Protein 7FE4 (pdb70)

Structure (mmCIF, N/CA/C/O backbone):
data_7FE4
#
_entry.id   7FE4
#
_cell.length_a   123.505
_cell.length_b   194.201
_cell.length_c   112.006
_cell.angle_alpha   90.000
_cell.angle_beta   116.598
_cell.angle_gamma   90.000
#
_symmetry.space_group_name_H-M   'C 1 2 1'
#
loop_
_entity.id
_entity.type
_entity.pdbx_description
1 polymer 'Candidate alpha glycoside phosphorylase Glycoside hydrolase family 65'
2 non-polymer beta-D-glucopyranose
3 water water
#
loop_
_atom_site.group_PDB
_atom_site.id
_atom_site.type_symbol
_atom_site.label_atom_id
_atom_site.label_alt_id
_atom_site.label_comp_id
_atom_site.label_asym_id
_atom_site.label_entity_id
_atom_site.label_seq_id
_atom_site.pdbx_PDB_ins_code
_atom_site.Cartn_x
_atom_site.Cartn_y
_atom_site.Cartn_z
_atom_site.occupancy
_atom_site.B_iso_or_equiv
_atom_site.auth_seq_id
_atom_site.auth_comp_id
_atom_site.auth_asym_id
_atom_site.auth_atom_id
_atom_site.pdbx_PDB_model_num
ATOM 1 N N . HIS A 1 20 ? -54.724 3.667 -0.688 1.000 53.132 23 HIS A N 1
ATOM 2 C CA . HIS A 1 20 ? -53.307 3.497 -0.226 1.000 51.137 23 HIS A CA 1
ATOM 3 C C . HIS A 1 20 ? -53.185 3.828 1.274 1.000 49.350 23 HIS A C 1
ATOM 4 O O . HIS A 1 20 ? -52.087 4.277 1.685 1.000 47.737 23 HIS A O 1
ATOM 11 N N . GLN A 1 21 ? -54.257 3.602 2.052 1.000 48.404 24 GLN A N 1
ATOM 12 C CA . GLN A 1 21 ? -54.367 3.905 3.509 1.000 46.391 24 GLN A CA 1
ATOM 13 C C . GLN A 1 21 ? -54.746 2.628 4.268 1.000 43.031 24 GLN A C 1
ATOM 14 O O . GLN A 1 21 ? -55.363 2.735 5.345 1.000 42.302 24 GLN A O 1
ATOM 20 N N . ASP A 1 22 ? -54.356 1.466 3.735 1.000 40.157 25 ASP A N 1
ATOM 21 C CA . ASP A 1 22 ? -54.428 0.157 4.435 1.000 38.600 25 ASP A CA 1
ATOM 22 C C . ASP A 1 22 ? -53.571 0.268 5.698 1.000 35.936 25 ASP A C 1
ATOM 23 O O . ASP A 1 22 ? -52.407 0.680 5.651 1.000 33.977 25 ASP A O 1
ATOM 28 N N . PRO A 1 23 ? -54.115 -0.046 6.890 1.000 34.830 26 PRO A N 1
ATOM 29 C CA . PRO A 1 23 ? -53.343 0.138 8.116 1.000 33.593 26 PRO A CA 1
ATOM 30 C C . PRO A 1 23 ? -52.212 -0.881 8.320 1.000 31.945 26 PRO A C 1
ATOM 31 O O . PRO A 1 23 ? -51.397 -0.682 9.219 1.000 30.484 26 PRO A O 1
ATOM 35 N N . TRP A 1 24 ? -52.170 -1.924 7.486 1.000 31.891 27 TRP A N 1
ATOM 36 C CA . TRP A 1 24 ? -51.169 -3.019 7.589 1.000 30.753 27 TRP A CA 1
ATOM 37 C C . TRP A 1 24 ? -50.315 -3.177 6.322 1.000 30.387 27 TRP A C 1
ATOM 38 O O . TRP A 1 24 ? -49.335 -3.945 6.387 1.000 29.268 27 TRP A O 1
ATOM 49 N N . LYS A 1 25 ? -50.662 -2.549 5.201 1.000 30.923 28 LYS A N 1
ATOM 50 C CA . LYS A 1 25 ? -50.007 -2.828 3.898 1.000 31.573 28 LYS A CA 1
ATOM 51 C C . LYS A 1 25 ? -49.640 -1.524 3.196 1.000 31.694 28 LYS A C 1
ATOM 52 O O . LYS A 1 25 ? -50.475 -0.592 3.148 1.000 32.282 28 LYS A O 1
ATOM 58 N N . LEU A 1 26 ? -48.444 -1.505 2.613 1.000 31.187 29 LEU A N 1
ATOM 59 C CA . LEU A 1 26 ? -47.953 -0.431 1.726 1.000 31.742 29 LEU A CA 1
ATOM 60 C C . LEU A 1 26 ? -47.971 -1.014 0.310 1.000 32.926 29 LEU A C 1
ATOM 61 O O . LEU A 1 26 ? -47.358 -2.062 0.075 1.000 32.590 29 LEU A O 1
ATOM 66 N N A SER A 1 27 ? -48.716 -0.403 -0.612 0.500 35.094 30 SER A N 1
ATOM 67 N N B SER A 1 27 ? -48.628 -0.320 -0.614 0.500 34.844 30 SER A N 1
ATOM 68 C CA A SER A 1 27 ? -48.853 -0.909 -2.005 0.500 36.311 30 SER A CA 1
ATOM 69 C CA B SER A 1 27 ? -48.906 -0.816 -1.985 0.500 36.099 30 SER A CA 1
ATOM 70 C C A SER A 1 27 ? -48.328 0.126 -2.999 0.500 36.765 30 SER A C 1
ATOM 71 C C B SER A 1 27 ? -48.317 0.157 -3.006 0.500 36.597 30 SER A C 1
ATOM 72 O O A SER A 1 27 ? -48.439 1.337 -2.727 0.500 37.557 30 SER A O 1
ATOM 73 O O B SER A 1 27 ? -48.323 1.373 -2.736 0.500 37.273 30 SER A O 1
ATOM 78 N N . ALA A 1 28 ? -47.793 -0.369 -4.114 1.000 36.682 31 ALA A N 1
ATOM 79 C CA . ALA A 1 28 ? -47.246 0.430 -5.226 1.000 37.252 31 ALA A CA 1
ATOM 80 C C . ALA A 1 28 ? -47.789 -0.179 -6.514 1.000 38.601 31 ALA A C 1
ATOM 81 O O . ALA A 1 28 ? -47.479 -1.353 -6.785 1.000 37.381 31 ALA A O 1
ATOM 83 N N . ASP A 1 29 ? -48.605 0.580 -7.240 1.000 41.706 32 ASP A N 1
ATOM 84 C CA . ASP A 1 29 ? -49.072 0.218 -8.601 1.000 44.425 32 ASP A CA 1
ATOM 85 C C . ASP A 1 29 ? -48.006 0.646 -9.607 1.000 44.128 32 ASP A C 1
ATOM 86 O O . ASP A 1 29 ? -47.526 1.783 -9.505 1.000 43.722 32 ASP A O 1
ATOM 91 N N . LYS A 1 30 ? -47.616 -0.260 -10.498 1.000 44.692 33 LYS A N 1
ATOM 92 C CA . LYS A 1 30 ? -46.682 0.017 -11.617 1.000 46.075 33 LYS A CA 1
ATOM 93 C C . LYS A 1 30 ? -45.466 0.803 -11.124 1.000 44.492 33 LYS A C 1
ATOM 94 O O . LYS A 1 30 ? -45.295 1.981 -11.427 1.000 44.424 33 LYS A O 1
ATOM 100 N N . PRO A 1 31 ? -44.570 0.161 -10.345 1.000 42.440 34 PRO A N 1
ATOM 101 C CA . PRO A 1 31 ? -43.340 0.803 -9.888 1.000 41.933 34 PRO A CA 1
ATOM 102 C C . PRO A 1 31 ? -42.607 1.587 -10.990 1.000 42.582 34 PRO A C 1
ATOM 103 O O . PRO A 1 31 ? -42.397 1.040 -12.059 1.000 43.227 34 PRO A O 1
ATOM 107 N N . ASP A 1 32 ? -42.259 2.845 -10.712 1.000 42.970 35 ASP A N 1
ATOM 108 C CA . ASP A 1 32 ? -41.578 3.771 -11.657 1.000 43.732 35 ASP A CA 1
ATOM 109 C C . ASP A 1 32 ? -40.095 3.828 -11.279 1.000 42.602 35 ASP A C 1
ATOM 110 O O . ASP A 1 32 ? -39.774 4.520 -10.294 1.000 40.497 35 ASP A O 1
ATOM 115 N N . SER A 1 33 ? -39.222 3.146 -12.029 1.000 42.394 36 SER A N 1
ATOM 116 C CA . SER A 1 33 ? -37.761 3.081 -11.753 1.000 41.906 36 SER A CA 1
ATOM 117 C C . SER A 1 33 ? -37.131 4.483 -11.755 1.000 42.400 36 SER A C 1
ATOM 118 O O . SER A 1 33 ? -36.085 4.636 -11.128 1.000 42.622 36 SER A O 1
ATOM 121 N N . ASN A 1 34 ? -37.751 5.490 -12.384 1.000 44.222 37 ASN A N 1
ATOM 122 C CA . ASN A 1 34 ? -37.204 6.878 -12.404 1.000 45.021 37 ASN A CA 1
ATOM 123 C C . ASN A 1 34 ? -37.522 7.633 -11.099 1.000 43.439 37 ASN A C 1
ATOM 124 O O . ASN A 1 34 ? -36.916 8.704 -10.882 1.000 42.808 37 ASN A O 1
ATOM 129 N N . ASN A 1 35 ? -38.398 7.100 -10.240 1.000 41.431 38 ASN A N 1
ATOM 130 C CA . ASN A 1 35 ? -38.730 7.723 -8.932 1.000 39.551 38 ASN A CA 1
ATOM 131 C C . ASN A 1 35 ? -39.157 6.642 -7.930 1.000 36.298 38 ASN A C 1
ATOM 132 O O . ASN A 1 35 ? -40.328 6.612 -7.532 1.000 36.991 38 ASN A O 1
ATOM 137 N N . TYR A 1 36 ? -38.239 5.768 -7.536 1.000 32.533 39 TYR A N 1
ATOM 138 C CA . TYR A 1 36 ? -38.569 4.570 -6.727 1.000 30.532 39 TYR A CA 1
ATOM 139 C C . TYR A 1 36 ? -37.519 4.391 -5.636 1.000 28.572 39 TYR A C 1
ATOM 140 O O . TYR A 1 36 ? -36.324 4.289 -5.945 1.000 28.019 39 TYR A O 1
ATOM 149 N N . TYR A 1 37 ? -37.979 4.344 -4.389 1.000 27.807 40 TYR A N 1
ATOM 150 C CA . TYR A 1 37 ? -37.164 4.024 -3.194 1.000 26.672 40 TYR A CA 1
ATOM 151 C C . TYR A 1 37 ? -37.733 2.743 -2.588 1.000 25.535 40 TYR A C 1
ATOM 152 O O . TYR A 1 37 ? -38.859 2.760 -2.074 1.000 25.957 40 TYR A O 1
ATOM 161 N N . GLY A 1 38 ? -36.976 1.652 -2.704 1.000 24.336 41 GLY A N 1
ATOM 162 C CA . GLY A 1 38 ? -37.416 0.319 -2.295 1.000 23.419 41 GLY A CA 1
ATOM 163 C C . GLY A 1 38 ? -37.671 0.242 -0.803 1.000 22.874 41 GLY A C 1
ATOM 164 O O . GLY A 1 38 ? -37.037 1.001 -0.020 1.000 22.224 41 GLY A O 1
ATOM 165 N N . GLU A 1 39 ? -38.517 -0.709 -0.436 1.000 22.782 42 GLU A N 1
ATOM 166 C CA . GLU A 1 39 ? -38.812 -1.042 0.978 1.000 22.615 42 GLU A CA 1
ATOM 167 C C . GLU A 1 39 ? -37.972 -2.238 1.395 1.000 21.421 42 GLU A C 1
ATOM 168 O O . GLU A 1 39 ? -37.510 -3.013 0.532 1.000 21.413 42 GLU A O 1
ATOM 174 N N . THR A 1 40 ? -37.838 -2.419 2.700 1.000 20.734 43 THR A N 1
ATOM 175 C CA . THR A 1 40 ? -36.946 -3.453 3.271 1.000 20.006 43 THR A CA 1
ATOM 176 C C . THR A 1 40 ? -37.785 -4.522 3.974 1.000 20.287 43 THR A C 1
ATOM 177 O O . THR A 1 40 ? -38.741 -4.168 4.676 1.000 20.424 43 THR A O 1
ATOM 181 N N . VAL A 1 41 ? -37.436 -5.793 3.790 1.000 20.054 44 VAL A N 1
ATOM 182 C CA . VAL A 1 41 ? -37.830 -6.887 4.719 1.000 19.924 44 VAL A CA 1
ATOM 183 C C . VAL A 1 41 ? -36.565 -7.317 5.451 1.000 18.802 44 VAL A C 1
ATOM 184 O O . VAL A 1 41 ? -35.470 -7.322 4.842 1.000 18.620 44 VAL A O 1
ATOM 188 N N . ALA A 1 42 ? -36.672 -7.532 6.753 1.000 18.698 45 ALA A N 1
ATOM 189 C CA . ALA A 1 42 ? -35.475 -7.842 7.556 1.000 17.415 45 ALA A CA 1
ATOM 190 C C . ALA A 1 42 ? -35.876 -8.556 8.840 1.000 17.428 45 ALA A C 1
ATOM 191 O O . ALA A 1 42 ? -37.041 -8.453 9.271 1.000 18.332 45 ALA A O 1
ATOM 193 N N . ASN A 1 43 ? -34.925 -9.303 9.376 1.000 16.793 46 ASN A N 1
ATOM 194 C CA . ASN A 1 43 ? -35.136 -10.098 10.612 1.000 17.006 46 ASN A CA 1
ATOM 195 C C . ASN A 1 43 ? -34.092 -9.679 11.645 1.000 16.378 46 ASN A C 1
ATOM 196 O O . ASN A 1 43 ? -33.801 -10.470 12.554 1.000 16.455 46 ASN A O 1
ATOM 201 N N . GLY A 1 44 ? -33.492 -8.501 11.509 1.000 15.775 47 GLY A N 1
ATOM 202 C CA . GLY A 1 44 ? -32.441 -8.062 12.431 1.000 15.605 47 GLY A CA 1
ATOM 203 C C . GLY A 1 44 ? -31.061 -8.546 12.055 1.000 15.359 47 GLY A C 1
ATOM 204 O O . GLY A 1 44 ? -30.081 -8.036 12.610 1.000 15.597 47 GLY A O 1
ATOM 205 N N . MET A 1 45 ? -30.985 -9.448 11.071 1.000 15.767 48 MET A N 1
ATOM 206 C CA . MET A 1 45 ? -29.703 -10.016 10.633 1.000 15.498 48 MET A CA 1
ATOM 207 C C . MET A 1 45 ? -29.500 -9.769 9.142 1.000 15.236 48 MET A C 1
ATOM 208 O O . MET A 1 45 ? -28.440 -9.262 8.751 1.000 15.651 48 MET A O 1
ATOM 213 N N . ILE A 1 46 ? -30.485 -10.077 8.328 1.000 15.421 49 ILE A N 1
ATOM 214 C CA . ILE A 1 46 ? -30.422 -9.797 6.865 1.000 15.558 49 ILE A CA 1
ATOM 215 C C . ILE A 1 46 ? -31.512 -8.783 6.547 1.000 16.030 49 ILE A C 1
ATOM 216 O O . ILE A 1 46 ? -32.642 -8.987 6.977 1.000 16.566 49 ILE A O 1
ATOM 221 N N . GLY A 1 47 ? -31.127 -7.769 5.763 1.000 15.814 50 GLY A N 1
ATOM 222 C CA . GLY A 1 47 ? -32.079 -6.849 5.134 1.000 16.507 50 GLY A CA 1
ATOM 223 C C . GLY A 1 47 ? -32.066 -7.067 3.641 1.000 16.908 50 GLY A C 1
ATOM 224 O O . GLY A 1 47 ? -30.982 -7.170 3.059 1.000 17.141 50 GLY A O 1
ATOM 225 N N . ILE A 1 48 ? -33.254 -7.079 3.045 1.000 17.524 51 ILE A N 1
ATOM 226 C CA . ILE A 1 48 ? -33.427 -7.182 1.572 1.000 18.425 51 ILE A CA 1
ATOM 227 C C . ILE A 1 48 ? -34.243 -5.974 1.129 1.000 19.050 51 ILE A C 1
ATOM 228 O O . ILE A 1 48 ? -35.385 -5.817 1.589 1.000 19.602 51 ILE A O 1
ATOM 233 N N . ILE A 1 49 ? -33.655 -5.164 0.254 1.000 18.769 52 ILE A N 1
ATOM 234 C CA . ILE A 1 49 ? -34.288 -3.905 -0.219 1.000 19.581 52 ILE A CA 1
ATOM 235 C C . ILE A 1 49 ? -34.824 -4.130 -1.631 1.000 20.200 52 ILE A C 1
ATOM 236 O O . ILE A 1 49 ? -34.110 -4.707 -2.485 1.000 20.315 52 ILE A O 1
ATOM 241 N N . SER A 1 50 ? -36.054 -3.707 -1.873 1.000 20.913 53 SER A N 1
ATOM 242 C CA . SER A 1 50 ? -36.777 -4.086 -3.099 1.000 21.919 53 SER A CA 1
ATOM 243 C C . SER A 1 50 ? -36.259 -3.314 -4.318 1.000 22.067 53 SER A C 1
ATOM 244 O O . SER A 1 50 ? -35.702 -2.205 -4.199 1.000 21.968 53 SER A O 1
ATOM 247 N N . SER A 1 51 ? -36.439 -3.955 -5.464 1.000 22.821 54 SER A N 1
ATOM 248 C CA . SER A 1 51 ? -36.176 -3.424 -6.814 1.000 23.763 54 SER A CA 1
ATOM 249 C C . SER A 1 51 ? -37.511 -3.098 -7.460 1.000 25.315 54 SER A C 1
ATOM 250 O O . SER A 1 51 ? -38.488 -3.817 -7.243 1.000 25.699 54 SER A O 1
ATOM 253 N N . PRO A 1 52 ? -37.582 -2.074 -8.340 1.000 26.456 55 PRO A N 1
ATOM 254 C CA . PRO A 1 52 ? -38.779 -1.865 -9.147 1.000 28.254 55 PRO A CA 1
ATOM 255 C C . PRO A 1 52 ? -38.952 -2.969 -10.207 1.000 29.491 55 PRO A C 1
ATOM 256 O O . PRO A 1 52 ? -40.034 -3.137 -10.735 1.000 30.830 55 PRO A O 1
ATOM 260 N N . GLU A 1 53 ? -37.891 -3.722 -10.491 1.000 30.120 56 GLU A N 1
ATOM 261 C CA . GLU A 1 53 ? -37.886 -4.792 -11.516 1.000 31.840 56 GLU A CA 1
ATOM 262 C C . GLU A 1 53 ? -38.504 -6.041 -10.913 1.000 30.540 56 GLU A C 1
ATOM 263 O O . GLU A 1 53 ? -38.247 -6.393 -9.765 1.000 28.534 56 GLU A O 1
ATOM 269 N N . PRO A 1 54 ? -39.352 -6.763 -11.669 1.000 30.805 57 PRO A N 1
ATOM 270 C CA . PRO A 1 54 ? -39.968 -7.970 -11.136 1.000 30.531 57 PRO A CA 1
ATOM 271 C C . PRO A 1 54 ? -38.905 -9.045 -10.869 1.000 29.160 57 PRO A C 1
ATOM 272 O O . PRO A 1 54 ? -37.957 -9.135 -11.628 1.000 28.919 57 PRO A O 1
ATOM 276 N N . LEU A 1 55 ? -39.068 -9.768 -9.760 1.000 28.742 58 LEU A N 1
ATOM 277 C CA . LEU A 1 55 ? -38.303 -10.988 -9.396 1.000 28.406 58 LEU A CA 1
ATOM 278 C C . LEU A 1 55 ? -36.826 -10.646 -9.167 1.000 27.254 58 LEU A C 1
ATOM 279 O O . LEU A 1 55 ? -35.978 -11.555 -9.299 1.000 26.676 58 LEU A O 1
ATOM 284 N N . LYS A 1 56 ? -36.550 -9.392 -8.822 1.000 26.621 59 LYS A N 1
ATOM 285 C CA . LYS A 1 56 ? -35.184 -8.950 -8.464 1.000 25.564 59 LYS A CA 1
ATOM 286 C C . LYS A 1 56 ? -35.221 -8.253 -7.108 1.000 24.328 59 LYS A C 1
ATOM 287 O O . LYS A 1 56 ? -36.276 -7.754 -6.707 1.000 24.367 59 LYS A O 1
ATOM 293 N N . VAL A 1 57 ? -34.058 -8.161 -6.480 1.000 22.871 60 VAL A N 1
ATOM 294 C CA . VAL A 1 57 ? -33.883 -7.310 -5.274 1.000 22.231 60 VAL A CA 1
ATOM 295 C C . VAL A 1 57 ? -32.739 -6.337 -5.563 1.000 22.222 60 VAL A C 1
ATOM 296 O O . VAL A 1 57 ? -31.840 -6.670 -6.361 1.000 22.811 60 VAL A O 1
ATOM 300 N N . LYS A 1 58 ? -32.807 -5.145 -4.993 1.000 22.202 61 LYS A N 1
ATOM 301 C CA . LYS A 1 58 ? -31.845 -4.064 -5.286 1.000 22.749 61 LYS A CA 1
ATOM 302 C C . LYS A 1 58 ? -30.564 -4.298 -4.487 1.000 21.022 61 LYS A C 1
ATOM 303 O O . LYS A 1 58 ? -29.484 -4.104 -5.019 1.000 20.591 61 LYS A O 1
ATOM 309 N N . GLU A 1 59 ? -30.690 -4.571 -3.195 1.000 20.109 62 GLU A N 1
ATOM 310 C CA . GLU A 1 59 ? -29.525 -4.639 -2.284 1.000 19.019 62 GLU A CA 1
ATOM 311 C C . GLU A 1 59 ? -29.860 -5.596 -1.146 1.000 18.288 62 GLU A C 1
ATOM 312 O O . GLU A 1 59 ? -31.044 -5.711 -0.777 1.000 18.067 62 GLU A O 1
ATOM 318 N N . VAL A 1 60 ? -28.816 -6.260 -0.650 1.000 17.039 63 VAL A N 1
ATOM 319 C CA . VAL A 1 60 ? -28.888 -7.191 0.506 1.000 17.022 63 VAL A CA 1
ATOM 320 C C . VAL A 1 60 ? -27.783 -6.789 1.462 1.000 16.663 63 VAL A C 1
ATOM 321 O O . VAL A 1 60 ? -26.655 -6.557 1.020 1.000 16.711 63 VAL A O 1
ATOM 325 N N . VAL A 1 61 ? -28.141 -6.670 2.740 1.000 17.031 64 VAL A N 1
ATOM 326 C CA . VAL A 1 61 ? -27.198 -6.205 3.796 1.000 17.286 64 VAL A CA 1
ATOM 327 C C . VAL A 1 61 ? -27.214 -7.240 4.921 1.000 16.247 64 VAL A C 1
ATOM 328 O O . VAL A 1 61 ? -28.315 -7.624 5.368 1.000 16.551 64 VAL A O 1
ATOM 332 N N . LEU A 1 62 ? -26.027 -7.670 5.319 1.000 15.468 65 LEU A N 1
ATOM 333 C CA . LEU A 1 62 ? -25.841 -8.608 6.442 1.000 15.017 65 LEU A CA 1
ATOM 334 C C . LEU A 1 62 ? -25.293 -7.833 7.634 1.000 14.540 65 LEU A C 1
ATOM 335 O O . LEU A 1 62 ? -24.211 -7.247 7.555 1.000 14.104 65 LEU A O 1
ATOM 340 N N . ALA A 1 63 ? -26.000 -7.875 8.755 1.000 14.262 66 ALA A N 1
ATOM 341 C CA . ALA A 1 63 ? -25.550 -7.251 10.014 1.000 14.208 66 ALA A CA 1
ATOM 342 C C . ALA A 1 63 ? -24.260 -7.911 10.482 1.000 14.014 66 ALA A C 1
ATOM 343 O O . ALA A 1 63 ? -24.000 -9.083 10.220 1.000 14.546 66 ALA A O 1
ATOM 345 N N . GLY A 1 64 ? -23.451 -7.145 11.175 1.000 13.604 67 GLY A N 1
ATOM 346 C CA . GLY A 1 64 ? -22.293 -7.703 11.878 1.000 14.012 67 GLY A CA 1
ATOM 347 C C . GLY A 1 64 ? -21.099 -7.935 10.989 1.000 14.501 67 GLY A C 1
ATOM 348 O O . GLY A 1 64 ? -20.050 -8.390 11.503 1.000 16.045 67 GLY A O 1
ATOM 349 N N . THR A 1 65 ? -21.193 -7.640 9.707 1.000 14.024 68 THR A N 1
ATOM 350 C CA . THR A 1 65 ? -20.111 -7.879 8.729 1.000 14.393 68 THR A CA 1
ATOM 351 C C . THR A 1 65 ? -19.580 -6.529 8.242 1.000 13.601 68 THR A C 1
ATOM 352 O O . THR A 1 65 ? -20.305 -5.792 7.561 1.000 14.572 68 THR A O 1
ATOM 356 N N . TYR A 1 66 ? -18.384 -6.164 8.656 1.000 13.100 69 TYR A N 1
ATOM 357 C CA . TYR A 1 66 ? -17.795 -4.853 8.338 1.000 12.957 69 TYR A CA 1
ATOM 358 C C . TYR A 1 66 ? -16.420 -5.065 7.721 1.000 13.077 69 TYR A C 1
ATOM 359 O O . TYR A 1 66 ? -15.650 -5.968 8.146 1.000 14.183 69 TYR A O 1
ATOM 368 N N . ASP A 1 67 ? -16.072 -4.186 6.788 1.000 12.467 70 ASP A N 1
ATOM 369 C CA . ASP A 1 67 ? -14.711 -4.120 6.240 1.000 12.473 70 ASP A CA 1
ATOM 370 C C . ASP A 1 67 ? -14.501 -2.733 5.689 1.000 12.298 70 ASP A C 1
ATOM 371 O O . ASP A 1 67 ? -15.457 -2.001 5.485 1.000 12.760 70 ASP A O 1
ATOM 376 N N . ILE A 1 68 ? -13.250 -2.406 5.431 1.000 12.305 71 ILE A N 1
ATOM 377 C CA . ILE A 1 68 ? -12.912 -1.126 4.755 1.000 13.063 71 ILE A CA 1
ATOM 378 C C . ILE A 1 68 ? -13.499 -1.159 3.345 1.000 13.497 71 ILE A C 1
ATOM 379 O O . ILE A 1 68 ? -13.224 -2.089 2.585 1.000 14.112 71 ILE A O 1
ATOM 384 N N . TYR A 1 69 ? -14.294 -0.151 3.021 1.000 13.732 72 TYR A N 1
ATOM 385 C CA . TYR A 1 69 ? -15.094 -0.098 1.780 1.000 14.524 72 TYR A CA 1
ATOM 386 C C . TYR A 1 69 ? -15.663 1.319 1.632 1.000 15.170 72 TYR A C 1
ATOM 387 O O . TYR A 1 69 ? -16.328 1.823 2.553 1.000 15.946 72 TYR A O 1
ATOM 396 N N . LYS A 1 70 ? -15.381 1.923 0.519 1.000 15.557 73 LYS A N 1
ATOM 397 C CA . LYS A 1 70 ? -15.883 3.247 0.092 1.000 15.541 73 LYS A CA 1
ATOM 398 C C . LYS A 1 70 ? -15.860 4.249 1.244 1.000 14.838 73 LYS A C 1
ATOM 399 O O . LYS A 1 70 ? -14.775 4.619 1.714 1.000 14.036 73 LYS A O 1
ATOM 405 N N . ARG A 1 71 ? -17.016 4.792 1.598 1.000 14.691 74 ARG A N 1
ATOM 406 C CA . ARG A 1 71 ? -17.150 6.009 2.423 1.000 14.914 74 ARG A CA 1
ATOM 407 C C . ARG A 1 71 ? -16.297 5.967 3.690 1.000 14.304 74 ARG A C 1
ATOM 408 O O . ARG A 1 71 ? -16.360 4.995 4.488 1.000 14.228 74 ARG A O 1
ATOM 416 N N . GLY A 1 72 ? -15.517 7.013 3.897 1.000 14.274 75 GLY A N 1
ATOM 417 C CA . GLY A 1 72 ? -15.016 7.299 5.252 1.000 14.239 75 GLY A CA 1
ATOM 418 C C . GLY A 1 72 ? -13.670 6.681 5.534 1.000 14.361 75 GLY A C 1
ATOM 419 O O . GLY A 1 72 ? -13.043 7.093 6.516 1.000 14.628 75 GLY A O 1
ATOM 420 N N . ARG A 1 73 ? -13.212 5.699 4.744 1.000 14.075 76 ARG A N 1
ATOM 421 C CA . ARG A 1 73 ? -11.892 5.052 4.946 1.000 14.063 76 ARG A CA 1
ATOM 422 C C . ARG A 1 73 ? -11.905 4.218 6.224 1.000 14.011 76 ARG A C 1
ATOM 423 O O . ARG A 1 73 ? -10.834 3.820 6.692 1.000 15.195 76 ARG A O 1
ATOM 431 N N . VAL A 1 74 ? -13.078 3.868 6.716 1.000 13.570 77 VAL A N 1
ATOM 432 C CA . VAL A 1 74 ? -13.302 3.113 7.964 1.000 13.027 77 VAL A CA 1
ATOM 433 C C . VAL A 1 74 ? -14.195 1.910 7.653 1.000 13.392 77 VAL A C 1
ATOM 434 O O . VAL A 1 74 ? -14.695 1.778 6.506 1.000 13.776 77 VAL A O 1
ATOM 438 N N . SER A 1 75 ? -14.395 1.048 8.631 1.000 13.114 78 SER A N 1
ATOM 439 C CA . SER A 1 75 ? -15.243 -0.154 8.494 1.000 13.496 78 SER A CA 1
ATOM 440 C C . SER A 1 75 ? -16.601 0.242 7.931 1.000 12.758 78 SER A C 1
ATOM 441 O O . SER A 1 75 ? -17.139 1.327 8.234 1.000 13.034 78 SER A O 1
ATOM 444 N N . SER A 1 76 ? -17.209 -0.675 7.205 1.000 12.197 79 SER A N 1
ATOM 445 C CA . SER A 1 76 ? -18.547 -0.448 6.623 1.000 12.536 79 SER A CA 1
ATOM 446 C C . SER A 1 76 ? -19.283 -1.761 6.431 1.000 12.559 79 SER A C 1
ATOM 447 O O . SER A 1 76 ? -18.654 -2.779 6.077 1.000 12.581 79 SER A O 1
ATOM 450 N N . PHE A 1 77 ? -20.599 -1.714 6.482 1.000 12.629 80 PHE A N 1
ATOM 451 C CA . PHE A 1 77 ? -21.449 -2.714 5.820 1.000 12.998 80 PHE A CA 1
ATOM 452 C C . PHE A 1 77 ? -21.039 -2.758 4.354 1.000 13.454 80 PHE A C 1
ATOM 453 O O . PHE A 1 77 ? -20.566 -1.766 3.770 1.000 13.275 80 PHE A O 1
ATOM 461 N N . ILE A 1 78 ? -21.276 -3.922 3.775 1.000 14.787 81 ILE A N 1
ATOM 462 C CA . ILE A 1 78 ? -20.844 -4.300 2.420 1.000 16.326 81 ILE A CA 1
ATOM 463 C C . ILE A 1 78 ? -22.107 -4.678 1.653 1.000 16.308 81 ILE A C 1
ATOM 464 O O . ILE A 1 78 ? -22.852 -5.519 2.129 1.000 16.748 81 ILE A O 1
ATOM 469 N N . PRO A 1 79 ? -22.370 -4.201 0.426 1.000 16.072 82 PRO A N 1
ATOM 470 C CA . PRO A 1 79 ? -23.468 -4.778 -0.351 1.000 16.308 82 PRO A CA 1
ATOM 471 C C . PRO A 1 79 ? -23.186 -6.271 -0.556 1.000 15.345 82 PRO A C 1
ATOM 472 O O . PRO A 1 79 ? -22.072 -6.657 -0.913 1.000 15.024 82 PRO A O 1
ATOM 476 N N . ASN A 1 80 ? -24.213 -7.091 -0.381 1.000 14.638 83 ASN A N 1
ATOM 477 C CA . ASN A 1 80 ? -24.024 -8.558 -0.393 1.000 14.573 83 ASN A CA 1
ATOM 478 C C . ASN A 1 80 ? -24.712 -9.199 -1.604 1.000 14.949 83 ASN A C 1
ATOM 479 O O . ASN A 1 80 ? -25.224 -8.507 -2.503 1.000 15.411 83 ASN A O 1
ATOM 484 N N . TYR A 1 81 ? -24.700 -10.520 -1.664 1.000 14.942 84 TYR A N 1
ATOM 485 C CA . TYR A 1 81 ? -25.328 -11.231 -2.785 1.000 15.229 84 TYR A CA 1
ATOM 486 C C . TYR A 1 81 ? -26.820 -10.893 -2.866 1.000 15.864 84 TYR A C 1
ATOM 487 O O . TYR A 1 81 ? -27.524 -11.063 -1.851 1.000 16.121 84 TYR A O 1
ATOM 496 N N . ASN A 1 82 ? -27.276 -10.492 -4.049 1.000 16.491 85 ASN A N 1
ATOM 497 C CA . ASN A 1 82 ? -28.719 -10.292 -4.365 1.000 17.278 85 ASN A CA 1
ATOM 498 C C . ASN A 1 82 ? -29.284 -11.690 -4.617 1.000 17.746 85 ASN A C 1
ATOM 499 O O . ASN A 1 82 ? -29.547 -12.074 -5.779 1.000 18.137 85 ASN A O 1
ATOM 504 N N . LEU A 1 83 ? -29.446 -12.458 -3.551 1.000 17.391 86 LEU A N 1
ATOM 505 C CA . LEU A 1 83 ? -29.523 -13.939 -3.656 1.000 18.206 86 LEU A CA 1
ATOM 506 C C . LEU A 1 83 ? -30.859 -14.407 -4.240 1.000 19.080 86 LEU A C 1
ATOM 507 O O . LEU A 1 83 ? -30.928 -15.556 -4.688 1.000 19.820 86 LEU A O 1
ATOM 512 N N . LEU A 1 84 ? -31.862 -13.538 -4.246 1.000 19.388 87 LEU A N 1
ATOM 513 C CA . LEU A 1 84 ? -33.214 -13.900 -4.755 1.000 20.199 87 LEU A CA 1
ATOM 514 C C . LEU A 1 84 ? -33.361 -13.637 -6.248 1.000 20.919 87 LEU A C 1
ATOM 515 O O . LEU A 1 84 ? -34.418 -13.983 -6.792 1.000 21.866 87 LEU A O 1
ATOM 520 N N . ASN A 1 85 ? -32.364 -13.072 -6.912 1.000 20.824 88 ASN A N 1
ATOM 521 C CA . ASN A 1 85 ? -32.531 -12.628 -8.315 1.000 21.629 88 ASN A CA 1
ATOM 522 C C . ASN A 1 85 ? -32.910 -13.821 -9.198 1.000 22.527 88 ASN A C 1
ATOM 523 O O . ASN A 1 85 ? -32.236 -14.870 -9.171 1.000 21.730 88 ASN A O 1
ATOM 528 N N . MET A 1 86 ? -33.988 -13.647 -9.944 1.000 23.926 89 MET A N 1
ATOM 529 C CA . MET A 1 86 ? -34.571 -14.746 -10.734 1.000 25.808 89 MET A CA 1
ATOM 530 C C . MET A 1 86 ? -34.964 -14.200 -12.103 1.000 27.260 89 MET A C 1
ATOM 531 O O . MET A 1 86 ? -35.346 -13.032 -12.189 1.000 28.099 89 MET A O 1
ATOM 536 N N . LYS A 1 87 ? -34.805 -15.026 -13.117 1.000 27.588 90 LYS A N 1
ATOM 537 C CA . LYS A 1 87 ? -35.293 -14.738 -14.475 1.000 29.315 90 LYS A CA 1
ATOM 538 C C . LYS A 1 87 ? -36.383 -15.760 -14.751 1.000 29.060 90 LYS A C 1
ATOM 539 O O . LYS A 1 87 ? -36.158 -16.949 -14.520 1.000 28.235 90 LYS A O 1
ATOM 545 N N . LEU A 1 88 ? -37.524 -15.290 -15.244 1.000 29.778 91 LEU A N 1
ATOM 546 C CA . LEU A 1 88 ? -38.674 -16.156 -15.590 1.000 30.565 91 LEU A CA 1
ATOM 547 C C . LEU A 1 88 ? -38.967 -15.952 -17.072 1.000 31.500 91 LEU A C 1
ATOM 548 O O . LEU A 1 88 ? -38.961 -14.784 -17.499 1.000 31.750 91 LEU A O 1
ATOM 553 N N . ALA A 1 89 ? -39.153 -17.041 -17.820 1.000 32.348 92 ALA A N 1
ATOM 554 C CA . ALA A 1 89 ? -39.475 -17.003 -19.263 1.000 33.567 92 ALA A CA 1
ATOM 555 C C . ALA A 1 89 ? -40.665 -17.918 -19.510 1.000 34.805 92 ALA A C 1
ATOM 556 O O . ALA A 1 89 ? -40.767 -18.963 -18.848 1.000 33.847 92 ALA A O 1
ATOM 558 N N . PHE A 1 90 ? -41.541 -17.505 -20.426 1.000 36.646 93 PHE A N 1
ATOM 559 C CA . PHE A 1 90 ? -42.677 -18.311 -20.922 1.000 38.665 93 PHE A CA 1
ATOM 560 C C . PHE A 1 90 ? -42.395 -18.664 -22.381 1.000 40.330 93 PHE A C 1
ATOM 561 O O . PHE A 1 90 ? -42.243 -17.734 -23.207 1.000 41.010 93 PHE A O 1
ATOM 569 N N . ASN A 1 91 ? -42.225 -19.957 -22.657 1.000 41.807 94 ASN A N 1
ATOM 570 C CA . ASN A 1 91 ? -41.900 -20.493 -24.007 1.000 43.674 94 ASN A CA 1
ATOM 571 C C . ASN A 1 91 ? -40.692 -19.747 -24.589 1.000 43.519 94 ASN A C 1
ATOM 572 O O . ASN A 1 91 ? -40.707 -19.457 -25.790 1.000 44.640 94 ASN A O 1
ATOM 577 N N . GLY A 1 92 ? -39.679 -19.453 -23.773 1.000 43.060 95 GLY A N 1
ATOM 578 C CA . GLY A 1 92 ? -38.443 -18.791 -24.226 1.000 42.766 95 GLY A CA 1
ATOM 579 C C . GLY A 1 92 ? -38.503 -17.274 -24.146 1.000 43.235 95 GLY A C 1
ATOM 580 O O . GLY A 1 92 ? -37.451 -16.664 -24.340 1.000 44.124 95 GLY A O 1
ATOM 581 N N . GLU A 1 93 ? -39.665 -16.661 -23.894 1.000 44.077 96 GLU A N 1
ATOM 582 C CA . GLU A 1 93 ? -39.783 -15.179 -23.811 1.000 44.441 96 GLU A CA 1
ATOM 583 C C . GLU A 1 93 ? -39.623 -14.752 -22.350 1.000 43.493 96 GLU A C 1
ATOM 584 O O . GLU A 1 93 ? -40.495 -15.105 -21.542 1.000 42.133 96 GLU A O 1
ATOM 590 N N . SER A 1 94 ? -38.543 -14.029 -22.034 1.000 43.025 97 SER A N 1
ATOM 591 C CA . SER A 1 94 ? -38.236 -13.541 -20.663 1.000 42.933 97 SER A CA 1
ATOM 592 C C . SER A 1 94 ? -39.244 -12.461 -20.280 1.000 43.393 97 SER A C 1
ATOM 593 O O . SER A 1 94 ? -39.643 -11.665 -21.155 1.000 44.188 97 SER A O 1
ATOM 596 N N . VAL A 1 95 ? -39.668 -12.493 -19.024 1.000 43.288 98 VAL A N 1
ATOM 597 C CA . VAL A 1 95 ? -40.515 -11.457 -18.381 1.000 44.592 98 VAL A CA 1
ATOM 598 C C . VAL A 1 95 ? -39.732 -10.144 -18.398 1.000 46.126 98 VAL A C 1
ATOM 599 O O . VAL A 1 95 ? -38.568 -10.138 -17.955 1.000 44.430 98 VAL A O 1
ATOM 603 N N . GLN A 1 96 ? -40.339 -9.098 -18.954 1.000 49.311 99 GLN A N 1
ATOM 604 C CA . GLN A 1 96 ? -39.771 -7.729 -19.046 1.000 52.012 99 GLN A CA 1
ATOM 605 C C . GLN A 1 96 ? -40.844 -6.742 -18.579 1.000 55.447 99 GLN A C 1
ATOM 606 O O . GLN A 1 96 ? -42.042 -7.059 -18.739 1.000 55.271 99 GLN A O 1
ATOM 612 N N . THR A 1 97 ? -40.429 -5.597 -18.029 1.000 58.612 100 THR A N 1
ATOM 613 C CA . THR A 1 97 ? -41.334 -4.516 -17.550 1.000 60.511 100 THR A CA 1
ATOM 614 C C . THR A 1 97 ? -42.208 -4.053 -18.720 1.000 62.106 100 THR A C 1
ATOM 615 O O . THR A 1 97 ? -43.330 -3.578 -18.460 1.000 64.192 100 THR A O 1
ATOM 619 N N . TYR A 1 98 ? -41.739 -4.239 -19.958 1.000 62.568 101 TYR A N 1
ATOM 620 C CA . TYR A 1 98 ? -42.426 -3.799 -21.201 1.000 62.460 101 TYR A CA 1
ATOM 621 C C . TYR A 1 98 ? -43.450 -4.845 -21.691 1.000 60.165 101 TYR A C 1
ATOM 622 O O . TYR A 1 98 ? -44.242 -4.483 -22.578 1.000 62.728 101 TYR A O 1
ATOM 631 N N . ASN A 1 99 ? -43.451 -6.087 -21.177 1.000 54.568 102 ASN A N 1
ATOM 632 C CA . ASN A 1 99 ? -44.370 -7.160 -21.665 1.000 51.352 102 ASN A CA 1
ATOM 633 C C . ASN A 1 99 ? -45.217 -7.732 -20.522 1.000 49.612 102 ASN A C 1
ATOM 634 O O . ASN A 1 99 ? -45.828 -8.809 -20.696 1.000 49.225 102 ASN A O 1
ATOM 639 N N . ILE A 1 100 ? -45.292 -7.030 -19.399 1.000 47.662 103 ILE A N 1
ATOM 640 C CA . ILE A 1 100 ? -46.211 -7.411 -18.292 1.000 47.040 103 ILE A CA 1
ATOM 641 C C . ILE A 1 100 ? -47.219 -6.277 -18.129 1.000 47.494 103 ILE A C 1
ATOM 642 O O . ILE A 1 100 ? -46.972 -5.184 -18.657 1.000 48.367 103 ILE A O 1
ATOM 647 N N . ASN A 1 101 ? -48.318 -6.547 -17.440 1.000 46.623 104 ASN A N 1
ATOM 648 C CA . ASN A 1 101 ? -49.324 -5.519 -17.091 1.000 47.416 104 ASN A CA 1
ATOM 649 C C . ASN A 1 101 ? -49.913 -5.871 -15.722 1.000 46.108 104 ASN A C 1
ATOM 650 O O . ASN A 1 101 ? -49.609 -6.963 -15.208 1.000 44.488 104 ASN A O 1
ATOM 655 N N . ASN A 1 102 ? -50.680 -4.953 -15.141 1.000 45.583 105 ASN A N 1
ATOM 656 C CA . ASN A 1 102 ? -51.250 -5.084 -13.778 1.000 45.163 105 ASN A CA 1
ATOM 657 C C . ASN A 1 102 ? -50.125 -5.363 -12.776 1.000 42.308 105 ASN A C 1
ATOM 658 O O . ASN A 1 102 ? -50.372 -6.092 -11.810 1.000 41.934 105 ASN A O 1
ATOM 663 N N . TYR A 1 103 ? -48.936 -4.805 -13.004 1.000 40.919 106 TYR A N 1
ATOM 664 C CA . TYR A 1 103 ? -47.767 -4.998 -12.114 1.000 38.652 106 TYR A CA 1
ATOM 665 C C . TYR A 1 103 ? -47.985 -4.186 -10.836 1.000 38.466 106 TYR A C 1
ATOM 666 O O . TYR A 1 103 ? -48.229 -2.966 -10.907 1.000 38.677 106 TYR A O 1
ATOM 675 N N . LYS A 1 104 ? -47.891 -4.862 -9.691 1.000 37.430 107 LYS A N 1
ATOM 676 C CA . LYS A 1 104 ? -48.099 -4.252 -8.357 1.000 37.263 107 LYS A CA 1
ATOM 677 C C . LYS A 1 104 ? -47.072 -4.817 -7.390 1.000 34.589 107 LYS A C 1
ATOM 678 O O . LYS A 1 104 ? -46.644 -5.973 -7.580 1.000 33.479 107 LYS A O 1
ATOM 684 N N . GLN A 1 105 ? -46.677 -4.006 -6.411 1.000 32.993 108 GLN A N 1
ATOM 685 C CA . GLN A 1 105 ? -45.842 -4.472 -5.280 1.000 31.152 108 GLN A CA 1
ATOM 686 C C . GLN A 1 105 ? -46.547 -4.114 -3.977 1.000 31.342 108 GLN A C 1
ATOM 687 O O . GLN A 1 105 ? -47.212 -3.053 -3.900 1.000 32.119 108 GLN A O 1
ATOM 693 N N . GLU A 1 106 ? -46.409 -4.975 -2.980 1.000 31.014 109 GLU A N 1
ATOM 694 C CA . GLU A 1 106 ? -47.050 -4.772 -1.663 1.000 31.738 109 GLU A CA 1
ATOM 695 C C . GLU A 1 106 ? -46.117 -5.230 -0.551 1.000 30.094 109 GLU A C 1
ATOM 696 O O . GLU A 1 106 ? -45.582 -6.354 -0.654 1.000 29.269 109 GLU A O 1
ATOM 702 N N . LEU A 1 107 ? -45.957 -4.394 0.475 1.000 29.593 110 LEU A N 1
ATOM 703 C CA . LEU A 1 107 ? -45.323 -4.806 1.751 1.000 28.700 110 LEU A CA 1
ATOM 704 C C . LEU A 1 107 ? -46.429 -5.059 2.774 1.000 29.023 110 LEU A C 1
ATOM 705 O O . LEU A 1 107 ? -47.199 -4.118 3.055 1.000 29.346 110 LEU A O 1
ATOM 710 N N . ASP A 1 108 ? -46.540 -6.296 3.251 1.000 28.523 111 ASP A N 1
ATOM 711 C CA . ASP A 1 108 ? -47.439 -6.682 4.361 1.000 29.099 111 ASP A CA 1
ATOM 712 C C . ASP A 1 108 ? -46.636 -6.510 5.655 1.000 27.416 111 ASP A C 1
ATOM 713 O O . ASP A 1 108 ? -45.792 -7.362 5.959 1.000 25.975 111 ASP A O 1
ATOM 718 N N . MET A 1 109 ? -46.914 -5.448 6.395 1.000 27.011 112 MET A N 1
ATOM 719 C CA . MET A 1 109 ? -46.179 -5.105 7.643 1.000 26.585 112 MET A CA 1
ATOM 720 C C . MET A 1 109 ? -46.532 -6.098 8.756 1.000 27.429 112 MET A C 1
ATOM 721 O O . MET A 1 109 ? -45.766 -6.205 9.706 1.000 26.313 112 MET A O 1
ATOM 726 N N . ARG A 1 110 ? -47.667 -6.809 8.669 1.000 29.271 113 ARG A N 1
ATOM 727 C CA . ARG A 1 110 ? -48.013 -7.845 9.686 1.000 30.636 113 ARG A CA 1
ATOM 728 C C . ARG A 1 110 ? -46.991 -8.983 9.718 1.000 30.602 113 ARG A C 1
ATOM 729 O O . ARG A 1 110 ? -46.811 -9.542 10.806 1.000 29.726 113 ARG A O 1
ATOM 737 N N . ASN A 1 111 ? -46.362 -9.342 8.589 1.000 31.445 114 ASN A N 1
ATOM 738 C CA . ASN A 1 111 ? -45.400 -10.484 8.548 1.000 31.859 114 ASN A CA 1
ATOM 739 C C . ASN A 1 111 ? -44.156 -10.168 7.711 1.000 30.722 114 ASN A C 1
ATOM 740 O O . ASN A 1 111 ? -43.323 -11.082 7.452 1.000 31.043 114 ASN A O 1
ATOM 745 N N . GLY A 1 112 ? -43.919 -8.908 7.377 1.000 29.516 115 GLY A N 1
ATOM 746 C CA . GLY A 1 112 ? -42.729 -8.558 6.593 1.000 27.603 115 GLY A CA 1
ATOM 747 C C . GLY A 1 112 ? -42.653 -9.368 5.311 1.000 26.901 115 GLY A C 1
ATOM 748 O O . GLY A 1 112 ? -41.552 -9.738 4.890 1.000 26.547 115 GLY A O 1
ATOM 749 N N . ALA A 1 113 ? -43.782 -9.600 4.654 1.000 26.501 116 ALA A N 1
ATOM 750 C CA . ALA A 1 113 ? -43.813 -10.236 3.325 1.000 26.553 116 ALA A CA 1
ATOM 751 C C . ALA A 1 113 ? -43.805 -9.142 2.257 1.000 26.542 116 ALA A C 1
ATOM 752 O O . ALA A 1 113 ? -44.690 -8.267 2.274 1.000 27.613 116 ALA A O 1
ATOM 754 N N . PHE A 1 114 ? -42.847 -9.192 1.333 1.000 25.551 117 PHE A N 1
ATOM 755 C CA . PHE A 1 114 ? -42.830 -8.296 0.153 1.000 25.553 117 PHE A CA 1
ATOM 756 C C . PHE A 1 114 ? -43.377 -9.118 -1.015 1.000 26.279 117 PHE A C 1
ATOM 757 O O . PHE A 1 114 ? -42.806 -10.195 -1.303 1.000 25.561 117 PHE A O 1
ATOM 765 N N . THR A 1 115 ? -44.431 -8.633 -1.666 1.000 27.681 118 THR A N 1
ATOM 766 C CA . THR A 1 115 ? -45.090 -9.399 -2.744 1.000 29.191 118 THR A CA 1
ATOM 767 C C . THR A 1 115 ? -45.140 -8.566 -4.018 1.000 29.935 118 THR A C 1
ATOM 768 O O . THR A 1 115 ? -45.623 -7.434 -3.968 1.000 31.805 118 THR A O 1
ATOM 772 N N . GLY A 1 116 ? -44.718 -9.167 -5.122 1.000 30.420 119 GLY A N 1
ATOM 773 C CA . GLY A 1 116 ? -44.922 -8.641 -6.476 1.000 31.643 119 GLY A CA 1
ATOM 774 C C . GLY A 1 116 ? -45.917 -9.517 -7.199 1.000 32.948 119 GLY A C 1
ATOM 775 O O . GLY A 1 116 ? -46.023 -10.714 -6.891 1.000 32.699 119 GLY A O 1
ATOM 776 N N . SER A 1 117 ? -46.697 -8.920 -8.086 1.000 35.049 120 SER A N 1
ATOM 777 C CA . SER A 1 117 ? -47.742 -9.652 -8.823 1.000 36.757 120 SER A CA 1
ATOM 778 C C . SER A 1 117 ? -47.921 -8.964 -10.167 1.000 37.527 120 SER A C 1
ATOM 779 O O . SER A 1 117 ? -47.858 -7.733 -10.218 1.000 37.289 120 SER A O 1
ATOM 782 N N . PHE A 1 118 ? -48.088 -9.750 -11.222 1.000 38.437 121 PHE A N 1
ATOM 783 C CA . PHE A 1 118 ? -48.255 -9.213 -12.587 1.000 39.103 121 PHE A CA 1
ATOM 784 C C . PHE A 1 118 ? -48.871 -10.289 -13.464 1.000 40.607 121 PHE A C 1
ATOM 785 O O . PHE A 1 118 ? -48.908 -11.478 -13.099 1.000 39.095 121 PHE A O 1
ATOM 793 N N . GLN A 1 119 ? -49.363 -9.837 -14.609 1.000 43.090 122 GLN A N 1
ATOM 794 C CA . GLN A 1 119 ? -49.855 -10.727 -15.679 1.000 45.138 122 GLN A CA 1
ATOM 795 C C . GLN A 1 119 ? -48.837 -10.662 -16.816 1.000 43.840 122 GLN A C 1
ATOM 796 O O . GLN A 1 119 ? -48.421 -9.537 -17.179 1.000 43.654 122 GLN A O 1
ATOM 802 N N . PHE A 1 120 ? -48.397 -11.825 -17.291 1.000 43.069 123 PHE A N 1
ATOM 803 C CA . PHE A 1 120 ? -47.549 -11.941 -18.500 1.000 43.353 123 PHE A CA 1
ATOM 804 C C . PHE A 1 120 ? -48.483 -12.018 -19.713 1.000 45.170 123 PHE A C 1
ATOM 805 O O . PHE A 1 120 ? -49.243 -13.001 -19.822 1.000 44.986 123 PHE A O 1
ATOM 813 N N . LYS A 1 121 ? -48.468 -10.981 -20.552 1.000 46.706 124 LYS A N 1
ATOM 814 C CA . LYS A 1 121 ? -49.351 -10.889 -21.749 1.000 49.733 124 LYS A CA 1
ATOM 815 C C . LYS A 1 121 ? -50.752 -11.394 -21.375 1.000 51.625 124 LYS A C 1
ATOM 816 O O . LYS A 1 121 ? -51.299 -10.866 -20.390 1.000 51.160 124 LYS A O 1
ATOM 822 N N . ASP A 1 122 ? -51.264 -12.395 -22.108 1.000 53.352 125 ASP A N 1
ATOM 823 C CA . ASP A 1 122 ? -52.589 -13.054 -21.948 1.000 55.211 125 ASP A CA 1
ATOM 824 C C . ASP A 1 122 ? -52.447 -14.464 -21.356 1.000 54.264 125 ASP A C 1
ATOM 825 O O . ASP A 1 122 ? -53.485 -15.178 -21.301 1.000 55.555 125 ASP A O 1
ATOM 830 N N . LEU A 1 123 ? -51.228 -14.858 -20.966 1.000 51.271 126 LEU A N 1
ATOM 831 C CA . LEU A 1 123 ? -50.845 -16.276 -20.725 1.000 50.862 126 LEU A CA 1
ATOM 832 C C . LEU A 1 123 ? -51.117 -16.632 -19.265 1.000 49.471 126 LEU A C 1
ATOM 833 O O . LEU A 1 123 ? -51.813 -17.614 -19.022 1.000 49.549 126 LEU A O 1
ATOM 838 N N . ALA A 1 124 ? -50.507 -15.895 -18.330 1.000 47.053 127 ALA A N 1
ATOM 839 C CA . ALA A 1 124 ? -50.404 -16.320 -16.916 1.000 45.938 127 ALA A CA 1
ATOM 840 C C . ALA A 1 124 ? -50.364 -15.115 -15.970 1.000 44.544 127 ALA A C 1
ATOM 841 O O . ALA A 1 124 ? -49.956 -13.998 -16.387 1.000 44.337 127 ALA A O 1
ATOM 843 N N . THR A 1 125 ? -50.786 -15.345 -14.728 1.000 44.284 128 THR A N 1
ATOM 844 C CA . THR A 1 125 ? -50.557 -14.408 -13.606 1.000 43.432 128 THR A CA 1
ATOM 845 C C . THR A 1 125 ? -49.412 -14.978 -12.773 1.000 41.187 128 THR A C 1
ATOM 846 O O . THR A 1 125 ? -49.324 -16.214 -12.602 1.000 40.783 128 THR A O 1
ATOM 850 N N . VAL A 1 126 ? -48.556 -14.094 -12.295 1.000 39.125 129 VAL A N 1
ATOM 851 C CA . VAL A 1 126 ? -47.399 -14.480 -11.448 1.000 37.051 129 VAL A CA 1
ATOM 852 C C . VAL A 1 126 ? -47.516 -13.699 -10.140 1.000 36.947 129 VAL A C 1
ATOM 853 O O . VAL A 1 126 ? -47.804 -12.498 -10.204 1.000 37.350 129 VAL A O 1
ATOM 857 N N . THR A 1 127 ? -47.354 -14.374 -9.001 1.000 36.463 130 THR A N 1
ATOM 858 C CA . THR A 1 127 ? -47.134 -13.713 -7.692 1.000 35.876 130 THR A CA 1
ATOM 859 C C . THR A 1 127 ? -45.845 -14.261 -7.093 1.000 33.640 130 THR A C 1
ATOM 860 O O . THR A 1 127 ? -45.509 -15.436 -7.299 1.000 33.171 130 THR A O 1
ATOM 864 N N . TYR A 1 128 ? -45.112 -13.403 -6.406 1.000 31.371 131 TYR A N 1
ATOM 865 C CA . TYR A 1 128 ? -43.889 -13.802 -5.679 1.000 29.778 131 TYR A CA 1
ATOM 866 C C . TYR A 1 128 ? -43.864 -13.041 -4.360 1.000 28.970 131 TYR A C 1
ATOM 867 O O . TYR A 1 128 ? -44.135 -11.828 -4.339 1.000 30.292 131 TYR A O 1
ATOM 876 N N . SER A 1 129 ? -43.669 -13.788 -3.287 1.000 27.101 132 SER A N 1
ATOM 877 C CA . SER A 1 129 ? -43.593 -13.224 -1.918 1.000 25.994 132 SER A CA 1
ATOM 878 C C . SER A 1 129 ? -42.261 -13.636 -1.326 1.000 24.068 132 SER A C 1
ATOM 879 O O . SER A 1 129 ? -41.948 -14.817 -1.390 1.000 23.556 132 SER A O 1
ATOM 882 N N . TYR A 1 130 ? -41.512 -12.697 -0.770 1.000 22.999 133 TYR A N 1
ATOM 883 C CA . TYR A 1 130 ? -40.264 -13.069 -0.072 1.000 21.831 133 TYR A CA 1
ATOM 884 C C . TYR A 1 130 ? -40.229 -12.516 1.349 1.000 21.302 133 TYR A C 1
ATOM 885 O O . TYR A 1 130 ? -40.917 -11.541 1.721 1.000 21.417 133 TYR A O 1
ATOM 894 N N . TYR A 1 131 ? -39.376 -13.179 2.122 1.000 20.108 134 TYR A N 1
ATOM 895 C CA . TYR A 1 131 ? -39.316 -13.093 3.595 1.000 20.334 134 TYR A CA 1
ATOM 896 C C . TYR A 1 131 ? -37.867 -13.183 4.046 1.000 19.125 134 TYR A C 1
ATOM 897 O O . TYR A 1 131 ? -37.134 -14.032 3.537 1.000 19.291 134 TYR A O 1
ATOM 906 N N . ALA A 1 132 ? -37.506 -12.358 5.022 1.000 18.695 135 ALA A N 1
ATOM 907 C CA . ALA A 1 132 ? -36.302 -12.565 5.844 1.000 17.720 135 ALA A CA 1
ATOM 908 C C . ALA A 1 132 ? -36.782 -13.342 7.066 1.000 17.871 135 ALA A C 1
ATOM 909 O O . ALA A 1 132 ? -37.473 -12.745 7.895 1.000 18.560 135 ALA A O 1
ATOM 911 N N . LEU A 1 133 ? -36.586 -14.656 7.072 1.000 17.870 136 LEU A N 1
ATOM 912 C CA . LEU A 1 133 ? -37.308 -15.531 8.030 1.000 18.341 136 LEU A CA 1
ATOM 913 C C . LEU A 1 133 ? -37.058 -15.077 9.466 1.000 18.038 136 LEU A C 1
ATOM 914 O O . LEU A 1 133 ? -35.892 -14.882 9.901 1.000 17.120 136 LEU A O 1
ATOM 919 N N . ARG A 1 134 ? -38.140 -14.856 10.201 1.000 18.683 137 ARG A N 1
ATOM 920 C CA . ARG A 1 134 ? -38.042 -14.124 11.478 1.000 19.558 137 ARG A CA 1
ATOM 921 C C . ARG A 1 134 ? -37.317 -14.996 12.502 1.000 18.951 137 ARG A C 1
ATOM 922 O O . ARG A 1 134 ? -36.580 -14.442 13.331 1.000 19.170 137 ARG A O 1
ATOM 930 N N . HIS A 1 135 ? -37.473 -16.315 12.428 1.000 19.066 138 HIS A N 1
ATOM 931 C CA . HIS A 1 135 ? -36.882 -17.222 13.438 1.000 19.072 138 HIS A CA 1
ATOM 932 C C . HIS A 1 135 ? -35.495 -17.694 13.043 1.000 18.207 138 HIS A C 1
ATOM 933 O O . HIS A 1 135 ? -34.816 -18.157 13.919 1.000 18.078 138 HIS A O 1
ATOM 940 N N . LEU A 1 136 ? -35.110 -17.584 11.762 1.000 17.562 139 LEU A N 1
ATOM 941 C CA . LEU A 1 136 ? -33.812 -18.113 11.271 1.000 17.600 139 LEU A CA 1
ATOM 942 C C . LEU A 1 136 ? -33.027 -16.920 10.758 1.000 17.021 139 LEU A C 1
ATOM 943 O O . LEU A 1 136 ? -33.260 -16.422 9.654 1.000 17.087 139 LEU A O 1
ATOM 948 N N . PRO A 1 137 ? -32.099 -16.388 11.572 1.000 16.233 140 PRO A N 1
ATOM 949 C CA . PRO A 1 137 ? -31.483 -15.101 11.250 1.000 16.057 140 PRO A CA 1
ATOM 950 C C . PRO A 1 137 ? -30.826 -15.085 9.866 1.000 15.373 140 PRO A C 1
ATOM 951 O O . PRO A 1 137 ? -30.775 -14.038 9.228 1.000 15.248 140 PRO A O 1
ATOM 955 N N . HIS A 1 138 ? -30.267 -16.220 9.435 1.000 15.009 141 HIS A N 1
ATOM 956 C CA . HIS A 1 138 ? -29.480 -16.271 8.187 1.000 14.652 141 HIS A CA 1
ATOM 957 C C . HIS A 1 138 ? -30.247 -16.870 7.017 1.000 15.139 141 HIS A C 1
ATOM 958 O O . HIS A 1 138 ? -29.615 -17.105 5.958 1.000 15.153 141 HIS A O 1
ATOM 965 N N . CYS A 1 139 ? -31.562 -17.019 7.095 1.000 15.532 142 CYS A N 1
ATOM 966 C CA . CYS A 1 139 ? -32.338 -17.702 6.027 1.000 16.482 142 CYS A CA 1
ATOM 967 C C . CYS A 1 139 ? -33.406 -16.790 5.447 1.000 16.723 142 CYS A C 1
ATOM 968 O O . CYS A 1 139 ? -34.096 -16.074 6.193 1.000 17.794 142 CYS A O 1
ATOM 971 N N . ILE A 1 140 ? -33.508 -16.854 4.130 1.000 17.034 143 ILE A N 1
ATOM 972 C CA . ILE A 1 140 ? -34.479 -16.111 3.287 1.000 18.559 143 ILE A CA 1
ATOM 973 C C . ILE A 1 140 ? -35.298 -17.116 2.488 1.000 19.300 143 ILE A C 1
ATOM 974 O O . ILE A 1 140 ? -34.804 -18.209 2.146 1.000 19.634 143 ILE A O 1
ATOM 979 N N . MET A 1 141 ? -36.545 -16.766 2.186 1.000 19.969 144 MET A N 1
ATOM 980 C CA . MET A 1 141 ? -37.356 -17.628 1.298 1.000 21.237 144 MET A CA 1
ATOM 981 C C . MET A 1 141 ? -38.172 -16.741 0.360 1.000 21.378 144 MET A C 1
ATOM 982 O O . MET A 1 141 ? -38.710 -15.718 0.806 1.000 21.292 144 MET A O 1
ATOM 987 N N . MET A 1 142 ? -38.300 -17.171 -0.895 1.000 21.892 145 MET A N 1
ATOM 988 C CA . MET A 1 142 ? -39.261 -16.572 -1.841 1.000 22.902 145 MET A CA 1
ATOM 989 C C . MET A 1 142 ? -40.146 -17.690 -2.364 1.000 23.479 145 MET A C 1
ATOM 990 O O . MET A 1 142 ? -39.617 -18.732 -2.777 1.000 23.317 145 MET A O 1
ATOM 995 N N . VAL A 1 143 ? -41.445 -17.446 -2.350 1.000 24.244 146 VAL A N 1
ATOM 996 C CA . VAL A 1 143 ? -42.446 -18.411 -2.883 1.000 25.631 146 VAL A CA 1
ATOM 997 C C . VAL A 1 143 ? -43.005 -17.813 -4.172 1.000 26.730 146 VAL A C 1
ATOM 998 O O . VAL A 1 143 ? -43.364 -16.640 -4.158 1.000 27.576 146 VAL A O 1
ATOM 1002 N N . VAL A 1 144 ? -43.022 -18.591 -5.251 1.000 27.466 147 VAL A N 1
ATOM 1003 C CA . VAL A 1 144 ? -43.464 -18.122 -6.589 1.000 28.429 147 VAL A CA 1
ATOM 1004 C C . VAL A 1 144 ? -44.666 -18.975 -6.971 1.000 30.253 147 VAL A C 1
ATOM 1005 O O . VAL A 1 144 ? -44.574 -20.206 -6.802 1.000 30.241 147 VAL A O 1
ATOM 1009 N N . ASN A 1 145 ? -45.747 -18.322 -7.404 1.000 32.176 148 ASN A N 1
ATOM 1010 C CA . ASN A 1 145 ? -46.995 -18.972 -7.884 1.000 34.993 148 ASN A CA 1
ATOM 1011 C C . ASN A 1 145 ? -47.274 -18.495 -9.311 1.000 35.609 148 ASN A C 1
ATOM 1012 O O . ASN A 1 145 ? -47.271 -17.273 -9.564 1.000 34.951 148 ASN A O 1
ATOM 1017 N N . ILE A 1 146 ? -47.487 -19.444 -10.222 1.000 36.812 149 ILE A N 1
ATOM 1018 C CA . ILE A 1 146 ? -47.785 -19.131 -11.645 1.000 37.887 149 ILE A CA 1
ATOM 1019 C C . ILE A 1 146 ? -49.100 -19.806 -12.027 1.000 39.952 149 ILE A C 1
ATOM 1020 O O . ILE A 1 146 ? -49.167 -21.020 -11.890 1.000 39.620 149 ILE A O 1
ATOM 1025 N N . ASN A 1 147 ? -50.078 -18.997 -12.424 1.000 42.250 150 ASN A N 1
ATOM 1026 C CA . ASN A 1 147 ? -51.425 -19.419 -12.885 1.000 45.977 150 ASN A CA 1
ATOM 1027 C C . ASN A 1 147 ? -51.516 -19.136 -14.377 1.000 45.955 150 ASN A C 1
ATOM 1028 O O . ASN A 1 147 ? -51.462 -17.959 -14.758 1.000 45.386 150 ASN A O 1
ATOM 1033 N N . THR A 1 148 ? -51.646 -20.185 -15.185 1.000 47.725 151 THR A N 1
ATOM 1034 C CA . THR A 1 148 ? -51.639 -20.087 -16.667 1.000 48.239 151 THR A CA 1
ATOM 1035 C C . THR A 1 148 ? -53.076 -20.235 -17.201 1.000 50.792 151 THR A C 1
ATOM 1036 O O . THR A 1 148 ? -53.791 -21.135 -16.732 1.000 50.336 151 THR A O 1
ATOM 1040 N N . GLN A 1 149 ? -53.482 -19.324 -18.090 1.000 52.046 152 GLN A N 1
ATOM 1041 C CA . GLN A 1 149 ? -54.821 -19.298 -18.742 1.000 55.521 152 GLN A CA 1
ATOM 1042 C C . GLN A 1 149 ? -54.736 -20.200 -19.988 1.000 55.986 152 GLN A C 1
ATOM 1043 O O . GLN A 1 149 ? -55.794 -20.642 -20.451 1.000 56.847 152 GLN A O 1
ATOM 1049 N N . LYS A 1 150 ? -53.521 -20.522 -20.459 1.000 54.789 153 LYS A N 1
ATOM 1050 C CA . LYS A 1 150 ? -53.217 -21.433 -21.600 1.000 55.751 153 LYS A CA 1
ATOM 1051 C C . LYS A 1 150 ? -52.052 -22.376 -21.224 1.000 53.716 153 LYS A C 1
ATOM 1052 O O . LYS A 1 150 ? -51.230 -22.009 -20.330 1.000 50.480 153 LYS A O 1
ATOM 1058 N N . ASP A 1 151 ? -51.933 -23.536 -21.893 1.000 53.196 154 ASP A N 1
ATOM 1059 C CA . ASP A 1 151 ? -50.770 -24.466 -21.758 1.000 51.702 154 ASP A CA 1
ATOM 1060 C C . ASP A 1 151 ? -49.466 -23.701 -22.023 1.000 49.396 154 ASP A C 1
ATOM 1061 O O . ASP A 1 151 ? -49.381 -23.048 -23.067 1.000 49.227 154 ASP A O 1
ATOM 1066 N N . THR A 1 152 ? -48.460 -23.783 -21.138 1.000 47.112 155 THR A N 1
ATOM 1067 C CA . THR A 1 152 ? -47.195 -23.026 -21.308 1.000 46.321 155 THR A CA 1
ATOM 1068 C C . THR A 1 152 ? -46.021 -23.823 -20.724 1.000 44.013 155 THR A C 1
ATOM 1069 O O . THR A 1 152 ? -46.236 -24.810 -20.002 1.000 43.502 155 THR A O 1
ATOM 1073 N N . GLU A 1 153 ? -44.803 -23.417 -21.062 1.000 42.562 156 GLU A N 1
ATOM 1074 C CA . GLU A 1 153 ? -43.582 -23.978 -20.443 1.000 40.711 156 GLU A CA 1
ATOM 1075 C C . GLU A 1 153 ? -42.808 -22.808 -19.838 1.000 37.694 156 GLU A C 1
ATOM 1076 O O . GLU A 1 153 ? -42.550 -21.849 -20.577 1.000 37.422 156 GLU A O 1
ATOM 1082 N N . ILE A 1 154 ? -42.496 -22.873 -18.546 1.000 35.820 157 ILE A N 1
ATOM 1083 C CA . ILE A 1 154 ? -41.688 -21.821 -17.874 1.000 33.875 157 ILE A CA 1
ATOM 1084 C C . ILE A 1 154 ? -40.216 -22.265 -17.843 1.000 32.267 157 ILE A C 1
ATOM 1085 O O . ILE A 1 154 ? -39.925 -23.475 -17.732 1.000 31.099 157 ILE A O 1
ATOM 1090 N N . ASN A 1 155 ? -39.309 -21.309 -17.999 1.000 31.015 158 ASN A N 1
ATOM 1091 C CA . ASN A 1 155 ? -37.883 -21.538 -17.659 1.000 30.136 158 ASN A CA 1
ATOM 1092 C C . ASN A 1 155 ? -37.613 -20.592 -16.498 1.000 28.312 158 ASN A C 1
ATOM 1093 O O . ASN A 1 155 ? -38.001 -19.414 -16.567 1.000 27.756 158 ASN A O 1
ATOM 1098 N N . VAL A 1 156 ? -37.030 -21.134 -15.445 1.000 26.995 159 VAL A N 1
ATOM 1099 C CA . VAL A 1 156 ? -36.734 -20.365 -14.218 1.000 26.151 159 VAL A CA 1
ATOM 1100 C C . VAL A 1 156 ? -35.237 -20.436 -14.006 1.000 25.013 159 VAL A C 1
ATOM 1101 O O . VAL A 1 156 ? -34.694 -21.545 -14.046 1.000 24.373 159 VAL A O 1
ATOM 1105 N N . GLU A 1 157 ? -34.627 -19.281 -13.777 1.000 24.715 160 GLU A N 1
ATOM 1106 C CA . GLU A 1 157 ? -33.188 -19.208 -13.445 1.000 24.448 160 GLU A CA 1
ATOM 1107 C C . GLU A 1 157 ? -33.019 -18.415 -12.154 1.000 22.955 160 GLU A C 1
ATOM 1108 O O . GLU A 1 157 ? -33.598 -17.324 -12.057 1.000 23.618 160 GLU A O 1
ATOM 1114 N N . ASN A 1 158 ? -32.254 -18.953 -11.215 1.000 21.524 161 ASN A N 1
ATOM 1115 C CA . ASN A 1 158 ? -31.779 -18.208 -10.023 1.000 20.772 161 ASN A CA 1
ATOM 1116 C C . ASN A 1 158 ? -30.303 -17.876 -10.247 1.000 20.059 161 ASN A C 1
ATOM 1117 O O . ASN A 1 158 ? -29.516 -18.823 -10.510 1.000 19.922 161 ASN A O 1
ATOM 1122 N N . LEU A 1 159 ? -29.967 -16.589 -10.204 1.000 20.552 162 LEU A N 1
ATOM 1123 C CA . LEU A 1 159 ? -28.590 -16.087 -10.461 1.000 20.608 162 LEU A CA 1
ATOM 1124 C C . LEU A 1 159 ? -27.932 -15.742 -9.136 1.000 19.535 162 LEU A C 1
ATOM 1125 O O . LEU A 1 159 ? -28.537 -15.064 -8.279 1.000 19.489 162 LEU A O 1
ATOM 1130 N N . LEU A 1 160 ? -26.699 -16.219 -8.954 1.000 18.602 163 LEU A N 1
ATOM 1131 C CA . LEU A 1 160 ? -25.822 -15.722 -7.864 1.000 18.023 163 LEU A CA 1
ATOM 1132 C C . LEU A 1 160 ? -24.680 -14.926 -8.484 1.000 17.544 163 LEU A C 1
ATOM 1133 O O . LEU A 1 160 ? -23.657 -15.507 -8.899 1.000 17.183 163 LEU A O 1
ATOM 1138 N N . GLU A 1 161 ? -24.894 -13.628 -8.548 1.000 17.808 164 GLU A N 1
ATOM 1139 C CA . GLU A 1 161 ? -23.903 -12.659 -9.052 1.000 17.930 164 GLU A CA 1
ATOM 1140 C C . GLU A 1 161 ? -23.098 -12.172 -7.859 1.000 16.643 164 GLU A C 1
ATOM 1141 O O . GLU A 1 161 ? -23.671 -11.665 -6.885 1.000 16.454 164 GLU A O 1
ATOM 1147 N N . THR A 1 162 ? -21.782 -12.341 -7.905 1.000 15.488 165 THR A N 1
ATOM 1148 C CA . THR A 1 162 ? -20.892 -11.774 -6.875 1.000 14.927 165 THR A CA 1
ATOM 1149 C C . THR A 1 162 ? -20.870 -10.263 -7.043 1.000 15.490 165 THR A C 1
ATOM 1150 O O . THR A 1 162 ? -20.502 -9.754 -8.113 1.000 16.249 165 THR A O 1
ATOM 1154 N N . PRO A 1 163 ? -21.294 -9.503 -6.020 1.000 15.549 166 PRO A N 1
ATOM 1155 C CA . PRO A 1 163 ? -21.260 -8.047 -6.138 1.000 16.335 166 PRO A CA 1
ATOM 1156 C C . PRO A 1 163 ? -19.819 -7.536 -6.188 1.000 16.224 166 PRO A C 1
ATOM 1157 O O . PRO A 1 163 ? -18.911 -8.225 -5.725 1.000 15.702 166 PRO A O 1
ATOM 1161 N N . SER A 1 164 ? -19.640 -6.362 -6.782 1.000 17.243 167 SER A N 1
ATOM 1162 C CA . SER A 1 164 ? -18.311 -5.745 -6.979 1.000 17.965 167 SER A CA 1
ATOM 1163 C C . SER A 1 164 ? -17.652 -5.424 -5.637 1.000 16.815 167 SER A C 1
ATOM 1164 O O . SER A 1 164 ? -16.447 -5.162 -5.615 1.000 17.394 167 SER A O 1
ATOM 1167 N N . SER A 1 165 ? -18.390 -5.424 -4.541 1.000 15.492 168 SER A N 1
ATOM 1168 C CA . SER A 1 165 ? -17.882 -5.233 -3.171 1.000 15.388 168 SER A CA 1
ATOM 1169 C C . SER A 1 165 ? -17.072 -6.434 -2.690 1.000 14.941 168 SER A C 1
ATOM 1170 O O . SER A 1 165 ? -16.362 -6.279 -1.702 1.000 15.671 168 SER A O 1
ATOM 1173 N N . LEU A 1 166 ? -17.233 -7.603 -3.331 1.000 14.290 169 LEU A N 1
ATOM 1174 C CA . LEU A 1 166 ? -16.595 -8.849 -2.866 1.000 14.071 169 LEU A CA 1
ATOM 1175 C C . LEU A 1 166 ? -15.576 -9.323 -3.882 1.000 14.019 169 LEU A C 1
ATOM 1176 O O . LEU A 1 166 ? -15.601 -8.905 -5.049 1.000 15.532 169 LEU A O 1
ATOM 1181 N N . ASN A 1 167 ? -14.658 -10.179 -3.447 1.000 13.587 170 ASN A N 1
ATOM 1182 C CA . ASN A 1 167 ? -13.520 -10.614 -4.290 1.000 13.924 170 ASN A CA 1
ATOM 1183 C C . ASN A 1 167 ? -13.224 -12.098 -4.075 1.000 13.577 170 ASN A C 1
ATOM 1184 O O . ASN A 1 167 ? -13.666 -12.693 -3.059 1.000 13.056 170 ASN A O 1
ATOM 1189 N N . ASN A 1 168 ? -12.466 -12.658 -4.993 1.000 13.942 171 ASN A N 1
ATOM 1190 C CA . ASN A 1 168 ? -11.906 -14.015 -4.846 1.000 14.104 171 ASN A CA 1
ATOM 1191 C C . ASN A 1 168 ? -13.047 -15.014 -4.702 1.000 13.855 171 ASN A C 1
ATOM 1192 O O . ASN A 1 168 ? -12.908 -16.028 -3.984 1.000 13.992 171 ASN A O 1
ATOM 1197 N N . GLN A 1 169 ? -14.149 -14.792 -5.402 1.000 13.281 172 GLN A N 1
ATOM 1198 C CA . GLN A 1 169 ? -15.323 -15.664 -5.319 1.000 13.238 172 GLN A CA 1
ATOM 1199 C C . GLN A 1 169 ? -15.008 -17.045 -5.886 1.000 13.362 172 GLN A C 1
ATOM 1200 O O . GLN A 1 169 ? -14.196 -17.229 -6.796 1.000 13.868 172 GLN A O 1
ATOM 1206 N N . GLN A 1 170 ? -15.780 -17.989 -5.388 1.000 13.087 173 GLN A N 1
ATOM 1207 C CA . GLN A 1 170 ? -15.873 -19.348 -5.939 1.000 13.776 173 GLN A CA 1
ATOM 1208 C C . GLN A 1 170 ? -17.338 -19.696 -6.087 1.000 13.987 173 GLN A C 1
ATOM 1209 O O . GLN A 1 170 ? -18.113 -19.426 -5.173 1.000 14.090 173 GLN A O 1
ATOM 1215 N N . ASN A 1 171 ? -17.664 -20.350 -7.189 1.000 14.198 174 ASN A N 1
ATOM 1216 C CA . ASN A 1 171 ? -19.051 -20.697 -7.578 1.000 14.390 174 ASN A CA 1
ATOM 1217 C C . ASN A 1 171 ? -19.190 -22.213 -7.649 1.000 14.536 174 ASN A C 1
ATOM 1218 O O . ASN A 1 171 ? -18.592 -22.824 -8.552 1.000 15.338 174 ASN A O 1
ATOM 1223 N N . TYR A 1 172 ? -19.990 -22.776 -6.756 1.000 15.016 175 TYR A N 1
ATOM 1224 C CA . TYR A 1 172 ? -20.178 -24.228 -6.606 1.000 15.144 175 TYR A CA 1
ATOM 1225 C C . TYR A 1 172 ? -21.629 -24.626 -6.868 1.000 15.602 175 TYR A C 1
ATOM 1226 O O . TYR A 1 172 ? -22.577 -23.849 -6.720 1.000 15.970 175 TYR A O 1
ATOM 1235 N N . PHE A 1 173 ? -21.802 -25.895 -7.174 1.000 16.047 176 PHE A N 1
ATOM 1236 C CA . PHE A 1 173 ? -23.140 -26.495 -7.332 1.000 16.656 176 PHE A CA 1
ATOM 1237 C C . PHE A 1 173 ? -23.028 -27.982 -7.000 1.000 17.275 176 PHE A C 1
ATOM 1238 O O . PHE A 1 173 ? -22.083 -28.630 -7.469 1.000 18.190 176 PHE A O 1
ATOM 1246 N N . GLN A 1 174 ? -23.994 -28.545 -6.264 1.000 17.966 177 GLN A N 1
ATOM 1247 C CA . GLN A 1 174 ? -23.998 -29.995 -5.989 1.000 18.581 177 GLN A CA 1
ATOM 1248 C C . GLN A 1 174 ? -25.416 -30.433 -5.667 1.000 19.097 177 GLN A C 1
ATOM 1249 O O . GLN A 1 174 ? -26.265 -29.597 -5.336 1.000 19.073 177 GLN A O 1
ATOM 1255 N N . ASN A 1 175 ? -25.593 -31.740 -5.669 1.000 20.006 178 ASN A N 1
ATOM 1256 C CA . ASN A 1 175 ? -26.848 -32.413 -5.279 1.000 21.451 178 ASN A CA 1
ATOM 1257 C C . ASN A 1 175 ? -26.630 -33.084 -3.933 1.000 21.299 178 ASN A C 1
ATOM 1258 O O . ASN A 1 175 ? -25.719 -33.919 -3.841 1.000 22.088 178 ASN A O 1
ATOM 1263 N N . ILE A 1 176 ? -27.478 -32.771 -2.967 1.000 22.057 179 ILE A N 1
ATOM 1264 C CA . ILE A 1 176 ? -27.570 -33.512 -1.681 1.000 23.184 179 ILE A CA 1
ATOM 1265 C C . ILE A 1 176 ? -28.715 -34.508 -1.805 1.000 25.040 179 ILE A C 1
ATOM 1266 O O . ILE A 1 176 ? -29.833 -34.071 -2.072 1.000 25.170 179 ILE A O 1
ATOM 1271 N N . THR A 1 177 ? -28.427 -35.793 -1.688 1.000 27.071 180 THR A N 1
ATOM 1272 C CA . THR A 1 177 ? -29.459 -36.809 -1.978 1.000 29.814 180 THR A CA 1
ATOM 1273 C C . THR A 1 177 ? -29.584 -37.821 -0.843 1.000 31.666 180 THR A C 1
ATOM 1274 O O . THR A 1 177 ? -28.661 -38.022 -0.046 1.000 32.042 180 THR A O 1
ATOM 1278 N N . ASN A 1 178 ? -30.777 -38.378 -0.760 1.000 32.707 181 ASN A N 1
ATOM 1279 C CA . ASN A 1 178 ? -31.075 -39.633 -0.033 1.000 33.911 181 ASN A CA 1
ATOM 1280 C C . ASN A 1 178 ? -32.207 -40.271 -0.831 1.000 35.272 181 ASN A C 1
ATOM 1281 O O . ASN A 1 178 ? -32.541 -39.779 -1.922 1.000 34.560 181 ASN A O 1
ATOM 1286 N N . THR A 1 179 ? -32.794 -41.340 -0.322 1.000 36.105 182 THR A N 1
ATOM 1287 C CA . THR A 1 179 ? -33.855 -42.042 -1.084 1.000 37.584 182 THR A CA 1
ATOM 1288 C C . THR A 1 179 ? -35.066 -41.112 -1.276 1.000 37.545 182 THR A C 1
ATOM 1289 O O . THR A 1 179 ? -35.834 -41.366 -2.227 1.000 39.199 182 THR A O 1
ATOM 1293 N N . HIS A 1 180 ? -35.257 -40.087 -0.436 1.000 37.061 183 HIS A N 1
ATOM 1294 C CA . HIS A 1 180 ? -36.472 -39.228 -0.455 1.000 37.792 183 HIS A CA 1
ATOM 1295 C C . HIS A 1 180 ? -36.227 -37.895 -1.167 1.000 36.061 183 HIS A C 1
ATOM 1296 O O . HIS A 1 180 ? -37.212 -37.315 -1.668 1.000 36.391 183 HIS A O 1
ATOM 1303 N N . VAL A 1 181 ? -34.992 -37.377 -1.189 1.000 33.230 184 VAL A N 1
ATOM 1304 C CA . VAL A 1 181 ? -34.773 -35.981 -1.653 1.000 31.494 184 VAL A CA 1
ATOM 1305 C C . VAL A 1 181 ? -33.579 -35.884 -2.607 1.000 29.572 184 VAL A C 1
ATOM 1306 O O . VAL A 1 181 ? -32.665 -36.724 -2.585 1.000 28.990 184 VAL A O 1
ATOM 1310 N N . ASN A 1 182 ? -33.664 -34.867 -3.449 1.000 28.814 185 ASN A N 1
ATOM 1311 C CA . ASN A 1 182 ? -32.533 -34.308 -4.225 1.000 27.578 185 ASN A CA 1
ATOM 1312 C C . ASN A 1 182 ? -32.602 -32.808 -3.978 1.000 25.887 185 ASN A C 1
ATOM 1313 O O . ASN A 1 182 ? -33.489 -32.157 -4.533 1.000 26.207 185 ASN A O 1
ATOM 1318 N N . ILE A 1 183 ? -31.684 -32.311 -3.157 1.000 23.846 186 ILE A N 1
ATOM 1319 C CA . ILE A 1 183 ? -31.578 -30.875 -2.800 1.000 22.929 186 ILE A CA 1
ATOM 1320 C C . ILE A 1 183 ? -30.430 -30.328 -3.630 1.000 22.132 186 ILE A C 1
ATOM 1321 O O . ILE A 1 183 ? -29.261 -30.570 -3.301 1.000 21.813 186 ILE A O 1
ATOM 1326 N N . PRO A 1 184 ? -30.708 -29.593 -4.721 1.000 22.379 187 PRO A N 1
ATOM 1327 C CA . PRO A 1 184 ? -29.627 -28.976 -5.489 1.000 22.042 187 PRO A CA 1
ATOM 1328 C C . PRO A 1 184 ? -29.211 -27.645 -4.864 1.000 21.296 187 PRO A C 1
ATOM 1329 O O . PRO A 1 184 ? -30.059 -26.785 -4.661 1.000 23.407 187 PRO A O 1
ATOM 1333 N N . LEU A 1 185 ? -27.928 -27.543 -4.514 1.000 19.311 188 LEU A N 1
ATOM 1334 C CA . LEU A 1 185 ? -27.390 -26.356 -3.835 1.000 18.350 188 LEU A CA 1
ATOM 1335 C C . LEU A 1 185 ? -26.563 -25.541 -4.817 1.000 17.902 188 LEU A C 1
ATOM 1336 O O . LEU A 1 185 ? -25.567 -26.082 -5.383 1.000 18.056 188 LEU A O 1
ATOM 1341 N N . LEU A 1 186 ? -26.941 -24.273 -4.941 1.000 17.224 189 LEU A N 1
ATOM 1342 C CA . LEU A 1 186 ? -26.182 -23.237 -5.681 1.000 16.741 189 LEU A CA 1
ATOM 1343 C C . LEU A 1 186 ? -25.451 -22.376 -4.651 1.000 15.762 189 LEU A C 1
ATOM 1344 O O . LEU A 1 186 ? -26.129 -21.724 -3.862 1.000 15.877 189 LEU A O 1
ATOM 1349 N N . THR A 1 187 ? -24.126 -22.469 -4.563 1.000 15.379 190 THR A N 1
ATOM 1350 C CA . THR A 1 187 ? -23.352 -21.883 -3.456 1.000 15.009 190 THR A CA 1
ATOM 1351 C C . THR A 1 187 ? -22.277 -20.962 -4.018 1.000 14.552 190 THR A C 1
ATOM 1352 O O . THR A 1 187 ? -21.635 -21.288 -5.058 1.000 14.911 190 THR A O 1
ATOM 1356 N N . SER A 1 188 ? -22.089 -19.819 -3.390 1.000 14.318 191 SER A N 1
ATOM 1357 C CA . SER A 1 188 ? -20.929 -18.953 -3.668 1.000 14.090 191 SER A CA 1
ATOM 1358 C C . SER A 1 188 ? -20.245 -18.650 -2.357 1.000 13.622 191 SER A C 1
ATOM 1359 O O . SER A 1 188 ? -20.908 -18.478 -1.303 1.000 13.554 191 SER A O 1
ATOM 1362 N N . VAL A 1 189 ? -18.928 -18.521 -2.423 1.000 13.591 192 VAL A N 1
ATOM 1363 C CA . VAL A 1 189 ? -18.100 -18.089 -1.271 1.000 13.445 192 VAL A CA 1
ATOM 1364 C C . VAL A 1 189 ? -17.222 -16.970 -1.772 1.000 13.268 192 VAL A C 1
ATOM 1365 O O . VAL A 1 189 ? -16.631 -17.115 -2.849 1.000 13.885 192 VAL A O 1
ATOM 1369 N N . ALA A 1 190 ? -17.115 -15.868 -1.044 1.000 13.180 193 ALA A N 1
ATOM 1370 C CA . ALA A 1 190 ? -16.285 -14.735 -1.481 1.000 13.202 193 ALA A CA 1
ATOM 1371 C C . ALA A 1 190 ? -15.821 -13.969 -0.261 1.000 13.224 193 ALA A C 1
ATOM 1372 O O . ALA A 1 190 ? -16.215 -14.260 0.867 1.000 13.626 193 ALA A O 1
ATOM 1374 N N . PHE A 1 191 ? -15.005 -12.965 -0.478 1.000 12.854 194 PHE A N 1
ATOM 1375 C CA . PHE A 1 191 ? -14.349 -12.195 0.600 1.000 13.419 194 PHE A CA 1
ATOM 1376 C C . PHE A 1 191 ? -14.696 -10.721 0.496 1.000 12.674 194 PHE A C 1
ATOM 1377 O O . PHE A 1 191 ? -14.823 -10.192 -0.588 1.000 13.413 194 PHE A O 1
ATOM 1385 N N . THR A 1 192 ? -14.783 -10.064 1.642 1.000 12.709 195 THR A N 1
ATOM 1386 C CA . THR A 1 192 ? -14.843 -8.585 1.735 1.000 12.748 195 THR A CA 1
ATOM 1387 C C . THR A 1 192 ? -13.530 -7.975 1.264 1.000 12.852 195 THR A C 1
ATOM 1388 O O . THR A 1 192 ? -12.516 -8.665 1.110 1.000 13.314 195 THR A O 1
ATOM 1392 N N . PRO A 1 193 ? -13.504 -6.658 0.972 1.000 13.096 196 PRO A N 1
ATOM 1393 C CA . PRO A 1 193 ? -12.373 -6.053 0.263 1.000 13.522 196 PRO A CA 1
ATOM 1394 C C . PRO A 1 193 ? -10.970 -6.379 0.796 1.000 13.662 196 PRO A C 1
ATOM 1395 O O . PRO A 1 193 ? -10.098 -6.621 -0.031 1.000 15.333 196 PRO A O 1
ATOM 1399 N N . THR A 1 194 ? -10.744 -6.345 2.103 1.000 13.422 197 THR A N 1
ATOM 1400 C CA . THR A 1 194 ? -9.380 -6.553 2.665 1.000 14.111 197 THR A CA 1
ATOM 1401 C C . THR A 1 194 ? -9.180 -8.033 2.996 1.000 14.280 197 THR A C 1
ATOM 1402 O O . THR A 1 194 ? -8.098 -8.365 3.531 1.000 16.217 197 THR A O 1
ATOM 1406 N N . GLY A 1 195 ? -10.183 -8.865 2.781 1.000 14.268 198 GLY A N 1
ATOM 1407 C CA . GLY A 1 195 ? -10.128 -10.287 3.163 1.000 15.534 198 GLY A CA 1
ATOM 1408 C C . GLY A 1 195 ? -10.557 -10.522 4.601 1.000 16.234 198 GLY A C 1
ATOM 1409 O O . GLY A 1 195 ? -10.450 -11.687 5.048 1.000 18.456 198 GLY A O 1
ATOM 1410 N N . ARG A 1 196 ? -11.065 -9.520 5.283 1.000 17.012 199 ARG A N 1
ATOM 1411 C CA . ARG A 1 196 ? -11.419 -9.540 6.738 1.000 18.550 199 ARG A CA 1
ATOM 1412 C C . ARG A 1 196 ? -12.500 -10.592 6.992 1.000 17.355 199 ARG A C 1
ATOM 1413 O O . ARG A 1 196 ? -12.470 -11.285 8.067 1.000 18.094 199 ARG A O 1
ATOM 1421 N N A SER A 1 197 ? -13.412 -10.758 6.050 0.500 15.667 200 SER A N 1
ATOM 1422 N N B SER A 1 197 ? -13.487 -10.680 6.109 0.500 15.748 200 SER A N 1
ATOM 1423 C CA A SER A 1 197 ? -14.605 -11.605 6.264 0.500 14.933 200 SER A CA 1
ATOM 1424 C CA B SER A 1 197 ? -14.618 -11.621 6.294 0.500 15.072 200 SER A CA 1
ATOM 1425 C C A SER A 1 197 ? -14.880 -12.472 5.040 0.500 14.122 200 SER A C 1
ATOM 1426 C C B SER A 1 197 ? -14.787 -12.492 5.051 0.500 14.227 200 SER A C 1
ATOM 1427 O O A SER A 1 197 ? -14.882 -11.966 3.912 0.500 14.002 200 SER A O 1
ATOM 1428 O O B SER A 1 197 ? -14.521 -12.037 3.925 0.500 14.180 200 SER A O 1
ATOM 1433 N N . LYS A 1 198 ? -15.152 -13.753 5.288 1.000 13.649 201 LYS A N 1
ATOM 1434 C CA . LYS A 1 198 ? -15.546 -14.721 4.265 1.000 13.988 201 LYS A CA 1
ATOM 1435 C C . LYS A 1 198 ? -17.067 -14.818 4.330 1.000 13.336 201 LYS A C 1
ATOM 1436 O O . LYS A 1 198 ? -17.616 -15.046 5.425 1.000 13.149 201 LYS A O 1
ATOM 1442 N N . ILE A 1 199 ? -17.698 -14.625 3.205 1.000 12.870 202 ILE A N 1
ATOM 1443 C CA . ILE A 1 199 ? -19.173 -14.685 3.038 1.000 13.658 202 ILE A CA 1
ATOM 1444 C C . ILE A 1 199 ? -19.493 -15.952 2.272 1.000 13.421 202 ILE A C 1
ATOM 1445 O O . ILE A 1 199 ? -18.865 -16.241 1.247 1.000 13.706 202 ILE A O 1
ATOM 1450 N N . ALA A 1 200 ? -20.513 -16.658 2.711 1.000 12.749 203 ALA A N 1
ATOM 1451 C CA . ALA A 1 200 ? -21.069 -17.819 2.004 1.000 13.184 203 ALA A CA 1
ATOM 1452 C C . ALA A 1 200 ? -22.563 -17.634 1.822 1.000 13.380 203 ALA A C 1
ATOM 1453 O O . ALA A 1 200 ? -23.260 -17.201 2.751 1.000 13.260 203 ALA A O 1
ATOM 1455 N N . VAL A 1 201 ? -23.038 -17.991 0.646 1.000 13.042 204 VAL A N 1
ATOM 1456 C CA . VAL A 1 201 ? -24.475 -17.968 0.298 1.000 13.807 204 VAL A CA 1
ATOM 1457 C C . VAL A 1 201 ? -24.803 -19.318 -0.323 1.000 14.041 204 VAL A C 1
ATOM 1458 O O . VAL A 1 201 ? -24.039 -19.784 -1.178 1.000 14.178 204 VAL A O 1
ATOM 1462 N N . SER A 1 202 ? -25.937 -19.918 0.029 1.000 14.387 205 SER A N 1
ATOM 1463 C CA . SER A 1 202 ? -26.327 -21.216 -0.556 1.000 14.709 205 SER A CA 1
ATOM 1464 C C . SER A 1 202 ? -27.834 -21.232 -0.772 1.000 15.445 205 SER A C 1
ATOM 1465 O O . SER A 1 202 ? -28.554 -21.008 0.195 1.000 15.718 205 SER A O 1
ATOM 1468 N N . ASN A 1 203 ? -28.238 -21.493 -1.999 1.000 15.872 206 ASN A N 1
ATOM 1469 C CA . ASN A 1 203 ? -29.648 -21.437 -2.433 1.000 16.590 206 ASN A CA 1
ATOM 1470 C C . ASN A 1 203 ? -30.103 -22.827 -2.896 1.000 17.403 206 ASN A C 1
ATOM 1471 O O . ASN A 1 203 ? -29.304 -23.591 -3.493 1.000 17.110 206 ASN A O 1
ATOM 1476 N N . THR A 1 204 ? -31.395 -23.110 -2.745 1.000 18.023 207 THR A N 1
ATOM 1477 C CA . THR A 1 204 ? -32.017 -24.332 -3.304 1.000 19.034 207 THR A CA 1
ATOM 1478 C C . THR A 1 204 ? -33.423 -23.990 -3.781 1.000 20.075 207 THR A C 1
ATOM 1479 O O . THR A 1 204 ? -34.071 -23.040 -3.266 1.000 20.638 207 THR A O 1
ATOM 1483 N N . PHE A 1 205 ? -33.911 -24.792 -4.718 1.000 20.698 208 PHE A N 1
ATOM 1484 C CA . PHE A 1 205 ? -35.334 -24.764 -5.112 1.000 21.839 208 PHE A CA 1
ATOM 1485 C C . PHE A 1 205 ? -36.073 -25.861 -4.350 1.000 22.932 208 PHE A C 1
ATOM 1486 O O . PHE A 1 205 ? -35.581 -26.993 -4.360 1.000 23.510 208 PHE A O 1
ATOM 1494 N N . LEU A 1 206 ? -37.216 -25.523 -3.763 1.000 24.297 209 LEU A N 1
ATOM 1495 C CA . LEU A 1 206 ? -38.072 -26.499 -3.063 1.000 25.717 209 LEU A CA 1
ATOM 1496 C C . LEU A 1 206 ? -39.345 -26.673 -3.881 1.000 26.730 209 LEU A C 1
ATOM 1497 O O . LEU A 1 206 ? -40.071 -25.691 -4.103 1.000 26.697 209 LEU A O 1
ATOM 1502 N N . PHE A 1 207 ? -39.606 -27.918 -4.257 1.000 27.977 210 PHE A N 1
ATOM 1503 C CA . PHE A 1 207 ? -40.741 -28.311 -5.124 1.000 29.619 210 PHE A CA 1
ATOM 1504 C C . PHE A 1 207 ? -41.756 -29.095 -4.306 1.000 31.589 210 PHE A C 1
ATOM 1505 O O . PHE A 1 207 ? -41.365 -29.826 -3.399 1.000 31.427 210 PHE A O 1
ATOM 1513 N N . ASP A 1 208 ? -43.023 -28.951 -4.671 1.000 34.298 211 ASP A N 1
ATOM 1514 C CA . ASP A 1 208 ? -44.150 -29.694 -4.049 1.000 37.250 211 ASP A CA 1
ATOM 1515 C C . ASP A 1 208 ? -44.140 -31.152 -4.530 1.000 37.843 211 ASP A C 1
ATOM 1516 O O . ASP A 1 208 ? -44.498 -32.039 -3.724 1.000 39.290 211 ASP A O 1
ATOM 1521 N N . GLU A 1 209 ? -43.787 -31.414 -5.794 1.000 37.716 212 GLU A N 1
ATOM 1522 C CA . GLU A 1 209 ? -44.155 -32.670 -6.507 1.000 39.547 212 GLU A CA 1
ATOM 1523 C C . GLU A 1 209 ? -43.294 -33.888 -6.124 1.000 40.751 212 GLU A C 1
ATOM 1524 O O . GLU A 1 209 ? -43.701 -35.007 -6.521 1.000 44.164 212 GLU A O 1
ATOM 1530 N N . GLY A 1 210 ? -42.194 -33.749 -5.393 1.000 41.927 213 GLY A N 1
ATOM 1531 C CA . GLY A 1 210 ? -41.402 -34.924 -4.965 1.000 41.902 213 GLY A CA 1
ATOM 1532 C C . GLY A 1 210 ? -40.210 -35.211 -5.873 1.000 41.241 213 GLY A C 1
ATOM 1533 O O . GLY A 1 210 ? -40.165 -34.684 -7.006 1.000 39.699 213 GLY A O 1
ATOM 1534 N N . LYS A 1 211 ? -39.261 -36.009 -5.374 1.000 40.326 214 LYS A N 1
ATOM 1535 C CA . LYS A 1 211 ? -37.923 -36.231 -5.981 1.000 39.052 214 LYS A CA 1
ATOM 1536 C C . LYS A 1 211 ? -38.075 -36.777 -7.404 1.000 39.612 214 LYS A C 1
ATOM 1537 O O . LYS A 1 211 ? -37.319 -36.372 -8.282 1.000 38.760 214 LYS A O 1
ATOM 1543 N N . LYS A 1 212 ? -39.005 -37.701 -7.616 1.000 41.231 215 LYS A N 1
ATOM 1544 C CA . LYS A 1 212 ? -39.101 -38.382 -8.924 1.000 42.799 215 LYS A CA 1
ATOM 1545 C C . LYS A 1 212 ? -39.630 -37.401 -9.979 1.000 41.084 215 LYS A C 1
ATOM 1546 O O . LYS A 1 212 ? -39.176 -37.482 -11.130 1.000 42.556 215 LYS A O 1
ATOM 1552 N N . LEU A 1 213 ? -40.546 -36.512 -9.600 1.000 39.059 216 LEU A N 1
ATOM 1553 C CA . LEU A 1 213 ? -41.317 -35.655 -10.540 1.000 38.430 216 LEU A CA 1
ATOM 1554 C C . LEU A 1 213 ? -40.697 -34.253 -10.637 1.000 35.377 216 LEU A C 1
ATOM 1555 O O . LEU A 1 213 ? -41.053 -33.528 -11.579 1.000 34.992 216 LEU A O 1
ATOM 1560 N N . GLN A 1 214 ? -39.822 -33.862 -9.704 1.000 33.714 217 GLN A N 1
ATOM 1561 C CA . GLN A 1 214 ? -39.277 -32.481 -9.717 1.000 32.259 217 GLN A CA 1
ATOM 1562 C C . GLN A 1 214 ? -38.453 -32.273 -10.984 1.000 31.097 217 GLN A C 1
ATOM 1563 O O . GLN A 1 214 ? -37.876 -33.215 -11.532 1.000 31.223 217 GLN A O 1
ATOM 1569 N N . PRO A 1 215 ? -38.379 -31.019 -11.479 1.000 30.506 218 PRO A N 1
ATOM 1570 C CA . PRO A 1 215 ? -37.593 -30.715 -12.666 1.000 30.286 218 PRO A CA 1
ATOM 1571 C C . PRO A 1 215 ? -36.094 -30.931 -12.434 1.000 29.017 218 PRO A C 1
ATOM 1572 O O . PRO A 1 215 ? -35.619 -30.686 -11.338 1.000 28.537 218 PRO A O 1
ATOM 1576 N N . GLU A 1 216 ? -35.399 -31.369 -13.479 1.000 29.559 219 GLU A N 1
ATOM 1577 C CA . GLU A 1 216 ? -33.918 -31.430 -13.477 1.000 29.579 219 GLU A CA 1
ATOM 1578 C C . GLU A 1 216 ? -33.361 -30.006 -13.378 1.000 27.989 219 GLU A C 1
ATOM 1579 O O . GLU A 1 216 ? -33.870 -29.090 -14.054 1.000 27.412 219 GLU A O 1
ATOM 1585 N N . ILE A 1 217 ? -32.366 -29.846 -12.516 1.000 26.444 220 ILE A N 1
ATOM 1586 C CA . ILE A 1 217 ? -31.728 -28.524 -12.286 1.000 25.488 220 ILE A CA 1
ATOM 1587 C C . ILE A 1 217 ? -30.387 -28.514 -13.024 1.000 25.255 220 ILE A C 1
ATOM 1588 O O . ILE A 1 217 ? -29.517 -29.358 -12.685 1.000 25.491 220 ILE A O 1
ATOM 1593 N N . LEU A 1 218 ? -30.230 -27.558 -13.935 1.000 24.228 221 LEU A N 1
ATOM 1594 C CA . LEU A 1 218 ? -28.956 -27.334 -14.666 1.000 23.573 221 LEU A CA 1
ATOM 1595 C C . LEU A 1 218 ? -28.168 -26.218 -13.991 1.000 21.674 221 LEU A C 1
ATOM 1596 O O . LEU A 1 218 ? -28.783 -25.353 -13.342 1.000 21.266 221 LEU A O 1
ATOM 1601 N N . HIS A 1 219 ? -26.856 -26.276 -14.154 1.000 20.550 222 HIS A N 1
ATOM 1602 C CA . HIS A 1 219 ? -25.943 -25.284 -13.554 1.000 19.484 222 HIS A CA 1
ATOM 1603 C C . HIS A 1 219 ? -25.090 -24.678 -14.651 1.000 19.559 222 HIS A C 1
ATOM 1604 O O . HIS A 1 219 ? -24.507 -25.444 -15.424 1.000 19.851 222 HIS A O 1
ATOM 1611 N N . ARG A 1 220 ? -25.060 -23.354 -14.732 1.000 19.946 223 ARG A N 1
ATOM 1612 C CA . ARG A 1 220 ? -24.210 -22.631 -15.704 1.000 21.032 223 ARG A CA 1
ATOM 1613 C C . ARG A 1 220 ? -23.234 -21.745 -14.931 1.000 19.653 223 ARG A C 1
ATOM 1614 O O . ARG A 1 220 ? -23.628 -21.129 -13.953 1.000 19.132 223 ARG A O 1
ATOM 1622 N N . MET A 1 221 ? -21.997 -21.715 -15.407 1.000 19.397 224 MET A N 1
ATOM 1623 C CA . MET A 1 221 ? -20.895 -20.900 -14.833 1.000 19.316 224 MET A CA 1
ATOM 1624 C C . MET A 1 221 ? -20.270 -20.097 -15.969 1.000 19.913 224 MET A C 1
ATOM 1625 O O . MET A 1 221 ? -19.094 -20.344 -16.316 1.000 20.556 224 MET A O 1
ATOM 1630 N N . ASN A 1 222 ? -21.001 -19.182 -16.569 1.000 19.651 225 ASN A N 1
ATOM 1631 C CA . ASN A 1 222 ? -20.495 -18.615 -17.841 1.000 20.545 225 ASN A CA 1
ATOM 1632 C C . ASN A 1 222 ? -19.670 -17.354 -17.609 1.000 19.722 225 ASN A C 1
ATOM 1633 O O . ASN A 1 222 ? -18.975 -16.969 -18.555 1.000 20.547 225 ASN A O 1
ATOM 1638 N N . ASP A 1 223 ? -19.779 -16.739 -16.434 1.000 18.321 226 ASP A N 1
ATOM 1639 C CA . ASP A 1 223 ? -19.071 -15.468 -16.165 1.000 18.131 226 ASP A CA 1
ATOM 1640 C C . ASP A 1 223 ? -18.147 -15.674 -14.978 1.000 17.074 226 ASP A C 1
ATOM 1641 O O . ASP A 1 223 ? -18.395 -16.538 -14.155 1.000 17.610 226 ASP A O 1
ATOM 1646 N N . ALA A 1 224 ? -17.200 -14.763 -14.794 1.000 16.753 227 ALA A N 1
ATOM 1647 C CA . ALA A 1 224 ? -16.304 -14.839 -13.623 1.000 16.636 227 ALA A CA 1
ATOM 1648 C C . ALA A 1 224 ? -17.063 -14.539 -12.339 1.000 16.332 227 ALA A C 1
ATOM 1649 O O . ALA A 1 224 ? -16.666 -15.044 -11.277 1.000 17.380 227 ALA A O 1
ATOM 1651 N N . ASP A 1 225 ? -18.076 -13.699 -12.421 1.000 15.723 228 ASP A N 1
ATOM 1652 C CA . ASP A 1 225 ? -18.792 -13.187 -11.237 1.000 15.707 228 ASP A CA 1
ATOM 1653 C C . ASP A 1 225 ? -20.250 -13.629 -11.246 1.000 15.810 228 ASP A C 1
ATOM 1654 O O . ASP A 1 225 ? -21.051 -13.041 -10.516 1.000 15.882 228 ASP A O 1
ATOM 1659 N N . MET A 1 226 ? -20.614 -14.646 -11.986 1.000 16.032 229 MET A N 1
ATOM 1660 C CA . MET A 1 226 ? -22.032 -15.073 -11.924 1.000 16.791 229 MET A CA 1
ATOM 1661 C C . MET A 1 226 ? -22.120 -16.536 -12.327 1.000 16.342 229 MET A C 1
ATOM 1662 O O . MET A 1 226 ? -21.543 -16.959 -13.332 1.000 16.669 229 MET A O 1
ATOM 1667 N N . HIS A 1 227 ? -22.923 -17.284 -11.579 1.000 16.142 230 HIS A N 1
ATOM 1668 C CA . HIS A 1 227 ? -23.388 -18.630 -11.956 1.000 16.223 230 HIS A CA 1
ATOM 1669 C C . HIS A 1 227 ? -24.866 -18.724 -11.617 1.000 16.857 230 HIS A C 1
ATOM 1670 O O . HIS A 1 227 ? -25.401 -17.839 -10.918 1.000 16.716 230 HIS A O 1
ATOM 1677 N N . ALA A 1 228 ? -25.516 -19.729 -12.157 1.000 17.575 231 ALA A N 1
ATOM 1678 C CA . ALA A 1 228 ? -26.977 -19.793 -12.063 1.000 18.068 231 ALA A CA 1
ATOM 1679 C C . ALA A 1 228 ? -27.416 -21.247 -12.080 1.000 18.596 231 ALA A C 1
ATOM 1680 O O . ALA A 1 228 ? -26.741 -22.090 -12.679 1.000 19.567 231 ALA A O 1
ATOM 1682 N N . MET A 1 229 ? -28.571 -21.500 -11.482 1.000 18.913 232 MET A N 1
ATOM 1683 C CA . MET A 1 229 ? -29.230 -22.814 -11.643 1.000 19.621 232 MET A CA 1
ATOM 1684 C C . MET A 1 229 ? -30.590 -22.562 -12.284 1.000 20.349 232 MET A C 1
ATOM 1685 O O . MET A 1 229 ? -31.191 -21.484 -12.072 1.000 20.218 232 MET A O 1
ATOM 1690 N N . SER A 1 230 ? -31.050 -23.527 -13.033 1.000 21.578 233 SER A N 1
ATOM 1691 C CA . SER A 1 230 ? -32.242 -23.304 -13.871 1.000 22.551 233 SER A CA 1
ATOM 1692 C C . SER A 1 230 ? -33.007 -24.602 -14.060 1.000 23.213 233 SER A C 1
ATOM 1693 O O . SER A 1 230 ? -32.421 -25.701 -13.951 1.000 23.250 233 SER A O 1
ATOM 1696 N N . PHE A 1 231 ? -34.269 -24.444 -14.443 1.000 24.258 234 PHE A N 1
ATOM 1697 C CA . PHE A 1 231 ? -35.142 -25.580 -14.800 1.000 25.235 234 PHE A CA 1
ATOM 1698 C C . PHE A 1 231 ? -36.217 -25.109 -15.775 1.000 26.982 234 PHE A C 1
ATOM 1699 O O . PHE A 1 231 ? -36.561 -23.930 -15.834 1.000 26.213 234 PHE A O 1
ATOM 1707 N N . ASP A 1 232 ? -36.786 -26.085 -16.476 1.000 28.644 235 ASP A N 1
ATOM 1708 C CA . ASP A 1 232 ? -38.021 -25.914 -17.280 1.000 30.996 235 ASP A CA 1
ATOM 1709 C C . ASP A 1 232 ? -39.145 -26.677 -16.594 1.000 31.934 235 ASP A C 1
ATOM 1710 O O . ASP A 1 232 ? -38.864 -27.704 -15.968 1.000 31.192 235 ASP A O 1
ATOM 1715 N N . LYS A 1 233 ? -40.368 -26.175 -16.741 1.000 33.505 236 LYS A N 1
ATOM 1716 C CA . LYS A 1 233 ? -41.571 -26.864 -16.232 1.000 35.202 236 LYS A CA 1
ATOM 1717 C C . LYS A 1 233 ? -42.731 -26.581 -17.181 1.000 36.408 236 LYS A C 1
ATOM 1718 O O . LYS A 1 233 ? -43.043 -25.414 -17.416 1.000 35.410 236 LYS A O 1
ATOM 1724 N N . LYS A 1 234 ? -43.363 -27.645 -17.675 1.000 38.252 237 LYS A N 1
ATOM 1725 C CA . LYS A 1 234 ? -44.638 -27.549 -18.430 1.000 40.900 237 LYS A CA 1
ATOM 1726 C C . LYS A 1 234 ? -45.769 -27.383 -17.406 1.000 40.971 237 LYS A C 1
ATOM 1727 O O . LYS A 1 234 ? -45.782 -28.122 -16.395 1.000 40.379 237 LYS A O 1
ATOM 1733 N N . ILE A 1 235 ? -46.628 -26.380 -17.623 1.000 41.947 238 ILE A N 1
ATOM 1734 C CA . ILE A 1 235 ? -47.859 -26.129 -16.821 1.000 43.101 238 ILE A CA 1
ATOM 1735 C C . ILE A 1 235 ? -49.034 -26.174 -17.795 1.000 45.022 238 ILE A C 1
ATOM 1736 O O . ILE A 1 235 ? -48.919 -25.631 -18.898 1.000 43.861 238 ILE A O 1
ATOM 1741 N N . LYS A 1 236 ? -50.135 -26.793 -17.412 1.000 49.112 239 LYS A N 1
ATOM 1742 C CA . LYS A 1 236 ? -51.285 -26.901 -18.349 1.000 52.415 239 LYS A CA 1
ATOM 1743 C C . LYS A 1 236 ? -52.303 -25.806 -18.018 1.000 52.983 239 LYS A C 1
ATOM 1744 O O . LYS A 1 236 ? -52.290 -25.332 -16.868 1.000 51.599 239 LYS A O 1
ATOM 1750 N N . ALA A 1 237 ? -53.103 -25.401 -19.018 1.000 54.293 240 ALA A N 1
ATOM 1751 C CA . ALA A 1 237 ? -54.123 -24.325 -18.931 1.000 55.428 240 ALA A CA 1
ATOM 1752 C C . ALA A 1 237 ? -54.951 -24.514 -17.655 1.000 55.842 240 ALA A C 1
ATOM 1753 O O . ALA A 1 237 ? -55.323 -25.674 -17.349 1.000 56.511 240 ALA A O 1
ATOM 1755 N N . GLY A 1 238 ? -55.217 -23.419 -16.937 1.000 55.057 241 GLY A N 1
ATOM 1756 C CA . GLY A 1 238 ? -56.073 -23.396 -15.733 1.000 55.682 241 GLY A CA 1
ATOM 1757 C C . GLY A 1 238 ? -55.415 -24.009 -14.502 1.000 54.909 241 GLY A C 1
ATOM 1758 O O . GLY A 1 238 ? -56.120 -24.232 -13.513 1.000 56.749 241 GLY A O 1
ATOM 1759 N N . LYS A 1 239 ? -54.098 -24.231 -14.505 1.000 53.131 242 LYS A N 1
ATOM 1760 C CA . LYS A 1 239 ? -53.395 -24.866 -13.359 1.000 51.199 242 LYS A CA 1
ATOM 1761 C C . LYS A 1 239 ? -52.469 -23.826 -12.720 1.000 48.485 242 LYS A C 1
ATOM 1762 O O . LYS A 1 239 ? -52.061 -22.905 -13.450 1.000 47.675 242 LYS A O 1
ATOM 1768 N N . THR A 1 240 ? -52.235 -23.953 -11.409 1.000 47.012 243 THR A N 1
ATOM 1769 C CA . THR A 1 240 ? -51.197 -23.215 -10.636 1.000 45.173 243 THR A CA 1
ATOM 1770 C C . THR A 1 240 ? -49.974 -24.122 -10.473 1.000 43.294 243 THR A C 1
ATOM 1771 O O . THR A 1 240 ? -50.135 -25.313 -10.121 1.000 44.458 243 THR A O 1
ATOM 1775 N N . TYR A 1 241 ? -48.782 -23.574 -10.693 1.000 39.555 244 TYR A N 1
ATOM 1776 C CA . TYR A 1 241 ? -47.511 -24.232 -10.320 1.000 37.273 244 TYR A CA 1
ATOM 1777 C C . TYR A 1 241 ? -46.848 -23.317 -9.296 1.000 35.135 244 TYR A C 1
ATOM 1778 O O . TYR A 1 241 ? -46.759 -22.108 -9.534 1.000 35.458 244 TYR A O 1
ATOM 1787 N N A SER A 1 242 ? -46.441 -23.874 -8.157 0.500 33.859 245 SER A N 1
ATOM 1788 N N B SER A 1 242 ? -46.472 -23.883 -8.152 0.500 34.105 245 SER A N 1
ATOM 1789 C CA A SER A 1 242 ? -45.790 -23.104 -7.069 0.500 32.252 245 SER A CA 1
ATOM 1790 C CA B SER A 1 242 ? -45.809 -23.158 -7.041 0.500 32.619 245 SER A CA 1
ATOM 1791 C C A SER A 1 242 ? -44.494 -23.788 -6.643 0.500 30.495 245 SER A C 1
ATOM 1792 C C B SER A 1 242 ? -44.443 -23.800 -6.793 0.500 30.674 245 SER A C 1
ATOM 1793 O O A SER A 1 242 ? -44.493 -25.009 -6.432 0.500 30.586 245 SER A O 1
ATOM 1794 O O B SER A 1 242 ? -44.303 -25.013 -6.976 0.500 30.893 245 SER A O 1
ATOM 1799 N N . PHE A 1 243 ? -43.442 -22.998 -6.440 1.000 28.739 246 PHE A N 1
ATOM 1800 C CA . PHE A 1 243 ? -42.141 -23.506 -5.951 1.000 27.536 246 PHE A CA 1
ATOM 1801 C C . PHE A 1 243 ? -41.540 -22.419 -5.080 1.000 26.248 246 PHE A C 1
ATOM 1802 O O . PHE A 1 243 ? -42.035 -21.294 -5.062 1.000 26.350 246 PHE A O 1
ATOM 1810 N N . ALA A 1 244 ? -40.524 -22.792 -4.329 1.000 24.806 247 ALA A N 1
ATOM 1811 C CA . ALA A 1 244 ? -39.854 -21.819 -3.453 1.000 23.706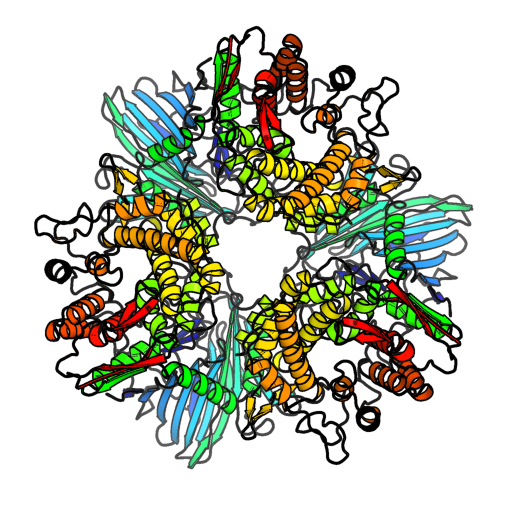 247 ALA A CA 1
ATOM 1812 C C . ALA A 1 244 ? -38.354 -21.827 -3.718 1.000 22.705 247 ALA A C 1
ATOM 1813 O O . ALA A 1 244 ? -37.796 -22.833 -4.197 1.000 22.374 247 ALA A O 1
ATOM 1815 N N . LEU A 1 245 ? -37.771 -20.662 -3.493 1.000 22.194 248 LEU A N 1
ATOM 1816 C CA . LEU A 1 245 ? -36.317 -20.463 -3.469 1.000 21.558 248 LEU A CA 1
ATOM 1817 C C . LEU A 1 245 ? -35.953 -20.168 -2.016 1.000 20.788 248 LEU A C 1
ATOM 1818 O O . LEU A 1 245 ? -36.499 -19.222 -1.440 1.000 21.405 248 LEU A O 1
ATOM 1823 N N . ILE A 1 246 ? -35.073 -20.988 -1.445 1.000 20.543 249 ILE A N 1
ATOM 1824 C CA . ILE A 1 246 ? -34.572 -20.805 -0.066 1.000 20.788 249 ILE A CA 1
ATOM 1825 C C . ILE A 1 246 ? -33.092 -20.499 -0.167 1.000 19.868 249 ILE A C 1
ATOM 1826 O O . ILE A 1 246 ? -32.389 -21.168 -0.955 1.000 20.190 249 ILE A O 1
ATOM 1831 N N . GLY A 1 247 ? -32.662 -19.476 0.556 1.000 18.768 250 GLY A N 1
ATOM 1832 C CA . GLY A 1 247 ? -31.237 -19.122 0.600 1.000 18.202 250 GLY A CA 1
ATOM 1833 C C . GLY A 1 247 ? -30.774 -18.875 2.006 1.000 17.464 250 GLY A C 1
ATOM 1834 O O . GLY A 1 247 ? -31.544 -18.369 2.832 1.000 18.180 250 GLY A O 1
ATOM 1835 N N . SER A 1 248 ? -29.506 -19.185 2.260 1.000 16.206 251 SER A N 1
ATOM 1836 C CA . SER A 1 248 ? -28.847 -18.894 3.539 1.000 15.957 251 SER A CA 1
ATOM 1837 C C . SER A 1 248 ? -27.621 -18.033 3.255 1.000 15.099 251 SER A C 1
ATOM 1838 O O . SER A 1 248 ? -26.928 -18.276 2.268 1.000 14.997 251 SER A O 1
ATOM 1841 N N . LEU A 1 249 ? -27.402 -17.014 4.066 1.000 14.481 252 LEU A N 1
ATOM 1842 C CA . LEU A 1 249 ? -26.340 -16.007 3.879 1.000 14.312 252 LEU A CA 1
ATOM 1843 C C . LEU A 1 249 ? -25.679 -15.784 5.218 1.000 14.129 252 LEU A C 1
ATOM 1844 O O . LEU A 1 249 ? -26.353 -15.361 6.160 1.000 14.119 252 LEU A O 1
ATOM 1849 N N . ILE A 1 250 ? -24.386 -16.047 5.323 1.000 13.929 253 ILE A N 1
ATOM 1850 C CA . ILE A 1 250 ? -23.684 -16.017 6.628 1.000 13.816 253 ILE A CA 1
ATOM 1851 C C . ILE A 1 250 ? -22.218 -15.727 6.369 1.000 14.056 253 ILE A C 1
ATOM 1852 O O . ILE A 1 250 ? -21.725 -15.938 5.241 1.000 14.400 253 ILE A O 1
ATOM 1857 N N . SER A 1 251 ? -21.514 -15.250 7.364 1.000 13.466 254 SER A N 1
ATOM 1858 C CA . SER A 1 251 ? -20.106 -14.855 7.195 1.000 13.125 254 SER A CA 1
ATOM 1859 C C . SER A 1 251 ? -19.263 -15.412 8.326 1.000 13.361 254 SER A C 1
ATOM 1860 O O . SER A 1 251 ? -19.814 -15.831 9.377 1.000 13.120 254 SER A O 1
ATOM 1863 N N . SER A 1 252 ? -17.959 -15.256 8.201 1.000 13.144 255 SER A N 1
ATOM 1864 C CA . SER A 1 252 ? -16.986 -15.587 9.261 1.000 13.984 255 SER A CA 1
ATOM 1865 C C . SER A 1 252 ? -17.141 -14.679 10.493 1.000 14.080 255 SER A C 1
ATOM 1866 O O . SER A 1 252 ? -16.571 -15.028 11.539 1.000 15.155 255 SER A O 1
ATOM 1869 N N . ASP A 1 253 ? -17.896 -13.589 10.405 1.000 13.803 256 ASP A N 1
ATOM 1870 C CA . ASP A 1 253 ? -18.206 -12.757 11.601 1.000 14.817 256 ASP A CA 1
ATOM 1871 C C . ASP A 1 253 ? -19.265 -13.454 12.446 1.000 15.081 256 ASP A C 1
ATOM 1872 O O . ASP A 1 253 ? -19.440 -13.062 13.613 1.000 17.255 256 ASP A O 1
ATOM 1877 N N . HIS A 1 254 ? -19.977 -14.427 11.880 1.000 13.949 257 HIS A N 1
ATOM 1878 C CA . HIS A 1 254 ? -21.102 -15.121 12.560 1.000 14.246 257 HIS A CA 1
ATOM 1879 C C . HIS A 1 254 ? -20.742 -16.548 12.933 1.000 14.427 257 HIS A C 1
ATOM 1880 O O . HIS A 1 254 ? -21.392 -17.098 13.829 1.000 15.511 257 HIS A O 1
ATOM 1887 N N . ILE A 1 255 ? -19.828 -17.183 12.212 1.000 13.819 258 ILE A N 1
ATOM 1888 C CA . ILE A 1 255 ? -19.542 -18.627 12.357 1.000 14.356 258 ILE A CA 1
ATOM 1889 C C . ILE A 1 255 ? -18.163 -18.864 11.779 1.000 14.840 258 ILE A C 1
ATOM 1890 O O . ILE A 1 255 ? -17.815 -18.175 10.834 1.000 14.649 258 ILE A O 1
ATOM 1895 N N . ASN A 1 256 ? -17.360 -19.760 12.351 1.000 15.788 259 ASN A N 1
ATOM 1896 C CA . ASN A 1 256 ? -15.975 -19.945 11.863 1.000 17.099 259 ASN A CA 1
ATOM 1897 C C . ASN A 1 256 ? -15.944 -20.566 10.456 1.000 15.587 259 ASN A C 1
ATOM 1898 O O . ASN A 1 256 ? -15.025 -20.281 9.699 1.000 16.482 259 ASN A O 1
ATOM 1903 N N . ASP A 1 257 ? -16.957 -21.360 10.095 1.000 14.737 260 ASP A N 1
ATOM 1904 C CA . ASP A 1 257 ? -17.002 -22.118 8.819 1.000 14.580 260 ASP A CA 1
ATOM 1905 C C . ASP A 1 257 ? -18.265 -21.729 8.080 1.000 14.063 260 ASP A C 1
ATOM 1906 O O . ASP A 1 257 ? -19.214 -22.519 7.999 1.000 13.967 260 ASP A O 1
ATOM 1911 N N . PRO A 1 258 ? -18.329 -20.530 7.482 1.000 13.152 261 PRO A N 1
ATOM 1912 C CA . PRO A 1 258 ? -19.559 -20.105 6.822 1.000 13.110 261 PRO A CA 1
ATOM 1913 C C . PRO A 1 258 ? -19.925 -20.936 5.594 1.000 13.222 261 PRO A C 1
ATOM 1914 O O . PRO A 1 258 ? -21.091 -21.094 5.296 1.000 13.691 261 PRO A O 1
ATOM 1918 N N . TYR A 1 259 ? -18.933 -21.437 4.843 1.000 13.689 262 TYR A N 1
ATOM 1919 C CA . TYR A 1 259 ? -19.225 -22.256 3.643 1.000 13.890 262 TYR A CA 1
ATOM 1920 C C . TYR A 1 259 ? -20.098 -23.456 4.022 1.000 13.970 262 TYR A C 1
ATOM 1921 O O . TYR A 1 259 ? -21.203 -23.644 3.481 1.000 13.988 262 TYR A O 1
ATOM 1930 N N . ASN A 1 260 ? -19.619 -24.256 4.963 1.000 14.388 263 ASN A N 1
ATOM 1931 C CA . ASN A 1 260 ? -20.386 -25.458 5.371 1.000 14.906 263 ASN A CA 1
ATOM 1932 C C . ASN A 1 260 ? -21.654 -25.037 6.114 1.000 14.835 263 ASN A C 1
ATOM 1933 O O . ASN A 1 260 ? -22.690 -25.687 5.922 1.000 15.028 263 ASN A O 1
ATOM 1938 N N . GLU A 1 261 ? -21.610 -24.003 6.939 1.000 14.320 264 GLU A N 1
ATOM 1939 C CA . GLU A 1 261 ? -22.832 -23.628 7.698 1.000 14.657 264 GLU A CA 1
ATOM 1940 C C . GLU A 1 261 ? -23.916 -23.117 6.746 1.000 14.398 264 GLU A C 1
ATOM 1941 O O . GLU A 1 261 ? -25.094 -23.408 6.973 1.000 14.823 264 GLU A O 1
ATOM 1947 N N . ALA A 1 262 ? -23.559 -22.401 5.674 1.000 14.032 265 ALA A N 1
ATOM 1948 C CA . ALA A 1 262 ? -24.574 -21.941 4.699 1.000 14.314 265 ALA A CA 1
ATOM 1949 C C . ALA A 1 262 ? -25.247 -23.150 4.043 1.000 14.835 265 ALA A C 1
ATOM 1950 O O . ALA A 1 262 ? -26.484 -23.163 3.898 1.000 15.338 265 ALA A O 1
ATOM 1952 N N . GLU A 1 263 ? -24.478 -24.137 3.570 1.000 14.804 266 GLU A N 1
ATOM 1953 C CA . GLU A 1 263 ? -25.100 -25.312 2.911 1.000 15.618 266 GLU A CA 1
ATOM 1954 C C . GLU A 1 263 ? -25.928 -26.060 3.946 1.000 15.963 266 GLU A C 1
ATOM 1955 O O . GLU A 1 263 ? -27.058 -26.484 3.618 1.000 16.086 266 GLU A O 1
ATOM 1961 N N . ARG A 1 264 ? -25.415 -26.224 5.154 1.000 15.758 267 ARG A N 1
ATOM 1962 C CA . ARG A 1 264 ? -26.133 -26.971 6.204 1.000 16.418 267 ARG A CA 1
ATOM 1963 C C . ARG A 1 264 ? -27.473 -26.288 6.486 1.000 16.303 267 ARG A C 1
ATOM 1964 O O . ARG A 1 264 ? -28.509 -26.995 6.616 1.000 17.044 267 ARG A O 1
ATOM 1972 N N . LEU A 1 265 ? -27.489 -24.969 6.588 1.000 16.324 268 LEU A N 1
ATOM 1973 C CA . LEU A 1 265 ? -28.712 -24.192 6.858 1.000 16.611 268 LEU A CA 1
ATOM 1974 C C . LEU A 1 265 ? -29.718 -24.370 5.735 1.000 16.640 268 LEU A C 1
ATOM 1975 O O . LEU A 1 265 ? -30.919 -24.539 6.005 1.000 17.188 268 LEU A O 1
ATOM 1980 N N . THR A 1 266 ? -29.258 -24.323 4.489 1.000 16.354 269 THR A N 1
ATOM 1981 C CA . THR A 1 266 ? -30.223 -24.432 3.370 1.000 16.660 269 THR A CA 1
ATOM 1982 C C . THR A 1 266 ? -30.787 -25.850 3.313 1.000 17.179 269 THR A C 1
ATOM 1983 O O . THR A 1 266 ? -31.995 -25.999 2.996 1.000 18.080 269 THR A O 1
ATOM 1987 N N . ILE A 1 267 ? -29.966 -26.852 3.576 1.000 16.988 270 ILE A N 1
ATOM 1988 C CA . ILE A 1 267 ? -30.430 -28.265 3.654 1.000 17.874 270 ILE A CA 1
ATOM 1989 C C . ILE A 1 267 ? -31.450 -28.373 4.791 1.000 18.205 270 ILE A C 1
ATOM 1990 O O . ILE A 1 267 ? -32.522 -28.998 4.606 1.000 18.889 270 ILE A O 1
ATOM 1995 N N . TYR A 1 268 ? -31.135 -27.833 5.959 1.000 17.803 271 TYR A N 1
ATOM 1996 C CA . TYR A 1 268 ? -32.043 -27.831 7.121 1.000 18.249 271 TYR A CA 1
ATOM 1997 C C . TYR A 1 268 ? -33.388 -27.213 6.713 1.000 18.575 271 TYR A C 1
ATOM 1998 O O . TYR A 1 268 ? -34.462 -27.820 6.933 1.000 19.767 271 TYR A O 1
ATOM 2007 N N . ALA A 1 269 ? -33.356 -26.004 6.146 1.000 18.240 272 ALA A N 1
ATOM 2008 C CA . ALA A 1 269 ? -34.583 -25.247 5.776 1.000 18.976 272 ALA A CA 1
ATOM 2009 C C . ALA A 1 269 ? -35.371 -26.058 4.731 1.000 20.061 272 ALA A C 1
ATOM 2010 O O . ALA A 1 269 ? -36.610 -26.129 4.822 1.000 20.910 272 ALA A O 1
ATOM 2012 N N . ALA A 1 270 ? -34.697 -26.651 3.745 1.000 20.056 273 ALA A N 1
ATOM 2013 C CA . ALA A 1 270 ? -35.365 -27.449 2.692 1.000 21.288 273 ALA A CA 1
ATOM 2014 C C . ALA A 1 270 ? -36.131 -28.616 3.317 1.000 21.983 273 ALA A C 1
ATOM 2015 O O . ALA A 1 270 ? -37.234 -28.952 2.822 1.000 23.675 273 ALA A O 1
ATOM 2017 N N . LEU A 1 271 ? -35.557 -29.253 4.327 1.000 21.706 274 LEU A N 1
ATOM 2018 C CA . LEU A 1 271 ? -36.177 -30.459 4.945 1.000 22.761 274 LEU A CA 1
ATOM 2019 C C . LEU A 1 271 ? -37.154 -30.068 6.055 1.000 22.974 274 LEU A C 1
ATOM 2020 O O . LEU A 1 271 ? -38.006 -30.896 6.391 1.000 24.072 274 LEU A O 1
ATOM 2025 N N . GLU A 1 272 ? -37.100 -28.854 6.589 1.000 22.377 275 GLU A N 1
ATOM 2026 C CA . GLU A 1 272 ? -38.197 -28.289 7.410 1.000 22.979 275 GLU A CA 1
ATOM 2027 C C . GLU A 1 272 ? -39.423 -28.065 6.527 1.000 23.611 275 GLU A C 1
ATOM 2028 O O . GLU A 1 272 ? -40.545 -28.366 6.968 1.000 24.178 275 GLU A O 1
ATOM 2034 N N . GLY A 1 273 ? -39.196 -27.528 5.327 1.000 23.177 276 GLY A N 1
ATOM 2035 C CA . GLY A 1 273 ? -40.256 -27.289 4.342 1.000 24.527 276 GLY A CA 1
ATOM 2036 C C . GLY A 1 273 ? -40.920 -25.935 4.510 1.000 24.913 276 GLY A C 1
ATOM 2037 O O . GLY A 1 273 ? -40.918 -25.365 5.608 1.000 23.688 276 GLY A O 1
ATOM 2038 N N . LYS A 1 274 ? -41.566 -25.486 3.441 1.000 26.225 277 LYS A N 1
ATOM 2039 C CA . LYS A 1 274 ? -42.147 -24.130 3.302 1.000 27.248 277 LYS A CA 1
ATOM 2040 C C . LYS A 1 274 ? -43.194 -23.857 4.391 1.000 27.117 277 LYS A C 1
ATOM 2041 O O . LYS A 1 274 ? -43.207 -22.755 4.957 1.000 26.291 277 LYS A O 1
ATOM 2047 N N A SER A 1 275 ? -44.069 -24.823 4.669 0.500 27.917 278 SER A N 1
ATOM 2048 N N B SER A 1 275 ? -44.089 -24.811 4.660 0.500 27.852 278 SER A N 1
ATOM 2049 C CA A SER A 1 275 ? -45.175 -24.656 5.644 0.500 28.597 278 SER A CA 1
ATOM 2050 C CA B SER A 1 275 ? -45.174 -24.635 5.658 0.500 28.467 278 SER A CA 1
ATOM 2051 C C A SER A 1 275 ? -44.632 -24.395 7.058 0.500 27.833 278 SER A C 1
ATOM 2052 C C B SER A 1 275 ? -44.591 -24.355 7.046 0.500 27.677 278 SER A C 1
ATOM 2053 O O A SER A 1 275 ? -45.150 -23.476 7.745 0.500 27.975 278 SER A O 1
ATOM 2054 O O B SER A 1 275 ? -45.022 -23.360 7.682 0.500 27.617 278 SER A O 1
ATOM 2059 N N . ARG A 1 276 ? -43.663 -25.210 7.489 1.000 27.290 279 ARG A N 1
ATOM 2060 C CA . ARG A 1 276 ? -43.068 -25.151 8.846 1.000 27.079 279 ARG A CA 1
ATOM 2061 C C . ARG A 1 276 ? -42.267 -23.849 8.967 1.000 25.821 279 ARG A C 1
ATOM 2062 O O . ARG A 1 276 ? -42.364 -23.177 9.986 1.000 25.705 279 ARG A O 1
ATOM 2070 N N . LEU A 1 277 ? -41.533 -23.466 7.929 1.000 24.620 280 LEU A N 1
ATOM 2071 C CA . LEU A 1 277 ? -40.766 -22.196 7.949 1.000 23.453 280 LEU A CA 1
ATOM 2072 C C . LEU A 1 277 ? -41.712 -21.005 8.067 1.000 24.138 280 LEU A C 1
ATOM 2073 O O . LEU A 1 277 ? -41.475 -20.122 8.904 1.000 22.811 280 LEU A O 1
ATOM 2078 N N . LEU A 1 278 ? -42.768 -20.962 7.253 1.000 25.211 281 LEU A N 1
ATOM 2079 C CA . LEU A 1 278 ? -43.683 -19.795 7.271 1.000 26.912 281 LEU A CA 1
ATOM 2080 C C . LEU A 1 278 ? -44.460 -19.747 8.580 1.000 26.997 281 LEU A C 1
ATOM 2081 O O . LEU A 1 278 ? -44.734 -18.647 9.048 1.000 27.134 281 LEU A O 1
ATOM 2086 N N . ASN A 1 279 ? -44.824 -20.895 9.138 1.000 27.298 282 ASN A N 1
ATOM 2087 C CA . ASN A 1 279 ? -45.578 -20.920 10.413 1.000 28.832 282 ASN A CA 1
ATOM 2088 C C . ASN A 1 279 ? -44.704 -20.317 11.527 1.000 27.600 282 ASN A C 1
ATOM 2089 O O . ASN A 1 279 ? -45.200 -19.485 12.307 1.000 26.976 282 ASN A O 1
ATOM 2094 N N . ARG A 1 280 ? -43.441 -20.715 11.613 1.000 26.873 283 ARG A N 1
ATOM 2095 C CA . ARG A 1 280 ? -42.533 -20.158 12.643 1.000 26.349 283 ARG A CA 1
ATOM 2096 C C . ARG A 1 280 ? -42.359 -18.658 12.392 1.000 24.985 283 ARG A C 1
ATOM 2097 O O . ARG A 1 280 ? -42.405 -17.902 13.357 1.000 24.569 283 ARG A O 1
ATOM 2105 N N . HIS A 1 281 ? -42.203 -18.250 11.136 1.000 23.993 284 HIS A N 1
ATOM 2106 C CA . HIS A 1 281 ? -42.033 -16.823 10.773 1.000 23.164 284 HIS A CA 1
ATOM 2107 C C . HIS A 1 281 ? -43.240 -16.038 11.287 1.000 24.700 284 HIS A C 1
ATOM 2108 O O . HIS A 1 281 ? -43.089 -15.019 11.959 1.000 23.887 284 HIS A O 1
ATOM 2115 N N . MET A 1 282 ? -44.433 -16.545 10.976 1.000 26.796 285 MET A N 1
ATOM 2116 C CA . MET A 1 282 ? -45.698 -15.864 11.329 1.000 28.981 285 MET A CA 1
ATOM 2117 C C . MET A 1 282 ? -45.832 -15.777 12.847 1.000 28.059 285 MET A C 1
ATOM 2118 O O . MET A 1 282 ? -46.275 -14.725 13.337 1.000 27.463 285 MET A O 1
ATOM 2123 N N . GLN A 1 283 ? -45.501 -16.849 13.564 1.000 28.428 286 GLN A N 1
ATOM 2124 C CA . GLN A 1 283 ? -45.592 -16.881 15.053 1.000 29.273 286 GLN A CA 1
ATOM 2125 C C . GLN A 1 283 ? -44.747 -15.739 15.632 1.000 27.569 286 GLN A C 1
ATOM 2126 O O . GLN A 1 283 ? -45.208 -15.022 16.527 1.000 26.615 286 GLN A O 1
ATOM 2132 N N . GLU A 1 284 ? -43.529 -15.562 15.140 1.000 26.108 287 GLU A N 1
ATOM 2133 C CA . GLU A 1 284 ? -42.614 -14.550 15.724 1.000 25.683 287 GLU A CA 1
ATOM 2134 C C . GLU A 1 284 ? -43.111 -13.141 15.369 1.000 24.527 287 GLU A C 1
ATOM 2135 O O . GLU A 1 284 ? -43.080 -12.269 16.226 1.000 23.801 287 GLU A O 1
ATOM 2141 N N . TRP A 1 285 ? -43.621 -12.915 14.160 1.000 23.723 288 TRP A N 1
ATOM 2142 C CA . TRP A 1 285 ? -44.203 -11.595 13.801 1.000 23.742 288 TRP A CA 1
ATOM 2143 C C . TRP A 1 285 ? -45.457 -11.296 14.628 1.000 24.770 288 TRP A C 1
ATOM 2144 O O . TRP A 1 285 ? -45.631 -10.147 15.066 1.000 24.169 288 TRP A O 1
ATOM 2155 N N . ASN A 1 286 ? -46.314 -12.286 14.812 1.000 25.925 289 ASN A N 1
ATOM 2156 C CA . ASN A 1 286 ? -47.526 -12.114 15.651 1.000 27.077 289 ASN A CA 1
ATOM 2157 C C . ASN A 1 286 ? -47.121 -11.632 17.044 1.000 26.172 289 ASN A C 1
ATOM 2158 O O . ASN A 1 286 ? -47.774 -10.721 17.572 1.000 26.244 289 ASN A O 1
ATOM 2163 N N A SER A 1 287 ? -46.080 -12.228 17.626 0.500 25.397 290 SER A N 1
ATOM 2164 N N B SER A 1 287 ? -46.078 -12.239 17.621 0.500 25.419 290 SER A N 1
ATOM 2165 C CA A SER A 1 287 ? -45.577 -11.871 18.975 0.500 25.036 290 SER A CA 1
ATOM 2166 C CA B SER A 1 287 ? -45.551 -11.893 18.966 0.500 25.050 290 SER A CA 1
ATOM 2167 C C A SER A 1 287 ? -45.077 -10.424 18.961 0.500 24.150 290 SER A C 1
ATOM 2168 C C B SER A 1 287 ? -45.075 -10.437 18.958 0.500 24.177 290 SER A C 1
ATOM 2169 O O A SER A 1 287 ? -45.403 -9.675 19.894 0.500 24.278 290 SER A O 1
ATOM 2170 O O B SER A 1 287 ? -45.401 -9.704 19.902 0.500 24.357 290 SER A O 1
ATOM 2175 N N . LEU A 1 288 ? -44.369 -10.016 17.907 1.000 23.281 291 LEU A N 1
ATOM 2176 C CA . LEU A 1 288 ? -43.879 -8.627 17.820 1.000 22.883 291 LEU A CA 1
ATOM 2177 C C . LEU A 1 288 ? -45.048 -7.645 17.836 1.000 23.334 291 LEU A C 1
ATOM 2178 O O . LEU A 1 288 ? -44.986 -6.642 18.568 1.000 22.944 291 LEU A O 1
ATOM 2183 N N . TRP A 1 289 ? -46.121 -7.959 17.113 1.000 23.671 292 TRP A N 1
ATOM 2184 C CA . TRP A 1 289 ? -47.264 -7.021 16.978 1.000 24.748 292 TRP A CA 1
ATOM 2185 C C . TRP A 1 289 ? -48.214 -7.063 18.192 1.000 25.794 292 TRP A C 1
ATOM 2186 O O . TRP A 1 289 ? -49.222 -6.311 18.197 1.000 26.494 292 TRP A O 1
ATOM 2197 N N . GLN A 1 290 ? -47.901 -7.833 19.232 1.000 26.248 293 GLN A N 1
ATOM 2198 C CA . GLN A 1 290 ? -48.664 -7.761 20.507 1.000 27.824 293 GLN A CA 1
ATOM 2199 C C . GLN A 1 290 ? -48.414 -6.417 21.177 1.000 26.887 293 GLN A C 1
ATOM 2200 O O . GLN A 1 290 ? -49.216 -6.045 22.044 1.000 27.599 293 GLN A O 1
ATOM 2206 N N . SER A 1 291 ? -47.332 -5.731 20.813 1.000 25.382 294 SER A N 1
ATOM 2207 C CA . SER A 1 291 ? -47.110 -4.318 21.174 1.000 25.162 294 SER A CA 1
ATOM 2208 C C . SER A 1 291 ? -47.345 -3.481 19.928 1.000 25.218 294 SER A C 1
ATOM 2209 O O . SER A 1 291 ? -46.662 -3.687 18.908 1.000 24.690 294 SER A O 1
ATOM 2212 N N . ASP A 1 292 ? -48.331 -2.602 19.995 1.000 26.254 295 ASP A N 1
ATOM 2213 C CA . ASP A 1 292 ? -48.894 -1.959 18.792 1.000 26.816 295 ASP A CA 1
ATOM 2214 C C . ASP A 1 292 ? -49.428 -0.593 19.201 1.000 27.000 295 ASP A C 1
ATOM 2215 O O . ASP A 1 292 ? -49.620 -0.340 20.405 1.000 27.485 295 ASP A O 1
ATOM 2220 N N . ILE A 1 293 ? -49.636 0.247 18.207 1.000 27.182 296 ILE A N 1
ATOM 2221 C CA . ILE A 1 293 ? -50.230 1.594 18.371 1.000 28.013 296 ILE A CA 1
ATOM 2222 C C . ILE A 1 293 ? -51.381 1.670 17.372 1.000 29.216 296 ILE A C 1
ATOM 2223 O O . ILE A 1 293 ? -51.145 1.478 16.160 1.000 28.669 296 ILE A O 1
ATOM 2228 N N . GLN A 1 294 ? -52.567 1.985 17.884 1.000 30.995 297 GLN A N 1
ATOM 2229 C CA . GLN A 1 294 ? -53.816 2.097 17.093 1.000 33.188 297 GLN A CA 1
ATOM 2230 C C . GLN A 1 294 ? -54.335 3.532 17.216 1.000 33.266 297 GLN A C 1
ATOM 2231 O O . GLN A 1 294 ? -54.489 4.010 18.359 1.000 33.929 297 GLN A O 1
ATOM 2237 N N . VAL A 1 295 ? -54.547 4.189 16.075 1.000 33.839 298 VAL A N 1
ATOM 2238 C CA . VAL A 1 295 ? -55.072 5.576 15.961 1.000 35.118 298 VAL A CA 1
ATOM 2239 C C . VAL A 1 295 ? -56.409 5.484 15.221 1.000 36.350 298 VAL A C 1
ATOM 2240 O O . VAL A 1 295 ? -56.434 4.935 14.097 1.000 35.926 298 VAL A O 1
ATOM 2244 N N . GLU A 1 296 ? -57.475 5.977 15.851 1.000 37.815 299 GLU A N 1
ATOM 2245 C CA . GLU A 1 296 ? -58.807 6.172 15.218 1.000 39.836 299 GLU A CA 1
ATOM 2246 C C . GLU A 1 296 ? -58.896 7.629 14.749 1.000 39.619 299 GLU A C 1
ATOM 2247 O O . GLU A 1 296 ? -58.573 8.534 15.554 1.000 40.266 299 GLU A O 1
ATOM 2253 N N . GLY A 1 297 ? -59.334 7.847 13.502 1.000 40.424 300 GLY A N 1
ATOM 2254 C CA . GLY A 1 297 ? -59.672 9.184 12.981 1.000 40.696 300 GLY A CA 1
ATOM 2255 C C . GLY A 1 297 ? -58.652 9.689 11.983 1.000 39.763 300 GLY A C 1
ATOM 2256 O O . GLY A 1 297 ? -58.847 10.776 11.435 1.000 40.867 300 GLY A O 1
ATOM 2257 N N . ASP A 1 298 ? -57.571 8.932 11.759 1.000 38.046 301 ASP A N 1
ATOM 2258 C CA . ASP A 1 298 ? -56.440 9.364 10.906 1.000 37.559 301 ASP A CA 1
ATOM 2259 C C . ASP A 1 298 ? -55.794 8.121 10.311 1.000 35.924 301 ASP A C 1
ATOM 2260 O O . ASP A 1 298 ? -54.743 7.658 10.783 1.000 34.212 301 ASP A O 1
ATOM 2265 N N . PRO A 1 299 ? -56.405 7.540 9.255 1.000 36.180 302 PRO A N 1
ATOM 2266 C CA . PRO A 1 299 ? -55.844 6.355 8.613 1.000 36.173 302 PRO A CA 1
ATOM 2267 C C . PRO A 1 299 ? -54.420 6.585 8.092 1.000 34.835 302 PRO A C 1
ATOM 2268 O O . PRO A 1 299 ? -53.635 5.642 8.157 1.000 33.627 302 PRO A O 1
ATOM 2272 N N . GLN A 1 300 ? -54.068 7.780 7.604 1.000 34.849 303 GLN A N 1
ATOM 2273 C CA . GLN A 1 300 ? -52.679 7.984 7.111 1.000 34.297 303 GLN A CA 1
ATOM 2274 C C . GLN A 1 300 ? -51.707 7.931 8.296 1.000 32.661 303 GLN A C 1
ATOM 2275 O O . GLN A 1 300 ? -50.643 7.275 8.156 1.000 30.567 303 GLN A O 1
ATOM 2281 N N . ALA A 1 301 ? -52.024 8.549 9.431 1.000 32.268 304 ALA A N 1
ATOM 2282 C CA . ALA A 1 301 ? -51.187 8.460 10.649 1.000 31.167 304 ALA A CA 1
ATOM 2283 C C . ALA A 1 301 ? -51.108 6.999 11.116 1.000 30.209 304 ALA A C 1
ATOM 2284 O O . ALA A 1 301 ? -50.011 6.555 11.472 1.000 28.874 304 ALA A O 1
ATOM 2286 N N . GLN A 1 302 ? -52.210 6.249 11.095 1.000 30.182 305 GLN A N 1
ATOM 2287 C CA . GLN A 1 302 ? -52.198 4.827 11.533 1.000 29.746 305 GLN A CA 1
ATOM 2288 C C . GLN A 1 302 ? -51.172 4.079 10.682 1.000 28.727 305 GLN A C 1
ATOM 2289 O O . GLN A 1 302 ? -50.335 3.331 11.235 1.000 27.806 305 GLN A O 1
ATOM 2295 N N . GLN A 1 303 ? -51.239 4.241 9.362 1.000 29.099 306 GLN A N 1
ATOM 2296 C CA . GLN A 1 303 ? -50.361 3.493 8.434 1.000 29.062 306 GLN A CA 1
ATOM 2297 C C . GLN A 1 303 ? -48.913 3.913 8.696 1.000 27.631 306 GLN A C 1
ATOM 2298 O O . GLN A 1 303 ? -48.028 3.015 8.761 1.000 26.494 306 GLN A O 1
ATOM 2304 N N . ASP A 1 304 ? -48.656 5.216 8.811 1.000 27.647 307 ASP A N 1
ATOM 2305 C CA . ASP A 1 304 ? -47.290 5.785 9.001 1.000 27.475 307 ASP A CA 1
ATOM 2306 C C . ASP A 1 304 ? -46.678 5.259 10.293 1.000 26.787 307 ASP A C 1
ATOM 2307 O O . ASP A 1 304 ? -45.478 4.932 10.305 1.000 25.039 307 ASP A O 1
ATOM 2312 N N . ILE A 1 305 ? -47.459 5.228 11.361 1.000 26.584 308 ILE A N 1
ATOM 2313 C CA . ILE A 1 305 ? -46.943 4.765 12.682 1.000 26.017 308 ILE A CA 1
ATOM 2314 C C . ILE A 1 305 ? -46.697 3.257 12.605 1.000 25.509 308 ILE A C 1
ATOM 2315 O O . ILE A 1 305 ? -45.686 2.792 13.148 1.000 23.989 308 ILE A O 1
ATOM 2320 N N . ARG A 1 306 ? -47.545 2.503 11.909 1.000 25.416 309 ARG A N 1
ATOM 2321 C CA . ARG A 1 306 ? -47.298 1.052 11.730 1.000 25.406 309 ARG A CA 1
ATOM 2322 C C . ARG A 1 306 ? -45.996 0.856 10.956 1.000 24.221 309 ARG A C 1
ATOM 2323 O O . ARG A 1 306 ? -45.213 -0.036 11.320 1.000 23.216 309 ARG A O 1
ATOM 2331 N N . SER A 1 307 ? -45.741 1.653 9.924 1.000 24.118 310 SER A N 1
ATOM 2332 C CA . SER A 1 307 ? -44.462 1.578 9.172 1.000 23.440 310 SER A CA 1
ATOM 2333 C C . SER A 1 307 ? -43.292 1.849 10.122 1.000 22.523 310 SER A C 1
ATOM 2334 O O . SER A 1 307 ? -42.285 1.123 10.070 1.000 21.241 310 SER A O 1
ATOM 2337 N N . MET A 1 308 ? -43.399 2.840 10.997 1.000 22.271 311 MET A N 1
ATOM 2338 C CA . MET A 1 308 ? -42.282 3.164 11.931 1.000 21.637 311 MET A CA 1
ATOM 2339 C C . MET A 1 308 ? -42.027 1.953 12.840 1.000 21.314 311 MET A C 1
ATOM 2340 O O . MET A 1 308 ? -40.849 1.544 12.972 1.000 20.243 311 MET A O 1
ATOM 2345 N N . LEU A 1 309 ? -43.072 1.369 13.433 1.000 21.305 312 LEU A N 1
ATOM 2346 C CA . LEU A 1 309 ? -42.906 0.178 14.310 1.000 21.560 312 LEU A CA 1
ATOM 2347 C C . LEU A 1 309 ? -42.333 -0.977 13.480 1.000 20.741 312 LEU A C 1
ATOM 2348 O O . LEU A 1 309 ? -41.418 -1.691 13.960 1.000 20.122 312 LEU A O 1
ATOM 2353 N N . TYR A 1 310 ? -42.877 -1.202 12.287 1.000 21.398 313 TYR A N 1
ATOM 2354 C CA . TYR A 1 310 ? -42.456 -2.288 11.377 1.000 20.959 313 TYR A CA 1
ATOM 2355 C C . TYR A 1 310 ? -40.942 -2.181 11.157 1.000 20.026 313 TYR A C 1
ATOM 2356 O O . TYR A 1 310 ? -40.242 -3.219 11.208 1.000 18.982 313 TYR A O 1
ATOM 2365 N N . HIS A 1 311 ? -40.422 -0.987 10.862 1.000 20.046 314 HIS A N 1
ATOM 2366 C CA . HIS A 1 311 ? -38.975 -0.824 10.563 1.000 19.416 314 HIS A CA 1
ATOM 2367 C C . HIS A 1 311 ? -38.146 -1.085 11.820 1.000 18.804 314 HIS A C 1
ATOM 2368 O O . HIS A 1 311 ? -37.141 -1.816 11.722 1.000 18.447 314 HIS A O 1
ATOM 2375 N N . LEU A 1 312 ? -38.546 -0.556 12.976 1.000 18.964 315 LEU A N 1
ATOM 2376 C CA . LEU A 1 312 ? -37.790 -0.812 14.219 1.000 19.154 315 LEU A CA 1
ATOM 2377 C C . LEU A 1 312 ? -37.826 -2.305 14.540 1.000 18.428 315 LEU A C 1
ATOM 2378 O O . LEU A 1 312 ? -36.767 -2.836 14.885 1.000 17.964 315 LEU A O 1
ATOM 2383 N N . TYR A 1 313 ? -38.959 -2.988 14.385 1.000 18.684 316 TYR A N 1
ATOM 2384 C CA . TYR A 1 313 ? -39.060 -4.446 14.657 1.000 18.614 316 TYR A CA 1
ATOM 2385 C C . TYR A 1 313 ? -38.219 -5.247 13.665 1.000 18.372 316 TYR A C 1
ATOM 2386 O O . TYR A 1 313 ? -37.578 -6.247 14.023 1.000 18.296 316 TYR A O 1
ATOM 2395 N N . SER A 1 314 ? -38.157 -4.789 12.427 1.000 18.217 317 SER A N 1
ATOM 2396 C CA . SER A 1 314 ? -37.383 -5.469 11.359 1.000 17.673 317 SER A CA 1
ATOM 2397 C C . SER A 1 314 ? -35.874 -5.289 11.563 1.000 16.925 317 SER A C 1
ATOM 2398 O O . SER A 1 314 ? -35.087 -6.099 11.058 1.000 16.683 317 SER A O 1
ATOM 2401 N N . PHE A 1 315 ? -35.460 -4.194 12.180 1.000 16.373 318 PHE A N 1
ATOM 2402 C CA . PHE A 1 315 ? -34.041 -3.755 12.250 1.000 16.458 318 PHE A CA 1
ATOM 2403 C C . PHE A 1 315 ? -33.448 -4.028 13.623 1.000 16.085 318 PHE A C 1
ATOM 2404 O O . PHE A 1 315 ? -32.355 -3.533 13.904 1.000 15.641 318 PHE A O 1
ATOM 2412 N N . THR A 1 316 ? -34.113 -4.827 14.438 1.000 16.430 319 THR A N 1
ATOM 2413 C CA . THR A 1 316 ? -33.656 -5.224 15.782 1.000 16.170 319 THR A CA 1
ATOM 2414 C C . THR A 1 316 ? -33.934 -6.704 15.961 1.000 16.894 319 THR A C 1
ATOM 2415 O O . THR A 1 316 ? -34.698 -7.283 15.173 1.000 17.276 319 THR A O 1
ATOM 2419 N N . ARG A 1 317 ? -33.414 -7.280 17.036 1.000 16.820 320 ARG A N 1
ATOM 2420 C CA . ARG A 1 317 ? -33.608 -8.717 17.299 1.000 17.023 320 ARG A CA 1
ATOM 2421 C C . ARG A 1 317 ? -33.428 -8.966 18.795 1.000 17.356 320 ARG A C 1
ATOM 2422 O O . ARG A 1 317 ? -32.332 -8.718 19.353 1.000 16.782 320 ARG A O 1
ATOM 2430 N N . LYS A 1 318 ? -34.473 -9.464 19.425 1.000 18.104 321 LYS A N 1
ATOM 2431 C CA . LYS A 1 318 ? -34.398 -9.918 20.825 1.000 19.175 321 LYS A CA 1
ATOM 2432 C C . LYS A 1 318 ? -33.333 -11.009 20.991 1.000 18.647 321 LYS A C 1
ATOM 2433 O O . LYS A 1 318 ? -33.037 -11.772 20.047 1.000 18.672 321 LYS A O 1
ATOM 2439 N N . SER A 1 319 ? -32.818 -11.122 22.200 1.000 18.546 322 SER A N 1
ATOM 2440 C CA . SER A 1 319 ? -31.951 -12.244 22.638 1.000 19.257 322 SER A CA 1
ATOM 2441 C C . SER A 1 319 ? -30.668 -12.241 21.818 1.000 18.676 322 SER A C 1
ATOM 2442 O O . SER A 1 319 ? -30.111 -13.318 21.521 1.000 18.901 322 SER A O 1
ATOM 2445 N N . THR A 1 320 ? -30.133 -11.065 21.525 1.000 17.267 323 THR A N 1
ATOM 2446 C CA . THR A 1 320 ? -28.848 -10.912 20.816 1.000 16.575 323 THR A CA 1
ATOM 2447 C C . THR A 1 320 ? -28.028 -9.785 21.448 1.000 15.763 323 THR A C 1
ATOM 2448 O O . THR A 1 320 ? -28.455 -9.217 22.445 1.000 15.573 323 THR A O 1
ATOM 2452 N N . SER A 1 321 ? -26.869 -9.509 20.885 1.000 15.314 324 SER A N 1
ATOM 2453 C CA . SER A 1 321 ? -26.091 -8.288 21.183 1.000 15.050 324 SER A CA 1
ATOM 2454 C C . SER A 1 321 ? -26.038 -7.395 19.944 1.000 14.962 324 SER A C 1
ATOM 2455 O O . SER A 1 321 ? -25.058 -6.684 19.770 1.000 15.197 324 SER A O 1
ATOM 2458 N N . LEU A 1 322 ? -27.098 -7.383 19.138 1.000 14.919 325 LEU A N 1
ATOM 2459 C CA . LEU A 1 322 ? -27.174 -6.538 17.917 1.000 15.065 325 LEU A CA 1
ATOM 2460 C C . LEU A 1 322 ? -27.750 -5.177 18.283 1.000 14.774 325 LEU A C 1
ATOM 2461 O O . LEU A 1 322 ? -28.643 -5.081 19.130 1.000 15.369 325 LEU A O 1
ATOM 2466 N N . SER A 1 323 ? -27.213 -4.162 17.613 1.000 14.016 326 SER A N 1
ATOM 2467 C CA . SER A 1 323 ? -27.718 -2.781 17.712 1.000 13.924 326 SER A CA 1
ATOM 2468 C C . SER A 1 323 ? -27.850 -2.218 16.303 1.000 13.866 326 SER A C 1
ATOM 2469 O O . SER A 1 323 ? -26.990 -2.455 15.442 1.000 14.018 326 SER A O 1
ATOM 2472 N N . PRO A 1 324 ? -28.897 -1.419 16.036 1.000 14.167 327 PRO A N 1
ATOM 2473 C CA . PRO A 1 324 ? -29.114 -0.903 14.686 1.000 14.457 327 PRO A CA 1
ATOM 2474 C C . PRO A 1 324 ? -28.239 0.315 14.385 1.000 14.482 327 PRO A C 1
ATOM 2475 O O . PRO A 1 324 ? -27.965 1.108 15.270 1.000 14.603 327 PRO A O 1
ATOM 2479 N N . SER A 1 325 ? -27.879 0.448 13.121 1.000 13.922 328 SER A N 1
ATOM 2480 C CA . SER A 1 325 ? -27.313 1.691 12.561 1.000 14.499 328 SER A CA 1
ATOM 2481 C C . SER A 1 325 ? -28.444 2.694 12.392 1.000 14.776 328 SER A C 1
ATOM 2482 O O . SER A 1 325 ? -29.623 2.355 12.501 1.000 15.123 328 SER A O 1
ATOM 2485 N N . PRO A 1 326 ? -28.141 3.960 12.049 1.000 14.683 329 PRO A N 1
ATOM 2486 C CA . PRO A 1 326 ? -29.199 4.938 11.807 1.000 15.276 329 PRO A CA 1
ATOM 2487 C C . PRO A 1 326 ? -30.152 4.508 10.700 1.000 15.944 329 PRO A C 1
ATOM 2488 O O . PRO A 1 326 ? -31.284 5.020 10.660 1.000 16.140 329 PRO A O 1
ATOM 2492 N N . MET A 1 327 ? -29.690 3.687 9.778 1.000 15.873 330 MET A N 1
ATOM 2493 C CA . MET A 1 327 ? -30.485 3.213 8.635 1.000 16.711 330 MET A CA 1
ATOM 2494 C C . MET A 1 327 ? -30.841 1.731 8.784 1.000 16.182 330 MET A C 1
ATOM 2495 O O . MET A 1 327 ? -31.348 1.164 7.831 1.000 16.644 330 MET A O 1
ATOM 2500 N N . GLY A 1 328 ? -30.649 1.157 9.961 1.000 16.228 331 GLY A N 1
ATOM 2501 C CA . GLY A 1 328 ? -30.956 -0.270 10.172 1.000 15.918 331 GLY A CA 1
ATOM 2502 C C . GLY A 1 328 ? -30.341 -1.135 9.094 1.000 16.048 331 GLY A C 1
ATOM 2503 O O . GLY A 1 328 ? -29.130 -1.062 8.871 1.000 15.837 331 GLY A O 1
ATOM 2504 N N . LEU A 1 329 ? -31.129 -2.012 8.495 1.000 16.131 332 LEU A N 1
ATOM 2505 C CA . LEU A 1 329 ? -30.647 -2.908 7.422 1.000 16.533 332 LEU A CA 1
ATOM 2506 C C . LEU A 1 329 ? -31.237 -2.478 6.083 1.000 16.885 332 LEU A C 1
ATOM 2507 O O . LEU A 1 329 ? -31.403 -3.339 5.186 1.000 17.123 332 LEU A O 1
ATOM 2512 N N . SER A 1 330 ? -31.506 -1.182 5.921 1.000 17.095 333 SER A N 1
ATOM 2513 C CA . SER A 1 330 ? -32.093 -0.636 4.674 1.000 17.098 333 SER A CA 1
ATOM 2514 C C . SER A 1 330 ? -31.015 -0.277 3.658 1.000 16.853 333 SER A C 1
ATOM 2515 O O . SER A 1 330 ? -31.339 0.145 2.551 1.000 17.790 333 SER A O 1
ATOM 2518 N N . GLY A 1 331 ? -29.738 -0.470 3.998 1.000 16.210 334 GLY A N 1
ATOM 2519 C CA . GLY A 1 331 ? -28.667 -0.074 3.087 1.000 16.397 334 GLY A CA 1
ATOM 2520 C C . GLY A 1 331 ? -27.427 0.252 3.877 1.000 16.177 334 GLY A C 1
ATOM 2521 O O . GLY A 1 331 ? -27.340 -0.133 5.065 1.000 16.548 334 GLY A O 1
ATOM 2522 N N A LEU A 1 332 ? -26.509 1.001 3.272 0.500 16.426 335 LEU A N 1
ATOM 2523 N N B LEU A 1 332 ? -26.531 1.026 3.274 0.500 16.631 335 LEU A N 1
ATOM 2524 C CA A LEU A 1 332 ? -25.163 1.273 3.856 0.500 15.729 335 LEU A CA 1
ATOM 2525 C CA B LEU A 1 332 ? -25.173 1.288 3.827 0.500 16.055 335 LEU A CA 1
ATOM 2526 C C A LEU A 1 332 ? -25.125 2.630 4.561 0.500 16.098 335 LEU A C 1
ATOM 2527 C C B LEU A 1 332 ? -25.126 2.622 4.573 0.500 16.296 335 LEU A C 1
ATOM 2528 O O A LEU A 1 332 ? -24.014 3.122 4.813 0.500 15.624 335 LEU A O 1
ATOM 2529 O O B LEU A 1 332 ? -24.011 3.088 4.855 0.500 15.811 335 LEU A O 1
ATOM 2538 N N . GLY A 1 333 ? -26.274 3.229 4.885 1.000 16.310 336 GLY A N 1
ATOM 2539 C CA . GLY A 1 333 ? -26.306 4.526 5.580 1.000 16.207 336 GLY A CA 1
ATOM 2540 C C . GLY A 1 333 ? -25.369 4.555 6.791 1.000 15.364 336 GLY A C 1
ATOM 2541 O O . GLY A 1 333 ? -25.393 3.649 7.630 1.000 15.249 336 GLY A O 1
ATOM 2542 N N . TYR A 1 334 ? -24.526 5.570 6.882 1.000 15.166 337 TYR A N 1
ATOM 2543 C CA . TYR A 1 334 ? -23.545 5.762 7.973 1.000 14.612 337 TYR A CA 1
ATOM 2544 C C . TYR A 1 334 ? -22.733 4.493 8.199 1.000 13.780 337 TYR A C 1
ATOM 2545 O O . TYR A 1 334 ? -22.299 4.251 9.332 1.000 13.454 337 TYR A O 1
ATOM 2554 N N . ASN A 1 335 ? -22.431 3.763 7.119 1.000 13.376 338 ASN A N 1
ATOM 2555 C CA . ASN A 1 335 ? -21.508 2.612 7.116 1.000 13.254 338 ASN A CA 1
ATOM 2556 C C . ASN A 1 335 ? -22.006 1.504 8.044 1.000 13.283 338 ASN A C 1
ATOM 2557 O O . ASN A 1 335 ? -21.238 0.593 8.317 1.000 12.927 338 ASN A O 1
ATOM 2562 N N . GLY A 1 336 ? -23.262 1.519 8.466 1.000 13.187 339 GLY A N 1
ATOM 2563 C CA . GLY A 1 336 ? -23.754 0.444 9.351 1.000 12.869 339 GLY A CA 1
ATOM 2564 C C . GLY A 1 336 ? -23.317 0.670 10.785 1.000 12.999 339 GLY A C 1
ATOM 2565 O O . GLY A 1 336 ? -23.506 -0.208 11.626 1.000 13.123 339 GLY A O 1
ATOM 2566 N N . HIS A 1 337 ? -22.667 1.785 11.082 1.000 12.837 340 HIS A N 1
ATOM 2567 C CA . HIS A 1 337 ? -22.167 2.025 12.445 1.000 12.615 340 HIS A CA 1
ATOM 2568 C C . HIS A 1 337 ? -23.303 2.283 13.429 1.000 12.773 340 HIS A C 1
ATOM 2569 O O . HIS A 1 337 ? -24.366 2.769 13.038 1.000 12.898 340 HIS A O 1
ATOM 2576 N N . VAL A 1 338 ? -23.012 2.017 14.679 1.000 12.574 341 VAL A N 1
ATOM 2577 C CA . VAL A 1 338 ? -23.918 2.260 15.821 1.000 12.957 341 VAL A CA 1
ATOM 2578 C C . VAL A 1 338 ? -23.516 3.577 16.462 1.000 12.910 341 VAL A C 1
ATOM 2579 O O . VAL A 1 338 ? -22.326 3.792 16.744 1.000 12.449 341 VAL A O 1
ATOM 2583 N N . PHE A 1 339 ? -24.501 4.430 16.677 1.000 12.998 342 PHE A N 1
ATOM 2584 C CA . PHE A 1 339 ? -24.391 5.775 17.266 1.000 13.154 342 PHE A CA 1
ATOM 2585 C C . PHE A 1 339 ? -25.356 5.892 18.448 1.000 13.853 342 PHE A C 1
ATOM 2586 O O . PHE A 1 339 ? -26.162 4.982 18.690 1.000 13.806 342 PHE A O 1
ATOM 2594 N N . TRP A 1 340 ? -25.322 7.037 19.108 1.000 14.149 343 TRP A N 1
ATOM 2595 C CA . TRP A 1 340 ? -26.318 7.409 20.134 1.000 14.778 343 TRP A CA 1
ATOM 2596 C C . TRP A 1 340 ? -27.735 7.393 19.545 1.000 14.786 343 TRP A C 1
ATOM 2597 O O . TRP A 1 340 ? -28.693 7.390 20.302 1.000 15.275 343 TRP A O 1
ATOM 2608 N N . ASP A 1 341 ? -27.864 7.358 18.216 1.000 14.660 344 ASP A N 1
ATOM 2609 C CA . ASP A 1 341 ? -29.140 7.069 17.527 1.000 15.020 344 ASP A CA 1
ATOM 2610 C C . ASP A 1 341 ? -29.802 5.867 18.190 1.000 15.293 344 ASP A C 1
ATOM 2611 O O . ASP A 1 341 ? -31.055 5.822 18.239 1.000 16.564 344 ASP A O 1
ATOM 2616 N N . THR A 1 342 ? -29.036 4.867 18.601 1.000 15.083 345 THR A N 1
ATOM 2617 C CA . THR A 1 342 ? -29.686 3.754 19.301 1.000 15.059 345 THR A CA 1
ATOM 2618 C C . THR A 1 342 ? -30.144 4.238 20.679 1.000 15.562 345 THR A C 1
ATOM 2619 O O . THR A 1 342 ? -31.360 4.277 20.953 1.000 15.817 345 THR A O 1
ATOM 2623 N N . GLU A 1 343 ? -29.210 4.574 21.544 1.000 15.035 346 GLU A N 1
ATOM 2624 C CA . GLU A 1 343 ? -29.529 4.824 22.971 1.000 15.377 346 GLU A CA 1
ATOM 2625 C C . GLU A 1 343 ? -30.650 5.832 23.140 1.000 16.320 346 GLU A C 1
ATOM 2626 O O . GLU A 1 343 ? -31.492 5.582 24.009 1.000 16.524 346 GLU A O 1
ATOM 2632 N N . ILE A 1 344 ? -30.612 6.951 22.426 1.000 15.967 347 ILE A N 1
ATOM 2633 C CA . ILE A 1 344 ? -31.543 8.066 22.723 1.000 16.697 347 ILE A CA 1
ATOM 2634 C C . ILE A 1 344 ? -32.736 8.022 21.770 1.000 17.218 347 ILE A C 1
ATOM 2635 O O . ILE A 1 344 ? -33.787 8.606 22.135 1.000 18.070 347 ILE A O 1
ATOM 2640 N N . TRP A 1 345 ? -32.614 7.461 20.573 1.000 16.482 348 TRP A N 1
ATOM 2641 C CA . TRP A 1 345 ? -33.674 7.652 19.547 1.000 17.154 348 TRP A CA 1
ATOM 2642 C C . TRP A 1 345 ? -34.463 6.362 19.329 1.000 17.299 348 TRP A C 1
ATOM 2643 O O . TRP A 1 345 ? -35.708 6.417 19.342 1.000 18.475 348 TRP A O 1
ATOM 2654 N N . MET A 1 346 ? -33.795 5.230 19.083 1.000 17.204 349 MET A N 1
ATOM 2655 C CA . MET A 1 346 ? -34.521 3.970 18.782 1.000 17.533 349 MET A CA 1
ATOM 2656 C C . MET A 1 346 ? -34.778 3.147 20.044 1.000 17.427 349 MET A C 1
ATOM 2657 O O . MET A 1 346 ? -35.754 2.379 20.050 1.000 17.958 349 MET A O 1
ATOM 2662 N N . PHE A 1 347 ? -33.917 3.261 21.057 1.000 17.084 350 PHE A N 1
ATOM 2663 C CA . PHE A 1 347 ? -34.003 2.428 22.276 1.000 16.786 350 PHE A CA 1
ATOM 2664 C C . PHE A 1 347 ? -35.247 2.761 23.093 1.000 17.395 350 PHE A C 1
ATOM 2665 O O . PHE A 1 347 ? -35.941 1.831 23.512 1.000 17.627 350 PHE A O 1
ATOM 2673 N N . PRO A 1 348 ? -35.589 4.034 23.396 1.000 17.798 351 PRO A N 1
ATOM 2674 C CA . PRO A 1 348 ? -36.698 4.275 24.323 1.000 18.526 351 PRO A CA 1
ATOM 2675 C C . PRO A 1 348 ? -38.030 3.680 23.881 1.000 19.034 351 PRO A C 1
ATOM 2676 O O . PRO A 1 348 ? -38.710 3.081 24.712 1.000 19.464 351 PRO A O 1
ATOM 2680 N N . PRO A 1 349 ? -38.491 3.816 22.615 1.000 19.371 352 PRO A N 1
ATOM 2681 C CA . PRO A 1 349 ? -39.776 3.222 22.254 1.000 20.270 352 PRO A CA 1
ATOM 2682 C C . PRO A 1 349 ? -39.715 1.697 22.352 1.000 20.092 352 PRO A C 1
ATOM 2683 O O . PRO A 1 349 ? -40.708 1.093 22.735 1.000 20.505 352 PRO A O 1
ATOM 2687 N N . MET A 1 350 ? -38.566 1.100 22.008 1.000 19.328 353 MET A N 1
ATOM 2688 C CA . MET A 1 350 ? -38.414 -0.372 22.072 1.000 19.706 353 MET A CA 1
ATOM 2689 C C . MET A 1 350 ? -38.397 -0.823 23.539 1.000 19.615 353 MET A C 1
ATOM 2690 O O . MET A 1 350 ? -39.008 -1.843 23.869 1.000 20.025 353 MET A O 1
ATOM 2695 N N . LEU A 1 351 ? -37.771 -0.058 24.431 1.000 19.307 354 LEU A N 1
ATOM 2696 C CA . LEU A 1 351 ? -37.782 -0.415 25.869 1.000 19.474 354 LEU A CA 1
ATOM 2697 C C . LEU A 1 351 ? -39.230 -0.475 26.382 1.000 20.128 354 LEU A C 1
ATOM 2698 O O . LEU A 1 351 ? -39.561 -1.363 27.173 1.000 20.426 354 LEU A O 1
ATOM 2703 N N . LEU A 1 352 ? -40.076 0.452 25.978 1.000 20.975 355 LEU A N 1
ATOM 2704 C CA . LEU A 1 352 ? -41.470 0.457 26.495 1.000 21.685 355 LEU A CA 1
ATOM 2705 C C . LEU A 1 352 ? -42.293 -0.678 25.866 1.000 22.162 355 LEU A C 1
ATOM 2706 O O . LEU A 1 352 ? -43.100 -1.278 26.590 1.000 22.638 355 LEU A O 1
ATOM 2711 N N . LEU A 1 353 ? -42.112 -0.958 24.573 1.000 21.605 356 LEU A N 1
ATOM 2712 C CA . LEU A 1 353 ? -42.968 -1.922 23.828 1.000 22.463 356 LEU A CA 1
ATOM 2713 C C . LEU A 1 353 ? -42.424 -3.347 23.975 1.000 22.147 356 LEU A C 1
ATOM 2714 O O . LEU A 1 353 ? -43.221 -4.287 23.994 1.000 22.728 356 LEU A O 1
ATOM 2719 N N . HIS A 1 354 ? -41.107 -3.517 23.992 1.000 21.624 357 HIS A N 1
ATOM 2720 C CA . HIS A 1 354 ? -40.451 -4.846 23.927 1.000 21.538 357 HIS A CA 1
ATOM 2721 C C . HIS A 1 354 ? -39.116 -4.730 24.647 1.000 20.784 357 HIS A C 1
ATOM 2722 O O . HIS A 1 354 ? -38.079 -4.585 24.013 1.000 20.191 357 HIS A O 1
ATOM 2729 N N . PRO A 1 355 ? -39.105 -4.796 25.992 1.000 21.187 358 PRO A N 1
ATOM 2730 C CA . PRO A 1 355 ? -37.866 -4.612 26.744 1.000 20.496 358 PRO A CA 1
ATOM 2731 C C . PRO A 1 355 ? -36.741 -5.545 26.275 1.000 20.024 358 PRO A C 1
ATOM 2732 O O . PRO A 1 355 ? -35.597 -5.174 26.394 1.000 18.293 358 PRO A O 1
ATOM 2736 N N . GLU A 1 356 ? -37.079 -6.731 25.761 1.000 20.246 359 GLU A N 1
ATOM 2737 C CA . GLU A 1 356 ? -36.051 -7.701 25.282 1.000 20.692 359 GLU A CA 1
ATOM 2738 C C . GLU A 1 356 ? -35.325 -7.166 24.043 1.000 20.069 359 GLU A C 1
ATOM 2739 O O . GLU A 1 356 ? -34.142 -7.523 23.864 1.000 19.242 359 GLU A O 1
ATOM 2745 N N . ILE A 1 357 ? -35.942 -6.278 23.261 1.000 19.527 360 ILE A N 1
ATOM 2746 C CA . ILE A 1 357 ? -35.219 -5.613 22.139 1.000 18.896 360 ILE A CA 1
ATOM 2747 C C . ILE A 1 357 ? -34.248 -4.596 22.730 1.000 17.931 360 ILE A C 1
ATOM 2748 O O . ILE A 1 357 ? -33.087 -4.538 22.312 1.000 17.447 360 ILE A O 1
ATOM 2753 N N . ALA A 1 358 ? -34.714 -3.815 23.702 1.000 17.773 361 ALA A N 1
ATOM 2754 C CA . ALA A 1 358 ? -33.842 -2.839 24.367 1.000 17.058 361 ALA A CA 1
ATOM 2755 C C . ALA A 1 358 ? -32.680 -3.596 25.029 1.000 16.606 361 ALA A C 1
ATOM 2756 O O . ALA A 1 358 ? -31.534 -3.089 25.039 1.000 16.144 361 ALA A O 1
ATOM 2758 N N . LYS A 1 359 ? -32.929 -4.786 25.596 1.000 16.890 362 LYS A N 1
ATOM 2759 C CA . LYS A 1 359 ? -31.867 -5.563 26.264 1.000 16.638 362 LYS A CA 1
ATOM 2760 C C . LYS A 1 359 ? -30.758 -5.886 25.247 1.000 16.151 362 LYS A C 1
ATOM 2761 O O . LYS A 1 359 ? -29.565 -5.809 25.630 1.000 15.722 362 LYS A O 1
ATOM 2767 N N . SER A 1 360 ? -31.106 -6.249 24.014 1.000 16.365 363 SER A N 1
ATOM 2768 C CA . SER A 1 360 ? -30.095 -6.533 22.966 1.000 15.852 363 SER A CA 1
ATOM 2769 C C . SER A 1 360 ? -29.283 -5.271 22.654 1.000 15.222 363 SER A C 1
ATOM 2770 O O . SER A 1 360 ? -28.069 -5.349 22.534 1.000 14.564 363 SER A O 1
ATOM 2773 N N . MET A 1 361 ? -29.968 -4.128 22.553 1.000 15.607 364 MET A N 1
ATOM 2774 C CA . MET A 1 361 ? -29.300 -2.856 22.233 1.000 15.704 364 MET A CA 1
ATOM 2775 C C . MET A 1 361 ? -28.285 -2.531 23.322 1.000 15.577 364 MET A C 1
ATOM 2776 O O . MET A 1 361 ? -27.160 -2.069 23.015 1.000 15.478 364 MET A O 1
ATOM 2781 N N . ILE A 1 362 ? -28.642 -2.678 24.596 1.000 15.675 365 ILE A N 1
ATOM 2782 C CA . ILE A 1 362 ? -27.638 -2.353 25.647 1.000 16.235 365 ILE A CA 1
ATOM 2783 C C . ILE A 1 362 ? -26.629 -3.489 25.792 1.000 15.575 365 ILE A C 1
ATOM 2784 O O . ILE A 1 362 ? -25.455 -3.216 26.116 1.000 14.613 365 ILE A O 1
ATOM 2789 N N . GLU A 1 363 ? -26.986 -4.723 25.432 1.000 15.080 366 GLU A N 1
ATOM 2790 C CA . GLU A 1 363 ? -25.994 -5.816 25.424 1.000 15.118 366 GLU A CA 1
ATOM 2791 C C . GLU A 1 363 ? -24.869 -5.505 24.431 1.000 14.593 366 GLU A C 1
ATOM 2792 O O . GLU A 1 363 ? -23.700 -5.839 24.709 1.000 14.295 366 GLU A O 1
ATOM 2798 N N . TYR A 1 364 ? -25.191 -4.922 23.288 1.000 14.369 367 TYR A N 1
ATOM 2799 C CA . TYR A 1 364 ? -24.194 -4.465 22.290 1.000 13.968 367 TYR A CA 1
ATOM 2800 C C . TYR A 1 364 ? -23.094 -3.671 23.002 1.000 13.813 367 TYR A C 1
ATOM 2801 O O . TYR A 1 364 ? -21.897 -3.869 22.753 1.000 13.623 367 TYR A O 1
ATOM 2810 N N . ARG A 1 365 ? -23.517 -2.735 23.852 1.000 13.819 368 ARG A N 1
ATOM 2811 C CA . ARG A 1 365 ? -22.568 -1.833 24.530 1.000 13.585 368 ARG A CA 1
ATOM 2812 C C . ARG A 1 365 ? -21.846 -2.578 25.634 1.000 13.759 368 ARG A C 1
ATOM 2813 O O . ARG A 1 365 ? -20.631 -2.413 25.810 1.000 13.869 368 ARG A O 1
ATOM 2821 N N . TYR A 1 366 ? -22.554 -3.395 26.409 1.000 14.112 369 TYR A N 1
ATOM 2822 C CA . TYR A 1 366 ? -21.917 -4.171 27.494 1.000 15.057 369 TYR A CA 1
ATOM 2823 C C . TYR A 1 366 ? -20.756 -4.983 26.936 1.000 14.705 369 TYR A C 1
ATOM 2824 O O . TYR A 1 366 ? -19.654 -4.993 27.496 1.000 14.850 369 TYR A O 1
ATOM 2833 N N A GLN A 1 367 ? -20.960 -5.666 25.812 0.500 14.785 370 GLN A N 1
ATOM 2834 N N B GLN A 1 367 ? -21.001 -5.663 25.818 0.500 14.572 370 GLN A N 1
ATOM 2835 C CA A GLN A 1 367 ? -19.932 -6.575 25.240 0.500 15.577 370 GLN A CA 1
ATOM 2836 C CA B GLN A 1 367 ? -20.023 -6.565 25.162 0.500 15.181 370 GLN A CA 1
ATOM 2837 C C A GLN A 1 367 ? -18.798 -5.769 24.600 0.500 14.773 370 GLN A C 1
ATOM 2838 C C B GLN A 1 367 ? -18.787 -5.763 24.736 0.500 14.597 370 GLN A C 1
ATOM 2839 O O A GLN A 1 367 ? -17.821 -6.374 24.156 0.500 15.099 370 GLN A O 1
ATOM 2840 O O B GLN A 1 367 ? -17.697 -6.367 24.688 0.500 15.212 370 GLN A O 1
ATOM 2851 N N . ARG A 1 368 ? -18.967 -4.454 24.497 1.000 14.350 371 ARG A N 1
ATOM 2852 C CA . ARG A 1 368 ? -17.925 -3.554 23.946 1.000 13.848 371 ARG A CA 1
ATOM 2853 C C . ARG A 1 368 ? -17.384 -2.659 25.041 1.000 14.198 371 ARG A C 1
ATOM 2854 O O . ARG A 1 368 ? -16.731 -1.644 24.722 1.000 13.819 371 ARG A O 1
ATOM 2862 N N . LEU A 1 369 ? -17.588 -2.997 26.295 1.000 15.031 372 LEU A N 1
ATOM 2863 C CA . LEU A 1 369 ? -17.096 -2.134 27.384 1.000 15.814 372 LEU A CA 1
ATOM 2864 C C . LEU A 1 369 ? -15.572 -2.137 27.383 1.000 15.938 372 LEU A C 1
ATOM 2865 O O . LEU A 1 369 ? -14.998 -1.075 27.635 1.000 15.639 372 LEU A O 1
ATOM 2870 N N . ASP A 1 370 ? -14.909 -3.252 27.133 1.000 16.614 373 ASP A N 1
ATOM 2871 C CA . ASP A 1 370 ? -13.427 -3.282 27.130 1.000 17.868 373 ASP A CA 1
ATOM 2872 C C . ASP A 1 370 ? -12.897 -2.338 26.050 1.000 15.675 373 ASP A C 1
ATOM 2873 O O . ASP A 1 370 ? -11.922 -1.600 26.323 1.000 15.976 373 ASP A O 1
ATOM 2878 N N . ALA A 1 371 ? -13.506 -2.264 24.879 1.000 14.616 374 ALA A N 1
ATOM 2879 C CA . ALA A 1 371 ? -13.023 -1.347 23.816 1.000 14.157 374 ALA A CA 1
ATOM 2880 C C . ALA A 1 371 ? -13.228 0.099 24.260 1.000 13.629 374 ALA A C 1
ATOM 2881 O O . ALA A 1 371 ? -12.393 0.970 23.924 1.000 13.292 374 ALA A O 1
ATOM 2883 N N . ALA A 1 372 ? -14.289 0.372 25.000 1.000 12.995 375 ALA A N 1
ATOM 2884 C CA . ALA A 1 372 ? -14.523 1.735 25.505 1.000 12.874 375 ALA A CA 1
ATOM 2885 C C . ALA A 1 372 ? -13.469 2.066 26.565 1.000 12.935 375 ALA A C 1
ATOM 2886 O O . ALA A 1 372 ? -13.002 3.230 26.613 1.000 12.933 375 ALA A O 1
ATOM 2888 N N . ARG A 1 373 ? -13.064 1.108 27.366 1.000 13.671 376 ARG A N 1
ATOM 2889 C CA . ARG A 1 373 ? -11.978 1.366 28.334 1.000 14.418 376 ARG A CA 1
ATOM 2890 C C . ARG A 1 373 ? -10.686 1.637 27.571 1.000 14.552 376 ARG A C 1
ATOM 2891 O O . ARG A 1 373 ? -9.907 2.507 27.991 1.000 14.703 376 ARG A O 1
ATOM 2899 N N . LYS A 1 374 ? -10.440 0.925 26.474 1.000 14.523 377 LYS A N 1
ATOM 2900 C CA . LYS A 1 374 ? -9.201 1.158 25.693 1.000 15.604 377 LYS A CA 1
ATOM 2901 C C . LYS A 1 374 ? -9.253 2.534 25.044 1.000 14.200 377 LYS A C 1
ATOM 2902 O O . LYS A 1 374 ? -8.201 3.219 25.012 1.000 14.518 377 LYS A O 1
ATOM 2908 N N . LYS A 1 375 ? -10.413 2.977 24.575 1.000 13.415 378 LYS A N 1
ATOM 2909 C CA . LYS A 1 375 ? -10.496 4.310 23.951 1.000 13.693 378 LYS A CA 1
ATOM 2910 C C . LYS A 1 375 ? -10.189 5.360 25.024 1.000 13.228 378 LYS A C 1
ATOM 2911 O O . LYS A 1 375 ? -9.410 6.297 24.805 1.000 13.879 378 LYS A O 1
ATOM 2917 N N . ALA A 1 376 ? -10.786 5.241 26.204 1.000 13.224 379 ALA A N 1
ATOM 2918 C CA . ALA A 1 376 ? -10.560 6.204 27.285 1.000 13.740 379 ALA A CA 1
ATOM 2919 C C . ALA A 1 376 ? -9.062 6.321 27.545 1.000 13.545 379 ALA A C 1
ATOM 2920 O O . ALA A 1 376 ? -8.528 7.447 27.651 1.000 14.029 379 ALA A O 1
ATOM 2922 N N . ALA A 1 377 ? -8.361 5.207 27.673 1.000 13.618 380 ALA A N 1
ATOM 2923 C CA . ALA A 1 377 ? -6.926 5.236 28.017 1.000 13.809 380 ALA A CA 1
ATOM 2924 C C . ALA A 1 377 ? -6.145 5.904 26.877 1.000 14.042 380 ALA A C 1
ATOM 2925 O O . ALA A 1 377 ? -5.240 6.714 27.151 1.000 14.273 380 ALA A O 1
ATOM 2927 N N . ILE A 1 378 ? -6.458 5.606 25.627 1.000 14.168 381 ILE A N 1
ATOM 2928 C CA . ILE A 1 378 ? -5.737 6.213 24.466 1.000 15.187 381 ILE A CA 1
ATOM 2929 C C . ILE A 1 378 ? -5.938 7.732 24.453 1.000 15.580 381 ILE A C 1
ATOM 2930 O O . ILE A 1 378 ? -4.973 8.481 24.114 1.000 15.757 381 ILE A O 1
ATOM 2935 N N . TYR A 1 379 ? -7.100 8.237 24.893 1.000 15.045 382 TYR A N 1
ATOM 2936 C CA . TYR A 1 379 ? -7.412 9.690 24.879 1.000 15.258 382 TYR A CA 1
ATOM 2937 C C . TYR A 1 379 ? -7.161 10.330 26.242 1.000 15.832 382 TYR A C 1
ATOM 2938 O O . TYR A 1 379 ? -7.505 11.517 26.403 1.000 16.313 382 TYR A O 1
ATOM 2947 N N . GLY A 1 380 ? -6.518 9.634 27.178 1.000 16.113 383 GLY A N 1
ATOM 2948 C CA . GLY A 1 380 ? -6.039 10.292 28.407 1.000 16.444 383 GLY A CA 1
ATOM 2949 C C . GLY A 1 380 ? -7.061 10.376 29.519 1.000 16.285 383 GLY A C 1
ATOM 2950 O O . GLY A 1 380 ? -6.886 11.222 30.406 1.000 17.890 383 GLY A O 1
ATOM 2951 N N . TYR A 1 381 ? -8.089 9.526 29.488 1.000 15.652 384 TYR A N 1
ATOM 2952 C CA . TYR A 1 381 ? -9.161 9.538 30.505 1.000 15.485 384 TYR A CA 1
ATOM 2953 C C . TYR A 1 381 ? -9.235 8.201 31.221 1.000 15.756 384 TYR A C 1
ATOM 2954 O O . TYR A 1 381 ? -8.515 7.241 30.924 1.000 15.588 384 TYR A O 1
ATOM 2963 N N . ASP A 1 382 ? -10.055 8.209 32.269 1.000 15.650 385 ASP A N 1
ATOM 2964 C CA . ASP A 1 382 ? -10.333 7.027 33.107 1.000 16.278 385 ASP A CA 1
ATOM 2965 C C . ASP A 1 382 ? -11.584 6.325 32.609 1.000 15.700 385 ASP A C 1
ATOM 2966 O O . ASP A 1 382 ? -12.354 6.869 31.786 1.000 15.362 385 ASP A O 1
ATOM 2971 N N . GLY A 1 383 ? -11.818 5.107 33.091 1.000 15.490 386 GLY A N 1
ATOM 2972 C CA . GLY A 1 383 ? -13.119 4.457 32.877 1.000 15.360 386 GLY A CA 1
ATOM 2973 C C . GLY A 1 383 ? -13.347 4.044 31.434 1.000 14.924 386 GLY A C 1
ATOM 2974 O O . GLY A 1 383 ? -12.419 3.555 30.784 1.000 15.408 386 GLY A O 1
ATOM 2975 N N . ALA A 1 384 ? -14.586 4.145 30.958 1.000 14.399 387 ALA A N 1
ATOM 2976 C CA . ALA A 1 384 ? -15.023 3.726 29.615 1.000 14.214 387 ALA A CA 1
ATOM 2977 C C . ALA A 1 384 ? -15.486 4.963 28.869 1.000 14.272 387 ALA A C 1
ATOM 2978 O O . ALA A 1 384 ? -16.374 5.687 29.346 1.000 14.805 387 ALA A O 1
ATOM 2980 N N . MET A 1 385 ? -14.885 5.171 27.700 1.000 13.725 388 MET A N 1
ATOM 2981 C CA . MET A 1 385 ? -15.246 6.254 26.788 1.000 13.581 388 MET A CA 1
ATOM 2982 C C . MET A 1 385 ? -15.813 5.569 25.553 1.000 13.124 388 MET A C 1
ATOM 2983 O O . MET A 1 385 ? -15.059 5.014 24.731 1.000 12.854 388 MET A O 1
ATOM 2988 N N . PHE A 1 386 ? -17.131 5.502 25.440 1.000 12.767 389 PHE A N 1
ATOM 2989 C CA . PHE A 1 386 ? -17.734 4.856 24.254 1.000 12.691 389 PHE A CA 1
ATOM 2990 C C . PHE A 1 386 ? -17.417 5.694 23.030 1.000 12.643 389 PHE A C 1
ATOM 2991 O O . PHE A 1 386 ? -17.365 6.928 23.085 1.000 12.779 389 PHE A O 1
ATOM 2999 N N . PRO A 1 387 ? -17.275 5.032 21.873 1.000 12.192 390 PRO A N 1
ATOM 3000 C CA . PRO A 1 387 ? -16.926 5.729 20.648 1.000 12.226 390 PRO A CA 1
ATOM 3001 C C . PRO A 1 387 ? -18.128 6.490 20.098 1.000 12.116 390 PRO A C 1
ATOM 3002 O O . PRO A 1 387 ? -19.273 6.071 20.283 1.000 12.542 390 PRO A O 1
ATOM 3006 N N . TRP A 1 388 ? -17.860 7.525 19.306 1.000 12.087 391 TRP A N 1
ATOM 3007 C CA . TRP A 1 388 ? -18.955 8.199 18.585 1.000 12.287 391 TRP A CA 1
ATOM 3008 C C . TRP A 1 388 ? -19.607 7.227 17.600 1.000 12.201 391 TRP A C 1
ATOM 3009 O O . TRP A 1 388 ? -20.847 7.198 17.462 1.000 12.990 391 TRP A O 1
ATOM 3020 N N . GLU A 1 389 ? -18.799 6.431 16.910 1.000 11.876 392 GLU A N 1
ATOM 3021 C CA . GLU A 1 389 ? -19.312 5.397 15.999 1.000 11.970 392 GLU A CA 1
ATOM 3022 C C . GLU A 1 389 ? -18.683 4.058 16.329 1.000 11.845 392 GLU A C 1
ATOM 3023 O O . GLU A 1 389 ? -17.455 3.959 16.443 1.000 11.909 392 GLU A O 1
ATOM 3029 N N . SER A 1 390 ? -19.535 3.053 16.463 1.000 12.050 393 SER A N 1
ATOM 3030 C CA . SER A 1 390 ? -19.136 1.684 16.839 1.000 12.254 393 SER A CA 1
ATOM 3031 C C . SER A 1 390 ? -19.480 0.683 15.732 1.000 12.334 393 SER A C 1
ATOM 3032 O O . SER A 1 390 ? -20.467 0.897 14.997 1.000 12.635 393 SER A O 1
ATOM 3035 N N . ALA A 1 391 ? -18.714 -0.398 15.644 1.000 12.935 394 ALA A N 1
ATOM 3036 C CA . ALA A 1 391 ? -18.998 -1.469 14.679 1.000 13.857 394 ALA A CA 1
ATOM 3037 C C . ALA A 1 391 ? -18.692 -2.798 15.346 1.000 14.955 394 ALA A C 1
ATOM 3038 O O . ALA A 1 391 ? -19.311 -3.071 16.395 1.000 16.904 394 ALA A O 1
ATOM 3040 N N . ASP A 1 392 ? -17.781 -3.602 14.826 1.000 15.272 395 ASP A N 1
ATOM 3041 C CA . ASP A 1 392 ? -17.570 -4.970 15.349 1.000 16.734 395 ASP A CA 1
ATOM 3042 C C . ASP A 1 392 ? -16.873 -4.881 16.712 1.000 15.267 395 ASP A C 1
ATOM 3043 O O . ASP A 1 392 ? -17.358 -5.470 17.681 1.000 16.370 395 ASP A O 1
ATOM 3048 N N . SER A 1 393 ? -15.732 -4.219 16.814 1.000 14.821 396 SER A N 1
ATOM 3049 C CA . SER A 1 393 ? -14.877 -4.329 18.011 1.000 15.355 396 SER A CA 1
ATOM 3050 C C . SER A 1 393 ? -15.388 -3.474 19.165 1.000 14.589 396 SER A C 1
ATOM 3051 O O . SER A 1 393 ? -15.127 -3.804 20.338 1.000 15.556 396 SER A O 1
ATOM 3054 N N . GLY A 1 394 ? -16.068 -2.368 18.877 1.000 13.091 397 GLY A N 1
ATOM 3055 C CA . GLY A 1 394 ? -16.412 -1.338 19.876 1.000 13.531 397 GLY A CA 1
ATOM 3056 C C . GLY A 1 394 ? -15.370 -0.235 19.998 1.000 13.083 397 GLY A C 1
ATOM 3057 O O . GLY A 1 394 ? -15.546 0.693 20.774 1.000 13.254 397 GLY A O 1
ATOM 3058 N N . ALA A 1 395 ? -14.319 -0.287 19.197 1.000 12.818 398 ALA A N 1
ATOM 3059 C CA . ALA A 1 395 ? -13.360 0.820 19.037 1.000 12.732 398 ALA A CA 1
ATOM 3060 C C . ALA A 1 395 ? -14.002 1.939 18.224 1.000 12.572 398 ALA A C 1
ATOM 3061 O O . ALA A 1 395 ? -15.039 1.724 17.592 1.000 13.062 398 ALA A O 1
ATOM 3063 N N . GLU A 1 396 ? -13.383 3.110 18.233 1.000 12.476 399 GLU A N 1
ATOM 3064 C CA . GLU A 1 396 ? -13.872 4.240 17.418 1.000 12.444 399 GLU A CA 1
ATOM 3065 C C . GLU A 1 396 ? -13.756 3.941 15.929 1.000 12.459 399 GLU A C 1
ATOM 3066 O O . GLU A 1 396 ? -12.714 3.474 15.471 1.000 13.486 399 GLU A O 1
ATOM 3072 N N . GLU A 1 397 ? -14.841 4.191 15.224 1.000 12.664 400 GLU A N 1
ATOM 3073 C CA . GLU A 1 397 ? -14.937 3.905 13.776 1.000 13.188 400 GLU A CA 1
ATOM 3074 C C . GLU A 1 397 ? -15.288 5.165 12.989 1.000 12.849 400 GLU A C 1
ATOM 3075 O O . GLU A 1 397 ? -15.508 5.058 11.777 1.000 12.867 400 GLU A O 1
ATOM 3081 N N . THR A 1 398 ? -15.340 6.319 13.609 1.000 12.842 401 THR A N 1
ATOM 3082 C CA . THR A 1 398 ? -15.728 7.538 12.890 1.000 12.750 401 THR A CA 1
ATOM 3083 C C . THR A 1 398 ? -14.654 7.898 11.876 1.000 12.601 401 THR A C 1
ATOM 3084 O O . THR A 1 398 ? -13.459 7.920 12.196 1.000 12.466 401 THR A O 1
ATOM 3088 N N . PRO A 1 399 ? -15.024 8.230 10.624 1.000 12.249 402 PRO A N 1
ATOM 3089 C CA . PRO A 1 399 ? -14.066 8.786 9.672 1.000 12.628 402 PRO A CA 1
ATOM 3090 C C . PRO A 1 399 ? -13.220 9.900 10.294 1.000 13.116 402 PRO A C 1
ATOM 3091 O O . PRO A 1 399 ? -13.760 10.758 11.020 1.000 13.132 402 PRO A O 1
ATOM 3095 N N . VAL A 1 400 ? -11.916 9.922 10.027 1.000 13.085 403 VAL A N 1
ATOM 3096 C CA . VAL A 1 400 ? -11.025 10.849 10.779 1.000 13.812 403 VAL A CA 1
ATOM 3097 C C . VAL A 1 400 ? -11.268 12.304 10.381 1.000 14.916 403 VAL A C 1
ATOM 3098 O O . VAL A 1 400 ? -10.925 13.179 11.173 1.000 15.858 403 VAL A O 1
ATOM 3102 N N . ASN A 1 401 ? -11.831 12.546 9.204 1.000 15.177 404 ASN A N 1
ATOM 3103 C CA . ASN A 1 401 ? -12.114 13.934 8.769 1.000 16.513 404 ASN A CA 1
ATOM 3104 C C . ASN A 1 401 ? -13.348 14.481 9.484 1.000 16.326 404 ASN A C 1
ATOM 3105 O O . ASN A 1 401 ? -13.601 15.682 9.363 1.000 17.599 404 ASN A O 1
ATOM 3110 N N . ALA A 1 402 ? -14.074 13.654 10.212 1.000 14.968 405 ALA A N 1
ATOM 3111 C CA . ALA A 1 402 ? -15.236 14.099 11.018 1.000 14.936 405 ALA A CA 1
ATOM 3112 C C . ALA A 1 402 ? -14.766 14.326 12.465 1.000 15.159 405 ALA A C 1
ATOM 3113 O O . ALA A 1 402 ? -14.357 13.370 13.129 1.000 14.812 405 ALA A O 1
ATOM 3115 N N . LEU A 1 403 ? -14.794 15.561 12.955 1.000 15.480 406 LEU A N 1
ATOM 3116 C CA . LEU A 1 403 ? -14.260 15.897 14.295 1.000 15.510 406 LEU A CA 1
ATOM 3117 C C . LEU A 1 403 ? -15.100 15.279 15.396 1.000 15.092 406 LEU A C 1
ATOM 3118 O O . LEU A 1 403 ? -14.666 15.246 16.542 1.000 15.558 406 LEU A O 1
ATOM 3123 N N . THR A 1 404 ? -16.310 14.806 15.084 1.000 14.824 407 THR A N 1
ATOM 3124 C CA . THR A 1 404 ? -17.207 14.092 16.026 1.000 14.693 407 THR A CA 1
ATOM 3125 C C . THR A 1 404 ? -16.491 12.893 16.653 1.000 14.175 407 THR A C 1
ATOM 3126 O O . THR A 1 404 ? -16.687 12.620 17.819 1.000 14.277 407 THR A O 1
ATOM 3130 N N . GLY A 1 405 ? -15.688 12.165 15.890 1.000 14.407 408 GLY A N 1
ATOM 3131 C CA . GLY A 1 405 ? -15.027 10.966 16.406 1.000 14.808 408 GLY A CA 1
ATOM 3132 C C . GLY A 1 405 ? -14.108 11.293 17.560 1.000 15.193 408 GLY A C 1
ATOM 3133 O O . GLY A 1 405 ? -14.105 10.593 18.569 1.000 17.168 408 GLY A O 1
ATOM 3134 N N . ALA A 1 406 ? -13.365 12.388 17.442 1.000 14.696 409 ALA A N 1
ATOM 3135 C CA . ALA A 1 406 ? -12.386 12.823 18.462 1.000 15.008 409 ALA A CA 1
ATOM 3136 C C . ALA A 1 406 ? -13.055 13.585 19.603 1.000 14.455 409 ALA A C 1
ATOM 3137 O O . ALA A 1 406 ? -12.607 13.491 20.717 1.000 14.995 409 ALA A O 1
ATOM 3139 N N . PHE A 1 407 ? -14.108 14.343 19.321 1.000 14.379 410 PHE A N 1
ATOM 3140 C CA . PHE A 1 407 ? -14.590 15.397 20.255 1.000 14.756 410 PHE A CA 1
ATOM 3141 C C . PHE A 1 407 ? -16.070 15.349 20.638 1.000 15.072 410 PHE A C 1
ATOM 3142 O O . PHE A 1 407 ? -16.446 16.121 21.519 1.000 14.801 410 PHE A O 1
ATOM 3150 N N . GLU A 1 4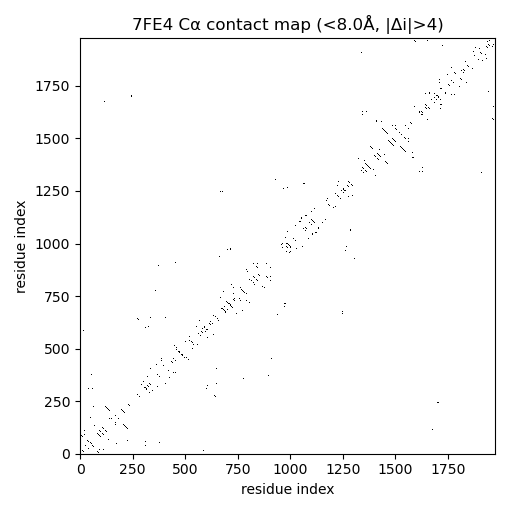08 ? -16.920 14.541 20.023 1.000 14.639 411 GLU A N 1
ATOM 3151 C CA . GLU A 1 408 ? -18.343 14.503 20.418 1.000 14.978 411 GLU A CA 1
ATOM 3152 C C . GLU A 1 408 ? -18.505 13.449 21.506 1.000 14.919 411 GLU A C 1
ATOM 3153 O O . GLU A 1 408 ? -18.662 12.233 21.179 1.000 16.218 411 GLU A O 1
ATOM 3159 N N . HIS A 1 409 ? -18.377 13.863 22.760 1.000 14.825 412 HIS A N 1
ATOM 3160 C CA . HIS A 1 409 ? -18.201 12.952 23.908 1.000 14.514 412 HIS A CA 1
ATOM 3161 C C . HIS A 1 409 ? -19.511 12.552 24.573 1.000 14.337 412 HIS A C 1
ATOM 3162 O O . HIS A 1 409 ? -19.480 11.619 25.367 1.000 14.688 412 HIS A O 1
ATOM 3169 N N . HIS A 1 410 ? -20.635 13.175 24.245 1.000 14.334 413 HIS A N 1
ATOM 3170 C CA . HIS A 1 410 ? -21.889 12.874 24.994 1.000 14.407 413 HIS A CA 1
ATOM 3171 C C . HIS A 1 410 ? -22.340 11.422 24.820 1.000 14.148 413 HIS A C 1
ATOM 3172 O O . HIS A 1 410 ? -23.073 10.939 25.700 1.000 14.512 413 HIS A O 1
ATOM 3179 N N . VAL A 1 411 ? -21.882 10.721 23.780 1.000 13.595 414 VAL A N 1
ATOM 3180 C CA . VAL A 1 411 ? -22.258 9.297 23.554 1.000 13.767 414 VAL A CA 1
ATOM 3181 C C . VAL A 1 411 ? -22.012 8.463 24.831 1.000 13.834 414 VAL A C 1
ATOM 3182 O O . VAL A 1 411 ? -22.807 7.545 25.101 1.000 13.918 414 VAL A O 1
ATOM 3186 N N . THR A 1 412 ? -20.948 8.728 25.592 1.000 13.853 415 THR A N 1
ATOM 3187 C CA . THR A 1 412 ? -20.686 7.964 26.817 1.000 13.977 415 THR A CA 1
ATOM 3188 C C . THR A 1 412 ? -21.834 8.143 27.808 1.000 14.347 415 THR A C 1
ATOM 3189 O O . THR A 1 412 ? -22.283 7.131 28.382 1.000 13.981 415 THR A O 1
ATOM 3193 N N . GLY A 1 413 ? -22.292 9.374 27.995 1.000 14.702 416 GLY A N 1
ATOM 3194 C CA . GLY A 1 413 ? -23.445 9.601 28.877 1.000 14.777 416 GLY A CA 1
ATOM 3195 C C . GLY A 1 413 ? -24.728 9.006 28.300 1.000 14.663 416 GLY A C 1
ATOM 3196 O O . GLY A 1 413 ? -25.544 8.496 29.057 1.000 15.320 416 GLY A O 1
ATOM 3197 N N . ASP A 1 414 ? -24.885 8.997 26.983 1.000 14.103 417 ASP A N 1
ATOM 3198 C CA . ASP A 1 414 ? -26.092 8.422 26.341 1.000 14.712 417 ASP A CA 1
ATOM 3199 C C . ASP A 1 414 ? -26.155 6.919 26.643 1.000 14.636 417 ASP A C 1
ATOM 3200 O O . ASP A 1 414 ? -27.237 6.367 26.905 1.000 15.472 417 ASP A O 1
ATOM 3205 N N . VAL A 1 415 ? -25.017 6.235 26.578 1.000 14.414 418 VAL A N 1
ATOM 3206 C CA . VAL A 1 415 ? -24.988 4.785 26.892 1.000 14.366 418 VAL A CA 1
ATOM 3207 C C . VAL A 1 415 ? -25.376 4.573 28.362 1.000 14.543 418 VAL A C 1
ATOM 3208 O O . VAL A 1 415 ? -26.170 3.664 28.665 1.000 14.614 418 VAL A O 1
ATOM 3212 N N . ALA A 1 416 ? -24.816 5.344 29.291 1.000 14.958 419 ALA A N 1
ATOM 3213 C CA . ALA A 1 416 ? -25.174 5.262 30.727 1.000 15.391 419 ALA A CA 1
ATOM 3214 C C . ALA A 1 416 ? -26.676 5.492 30.935 1.000 15.991 419 ALA A C 1
ATOM 3215 O O . ALA A 1 416 ? -27.293 4.789 31.764 1.000 16.477 419 ALA A O 1
ATOM 3217 N N . ILE A 1 417 ? -27.241 6.495 30.285 1.000 15.990 420 ILE A N 1
ATOM 3218 C CA . ILE A 1 417 ? -28.680 6.821 30.453 1.000 16.237 420 ILE A CA 1
ATOM 3219 C C . ILE A 1 417 ? -29.530 5.635 29.993 1.000 16.250 420 ILE A C 1
ATOM 3220 O O . ILE A 1 417 ? -30.431 5.191 30.744 1.000 16.636 420 ILE A O 1
ATOM 3225 N N . ALA A 1 418 ? -29.223 5.050 28.840 1.000 15.990 421 ALA A N 1
ATOM 3226 C CA . ALA A 1 418 ? -29.999 3.878 28.373 1.000 16.197 421 ALA A CA 1
ATOM 3227 C C . ALA A 1 418 ? -29.820 2.726 29.379 1.000 16.474 421 ALA A C 1
ATOM 3228 O O . ALA A 1 418 ? -30.804 2.040 29.671 1.000 16.407 421 ALA A O 1
ATOM 3230 N N . ALA A 1 419 ? -28.609 2.478 29.887 1.000 16.350 422 ALA A N 1
ATOM 3231 C CA . ALA A 1 419 ? -28.403 1.357 30.832 1.000 16.121 422 ALA A CA 1
ATOM 3232 C C . ALA A 1 419 ? -29.273 1.558 32.075 1.000 16.860 422 ALA A C 1
ATOM 3233 O O . ALA A 1 419 ? -29.930 0.631 32.536 1.000 17.298 422 ALA A O 1
ATOM 3235 N N . TRP A 1 420 ? -29.296 2.766 32.609 1.000 17.064 423 TRP A N 1
ATOM 3236 C CA . TRP A 1 420 ? -30.073 3.017 33.842 1.000 17.326 423 TRP A CA 1
ATOM 3237 C C . TRP A 1 420 ? -31.571 2.883 33.520 1.000 17.760 423 TRP A C 1
ATOM 3238 O O . TRP A 1 420 ? -32.319 2.270 34.308 1.000 18.161 423 TRP A O 1
ATOM 3249 N N . GLN A 1 421 ? -32.022 3.402 32.383 1.000 17.596 424 GLN A N 1
ATOM 3250 C CA . GLN A 1 421 ? -33.440 3.292 31.976 1.000 18.095 424 GLN A CA 1
ATOM 3251 C C . GLN A 1 421 ? -33.842 1.824 31.862 1.000 17.979 424 GLN A C 1
ATOM 3252 O O . GLN A 1 421 ? -34.973 1.463 32.251 1.000 18.910 424 GLN A O 1
ATOM 3258 N N . TYR A 1 422 ? -32.967 0.974 31.330 1.000 17.784 425 TYR A N 1
ATOM 3259 C CA . TYR A 1 422 ? -33.280 -0.468 31.200 1.000 18.226 425 TYR A CA 1
ATOM 3260 C C . TYR A 1 422 ? -33.658 -0.995 32.582 1.000 18.834 425 TYR A C 1
ATOM 3261 O O . TYR A 1 422 ? -34.660 -1.725 32.715 1.000 19.247 425 TYR A O 1
ATOM 3270 N N . TYR A 1 423 ? -32.852 -0.681 33.588 1.000 19.017 426 TYR A N 1
ATOM 3271 C CA . TYR A 1 423 ? -33.123 -1.081 34.988 1.000 19.258 426 TYR A CA 1
ATOM 3272 C C . TYR A 1 423 ? -34.398 -0.398 35.509 1.000 20.100 426 TYR A C 1
ATOM 3273 O O . TYR A 1 423 ? -35.209 -1.081 36.166 1.000 20.573 426 TYR A O 1
ATOM 3282 N N . LEU A 1 424 ? -34.618 0.896 35.245 1.000 19.678 427 LEU A N 1
ATOM 3283 C CA . LEU A 1 424 ? -35.844 1.560 35.756 1.000 20.382 427 LEU A CA 1
ATOM 3284 C C . LEU A 1 424 ? -37.074 0.813 35.215 1.000 21.204 427 LEU A C 1
ATOM 3285 O O . LEU A 1 424 ? -38.038 0.600 35.962 1.000 22.248 427 LEU A O 1
ATOM 3290 N N . VAL A 1 425 ? -37.067 0.402 33.951 1.000 20.947 428 VAL A N 1
ATOM 3291 C CA . VAL A 1 425 ? -38.287 -0.182 33.331 1.000 21.552 428 VAL A CA 1
ATOM 3292 C C . VAL A 1 425 ? -38.450 -1.644 33.764 1.000 21.960 428 VAL A C 1
ATOM 3293 O O . VAL A 1 425 ? -39.598 -2.055 34.043 1.000 22.982 428 VAL A O 1
ATOM 3297 N N . THR A 1 426 ? -37.365 -2.418 33.858 1.000 21.647 429 THR A N 1
ATOM 3298 C CA . THR A 1 426 ? -37.455 -3.876 34.087 1.000 21.813 429 THR A CA 1
ATOM 3299 C C . THR A 1 426 ? -37.389 -4.207 35.578 1.000 22.629 429 THR A C 1
ATOM 3300 O O . THR A 1 426 ? -37.923 -5.278 35.948 1.000 24.363 429 THR A O 1
ATOM 3304 N N . GLY A 1 427 ? -36.716 -3.384 36.380 1.000 22.166 430 GLY A N 1
ATOM 3305 C CA . GLY A 1 427 ? -36.444 -3.701 37.800 1.000 22.593 430 GLY A CA 1
ATOM 3306 C C . GLY A 1 427 ? -35.536 -4.907 37.954 1.000 22.681 430 GLY A C 1
ATOM 3307 O O . GLY A 1 427 ? -35.515 -5.494 39.030 1.000 23.658 430 GLY A O 1
ATOM 3308 N N . ASP A 1 428 ? -34.769 -5.270 36.923 1.000 21.862 431 ASP A N 1
ATOM 3309 C CA . ASP A 1 428 ? -33.944 -6.505 36.969 1.000 22.065 431 ASP A CA 1
ATOM 3310 C C . ASP A 1 428 ? -32.626 -6.194 37.696 1.000 22.162 431 ASP A C 1
ATOM 3311 O O . ASP A 1 428 ? -31.686 -5.682 37.089 1.000 21.174 431 ASP A O 1
ATOM 3316 N N . LYS A 1 429 ? -32.578 -6.444 38.994 1.000 22.998 432 LYS A N 1
ATOM 3317 C CA . LYS A 1 429 ? -31.405 -6.105 39.831 1.000 23.326 432 LYS A CA 1
ATOM 3318 C C . LYS A 1 429 ? -30.238 -7.055 39.510 1.000 23.076 432 LYS A C 1
ATOM 3319 O O . LYS A 1 429 ? -29.086 -6.651 39.730 1.000 22.233 432 LYS A O 1
ATOM 3325 N N . GLU A 1 430 ? -30.498 -8.280 39.032 1.000 23.228 433 GLU A N 1
ATOM 3326 C CA . GLU A 1 430 ? -29.423 -9.217 38.621 1.000 24.507 433 GLU A CA 1
ATOM 3327 C C . GLU A 1 430 ? -28.718 -8.650 37.382 1.000 22.352 433 GLU A C 1
ATOM 3328 O O . GLU A 1 430 ? -27.487 -8.615 37.348 1.000 20.990 433 GLU A O 1
ATOM 3334 N N . TRP A 1 431 ? -29.492 -8.173 36.416 1.000 21.374 434 TRP A N 1
ATOM 3335 C CA . TRP A 1 431 ? -28.930 -7.466 35.241 1.000 20.152 434 TRP A CA 1
ATOM 3336 C C . TRP A 1 431 ? -28.162 -6.229 35.726 1.000 19.893 434 TRP A C 1
ATOM 3337 O O . TRP A 1 431 ? -27.074 -5.925 35.197 1.000 18.721 434 TRP A O 1
ATOM 3348 N N . LEU A 1 432 ? -28.720 -5.478 36.675 1.000 19.730 435 LEU A N 1
ATOM 3349 C CA . LEU A 1 432 ? -28.029 -4.244 37.124 1.000 19.269 435 LEU A CA 1
ATOM 3350 C C . LEU A 1 432 ? -26.658 -4.628 37.686 1.000 19.762 435 LEU A C 1
ATOM 3351 O O . LEU A 1 432 ? -25.665 -3.935 37.414 1.000 19.388 435 LEU A O 1
ATOM 3356 N N . LYS A 1 433 ? -26.596 -5.676 38.504 1.000 20.668 436 LYS A N 1
ATOM 3357 C CA . LYS A 1 433 ? -25.307 -6.098 39.096 1.000 22.523 436 LYS A CA 1
ATOM 3358 C C . LYS A 1 433 ? -24.320 -6.531 38.008 1.000 21.852 436 LYS A C 1
ATOM 3359 O O . LYS A 1 433 ? -23.153 -6.175 38.101 1.000 21.582 436 LYS A O 1
ATOM 3365 N N . GLU A 1 434 ? -24.768 -7.345 37.063 1.000 22.055 437 GLU A N 1
ATOM 3366 C CA . GLU A 1 434 ? -23.887 -8.052 36.104 1.000 22.908 437 GLU A CA 1
ATOM 3367 C C . GLU A 1 434 ? -23.478 -7.122 34.956 1.000 21.656 437 GLU A C 1
ATOM 3368 O O . GLU A 1 434 ? -22.368 -7.276 34.470 1.000 21.350 437 GLU A O 1
ATOM 3374 N N . LYS A 1 435 ? -24.379 -6.241 34.513 1.000 20.306 438 LYS A N 1
ATOM 3375 C CA . LYS A 1 435 ? -24.187 -5.504 33.237 1.000 19.481 438 LYS A CA 1
ATOM 3376 C C . LYS A 1 435 ? -24.383 -3.997 33.391 1.000 18.316 438 LYS A C 1
ATOM 3377 O O . LYS A 1 435 ? -23.500 -3.243 32.933 1.000 18.028 438 LYS A O 1
ATOM 3383 N N . GLY A 1 436 ? -25.459 -3.544 34.054 1.000 18.093 439 GLY A N 1
ATOM 3384 C CA . GLY A 1 436 ? -25.728 -2.109 34.174 1.000 17.385 439 GLY A CA 1
ATOM 3385 C C . GLY A 1 436 ? -24.657 -1.413 34.981 1.000 17.188 439 GLY A C 1
ATOM 3386 O O . GLY A 1 436 ? -24.169 -0.350 34.570 1.000 17.382 439 GLY A O 1
ATOM 3387 N N . TRP A 1 437 ? -24.282 -1.979 36.120 1.000 17.559 440 TRP A N 1
ATOM 3388 C CA . TRP A 1 437 ? -23.302 -1.325 37.013 1.000 17.681 440 TRP A CA 1
ATOM 3389 C C . TRP A 1 437 ? -21.930 -1.285 36.350 1.000 17.351 440 TRP A C 1
ATOM 3390 O O . TRP A 1 437 ? -21.292 -0.238 36.384 1.000 17.199 440 TRP A O 1
ATOM 3401 N N . PRO A 1 438 ? -21.402 -2.363 35.730 1.000 17.382 441 PRO A N 1
ATOM 3402 C CA . PRO A 1 438 ? -20.146 -2.227 34.990 1.000 17.329 441 PRO A CA 1
ATOM 3403 C C . PRO A 1 438 ? -20.149 -1.021 34.034 1.000 16.411 441 PRO A C 1
ATOM 3404 O O . PRO A 1 438 ? -19.206 -0.234 34.027 1.000 16.688 441 PRO A O 1
ATOM 3408 N N . ILE A 1 439 ? -21.242 -0.856 33.301 1.000 16.096 442 ILE A N 1
ATOM 3409 C CA . ILE A 1 439 ? -21.360 0.291 32.362 1.000 15.623 442 ILE A CA 1
ATOM 3410 C C . ILE A 1 439 ? -21.434 1.607 33.134 1.000 15.545 442 ILE A C 1
ATOM 3411 O O . ILE A 1 439 ? -20.687 2.541 32.825 1.000 15.033 442 ILE A O 1
ATOM 3416 N N . LEU A 1 440 ? -22.289 1.680 34.151 1.000 15.892 443 LEU A N 1
ATOM 3417 C CA . LEU A 1 440 ? -22.501 2.972 34.857 1.000 16.112 443 LEU A CA 1
ATOM 3418 C C . LEU A 1 440 ? -21.230 3.390 35.618 1.000 16.017 443 LEU A C 1
ATOM 3419 O O . LEU A 1 440 ? -20.882 4.577 35.592 1.000 15.892 443 LEU A O 1
ATOM 3424 N N . LYS A 1 441 ? -20.570 2.450 36.289 1.000 16.266 444 LYS A N 1
ATOM 3425 C CA . LYS A 1 441 ? -19.337 2.723 37.053 1.000 17.305 444 LYS A CA 1
ATOM 3426 C C . LYS A 1 441 ? -18.255 3.241 36.107 1.000 16.449 444 LYS A C 1
ATOM 3427 O O . LYS A 1 441 ? -17.662 4.285 36.368 1.000 16.801 444 LYS A O 1
ATOM 3433 N N . ALA A 1 442 ? -18.032 2.529 35.001 1.000 15.953 445 ALA A N 1
ATOM 3434 C CA . ALA A 1 442 ? -16.921 2.914 34.100 1.000 15.589 445 ALA A CA 1
ATOM 3435 C C . ALA A 1 442 ? -17.208 4.248 33.407 1.000 15.493 445 ALA A C 1
ATOM 3436 O O . ALA A 1 442 ? -16.271 5.059 33.249 1.000 15.582 445 ALA A O 1
ATOM 3438 N N . THR A 1 443 ? -18.455 4.501 33.001 1.000 14.917 446 THR A N 1
ATOM 3439 C CA . THR A 1 443 ? -18.812 5.761 32.330 1.000 15.129 446 THR A CA 1
ATOM 3440 C C . THR A 1 443 ? -18.758 6.911 33.333 1.000 15.343 446 THR A C 1
ATOM 3441 O O . THR A 1 443 ? -18.340 8.002 32.945 1.000 15.205 446 THR A O 1
ATOM 3445 N N . ALA A 1 444 ? -19.152 6.681 34.586 1.000 15.245 447 ALA A N 1
ATOM 3446 C CA . ALA A 1 444 ? -19.034 7.742 35.605 1.000 15.995 447 ALA A CA 1
ATOM 3447 C C . ALA A 1 444 ? -17.553 8.054 35.830 1.000 15.997 447 ALA A C 1
ATOM 3448 O O . ALA A 1 444 ? -17.186 9.221 35.973 1.000 16.561 447 ALA A O 1
ATOM 3450 N N . GLU A 1 445 ? -16.703 7.028 35.878 1.000 15.822 448 GLU A N 1
ATOM 3451 C CA . GLU A 1 445 ? -15.251 7.242 36.050 1.000 16.444 448 GLU A CA 1
ATOM 3452 C C . GLU A 1 445 ? -14.732 8.092 34.880 1.000 15.985 448 GLU A C 1
ATOM 3453 O O . GLU A 1 445 ? -13.925 8.995 35.105 1.000 16.395 448 GLU A O 1
ATOM 3459 N N . PHE A 1 446 ? -15.224 7.852 33.669 1.000 15.397 449 PHE A N 1
ATOM 3460 C CA . PHE A 1 446 ? -14.842 8.684 32.506 1.000 15.316 449 PHE A CA 1
ATOM 3461 C C . PHE A 1 446 ? -15.208 10.140 32.802 1.000 15.176 449 PHE A C 1
ATOM 3462 O O . PHE A 1 446 ? -14.314 11.030 32.799 1.000 15.408 449 PHE A O 1
ATOM 3470 N N . TRP A 1 447 ? -16.462 10.426 33.125 1.000 15.597 450 TRP A N 1
ATOM 3471 C CA . TRP A 1 447 ? -16.866 11.841 33.319 1.000 16.006 450 TRP A CA 1
ATOM 3472 C C . TRP A 1 447 ? -16.098 12.476 34.483 1.000 16.099 450 TRP A C 1
ATOM 3473 O O . TRP A 1 447 ? -15.746 13.688 34.395 1.000 16.587 450 TRP A O 1
ATOM 3484 N N . ALA A 1 448 ? -15.857 11.734 35.563 1.000 16.581 451 ALA A N 1
ATOM 3485 C CA . ALA A 1 448 ? -15.110 12.288 36.711 1.000 17.440 451 ALA A CA 1
ATOM 3486 C C . ALA A 1 448 ? -13.724 12.733 36.265 1.000 17.694 451 ALA A C 1
ATOM 3487 O O . ALA A 1 448 ? -13.196 13.678 36.846 1.000 18.597 451 ALA A O 1
ATOM 3489 N N . SER A 1 449 ? -13.140 12.072 35.262 1.000 17.227 452 SER A N 1
ATOM 3490 C CA . SER A 1 449 ? -11.800 12.379 34.711 1.000 17.364 452 SER A CA 1
ATOM 3491 C C . SER A 1 449 ? -11.865 13.434 33.611 1.000 17.151 452 SER A C 1
ATOM 3492 O O . SER A 1 449 ? -10.812 14.020 33.332 1.000 18.376 452 SER A O 1
ATOM 3495 N N . ARG A 1 450 ? -13.047 13.678 33.037 1.000 17.163 453 ARG A N 1
ATOM 3496 C CA . ARG A 1 450 ? -13.233 14.515 31.827 1.000 16.717 453 ARG A CA 1
ATOM 3497 C C . ARG A 1 450 ? -13.536 15.960 32.229 1.000 17.465 453 ARG A C 1
ATOM 3498 O O . ARG A 1 450 ? -13.154 16.860 31.497 1.000 17.837 453 ARG A O 1
ATOM 3506 N N . VAL A 1 451 ? -14.138 16.168 33.397 1.000 17.877 454 VAL A N 1
ATOM 3507 C CA . VAL A 1 451 ? -14.481 17.521 33.886 1.000 19.055 454 VAL A CA 1
ATOM 3508 C C . VAL A 1 451 ? -13.204 18.241 34.306 1.000 20.525 454 VAL A C 1
ATOM 3509 O O . VAL A 1 451 ? -12.197 17.566 34.592 1.000 20.834 454 VAL A O 1
ATOM 3513 N N . GLU A 1 452 ? -13.274 19.562 34.364 1.000 21.651 455 GLU A N 1
ATOM 3514 C CA . GLU A 1 452 ? -12.206 20.442 34.887 1.000 23.954 455 GLU A CA 1
ATOM 3515 C C . GLU A 1 452 ? -12.846 21.393 35.882 1.000 25.318 455 GLU A C 1
ATOM 3516 O O . GLU A 1 452 ? -13.817 22.078 35.499 1.000 24.984 455 GLU A O 1
ATOM 3522 N N . LYS A 1 453 ? -12.339 21.405 37.107 1.000 26.757 456 LYS A N 1
ATOM 3523 C CA . LYS A 1 453 ? -12.855 22.300 38.164 1.000 28.762 456 LYS A CA 1
ATOM 3524 C C . LYS A 1 453 ? -12.266 23.696 37.939 1.000 29.704 456 LYS A C 1
ATOM 3525 O O . LYS A 1 453 ? -11.063 23.782 37.714 1.000 30.438 456 LYS A O 1
ATOM 3531 N N . ASN A 1 454 ? -13.090 24.735 37.972 1.000 30.379 457 ASN A N 1
ATOM 3532 C CA . ASN A 1 454 ? -12.599 26.128 37.803 1.000 31.540 457 ASN A CA 1
ATOM 3533 C C . ASN A 1 454 ? -12.445 26.803 39.178 1.000 33.911 457 ASN A C 1
ATOM 3534 O O . ASN A 1 454 ? -12.754 26.173 40.203 1.000 32.833 457 ASN A O 1
ATOM 3539 N N . ASP A 1 455 ? -11.967 28.053 39.175 1.000 36.994 458 ASP A N 1
ATOM 3540 C CA . ASP A 1 455 ? -11.687 28.888 40.376 1.000 40.599 458 ASP A CA 1
ATOM 3541 C C . ASP A 1 455 ? -12.928 29.051 41.258 1.000 41.018 458 ASP A C 1
ATOM 3542 O O . ASP A 1 455 ? -12.750 29.296 42.475 1.000 43.385 458 ASP A O 1
ATOM 3547 N N . LYS A 1 456 ? -14.123 29.030 40.659 1.000 40.069 459 LYS A N 1
ATOM 3548 C CA . LYS A 1 456 ? -15.422 29.245 41.351 1.000 39.517 459 LYS A CA 1
ATOM 3549 C C . LYS A 1 456 ? -15.929 27.929 41.951 1.000 37.634 459 LYS A C 1
ATOM 3550 O O . LYS A 1 456 ? -17.005 27.949 42.601 1.000 36.718 459 LYS A O 1
ATOM 3556 N N . GLY A 1 457 ? -15.190 26.828 41.758 1.000 34.776 460 GLY A N 1
ATOM 3557 C CA . GLY A 1 457 ? -15.598 25.493 42.226 1.000 32.998 460 GLY A CA 1
ATOM 3558 C C . GLY A 1 457 ? -16.614 24.848 41.287 1.000 31.380 460 GLY A C 1
ATOM 3559 O O . GLY A 1 457 ? -17.225 23.850 41.673 1.000 30.805 460 GLY A O 1
ATOM 3560 N N . GLU A 1 458 ? -16.809 25.392 40.082 1.000 30.219 461 GLU A N 1
ATOM 3561 C CA . GLU A 1 458 ? -17.769 24.815 39.107 1.000 28.892 461 GLU A CA 1
ATOM 3562 C C . GLU A 1 458 ? -17.009 23.775 38.280 1.000 26.723 461 GLU A C 1
ATOM 3563 O O . GLU A 1 458 ? -15.769 23.855 38.203 1.000 26.693 461 GLU A O 1
ATOM 3569 N N . TYR A 1 459 ? -17.718 22.818 37.696 1.000 24.769 462 TYR A N 1
ATOM 3570 C CA . TYR A 1 459 ? -17.096 21.806 36.818 1.000 23.633 462 TYR A CA 1
ATOM 3571 C C . TYR A 1 459 ? -17.479 22.090 35.371 1.000 22.614 462 TYR A C 1
ATOM 3572 O O . TYR A 1 459 ? -18.668 22.284 35.055 1.000 22.760 462 TYR A O 1
ATOM 3581 N N . GLU A 1 460 ? -16.455 22.158 34.534 1.000 21.494 463 GLU A N 1
ATOM 3582 C CA . GLU A 1 460 ? -16.592 22.447 33.095 1.000 21.467 463 GLU A CA 1
ATOM 3583 C C . GLU A 1 460 ? -16.257 21.206 32.278 1.000 20.075 463 GLU A C 1
ATOM 3584 O O . GLU A 1 460 ? -15.469 20.348 32.720 1.000 19.872 463 GLU A O 1
ATOM 3590 N N . ILE A 1 461 ? -16.822 21.129 31.088 1.000 19.630 464 ILE A N 1
ATOM 3591 C CA . ILE A 1 461 ? -16.433 20.116 30.085 1.000 18.370 464 ILE A CA 1
ATOM 3592 C C . ILE A 1 461 ? -16.072 20.904 28.843 1.000 18.465 464 ILE A C 1
ATOM 3593 O O . ILE A 1 461 ? -16.980 21.383 28.130 1.000 18.526 464 ILE A O 1
ATOM 3598 N N . LYS A 1 462 ? -14.776 21.076 28.641 1.000 18.806 465 LYS A N 1
ATOM 3599 C CA . LYS A 1 462 ? -14.233 21.985 27.620 1.000 19.318 465 LYS A CA 1
ATOM 3600 C C . LYS A 1 462 ? -13.864 21.240 26.348 1.000 18.546 465 LYS A C 1
ATOM 3601 O O . LYS A 1 462 ? -13.446 20.046 26.402 1.000 17.467 465 LYS A O 1
ATOM 3607 N N . ASN A 1 463 ? -14.018 21.931 25.229 1.000 18.039 466 ASN A N 1
ATOM 3608 C CA . ASN A 1 463 ? -13.514 21.512 23.901 1.000 18.187 466 ASN A CA 1
ATOM 3609 C C . ASN A 1 463 ? -14.198 20.218 23.474 1.000 17.175 466 ASN A C 1
ATOM 3610 O O . ASN A 1 463 ? -13.544 19.132 23.456 1.000 17.231 466 ASN A O 1
ATOM 3615 N N . VAL A 1 464 ? -15.472 20.331 23.128 1.000 17.074 467 VAL A N 1
ATOM 3616 C CA . VAL A 1 464 ? -16.296 19.239 22.567 1.000 16.932 467 VAL A CA 1
ATOM 3617 C C . VAL A 1 464 ? -16.909 19.684 21.256 1.000 16.821 467 VAL A C 1
ATOM 3618 O O . VAL A 1 464 ? -16.964 20.892 20.968 1.000 17.351 467 VAL A O 1
ATOM 3622 N N . VAL A 1 465 ? -17.447 18.726 20.527 1.000 16.348 468 VAL A N 1
ATOM 3623 C CA . VAL A 1 465 ? -18.464 18.959 19.485 1.000 16.812 468 VAL A CA 1
ATOM 3624 C C . VAL A 1 465 ? -19.821 18.753 20.155 1.000 16.547 468 VAL A C 1
ATOM 3625 O O . VAL A 1 465 ? -19.993 17.774 20.866 1.000 16.766 468 VAL A O 1
ATOM 3629 N N . ALA A 1 466 ? -20.726 19.706 19.993 1.000 17.031 469 ALA A N 1
ATOM 3630 C CA . ALA A 1 466 ? -22.059 19.665 20.604 1.000 17.136 469 ALA A CA 1
ATOM 3631 C C . ALA A 1 466 ? -22.986 18.654 19.922 1.000 17.094 469 ALA A C 1
ATOM 3632 O O . ALA A 1 466 ? -22.740 18.272 18.778 1.000 16.986 469 ALA A O 1
ATOM 3634 N N . ALA A 1 467 ? -24.077 18.282 20.588 1.000 16.981 470 ALA A N 1
ATOM 3635 C CA . ALA A 1 467 ? -25.160 17.532 19.930 1.000 17.190 470 ALA A CA 1
ATOM 3636 C C . ALA A 1 467 ? -25.621 18.326 18.707 1.000 17.394 470 ALA A C 1
ATOM 3637 O O . ALA A 1 467 ? -25.870 17.724 17.674 1.000 17.861 470 ALA A O 1
ATOM 3639 N N . ASP A 1 468 ? -25.724 19.641 18.848 1.000 18.182 471 ASP A N 1
ATOM 3640 C CA . ASP A 1 468 ? -25.727 20.515 17.666 1.000 18.230 471 ASP A CA 1
ATOM 3641 C C . ASP A 1 468 ? -24.344 20.461 17.022 1.000 17.950 471 ASP A C 1
ATOM 3642 O O . ASP A 1 468 ? -23.484 21.271 17.349 1.000 18.109 471 ASP A O 1
ATOM 3647 N N . GLU A 1 469 ? -24.154 19.548 16.083 1.000 17.757 472 GLU A N 1
ATOM 3648 C CA . GLU A 1 469 ? -22.783 19.256 15.591 1.000 17.852 472 GLU A CA 1
ATOM 3649 C C . GLU A 1 469 ? -22.193 20.433 14.814 1.000 18.217 472 GLU A C 1
ATOM 3650 O O . GLU A 1 469 ? -20.992 20.444 14.574 1.000 19.031 472 GLU A O 1
ATOM 3656 N N . TRP A 1 470 ? -23.001 21.434 14.458 1.000 18.928 473 TRP A N 1
ATOM 3657 C CA . TRP A 1 470 ? -22.459 22.635 13.782 1.000 19.959 473 TRP A CA 1
ATOM 3658 C C . TRP A 1 470 ? -21.606 23.455 14.744 1.000 20.674 473 TRP A C 1
ATOM 3659 O O . TRP A 1 470 ? -20.815 24.268 14.263 1.000 22.570 473 TRP A O 1
ATOM 3670 N N . ALA A 1 471 ? -21.752 23.237 16.050 1.000 20.335 474 ALA A N 1
ATOM 3671 C CA . ALA A 1 471 ? -20.912 23.868 17.085 1.000 20.575 474 ALA A CA 1
ATOM 3672 C C . ALA A 1 471 ? -19.757 22.921 17.432 1.000 19.717 474 ALA A C 1
ATOM 3673 O O . ALA A 1 471 ? -19.996 21.896 18.103 1.000 19.258 474 ALA A O 1
ATOM 3675 N N . GLU A 1 472 ? -18.564 23.244 16.936 1.000 19.987 475 GLU A N 1
ATOM 3676 C CA . GLU A 1 472 ? -17.362 22.377 17.041 1.000 19.574 475 GLU A CA 1
ATOM 3677 C C . GLU A 1 472 ? -16.302 23.039 17.919 1.000 19.192 475 GLU A C 1
ATOM 3678 O O . GLU A 1 472 ? -16.025 24.249 17.763 1.000 20.226 475 GLU A O 1
ATOM 3684 N N . ASN A 1 473 ? -15.699 22.267 18.815 1.000 18.369 476 ASN A N 1
ATOM 3685 C CA . ASN A 1 473 ? -14.539 22.702 19.628 1.000 18.681 476 ASN A CA 1
ATOM 3686 C C . ASN A 1 473 ? -14.975 23.890 20.482 1.000 19.349 476 ASN A C 1
ATOM 3687 O O . ASN A 1 473 ? -14.247 24.874 20.553 1.000 20.411 476 ASN A O 1
ATOM 3692 N N . ILE A 1 474 ? -16.109 23.723 21.158 1.000 19.158 477 ILE A N 1
ATOM 3693 C CA . ILE A 1 474 ? -16.688 24.745 22.066 1.000 19.877 477 ILE A CA 1
ATOM 3694 C C . ILE A 1 474 ? -16.771 24.144 23.462 1.000 19.429 477 ILE A C 1
ATOM 3695 O O . ILE A 1 474 ? -16.441 22.953 23.667 1.000 19.129 477 ILE A O 1
ATOM 3700 N N . ASP A 1 475 ? -17.140 24.960 24.429 1.000 19.825 478 ASP A N 1
ATOM 3701 C CA . ASP A 1 475 ? -17.114 24.576 25.852 1.000 19.800 478 ASP A CA 1
ATOM 3702 C C . ASP A 1 475 ? -18.514 24.515 26.453 1.000 19.789 478 ASP A C 1
ATOM 3703 O O . ASP A 1 475 ? -19.385 25.332 26.115 1.000 20.046 478 ASP A O 1
ATOM 3708 N N . ASN A 1 476 ? -18.706 23.581 27.374 1.000 19.787 479 ASN A N 1
ATOM 3709 C CA . ASN A 1 476 ? -19.924 23.501 28.229 1.000 19.431 479 ASN A CA 1
ATOM 3710 C C . ASN A 1 476 ? -21.173 23.450 27.346 1.000 19.419 479 ASN A C 1
ATOM 3711 O O . ASN A 1 476 ? -22.100 24.259 27.557 1.000 19.920 479 ASN A O 1
ATOM 3716 N N . ASN A 1 477 ? -21.183 22.555 26.376 1.000 18.633 480 ASN A N 1
ATOM 3717 C CA . ASN A 1 477 ? -22.396 22.216 25.606 1.000 18.523 480 ASN A CA 1
ATOM 3718 C C . ASN A 1 477 ? -23.503 21.794 26.583 1.000 18.450 480 ASN A C 1
ATOM 3719 O O . ASN A 1 477 ? -23.264 20.888 27.403 1.000 17.946 480 ASN A O 1
ATOM 3724 N N . ALA A 1 478 ? -24.687 22.383 26.473 1.000 18.964 481 ALA A N 1
ATOM 3725 C CA . ALA A 1 478 ? -25.846 22.035 27.321 1.000 19.114 481 ALA A CA 1
ATOM 3726 C C . ALA A 1 478 ? -26.088 20.527 27.294 1.000 18.646 481 ALA A C 1
ATOM 3727 O O . ALA A 1 478 ? -26.132 19.906 28.369 1.000 18.559 481 ALA A O 1
ATOM 3729 N N . TYR A 1 479 ? -26.249 19.922 26.123 1.000 18.309 482 TYR A N 1
ATOM 3730 C CA . TYR A 1 479 ? -26.663 18.504 26.121 1.000 18.110 482 TYR A CA 1
ATOM 3731 C C . TYR A 1 479 ? -25.528 17.658 26.717 1.000 17.538 482 TYR A C 1
ATOM 3732 O O . TYR A 1 479 ? -25.791 16.804 27.537 1.000 16.898 482 TYR A O 1
ATOM 3741 N N . THR A 1 480 ? -24.292 17.869 26.286 1.000 16.780 483 THR A N 1
ATOM 3742 C CA . THR A 1 480 ? -23.150 17.068 26.803 1.000 16.241 483 THR A CA 1
ATOM 3743 C C . THR A 1 480 ? -23.099 17.191 28.331 1.000 16.876 483 THR A C 1
ATOM 3744 O O . THR A 1 480 ? -22.980 16.187 28.998 1.000 16.189 483 THR A O 1
ATOM 3748 N N . ASN A 1 481 ? -23.112 18.403 28.850 1.000 17.074 484 ASN A N 1
ATOM 3749 C CA . ASN A 1 481 ? -23.016 18.609 30.312 1.000 17.836 484 ASN A CA 1
ATOM 3750 C C . ASN A 1 481 ? -24.198 17.911 30.983 1.000 18.049 484 ASN A C 1
ATOM 3751 O O . ASN A 1 481 ? -24.015 17.285 32.042 1.000 18.093 484 ASN A O 1
ATOM 3756 N N . GLY A 1 482 ? -25.384 17.999 30.384 1.000 17.891 485 GLY A N 1
ATOM 3757 C CA . GLY A 1 482 ? -26.542 17.312 30.967 1.000 18.193 485 GLY A CA 1
ATOM 3758 C C . GLY A 1 482 ? -26.329 15.817 31.007 1.000 17.539 485 GLY A C 1
ATOM 3759 O O . GLY A 1 482 ? -26.723 15.178 31.982 1.000 18.418 485 GLY A O 1
ATOM 3760 N N . THR A 1 483 ? -25.799 15.226 29.934 1.000 17.108 486 THR A N 1
ATOM 3761 C CA . THR A 1 483 ? -25.588 13.753 29.936 1.000 16.581 486 THR A CA 1
ATOM 3762 C C . THR A 1 483 ? -24.545 13.379 30.994 1.000 16.668 486 THR A C 1
ATOM 3763 O O . THR A 1 483 ? -24.689 12.310 31.604 1.000 16.781 486 THR A O 1
ATOM 3767 N N . ALA A 1 484 ? -23.537 14.212 31.237 1.000 16.461 487 ALA A N 1
ATOM 3768 C CA . ALA A 1 484 ? -22.532 13.930 32.281 1.000 16.122 487 ALA A CA 1
ATOM 3769 C C . ALA A 1 484 ? -23.220 13.945 33.651 1.000 16.518 487 ALA A C 1
ATOM 3770 O O . ALA A 1 484 ? -22.959 13.065 34.494 1.000 16.752 487 ALA A O 1
ATOM 3772 N N . ILE A 1 485 ? -24.050 14.962 33.890 1.000 16.756 488 ILE A N 1
ATOM 3773 C CA . ILE A 1 485 ? -24.795 15.093 35.173 1.000 17.555 488 ILE A CA 1
ATOM 3774 C C . ILE A 1 485 ? -25.602 13.805 35.349 1.000 17.554 488 ILE A C 1
ATOM 3775 O O . ILE A 1 485 ? -25.474 13.167 36.416 1.000 17.701 488 ILE A O 1
ATOM 3780 N N . ARG A 1 486 ? -26.383 13.396 34.347 1.000 17.252 489 ARG A N 1
ATOM 3781 C CA . ARG A 1 486 ? -27.249 12.199 34.510 1.000 17.430 489 ARG A CA 1
ATOM 3782 C C . ARG A 1 486 ? -26.383 10.961 34.687 1.000 17.197 489 ARG A C 1
ATOM 3783 O O . ARG A 1 486 ? -26.700 10.106 35.526 1.000 17.083 489 ARG A O 1
ATOM 3791 N N . ASN A 1 487 ? -25.306 10.830 33.928 1.000 16.316 490 ASN A N 1
ATOM 3792 C CA . ASN A 1 487 ? -24.439 9.632 34.066 1.000 16.044 490 ASN A CA 1
ATOM 3793 C C . ASN A 1 487 ? -23.925 9.528 35.508 1.000 16.547 490 ASN A C 1
ATOM 3794 O O . ASN A 1 487 ? -23.948 8.434 36.083 1.000 16.682 490 ASN A O 1
ATOM 3799 N N . LEU A 1 488 ? -23.422 10.618 36.072 1.000 17.081 491 LEU A N 1
ATOM 3800 C CA . LEU A 1 488 ? -22.862 10.603 37.442 1.000 17.605 491 LEU A CA 1
ATOM 3801 C C . LEU A 1 488 ? -23.963 10.335 38.467 1.000 18.451 491 LEU A C 1
ATOM 3802 O O . LEU A 1 488 ? -23.728 9.557 39.406 1.000 18.697 491 LEU A O 1
ATOM 3807 N N . GLN A 1 489 ? -25.137 10.921 38.271 1.000 18.454 492 GLN A N 1
ATOM 3808 C CA . GLN A 1 489 ? -26.267 10.735 39.224 1.000 19.057 492 GLN A CA 1
ATOM 3809 C C . GLN A 1 489 ? -26.724 9.281 39.160 1.000 18.892 492 GLN A C 1
ATOM 3810 O O . GLN A 1 489 ? -26.975 8.665 40.197 1.000 19.406 492 GLN A O 1
ATOM 3816 N N . TYR A 1 490 ? -26.894 8.751 37.952 1.000 18.188 493 TYR A N 1
ATOM 3817 C CA . TYR A 1 490 ? -27.441 7.383 37.787 1.000 18.374 493 TYR A CA 1
ATOM 3818 C C . TYR A 1 490 ? -26.429 6.357 38.300 1.000 18.425 493 TYR A C 1
ATOM 3819 O O . TYR A 1 490 ? -26.847 5.343 38.876 1.000 18.644 493 TYR A O 1
ATOM 3828 N N . ALA A 1 491 ? -25.128 6.574 38.104 1.000 18.279 494 ALA A N 1
ATOM 3829 C CA . ALA A 1 491 ? -24.103 5.642 38.632 1.000 18.372 494 ALA A CA 1
ATOM 3830 C C . ALA A 1 491 ? -24.167 5.660 40.167 1.000 19.029 494 ALA A C 1
ATOM 3831 O O . ALA A 1 491 ? -24.071 4.600 40.804 1.000 18.666 494 ALA A O 1
ATOM 3833 N N . SER A 1 492 ? -24.308 6.835 40.767 1.000 19.682 495 SER A N 1
ATOM 3834 C CA . SER A 1 492 ? -24.411 6.933 42.240 1.000 20.669 495 SER A CA 1
ATOM 3835 C C . SER A 1 492 ? -25.670 6.209 42.719 1.000 21.677 495 SER A C 1
ATOM 3836 O O . SER A 1 492 ? -25.572 5.448 43.704 1.000 21.664 495 SER A O 1
ATOM 3839 N N . LYS A 1 493 ? -26.800 6.395 42.047 1.000 21.764 496 LYS A N 1
ATOM 3840 C CA . LYS A 1 493 ? -28.071 5.727 42.424 1.000 22.908 496 LYS A CA 1
ATOM 3841 C C . LYS A 1 493 ? -27.905 4.216 42.302 1.000 21.944 496 LYS A C 1
ATOM 3842 O O . LYS A 1 493 ? -28.341 3.455 43.192 1.000 22.403 496 LYS A O 1
ATOM 3848 N N . CYS A 1 494 ? -27.274 3.777 41.229 1.000 20.686 497 CYS A N 1
ATOM 3849 C CA . CYS A 1 494 ? -27.049 2.339 40.993 1.000 20.427 497 CYS A CA 1
ATOM 3850 C C . CYS A 1 494 ? -26.234 1.742 42.143 1.000 20.728 497 CYS A C 1
ATOM 3851 O O . CYS A 1 494 ? -26.601 0.661 42.641 1.000 20.669 497 CYS A O 1
ATOM 3854 N N . ALA A 1 495 ? -25.171 2.408 42.568 1.000 21.260 498 ALA A N 1
ATOM 3855 C CA . ALA A 1 495 ? -24.302 1.947 43.669 1.000 22.071 498 ALA A CA 1
ATOM 3856 C C . ALA A 1 495 ? -25.160 1.747 44.920 1.000 23.447 498 ALA A C 1
ATOM 3857 O O . ALA A 1 495 ? -25.022 0.708 45.597 1.000 23.308 498 ALA A O 1
ATOM 3859 N N . THR A 1 496 ? -26.048 2.696 45.192 1.000 23.597 499 THR A N 1
ATOM 3860 C CA . THR A 1 496 ? -26.937 2.638 46.375 1.000 24.928 499 THR A CA 1
ATOM 3861 C C . THR A 1 496 ? -27.810 1.386 46.274 1.000 24.782 499 THR A C 1
ATOM 3862 O O . THR A 1 496 ? -27.966 0.675 47.306 1.000 24.729 499 THR A O 1
ATOM 3866 N N . VAL A 1 497 ? -28.416 1.146 45.114 1.000 24.405 500 VAL A N 1
ATOM 3867 C CA . VAL A 1 497 ? -29.343 -0.002 44.899 1.000 24.653 500 VAL A CA 1
ATOM 3868 C C . VAL A 1 497 ? -28.601 -1.304 45.205 1.000 24.464 500 VAL A C 1
ATOM 3869 O O . VAL A 1 497 ? -29.191 -2.196 45.832 1.000 24.389 500 VAL A O 1
ATOM 3873 N N . LEU A 1 498 ? -27.359 -1.423 44.763 1.000 23.402 501 LEU A N 1
ATOM 3874 C CA . LEU A 1 498 ? -26.569 -2.674 44.848 1.000 23.644 501 LEU A CA 1
ATOM 3875 C C . LEU A 1 498 ? -25.830 -2.776 46.188 1.000 24.898 501 LEU A C 1
ATOM 3876 O O . LEU A 1 498 ? -25.212 -3.813 46.430 1.000 25.450 501 LEU A O 1
ATOM 3881 N N . GLY A 1 499 ? -25.826 -1.726 47.002 1.000 25.590 502 GLY A N 1
ATOM 3882 C CA . GLY A 1 499 ? -25.091 -1.720 48.286 1.000 27.239 502 GLY A CA 1
ATOM 3883 C C . GLY A 1 499 ? -23.588 -1.616 48.112 1.000 28.036 502 GLY A C 1
ATOM 3884 O O . GLY A 1 499 ? -22.847 -2.204 48.905 1.000 28.775 502 GLY A O 1
ATOM 3885 N N . VAL A 1 500 ? -23.119 -0.943 47.060 1.000 29.105 503 VAL A N 1
ATOM 3886 C CA . VAL A 1 500 ? -21.661 -0.760 46.809 1.000 30.978 503 VAL A CA 1
ATOM 3887 C C . VAL A 1 500 ? -21.348 0.713 47.026 1.000 31.712 503 VAL A C 1
ATOM 3888 O O . VAL A 1 500 ? -22.227 1.526 46.770 1.000 31.756 503 VAL A O 1
ATOM 3892 N N . ILE A 1 501 ? -20.180 1.043 47.575 1.000 33.673 504 ILE A N 1
ATOM 3893 C CA . ILE A 1 501 ? -19.852 2.462 47.896 1.000 34.649 504 ILE A CA 1
ATOM 3894 C C . ILE A 1 501 ? -19.320 3.111 46.613 1.000 33.607 504 ILE A C 1
ATOM 3895 O O . ILE A 1 501 ? -18.362 2.576 46.038 1.000 35.300 504 ILE A O 1
ATOM 3900 N N . ALA A 1 502 ? -19.995 4.161 46.151 1.000 31.687 505 ALA A N 1
ATOM 3901 C CA . ALA A 1 502 ? -19.599 4.976 44.979 1.000 30.200 505 ALA A CA 1
ATOM 3902 C C . ALA A 1 502 ? -18.677 6.077 45.485 1.000 28.884 505 ALA A C 1
ATOM 3903 O O . ALA A 1 502 ? -18.807 6.508 46.620 1.000 29.159 505 ALA A O 1
ATOM 3905 N N . PRO A 1 503 ? -17.717 6.573 44.678 1.000 26.106 506 PRO A N 1
ATOM 3906 C CA . PRO A 1 503 ? -16.999 7.806 45.009 1.000 26.509 506 PRO A CA 1
ATOM 3907 C C . PRO A 1 503 ? -17.956 8.964 45.301 1.000 26.884 506 PRO A C 1
ATOM 3908 O O . PRO A 1 503 ? -18.792 9.260 44.499 1.000 25.299 506 PRO A O 1
ATOM 3912 N N . LYS A 1 504 ? -17.795 9.624 46.448 1.000 28.385 507 LYS A N 1
ATOM 3913 C CA . LYS A 1 504 ? -18.625 10.808 46.785 1.000 29.560 507 LYS A CA 1
ATOM 3914 C C . LYS A 1 504 ? -18.390 11.902 45.734 1.000 27.714 507 LYS A C 1
ATOM 3915 O O . LYS A 1 504 ? -19.293 12.711 45.536 1.000 27.298 507 LYS A O 1
ATOM 3921 N N . GLU A 1 505 ? -17.250 11.894 45.052 1.000 27.442 508 GLU A N 1
ATOM 3922 C CA . GLU A 1 505 ? -16.908 12.931 44.046 1.000 27.142 508 GLU A CA 1
ATOM 3923 C C . GLU A 1 505 ? -17.962 12.920 42.934 1.000 25.037 508 GLU A C 1
ATOM 3924 O O . GLU A 1 505 ? -18.219 13.986 42.372 1.000 24.132 508 GLU A O 1
ATOM 3930 N N . TRP A 1 506 ? -18.576 11.780 42.616 1.000 22.983 509 TRP A N 1
ATOM 3931 C CA . TRP A 1 506 ? -19.528 11.747 41.477 1.000 22.064 509 TRP A CA 1
ATOM 3932 C C . TRP A 1 506 ? -20.705 12.696 41.731 1.000 22.019 509 TRP A C 1
ATOM 3933 O O . TRP A 1 506 ? -21.032 13.489 40.854 1.000 21.019 509 TRP A O 1
ATOM 3944 N N . THR A 1 507 ? -21.291 12.673 42.931 1.000 22.680 510 THR A N 1
ATOM 3945 C CA . THR A 1 507 ? -22.397 13.587 43.293 1.000 23.848 510 THR A CA 1
ATOM 3946 C C . THR A 1 507 ? -21.902 15.031 43.372 1.000 23.670 510 THR A C 1
ATOM 3947 O O . THR A 1 507 ? -22.629 15.938 42.880 1.000 22.908 510 THR A O 1
ATOM 3951 N N . LEU A 1 508 ? -20.725 15.263 43.959 1.000 24.206 511 LEU A N 1
ATOM 3952 C CA . LEU A 1 508 ? -20.161 16.633 44.090 1.000 25.074 511 LEU A CA 1
ATOM 3953 C C . LEU A 1 508 ? -19.965 17.264 42.714 1.000 23.961 511 LEU A C 1
ATOM 3954 O O . LEU A 1 508 ? -20.253 18.456 42.536 1.000 24.370 511 LEU A O 1
ATOM 3959 N N . ILE A 1 509 ? -19.501 16.472 41.761 1.000 22.287 512 ILE A N 1
ATOM 3960 C CA . ILE A 1 509 ? -19.295 16.935 40.369 1.000 21.168 512 ILE A CA 1
ATOM 3961 C C . ILE A 1 509 ? -20.667 17.147 39.721 1.000 20.987 512 ILE A C 1
ATOM 3962 O O . ILE A 1 509 ? -20.888 18.226 39.131 1.000 20.803 512 ILE A O 1
ATOM 3967 N N . ALA A 1 510 ? -21.567 16.173 39.795 1.000 20.676 513 ALA A N 1
ATOM 3968 C CA . ALA A 1 510 ? -22.880 16.275 39.119 1.000 21.315 513 ALA A CA 1
ATOM 3969 C C . ALA A 1 510 ? -23.576 17.574 39.539 1.000 22.264 513 ALA A C 1
ATOM 3970 O O . ALA A 1 510 ? -24.186 18.239 38.682 1.000 22.513 513 ALA A O 1
ATOM 3972 N N . ASP A 1 511 ? -23.477 17.921 40.818 1.000 23.460 514 ASP A N 1
ATOM 3973 C CA . ASP A 1 511 ? -24.223 19.062 41.394 1.000 25.056 514 ASP A CA 1
ATOM 3974 C C . ASP A 1 511 ? -23.624 20.391 40.926 1.000 25.499 514 ASP A C 1
ATOM 3975 O O . ASP A 1 511 ? -24.300 21.430 41.129 1.000 26.471 514 ASP A O 1
ATOM 3980 N N . LYS A 1 512 ? -22.411 20.397 40.360 1.000 24.716 515 LYS A N 1
ATOM 3981 C CA . LYS A 1 512 ? -21.694 21.663 40.049 1.000 25.367 515 LYS A CA 1
ATOM 3982 C C . LYS A 1 512 ? -21.288 21.737 38.573 1.000 24.043 515 LYS A C 1
ATOM 3983 O O . LYS A 1 512 ? -20.619 22.708 38.226 1.000 24.184 515 LYS A O 1
ATOM 3989 N N . ILE A 1 513 ? -21.686 20.780 37.724 1.000 22.528 516 ILE A N 1
ATOM 3990 C CA . ILE A 1 513 ? -21.427 20.903 36.260 1.000 22.147 516 ILE A CA 1
ATOM 3991 C C . ILE A 1 513 ? -22.252 22.073 35.712 1.000 23.145 516 ILE A C 1
ATOM 3992 O O . ILE A 1 513 ? -23.419 22.189 36.047 1.000 23.317 516 ILE A O 1
ATOM 3997 N N . LEU A 1 514 ? -21.634 22.910 34.894 1.000 24.121 517 LEU A N 1
ATOM 3998 C CA . LEU A 1 514 ? -22.243 24.178 34.422 1.000 25.890 517 LEU A CA 1
ATOM 3999 C C . LEU A 1 514 ? -23.374 23.920 33.426 1.000 25.463 517 LEU A C 1
ATOM 4000 O O . LEU A 1 514 ? -23.122 23.302 32.384 1.000 24.307 517 LEU A O 1
ATOM 4005 N N . ILE A 1 515 ? -24.542 24.512 33.676 1.000 26.114 518 ILE A N 1
ATOM 4006 C CA . ILE A 1 515 ? -25.620 24.717 32.670 1.000 26.746 518 ILE A CA 1
ATOM 4007 C C . ILE A 1 515 ? -26.011 26.190 32.807 1.000 26.904 518 ILE A C 1
ATOM 4008 O O . ILE A 1 515 ? -26.485 26.577 33.887 1.000 27.448 518 ILE A O 1
ATOM 4013 N N . SER A 1 516 ? -25.714 26.992 31.793 1.000 26.725 519 SER A N 1
ATOM 4014 C CA . SER A 1 516 ? -25.799 28.467 31.827 1.000 28.171 519 SER A CA 1
ATOM 4015 C C . SER A 1 516 ? -27.050 28.918 31.082 1.000 28.360 519 SER A C 1
ATOM 4016 O O . SER A 1 516 ? -27.563 28.194 30.225 1.000 27.015 519 SER A O 1
ATOM 4019 N N . LYS A 1 517 ? -27.530 30.092 31.455 1.000 29.390 520 LYS A N 1
ATOM 4020 C CA . LYS A 1 517 ? -28.665 30.762 30.786 1.000 30.951 520 LYS A CA 1
ATOM 4021 C C . LYS A 1 517 ? -28.162 32.056 30.159 1.000 31.255 520 LYS A C 1
ATOM 4022 O O . LYS A 1 517 ? -27.248 32.688 30.706 1.000 32.007 520 LYS A O 1
ATOM 4028 N N . MET A 1 518 ? -28.786 32.439 29.059 1.000 31.112 521 MET A N 1
ATOM 4029 C CA . MET A 1 518 ? -28.554 33.767 28.457 1.000 31.287 521 MET A CA 1
ATOM 4030 C C . MET A 1 518 ? -29.408 34.799 29.209 1.000 32.528 521 MET A C 1
ATOM 4031 O O . MET A 1 518 ? -30.154 34.423 30.152 1.000 32.134 521 MET A O 1
ATOM 4036 N N . SER A 1 519 ? -29.235 36.073 28.874 1.000 33.327 522 SER A N 1
ATOM 4037 C CA . SER A 1 519 ? -29.850 37.202 29.620 1.000 34.829 522 SER A CA 1
ATOM 4038 C C . SER A 1 519 ? -31.385 37.121 29.557 1.000 34.325 522 SER A C 1
ATOM 4039 O O . SER A 1 519 ? -32.046 37.548 30.534 1.000 34.965 522 SER A O 1
ATOM 4042 N N . ASN A 1 520 ? -31.938 36.524 28.501 1.000 33.358 523 ASN A N 1
ATOM 4043 C CA . ASN A 1 520 ? -33.401 36.299 28.334 1.000 33.740 523 ASN A CA 1
ATOM 4044 C C . ASN A 1 520 ? -33.891 35.076 29.130 1.000 32.752 523 ASN A C 1
ATOM 4045 O O . ASN A 1 520 ? -35.069 34.703 28.964 1.000 33.382 523 ASN A O 1
ATOM 4050 N N . GLY A 1 521 ? -33.017 34.413 29.894 1.000 31.635 524 GLY A N 1
ATOM 4051 C CA . GLY A 1 521 ? -33.418 33.262 30.729 1.000 30.864 524 GLY A CA 1
ATOM 4052 C C . GLY A 1 521 ? -33.429 31.953 29.951 1.000 29.750 524 GLY A C 1
ATOM 4053 O O . GLY A 1 521 ? -33.833 30.918 30.514 1.000 30.509 524 GLY A O 1
ATOM 4054 N N . VAL A 1 522 ? -32.981 31.959 28.697 1.000 28.733 525 VAL A N 1
ATOM 4055 C CA . VAL A 1 522 ? -32.981 30.756 27.821 1.000 27.501 525 VAL A CA 1
ATOM 4056 C C . VAL A 1 522 ? -31.693 29.967 28.084 1.000 26.288 525 VAL A C 1
ATOM 4057 O O . VAL A 1 522 ? -30.620 30.580 28.191 1.000 26.410 525 VAL A O 1
ATOM 4061 N N . THR A 1 523 ? -31.795 28.643 28.185 1.000 25.855 526 THR A N 1
ATOM 4062 C CA . THR A 1 523 ? -30.633 27.744 28.333 1.000 24.843 526 THR A CA 1
ATOM 4063 C C . THR A 1 523 ? -29.661 28.019 27.180 1.000 24.188 526 THR A C 1
ATOM 4064 O O . THR A 1 523 ? -30.085 27.987 25.993 1.000 24.301 526 THR A O 1
ATOM 4068 N N . ARG A 1 524 ? -28.401 28.289 27.511 1.000 23.792 527 ARG A N 1
ATOM 4069 C CA . ARG A 1 524 ? -27.372 28.613 26.506 1.000 23.799 527 ARG A CA 1
ATOM 4070 C C . ARG A 1 524 ? -26.821 27.301 25.939 1.000 22.678 527 ARG A C 1
ATOM 4071 O O . ARG A 1 524 ? -26.383 26.435 26.702 1.000 22.612 527 ARG A O 1
ATOM 4079 N N . GLU A 1 525 ? -26.780 27.143 24.610 1.000 22.097 528 GLU A N 1
ATOM 4080 C CA . GLU A 1 525 ? -26.377 25.842 24.023 1.000 21.246 528 GLU A CA 1
ATOM 4081 C C . GLU A 1 525 ? -24.901 25.537 24.320 1.000 20.523 528 GLU A C 1
ATOM 4082 O O . GLU A 1 525 ? -24.530 24.348 24.453 1.000 19.677 528 GLU A O 1
ATOM 4088 N N . HIS A 1 526 ? -24.040 26.538 24.343 1.000 21.026 529 HIS A N 1
ATOM 4089 C CA . HIS A 1 526 ? -22.601 26.402 24.684 1.000 20.687 529 HIS A CA 1
ATOM 4090 C C . HIS A 1 526 ? -22.013 27.783 24.955 1.000 21.914 529 HIS A C 1
ATOM 4091 O O . HIS A 1 526 ? -22.726 28.805 24.742 1.000 22.279 529 HIS A O 1
ATOM 4098 N N . ASP A 1 527 ? -20.790 27.852 25.467 1.000 22.143 530 ASP A N 1
ATOM 4099 C CA . ASP A 1 527 ? -20.212 29.126 25.977 1.000 23.927 530 ASP A CA 1
ATOM 4100 C C . ASP A 1 527 ? -20.054 30.190 24.878 1.000 24.899 530 ASP A C 1
ATOM 4101 O O . ASP A 1 527 ? -19.973 31.384 25.243 1.000 27.164 530 ASP A O 1
ATOM 4106 N N . SER A 1 528 ? -19.978 29.804 23.609 1.000 25.308 531 SER A N 1
ATOM 4107 C CA . SER A 1 528 ? -19.806 30.731 22.458 1.000 26.597 531 SER A CA 1
ATOM 4108 C C . SER A 1 528 ? -21.157 30.986 21.773 1.000 26.060 531 SER A C 1
ATOM 4109 O O . SER A 1 528 ? -21.134 31.518 20.632 1.000 26.619 531 SER A O 1
ATOM 4112 N N . TYR A 1 529 ? -22.271 30.532 22.351 1.000 24.709 532 TYR A N 1
ATOM 4113 C CA . TYR A 1 529 ? -23.595 30.545 21.682 1.000 24.441 532 TYR A CA 1
ATOM 4114 C C . TYR A 1 529 ? -24.308 31.869 21.975 1.000 25.301 532 TYR A C 1
ATOM 4115 O O . TYR A 1 529 ? -24.398 32.233 23.146 1.000 25.040 532 TYR A O 1
ATOM 4124 N N . THR A 1 530 ? -24.818 32.508 20.922 1.000 25.626 533 THR A N 1
ATOM 4125 C CA . THR A 1 530 ? -25.734 33.670 21.027 1.000 26.811 533 THR A CA 1
ATOM 4126 C C . THR A 1 530 ? -27.032 33.379 20.264 1.000 26.500 533 THR A C 1
ATOM 4127 O O . THR A 1 530 ? -28.098 33.205 20.920 1.000 26.881 533 THR A O 1
ATOM 4131 N N . ASP A 1 531 ? -26.966 33.299 18.934 1.000 26.014 534 ASP A N 1
ATOM 4132 C CA . ASP A 1 531 ? -28.188 33.131 18.112 1.000 26.361 534 ASP A CA 1
ATOM 4133 C C . ASP A 1 531 ? -27.920 32.361 16.835 1.000 25.936 534 ASP A C 1
ATOM 4134 O O . ASP A 1 531 ? -28.725 32.476 15.882 1.000 26.496 534 ASP A O 1
ATOM 4139 N N . GLN A 1 532 ? -26.882 31.513 16.841 1.000 24.805 535 GLN A N 1
ATOM 4140 C CA . GLN A 1 532 ? -26.500 30.781 15.628 1.000 24.035 535 GLN A CA 1
ATOM 4141 C C . GLN A 1 532 ? -27.642 29.827 15.253 1.000 23.567 535 GLN A C 1
ATOM 4142 O O . GLN A 1 532 ? -28.282 29.268 16.167 1.000 23.382 535 GLN A O 1
ATOM 4148 N N . ASN A 1 533 ? -27.827 29.549 13.966 1.000 23.634 536 ASN A N 1
ATOM 4149 C CA . ASN A 1 533 ? -28.634 28.369 13.560 1.000 23.417 536 ASN A CA 1
ATOM 4150 C C . ASN A 1 533 ? -27.973 27.117 14.135 1.000 22.339 536 ASN A C 1
ATOM 4151 O O . ASN A 1 533 ? -26.729 27.078 14.268 1.000 22.663 536 ASN A O 1
ATOM 4156 N N . ILE A 1 534 ? -28.801 26.139 14.463 1.000 21.735 537 ILE A N 1
ATOM 4157 C CA . ILE A 1 534 ? -28.330 24.856 15.044 1.000 20.576 537 ILE A CA 1
ATOM 4158 C C . ILE A 1 534 ? -28.787 23.715 14.136 1.000 20.439 537 ILE A C 1
ATOM 4159 O O . ILE A 1 534 ? -29.830 23.796 13.443 1.000 21.074 537 ILE A O 1
ATOM 4164 N N . LYS A 1 535 ? -28.043 22.616 14.178 1.000 19.820 538 LYS A N 1
ATOM 4165 C CA . LYS A 1 535 ? -28.305 21.484 13.273 1.000 19.524 538 LYS A CA 1
ATOM 4166 C C . LYS A 1 535 ? -29.533 20.720 13.741 1.000 19.449 538 LYS A C 1
ATOM 4167 O O . LYS A 1 535 ? -30.217 20.132 12.894 1.000 19.521 538 LYS A O 1
ATOM 4173 N N . GLN A 1 536 ? -29.741 20.666 15.059 1.000 19.421 539 GLN A N 1
ATOM 4174 C CA . GLN A 1 536 ? -30.701 19.736 15.673 1.000 19.373 539 GLN A CA 1
ATOM 4175 C C . GLN A 1 536 ? -30.849 20.104 17.135 1.000 19.692 539 GLN A C 1
ATOM 4176 O O . GLN A 1 536 ? -30.037 20.922 17.671 1.000 19.864 539 GLN A O 1
ATOM 4182 N N . ALA A 1 537 ? -31.843 19.493 17.763 1.000 20.356 540 ALA A N 1
ATOM 4183 C CA . ALA A 1 537 ? -32.139 19.721 19.182 1.000 20.464 540 ALA A CA 1
ATOM 4184 C C . ALA A 1 537 ? -30.889 19.453 20.023 1.000 19.600 540 ALA A C 1
ATOM 4185 O O . ALA A 1 537 ? -30.203 18.413 19.814 1.000 19.006 540 ALA A O 1
ATOM 4187 N N . ASP A 1 538 ? -30.689 20.293 21.038 1.000 19.875 541 ASP A N 1
ATOM 4188 C CA . ASP A 1 538 ? -29.514 20.251 21.934 1.000 19.310 541 ASP A CA 1
ATOM 4189 C C . ASP A 1 538 ? -29.982 20.728 23.301 1.000 19.765 541 ASP A C 1
ATOM 4190 O O . ASP A 1 538 ? -30.310 19.908 24.151 1.000 19.884 541 ASP A O 1
ATOM 4195 N N . ALA A 1 539 ? -30.165 22.036 23.471 1.000 20.247 542 ALA A N 1
ATOM 4196 C CA . ALA A 1 539 ? -30.641 22.577 24.766 1.000 20.828 542 ALA A CA 1
ATOM 4197 C C . ALA A 1 539 ? -32.034 22.009 25.084 1.000 20.973 542 ALA A C 1
ATOM 4198 O O . ALA A 1 539 ? -32.339 21.815 26.267 1.000 21.104 542 ALA A O 1
ATOM 4200 N N . ASN A 1 540 ? -32.893 21.809 24.092 1.000 21.428 543 ASN A N 1
ATOM 4201 C CA . ASN A 1 540 ? -34.273 21.306 24.326 1.000 21.936 543 ASN A CA 1
ATOM 4202 C C . ASN A 1 540 ? -34.225 19.863 24.839 1.000 21.362 543 ASN A C 1
ATOM 4203 O O . ASN A 1 540 ? -35.188 19.441 25.505 1.000 21.673 543 ASN A O 1
ATOM 4208 N N . LEU A 1 541 ? -33.134 19.139 24.584 1.000 20.492 544 LEU A N 1
ATOM 4209 C CA . LEU A 1 541 ? -32.993 17.728 25.044 1.000 20.377 544 LEU A CA 1
ATOM 4210 C C . LEU A 1 541 ? -32.845 17.688 26.568 1.000 20.631 544 LEU A C 1
ATOM 4211 O O . LEU A 1 541 ? -33.096 16.619 27.147 1.000 20.388 544 LEU A O 1
ATOM 4216 N N . LEU A 1 542 ? -32.482 18.800 27.218 1.000 20.942 545 LEU A N 1
ATOM 4217 C CA . LEU A 1 542 ? -32.439 18.851 28.706 1.000 21.561 545 LEU A CA 1
ATOM 4218 C C . LEU A 1 542 ? -33.854 18.708 29.264 1.000 21.961 545 LEU A C 1
ATOM 4219 O O . LEU A 1 542 ? -33.991 18.221 30.399 1.000 21.721 545 LEU A O 1
ATOM 4224 N N . ALA A 1 543 ? -34.862 19.169 28.528 1.000 22.375 546 ALA A N 1
ATOM 4225 C CA . ALA A 1 543 ? -36.281 18.974 28.922 1.000 22.833 546 ALA A CA 1
ATOM 4226 C C . ALA A 1 543 ? -36.688 17.516 28.664 1.000 22.436 546 ALA A C 1
ATOM 4227 O O . ALA A 1 543 ? -37.156 16.843 29.581 1.000 23.240 546 ALA A O 1
ATOM 4229 N N . TYR A 1 544 ? -36.547 17.038 27.438 1.000 22.007 547 TYR A N 1
ATOM 4230 C CA . TYR A 1 544 ? -36.781 15.617 27.112 1.000 21.755 547 TYR A CA 1
ATOM 4231 C C . TYR A 1 544 ? -35.712 15.219 26.115 1.000 21.132 547 TYR A C 1
ATOM 4232 O O . TYR A 1 544 ? -35.524 15.899 25.114 1.000 21.152 547 TYR A O 1
ATOM 4241 N N . PRO A 1 545 ? -34.974 14.106 26.323 1.000 20.971 548 PRO A N 1
ATOM 4242 C CA . PRO A 1 545 ? -35.247 13.106 27.364 1.000 20.992 548 PRO A CA 1
ATOM 4243 C C . PRO A 1 545 ? -34.657 13.295 28.774 1.000 21.444 548 PRO A C 1
ATOM 4244 O O . PRO A 1 545 ? -35.023 12.530 29.667 1.000 21.391 548 PRO A O 1
ATOM 4248 N N . LEU A 1 546 ? -33.743 14.235 28.991 1.000 21.035 549 LEU A N 1
ATOM 4249 C CA . LEU A 1 546 ? -32.956 14.203 30.250 1.000 21.172 549 LEU A CA 1
ATOM 4250 C C . LEU A 1 546 ? -33.848 14.510 31.456 1.000 22.138 549 LEU A C 1
ATOM 4251 O O . LEU A 1 546 ? -33.559 13.980 32.522 1.000 22.673 549 LEU A O 1
ATOM 4256 N N . LYS A 1 547 ? -34.878 15.335 31.285 1.000 22.839 550 LYS A N 1
ATOM 4257 C CA . LYS A 1 547 ? -35.761 15.839 32.372 1.000 23.491 550 LYS A CA 1
ATOM 4258 C C . LYS A 1 547 ? -34.934 16.569 33.435 1.000 23.415 550 LYS A C 1
ATOM 4259 O O . LYS A 1 547 ? -35.386 16.635 34.600 1.000 23.628 550 LYS A O 1
ATOM 4265 N N . LEU A 1 548 ? -33.808 17.183 33.064 1.000 23.232 551 LEU A N 1
ATOM 4266 C CA . LEU A 1 548 ? -33.087 18.125 33.964 1.000 23.483 551 LEU A CA 1
ATOM 4267 C C . LEU A 1 548 ? -33.844 19.443 34.045 1.000 24.251 551 LEU A C 1
ATOM 4268 O O . LEU A 1 548 ? -33.731 20.094 35.086 1.000 25.424 551 LEU A O 1
ATOM 4273 N N . ILE A 1 549 ? -34.590 19.799 33.002 1.000 24.229 552 ILE A N 1
ATOM 4274 C CA . ILE A 1 549 ? -35.472 20.999 33.038 1.000 25.415 552 ILE A CA 1
ATOM 4275 C C . ILE A 1 549 ? -36.917 20.512 33.104 1.000 26.266 552 ILE A C 1
ATOM 4276 O O . ILE A 1 549 ? -37.374 19.876 32.160 1.000 26.513 552 ILE A O 1
ATOM 4281 N N . THR A 1 550 ? -37.584 20.784 34.228 1.000 27.057 553 THR A N 1
ATOM 4282 C CA . THR A 1 550 ? -38.980 20.358 34.500 1.000 27.996 553 THR A CA 1
ATOM 4283 C C . THR A 1 550 ? -39.897 21.584 34.590 1.000 29.046 553 THR A C 1
ATOM 4284 O O . THR A 1 550 ? -41.120 21.421 34.375 1.000 30.012 553 THR A O 1
ATOM 4288 N N . ASP A 1 551 ? -39.346 22.764 34.871 1.000 29.760 554 ASP A N 1
ATOM 4289 C CA . ASP A 1 551 ? -40.147 24.006 35.015 1.000 31.311 554 ASP A CA 1
ATOM 4290 C C . ASP A 1 551 ? -40.801 24.299 33.664 1.000 31.784 554 ASP A C 1
ATOM 4291 O O . ASP A 1 551 ? -40.061 24.456 32.677 1.000 30.011 554 ASP A O 1
ATOM 4296 N N . LYS A 1 552 ? -42.131 24.359 33.596 1.000 32.831 555 LYS A N 1
ATOM 4297 C CA . LYS A 1 552 ? -42.836 24.407 32.287 1.000 34.291 555 LYS A CA 1
ATOM 4298 C C . LYS A 1 552 ? -42.545 25.753 31.608 1.000 34.093 555 LYS A C 1
ATOM 4299 O O . LYS A 1 552 ? -42.466 25.789 30.363 1.000 33.244 555 LYS A O 1
ATOM 4305 N N . GLU A 1 553 ? -42.365 26.829 32.379 1.000 34.621 556 GLU A N 1
ATOM 4306 C CA . GLU A 1 553 ? -42.044 28.161 31.802 1.000 35.689 556 GLU A CA 1
ATOM 4307 C C . GLU A 1 553 ? -40.658 28.088 31.145 1.000 33.122 556 GLU A C 1
ATOM 4308 O O . GLU A 1 553 ? -40.501 28.653 30.053 1.000 32.882 556 GLU A O 1
ATOM 4314 N N . GLN A 1 554 ? -39.702 27.407 31.779 1.000 31.259 557 GLN A N 1
ATOM 4315 C CA . GLN A 1 554 ? -38.336 27.252 31.218 1.000 30.010 557 GLN A CA 1
ATOM 4316 C C . GLN A 1 554 ? -38.400 26.377 29.959 1.000 29.028 557 GLN A C 1
ATOM 4317 O O . GLN A 1 554 ? -37.751 26.736 28.964 1.000 28.073 557 GLN A O 1
ATOM 4323 N N . ILE A 1 555 ? -39.149 25.273 29.985 1.000 28.740 558 ILE A N 1
ATOM 4324 C CA . ILE A 1 555 ? -39.317 24.387 28.792 1.000 28.587 558 ILE A CA 1
ATOM 4325 C C . ILE A 1 555 ? -39.825 25.252 27.634 1.000 29.267 558 ILE A C 1
ATOM 4326 O O . ILE A 1 555 ? -39.283 25.214 26.523 1.000 27.934 558 ILE A O 1
ATOM 4331 N N . GLU A 1 556 ? -40.833 26.072 27.902 1.000 30.589 559 GLU A N 1
ATOM 4332 C CA . GLU A 1 556 ? -41.481 26.879 26.842 1.000 32.632 559 GLU A CA 1
ATOM 4333 C C . GLU A 1 556 ? -40.527 27.965 26.322 1.000 31.536 559 GLU A C 1
ATOM 4334 O O . GLU A 1 556 ? -40.495 28.153 25.090 1.000 31.162 559 GLU A O 1
ATOM 4340 N N . ARG A 1 557 ? -39.774 28.648 27.197 1.000 31.130 560 ARG A N 1
ATOM 4341 C CA . ARG A 1 557 ? -38.865 29.739 26.753 1.000 32.377 560 ARG A CA 1
ATOM 4342 C C . ARG A 1 557 ? -37.731 29.142 25.916 1.000 30.540 560 ARG A C 1
ATOM 4343 O O . ARG A 1 557 ? -37.306 29.773 24.943 1.000 30.776 560 ARG A O 1
ATOM 4351 N N . ASP A 1 558 ? -37.290 27.929 26.238 1.000 28.859 561 ASP A N 1
ATOM 4352 C CA . ASP A 1 558 ? -36.243 27.266 25.437 1.000 27.566 561 ASP A CA 1
ATOM 4353 C C . ASP A 1 558 ? -36.815 26.858 24.082 1.000 27.290 561 ASP A C 1
ATOM 4354 O O . ASP A 1 558 ? -36.079 26.973 23.093 1.000 26.546 561 ASP A O 1
ATOM 4359 N N . LEU A 1 559 ? -38.042 26.339 24.031 1.000 27.591 562 LEU A N 1
ATOM 4360 C CA . LEU A 1 559 ? -38.713 25.987 22.749 1.000 28.286 562 LEU A CA 1
ATOM 4361 C C . LEU A 1 559 ? -38.862 27.254 21.914 1.000 29.702 562 LEU A C 1
ATOM 4362 O O . LEU A 1 559 ? -38.570 27.216 20.721 1.000 29.683 562 LEU A O 1
ATOM 4367 N N . LYS A 1 560 ? -39.338 28.347 22.508 1.000 31.901 563 LYS A N 1
ATOM 4368 C CA . LYS A 1 560 ? -39.621 29.558 21.710 1.000 34.509 563 LYS A CA 1
ATOM 4369 C C . LYS A 1 560 ? -38.322 30.074 21.097 1.000 33.265 563 LYS A C 1
ATOM 4370 O O . LYS A 1 560 ? -38.366 30.435 19.907 1.000 35.493 563 LYS A O 1
ATOM 4376 N N . TYR A 1 561 ? -37.196 30.027 21.816 1.000 30.520 564 TYR A N 1
ATOM 4377 C CA . TYR A 1 561 ? -35.923 30.593 21.315 1.000 29.289 564 TYR A CA 1
ATOM 4378 C C . TYR A 1 561 ? -35.349 29.672 20.236 1.000 27.945 564 TYR A C 1
ATOM 4379 O O . TYR A 1 561 ? -34.862 30.150 19.202 1.000 28.086 564 TYR A O 1
ATOM 4388 N N . TYR A 1 562 ? -35.354 28.360 20.471 1.000 27.068 565 TYR A N 1
ATOM 4389 C CA . TYR A 1 562 ? -34.585 27.441 19.609 1.000 25.823 565 TYR A CA 1
ATOM 4390 C C . TYR A 1 562 ? -35.425 26.887 18.451 1.000 26.391 565 TYR A C 1
ATOM 4391 O O . TYR A 1 562 ? -34.812 26.441 17.476 1.000 25.345 565 TYR A O 1
ATOM 4400 N N . GLN A 1 563 ? -36.760 26.908 18.491 1.000 27.081 566 GLN A N 1
ATOM 4401 C CA . GLN A 1 563 ? -37.533 26.106 17.503 1.000 27.732 566 GLN A CA 1
ATOM 4402 C C . GLN A 1 563 ? -37.333 26.649 16.080 1.000 28.012 566 GLN A C 1
ATOM 4403 O O . GLN A 1 563 ? -37.302 25.805 15.151 1.000 29.413 566 GLN A O 1
ATOM 4409 N N . THR A 1 564 ? -37.034 27.940 15.918 1.000 27.971 567 THR A N 1
ATOM 4410 C CA . THR A 1 564 ? -36.786 28.566 14.593 1.000 28.497 567 THR A CA 1
ATOM 4411 C C . THR A 1 564 ? -35.298 28.537 14.221 1.000 27.995 567 THR A C 1
ATOM 4412 O O . THR A 1 564 ? -34.959 29.003 13.129 1.000 28.363 567 THR A O 1
ATOM 4416 N N . LYS A 1 565 ? -34.437 27.945 15.057 1.000 26.865 568 LYS A N 1
ATOM 4417 C CA . LYS A 1 565 ? -32.970 27.932 14.842 1.000 26.114 568 LYS A CA 1
ATOM 4418 C C . LYS A 1 565 ? -32.548 26.756 13.947 1.000 25.348 568 LYS A C 1
ATOM 4419 O O . LYS A 1 565 ? -31.413 26.794 13.489 1.000 24.683 568 LYS A O 1
ATOM 4425 N N . ILE A 1 566 ? -33.436 25.803 13.677 1.000 25.486 569 ILE A N 1
ATOM 4426 C CA . ILE A 1 566 ? -33.098 24.623 12.828 1.000 25.060 569 ILE A CA 1
ATOM 4427 C C . ILE A 1 566 ? -33.516 24.980 11.407 1.000 25.463 569 ILE A C 1
ATOM 4428 O O . ILE A 1 566 ? -34.704 25.119 11.134 1.000 26.859 569 ILE A O 1
ATOM 4433 N N . PRO A 1 567 ? -32.563 25.126 10.459 1.000 25.073 570 PRO A N 1
ATOM 4434 C CA . PRO A 1 567 ? -32.931 25.354 9.060 1.000 25.384 570 PRO A CA 1
ATOM 4435 C C . PRO A 1 567 ? -33.761 24.239 8.404 1.000 25.845 570 PRO A C 1
ATOM 4436 O O . PRO A 1 567 ? -33.718 23.096 8.857 1.000 24.512 570 PRO A O 1
ATOM 4440 N N . GLN A 1 568 ? -34.451 24.546 7.307 1.000 27.247 571 GLN A N 1
ATOM 4441 C CA . GLN A 1 568 ? -35.270 23.557 6.562 1.000 27.990 571 GLN A CA 1
ATOM 4442 C C . GLN A 1 568 ? -34.349 22.532 5.888 1.000 27.658 571 GLN A C 1
ATOM 4443 O O . GLN A 1 568 ? -34.756 21.382 5.777 1.000 28.409 571 GLN A O 1
ATOM 4449 N N . SER A 1 569 ? -33.201 22.965 5.379 1.000 28.139 572 SER A N 1
ATOM 4450 C CA . SER A 1 569 ? -32.316 22.120 4.537 1.000 28.156 572 SER A CA 1
ATOM 4451 C C . SER A 1 569 ? -31.181 21.504 5.356 1.000 26.777 572 SER A C 1
ATOM 4452 O O . SER A 1 569 ? -30.565 22.203 6.172 1.000 25.956 572 SER A O 1
ATOM 4455 N N . ASP A 1 570 ? -30.921 20.223 5.099 1.000 25.877 573 ASP A N 1
ATOM 4456 C CA . ASP A 1 570 ? -29.678 19.519 5.537 1.000 25.529 573 ASP A CA 1
ATOM 4457 C C . ASP A 1 570 ? -29.646 19.408 7.062 1.000 23.858 573 ASP A C 1
ATOM 4458 O O . ASP A 1 570 ? -28.544 19.398 7.673 1.000 24.593 573 ASP A O 1
ATOM 4463 N N . THR A 1 571 ? -30.823 19.300 7.668 1.000 22.757 574 THR A N 1
ATOM 4464 C CA . THR A 1 571 ? -30.979 19.057 9.110 1.000 21.735 574 THR A CA 1
ATOM 4465 C C . THR A 1 571 ? -31.707 17.736 9.306 1.000 21.159 574 THR A C 1
ATOM 4466 O O . THR A 1 571 ? -32.762 17.467 8.721 1.000 21.686 574 THR A O 1
ATOM 4470 N N . PRO A 1 572 ? -31.137 16.850 10.130 1.000 20.409 575 PRO A N 1
ATOM 4471 C CA . PRO A 1 572 ? -31.655 15.498 10.235 1.000 20.022 575 PRO A CA 1
ATOM 4472 C C . PRO A 1 572 ? -32.879 15.402 11.143 1.000 20.437 575 PRO A C 1
ATOM 4473 O O . PRO A 1 572 ? -33.161 16.363 11.885 1.000 21.356 575 PRO A O 1
ATOM 4477 N N . ALA A 1 573 ? -33.579 14.274 11.045 1.000 20.243 576 ALA A N 1
ATOM 4478 C CA . ALA A 1 573 ? -34.858 14.049 11.752 1.000 20.916 576 ALA A CA 1
ATOM 4479 C C . ALA A 1 573 ? -34.570 13.689 13.214 1.000 19.908 576 ALA A C 1
ATOM 4480 O O . ALA A 1 573 ? -34.857 12.573 13.658 1.000 20.073 576 ALA A O 1
ATOM 4482 N N . MET A 1 574 ? -34.045 14.653 13.966 1.000 20.086 577 MET A N 1
ATOM 4483 C CA . MET A 1 574 ? -33.612 14.468 15.367 1.000 19.419 577 MET A CA 1
ATOM 4484 C C . MET A 1 574 ? -33.917 15.734 16.161 1.000 19.991 577 MET A C 1
ATOM 4485 O O . MET A 1 574 ? -33.099 16.179 16.963 1.000 19.942 577 MET A O 1
ATOM 4490 N N . THR A 1 575 ? -35.101 16.299 15.931 1.000 20.898 578 THR A N 1
ATOM 4491 C CA . THR A 1 575 ? -35.465 17.634 16.461 1.000 21.568 578 THR A CA 1
ATOM 4492 C C . THR A 1 575 ? -36.974 17.720 16.663 1.000 22.257 578 THR A C 1
ATOM 4493 O O . THR A 1 575 ? -37.411 17.847 17.815 1.000 21.917 578 THR A O 1
ATOM 4497 N N . GLN A 1 576 ? -37.725 17.660 15.572 1.000 22.623 579 GLN A N 1
ATOM 4498 C CA . GLN A 1 576 ? -39.144 18.076 15.587 1.000 23.800 579 GLN A CA 1
ATOM 4499 C C . GLN A 1 576 ? -39.972 17.092 16.412 1.000 23.773 579 GLN A C 1
ATOM 4500 O O . GLN A 1 576 ? -40.978 17.514 16.986 1.000 24.698 579 GLN A O 1
ATOM 4506 N N . ALA A 1 577 ? -39.557 15.833 16.512 1.000 22.754 580 ALA A N 1
ATOM 4507 C CA . ALA A 1 577 ? -40.274 14.841 17.330 1.000 22.639 580 ALA A CA 1
ATOM 4508 C C . ALA A 1 577 ? -40.166 15.249 18.794 1.000 22.699 580 ALA A C 1
ATOM 4509 O O . ALA A 1 577 ? -41.122 14.980 19.575 1.000 23.146 580 ALA A O 1
ATOM 4511 N N . ILE A 1 578 ? -39.023 15.824 19.188 1.000 22.288 581 ILE A N 1
ATOM 4512 C CA . ILE A 1 578 ? -38.811 16.292 20.590 1.000 22.804 581 ILE A CA 1
ATOM 4513 C C . ILE A 1 578 ? -39.702 17.520 20.824 1.000 23.569 581 ILE A C 1
ATOM 4514 O O . ILE A 1 578 ? -40.358 17.579 21.873 1.000 22.957 581 ILE A O 1
ATOM 4519 N N . PHE A 1 579 ? -39.689 18.478 19.909 1.000 23.668 582 PHE A N 1
ATOM 4520 C CA . PHE A 1 579 ? -40.605 19.639 19.982 1.000 24.761 582 PHE A CA 1
ATOM 4521 C C . PHE A 1 579 ? -42.037 19.128 20.185 1.000 25.422 582 PHE A C 1
ATOM 4522 O O . PHE A 1 579 ? -42.750 19.707 21.026 1.000 25.364 582 PHE A O 1
ATOM 4530 N N . SER A 1 580 ? -42.491 18.166 19.379 1.000 25.494 583 SER A N 1
ATOM 4531 C CA . SER A 1 580 ? -43.877 17.613 19.437 1.000 26.256 583 SER A CA 1
ATOM 4532 C C . SER A 1 580 ? -44.131 17.089 20.848 1.000 26.285 583 SER A C 1
ATOM 4533 O O . SER A 1 580 ? -45.118 17.466 21.482 1.000 27.270 583 SER A O 1
ATOM 4536 N N . LEU A 1 581 ? -43.226 16.236 21.317 1.000 25.440 584 LEU A N 1
ATOM 4537 C CA . LEU A 1 581 ? -43.365 15.589 22.638 1.000 25.832 584 LEU A CA 1
ATOM 4538 C C . LEU A 1 581 ? -43.475 16.665 23.728 1.000 26.198 584 LEU A C 1
ATOM 4539 O O . LEU A 1 581 ? -44.365 16.540 24.582 1.000 26.965 584 LEU A O 1
ATOM 4544 N N . LEU A 1 582 ? -42.604 17.678 23.718 1.000 25.919 585 LEU A N 1
ATOM 4545 C CA . LEU A 1 582 ? -42.587 18.737 24.758 1.000 26.731 585 LEU A CA 1
ATOM 4546 C C . LEU A 1 582 ? -43.879 19.541 24.671 1.000 27.950 585 LEU A C 1
ATOM 4547 O O . LEU A 1 582 ? -44.441 19.838 25.724 1.000 28.139 585 LEU A O 1
ATOM 4552 N N . TYR A 1 583 ? -44.375 19.840 23.470 1.000 28.092 586 TYR A N 1
ATOM 4553 C CA . TYR A 1 583 ? -45.657 20.579 23.348 1.000 29.363 586 TYR A CA 1
ATOM 4554 C C . TYR A 1 583 ? -46.824 19.699 23.812 1.000 30.433 586 TYR A C 1
ATOM 4555 O O . TYR A 1 583 ? -47.763 20.246 24.415 1.000 30.715 586 TYR A O 1
ATOM 4564 N N . SER A 1 584 ? -46.801 18.388 23.573 1.000 30.490 587 SER A N 1
ATOM 4565 C CA . SER A 1 584 ? -47.825 17.467 24.127 1.000 32.122 587 SER A CA 1
ATOM 4566 C C . SER A 1 584 ? -47.800 17.556 25.660 1.000 32.509 587 SER A C 1
ATOM 4567 O O . SER A 1 584 ? -48.883 17.623 26.275 1.000 33.712 587 SER A O 1
ATOM 4570 N N . ARG A 1 585 ? -46.611 17.559 26.261 1.000 31.893 588 ARG A N 1
ATOM 4571 C CA . ARG A 1 585 ? -46.441 17.586 27.738 1.000 32.689 588 ARG A CA 1
ATOM 4572 C C . ARG A 1 585 ? -46.933 18.939 28.274 1.000 32.829 588 ARG A C 1
ATOM 4573 O O . ARG A 1 585 ? -47.439 18.968 29.411 1.000 33.499 588 ARG A O 1
ATOM 4581 N N . LEU A 1 586 ? -46.809 20.010 27.478 1.000 32.799 589 LEU A N 1
ATOM 4582 C CA . LEU A 1 586 ? -47.338 21.369 27.809 1.000 34.041 589 LEU A CA 1
ATOM 4583 C C . LEU A 1 586 ? -48.830 21.462 27.467 1.000 35.268 589 LEU A C 1
ATOM 4584 O O . LEU A 1 586 ? -49.395 22.569 27.643 1.000 35.756 589 LEU A O 1
ATOM 4589 N N . GLU A 1 587 ? -49.440 20.372 26.990 1.000 35.289 590 GLU A N 1
ATOM 4590 C CA . GLU A 1 587 ? -50.887 20.271 26.645 1.000 37.094 590 GLU A CA 1
ATOM 4591 C C . GLU A 1 587 ? -51.247 21.287 25.549 1.000 37.391 590 GLU A C 1
ATOM 4592 O O . GLU A 1 587 ? -52.363 21.832 25.577 1.000 39.341 590 GLU A O 1
ATOM 4598 N N . ASP A 1 588 ? -50.359 21.475 24.566 1.000 36.244 591 ASP A N 1
ATOM 4599 C CA . ASP A 1 588 ? -50.591 22.339 23.379 1.000 37.124 591 ASP A CA 1
ATOM 4600 C C . ASP A 1 588 ? -50.771 21.436 22.153 1.000 36.496 591 ASP A C 1
ATOM 4601 O O . ASP A 1 588 ? -49.764 21.100 21.486 1.000 34.265 591 ASP A O 1
ATOM 4606 N N . SER A 1 589 ? -52.015 21.069 21.863 1.000 37.493 592 SER A N 1
ATOM 4607 C CA . SER A 1 589 ? -52.430 20.107 20.814 1.000 37.812 592 SER A CA 1
ATOM 4608 C C . SER A 1 589 ? -52.027 20.591 19.415 1.000 37.491 592 SER A C 1
ATOM 4609 O O . SER A 1 589 ? -51.491 19.776 18.639 1.000 35.743 592 SER A O 1
ATOM 4612 N N . ASP A 1 590 ? -52.251 21.860 19.081 1.000 38.218 593 ASP A N 1
ATOM 4613 C CA . ASP A 1 590 ? -51.956 22.401 17.725 1.000 39.046 593 ASP A CA 1
ATOM 4614 C C . ASP A 1 590 ? -50.442 22.361 17.449 1.000 37.393 593 ASP A C 1
ATOM 4615 O O . ASP A 1 590 ? -50.048 21.929 16.345 1.000 36.571 593 ASP A O 1
ATOM 4620 N N . GLN A 1 591 ? -49.623 22.854 18.379 1.000 37.103 594 GLN A N 1
ATOM 4621 C CA . GLN A 1 591 ? -48.138 22.864 18.203 1.000 36.016 594 GLN A CA 1
ATOM 4622 C C . GLN A 1 591 ? -47.618 21.427 18.232 1.000 33.862 594 GLN A C 1
ATOM 4623 O O . GLN A 1 591 ? -46.739 21.118 17.393 1.000 32.308 594 GLN A O 1
ATOM 4629 N N . ALA A 1 592 ? -48.122 20.573 19.126 1.000 32.847 595 ALA A N 1
ATOM 4630 C CA . ALA A 1 592 ? -47.652 19.168 19.195 1.000 31.631 595 ALA A CA 1
ATOM 4631 C C . ALA A 1 592 ? -47.908 18.492 17.845 1.000 31.269 595 ALA A C 1
ATOM 4632 O O . ALA A 1 592 ? -46.990 17.828 17.347 1.000 29.676 595 ALA A O 1
ATOM 4634 N N . TYR A 1 593 ? -49.089 18.670 17.244 1.000 32.239 596 TYR A N 1
ATOM 4635 C CA . TYR A 1 593 ? -49.440 17.987 15.969 1.000 32.680 596 TYR A CA 1
ATOM 4636 C C . TYR A 1 593 ? -48.649 18.608 14.811 1.000 32.483 596 TYR A C 1
ATOM 4637 O O . TYR A 1 593 ? -48.198 17.852 13.908 1.000 31.403 596 TYR A O 1
ATOM 4646 N N . HIS A 1 594 ? -48.464 19.931 14.822 1.000 32.698 597 HIS A N 1
ATOM 4647 C CA . HIS A 1 594 ? -47.649 20.647 13.803 1.000 33.014 597 HIS A CA 1
ATOM 4648 C C . HIS A 1 594 ? -46.254 20.005 13.737 1.000 31.090 597 HIS A C 1
ATOM 4649 O O . HIS A 1 594 ? -45.774 19.683 12.632 1.000 30.469 597 HIS A O 1
ATOM 4656 N N . TRP A 1 595 ? -45.620 19.845 14.896 1.000 29.831 598 TRP A N 1
ATOM 4657 C CA . TRP A 1 595 ? -44.227 19.334 14.973 1.000 28.402 598 TRP A CA 1
ATOM 4658 C C . TRP A 1 595 ? -44.191 17.828 14.678 1.000 27.780 598 TRP A C 1
ATOM 4659 O O . TRP A 1 595 ? -43.182 17.394 14.075 1.000 26.436 598 TRP A O 1
ATOM 4670 N N . PHE A 1 596 ? -45.201 17.046 15.084 1.000 27.765 599 PHE A N 1
ATOM 4671 C CA . PHE A 1 596 ? -45.346 15.608 14.723 1.000 27.552 599 PHE A CA 1
ATOM 4672 C C . PHE A 1 596 ? -45.280 15.443 13.196 1.000 27.628 599 PHE A C 1
ATOM 4673 O O . PHE A 1 596 ? -44.473 14.669 12.673 1.000 26.758 599 PHE A O 1
ATOM 4681 N N . LYS A 1 597 ? -46.095 16.184 12.456 1.000 28.650 600 LYS A N 1
ATOM 4682 C CA . LYS A 1 597 ? -46.112 16.052 10.982 1.000 29.326 600 LYS A CA 1
ATOM 4683 C C . LYS A 1 597 ? -44.779 16.523 10.406 1.000 28.884 600 LYS A C 1
ATOM 4684 O O . LYS A 1 597 ? -44.254 15.835 9.479 1.000 28.478 600 LYS A O 1
ATOM 4690 N N . ASP A 1 598 ? -44.260 17.643 10.910 1.000 28.660 601 ASP A N 1
ATOM 4691 C CA . ASP A 1 598 ? -43.007 18.248 10.388 1.000 28.566 601 ASP A CA 1
ATOM 4692 C C . ASP A 1 598 ? -41.835 17.286 10.596 1.000 27.104 601 ASP A C 1
ATOM 4693 O O . ASP A 1 598 ? -40.872 17.362 9.820 1.000 27.164 601 ASP A O 1
ATOM 4698 N N . ALA A 1 599 ? -41.929 16.411 11.594 1.000 26.202 602 ALA A N 1
ATOM 4699 C CA . ALA A 1 599 ? -40.805 15.530 11.996 1.000 25.085 602 ALA A CA 1
ATOM 4700 C C . ALA A 1 599 ? -40.520 14.524 10.880 1.000 25.188 602 ALA A C 1
ATOM 4701 O O . ALA A 1 599 ? -39.382 14.061 10.806 1.000 24.563 602 ALA A O 1
ATOM 4703 N N . TYR A 1 600 ? -41.493 14.140 10.051 1.000 25.253 603 TYR A N 1
ATOM 4704 C CA . TYR A 1 600 ? -41.253 13.031 9.088 1.000 25.743 603 TYR A CA 1
ATOM 4705 C C . TYR A 1 600 ? -41.975 13.204 7.747 1.000 26.155 603 TYR A C 1
ATOM 4706 O O . TYR A 1 600 ? -41.474 12.686 6.741 1.000 26.315 603 TYR A O 1
ATOM 4715 N N . GLN A 1 601 ? -43.099 13.923 7.670 1.000 27.338 604 GLN A N 1
ATOM 4716 C CA . GLN A 1 601 ? -43.841 13.990 6.391 1.000 28.679 604 GLN A CA 1
ATOM 4717 C C . GLN A 1 601 ? -43.012 14.696 5.319 1.000 28.133 604 GLN A C 1
ATOM 4718 O O . GLN A 1 601 ? -43.070 14.290 4.155 1.000 28.849 604 GLN A O 1
ATOM 4724 N N . PRO A 1 602 ? -42.195 15.732 5.636 1.000 27.541 605 PRO A N 1
ATOM 4725 C CA . PRO A 1 602 ? -41.342 16.353 4.619 1.000 27.598 605 PRO A CA 1
ATOM 4726 C C . PRO A 1 602 ? -40.131 15.515 4.194 1.000 26.119 605 PRO A C 1
ATOM 4727 O O . PRO A 1 602 ? -39.413 15.944 3.315 1.000 26.310 605 PRO A O 1
ATOM 4731 N N . ASN A 1 603 ? -39.979 14.332 4.785 1.000 25.764 606 ASN A N 1
ATOM 4732 C CA . ASN A 1 603 ? -38.787 13.467 4.596 1.000 24.919 606 ASN A CA 1
ATOM 4733 C C . ASN A 1 603 ? -39.172 12.199 3.831 1.000 25.142 606 ASN A C 1
ATOM 4734 O O . ASN A 1 603 ? -38.320 11.325 3.659 1.000 24.071 606 ASN A O 1
ATOM 4739 N N . LEU A 1 604 ? -40.409 12.080 3.350 1.000 25.577 607 LEU A N 1
ATOM 4740 C CA . LEU A 1 604 ? -40.894 10.803 2.773 1.000 26.062 607 LEU A CA 1
ATOM 4741 C C . LEU A 1 604 ? -40.426 10.616 1.326 1.000 26.440 607 LEU A C 1
ATOM 4742 O O . LEU A 1 604 ? -40.237 11.613 0.606 1.000 28.253 607 LEU A O 1
ATOM 4747 N N . ASN A 1 605 ? -40.271 9.357 0.919 1.000 25.699 608 ASN A N 1
ATOM 4748 C CA . ASN A 1 605 ? -39.908 8.970 -0.462 1.000 26.038 608 ASN A CA 1
ATOM 4749 C C . ASN A 1 605 ? -40.905 7.956 -1.001 1.000 26.568 608 ASN A C 1
ATOM 4750 O O . ASN A 1 605 ? -41.325 7.052 -0.281 1.000 26.306 608 ASN A O 1
ATOM 4755 N N . PRO A 1 606 ? -41.268 8.054 -2.298 1.000 27.291 609 PRO A N 1
ATOM 4756 C CA . PRO A 1 606 ? -42.273 7.167 -2.883 1.000 27.577 609 PRO A CA 1
ATOM 4757 C C . PRO A 1 606 ? -41.619 5.854 -3.303 1.000 26.851 609 PRO A C 1
ATOM 4758 O O . PRO A 1 606 ? -40.406 5.814 -3.482 1.000 26.317 609 PRO A O 1
ATOM 4762 N N . PRO A 1 607 ? -42.399 4.784 -3.579 1.000 27.080 610 PRO A N 1
ATOM 4763 C CA . PRO A 1 607 ? -43.855 4.805 -3.447 1.000 28.352 610 PRO A CA 1
ATOM 4764 C C . PRO A 1 607 ? -44.409 4.280 -2.111 1.000 28.187 610 PRO A C 1
ATOM 4765 O O . PRO A 1 607 ? -45.591 4.146 -1.996 1.000 29.509 610 PRO A O 1
ATOM 4769 N N . PHE A 1 608 ? -43.541 3.977 -1.135 1.000 27.121 611 PHE A N 1
ATOM 4770 C CA . PHE A 1 608 ? -43.915 3.303 0.137 1.000 27.049 611 PHE A CA 1
ATOM 4771 C C . PHE A 1 608 ? -43.791 4.241 1.343 1.000 26.917 611 PHE A C 1
ATOM 4772 O O . PHE A 1 608 ? -43.911 3.758 2.493 1.000 27.056 611 PHE A O 1
ATOM 4780 N N . ARG A 1 609 ? -43.548 5.536 1.128 1.000 27.039 612 ARG A N 1
ATOM 4781 C CA . ARG A 1 609 ? -43.442 6.542 2.223 1.000 27.007 612 ARG A CA 1
ATOM 4782 C C . ARG A 1 609 ? -42.347 6.114 3.205 1.000 25.658 612 ARG A C 1
ATOM 4783 O O . ARG A 1 609 ? -42.526 6.248 4.437 1.000 25.645 612 ARG A O 1
ATOM 4791 N N . VAL A 1 610 ? -41.226 5.637 2.682 1.000 24.636 613 VAL A N 1
ATOM 4792 C CA . VAL A 1 610 ? -40.025 5.439 3.533 1.000 23.625 613 VAL A CA 1
ATOM 4793 C C . VAL A 1 610 ? -39.485 6.813 3.944 1.000 23.562 613 VAL A C 1
ATOM 4794 O O . VAL A 1 610 ? -39.794 7.815 3.288 1.000 24.379 613 VAL A O 1
ATOM 4798 N N . ILE A 1 611 ? -38.687 6.849 5.015 1.000 22.189 614 ILE A N 1
ATOM 4799 C CA . ILE A 1 611 ? -38.234 8.093 5.686 1.000 22.149 614 ILE A CA 1
ATOM 4800 C C . ILE A 1 611 ? -36.759 8.339 5.366 1.000 21.510 614 ILE A C 1
ATOM 4801 O O . ILE A 1 611 ? -35.916 7.473 5.696 1.000 20.499 614 ILE A O 1
ATOM 4806 N N . SER A 1 612 ? -36.450 9.484 4.756 1.000 21.112 615 SER A N 1
ATOM 4807 C CA . SER A 1 612 ? -35.080 10.002 4.556 1.000 21.117 615 SER A CA 1
ATOM 4808 C C . SER A 1 612 ? -34.615 10.774 5.793 1.000 20.646 615 SER A C 1
ATOM 4809 O O . SER A 1 612 ? -35.412 11.217 6.651 1.000 20.693 615 SER A O 1
ATOM 4812 N N . GLU A 1 613 ? -33.312 10.960 5.882 1.000 20.119 616 GLU A N 1
ATOM 4813 C CA . GLU A 1 613 ? -32.661 11.612 7.038 1.000 20.267 616 GLU A CA 1
ATOM 4814 C C . GLU A 1 613 ? -33.109 13.070 7.174 1.000 20.641 616 GLU A C 1
ATOM 4815 O O . GLU A 1 613 ? -33.300 13.498 8.302 1.000 20.665 616 GLU A O 1
ATOM 4821 N N . CYS A 1 614 ? -33.142 13.808 6.065 1.000 20.964 617 CYS A N 1
ATOM 4822 C CA . CYS A 1 614 ? -33.427 15.259 6.056 1.000 21.949 617 CYS A CA 1
ATOM 4823 C C . CYS A 1 614 ? -34.657 15.538 5.184 1.000 23.250 617 CYS A C 1
ATOM 4824 O O . CYS A 1 614 ? -35.081 14.679 4.376 1.000 23.156 617 CYS A O 1
ATOM 4827 N N . LYS A 1 615 ? -35.219 16.717 5.350 1.000 23.747 618 LYS A N 1
ATOM 4828 C CA . LYS A 1 615 ? -36.361 17.174 4.522 1.000 24.815 618 LYS A CA 1
ATOM 4829 C C . LYS A 1 615 ? -35.959 17.140 3.046 1.000 25.100 618 LYS A C 1
ATOM 4830 O O . LYS A 1 615 ? -34.874 17.659 2.709 1.000 25.676 618 LYS A O 1
ATOM 4836 N N . GLY A 1 616 ? -36.781 16.510 2.212 1.000 25.855 619 GLY A N 1
ATOM 4837 C CA . GLY A 1 616 ? -36.520 16.370 0.770 1.000 26.522 619 GLY A CA 1
ATOM 4838 C C . GLY A 1 616 ? -35.308 15.508 0.474 1.000 26.364 619 GLY A C 1
ATOM 4839 O O . GLY A 1 616 ? -34.841 15.509 -0.683 1.000 27.737 619 GLY A O 1
ATOM 4840 N N . GLY A 1 617 ? -34.840 14.738 1.459 1.000 25.267 620 GLY A N 1
ATOM 4841 C CA . GLY A 1 617 ? -33.702 13.826 1.284 1.000 24.723 620 GLY A CA 1
ATOM 4842 C C . GLY A 1 617 ? -34.068 12.613 0.460 1.000 24.488 620 GLY A C 1
ATOM 4843 O O . GLY A 1 617 ? -35.262 12.362 0.190 1.000 24.622 620 GLY A O 1
ATOM 4844 N N . THR A 1 618 ? -33.050 11.867 0.050 1.000 23.940 621 THR A N 1
ATOM 4845 C CA . THR A 1 618 ? -33.195 10.700 -0.845 1.000 24.278 621 THR A CA 1
ATOM 4846 C C . THR A 1 618 ? -32.316 9.559 -0.327 1.000 23.188 621 THR A C 1
ATOM 4847 O O . THR A 1 618 ? -31.710 8.856 -1.166 1.000 24.288 621 THR A O 1
ATOM 4851 N N . ASN A 1 619 ? -32.214 9.375 0.996 1.000 21.899 622 ASN A N 1
ATOM 4852 C CA . ASN A 1 619 ? -31.341 8.322 1.583 1.000 20.351 622 ASN A CA 1
ATOM 4853 C C . ASN A 1 619 ? -32.092 7.504 2.632 1.000 20.044 622 ASN A C 1
ATOM 4854 O O . ASN A 1 619 ? -31.610 7.341 3.738 1.000 20.539 622 ASN A O 1
ATOM 4859 N N . PRO A 1 620 ? -33.290 6.938 2.335 1.000 19.715 623 PRO A N 1
ATOM 4860 C CA . PRO A 1 620 ? -34.015 6.141 3.325 1.000 19.451 623 PRO A CA 1
ATOM 4861 C C . PRO A 1 620 ? -33.265 4.833 3.596 1.000 19.000 623 PRO A C 1
ATOM 4862 O O . PRO A 1 620 ? -32.407 4.449 2.810 1.000 19.562 623 PRO A O 1
ATOM 4866 N N . TYR A 1 621 ? -33.614 4.122 4.671 1.000 18.832 624 TYR A N 1
ATOM 4867 C CA . TYR A 1 621 ? -34.621 4.453 5.660 1.000 18.973 624 TYR A CA 1
ATOM 4868 C C . TYR A 1 621 ? -33.952 4.894 6.968 1.000 18.278 624 TYR A C 1
ATOM 4869 O O . TYR A 1 621 ? -33.193 4.094 7.546 1.000 17.743 624 TYR A O 1
ATOM 4878 N N . PHE A 1 622 ? -34.238 6.101 7.438 1.000 18.230 625 PHE A N 1
ATOM 4879 C CA . PHE A 1 622 ? -33.630 6.701 8.639 1.000 18.115 625 PHE A CA 1
ATOM 4880 C C . PHE A 1 622 ? -34.437 6.241 9.847 1.000 18.211 625 PHE A C 1
ATOM 4881 O O . PHE A 1 622 ? -35.369 6.945 10.301 1.000 18.690 625 PHE A O 1
ATOM 4889 N N A SER A 1 623 ? -34.100 5.044 10.328 0.500 18.142 626 SER A N 1
ATOM 4890 N N B SER A 1 623 ? -34.103 5.067 10.382 0.500 17.928 626 SER A N 1
ATOM 4891 C CA A SER A 1 623 ? -34.675 4.390 11.526 0.500 18.146 626 SER A CA 1
ATOM 4892 C CA B SER A 1 623 ? -34.829 4.476 11.528 0.500 17.920 626 SER A CA 1
ATOM 4893 C C A SER A 1 623 ? -34.623 5.325 12.739 0.500 18.060 626 SER A C 1
ATOM 4894 C C B SER A 1 623 ? -34.627 5.318 12.794 0.500 17.857 626 SER A C 1
ATOM 4895 O O A SER A 1 623 ? -35.554 5.286 13.550 0.500 18.129 626 SER A O 1
ATOM 4896 O O B SER A 1 623 ? -35.489 5.251 13.679 0.500 17.851 626 SER A O 1
ATOM 4901 N N . THR A 1 624 ? -33.537 6.088 12.896 1.000 17.372 627 THR A N 1
ATOM 4902 C CA . THR A 1 624 ? -33.402 7.098 13.978 1.000 17.341 627 THR A CA 1
ATOM 4903 C C . THR A 1 624 ? -34.638 8.015 13.988 1.000 17.795 627 THR A C 1
ATOM 4904 O O . THR A 1 624 ? -35.222 8.295 15.054 1.000 17.926 627 THR A O 1
ATOM 4908 N N . GLY A 1 625 ? -35.029 8.475 12.808 1.000 18.147 628 GLY A N 1
ATOM 4909 C CA . GLY A 1 625 ? -36.146 9.424 12.683 1.000 19.023 628 GLY A CA 1
ATOM 4910 C C . GLY A 1 625 ? -37.428 8.780 13.156 1.000 19.557 628 GLY A C 1
ATOM 4911 O O . GLY A 1 625 ? -38.191 9.419 13.906 1.000 19.766 628 GLY A O 1
ATOM 4912 N N . ALA A 1 626 ? -37.679 7.548 12.729 1.000 19.495 629 ALA A N 1
ATOM 4913 C CA . ALA A 1 626 ? -38.843 6.736 13.162 1.000 20.113 629 ALA A CA 1
ATOM 4914 C C . ALA A 1 626 ? -38.829 6.581 14.688 1.000 20.083 629 ALA A C 1
ATOM 4915 O O . ALA A 1 626 ? -39.870 6.717 15.326 1.000 20.859 629 ALA A O 1
ATOM 4917 N N . GLY A 1 627 ? -37.677 6.280 15.282 1.000 19.126 630 GLY A N 1
ATOM 4918 C CA . GLY A 1 627 ? -37.576 6.163 16.743 1.000 18.855 630 GLY A CA 1
ATOM 4919 C C . GLY A 1 627 ? -38.013 7.434 17.442 1.000 19.326 630 GLY A C 1
ATOM 4920 O O . GLY A 1 627 ? -38.767 7.346 18.447 1.000 19.382 630 GLY A O 1
ATOM 4921 N N . GLY A 1 628 ? -37.545 8.583 16.968 1.000 19.204 631 GLY A N 1
ATOM 4922 C CA . GLY A 1 628 ? -37.930 9.863 17.589 1.000 19.363 631 GLY A CA 1
ATOM 4923 C C . GLY A 1 628 ? -39.428 10.101 17.472 1.000 20.693 631 GLY A C 1
ATOM 4924 O O . GLY A 1 628 ? -40.063 10.460 18.465 1.000 20.761 631 GLY A O 1
ATOM 4925 N N . VAL A 1 629 ? -39.995 9.853 16.301 1.000 21.044 632 VAL A N 1
ATOM 4926 C CA . VAL A 1 629 ? -41.448 10.073 16.095 1.000 21.779 632 VAL A CA 1
ATOM 4927 C C . VAL A 1 629 ? -42.239 9.100 16.971 1.000 22.018 632 VAL A C 1
ATOM 4928 O O . VAL A 1 629 ? -43.239 9.510 17.545 1.000 22.922 632 VAL A O 1
ATOM 4932 N N . LEU A 1 630 ? -41.804 7.858 17.111 1.000 21.469 633 LEU A N 1
ATOM 4933 C CA . LEU A 1 630 ? -42.476 6.912 18.035 1.000 21.990 633 LEU A CA 1
ATOM 4934 C C . LEU A 1 630 ? -42.442 7.431 19.474 1.000 22.065 633 LEU A C 1
ATOM 4935 O O . LEU A 1 630 ? -43.456 7.215 20.170 1.000 22.985 633 LEU A O 1
ATOM 4940 N N . GLN A 1 631 ? -41.373 8.114 19.907 1.000 21.278 634 GLN A N 1
ATOM 4941 C CA . GLN A 1 631 ? -41.351 8.779 21.237 1.000 21.349 634 GLN A CA 1
ATOM 4942 C C . GLN A 1 631 ? -42.403 9.895 21.245 1.000 22.382 634 GLN A C 1
ATOM 4943 O O . GLN A 1 631 ? -43.124 10.008 22.244 1.000 23.171 634 GLN A O 1
ATOM 4949 N N . ALA A 1 632 ? -42.524 10.678 20.183 1.000 22.712 635 ALA A N 1
ATOM 4950 C CA . ALA A 1 632 ? -43.542 11.761 20.163 1.000 23.651 635 ALA A CA 1
ATOM 4951 C C . ALA A 1 632 ? -44.931 11.138 20.330 1.000 24.737 635 ALA A C 1
ATOM 4952 O O . ALA A 1 632 ? -45.779 11.776 20.995 1.000 25.603 635 ALA A O 1
ATOM 4954 N N . VAL A 1 633 ? -45.161 9.937 19.793 1.000 24.508 636 VAL A N 1
ATOM 4955 C CA . VAL A 1 633 ? -46.503 9.276 19.867 1.000 25.171 636 VAL A CA 1
ATOM 4956 C C . VAL A 1 633 ? -46.688 8.649 21.248 1.000 25.351 636 VAL A C 1
ATOM 4957 O O . VAL A 1 633 ? -47.733 8.880 21.862 1.000 26.183 636 VAL A O 1
ATOM 4961 N N . ILE A 1 634 ? -45.727 7.868 21.724 1.000 24.975 637 ILE A N 1
ATOM 4962 C CA . ILE A 1 634 ? -45.884 7.054 22.963 1.000 25.438 637 ILE A CA 1
ATOM 4963 C C . ILE A 1 634 ? -45.697 7.939 24.200 1.000 25.613 637 ILE A C 1
ATOM 4964 O O . ILE A 1 634 ? -46.530 7.861 25.123 1.000 26.020 637 ILE A O 1
ATOM 4969 N N . MET A 1 635 ? -44.589 8.683 24.257 1.000 25.316 638 MET A N 1
ATOM 4970 C CA . MET A 1 635 ? -44.228 9.525 25.426 1.000 26.169 638 MET A CA 1
ATOM 4971 C C . MET A 1 635 ? -44.904 10.893 25.352 1.000 26.939 638 MET A C 1
ATOM 4972 O O . MET A 1 635 ? -45.134 11.481 26.433 1.000 28.988 638 MET A O 1
ATOM 4977 N N . GLY A 1 636 ? -45.238 11.365 24.151 1.000 26.830 639 GLY A N 1
ATOM 4978 C CA . GLY A 1 636 ? -45.889 12.677 23.969 1.000 27.190 639 GLY A CA 1
ATOM 4979 C C . GLY A 1 636 ? -47.399 12.548 23.980 1.000 27.910 639 GLY A C 1
ATOM 4980 O O . GLY A 1 636 ? -48.013 12.834 25.026 1.000 28.916 639 GLY A O 1
ATOM 4981 N N . PHE A 1 637 ? -47.996 12.090 22.889 1.000 27.641 640 PHE A N 1
ATOM 4982 C CA . PHE A 1 637 ? -49.473 11.967 22.776 1.000 28.840 640 PHE A CA 1
ATOM 4983 C C . PHE A 1 637 ? -49.991 10.977 23.825 1.000 29.036 640 PHE A C 1
ATOM 4984 O O . PHE A 1 637 ? -51.052 11.222 24.389 1.000 30.652 640 PHE A O 1
ATOM 4992 N N . GLY A 1 638 ? -49.238 9.913 24.123 1.000 27.952 641 GLY A N 1
ATOM 4993 C CA . GLY A 1 638 ? -49.624 8.879 25.100 1.000 28.224 641 GLY A CA 1
ATOM 4994 C C . GLY A 1 638 ? -49.274 9.254 26.525 1.000 28.537 641 GLY A C 1
ATOM 4995 O O . GLY A 1 638 ? -49.778 8.572 27.440 1.000 29.454 641 GLY A O 1
ATOM 4996 N N . GLY A 1 639 ? -48.402 10.245 26.729 1.000 28.509 642 GLY A N 1
ATOM 4997 C CA . GLY A 1 639 ? -47.982 10.716 28.065 1.000 28.846 642 GLY A CA 1
ATOM 4998 C C . GLY A 1 639 ? -47.144 9.697 28.834 1.000 28.478 642 GLY A C 1
ATOM 4999 O O . GLY A 1 639 ? -46.939 9.892 30.037 1.000 28.869 642 GLY A O 1
ATOM 5000 N N . LEU A 1 640 ? -46.652 8.639 28.191 1.000 27.793 643 LEU A N 1
ATOM 5001 C CA . LEU A 1 640 ? -45.925 7.565 28.921 1.000 27.883 643 LEU A CA 1
ATOM 5002 C C . LEU A 1 640 ? -44.508 8.042 29.235 1.000 27.419 643 LEU A C 1
ATOM 5003 O O . LEU A 1 640 ? -43.919 8.782 28.443 1.000 26.883 643 LEU A O 1
ATOM 5008 N N . ASP A 1 641 ? -44.004 7.667 30.399 1.000 27.225 644 ASP A N 1
ATOM 5009 C CA . ASP A 1 641 ? -42.767 8.257 30.956 1.000 27.652 644 ASP A CA 1
ATOM 5010 C C . ASP A 1 641 ? -42.055 7.174 31.751 1.000 26.689 644 ASP A C 1
ATOM 5011 O O . ASP A 1 641 ? -42.732 6.401 32.449 1.000 27.122 644 ASP A O 1
ATOM 5016 N N . ILE A 1 642 ? -40.729 7.148 31.645 1.000 25.608 645 ILE A N 1
ATOM 5017 C CA . ILE A 1 642 ? -39.870 6.303 32.511 1.000 25.947 645 ILE A CA 1
ATOM 5018 C C . ILE A 1 642 ? -39.710 7.057 33.829 1.000 27.195 645 ILE A C 1
ATOM 5019 O O . ILE A 1 642 ? -38.992 8.071 33.860 1.000 27.423 645 ILE A O 1
ATOM 5024 N N . ASP A 1 643 ? -40.357 6.544 34.870 1.000 28.348 646 ASP A N 1
ATOM 5025 C CA . ASP A 1 643 ? -40.382 7.127 36.236 1.000 29.890 646 ASP A CA 1
ATOM 5026 C C . ASP A 1 643 ? -38.979 7.019 36.841 1.000 28.761 646 ASP A C 1
ATOM 5027 O O . ASP A 1 643 ? -38.412 5.904 36.827 1.000 27.290 646 ASP A O 1
ATOM 5032 N N . ALA A 1 644 ? -38.453 8.130 37.365 1.000 28.777 647 ALA A N 1
ATOM 5033 C CA . ALA A 1 644 ? -37.147 8.193 38.065 1.000 28.106 647 ALA A CA 1
ATOM 5034 C C . ALA A 1 644 ? -37.084 7.141 39.177 1.000 28.164 647 ALA A C 1
ATOM 5035 O O . ALA A 1 644 ? -35.976 6.697 39.490 1.000 27.621 647 ALA A O 1
ATOM 5037 N N . ALA A 1 645 ? -38.222 6.787 39.785 1.000 29.089 648 ALA A N 1
ATOM 5038 C CA . ALA A 1 645 ? -38.271 5.841 40.918 1.000 29.413 648 ALA A CA 1
ATOM 5039 C C . ALA A 1 645 ? -38.442 4.409 40.416 1.000 29.488 648 ALA A C 1
ATOM 5040 O O . ALA A 1 645 ? -38.415 3.496 41.252 1.000 30.569 648 ALA A O 1
ATOM 5042 N N . GLY A 1 646 ? -38.649 4.210 39.119 1.000 28.450 649 GLY A N 1
ATOM 5043 C CA . GLY A 1 646 ? -38.885 2.871 38.556 1.000 28.274 649 GLY A CA 1
ATOM 5044 C C . GLY A 1 646 ? -40.251 2.743 37.918 1.000 28.382 649 GLY A C 1
ATOM 5045 O O . GLY A 1 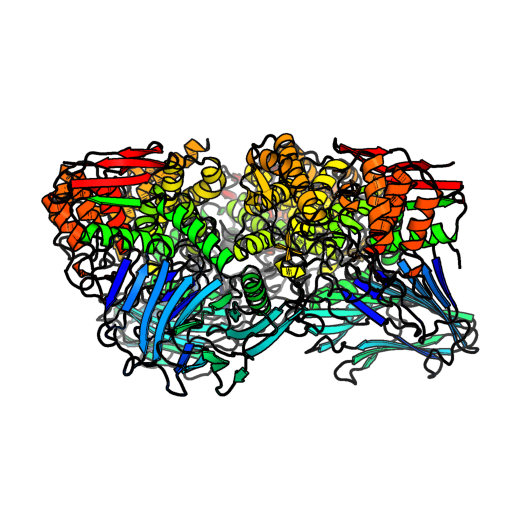646 ? -41.233 3.351 38.425 1.000 28.852 649 GLY A O 1
ATOM 5046 N N . GLY A 1 647 ? -40.311 1.980 36.829 1.000 27.745 650 GLY A N 1
ATOM 5047 C CA . GLY A 1 647 ? -41.555 1.628 36.126 1.000 28.350 650 GLY A CA 1
ATOM 5048 C C . GLY A 1 647 ? -41.962 2.705 35.142 1.000 29.015 650 GLY A C 1
ATOM 5049 O O . GLY A 1 647 ? -41.240 3.726 35.007 1.000 29.299 650 GLY A O 1
ATOM 5050 N N . ILE A 1 648 ? -43.073 2.469 34.457 1.000 29.501 651 ILE A N 1
ATOM 5051 C CA . ILE A 1 648 ? -43.692 3.396 33.473 1.000 29.841 651 ILE A CA 1
ATOM 5052 C C . ILE A 1 648 ? -44.857 4.097 34.168 1.000 30.900 651 ILE A C 1
ATOM 5053 O O . ILE A 1 648 ? -45.692 3.404 34.778 1.000 31.604 651 ILE A O 1
ATOM 5058 N N . LYS A 1 649 ? -44.897 5.418 34.067 1.000 31.654 652 LYS A N 1
ATOM 5059 C CA . LYS A 1 649 ? -46.021 6.223 34.597 1.000 34.041 652 LYS A CA 1
ATOM 5060 C C . LYS A 1 649 ? -46.595 7.013 33.430 1.000 33.634 652 LYS A C 1
ATOM 5061 O O . LYS A 1 649 ? -45.960 7.077 32.379 1.000 32.319 652 LYS A O 1
ATOM 5067 N N . GLN A 1 650 ? -47.766 7.604 33.609 1.000 34.032 653 GLN A N 1
ATOM 5068 C CA . GLN A 1 650 ? -48.396 8.439 32.566 1.000 34.163 653 GLN A CA 1
ATOM 5069 C C . GLN A 1 650 ? -48.516 9.859 33.121 1.000 34.754 653 GLN A C 1
ATOM 5070 O O . GLN A 1 650 ? -49.028 10.008 34.243 1.000 35.250 653 GLN A O 1
ATOM 5076 N N . VAL A 1 651 ? -48.037 10.851 32.379 1.000 33.696 654 VAL A N 1
ATOM 5077 C CA . VAL A 1 651 ? -48.171 12.301 32.704 1.000 34.696 654 VAL A CA 1
ATOM 5078 C C . VAL A 1 651 ? -49.259 12.881 31.802 1.000 35.422 654 VAL A C 1
ATOM 5079 O O . VAL A 1 651 ? -49.712 12.180 30.880 1.000 35.217 654 VAL A O 1
ATOM 5083 N N . LYS A 1 652 ? -49.685 14.116 32.082 1.000 36.201 655 LYS A N 1
ATOM 5084 C CA . LYS A 1 652 ? -50.710 14.823 31.277 1.000 37.732 655 LYS A CA 1
ATOM 5085 C C . LYS A 1 652 ? -50.234 14.944 29.826 1.000 36.516 655 LYS A C 1
ATOM 5086 O O . LYS A 1 652 ? -49.028 15.187 29.586 1.000 35.721 655 LYS A O 1
ATOM 5092 N N . SER A 1 653 ? -51.140 14.717 28.884 1.000 36.135 656 SER A N 1
ATOM 5093 C CA . SER A 1 653 ? -50.868 14.819 27.436 1.000 35.788 656 SER A CA 1
ATOM 5094 C C . SER A 1 653 ? -52.118 15.306 26.717 1.000 36.558 656 SER A C 1
ATOM 5095 O O . SER A 1 653 ? -53.209 15.310 27.339 1.000 37.636 656 SER A O 1
ATOM 5098 N N . VAL A 1 654 ? -51.950 15.670 25.451 1.000 36.021 657 VAL A N 1
ATOM 5099 C CA . VAL A 1 654 ? -53.070 15.994 24.526 1.000 37.214 657 VAL A CA 1
ATOM 5100 C C . VAL A 1 654 ? -52.911 15.153 23.260 1.000 36.418 657 VAL A C 1
ATOM 5101 O O . VAL A 1 654 ? -51.771 14.737 22.981 1.000 35.116 657 VAL A O 1
ATOM 5105 N N . LEU A 1 655 ? -54.026 14.872 22.578 1.000 37.220 658 LEU A N 1
ATOM 5106 C CA . LEU A 1 655 ? -54.049 14.244 21.233 1.000 36.527 658 LEU A CA 1
ATOM 5107 C C . LEU A 1 655 ? -54.182 15.326 20.171 1.000 36.703 658 LEU A C 1
ATOM 5108 O O . LEU A 1 655 ? -54.759 16.391 20.422 1.000 37.629 658 LEU A O 1
ATOM 5113 N N . PRO A 1 656 ? -53.732 15.045 18.928 1.000 36.006 659 PRO A N 1
ATOM 5114 C CA . PRO A 1 656 ? -54.130 15.839 17.768 1.000 37.089 659 PRO A CA 1
ATOM 5115 C C . PRO A 1 656 ? -55.658 15.965 17.706 1.000 38.903 659 PRO A C 1
ATOM 5116 O O . PRO A 1 656 ? -56.338 15.008 18.027 1.000 38.391 659 PRO A O 1
ATOM 5120 N N . LYS A 1 657 ? -56.143 17.146 17.324 1.000 41.305 660 LYS A N 1
ATOM 5121 C CA . LYS A 1 657 ? -57.591 17.468 17.171 1.000 43.976 660 LYS A CA 1
ATOM 5122 C C . LYS A 1 657 ? -58.340 16.316 16.487 1.000 43.957 660 LYS A C 1
ATOM 5123 O O . LYS A 1 657 ? -59.410 15.934 16.964 1.000 44.239 660 LYS A O 1
ATOM 5129 N N . ASN A 1 658 ? -57.782 15.819 15.386 1.000 42.892 661 ASN A N 1
ATOM 5130 C CA . ASN A 1 658 ? -58.399 14.879 14.417 1.000 43.750 661 ASN A CA 1
ATOM 5131 C C . ASN A 1 658 ? -58.233 13.417 14.866 1.000 43.138 661 ASN A C 1
ATOM 5132 O O . ASN A 1 658 ? -58.794 12.521 14.199 1.000 44.423 661 ASN A O 1
ATOM 5137 N N . TRP A 1 659 ? -57.464 13.154 15.925 1.000 40.666 662 TRP A N 1
ATOM 5138 C CA . TRP A 1 659 ? -57.344 11.792 16.503 1.000 39.739 662 TRP A CA 1
ATOM 5139 C C . TRP A 1 659 ? -58.464 11.573 17.514 1.000 40.353 662 TRP A C 1
ATOM 5140 O O . TRP A 1 659 ? -58.475 12.272 18.535 1.000 40.947 662 TRP A O 1
ATOM 5151 N N . LYS A 1 660 ? -59.336 10.606 17.247 1.000 40.874 663 LYS A N 1
ATOM 5152 C CA . LYS A 1 660 ? -60.476 10.275 18.135 1.000 41.776 663 LYS A CA 1
ATOM 5153 C C . LYS A 1 660 ? -60.015 9.382 19.290 1.000 40.080 663 LYS A C 1
ATOM 5154 O O . LYS A 1 660 ? -60.550 9.549 20.407 1.000 40.017 663 LYS A O 1
ATOM 5160 N N . LYS A 1 661 ? -59.010 8.527 19.064 1.000 38.344 664 LYS A N 1
ATOM 5161 C CA . LYS A 1 661 ? -58.566 7.537 20.067 1.000 36.992 664 LYS A CA 1
ATOM 5162 C C . LYS A 1 661 ? -57.150 7.087 19.712 1.000 34.828 664 LYS A C 1
ATOM 5163 O O . LYS A 1 661 ? -56.835 6.909 18.514 1.000 34.010 664 LYS A O 1
ATOM 5169 N N . LEU A 1 662 ? -56.330 6.975 20.746 1.000 33.487 665 LEU A N 1
ATOM 5170 C CA . LEU A 1 662 ? -54.953 6.441 20.678 1.000 32.052 665 LEU A CA 1
ATOM 5171 C C . LEU A 1 662 ? -54.873 5.278 21.671 1.000 31.478 665 LEU A C 1
ATOM 5172 O O . LEU A 1 662 ? -55.104 5.514 22.871 1.000 31.536 665 LEU A O 1
ATOM 5177 N N . THR A 1 663 ? -54.583 4.072 21.177 1.000 31.012 666 THR A N 1
ATOM 5178 C CA . THR A 1 663 ? -54.456 2.839 21.988 1.000 30.731 666 THR A CA 1
ATOM 5179 C C . THR A 1 663 ? -53.042 2.302 21.805 1.000 29.817 666 THR A C 1
ATOM 5180 O O . THR A 1 663 ? -52.649 2.039 20.659 1.000 29.320 666 THR A O 1
ATOM 5184 N N . ILE A 1 664 ? -52.317 2.181 22.906 1.000 29.531 667 ILE A N 1
ATOM 5185 C CA . ILE A 1 664 ? -50.919 1.680 22.932 1.000 28.800 667 ILE A CA 1
ATOM 5186 C C . ILE A 1 664 ? -50.942 0.404 23.758 1.000 28.955 667 ILE A C 1
ATOM 5187 O O . ILE A 1 664 ? -51.334 0.490 24.946 1.000 29.503 667 ILE A O 1
ATOM 5192 N N . THR A 1 665 ? -50.546 -0.718 23.166 1.000 28.450 668 THR A N 1
ATOM 5193 C CA . THR A 1 665 ? -50.593 -2.051 23.815 1.000 28.598 668 THR A CA 1
ATOM 5194 C C . THR A 1 665 ? -49.175 -2.562 24.100 1.000 27.665 668 THR A C 1
ATOM 5195 O O . THR A 1 665 ? -48.198 -2.144 23.404 1.000 27.279 668 THR A O 1
ATOM 5199 N N . GLY A 1 666 ? -49.084 -3.470 25.074 1.000 27.958 669 GLY A N 1
ATOM 5200 C CA . GLY A 1 666 ? -47.856 -4.209 25.414 1.000 27.216 669 GLY A CA 1
ATOM 5201 C C . GLY A 1 666 ? -46.824 -3.342 26.129 1.000 26.821 669 GLY A C 1
ATOM 5202 O O . GLY A 1 666 ? -45.637 -3.595 25.924 1.000 26.429 669 GLY A O 1
ATOM 5203 N N . ILE A 1 667 ? -47.232 -2.375 26.966 1.000 27.256 670 ILE A N 1
ATOM 5204 C CA . ILE A 1 667 ? -46.293 -1.401 27.598 1.000 27.172 670 ILE A CA 1
ATOM 5205 C C . ILE A 1 667 ? -45.753 -1.936 28.929 1.000 27.780 670 ILE A C 1
ATOM 5206 O O . ILE A 1 667 ? -46.519 -2.313 29.798 1.000 28.329 670 ILE A O 1
ATOM 5211 N N . GLY A 1 668 ? -44.436 -1.886 29.098 1.000 27.622 671 GLY A N 1
ATOM 5212 C CA . GLY A 1 668 ? -43.766 -2.216 30.368 1.000 28.939 671 GLY A CA 1
ATOM 5213 C C . GLY A 1 668 ? -43.761 -3.717 30.614 1.000 29.961 671 GLY A C 1
ATOM 5214 O O . GLY A 1 668 ? -44.298 -4.474 29.794 1.000 29.415 671 GLY A O 1
ATOM 5215 N N . ILE A 1 669 ? -43.163 -4.157 31.716 1.000 31.769 672 ILE A N 1
ATOM 5216 C CA . ILE A 1 669 ? -43.050 -5.616 32.008 1.000 32.418 672 ILE A CA 1
ATOM 5217 C C . ILE A 1 669 ? -44.445 -6.180 32.330 1.000 33.669 672 ILE A C 1
ATOM 5218 O O . ILE A 1 669 ? -44.608 -7.391 32.164 1.000 33.980 672 ILE A O 1
ATOM 5223 N N . GLU A 1 670 ? -45.412 -5.340 32.707 1.000 34.467 673 GLU A N 1
ATOM 5224 C CA . GLU A 1 670 ? -46.815 -5.776 32.980 1.000 36.502 673 GLU A CA 1
ATOM 5225 C C . GLU A 1 670 ? -47.657 -5.781 31.692 1.000 34.741 673 GLU A C 1
ATOM 5226 O O . GLU A 1 670 ? -48.819 -6.188 31.776 1.000 33.659 673 GLU A O 1
ATOM 5232 N N . LYS A 1 671 ? -47.116 -5.368 30.539 1.000 32.200 674 LYS A N 1
ATOM 5233 C CA . LYS A 1 671 ? -47.810 -5.444 29.224 1.000 31.966 674 LYS A CA 1
ATOM 5234 C C . LYS A 1 671 ? -49.150 -4.709 29.314 1.000 32.432 674 LYS A C 1
ATOM 5235 O O . LYS A 1 671 ? -50.184 -5.305 28.970 1.000 32.275 674 LYS A O 1
ATOM 5241 N N . LYS A 1 672 ? -49.109 -3.453 29.748 1.000 32.485 675 LYS A N 1
ATOM 5242 C CA . LYS A 1 672 ? -50.312 -2.621 29.997 1.000 34.736 675 LYS A CA 1
ATOM 5243 C C . LYS A 1 672 ? -50.801 -2.018 28.680 1.000 33.258 675 LYS A C 1
ATOM 5244 O O . LYS A 1 672 ? -49.950 -1.659 27.827 1.000 31.989 675 LYS A O 1
ATOM 5250 N N . THR A 1 673 ? -52.124 -1.865 28.550 1.000 33.140 676 THR A N 1
ATOM 5251 C CA . THR A 1 673 ? -52.770 -1.120 27.443 1.000 33.361 676 THR A CA 1
ATOM 5252 C C . THR A 1 673 ? -53.139 0.272 27.962 1.000 33.317 676 THR A C 1
ATOM 5253 O O . THR A 1 673 ? -53.782 0.351 29.050 1.000 34.496 676 THR A O 1
ATOM 5257 N N . PHE A 1 674 ? -52.804 1.320 27.214 1.000 32.350 677 PHE A N 1
ATOM 5258 C CA . PHE A 1 674 ? -53.211 2.720 27.501 1.000 32.807 677 PHE A CA 1
ATOM 5259 C C . PHE A 1 674 ? -54.134 3.197 26.386 1.000 33.551 677 PHE A C 1
ATOM 5260 O O . PHE A 1 674 ? -53.788 3.072 25.209 1.000 32.733 677 PHE A O 1
ATOM 5268 N N . VAL A 1 675 ? -55.306 3.700 26.761 1.000 34.955 678 VAL A N 1
ATOM 5269 C CA . VAL A 1 675 ? -56.275 4.312 25.813 1.000 36.273 678 VAL A CA 1
ATOM 5270 C C . VAL A 1 675 ? -56.383 5.792 26.154 1.000 36.974 678 VAL A C 1
ATOM 5271 O O . VAL A 1 675 ? -56.657 6.115 27.330 1.000 38.018 678 VAL A O 1
ATOM 5275 N N . LEU A 1 676 ? -56.205 6.643 25.153 1.000 37.280 679 LEU A N 1
ATOM 5276 C CA . LEU A 1 676 ? -56.377 8.105 25.281 1.000 38.419 679 LEU A CA 1
ATOM 5277 C C . LEU A 1 676 ? -57.461 8.560 24.312 1.000 39.336 679 LEU A C 1
ATOM 5278 O O . LEU A 1 676 ? -57.505 8.056 23.194 1.000 38.268 679 LEU A O 1
ATOM 5283 N N . THR A 1 677 ? -58.333 9.454 24.780 1.000 40.882 680 THR A N 1
ATOM 5284 C CA . THR A 1 677 ? -59.347 10.164 23.965 1.000 42.853 680 THR A CA 1
ATOM 5285 C C . THR A 1 677 ? -59.312 11.651 24.338 1.000 44.001 680 THR A C 1
ATOM 5286 O O . THR A 1 677 ? -58.593 12.011 25.292 1.000 43.498 680 THR A O 1
ATOM 5290 N N . HIS A 1 678 ? -60.053 12.477 23.605 1.000 45.594 681 HIS A N 1
ATOM 5291 C CA . HIS A 1 678 ? -60.332 13.898 23.948 1.000 47.112 681 HIS A CA 1
ATOM 5292 C C . HIS A 1 678 ? -61.328 13.985 25.106 1.000 48.908 681 HIS A C 1
ATOM 5293 O O . HIS A 1 678 ? -61.828 13.001 25.653 1.000 49.869 681 HIS A O 1
ATOM 5301 N N . HIS B 1 20 ? 27.142 20.447 37.165 1.000 47.360 23 HIS B N 1
ATOM 5302 C CA . HIS B 1 20 ? 26.479 19.200 36.683 1.000 46.127 23 HIS B CA 1
ATOM 5303 C C . HIS B 1 20 ? 25.844 18.434 37.854 1.000 45.876 23 HIS B C 1
ATOM 5304 O O . HIS B 1 20 ? 25.626 17.209 37.696 1.000 45.505 23 HIS B O 1
ATOM 5311 N N . GLN B 1 21 ? 25.541 19.108 38.974 1.000 46.280 24 GLN B N 1
ATOM 5312 C CA . GLN B 1 21 ? 24.910 18.470 40.163 1.000 45.546 24 GLN B CA 1
ATOM 5313 C C . GLN B 1 21 ? 23.544 19.114 40.437 1.000 42.738 24 GLN B C 1
ATOM 5314 O O . GLN B 1 21 ? 23.138 19.181 41.616 1.000 41.518 24 GLN B O 1
ATOM 5320 N N . ASP B 1 22 ? 22.844 19.545 39.384 1.000 39.833 25 ASP B N 1
ATOM 5321 C CA . ASP B 1 22 ? 21.434 20.007 39.463 1.000 38.362 25 ASP B CA 1
ATOM 5322 C C . ASP B 1 22 ? 20.604 18.828 39.966 1.000 36.128 25 ASP B C 1
ATOM 5323 O O . ASP B 1 22 ? 20.707 17.719 39.430 1.000 34.174 25 ASP B O 1
ATOM 5328 N N . PRO B 1 23 ? 19.780 18.999 41.025 1.000 35.239 26 PRO B N 1
ATOM 5329 C CA . PRO B 1 23 ? 19.033 17.874 41.582 1.000 34.058 26 PRO B CA 1
ATOM 5330 C C . PRO B 1 23 ? 17.864 17.422 40.692 1.000 31.935 26 PRO B C 1
ATOM 5331 O O . PRO B 1 23 ? 17.301 16.361 40.968 1.000 30.733 26 PRO B O 1
ATOM 5335 N N . TRP B 1 24 ? 17.536 18.214 39.662 1.000 31.368 27 TRP B N 1
ATOM 5336 C CA . TRP B 1 24 ? 16.386 17.941 38.753 1.000 30.021 27 TRP B CA 1
ATOM 5337 C C . TRP B 1 24 ? 16.799 17.790 37.284 1.000 29.865 27 TRP B C 1
ATOM 5338 O O . TRP B 1 24 ? 15.924 17.356 36.495 1.000 28.487 27 TRP B O 1
ATOM 5349 N N . LYS B 1 25 ? 18.021 18.161 36.895 1.000 31.074 28 LYS B N 1
ATOM 5350 C CA . LYS B 1 25 ? 18.393 18.204 35.456 1.000 31.340 28 LYS B CA 1
ATOM 5351 C C . LYS B 1 25 ? 19.730 17.514 35.205 1.000 31.517 28 LYS B C 1
ATOM 5352 O O . LYS B 1 25 ? 20.683 17.705 35.992 1.000 31.776 28 LYS B O 1
ATOM 5358 N N . LEU B 1 26 ? 19.808 16.790 34.090 1.000 30.181 29 LEU B N 1
ATOM 5359 C CA . LEU B 1 26 ? 21.052 16.162 33.594 1.000 31.314 29 LEU B CA 1
ATOM 5360 C C . LEU B 1 26 ? 21.463 16.944 32.340 1.000 32.202 29 LEU B C 1
ATOM 5361 O O . LEU B 1 26 ? 20.656 17.032 31.410 1.000 31.968 29 LEU B O 1
ATOM 5366 N N . SER B 1 27 ? 22.660 17.537 32.337 1.000 34.721 30 SER B N 1
ATOM 5367 C CA . SER B 1 27 ? 23.139 18.455 31.268 1.000 36.617 30 SER B CA 1
ATOM 5368 C C . SER B 1 27 ? 24.358 17.839 30.582 1.000 36.528 30 SER B C 1
ATOM 5369 O O . SER B 1 27 ? 25.218 17.285 31.291 1.000 38.544 30 SER B O 1
ATOM 5372 N N . ALA B 1 28 ? 24.436 17.980 29.261 1.000 35.856 31 ALA B N 1
ATOM 5373 C CA . ALA B 1 28 ? 25.604 17.610 28.430 1.000 36.453 31 ALA B CA 1
ATOM 5374 C C . ALA B 1 28 ? 26.020 18.817 27.582 1.000 37.061 31 ALA B C 1
ATOM 5375 O O . ALA B 1 28 ? 25.203 19.321 26.793 1.000 35.545 31 ALA B O 1
ATOM 5377 N N . ASP B 1 29 ? 27.262 19.277 27.733 1.000 39.807 32 ASP B N 1
ATOM 5378 C CA . ASP B 1 29 ? 27.836 20.322 26.845 1.000 42.187 32 ASP B CA 1
ATOM 5379 C C . ASP B 1 29 ? 28.529 19.627 25.676 1.000 41.523 32 ASP B C 1
ATOM 5380 O O . ASP B 1 29 ? 29.275 18.679 25.932 1.000 41.846 32 ASP B O 1
ATOM 5385 N N . LYS B 1 30 ? 28.236 20.066 24.450 1.000 41.861 33 LYS B N 1
ATOM 5386 C CA . LYS B 1 30 ? 28.870 19.602 23.187 1.000 43.285 33 LYS B CA 1
ATOM 5387 C C . LYS B 1 30 ? 28.867 18.079 23.128 1.000 42.077 33 LYS B C 1
ATOM 5388 O O . LYS B 1 30 ? 29.903 17.431 23.186 1.000 41.919 33 LYS B O 1
ATOM 5394 N N . PRO B 1 31 ? 27.689 17.445 22.991 1.000 40.601 34 PRO B N 1
ATOM 5395 C CA . PRO B 1 31 ? 27.627 15.995 22.860 1.000 40.607 34 PRO B CA 1
ATOM 5396 C C . PRO B 1 31 ? 28.708 15.430 21.927 1.000 41.284 34 PRO B C 1
ATOM 5397 O O . PRO B 1 31 ? 28.823 15.898 20.804 1.000 41.982 34 PRO B O 1
ATOM 5401 N N . ASP B 1 32 ? 29.449 14.432 22.409 1.000 42.064 35 ASP B N 1
ATOM 5402 C CA . ASP B 1 32 ? 30.541 13.746 21.669 1.000 42.883 35 ASP B CA 1
ATOM 5403 C C . ASP B 1 32 ? 29.995 12.419 21.123 1.000 41.316 35 ASP B C 1
ATOM 5404 O O . ASP B 1 32 ? 29.928 11.469 21.905 1.000 39.615 35 ASP B O 1
ATOM 5409 N N . SER B 1 33 ? 29.658 12.340 19.830 1.000 41.262 36 SER B N 1
ATOM 5410 C CA . SER B 1 33 ? 29.086 11.120 19.196 1.000 41.138 36 SER B CA 1
ATOM 5411 C C . SER B 1 33 ? 30.021 9.907 19.363 1.000 41.836 36 SER B C 1
ATOM 5412 O O . SER B 1 33 ? 29.518 8.773 19.320 1.000 42.503 36 SER B O 1
ATOM 5415 N N . ASN B 1 34 ? 31.322 10.112 19.587 1.000 43.741 37 ASN B N 1
ATOM 5416 C CA . ASN B 1 34 ? 32.298 9.003 19.781 1.000 44.547 37 ASN B CA 1
ATOM 5417 C C . ASN B 1 34 ? 32.192 8.407 21.188 1.000 43.267 37 ASN B C 1
ATOM 5418 O O . ASN B 1 34 ? 32.782 7.336 21.412 1.000 43.638 37 ASN B O 1
ATOM 5423 N N . ASN B 1 35 ? 31.487 9.060 22.114 1.000 41.160 38 ASN B N 1
ATOM 5424 C CA . ASN B 1 35 ? 31.359 8.564 23.506 1.000 40.007 38 ASN B CA 1
ATOM 5425 C C . ASN B 1 35 ? 30.059 9.077 24.127 1.000 36.760 38 ASN B C 1
ATOM 5426 O O . ASN B 1 35 ? 30.091 9.783 25.162 1.000 37.431 38 ASN B O 1
ATOM 5431 N N . TYR B 1 36 ? 28.944 8.712 23.516 1.000 32.662 39 TYR B N 1
ATOM 5432 C CA . TYR B 1 36 ? 27.620 9.258 23.890 1.000 30.615 39 TYR B CA 1
ATOM 5433 C C . TYR B 1 36 ? 26.629 8.117 24.071 1.000 29.001 39 TYR B C 1
ATOM 5434 O O . TYR B 1 36 ? 26.458 7.305 23.154 1.000 28.894 39 TYR B O 1
ATOM 5443 N N . TYR B 1 37 ? 25.973 8.081 25.225 1.000 27.994 40 TYR B N 1
ATOM 5444 C CA . TYR B 1 37 ? 24.862 7.153 25.543 1.000 27.332 40 TYR B CA 1
ATOM 5445 C C . TYR B 1 37 ? 23.623 8.011 25.802 1.000 25.999 40 TYR B C 1
ATOM 5446 O O . TYR B 1 37 ? 23.593 8.753 26.801 1.000 26.328 40 TYR B O 1
ATOM 5455 N N . GLY B 1 38 ? 22.672 7.967 24.877 1.000 24.434 41 GLY B N 1
ATOM 5456 C CA . GLY B 1 38 ? 21.480 8.824 24.916 1.000 23.405 41 GLY B CA 1
ATOM 5457 C C . GLY B 1 38 ? 20.606 8.542 26.128 1.000 22.822 41 GLY B C 1
ATOM 5458 O O . GLY B 1 38 ? 20.587 7.388 26.642 1.000 23.068 41 GLY B O 1
ATOM 5459 N N . GLU B 1 39 ? 19.860 9.566 26.505 1.000 22.964 42 GLU B N 1
ATOM 5460 C CA . GLU B 1 39 ? 18.844 9.503 27.577 1.000 22.520 42 GLU B CA 1
ATOM 5461 C C . GLU B 1 39 ? 17.457 9.308 26.970 1.000 21.490 42 GLU B C 1
ATOM 5462 O O . GLU B 1 39 ? 17.238 9.583 25.773 1.000 20.708 42 GLU B O 1
ATOM 5468 N N . THR B 1 40 ? 16.547 8.822 27.795 1.000 20.757 43 THR B N 1
ATOM 5469 C CA . THR B 1 40 ? 15.203 8.420 27.342 1.000 19.767 43 THR B CA 1
ATOM 5470 C C . THR B 1 40 ? 14.176 9.363 27.949 1.000 19.767 43 THR B C 1
ATOM 5471 O O . THR B 1 40 ? 14.247 9.631 29.155 1.000 20.620 43 THR B O 1
ATOM 5475 N N . VAL B 1 41 ? 13.187 9.767 27.153 1.000 19.068 44 VAL B N 1
ATOM 5476 C CA . VAL B 1 41 ? 11.887 10.301 27.654 1.000 19.136 44 VAL B CA 1
ATOM 5477 C C . VAL B 1 41 ? 10.818 9.272 27.302 1.000 17.972 44 VAL B C 1
ATOM 5478 O O . VAL B 1 41 ? 10.869 8.654 26.218 1.000 17.344 44 VAL B O 1
ATOM 5482 N N . ALA B 1 42 ? 9.926 9.004 28.229 1.000 17.553 45 ALA B N 1
ATOM 5483 C CA . ALA B 1 42 ? 8.933 7.946 28.030 1.000 16.727 45 ALA B CA 1
ATOM 5484 C C . ALA B 1 42 ? 7.742 8.176 28.941 1.000 16.295 45 ALA B C 1
ATOM 5485 O O . ALA B 1 42 ? 7.863 8.868 29.973 1.000 17.112 45 ALA B O 1
ATOM 5487 N N . ASN B 1 43 ? 6.626 7.589 28.520 1.000 15.538 46 ASN B N 1
ATOM 5488 C CA . ASN B 1 43 ? 5.350 7.688 29.266 1.000 15.387 46 ASN B CA 1
ATOM 5489 C C . ASN B 1 43 ? 4.823 6.290 29.596 1.000 15.258 46 ASN B C 1
ATOM 5490 O O . ASN B 1 43 ? 3.620 6.143 29.828 1.000 15.103 46 ASN B O 1
ATOM 5495 N N . GLY B 1 44 ? 5.707 5.299 29.626 1.000 15.144 47 GLY B N 1
ATOM 5496 C CA . GLY B 1 44 ? 5.311 3.904 29.859 1.000 14.984 47 GLY B CA 1
ATOM 5497 C C . GLY B 1 44 ? 4.808 3.198 28.607 1.000 14.876 47 GLY B C 1
ATOM 5498 O O . GLY B 1 44 ? 4.624 1.957 28.655 1.000 15.416 47 GLY B O 1
ATOM 5499 N N . MET B 1 45 ? 4.596 3.936 27.519 1.000 14.777 48 MET B N 1
ATOM 5500 C CA . MET B 1 45 ? 4.115 3.360 26.250 1.000 14.678 48 MET B CA 1
ATOM 5501 C C . MET B 1 45 ? 5.122 3.590 25.123 1.000 14.333 48 MET B C 1
ATOM 5502 O O . MET B 1 45 ? 5.466 2.651 24.408 1.000 14.724 48 MET B O 1
ATOM 5507 N N . ILE B 1 46 ? 5.569 4.821 24.973 1.000 14.564 49 ILE B N 1
ATOM 5508 C CA . ILE B 1 46 ? 6.595 5.178 23.967 1.000 14.968 49 ILE B CA 1
ATOM 5509 C C . ILE B 1 46 ? 7.828 5.625 24.714 1.000 15.222 49 ILE B C 1
ATOM 5510 O O . ILE B 1 46 ? 7.713 6.461 25.615 1.000 15.431 49 ILE B O 1
ATOM 5515 N N . GLY B 1 47 ? 8.984 5.122 24.298 1.000 15.051 50 GLY B N 1
ATOM 5516 C CA . GLY B 1 47 ? 10.283 5.669 24.721 1.000 15.497 50 GLY B CA 1
ATOM 5517 C C . GLY B 1 47 ? 10.997 6.264 23.532 1.000 15.847 50 GLY B C 1
ATOM 5518 O O . GLY B 1 47 ? 10.997 5.658 22.458 1.000 15.500 50 GLY B O 1
ATOM 5519 N N . ILE B 1 48 ? 11.601 7.425 23.738 1.000 16.267 51 ILE B N 1
ATOM 5520 C CA . ILE B 1 48 ? 12.398 8.153 22.714 1.000 17.107 51 ILE B CA 1
ATOM 5521 C C . ILE B 1 48 ? 13.799 8.347 23.287 1.000 17.701 51 ILE B C 1
ATOM 5522 O O . ILE B 1 48 ? 13.930 8.984 24.342 1.000 18.001 51 ILE B O 1
ATOM 5527 N N . ILE B 1 49 ? 14.790 7.767 22.618 1.000 17.659 52 ILE B N 1
ATOM 5528 C CA . ILE B 1 49 ? 16.199 7.772 23.089 1.000 18.861 52 ILE B CA 1
ATOM 5529 C C . ILE B 1 49 ? 16.954 8.823 22.275 1.000 19.369 52 ILE B C 1
ATOM 5530 O O . ILE B 1 49 ? 16.871 8.826 21.031 1.000 19.173 52 ILE B O 1
ATOM 5535 N N . SER B 1 50 ? 17.666 9.705 22.956 1.000 19.532 53 SER B N 1
ATOM 5536 C CA . SER B 1 50 ? 18.282 10.892 22.338 1.000 20.354 53 SER B CA 1
ATOM 5537 C C . SER B 1 50 ? 19.454 10.502 21.420 1.000 20.936 53 SER B C 1
ATOM 5538 O O . SER B 1 50 ? 20.133 9.481 21.621 1.000 20.853 53 SER B O 1
ATOM 5541 N N . SER B 1 51 ? 19.688 11.372 20.446 1.000 21.398 54 SER B N 1
ATOM 5542 C CA . SER B 1 51 ? 20.830 11.357 19.510 1.000 22.205 54 SER B CA 1
ATOM 5543 C C . SER B 1 51 ? 21.765 12.481 19.906 1.000 23.365 54 SER B C 1
ATOM 5544 O O . SER B 1 51 ? 21.314 13.528 20.360 1.000 23.778 54 SER B O 1
ATOM 5547 N N . PRO B 1 52 ? 23.081 12.331 19.670 1.000 24.377 55 PRO B N 1
ATOM 5548 C CA . PRO B 1 52 ? 23.987 13.470 19.798 1.000 25.732 55 PRO B CA 1
ATOM 5549 C C . PRO B 1 52 ? 23.738 14.507 18.691 1.000 26.297 55 PRO B C 1
ATOM 5550 O O . PRO B 1 52 ? 24.129 15.663 18.877 1.000 27.828 55 PRO B O 1
ATOM 5554 N N . GLU B 1 53 ? 23.095 14.114 17.585 1.000 26.398 56 GLU B N 1
ATOM 5555 C CA . GLU B 1 53 ? 22.819 15.028 16.449 1.000 27.469 56 GLU B CA 1
ATOM 5556 C C . GLU B 1 53 ? 21.660 15.944 16.820 1.000 26.403 56 GLU B C 1
ATOM 5557 O O . GLU B 1 53 ? 20.658 15.502 17.400 1.000 25.370 56 GLU B O 1
ATOM 5563 N N . PRO B 1 54 ? 21.737 17.241 16.448 1.000 26.122 57 PRO B N 1
ATOM 5564 C CA . PRO B 1 54 ? 20.662 18.179 16.740 1.000 25.890 57 PRO B CA 1
ATOM 5565 C C . PRO B 1 54 ? 19.388 17.778 15.975 1.000 25.022 57 PRO B C 1
ATOM 5566 O O . PRO B 1 54 ? 19.478 17.397 14.811 1.000 24.651 57 PRO B O 1
ATOM 5570 N N . LEU B 1 55 ? 18.262 17.882 16.659 1.000 25.003 58 LEU B N 1
ATOM 5571 C CA . LEU B 1 55 ? 16.897 17.733 16.086 1.000 24.275 58 LEU B CA 1
ATOM 5572 C C . LEU B 1 55 ? 16.684 16.325 15.501 1.000 23.661 58 LEU B C 1
ATOM 5573 O O . LEU B 1 55 ? 15.856 16.189 14.556 1.000 23.525 58 LEU B O 1
ATOM 5578 N N . LYS B 1 56 ? 17.383 15.331 16.050 1.000 23.298 59 LYS B N 1
ATOM 5579 C CA . LYS B 1 56 ? 17.179 13.908 15.701 1.000 22.490 59 LYS B CA 1
ATOM 5580 C C . LYS B 1 56 ? 17.002 13.116 16.981 1.000 21.470 59 LYS B C 1
ATOM 5581 O O . LYS B 1 56 ? 17.426 13.579 18.060 1.000 21.434 59 LYS B O 1
ATOM 5587 N N . VAL B 1 57 ? 16.424 11.933 16.832 1.000 20.303 60 VAL B N 1
ATOM 5588 C CA . VAL B 1 57 ? 16.349 10.940 17.933 1.000 20.458 60 VAL B CA 1
ATOM 5589 C C . VAL B 1 57 ? 16.999 9.659 17.425 1.000 20.517 60 VAL B C 1
ATOM 5590 O O . VAL B 1 57 ? 16.935 9.411 16.191 1.000 20.475 60 VAL B O 1
ATOM 5594 N N . LYS B 1 58 ? 17.644 8.914 18.310 1.000 20.375 61 LYS B N 1
ATOM 5595 C CA . LYS B 1 58 ? 18.410 7.710 17.944 1.000 21.184 61 LYS B CA 1
ATOM 5596 C C . LYS B 1 58 ? 17.459 6.538 17.721 1.000 19.494 61 LYS B C 1
ATOM 5597 O O . LYS B 1 58 ? 17.643 5.781 16.753 1.000 19.032 61 LYS B O 1
ATOM 5603 N N . GLU B 1 59 ? 16.524 6.333 18.638 1.000 18.544 62 GLU B N 1
ATOM 5604 C CA . GLU B 1 59 ? 15.675 5.129 18.611 1.000 17.809 62 GLU B CA 1
ATOM 5605 C C . GLU B 1 59 ? 14.361 5.457 19.303 1.000 16.863 62 GLU B C 1
ATOM 5606 O O . GLU B 1 59 ? 14.322 6.319 20.220 1.000 16.704 62 GLU B O 1
ATOM 5612 N N . VAL B 1 60 ? 13.304 4.798 18.835 1.000 15.435 63 VAL B N 1
ATOM 5613 C CA . VAL B 1 60 ? 11.942 4.909 19.394 1.000 15.472 63 VAL B CA 1
ATOM 5614 C C . VAL B 1 60 ? 11.426 3.498 19.609 1.000 15.258 63 VAL B C 1
ATOM 5615 O O . VAL B 1 60 ? 11.552 2.669 18.698 1.000 15.393 63 VAL B O 1
ATOM 5619 N N . VAL B 1 61 ? 10.855 3.257 20.784 1.000 15.654 64 VAL B N 1
ATOM 5620 C CA . VAL B 1 61 ? 10.368 1.912 21.166 1.000 16.185 64 VAL B CA 1
ATOM 5621 C C . VAL B 1 61 ? 8.921 2.055 21.631 1.000 15.265 64 VAL B C 1
ATOM 5622 O O . VAL B 1 61 ? 8.622 2.951 22.447 1.000 15.530 64 VAL B O 1
ATOM 5626 N N . LEU B 1 62 ? 8.070 1.180 21.110 1.000 15.007 65 LEU B N 1
ATOM 5627 C CA . LEU B 1 62 ? 6.655 1.093 21.497 1.000 14.444 65 LEU B CA 1
ATOM 5628 C C . LEU B 1 62 ? 6.435 -0.155 22.347 1.000 14.177 65 LEU B C 1
ATOM 5629 O O . LEU B 1 62 ? 6.720 -1.276 21.892 1.000 14.388 65 LEU B O 1
ATOM 5634 N N . ALA B 1 63 ? 5.979 0.037 23.581 1.000 14.023 66 ALA B N 1
ATOM 5635 C CA . ALA B 1 63 ? 5.642 -1.087 24.473 1.000 13.697 66 ALA B CA 1
ATOM 5636 C C . ALA B 1 63 ? 4.556 -1.956 23.831 1.000 14.104 66 ALA B C 1
ATOM 5637 O O . ALA B 1 63 ? 3.695 -1.466 23.102 1.000 14.288 66 ALA B O 1
ATOM 5639 N N . GLY B 1 64 ? 4.547 -3.230 24.183 1.000 13.954 67 GLY B N 1
ATOM 5640 C CA . GLY B 1 64 ? 3.440 -4.115 23.821 1.000 14.299 67 GLY B CA 1
ATOM 5641 C C . GLY B 1 64 ? 3.507 -4.626 22.402 1.000 14.926 67 GLY B C 1
ATOM 5642 O O . GLY B 1 64 ? 2.592 -5.372 22.013 1.000 16.699 67 GLY B O 1
ATOM 5643 N N . THR B 1 65 ? 4.496 -4.243 21.619 1.000 14.677 68 THR B N 1
ATOM 5644 C CA . THR B 1 65 ? 4.597 -4.625 20.200 1.000 14.485 68 THR B CA 1
ATOM 5645 C C . THR B 1 65 ? 5.813 -5.535 20.059 1.000 14.031 68 THR B C 1
ATOM 5646 O O . THR B 1 65 ? 6.922 -5.075 20.234 1.000 15.434 68 THR B O 1
ATOM 5650 N N . TYR B 1 66 ? 5.595 -6.811 19.792 1.000 13.565 69 TYR B N 1
ATOM 5651 C CA . TYR B 1 66 ? 6.683 -7.792 19.716 1.000 13.516 69 TYR B CA 1
ATOM 5652 C C . TYR B 1 66 ? 6.541 -8.556 18.406 1.000 13.425 69 TYR B C 1
ATOM 5653 O O . TYR B 1 66 ? 5.411 -8.864 17.933 1.000 14.440 69 TYR B O 1
ATOM 5662 N N . ASP B 1 67 ? 7.664 -8.915 17.813 1.000 12.962 70 ASP B N 1
ATOM 5663 C CA . ASP B 1 67 ? 7.713 -9.813 16.656 1.000 13.180 70 ASP B CA 1
ATOM 5664 C C . ASP B 1 67 ? 9.076 -10.474 16.639 1.000 13.482 70 ASP B C 1
ATOM 5665 O O . ASP B 1 67 ? 10.007 -9.986 17.271 1.000 13.735 70 ASP B O 1
ATOM 5670 N N . ILE B 1 68 ? 9.202 -11.531 15.844 1.000 13.399 71 ILE B N 1
ATOM 5671 C CA . ILE B 1 68 ? 10.523 -12.184 15.631 1.000 14.410 71 ILE B CA 1
ATOM 5672 C C . ILE B 1 68 ? 11.444 -11.186 14.931 1.000 14.950 71 ILE B C 1
ATOM 5673 O O . ILE B 1 68 ? 11.068 -10.687 13.863 1.000 15.679 71 ILE B O 1
ATOM 5678 N N . TYR B 1 69 ? 12.630 -10.958 15.496 1.000 15.264 72 TYR B N 1
ATOM 5679 C CA . TYR B 1 69 ? 13.557 -9.892 15.064 1.000 15.740 72 TYR B CA 1
ATOM 5680 C C . TYR B 1 69 ? 14.884 -10.091 15.796 1.000 16.909 72 TYR B C 1
ATOM 5681 O O . TYR B 1 69 ? 14.893 -10.147 17.023 1.000 17.566 72 TYR B O 1
ATOM 5690 N N . LYS B 1 70 ? 15.926 -10.257 15.042 1.000 17.512 73 LYS B N 1
ATOM 5691 C CA . LYS B 1 70 ? 17.325 -10.356 15.493 1.000 17.771 73 LYS B CA 1
ATOM 5692 C C . LYS B 1 70 ? 17.460 -11.282 16.698 1.000 17.617 73 LYS B C 1
ATOM 5693 O O . LYS B 1 70 ? 17.225 -12.499 16.577 1.000 16.956 73 LYS B O 1
ATOM 5699 N N . ARG B 1 71 ? 17.918 -10.742 17.826 1.000 17.462 74 ARG B N 1
ATOM 5700 C CA . ARG B 1 71 ? 18.449 -11.557 18.956 1.000 17.663 74 ARG B CA 1
ATOM 5701 C C . ARG B 1 71 ? 17.489 -12.685 19.366 1.000 17.161 74 ARG B C 1
ATOM 5702 O O . ARG B 1 71 ? 16.283 -12.436 19.638 1.000 16.929 74 ARG B O 1
ATOM 5710 N N . GLY B 1 72 ? 18.025 -13.905 19.459 1.000 17.302 75 GLY B N 1
ATOM 5711 C CA . GLY B 1 72 ? 17.366 -14.953 20.256 1.000 17.286 75 GLY B CA 1
ATOM 5712 C C . GLY B 1 72 ? 16.375 -15.785 19.482 1.000 17.474 75 GLY B C 1
ATOM 5713 O O . GLY B 1 72 ? 15.995 -16.833 20.012 1.000 18.098 75 GLY B O 1
ATOM 5714 N N . ARG B 1 73 ? 15.976 -15.369 18.270 1.000 17.295 76 ARG B N 1
ATOM 5715 C CA . ARG B 1 73 ? 15.033 -16.131 17.424 1.000 17.193 76 ARG B CA 1
ATOM 5716 C C . ARG B 1 73 ? 13.656 -16.171 18.088 1.000 17.206 76 ARG B C 1
ATOM 5717 O O . ARG B 1 73 ? 12.804 -16.974 17.658 1.000 18.207 76 ARG B O 1
ATOM 5725 N N . VAL B 1 74 ? 13.389 -15.250 19.004 1.000 16.230 77 VAL B N 1
ATOM 5726 C CA . VAL B 1 74 ? 12.116 -15.163 19.768 1.000 15.455 77 VAL B CA 1
ATOM 5727 C C . VAL B 1 74 ? 11.555 -13.749 19.617 1.000 15.641 77 VAL B C 1
ATOM 5728 O O . VAL B 1 74 ? 12.222 -12.873 19.014 1.000 15.334 77 VAL B O 1
ATOM 5732 N N . SER B 1 75 ? 10.352 -13.522 20.117 1.000 15.194 78 SER B N 1
ATOM 5733 C CA . SER B 1 75 ? 9.699 -12.194 20.058 1.000 15.430 78 SER B CA 1
ATOM 5734 C C . SER B 1 75 ? 10.627 -11.112 20.586 1.000 15.007 78 SER B C 1
ATOM 5735 O O . SER B 1 75 ? 11.426 -11.336 21.505 1.000 15.308 78 SER B O 1
ATOM 5738 N N . SER B 1 76 ? 10.477 -9.907 20.044 1.000 14.221 79 SER B N 1
ATOM 5739 C CA . SER B 1 76 ? 11.316 -8.772 20.456 1.000 14.528 79 SER B CA 1
ATOM 5740 C C . SER B 1 76 ? 10.563 -7.474 20.241 1.000 14.035 79 SER B C 1
ATOM 5741 O O . SER B 1 76 ? 9.802 -7.341 19.285 1.000 13.762 79 SER B O 1
ATOM 5744 N N . PHE B 1 77 ? 10.839 -6.497 21.087 1.000 13.934 80 PHE B N 1
ATOM 5745 C CA . PHE B 1 77 ? 10.627 -5.096 20.696 1.000 14.121 80 PHE B CA 1
ATOM 5746 C C . PHE B 1 77 ? 11.339 -4.846 19.362 1.000 14.575 80 PHE B C 1
ATOM 5747 O O . PHE B 1 77 ? 12.343 -5.510 19.015 1.000 14.950 80 PHE B O 1
ATOM 5755 N N . ILE B 1 78 ? 10.822 -3.856 18.666 1.000 15.642 81 ILE B N 1
ATOM 5756 C CA . ILE B 1 78 ? 11.164 -3.511 17.275 1.000 16.551 81 ILE B CA 1
ATOM 5757 C C . ILE B 1 78 ? 11.589 -2.047 17.281 1.000 16.006 81 ILE B C 1
ATOM 5758 O O . ILE B 1 78 ? 10.817 -1.216 17.741 1.000 16.477 81 ILE B O 1
ATOM 5763 N N . PRO B 1 79 ? 12.739 -1.650 16.703 1.000 16.011 82 PRO B N 1
ATOM 5764 C CA . PRO B 1 79 ? 13.018 -0.225 16.521 1.000 15.729 82 PRO B CA 1
ATOM 5765 C C . PRO B 1 79 ? 11.906 0.377 15.656 1.000 14.594 82 PRO B C 1
ATOM 5766 O O . PRO B 1 79 ? 11.518 -0.195 14.618 1.000 14.147 82 PRO B O 1
ATOM 5770 N N . ASN B 1 80 ? 11.379 1.517 16.082 1.000 13.680 83 ASN B N 1
ATOM 5771 C CA . ASN B 1 80 ? 10.188 2.107 15.443 1.000 13.575 83 ASN B CA 1
ATOM 5772 C C . ASN B 1 80 ? 10.547 3.387 14.688 1.000 13.478 83 ASN B C 1
ATOM 5773 O O . ASN B 1 80 ? 11.732 3.761 14.612 1.000 14.089 83 ASN B O 1
ATOM 5778 N N . TYR B 1 81 ? 9.556 4.072 14.152 1.000 13.143 84 TYR B N 1
ATOM 5779 C CA . TYR B 1 81 ? 9.793 5.344 13.442 1.000 13.406 84 TYR B CA 1
ATOM 5780 C C . TYR B 1 81 ? 10.452 6.361 14.376 1.000 14.082 84 TYR B C 1
ATOM 5781 O O . TYR B 1 81 ? 9.931 6.649 15.467 1.000 14.422 84 TYR B O 1
ATOM 5790 N N . ASN B 1 82 ? 11.564 6.922 13.928 1.000 14.622 85 ASN B N 1
ATOM 5791 C CA . ASN B 1 82 ? 12.236 8.074 14.580 1.000 15.485 85 ASN B CA 1
ATOM 5792 C C . ASN B 1 82 ? 11.435 9.311 14.205 1.000 15.744 85 ASN B C 1
ATOM 5793 O O . ASN B 1 82 ? 11.883 10.125 13.390 1.000 15.986 85 ASN B O 1
ATOM 5798 N N . LEU B 1 83 ? 10.257 9.441 14.793 1.000 15.347 86 LEU B N 1
ATOM 5799 C CA . LEU B 1 83 ? 9.188 10.278 14.208 1.000 15.629 86 LEU B CA 1
ATOM 5800 C C . LEU B 1 83 ? 9.474 11.761 14.400 1.000 16.118 86 LEU B C 1
ATOM 5801 O O . LEU B 1 83 ? 8.870 12.555 13.681 1.000 16.536 86 LEU B O 1
ATOM 5806 N N . LEU B 1 84 ? 10.397 12.112 15.302 1.000 16.680 87 LEU B N 1
ATOM 5807 C CA . LEU B 1 84 ? 10.726 13.539 15.561 1.000 17.921 87 LEU B CA 1
ATOM 5808 C C . LEU B 1 84 ? 11.820 14.053 14.630 1.000 18.233 87 LEU B C 1
ATOM 5809 O O . LEU B 1 84 ? 12.137 15.243 14.708 1.000 19.041 87 LEU B O 1
ATOM 5814 N N . ASN B 1 85 ? 12.418 13.210 13.788 1.000 17.926 88 ASN B N 1
ATOM 5815 C CA . ASN B 1 85 ? 13.604 13.643 13.009 1.000 18.935 88 ASN B CA 1
ATOM 5816 C C . ASN B 1 85 ? 13.254 14.849 12.138 1.000 19.538 88 ASN B C 1
ATOM 5817 O O . ASN B 1 85 ? 12.282 14.836 11.365 1.000 18.601 88 ASN B O 1
ATOM 5822 N N . MET B 1 86 ? 14.073 15.895 12.247 1.000 20.921 89 MET B N 1
ATOM 5823 C CA . MET B 1 86 ? 13.823 17.155 11.529 1.000 22.864 89 MET B CA 1
ATOM 5824 C C . MET B 1 86 ? 15.142 17.611 10.895 1.000 24.092 89 MET B C 1
ATOM 5825 O O . MET B 1 86 ? 16.228 17.255 11.430 1.000 25.471 89 MET B O 1
ATOM 5830 N N . LYS B 1 87 ? 15.027 18.266 9.753 1.000 23.396 90 LYS B N 1
ATOM 5831 C CA . LYS B 1 87 ? 16.159 18.987 9.136 1.000 25.380 90 LYS B CA 1
ATOM 5832 C C . LYS B 1 87 ? 15.800 20.468 9.141 1.000 25.048 90 LYS B C 1
ATOM 5833 O O . LYS B 1 87 ? 14.684 20.820 8.724 1.000 23.980 90 LYS B O 1
ATOM 5839 N N . LEU B 1 88 ? 16.710 21.287 9.650 1.000 25.676 91 LEU B N 1
ATOM 5840 C CA . LEU B 1 88 ? 16.533 22.755 9.715 1.000 26.921 91 LEU B CA 1
ATOM 5841 C C . LEU B 1 88 ? 17.633 23.374 8.858 1.000 27.441 91 LEU B C 1
ATOM 5842 O O . LEU B 1 88 ? 18.780 22.923 9.001 1.000 28.346 91 LEU B O 1
ATOM 5847 N N . ALA B 1 89 ? 17.268 24.249 7.926 1.000 27.245 92 ALA B N 1
ATOM 5848 C CA . ALA B 1 89 ? 18.230 25.020 7.112 1.000 28.203 92 ALA B CA 1
ATOM 5849 C C . ALA B 1 89 ? 17.967 26.501 7.342 1.000 29.186 92 ALA B C 1
ATOM 5850 O O . ALA B 1 89 ? 16.813 26.902 7.483 1.000 28.022 92 ALA B O 1
ATOM 5852 N N . PHE B 1 90 ? 19.050 27.275 7.394 1.000 30.956 93 PHE B N 1
ATOM 5853 C CA . PHE B 1 90 ? 18.988 28.749 7.446 1.000 33.753 93 PHE B CA 1
ATOM 5854 C C . PHE B 1 90 ? 19.552 29.305 6.141 1.000 36.797 93 PHE B C 1
ATOM 5855 O O . PHE B 1 90 ? 20.753 29.061 5.896 1.000 36.624 93 PHE B O 1
ATOM 5863 N N . ASN B 1 91 ? 18.698 29.963 5.351 1.000 40.457 94 ASN B N 1
ATOM 5864 C CA . ASN B 1 91 ? 19.038 30.583 4.037 1.000 45.085 94 ASN B CA 1
ATOM 5865 C C . ASN B 1 91 ? 19.603 29.499 3.107 1.000 45.641 94 ASN B C 1
ATOM 5866 O O . ASN B 1 91 ? 20.512 29.820 2.324 1.000 50.539 94 ASN B O 1
ATOM 5871 N N . GLY B 1 92 ? 19.090 28.272 3.184 1.000 46.093 95 GLY B N 1
ATOM 5872 C CA . GLY B 1 92 ? 19.508 27.137 2.340 1.000 44.597 95 GLY B CA 1
ATOM 5873 C C . GLY B 1 92 ? 20.598 26.290 2.975 1.000 43.842 95 GLY B C 1
ATOM 5874 O O . GLY B 1 92 ? 20.845 25.193 2.454 1.000 45.546 95 GLY B O 1
ATOM 5875 N N . GLU B 1 93 ? 21.230 26.746 4.064 1.000 41.908 96 GLU B N 1
ATOM 5876 C CA . GLU B 1 93 ? 22.338 25.993 4.708 1.000 40.679 96 GLU B CA 1
ATOM 5877 C C . GLU B 1 93 ? 21.815 25.073 5.817 1.000 38.729 96 GLU B C 1
ATOM 5878 O O . GLU B 1 93 ? 21.295 25.591 6.824 1.000 35.359 96 GLU B O 1
ATOM 5884 N N . SER B 1 94 ? 21.975 23.750 5.677 1.000 38.863 97 SER B N 1
ATOM 5885 C CA . SER B 1 94 ? 21.478 22.775 6.682 1.000 38.143 97 SER B CA 1
ATOM 5886 C C . SER B 1 94 ? 22.312 22.868 7.961 1.000 37.801 97 SER B C 1
ATOM 5887 O O . SER B 1 94 ? 23.549 23.070 7.877 1.000 38.668 97 SER B O 1
ATOM 5890 N N . VAL B 1 95 ? 21.609 22.835 9.085 1.000 36.273 98 VAL B N 1
ATOM 5891 C CA . VAL B 1 95 ? 22.156 22.732 10.461 1.000 37.109 98 VAL B CA 1
ATOM 5892 C C . VAL B 1 95 ? 22.731 21.334 10.624 1.000 37.819 98 VAL B C 1
ATOM 5893 O O . VAL B 1 95 ? 22.011 20.369 10.340 1.000 36.270 98 VAL B O 1
ATOM 5897 N N . GLN B 1 96 ? 23.983 21.268 11.057 1.000 39.935 99 GLN B N 1
ATOM 5898 C CA . GLN B 1 96 ? 24.763 20.030 11.287 1.000 41.692 99 GLN B CA 1
ATOM 5899 C C . GLN B 1 96 ? 25.491 20.193 12.616 1.000 41.250 99 GLN B C 1
ATOM 5900 O O . GLN B 1 96 ? 25.725 21.361 13.019 1.000 41.305 99 GLN B O 1
ATOM 5906 N N . THR B 1 97 ? 25.933 19.091 13.210 1.000 40.507 100 THR B N 1
ATOM 5907 C CA . THR B 1 97 ? 26.856 19.101 14.375 1.000 42.065 100 THR B CA 1
ATOM 5908 C C . THR B 1 97 ? 28.038 20.041 14.106 1.000 42.584 100 THR B C 1
ATOM 5909 O O . THR B 1 97 ? 28.493 20.709 15.067 1.000 43.841 100 THR B O 1
ATOM 5913 N N . TYR B 1 98 ? 28.537 20.103 12.868 1.000 42.762 101 TYR B N 1
ATOM 5914 C CA . TYR B 1 98 ? 29.848 20.749 12.569 1.000 43.963 101 TYR B CA 1
ATOM 5915 C C . TYR B 1 98 ? 29.721 22.262 12.334 1.000 43.136 101 TYR B C 1
ATOM 5916 O O . TYR B 1 98 ? 30.786 22.880 12.283 1.000 44.006 101 TYR B O 1
ATOM 5925 N N . ASN B 1 99 ? 28.526 22.844 12.164 1.000 37.828 102 ASN B N 1
ATOM 5926 C CA . ASN B 1 99 ? 28.373 24.301 11.863 1.000 37.386 102 ASN B CA 1
ATOM 5927 C C . ASN B 1 99 ? 27.516 25.001 12.929 1.000 36.462 102 ASN B C 1
ATOM 5928 O O . ASN B 1 99 ? 27.099 26.152 12.704 1.000 36.636 102 ASN B O 1
ATOM 5933 N N . ILE B 1 100 ? 27.281 24.361 14.072 1.000 35.010 103 ILE B N 1
ATOM 5934 C CA . ILE B 1 100 ? 26.586 25.016 15.217 1.000 34.939 103 ILE B CA 1
ATOM 5935 C C . ILE B 1 100 ? 27.614 25.237 16.325 1.000 35.630 103 ILE B C 1
ATOM 5936 O O . ILE B 1 100 ? 28.709 24.666 16.260 1.000 36.800 103 ILE B O 1
ATOM 5941 N N . ASN B 1 101 ? 27.303 26.073 17.299 1.000 36.107 104 ASN B N 1
ATOM 5942 C CA . ASN B 1 101 ? 28.187 26.230 18.479 1.000 37.137 104 ASN B CA 1
ATOM 5943 C C . ASN B 1 101 ? 27.328 26.425 19.723 1.000 36.709 104 ASN B C 1
ATOM 5944 O O . ASN B 1 101 ? 26.077 26.569 19.592 1.000 34.524 104 ASN B O 1
ATOM 5949 N N . ASN B 1 102 ? 27.973 26.345 20.880 1.000 36.907 105 ASN B N 1
ATOM 5950 C CA . ASN B 1 102 ? 27.292 26.458 22.187 1.000 37.564 105 ASN B CA 1
ATOM 5951 C C . ASN B 1 102 ? 26.187 25.396 22.251 1.000 34.950 105 ASN B C 1
ATOM 5952 O O . ASN B 1 102 ? 25.143 25.660 22.850 1.000 34.629 105 ASN B O 1
ATOM 5957 N N . TYR B 1 103 ? 26.407 24.242 21.629 1.000 33.110 106 TYR B N 1
ATOM 5958 C CA . TYR B 1 103 ? 25.390 23.157 21.586 1.000 31.978 106 TYR B CA 1
ATOM 5959 C C . TYR B 1 103 ? 25.331 22.483 22.956 1.000 32.529 106 TYR B C 1
ATOM 5960 O O . TYR B 1 103 ? 26.377 22.088 23.488 1.000 33.338 106 TYR B O 1
ATOM 5969 N N . LYS B 1 104 ? 24.125 22.370 23.527 1.000 32.003 107 LYS B N 1
ATOM 5970 C CA . LYS B 1 104 ? 23.918 21.786 24.870 1.000 32.680 107 LYS B CA 1
ATOM 5971 C C . LYS B 1 104 ? 22.693 20.882 24.796 1.000 30.233 107 LYS B C 1
ATOM 5972 O O . LYS B 1 104 ? 21.776 21.208 24.030 1.000 29.093 107 LYS B O 1
ATOM 5978 N N . GLN B 1 105 ? 22.690 19.804 25.569 1.000 28.981 108 GLN B N 1
ATOM 5979 C CA . GLN B 1 105 ? 21.477 18.969 25.738 1.000 27.800 108 GLN B CA 1
ATOM 5980 C C . GLN B 1 105 ? 21.192 18.871 27.230 1.000 28.018 108 GLN B C 1
ATOM 5981 O O . GLN B 1 105 ? 22.136 18.847 28.044 1.000 28.628 108 GLN B O 1
ATOM 5987 N N . GLU B 1 106 ? 19.912 18.769 27.572 1.000 27.630 109 GLU B N 1
ATOM 5988 C CA . GLU B 1 106 ? 19.480 18.754 28.982 1.000 28.645 109 GLU B CA 1
ATOM 5989 C C . GLU B 1 106 ? 18.219 17.920 29.123 1.000 27.260 109 GLU B C 1
ATOM 5990 O O . GLU B 1 106 ? 17.278 18.139 28.331 1.000 27.354 109 GLU B O 1
ATOM 5996 N N . LEU B 1 107 ? 18.226 17.008 30.091 1.000 26.803 110 LEU B N 1
ATOM 5997 C CA . LEU B 1 107 ? 17.011 16.267 30.506 1.000 26.026 110 LEU B CA 1
ATOM 5998 C C . LEU B 1 107 ? 16.482 16.919 31.788 1.000 26.111 110 LEU B C 1
ATOM 5999 O O . LEU B 1 107 ? 17.224 16.950 32.811 1.000 27.004 110 LEU B O 1
ATOM 6004 N N . ASP B 1 108 ? 15.281 17.479 31.720 1.000 25.687 111 ASP B N 1
ATOM 6005 C CA . ASP B 1 108 ? 14.537 17.954 32.903 1.000 26.307 111 ASP B CA 1
ATOM 6006 C C . ASP B 1 108 ? 13.753 16.769 33.470 1.000 25.535 111 ASP B C 1
ATOM 6007 O O . ASP B 1 108 ? 12.711 16.385 32.884 1.000 24.265 111 ASP B O 1
ATOM 6012 N N . MET B 1 109 ? 14.212 16.228 34.594 1.000 25.589 112 MET B N 1
ATOM 6013 C CA . MET B 1 109 ? 13.580 15.038 35.217 1.000 25.440 112 MET B CA 1
ATOM 6014 C C . MET B 1 109 ? 12.231 15.432 35.824 1.000 26.262 112 MET B C 1
ATOM 6015 O O . MET B 1 109 ? 11.425 14.534 36.055 1.000 24.478 112 MET B O 1
ATOM 6020 N N . ARG B 1 110 ? 11.976 16.715 36.090 1.000 27.690 113 ARG B N 1
ATOM 6021 C CA . ARG B 1 110 ? 10.684 17.148 36.682 1.000 29.476 113 ARG B CA 1
ATOM 6022 C C . ARG B 1 110 ? 9.519 16.883 35.733 1.000 29.096 113 ARG B C 1
ATOM 6023 O O . ARG B 1 110 ? 8.440 16.617 36.235 1.000 29.031 113 ARG B O 1
ATOM 6031 N N . ASN B 1 111 ? 9.730 16.958 34.412 1.000 29.061 114 ASN B N 1
ATOM 6032 C CA . ASN B 1 111 ? 8.634 16.743 33.427 1.000 29.067 114 ASN B CA 1
ATOM 6033 C C . ASN B 1 111 ? 9.095 15.960 32.206 1.000 27.633 114 ASN B C 1
ATOM 6034 O O . ASN B 1 111 ? 8.352 15.942 31.207 1.000 26.528 114 ASN B O 1
ATOM 6039 N N . GLY B 1 112 ? 10.163 15.182 32.313 1.000 26.135 115 GLY B N 1
ATOM 6040 C CA . GLY B 1 112 ? 10.626 14.368 31.180 1.000 24.789 115 GLY B CA 1
ATOM 6041 C C . GLY B 1 112 ? 10.798 15.178 29.903 1.000 24.381 115 GLY B C 1
ATOM 6042 O O . GLY B 1 112 ? 10.575 14.635 28.794 1.000 24.096 115 GLY B O 1
ATOM 6043 N N . ALA B 1 113 ? 11.253 16.421 29.993 1.000 23.832 116 ALA B N 1
ATOM 6044 C CA . ALA B 1 113 ? 11.534 17.239 28.798 1.000 24.161 116 ALA B CA 1
ATOM 6045 C C . ALA B 1 113 ? 12.992 17.020 28.403 1.000 23.891 116 ALA B C 1
ATOM 6046 O O . ALA B 1 113 ? 13.904 17.237 29.243 1.000 25.495 116 ALA B O 1
ATOM 6048 N N . PHE B 1 114 ? 13.232 16.643 27.157 1.000 23.009 117 PHE B N 1
ATOM 6049 C CA . PHE B 1 114 ? 14.596 16.610 26.587 1.000 23.247 117 PHE B CA 1
ATOM 6050 C C . PHE B 1 114 ? 14.769 17.868 25.734 1.000 23.076 117 PHE B C 1
ATOM 6051 O O . PHE B 1 114 ? 13.976 18.076 24.806 1.000 22.221 117 PHE B O 1
ATOM 6059 N N . THR B 1 115 ? 15.746 18.723 26.058 1.000 24.164 118 THR B N 1
ATOM 6060 C CA . THR B 1 115 ? 15.938 20.007 25.351 1.000 25.350 118 THR B CA 1
ATOM 6061 C C . THR B 1 115 ? 17.336 20.073 24.741 1.000 26.103 118 THR B C 1
ATOM 6062 O O . THR B 1 115 ? 18.297 19.850 25.467 1.000 27.867 118 THR B O 1
ATOM 6066 N N . GLY B 1 116 ? 17.418 20.383 23.452 1.000 26.038 119 GLY B N 1
ATOM 6067 C CA . GLY B 1 116 ? 18.672 20.788 22.811 1.000 26.913 119 GLY B CA 1
ATOM 6068 C C . GLY B 1 116 ? 18.639 22.276 22.584 1.000 27.442 119 GLY B C 1
ATOM 6069 O O . GLY B 1 116 ? 17.565 22.848 22.371 1.000 27.036 119 GLY B O 1
ATOM 6070 N N . SER B 1 117 ? 19.804 22.912 22.593 1.000 28.386 120 SER B N 1
ATOM 6071 C CA . SER B 1 117 ? 19.912 24.353 22.300 1.000 29.350 120 SER B CA 1
ATOM 6072 C C . SER B 1 117 ? 21.261 24.601 21.644 1.000 29.696 120 SER B C 1
ATOM 6073 O O . SER B 1 117 ? 22.233 23.938 22.023 1.000 29.795 120 SER B O 1
ATOM 6076 N N . PHE B 1 118 ? 21.291 25.495 20.671 1.000 29.345 121 PHE B N 1
ATOM 6077 C CA . PHE B 1 118 ? 22.560 25.822 19.981 1.000 29.901 121 PHE B CA 1
ATOM 6078 C C . PHE B 1 118 ? 22.411 27.170 19.300 1.000 30.445 121 PHE B C 1
ATOM 6079 O O . PHE B 1 118 ? 21.304 27.690 19.085 1.000 29.338 121 PHE B O 1
ATOM 6087 N N . GLN B 1 119 ? 23.565 27.695 18.915 1.000 31.651 122 GLN B N 1
ATOM 6088 C CA . GLN B 1 119 ? 23.686 28.901 18.084 1.000 32.700 122 GLN B CA 1
ATOM 6089 C C . GLN B 1 119 ? 24.103 28.479 16.665 1.000 31.668 122 GLN B C 1
ATOM 6090 O O . GLN B 1 119 ? 24.991 27.611 16.521 1.000 33.138 122 GLN B O 1
ATOM 6096 N N . PHE B 1 120 ? 23.426 29.057 15.681 1.000 31.114 123 PHE B N 1
ATOM 6097 C CA . PHE B 1 120 ? 23.751 28.909 14.244 1.000 30.968 123 PHE B CA 1
ATOM 6098 C C . PHE B 1 120 ? 24.404 30.212 13.773 1.000 31.971 123 PHE B C 1
ATOM 6099 O O . PHE B 1 120 ? 23.684 31.208 13.488 1.000 31.258 123 PHE B O 1
ATOM 6107 N N . LYS B 1 121 ? 25.738 30.178 13.726 1.000 33.011 124 LYS B N 1
ATOM 6108 C CA . LYS B 1 121 ? 26.572 31.258 13.147 1.000 34.236 124 LYS B CA 1
ATOM 6109 C C . LYS B 1 121 ? 26.105 32.597 13.738 1.000 34.517 124 LYS B C 1
ATOM 6110 O O . LYS B 1 121 ? 26.059 32.696 14.988 1.000 34.975 124 LYS B O 1
ATOM 6116 N N . ASP B 1 122 ? 25.812 33.574 12.866 1.000 33.884 125 ASP B N 1
ATOM 6117 C CA . ASP B 1 122 ? 25.399 34.943 13.272 1.000 34.456 125 ASP B CA 1
ATOM 6118 C C . ASP B 1 122 ? 23.890 35.122 13.077 1.000 33.494 125 ASP B C 1
ATOM 6119 O O . ASP B 1 122 ? 23.393 36.266 13.065 1.000 34.376 125 ASP B O 1
ATOM 6124 N N . LEU B 1 123 ? 23.149 34.024 12.890 1.000 31.869 126 LEU B N 1
ATOM 6125 C CA . LEU B 1 123 ? 21.744 34.143 12.420 1.000 31.861 126 LEU B CA 1
ATOM 6126 C C . LEU B 1 123 ? 20.731 33.946 13.566 1.000 31.820 126 LEU B C 1
ATOM 6127 O O . LEU B 1 123 ? 19.761 34.744 13.626 1.000 32.041 126 LEU B O 1
ATOM 6132 N N . ALA B 1 124 ? 20.862 32.846 14.339 1.000 31.737 127 ALA B N 1
ATOM 6133 C CA . ALA B 1 124 ? 19.771 32.459 15.263 1.000 31.715 127 ALA B CA 1
ATOM 6134 C C . ALA B 1 124 ? 20.257 31.516 16.362 1.000 32.049 127 ALA B C 1
ATOM 6135 O O . ALA B 1 124 ? 21.245 30.760 16.197 1.000 32.188 127 ALA B O 1
ATOM 6137 N N . THR B 1 125 ? 19.511 31.574 17.467 1.000 32.249 128 THR B N 1
ATOM 6138 C CA . THR B 1 125 ? 19.587 30.620 18.585 1.000 31.947 128 THR B CA 1
ATOM 6139 C C . THR B 1 125 ? 18.395 29.682 18.432 1.000 30.651 128 THR B C 1
ATOM 6140 O O . THR B 1 125 ? 17.305 30.182 18.142 1.000 30.936 128 THR B O 1
ATOM 6144 N N . VAL B 1 126 ? 18.630 28.379 18.516 1.000 29.627 129 VAL B N 1
ATOM 6145 C CA . VAL B 1 126 ? 17.561 27.361 18.379 1.000 28.574 129 VAL B CA 1
ATOM 6146 C C . VAL B 1 126 ? 17.452 26.631 19.705 1.000 28.723 129 VAL B C 1
ATOM 6147 O O . VAL B 1 126 ? 18.476 26.221 20.251 1.000 28.314 129 VAL B O 1
ATOM 6151 N N . THR B 1 127 ? 16.217 26.432 20.168 1.000 29.392 130 THR B N 1
ATOM 6152 C CA . THR B 1 127 ? 15.917 25.554 21.318 1.000 29.964 130 THR B CA 1
ATOM 6153 C C . THR B 1 127 ? 14.818 24.598 20.877 1.000 28.059 130 THR B C 1
ATOM 6154 O O . THR B 1 127 ? 13.910 25.008 20.124 1.000 28.539 130 THR B O 1
ATOM 6158 N N . TYR B 1 128 ? 14.960 23.335 21.228 1.000 26.353 131 TYR B N 1
ATOM 6159 C CA . TYR B 1 128 ? 13.907 22.339 20.945 1.000 25.222 131 TYR B CA 1
ATOM 6160 C C . TYR B 1 128 ? 13.749 21.481 22.195 1.000 24.651 131 TYR B C 1
ATOM 6161 O O . TYR B 1 128 ? 14.740 21.093 22.814 1.000 25.819 131 TYR B O 1
ATOM 6170 N N . SER B 1 129 ? 12.501 21.220 22.564 1.000 23.109 132 SER B N 1
ATOM 6171 C CA . SER B 1 129 ? 12.170 20.400 23.747 1.000 21.871 132 SER B CA 1
ATOM 6172 C C . SER B 1 129 ? 11.206 19.344 23.243 1.000 20.232 132 SER B C 1
ATOM 6173 O O . SER B 1 129 ? 10.201 19.724 22.601 1.000 19.696 132 SER B O 1
ATOM 6176 N N . TYR B 1 130 ? 11.415 18.084 23.596 1.000 19.467 133 TYR B N 1
ATOM 6177 C CA . TYR B 1 130 ? 10.412 17.050 23.254 1.000 18.668 133 TYR B CA 1
ATOM 6178 C C . TYR B 1 130 ? 10.025 16.250 24.488 1.000 18.728 133 TYR B C 1
ATOM 6179 O O . TYR B 1 130 ? 10.750 16.146 25.488 1.000 18.941 133 TYR B O 1
ATOM 6188 N N . TYR B 1 131 ? 8.856 15.645 24.332 1.000 18.259 134 TYR B N 1
ATOM 6189 C CA . TYR B 1 131 ? 8.051 15.010 25.400 1.000 18.491 134 TYR B CA 1
ATOM 6190 C C . TYR B 1 131 ? 7.379 13.755 24.872 1.000 17.753 134 TYR B C 1
ATOM 6191 O O . TYR B 1 131 ? 6.855 13.770 23.750 1.000 17.976 134 TYR B O 1
ATOM 6200 N N . ALA B 1 132 ? 7.370 12.708 25.687 1.000 17.271 135 ALA B N 1
ATOM 6201 C CA . ALA B 1 132 ? 6.450 11.572 25.532 1.000 16.628 135 ALA B CA 1
ATOM 6202 C C . ALA B 1 132 ? 5.254 11.913 26.410 1.000 16.222 135 ALA B C 1
ATOM 6203 O O . ALA B 1 132 ? 5.354 11.865 27.645 1.000 17.050 135 ALA B O 1
ATOM 6205 N N . LEU B 1 133 ? 4.164 12.379 25.813 1.000 15.980 136 LEU B N 1
ATOM 6206 C CA . LEU B 1 133 ? 3.120 13.076 26.598 1.000 16.376 136 LEU B CA 1
ATOM 6207 C C . LEU B 1 133 ? 2.593 12.142 27.683 1.000 16.015 136 LEU B C 1
ATOM 6208 O O . LEU B 1 133 ? 2.206 10.975 27.424 1.000 15.633 136 LEU B O 1
ATOM 6213 N N . ARG B 1 134 ? 2.585 12.625 28.914 1.000 16.679 137 ARG B N 1
ATOM 6214 C CA . ARG B 1 134 ? 2.396 11.707 30.066 1.000 17.315 137 ARG B CA 1
ATOM 6215 C C . ARG B 1 134 ? 0.955 11.215 30.094 1.000 16.429 137 ARG B C 1
ATOM 6216 O O . ARG B 1 134 ? 0.708 10.067 30.505 1.000 16.876 137 ARG B O 1
ATOM 6224 N N . HIS B 1 135 ? 0.005 12.026 29.645 1.000 16.529 138 HIS B N 1
ATOM 6225 C CA . HIS B 1 135 ? -1.432 11.676 29.740 1.000 16.642 138 HIS B CA 1
ATOM 6226 C C . HIS B 1 135 ? -1.894 10.932 28.490 1.000 15.749 138 HIS B C 1
ATOM 6227 O O . HIS B 1 135 ? -2.928 10.260 28.579 1.000 15.659 138 HIS B O 1
ATOM 6234 N N . LEU B 1 136 ? -1.181 11.043 27.366 1.000 15.256 139 LEU B N 1
ATOM 6235 C CA . LEU B 1 136 ? -1.605 10.453 26.072 1.000 15.363 139 LEU B CA 1
ATOM 6236 C C . LEU B 1 136 ? -0.568 9.407 25.685 1.000 14.779 139 LEU B C 1
ATOM 6237 O O . LEU B 1 136 ? 0.508 9.748 25.193 1.000 14.975 139 LEU B O 1
ATOM 6242 N N . PRO B 1 137 ? -0.833 8.124 25.977 1.000 14.415 140 PRO B N 1
ATOM 6243 C CA . PRO B 1 137 ? 0.206 7.104 25.843 1.000 14.059 140 PRO B CA 1
ATOM 6244 C C . PRO B 1 137 ? 0.858 7.066 24.457 1.000 13.524 140 PRO B C 1
ATOM 6245 O O . PRO B 1 137 ? 2.039 6.722 24.367 1.000 13.423 140 PRO B O 1
ATOM 6249 N N . HIS B 1 138 ? 0.085 7.341 23.414 1.000 13.118 141 HIS B N 1
ATOM 6250 C CA . HIS B 1 138 ? 0.553 7.202 22.017 1.000 12.853 141 HIS B CA 1
ATOM 6251 C C . HIS B 1 138 ? 0.935 8.533 21.375 1.000 13.271 141 HIS B C 1
ATOM 6252 O O . HIS B 1 138 ? 1.184 8.526 20.152 1.000 13.685 141 HIS B O 1
ATOM 6259 N N . CYS B 1 139 ? 1.082 9.607 22.129 1.000 13.799 142 CYS B N 1
ATOM 6260 C CA . CYS B 1 139 ? 1.381 10.929 21.542 1.000 14.204 142 CYS B CA 1
ATOM 6261 C C . CYS B 1 139 ? 2.689 11.521 22.052 1.000 15.081 142 CYS B C 1
ATOM 6262 O O . CYS B 1 139 ? 2.983 11.464 23.239 1.000 15.503 142 CYS B O 1
ATOM 6265 N N . ILE B 1 140 ? 3.373 12.169 21.132 1.000 15.431 143 ILE B N 1
ATOM 6266 C CA . ILE B 1 140 ? 4.679 12.836 21.354 1.000 16.580 143 ILE B CA 1
ATOM 6267 C C . ILE B 1 140 ? 4.561 14.269 20.867 1.000 17.352 143 ILE B C 1
ATOM 6268 O O . ILE B 1 140 ? 3.795 14.553 19.934 1.000 17.052 143 ILE B O 1
ATOM 6273 N N . MET B 1 141 ? 5.328 15.166 21.470 1.000 17.434 144 MET B N 1
ATOM 6274 C CA . MET B 1 141 ? 5.356 16.568 20.988 1.000 18.289 144 MET B CA 1
ATOM 6275 C C . MET B 1 141 ? 6.781 17.105 21.071 1.000 18.169 144 MET B C 1
ATOM 6276 O O . MET B 1 141 ? 7.475 16.803 22.022 1.000 18.187 144 MET B O 1
ATOM 6281 N N . MET B 1 142 ? 7.193 17.862 20.059 1.000 18.058 145 MET B N 1
ATOM 6282 C CA . MET B 1 142 ? 8.434 18.672 20.125 1.000 18.948 145 MET B CA 1
ATOM 6283 C C . MET B 1 142 ? 8.076 20.115 19.814 1.000 19.529 145 MET B C 1
ATOM 6284 O O . MET B 1 142 ? 7.376 20.376 18.829 1.000 19.353 145 MET B O 1
ATOM 6289 N N . VAL B 1 143 ? 8.585 21.029 20.636 1.000 19.592 146 VAL B N 1
ATOM 6290 C CA . VAL B 1 143 ? 8.379 22.491 20.476 1.000 20.696 146 VAL B CA 1
ATOM 6291 C C . VAL B 1 143 ? 9.723 23.079 20.054 1.000 21.430 146 VAL B C 1
ATOM 6292 O O . VAL B 1 143 ? 10.727 22.768 20.716 1.000 22.662 146 VAL B O 1
ATOM 6296 N N . VAL B 1 144 ? 9.735 23.806 18.943 1.000 21.972 147 VAL B N 1
ATOM 6297 C CA . VAL B 1 144 ? 10.976 24.419 18.396 1.000 23.203 147 VAL B CA 1
ATOM 6298 C C . VAL B 1 144 ? 10.841 25.929 18.513 1.000 24.436 147 VAL B C 1
ATOM 6299 O O . VAL B 1 144 ? 9.825 26.469 18.059 1.000 24.127 147 VAL B O 1
ATOM 6303 N N . ASN B 1 145 ? 11.861 26.578 19.071 1.000 26.400 148 ASN B N 1
ATOM 6304 C CA . ASN B 1 145 ? 11.923 28.056 19.178 1.000 28.465 148 ASN B CA 1
ATOM 6305 C C . ASN B 1 145 ? 13.165 28.568 18.440 1.000 28.695 148 ASN B C 1
ATOM 6306 O O . ASN B 1 145 ? 14.267 28.053 18.664 1.000 28.387 148 ASN B O 1
ATOM 6311 N N . ILE B 1 146 ? 12.959 29.549 17.580 1.000 28.514 149 ILE B N 1
ATOM 6312 C CA . ILE B 1 146 ? 14.069 30.178 16.816 1.000 28.948 149 ILE B CA 1
ATOM 6313 C C . ILE B 1 146 ? 14.082 31.664 17.161 1.000 29.707 149 ILE B C 1
ATOM 6314 O O . ILE B 1 146 ? 13.064 32.340 16.922 1.000 29.579 149 ILE B O 1
ATOM 6319 N N . ASN B 1 147 ? 15.185 32.111 17.757 1.000 30.556 150 ASN B N 1
ATOM 6320 C CA . ASN B 1 147 ? 15.383 33.530 18.130 1.000 31.970 150 ASN B CA 1
ATOM 6321 C C . ASN B 1 147 ? 16.507 34.101 17.258 1.000 31.579 150 ASN B C 1
ATOM 6322 O O . ASN B 1 147 ? 17.642 33.633 17.384 1.000 31.614 150 ASN B O 1
ATOM 6327 N N . THR B 1 148 ? 16.143 35.032 16.386 1.000 31.292 151 THR B N 1
ATOM 6328 C CA . THR B 1 148 ? 17.048 35.537 15.312 1.000 31.028 151 THR B CA 1
ATOM 6329 C C . THR B 1 148 ? 17.871 36.742 15.784 1.000 32.356 151 THR B C 1
ATOM 6330 O O . THR B 1 148 ? 17.345 37.635 16.465 1.000 32.922 151 THR B O 1
ATOM 6334 N N . GLN B 1 149 ? 19.130 36.720 15.387 1.000 32.539 152 GLN B N 1
ATOM 6335 C CA . GLN B 1 149 ? 20.047 37.878 15.523 1.000 34.037 152 GLN B CA 1
ATOM 6336 C C . GLN B 1 149 ? 20.155 38.628 14.193 1.000 34.104 152 GLN B C 1
ATOM 6337 O O . GLN B 1 149 ? 20.616 39.783 14.237 1.000 34.618 152 GLN B O 1
ATOM 6343 N N . LYS B 1 150 ? 19.792 38.018 13.072 1.000 32.929 153 LYS B N 1
ATOM 6344 C CA . LYS B 1 150 ? 19.719 38.652 11.733 1.000 33.469 153 LYS B CA 1
ATOM 6345 C C . LYS B 1 150 ? 18.492 38.146 10.978 1.000 32.545 153 LYS B C 1
ATOM 6346 O O . LYS B 1 150 ? 17.986 37.021 11.295 1.000 31.267 153 LYS B O 1
ATOM 6352 N N . ASP B 1 151 ? 18.050 38.877 9.958 1.000 33.554 154 ASP B N 1
ATOM 6353 C CA . ASP B 1 151 ? 16.976 38.406 9.045 1.000 33.725 154 ASP B CA 1
ATOM 6354 C C . ASP B 1 151 ? 17.396 37.045 8.516 1.000 33.400 154 ASP B C 1
ATOM 6355 O O . ASP B 1 151 ? 18.551 36.848 8.120 1.000 33.931 154 ASP B O 1
ATOM 6360 N N . THR B 1 152 ? 16.469 36.106 8.487 1.000 33.000 155 THR B N 1
ATOM 6361 C CA . THR B 1 152 ? 16.797 34.787 7.912 1.000 33.423 155 THR B CA 1
ATOM 6362 C C . THR B 1 152 ? 15.538 34.127 7.375 1.000 33.146 155 THR B C 1
ATOM 6363 O O . THR B 1 152 ? 14.427 34.556 7.670 1.000 34.951 155 THR B O 1
ATOM 6367 N N . GLU B 1 153 ? 15.756 33.133 6.547 1.000 32.064 156 GLU B N 1
ATOM 6368 C CA . GLU B 1 153 ? 14.661 32.265 6.077 1.000 31.087 156 GLU B CA 1
ATOM 6369 C C . GLU B 1 153 ? 14.992 30.850 6.545 1.000 29.383 156 GLU B C 1
ATOM 6370 O O . GLU B 1 153 ? 16.119 30.370 6.296 1.000 29.136 156 GLU B O 1
ATOM 6376 N N . ILE B 1 154 ? 14.067 30.231 7.263 1.000 27.961 157 ILE B N 1
ATOM 6377 C CA . ILE B 1 154 ? 14.263 28.816 7.675 1.000 26.541 157 ILE B CA 1
ATOM 6378 C C . ILE B 1 154 ? 13.537 27.906 6.689 1.000 25.392 157 ILE B C 1
ATOM 6379 O O . ILE B 1 154 ? 12.483 28.287 6.134 1.000 24.785 157 ILE B O 1
ATOM 6384 N N . ASN B 1 155 ? 14.140 26.755 6.459 1.000 24.367 158 ASN B N 1
ATOM 6385 C CA . ASN B 1 155 ? 13.422 25.627 5.827 1.000 24.023 158 ASN B CA 1
ATOM 6386 C C . ASN B 1 155 ? 13.392 24.525 6.869 1.000 22.957 158 ASN B C 1
ATOM 6387 O O . ASN B 1 155 ? 14.443 24.209 7.448 1.000 22.702 158 ASN B O 1
ATOM 6392 N N . VAL B 1 156 ? 12.188 24.005 7.110 1.000 21.463 159 VAL B N 1
ATOM 6393 C CA . VAL B 1 156 ? 11.954 22.978 8.147 1.000 21.025 159 VAL B CA 1
ATOM 6394 C C . VAL B 1 156 ? 11.399 21.746 7.452 1.000 20.082 159 VAL B C 1
ATOM 6395 O O . VAL B 1 156 ? 10.400 21.861 6.718 1.000 20.073 159 VAL B O 1
ATOM 6399 N N . GLU B 1 157 ? 12.030 20.612 7.706 1.000 19.709 160 GLU B N 1
ATOM 6400 C CA . GLU B 1 157 ? 11.518 19.332 7.182 1.000 19.822 160 GLU B CA 1
ATOM 6401 C C . GLU B 1 157 ? 11.370 18.359 8.337 1.000 18.851 160 GLU B C 1
ATOM 6402 O O . GLU B 1 157 ? 12.307 18.206 9.135 1.000 19.521 160 GLU B O 1
ATOM 6408 N N . ASN B 1 158 ? 10.232 17.667 8.374 1.000 17.549 161 ASN B N 1
ATOM 6409 C CA . ASN B 1 158 ? 10.037 16.502 9.262 1.000 17.211 161 ASN B CA 1
ATOM 6410 C C . ASN B 1 158 ? 10.047 15.270 8.367 1.000 16.859 161 ASN B C 1
ATOM 6411 O O . ASN B 1 158 ? 9.266 15.222 7.392 1.000 16.460 161 ASN B O 1
ATOM 6416 N N . LEU B 1 159 ? 10.902 14.322 8.698 1.000 17.513 162 LEU B N 1
ATOM 6417 C CA . LEU B 1 159 ? 11.111 13.081 7.904 1.000 17.690 162 LEU B CA 1
ATOM 6418 C C . LEU B 1 159 ? 10.455 11.910 8.616 1.000 17.219 162 LEU B C 1
ATOM 6419 O O . LEU B 1 159 ? 10.623 11.740 9.848 1.000 17.171 162 LEU B O 1
ATOM 6424 N N . LEU B 1 160 ? 9.700 11.105 7.869 1.000 16.164 163 LEU B N 1
ATOM 6425 C CA . LEU B 1 160 ? 9.260 9.783 8.363 1.000 15.471 163 LEU B CA 1
ATOM 6426 C C . LEU B 1 160 ? 9.962 8.709 7.548 1.000 15.036 163 LEU B C 1
ATOM 6427 O O . LEU B 1 160 ? 9.523 8.339 6.448 1.000 14.405 163 LEU B O 1
ATOM 6432 N N . GLU B 1 161 ? 11.078 8.261 8.100 1.000 14.925 164 GLU B N 1
ATOM 6433 C CA . GLU B 1 161 ? 11.889 7.186 7.522 1.000 15.729 164 GLU B CA 1
ATOM 6434 C C . GLU B 1 161 ? 11.419 5.881 8.117 1.000 14.761 164 GLU B C 1
ATOM 6435 O O . GLU B 1 161 ? 11.385 5.744 9.345 1.000 15.400 164 GLU B O 1
ATOM 6441 N N . THR B 1 162 ? 11.001 4.941 7.278 1.000 13.985 165 THR B N 1
ATOM 6442 C CA . THR B 1 162 ? 10.665 3.598 7.756 1.000 13.644 165 THR B CA 1
ATOM 6443 C C . THR B 1 162 ? 11.953 2.887 8.151 1.000 14.265 165 THR B C 1
ATOM 6444 O O . THR B 1 162 ? 12.847 2.702 7.320 1.000 15.143 165 THR B O 1
ATOM 6448 N N . PRO B 1 163 ? 12.061 2.454 9.421 1.000 14.732 166 PRO B N 1
ATOM 6449 C CA . PRO B 1 163 ? 13.287 1.774 9.837 1.000 15.625 166 PRO B CA 1
ATOM 6450 C C . PRO B 1 163 ? 13.329 0.415 9.127 1.000 15.792 166 PRO B C 1
ATOM 6451 O O . PRO B 1 163 ? 12.313 -0.128 8.744 1.000 15.239 166 PRO B O 1
ATOM 6455 N N . SER B 1 164 ? 14.532 -0.135 9.025 1.000 17.118 167 SER B N 1
ATOM 6456 C CA . SER B 1 164 ? 14.806 -1.410 8.330 1.000 17.691 167 SER B CA 1
ATOM 6457 C C . SER B 1 164 ? 14.145 -2.578 9.068 1.000 16.963 167 SER B C 1
ATOM 6458 O O . SER B 1 164 ? 14.025 -3.676 8.487 1.000 17.745 167 SER B O 1
ATOM 6461 N N . SER B 1 165 ? 13.711 -2.368 10.308 1.000 15.786 168 SER B N 1
ATOM 6462 C CA . SER B 1 165 ? 12.959 -3.365 11.091 1.000 15.318 168 SER B CA 1
ATOM 6463 C C . SER B 1 165 ? 11.547 -3.566 10.564 1.000 14.351 168 SER B C 1
ATOM 6464 O O . SER B 1 165 ? 10.915 -4.567 10.938 1.000 14.977 168 SER B O 1
ATOM 6467 N N . LEU B 1 166 ? 11.037 -2.616 9.782 1.000 13.555 169 LEU B N 1
ATOM 6468 C CA . LEU B 1 166 ? 9.658 -2.683 9.296 1.000 13.304 169 LEU B CA 1
ATOM 6469 C C . LEU B 1 166 ? 9.633 -2.888 7.794 1.000 13.255 169 LEU B C 1
ATOM 6470 O O . LEU B 1 166 ? 10.627 -2.647 7.107 1.000 14.743 169 LEU B O 1
ATOM 6475 N N . ASN B 1 167 ? 8.472 -3.335 7.292 1.000 12.856 170 ASN B N 1
ATOM 6476 C CA . ASN B 1 167 ? 8.339 -3.673 5.859 1.000 12.946 170 ASN B CA 1
ATOM 6477 C C . ASN B 1 167 ? 6.988 -3.267 5.311 1.000 12.563 170 ASN B C 1
ATOM 6478 O O . ASN B 1 167 ? 6.061 -3.000 6.088 1.000 12.500 170 ASN B O 1
ATOM 6483 N N . ASN B 1 168 ? 6.906 -3.223 3.989 1.000 12.764 171 ASN B N 1
ATOM 6484 C CA . ASN B 1 168 ? 5.615 -3.054 3.291 1.000 12.694 171 ASN B CA 1
ATOM 6485 C C . ASN B 1 168 ? 4.995 -1.716 3.698 1.000 12.330 171 ASN B C 1
ATOM 6486 O O . ASN B 1 168 ? 3.756 -1.608 3.756 1.000 12.739 171 ASN B O 1
ATOM 6491 N N . GLN B 1 169 ? 5.835 -0.718 3.866 1.000 11.728 172 GLN B N 1
ATOM 6492 C CA . GLN B 1 169 ? 5.383 0.624 4.263 1.000 11.798 172 GLN B CA 1
ATOM 6493 C C . GLN B 1 169 ? 4.560 1.283 3.172 1.000 11.495 172 GLN B C 1
ATOM 6494 O O . GLN B 1 169 ? 4.784 1.072 1.967 1.000 11.883 172 GLN B O 1
ATOM 6500 N N . GLN B 1 170 ? 3.686 2.167 3.614 1.000 11.663 173 GLN B N 1
ATOM 6501 C CA . GLN B 1 170 ? 2.958 3.119 2.767 1.000 11.896 173 GLN B CA 1
ATOM 6502 C C . GLN B 1 170 ? 3.131 4.496 3.368 1.000 11.762 173 GLN B C 1
ATOM 6503 O O . GLN B 1 170 ? 3.023 4.648 4.596 1.000 12.300 173 GLN B O 1
ATOM 6509 N N . ASN B 1 171 ? 3.303 5.472 2.517 1.000 11.942 174 ASN B N 1
ATOM 6510 C CA . ASN B 1 171 ? 3.603 6.864 2.901 1.000 12.055 174 ASN B CA 1
ATOM 6511 C C . ASN B 1 171 ? 2.494 7.771 2.391 1.000 11.805 174 ASN B C 1
ATOM 6512 O O . ASN B 1 171 ? 2.360 7.916 1.162 1.000 12.083 174 ASN B O 1
ATOM 6517 N N . TYR B 1 172 ? 1.760 8.383 3.311 1.000 11.613 175 TYR B N 1
ATOM 6518 C CA . TYR B 1 172 ? 0.563 9.186 2.978 1.000 11.958 175 TYR B CA 1
ATOM 6519 C C . TYR B 1 172 ? 0.724 10.623 3.441 1.000 12.539 175 TYR B C 1
ATOM 6520 O O . TYR B 1 172 ? 1.486 10.913 4.365 1.000 12.864 175 TYR B O 1
ATOM 6529 N N . PHE B 1 173 ? -0.066 11.516 2.854 1.000 12.818 176 PHE B N 1
ATOM 6530 C CA . PHE B 1 173 ? -0.117 12.915 3.284 1.000 13.286 176 PHE B CA 1
ATOM 6531 C C . PHE B 1 173 ? -1.493 13.451 2.942 1.000 14.030 176 PHE B C 1
ATOM 6532 O O . PHE B 1 173 ? -1.947 13.219 1.826 1.000 14.700 176 PHE B O 1
ATOM 6540 N N . GLN B 1 174 ? -2.102 14.222 3.841 1.000 14.093 177 GLN B N 1
ATOM 6541 C CA . GLN B 1 174 ? -3.378 14.864 3.481 1.000 14.629 177 GLN B CA 1
ATOM 6542 C C . GLN B 1 174 ? -3.599 16.072 4.369 1.000 15.335 177 GLN B C 1
ATOM 6543 O O . GLN B 1 174 ? -2.941 16.212 5.416 1.000 16.187 177 GLN B O 1
ATOM 6549 N N . ASN B 1 175 ? -4.559 16.882 3.973 1.000 15.305 178 ASN B N 1
ATOM 6550 C CA . ASN B 1 175 ? -4.986 18.057 4.754 1.000 16.505 178 ASN B CA 1
ATOM 6551 C C . ASN B 1 175 ? -6.353 17.780 5.363 1.000 16.580 178 ASN B C 1
ATOM 6552 O O . ASN B 1 175 ? -7.282 17.475 4.622 1.000 17.900 178 ASN B O 1
ATOM 6557 N N . ILE B 1 176 ? -6.459 17.932 6.673 1.000 17.236 179 ILE B N 1
ATOM 6558 C CA . ILE B 1 176 ? -7.751 17.919 7.411 1.000 18.408 179 ILE B CA 1
ATOM 6559 C C . ILE B 1 176 ? -8.152 19.374 7.639 1.000 19.825 179 ILE B C 1
ATOM 6560 O O . ILE B 1 176 ? -7.362 20.136 8.257 1.000 19.630 179 ILE B O 1
ATOM 6565 N N . THR B 1 177 ? -9.284 19.781 7.084 1.000 21.684 180 THR B N 1
ATOM 6566 C CA . THR B 1 177 ? -9.650 21.211 7.050 1.000 23.920 180 THR B CA 1
ATOM 6567 C C . THR B 1 177 ? -11.065 21.413 7.574 1.000 25.236 180 THR B C 1
ATOM 6568 O O . THR B 1 177 ? -11.885 20.493 7.556 1.000 25.949 180 THR B O 1
ATOM 6572 N N . ASN B 1 178 ? -11.260 22.594 8.138 1.000 26.194 181 ASN B N 1
ATOM 6573 C CA . ASN B 1 178 ? -12.594 23.186 8.381 1.000 27.145 181 ASN B CA 1
ATOM 6574 C C . ASN B 1 178 ? -12.378 24.688 8.236 1.000 28.191 181 ASN B C 1
ATOM 6575 O O . ASN B 1 178 ? -11.306 25.113 7.766 1.000 28.144 181 ASN B O 1
ATOM 6580 N N . THR B 1 179 ? -13.349 25.510 8.617 1.000 29.770 182 THR B N 1
ATOM 6581 C CA . THR B 1 179 ? -13.238 26.968 8.365 1.000 30.601 182 THR B CA 1
ATOM 6582 C C . THR B 1 179 ? -12.101 27.541 9.223 1.000 30.293 182 THR B C 1
ATOM 6583 O O . THR B 1 179 ? -11.585 28.614 8.871 1.000 31.529 182 THR B O 1
ATOM 6587 N N . HIS B 1 180 ? -11.684 26.853 10.290 1.000 29.560 183 HIS B N 1
ATOM 6588 C CA . HIS B 1 180 ? -10.707 27.407 11.266 1.000 30.620 183 HIS B CA 1
ATOM 6589 C C . HIS B 1 180 ? -9.314 26.797 11.089 1.000 28.845 183 HIS B C 1
ATOM 6590 O O . HIS B 1 180 ? -8.346 27.468 11.467 1.000 28.829 183 HIS B O 1
ATOM 6597 N N . VAL B 1 181 ? -9.184 25.572 10.579 1.000 26.060 184 VAL B N 1
ATOM 6598 C CA . VAL B 1 181 ? -7.873 24.870 10.636 1.000 24.714 184 VAL B CA 1
ATOM 6599 C C . VAL B 1 181 ? -7.534 24.239 9.285 1.000 23.040 184 VAL B C 1
ATOM 6600 O O . VAL B 1 181 ? -8.424 23.926 8.480 1.000 22.874 184 VAL B O 1
ATOM 6604 N N . ASN B 1 182 ? -6.240 24.074 9.098 1.000 22.040 185 ASN B N 1
ATOM 6605 C CA . ASN B 1 182 ? -5.663 23.186 8.065 1.000 21.344 185 ASN B CA 1
ATOM 6606 C C . ASN B 1 182 ? -4.603 22.382 8.794 1.000 20.136 185 ASN B C 1
ATOM 6607 O O . ASN B 1 182 ? -3.552 22.926 9.093 1.000 21.248 185 ASN B O 1
ATOM 6612 N N . ILE B 1 183 ? -4.922 21.133 9.094 1.000 18.607 186 ILE B N 1
ATOM 6613 C CA . ILE B 1 183 ? -4.034 20.185 9.818 1.000 17.960 186 ILE B CA 1
ATOM 6614 C C . ILE B 1 183 ? -3.405 19.292 8.756 1.000 17.189 186 ILE B C 1
ATOM 6615 O O . ILE B 1 183 ? -4.074 18.403 8.231 1.000 16.933 186 ILE B O 1
ATOM 6620 N N . PRO B 1 184 ? -2.131 19.499 8.394 1.000 17.354 187 PRO B N 1
ATOM 6621 C CA . PRO B 1 184 ? -1.504 18.629 7.402 1.000 17.169 187 PRO B CA 1
ATOM 6622 C C . PRO B 1 184 ? -0.909 17.418 8.110 1.000 16.857 187 PRO B C 1
ATOM 6623 O O . PRO B 1 184 ? -0.141 17.580 9.025 1.000 19.637 187 PRO B O 1
ATOM 6627 N N . LEU B 1 185 ? -1.334 16.234 7.701 1.000 15.078 188 LEU B N 1
ATOM 6628 C CA . LEU B 1 185 ? -0.946 14.955 8.326 1.000 14.110 188 LEU B CA 1
ATOM 6629 C C . LEU B 1 185 ? 0.051 14.212 7.439 1.000 13.497 188 LEU B C 1
ATOM 6630 O O . LEU B 1 185 ? -0.246 13.932 6.253 1.000 14.034 188 LEU B O 1
ATOM 6635 N N . LEU B 1 186 ? 1.212 13.928 8.019 1.000 13.179 189 LEU B N 1
ATOM 6636 C CA . LEU B 1 186 ? 2.239 13.067 7.401 1.000 12.992 189 LEU B CA 1
ATOM 6637 C C . LEU B 1 186 ? 2.129 11.701 8.059 1.000 12.577 189 LEU B C 1
ATOM 6638 O O . LEU B 1 186 ? 2.381 11.615 9.252 1.000 12.583 189 LEU B O 1
ATOM 6643 N N . THR B 1 187 ? 1.713 10.668 7.340 1.000 11.708 190 THR B N 1
ATOM 6644 C CA . THR B 1 187 ? 1.367 9.387 7.949 1.000 11.686 190 THR B CA 1
ATOM 6645 C C . THR B 1 187 ? 2.161 8.294 7.257 1.000 11.408 190 THR B C 1
ATOM 6646 O O . THR B 1 187 ? 2.312 8.313 6.003 1.000 11.905 190 THR B O 1
ATOM 6650 N N . SER B 1 188 ? 2.636 7.336 8.023 1.000 11.675 191 SER B N 1
ATOM 6651 C CA . SER B 1 188 ? 3.153 6.078 7.462 1.000 11.622 191 SER B CA 1
ATOM 6652 C C . SER B 1 188 ? 2.480 4.923 8.151 1.000 11.597 191 SER B C 1
ATOM 6653 O O . SER B 1 188 ? 2.222 4.982 9.377 1.000 11.788 191 SER B O 1
ATOM 6656 N N . VAL B 1 189 ? 2.334 3.837 7.427 1.000 11.655 192 VAL B N 1
ATOM 6657 C CA . VAL B 1 189 ? 1.844 2.553 7.957 1.000 11.957 192 VAL B CA 1
ATOM 6658 C C . VAL B 1 189 ? 2.813 1.486 7.514 1.000 11.936 192 VAL B C 1
ATOM 6659 O O . VAL B 1 189 ? 3.155 1.481 6.327 1.000 12.909 192 VAL B O 1
ATOM 6663 N N . ALA B 1 190 ? 3.216 0.574 8.372 1.000 11.966 193 ALA B N 1
ATOM 6664 C CA . ALA B 1 190 ? 4.147 -0.499 7.982 1.000 12.363 193 ALA B CA 1
ATOM 6665 C C . ALA B 1 190 ? 3.925 -1.681 8.898 1.000 12.679 193 ALA B C 1
ATOM 6666 O O . ALA B 1 190 ? 3.161 -1.628 9.849 1.000 13.053 193 ALA B O 1
ATOM 6668 N N . PHE B 1 191 ? 4.667 -2.734 8.648 1.000 12.488 194 PHE B N 1
ATOM 6669 C CA . PHE B 1 191 ? 4.506 -4.029 9.340 1.000 12.801 194 PHE B CA 1
ATOM 6670 C C . PHE B 1 191 ? 5.806 -4.452 10.001 1.000 12.743 194 PHE B C 1
ATOM 6671 O O . PHE B 1 191 ? 6.891 -4.224 9.488 1.000 13.207 194 PHE B O 1
ATOM 6679 N N . THR B 1 192 ? 5.669 -5.143 11.132 1.000 12.775 195 THR B N 1
ATOM 6680 C CA . THR B 1 192 ? 6.804 -5.823 11.775 1.000 13.037 195 THR B CA 1
ATOM 6681 C C . THR B 1 192 ? 7.255 -7.001 10.918 1.000 13.167 195 THR B C 1
ATOM 6682 O O . THR B 1 192 ? 6.559 -7.425 9.987 1.000 13.074 195 THR B O 1
ATOM 6686 N N . PRO B 1 193 ? 8.449 -7.572 11.176 1.000 13.547 196 PRO B N 1
ATOM 6687 C CA . PRO B 1 193 ? 9.051 -8.521 10.227 1.000 13.916 196 PRO B CA 1
ATOM 6688 C C . PRO B 1 193 ? 8.188 -9.675 9.703 1.000 14.302 196 PRO B C 1
ATOM 6689 O O . PRO B 1 193 ? 8.264 -9.944 8.522 1.000 15.661 196 PRO B O 1
ATOM 6693 N N . THR B 1 194 ? 7.398 -10.321 10.541 1.000 14.222 197 THR B N 1
ATOM 6694 C CA . THR B 1 194 ? 6.588 -11.483 10.102 1.000 15.208 197 THR B CA 1
ATOM 6695 C C . THR B 1 194 ? 5.193 -11.037 9.694 1.000 15.173 197 THR B C 1
ATOM 6696 O O . THR B 1 194 ? 4.376 -11.901 9.384 1.000 16.808 197 THR B O 1
ATOM 6700 N N . GLY B 1 195 ? 4.892 -9.755 9.760 1.000 14.864 198 GLY B N 1
ATOM 6701 C CA . GLY B 1 195 ? 3.539 -9.245 9.506 1.000 15.727 198 GLY B CA 1
ATOM 6702 C C . GLY B 1 195 ? 2.636 -9.292 10.735 1.000 16.440 198 GLY B C 1
ATOM 6703 O O . GLY B 1 195 ? 1.448 -8.951 10.547 1.000 18.186 198 GLY B O 1
ATOM 6704 N N . ARG B 1 196 ? 3.146 -9.644 11.915 1.000 17.116 199 ARG B N 1
ATOM 6705 C CA . ARG B 1 196 ? 2.396 -9.864 13.191 1.000 18.407 199 ARG B CA 1
ATOM 6706 C C . ARG B 1 196 ? 1.657 -8.586 13.584 1.000 16.832 199 ARG B C 1
ATOM 6707 O O . ARG B 1 196 ? 0.494 -8.632 14.057 1.000 17.556 199 ARG B O 1
ATOM 6715 N N A SER B 1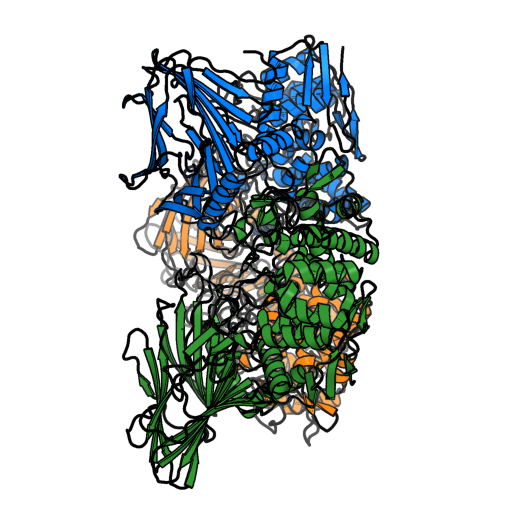 197 ? 2.273 -7.443 13.336 0.500 15.563 200 SER B N 1
ATOM 6716 N N B SER B 1 197 ? 2.332 -7.446 13.465 0.500 15.807 200 SER B N 1
ATOM 6717 C CA A SER B 1 197 ? 1.756 -6.170 13.875 0.500 14.936 200 SER B CA 1
ATOM 6718 C CA B SER B 1 197 ? 1.772 -6.153 13.917 0.500 15.240 200 SER B CA 1
ATOM 6719 C C A SER B 1 197 ? 1.858 -5.077 12.813 0.500 14.109 200 SER B C 1
ATOM 6720 C C B SER B 1 197 ? 1.803 -5.156 12.752 0.500 14.286 200 SER B C 1
ATOM 6721 O O A SER B 1 197 ? 2.931 -4.912 12.172 0.500 14.024 200 SER B O 1
ATOM 6722 O O B SER B 1 197 ? 2.737 -5.179 11.929 0.500 14.318 200 SER B O 1
ATOM 6727 N N . LYS B 1 198 ? 0.768 -4.318 12.675 1.000 13.353 201 LYS B N 1
ATOM 6728 C CA . LYS B 1 198 ? 0.707 -3.149 11.782 1.000 13.728 201 LYS B CA 1
ATOM 6729 C C . LYS B 1 198 ? 0.946 -1.912 12.627 1.000 12.652 201 LYS B C 1
ATOM 6730 O O . LYS B 1 198 ? 0.271 -1.760 13.690 1.000 12.316 201 LYS B O 1
ATOM 6736 N N . ILE B 1 199 ? 1.937 -1.110 12.251 1.000 12.337 202 ILE B N 1
ATOM 6737 C CA . ILE B 1 199 ? 2.291 0.140 12.963 1.000 12.926 202 ILE B CA 1
ATOM 6738 C C . ILE B 1 199 ? 1.813 1.310 12.133 1.000 11.947 202 ILE B C 1
ATOM 6739 O O . ILE B 1 199 ? 2.014 1.320 10.904 1.000 12.168 202 ILE B O 1
ATOM 6744 N N . ALA B 1 200 ? 1.235 2.310 12.769 1.000 11.675 203 ALA B N 1
ATOM 6745 C CA . ALA B 1 200 ? 0.885 3.585 12.121 1.000 11.646 203 ALA B CA 1
ATOM 6746 C C . ALA B 1 200 ? 1.479 4.736 12.910 1.000 11.449 203 ALA B C 1
ATOM 6747 O O . ALA B 1 200 ? 1.472 4.723 14.162 1.000 11.965 203 ALA B O 1
ATOM 6749 N N . VAL B 1 201 ? 1.986 5.716 12.197 1.000 11.822 204 VAL B N 1
ATOM 6750 C CA . VAL B 1 201 ? 2.523 6.959 12.761 1.000 12.088 204 VAL B CA 1
ATOM 6751 C C . VAL B 1 201 ? 1.911 8.107 11.996 1.000 12.136 204 VAL B C 1
ATOM 6752 O O . VAL B 1 201 ? 1.865 8.058 10.751 1.000 12.462 204 VAL B O 1
ATOM 6756 N N . SER B 1 202 ? 1.513 9.163 12.687 1.000 12.358 205 SER B N 1
ATOM 6757 C CA . SER B 1 202 ? 0.923 10.335 12.019 1.000 12.594 205 SER B CA 1
ATOM 6758 C C . SER B 1 202 ? 1.403 11.601 12.709 1.000 12.747 205 SER B C 1
ATOM 6759 O O . SER B 1 202 ? 1.186 11.734 13.916 1.000 12.850 205 SER B O 1
ATOM 6762 N N . ASN B 1 203 ? 1.986 12.515 11.946 1.000 13.463 206 ASN B N 1
ATOM 6763 C CA . ASN B 1 203 ? 2.602 13.752 12.460 1.000 13.949 206 ASN B CA 1
ATOM 6764 C C . ASN B 1 203 ? 1.909 14.979 11.861 1.000 14.120 206 ASN B C 1
ATOM 6765 O O . ASN B 1 203 ? 1.476 14.938 10.701 1.000 13.839 206 ASN B O 1
ATOM 6770 N N . THR B 1 204 ? 1.937 16.088 12.589 1.000 14.407 207 THR B N 1
ATOM 6771 C CA . THR B 1 204 ? 1.454 17.386 12.078 1.000 15.328 207 THR B CA 1
ATOM 6772 C C . THR B 1 204 ? 2.320 18.487 12.659 1.000 16.255 207 THR B C 1
ATOM 6773 O O . THR B 1 204 ? 2.881 18.331 13.740 1.000 16.539 207 THR B O 1
ATOM 6777 N N . PHE B 1 205 ? 2.379 19.603 11.944 1.000 16.753 208 PHE B N 1
ATOM 6778 C CA . PHE B 1 205 ? 2.959 20.837 12.477 1.000 17.654 208 PHE B CA 1
ATOM 6779 C C . PHE B 1 205 ? 1.839 21.705 13.027 1.000 18.259 208 PHE B C 1
ATOM 6780 O O . PHE B 1 205 ? 0.824 21.909 12.335 1.000 19.222 208 PHE B O 1
ATOM 6788 N N . LEU B 1 206 ? 2.061 22.267 14.209 1.000 19.329 209 LEU B N 1
ATOM 6789 C CA . LEU B 1 206 ? 1.095 23.186 14.829 1.000 21.050 209 LEU B CA 1
ATOM 6790 C C . LEU B 1 206 ? 1.737 24.565 14.914 1.000 21.134 209 LEU B C 1
ATOM 6791 O O . LEU B 1 206 ? 2.837 24.697 15.460 1.000 21.608 209 LEU B O 1
ATOM 6796 N N . PHE B 1 207 ? 1.045 25.548 14.361 1.000 21.848 210 PHE B N 1
ATOM 6797 C CA . PHE B 1 207 ? 1.524 26.944 14.231 1.000 22.834 210 PHE B CA 1
ATOM 6798 C C . PHE B 1 207 ? 0.713 27.830 15.167 1.000 24.873 210 PHE B C 1
ATOM 6799 O O . PHE B 1 207 ? -0.473 27.594 15.340 1.000 25.620 210 PHE B O 1
ATOM 6807 N N . ASP B 1 208 ? 1.371 28.845 15.705 1.000 27.628 211 ASP B N 1
ATOM 6808 C CA . ASP B 1 208 ? 0.716 29.881 16.544 1.000 30.800 211 ASP B CA 1
ATOM 6809 C C . ASP B 1 208 ? -0.210 30.745 15.672 1.000 31.091 211 ASP B C 1
ATOM 6810 O O . ASP B 1 208 ? -1.312 31.109 16.157 1.000 32.253 211 ASP B O 1
ATOM 6815 N N . GLU B 1 209 ? 0.205 31.071 14.442 1.000 30.292 212 GLU B N 1
ATOM 6816 C CA . GLU B 1 209 ? -0.364 32.178 13.633 1.000 31.853 212 GLU B CA 1
ATOM 6817 C C . GLU B 1 209 ? -1.736 31.879 12.998 1.000 33.041 212 GLU B C 1
ATOM 6818 O O . GLU B 1 209 ? -2.380 32.872 12.574 1.000 38.290 212 GLU B O 1
ATOM 6824 N N . GLY B 1 210 ? -2.217 30.658 12.911 1.000 34.697 213 GLY B N 1
ATOM 6825 C CA . GLY B 1 210 ? -3.588 30.445 12.384 1.000 34.021 213 GLY B CA 1
ATOM 6826 C C . GLY B 1 210 ? -3.596 30.154 10.886 1.000 32.840 213 GLY B C 1
ATOM 6827 O O . GLY B 1 210 ? -2.564 30.384 10.206 1.000 32.129 213 GLY B O 1
ATOM 6828 N N . LYS B 1 211 ? -4.715 29.623 10.399 1.000 31.831 214 LYS B N 1
ATOM 6829 C CA . LYS B 1 211 ? -4.830 28.924 9.092 1.000 31.919 214 LYS B CA 1
ATOM 6830 C C . LYS B 1 211 ? -4.396 29.849 7.943 1.000 32.200 214 LYS B C 1
ATOM 6831 O O . LYS B 1 211 ? -3.674 29.385 7.028 1.000 31.989 214 LYS B O 1
ATOM 6837 N N . LYS B 1 212 ? -4.827 31.109 7.960 1.000 33.740 215 LYS B N 1
ATOM 6838 C CA . LYS B 1 212 ? -4.593 32.026 6.815 1.000 35.679 215 LYS B CA 1
ATOM 6839 C C . LYS B 1 212 ? -3.103 32.373 6.686 1.000 33.877 215 LYS B C 1
ATOM 6840 O O . LYS B 1 212 ? -2.628 32.491 5.537 1.000 35.167 215 LYS B O 1
ATOM 6846 N N . LEU B 1 213 ? -2.396 32.504 7.805 1.000 31.332 216 LEU B N 1
ATOM 6847 C CA . LEU B 1 213 ? -0.999 33.000 7.856 1.000 30.730 216 LEU B CA 1
ATOM 6848 C C . LEU B 1 213 ? 0.013 31.860 7.970 1.000 27.973 216 LEU B C 1
ATOM 6849 O O . LEU B 1 213 ? 1.195 32.111 7.710 1.000 28.075 216 LEU B O 1
ATOM 6854 N N . GLN B 1 214 ? -0.411 30.647 8.326 1.000 26.377 217 GLN B N 1
ATOM 6855 C CA . GLN B 1 214 ? 0.552 29.545 8.523 1.000 24.937 217 GLN B CA 1
ATOM 6856 C C . GLN B 1 214 ? 1.250 29.215 7.205 1.000 24.228 217 GLN B C 1
ATOM 6857 O O . GLN B 1 214 ? 0.726 29.414 6.108 1.000 24.572 217 GLN B O 1
ATOM 6863 N N . PRO B 1 215 ? 2.484 28.686 7.292 1.000 23.411 218 PRO B N 1
ATOM 6864 C CA . PRO B 1 215 ? 3.233 28.319 6.099 1.000 23.097 218 PRO B CA 1
ATOM 6865 C C . PRO B 1 215 ? 2.531 27.193 5.329 1.000 22.400 218 PRO B C 1
ATOM 6866 O O . PRO B 1 215 ? 1.936 26.307 5.925 1.000 22.056 218 PRO B O 1
ATOM 6870 N N . GLU B 1 216 ? 2.632 27.244 4.007 1.000 23.045 219 GLU B N 1
ATOM 6871 C CA . GLU B 1 216 ? 2.214 26.121 3.134 1.000 22.854 219 GLU B CA 1
ATOM 6872 C C . GLU B 1 216 ? 3.130 24.920 3.401 1.000 21.656 219 GLU B C 1
ATOM 6873 O O . GLU B 1 216 ? 4.364 25.068 3.498 1.000 22.061 219 GLU B O 1
ATOM 6879 N N . ILE B 1 217 ? 2.510 23.762 3.547 1.000 20.585 220 ILE B N 1
ATOM 6880 C CA . ILE B 1 217 ? 3.253 22.503 3.823 1.000 19.780 220 ILE B CA 1
ATOM 6881 C C . ILE B 1 217 ? 3.356 21.716 2.516 1.000 19.846 220 ILE B C 1
ATOM 6882 O O . ILE B 1 217 ? 2.302 21.342 1.949 1.000 20.710 220 ILE B O 1
ATOM 6887 N N . LEU B 1 218 ? 4.588 21.428 2.121 1.000 18.872 221 LEU B N 1
ATOM 6888 C CA . LEU B 1 218 ? 4.882 20.577 0.941 1.000 19.147 221 LEU B CA 1
ATOM 6889 C C . LEU B 1 218 ? 5.144 19.158 1.402 1.000 17.243 221 LEU B C 1
ATOM 6890 O O . LEU B 1 218 ? 5.560 18.947 2.542 1.000 17.239 221 LEU B O 1
ATOM 6895 N N . HIS B 1 219 ? 4.849 18.212 0.511 1.000 15.795 222 HIS B N 1
ATOM 6896 C CA . HIS B 1 219 ? 5.085 16.783 0.787 1.000 14.964 222 HIS B CA 1
ATOM 6897 C C . HIS B 1 219 ? 5.978 16.193 -0.292 1.000 14.822 222 HIS B C 1
ATOM 6898 O O . HIS B 1 219 ? 5.707 16.427 -1.470 1.000 15.419 222 HIS B O 1
ATOM 6905 N N . ARG B 1 220 ? 7.041 15.499 0.102 1.000 15.375 223 ARG B N 1
ATOM 6906 C CA . ARG B 1 220 ? 7.936 14.836 -0.864 1.000 16.444 223 ARG B CA 1
ATOM 6907 C C . ARG B 1 220 ? 7.995 13.354 -0.521 1.000 15.296 223 ARG B C 1
ATOM 6908 O O . ARG B 1 220 ? 8.015 12.996 0.657 1.000 14.777 223 ARG B O 1
ATOM 6916 N N . MET B 1 221 ? 8.001 12.554 -1.559 1.000 15.223 224 MET B N 1
ATOM 6917 C CA . MET B 1 221 ? 8.067 11.069 -1.445 1.000 15.309 224 MET B CA 1
ATOM 6918 C C . MET B 1 221 ? 9.196 10.552 -2.327 1.000 15.789 224 MET B C 1
ATOM 6919 O O . MET B 1 221 ? 8.927 9.907 -3.361 1.000 16.885 224 MET B O 1
ATOM 6924 N N . ASN B 1 222 ? 10.430 10.901 -2.009 1.000 15.878 225 ASN B N 1
ATOM 6925 C CA . ASN B 1 222 ? 11.463 10.686 -3.060 1.000 16.750 225 ASN B CA 1
ATOM 6926 C C . ASN B 1 222 ? 12.155 9.343 -2.881 1.000 16.513 225 ASN B C 1
ATOM 6927 O O . ASN B 1 222 ? 12.810 8.925 -3.836 1.000 18.481 225 ASN B O 1
ATOM 6932 N N . ASP B 1 223 ? 11.991 8.694 -1.724 1.000 15.364 226 ASP B N 1
ATOM 6933 C CA . ASP B 1 223 ? 12.656 7.399 -1.455 1.000 15.402 226 ASP B CA 1
ATOM 6934 C C . ASP B 1 223 ? 11.603 6.335 -1.169 1.000 14.860 226 ASP B C 1
ATOM 6935 O O . ASP B 1 223 ? 10.481 6.659 -0.763 1.000 15.744 226 ASP B O 1
ATOM 6940 N N . ALA B 1 224 ? 11.996 5.073 -1.264 1.000 14.552 227 ALA B N 1
ATOM 6941 C CA . ALA B 1 224 ? 11.080 3.966 -0.948 1.000 14.103 227 ALA B CA 1
ATOM 6942 C C . ALA B 1 224 ? 10.738 3.942 0.542 1.000 14.271 227 ALA B C 1
ATOM 6943 O O . ALA B 1 224 ? 9.615 3.529 0.859 1.000 15.252 227 ALA B O 1
ATOM 6945 N N . ASP B 1 225 ? 11.659 4.358 1.372 1.000 14.298 228 ASP B N 1
ATOM 6946 C CA . ASP B 1 225 ? 11.587 4.231 2.837 1.000 14.345 228 ASP B CA 1
ATOM 6947 C C . ASP B 1 225 ? 11.572 5.607 3.490 1.000 14.158 228 ASP B C 1
ATOM 6948 O O . ASP B 1 225 ? 11.797 5.666 4.699 1.000 14.444 228 ASP B O 1
ATOM 6953 N N . MET B 1 226 ? 11.275 6.685 2.781 1.000 13.857 229 MET B N 1
ATOM 6954 C CA . MET B 1 226 ? 11.240 7.999 3.466 1.000 14.521 229 MET B CA 1
ATOM 6955 C C . MET B 1 226 ? 10.344 8.937 2.682 1.000 13.756 229 MET B C 1
ATOM 6956 O O . MET B 1 226 ? 10.478 9.060 1.445 1.000 14.146 229 MET B O 1
ATOM 6961 N N . HIS B 1 227 ? 9.514 9.655 3.416 1.000 13.386 230 HIS B N 1
ATOM 6962 C CA . HIS B 1 227 ? 8.791 10.838 2.905 1.000 13.491 230 HIS B CA 1
ATOM 6963 C C . HIS B 1 227 ? 8.882 11.910 3.965 1.000 13.626 230 HIS B C 1
ATOM 6964 O O . HIS B 1 227 ? 9.278 11.620 5.101 1.000 14.222 230 HIS B O 1
ATOM 6971 N N . ALA B 1 228 ? 8.558 13.117 3.565 1.000 14.219 231 ALA B N 1
ATOM 6972 C CA . ALA B 1 228 ? 8.798 14.274 4.448 1.000 14.436 231 ALA B CA 1
ATOM 6973 C C . ALA B 1 228 ? 7.783 15.367 4.164 1.000 14.80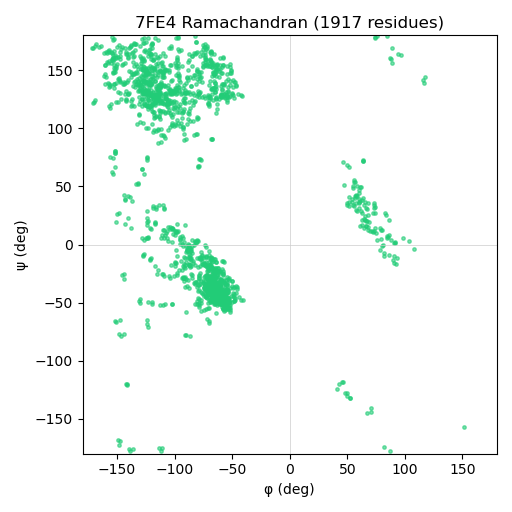6 231 ALA B C 1
ATOM 6974 O O . ALA B 1 228 ? 7.315 15.488 3.044 1.000 15.629 231 ALA B O 1
ATOM 6976 N N . MET B 1 229 ? 7.492 16.172 5.183 1.000 14.944 232 MET B N 1
ATOM 6977 C CA . MET B 1 229 ? 6.722 17.416 4.985 1.000 15.707 232 MET B CA 1
ATOM 6978 C C . MET B 1 229 ? 7.610 18.585 5.364 1.000 16.335 232 MET B C 1
ATOM 6979 O O . MET B 1 229 ? 8.481 18.418 6.231 1.000 16.402 232 MET B O 1
ATOM 6984 N N . SER B 1 230 ? 7.439 19.691 4.664 1.000 17.155 233 SER B N 1
ATOM 6985 C CA . SER B 1 230 ? 8.374 20.825 4.820 1.000 17.893 233 SER B CA 1
ATOM 6986 C C . SER B 1 230 ? 7.655 22.145 4.619 1.000 18.197 233 SER B C 1
ATOM 6987 O O . SER B 1 230 ? 6.607 22.212 4.002 1.000 17.712 233 SER B O 1
ATOM 6990 N N . PHE B 1 231 ? 8.309 23.195 5.097 1.000 19.004 234 PHE B N 1
ATOM 6991 C CA . PHE B 1 231 ? 7.847 24.575 4.885 1.000 19.895 234 PHE B CA 1
ATOM 6992 C C . PHE B 1 231 ? 9.030 25.529 4.969 1.000 21.142 234 PHE B C 1
ATOM 6993 O O . PHE B 1 231 ? 10.057 25.196 5.555 1.000 20.723 234 PHE B O 1
ATOM 7001 N N . ASP B 1 232 ? 8.817 26.706 4.396 1.000 22.653 235 ASP B N 1
ATOM 7002 C CA . ASP B 1 232 ? 9.734 27.857 4.515 1.000 24.567 235 ASP B CA 1
ATOM 7003 C C . ASP B 1 232 ? 9.090 28.900 5.413 1.000 25.291 235 ASP B C 1
ATOM 7004 O O . ASP B 1 232 ? 7.875 29.047 5.379 1.000 24.565 235 ASP B O 1
ATOM 7009 N N . LYS B 1 233 ? 9.913 29.682 6.116 1.000 26.232 236 LYS B N 1
ATOM 7010 C CA . LYS B 1 233 ? 9.411 30.819 6.923 1.000 27.754 236 LYS B CA 1
ATOM 7011 C C . LYS B 1 233 ? 10.502 31.888 6.985 1.000 28.503 236 LYS B C 1
ATOM 7012 O O . LYS B 1 233 ? 11.613 31.586 7.453 1.000 27.320 236 LYS B O 1
ATOM 7018 N N . LYS B 1 234 ? 10.158 33.094 6.533 1.000 29.491 237 LYS B N 1
ATOM 7019 C CA . LYS B 1 234 ? 11.013 34.299 6.698 1.000 31.375 237 LYS B CA 1
ATOM 7020 C C . LYS B 1 234 ? 10.848 34.842 8.115 1.000 31.041 237 LYS B C 1
ATOM 7021 O O . LYS B 1 234 ? 9.701 35.024 8.563 1.000 31.273 237 LYS B O 1
ATOM 7027 N N . ILE B 1 235 ? 11.958 35.082 8.814 1.000 30.358 238 ILE B N 1
ATOM 7028 C CA . ILE B 1 235 ? 11.925 35.632 10.197 1.000 30.314 238 ILE B CA 1
ATOM 7029 C C . ILE B 1 235 ? 12.814 36.873 10.218 1.000 31.523 238 ILE B C 1
ATOM 7030 O O . ILE B 1 235 ? 13.999 36.743 9.891 1.000 31.590 238 ILE B O 1
ATOM 7035 N N . LYS B 1 236 ? 12.246 38.010 10.589 1.000 32.709 239 LYS B N 1
ATOM 7036 C CA . LYS B 1 236 ? 13.041 39.259 10.680 1.000 34.417 239 LYS B CA 1
ATOM 7037 C C . LYS B 1 236 ? 13.977 39.166 11.890 1.000 34.285 239 LYS B C 1
ATOM 7038 O O . LYS B 1 236 ? 13.672 38.462 12.852 1.000 33.642 239 LYS B O 1
ATOM 7044 N N . ALA B 1 237 ? 15.094 39.891 11.843 1.000 33.907 240 ALA B N 1
ATOM 7045 C CA . ALA B 1 237 ? 16.072 39.960 12.946 1.000 34.459 240 ALA B CA 1
ATOM 7046 C C . ALA B 1 237 ? 15.347 40.368 14.239 1.000 34.845 240 ALA B C 1
ATOM 7047 O O . ALA B 1 237 ? 14.433 41.250 14.186 1.000 36.102 240 ALA B O 1
ATOM 7049 N N . GLY B 1 238 ? 15.803 39.751 15.356 1.000 35.040 241 GLY B N 1
ATOM 7050 C CA . GLY B 1 238 ? 15.350 40.120 16.710 1.000 36.527 241 GLY B CA 1
ATOM 7051 C C . GLY B 1 238 ? 13.921 39.676 16.985 1.000 37.086 241 GLY B C 1
ATOM 7052 O O . GLY B 1 238 ? 13.249 40.330 17.788 1.000 40.277 241 GLY B O 1
ATOM 7053 N N . LYS B 1 239 ? 13.461 38.617 16.324 1.000 35.854 242 LYS B N 1
ATOM 7054 C CA . LYS B 1 239 ? 12.113 38.022 16.529 1.000 35.890 242 LYS B CA 1
ATOM 7055 C C . LYS B 1 239 ? 12.259 36.582 17.010 1.000 34.759 242 LYS B C 1
ATOM 7056 O O . LYS B 1 239 ? 13.333 35.963 16.856 1.000 34.209 242 LYS B O 1
ATOM 7062 N N . THR B 1 240 ? 11.200 36.101 17.641 1.000 33.246 243 THR B N 1
ATOM 7063 C CA . THR B 1 240 ? 11.042 34.680 18.020 1.000 32.884 243 THR B CA 1
ATOM 7064 C C . THR B 1 240 ? 9.997 34.070 17.094 1.000 31.752 243 THR B C 1
ATOM 7065 O O . THR B 1 240 ? 8.930 34.686 16.893 1.000 32.757 243 THR B O 1
ATOM 7069 N N . TYR B 1 241 ? 10.320 32.923 16.510 1.000 29.821 244 TYR B N 1
ATOM 7070 C CA . TYR B 1 241 ? 9.329 32.102 15.789 1.000 28.183 244 TYR B CA 1
ATOM 7071 C C . TYR B 1 241 ? 9.346 30.725 16.443 1.000 27.158 244 TYR B C 1
ATOM 7072 O O . TYR B 1 241 ? 10.418 30.114 16.596 1.000 27.068 244 TYR B O 1
ATOM 7081 N N A SER B 1 242 ? 8.164 30.262 16.835 0.500 26.571 245 SER B N 1
ATOM 7082 N N B SER B 1 242 ? 8.176 30.246 16.871 0.500 26.494 245 SER B N 1
ATOM 7083 C CA A SER B 1 242 ? 7.984 28.950 17.484 0.500 25.502 245 SER B CA 1
ATOM 7084 C CA B SER B 1 242 ? 8.018 28.939 17.553 0.500 25.405 245 SER B CA 1
ATOM 7085 C C A SER B 1 242 ? 6.958 28.142 16.694 0.500 24.329 245 SER B C 1
ATOM 7086 C C B SER B 1 242 ? 6.916 28.139 16.860 0.500 24.275 245 SER B C 1
ATOM 7087 O O A SER B 1 242 ? 6.061 28.724 16.067 0.500 24.827 245 SER B O 1
ATOM 7088 O O B SER B 1 242 ? 5.875 28.744 16.551 0.500 24.654 245 SER B O 1
ATOM 7093 N N . PHE B 1 243 ? 7.130 26.833 16.686 1.000 23.106 246 PHE B N 1
ATOM 7094 C CA . PHE B 1 243 ? 6.129 25.906 16.118 1.000 22.023 246 PHE B CA 1
ATOM 7095 C C . PHE B 1 243 ? 6.326 24.582 16.841 1.000 21.051 246 PHE B C 1
ATOM 7096 O O . PHE B 1 243 ? 7.306 24.341 17.542 1.000 20.905 246 PHE B O 1
ATOM 7104 N N . ALA B 1 244 ? 5.363 23.692 16.676 1.000 19.649 247 ALA B N 1
ATOM 7105 C CA . ALA B 1 244 ? 5.394 22.366 17.316 1.000 19.681 247 ALA B CA 1
ATOM 7106 C C . ALA B 1 244 ? 5.194 21.294 16.259 1.000 18.892 247 ALA B C 1
ATOM 7107 O O . ALA B 1 244 ? 4.546 21.524 15.220 1.000 18.685 247 ALA B O 1
ATOM 7109 N N . LEU B 1 245 ? 5.786 20.150 16.566 1.000 18.259 248 LEU B N 1
ATOM 7110 C CA . LEU B 1 245 ? 5.571 18.884 15.843 1.000 18.021 248 LEU B CA 1
ATOM 7111 C C . LEU B 1 245 ? 4.854 17.948 16.808 1.000 17.808 248 LEU B C 1
ATOM 7112 O O . LEU B 1 245 ? 5.383 17.719 17.901 1.000 18.765 248 LEU B O 1
ATOM 7117 N N . ILE B 1 246 ? 3.675 17.485 16.417 1.000 17.416 249 ILE B N 1
ATOM 7118 C CA . ILE B 1 246 ? 2.913 16.478 17.208 1.000 17.801 249 ILE B CA 1
ATOM 7119 C C . ILE B 1 246 ? 2.879 15.184 16.411 1.000 16.790 249 ILE B C 1
ATOM 7120 O O . ILE B 1 246 ? 2.688 15.232 15.197 1.000 16.854 249 ILE B O 1
ATOM 7125 N N . GLY B 1 247 ? 3.122 14.066 17.067 1.000 16.138 250 GLY B N 1
ATOM 7126 C CA . GLY B 1 247 ? 3.033 12.762 16.400 1.000 15.554 250 GLY B CA 1
ATOM 7127 C C . GLY B 1 247 ? 2.362 11.749 17.267 1.000 14.823 250 GLY B C 1
ATOM 7128 O O . GLY B 1 247 ? 2.440 11.827 18.523 1.000 15.726 250 GLY B O 1
ATOM 7129 N N . SER B 1 248 ? 1.672 10.819 16.622 1.000 13.616 251 SER B N 1
ATOM 7130 C CA . SER B 1 248 ? 1.016 9.694 17.300 1.000 13.360 251 SER B CA 1
ATOM 7131 C C . SER B 1 248 ? 1.588 8.423 16.714 1.000 12.838 251 SER B C 1
ATOM 7132 O O . SER B 1 248 ? 1.742 8.324 15.495 1.000 13.458 251 SER B O 1
ATOM 7135 N N . LEU B 1 249 ? 1.847 7.440 17.549 1.000 12.407 252 LEU B N 1
ATOM 7136 C CA . LEU B 1 249 ? 2.464 6.162 17.154 1.000 12.403 252 LEU B CA 1
ATOM 7137 C C . LEU B 1 249 ? 1.750 5.022 17.856 1.000 12.097 252 LEU B C 1
ATOM 7138 O O . LEU B 1 249 ? 1.705 5.000 19.109 1.000 12.631 252 LEU B O 1
ATOM 7143 N N . ILE B 1 250 ? 1.156 4.106 17.101 1.000 12.003 253 ILE B N 1
ATOM 7144 C CA . ILE B 1 250 ? 0.254 3.074 17.676 1.000 11.996 253 ILE B CA 1
ATOM 7145 C C . ILE B 1 250 ? 0.303 1.864 16.769 1.000 12.167 253 ILE B C 1
ATOM 7146 O O . ILE B 1 250 ? 0.695 1.983 15.597 1.000 13.092 253 ILE B O 1
ATOM 7151 N N . SER B 1 251 ? -0.082 0.724 17.275 1.000 12.308 254 SER B N 1
ATOM 7152 C CA . SER B 1 251 ? -0.009 -0.526 16.494 1.000 11.891 254 SER B CA 1
ATOM 7153 C C . SER B 1 251 ? -1.293 -1.321 16.651 1.000 12.236 254 SER B C 1
ATOM 7154 O O . SER B 1 251 ? -2.093 -1.057 17.561 1.000 12.004 254 SER B O 1
ATOM 7157 N N . SER B 1 252 ? -1.401 -2.379 15.882 1.000 12.531 255 SER B N 1
ATOM 7158 C CA . SER B 1 252 ? -2.519 -3.348 15.975 1.000 12.807 255 SER B CA 1
ATOM 7159 C C . SER B 1 252 ? -2.438 -4.132 17.295 1.000 13.125 255 SER B C 1
ATOM 7160 O O . SER B 1 252 ? -3.440 -4.782 17.622 1.000 14.033 255 SER B O 1
ATOM 7163 N N . ASP B 1 253 ? -1.341 -4.066 18.045 1.000 13.183 256 ASP B N 1
ATOM 7164 C CA . ASP B 1 253 ? -1.321 -4.667 19.411 1.000 14.254 256 ASP B CA 1
ATOM 7165 C C . ASP B 1 253 ? -2.127 -3.798 20.371 1.000 14.455 256 ASP B C 1
ATOM 7166 O O . ASP B 1 253 ? -2.429 -4.277 21.504 1.000 17.241 256 ASP B O 1
ATOM 7171 N N . HIS B 1 254 ? -2.399 -2.551 20.012 1.000 13.350 257 HIS B N 1
ATOM 7172 C CA . HIS B 1 254 ? -3.055 -1.564 20.908 1.000 13.681 257 HIS B CA 1
ATOM 7173 C C . HIS B 1 254 ? -4.470 -1.235 20.448 1.000 13.722 257 HIS B C 1
ATOM 7174 O O . HIS B 1 254 ? -5.257 -0.789 21.282 1.000 14.826 257 HIS B O 1
ATOM 7181 N N . ILE B 1 255 ? -4.765 -1.395 19.169 1.000 13.253 258 ILE B N 1
ATOM 7182 C CA . ILE B 1 255 ? -6.062 -0.960 18.586 1.000 13.783 258 ILE B CA 1
ATOM 7183 C C . ILE B 1 255 ? -6.245 -1.710 17.283 1.000 13.931 258 ILE B C 1
ATOM 7184 O O . ILE B 1 255 ? -5.255 -1.974 16.611 1.000 14.225 258 ILE B O 1
ATOM 7189 N N . ASN B 1 256 ? -7.480 -2.056 16.888 1.000 14.896 259 ASN B N 1
ATOM 7190 C CA . ASN B 1 256 ? -7.628 -2.905 15.691 1.000 16.238 259 ASN B CA 1
ATOM 7191 C C . ASN B 1 256 ? -7.332 -2.110 14.423 1.000 14.182 259 ASN B C 1
ATOM 7192 O O . ASN B 1 256 ? -6.906 -2.717 13.447 1.000 15.340 259 ASN B O 1
ATOM 7197 N N . ASP B 1 257 ? -7.519 -0.788 14.441 1.000 13.128 260 ASP B N 1
ATOM 7198 C CA . ASP B 1 257 ? -7.358 0.052 13.232 1.000 12.674 260 ASP B CA 1
ATOM 7199 C C . ASP B 1 257 ? -6.338 1.141 13.517 1.000 11.936 260 ASP B C 1
ATOM 7200 O O . ASP B 1 257 ? -6.668 2.327 13.754 1.000 12.301 260 ASP B O 1
ATOM 7205 N N . PRO B 1 258 ? -5.042 0.797 13.592 1.000 11.474 261 PRO B N 1
ATOM 7206 C CA . PRO B 1 258 ? -4.042 1.799 13.952 1.000 11.392 261 PRO B CA 1
ATOM 7207 C C . PRO B 1 258 ? -3.895 2.948 12.962 1.000 11.615 261 PRO B C 1
ATOM 7208 O O . PRO B 1 258 ? -3.571 4.040 13.373 1.000 11.894 261 PRO B O 1
ATOM 7212 N N . TYR B 1 259 ? -4.082 2.703 11.670 1.000 11.525 262 TYR B N 1
ATOM 7213 C CA . TYR B 1 259 ? -3.970 3.776 10.659 1.000 11.823 262 TYR B CA 1
ATOM 7214 C C . TYR B 1 259 ? -4.933 4.910 10.995 1.000 11.444 262 TYR B C 1
ATOM 7215 O O . TYR B 1 259 ? -4.547 6.071 11.129 1.000 11.848 262 TYR B O 1
ATOM 7224 N N . ASN B 1 260 ? -6.215 4.593 11.094 1.000 11.393 263 ASN B N 1
ATOM 7225 C CA . ASN B 1 260 ? -7.194 5.666 11.404 1.000 11.718 263 ASN B CA 1
ATOM 7226 C C . ASN B 1 260 ? -6.986 6.182 12.829 1.000 11.792 263 ASN B C 1
ATOM 7227 O O . ASN B 1 260 ? -7.142 7.393 13.038 1.000 11.801 263 ASN B O 1
ATOM 7232 N N . GLU B 1 261 ? -6.672 5.320 13.787 1.000 11.723 264 GLU B N 1
ATOM 7233 C CA . GLU B 1 261 ? -6.518 5.825 15.174 1.000 11.986 264 GLU B CA 1
ATOM 7234 C C . GLU B 1 261 ? -5.329 6.791 15.255 1.000 11.702 264 GLU B C 1
ATOM 7235 O O . GLU B 1 261 ? -5.398 7.779 15.983 1.000 12.450 264 GLU B O 1
ATOM 7241 N N . ALA B 1 262 ? -4.238 6.542 14.527 1.000 11.553 265 ALA B N 1
ATOM 7242 C CA . ALA B 1 262 ? -3.079 7.453 14.593 1.000 11.721 265 ALA B CA 1
ATOM 7243 C C . ALA B 1 262 ? -3.495 8.832 14.065 1.000 12.174 265 ALA B C 1
ATOM 7244 O O . ALA B 1 262 ? -3.128 9.874 14.650 1.000 12.381 265 ALA B O 1
ATOM 7246 N N . GLU B 1 263 ? -4.154 8.867 12.897 1.000 12.163 266 GLU B N 1
ATOM 7247 C CA . GLU B 1 263 ? -4.576 10.173 12.337 1.000 12.427 266 GLU B CA 1
ATOM 7248 C C . GLU B 1 263 ? -5.567 10.834 13.293 1.000 12.798 266 GLU B C 1
ATOM 7249 O O . GLU B 1 263 ? -5.479 12.039 13.531 1.000 12.903 266 GLU B O 1
ATOM 7255 N N . ARG B 1 264 ? -6.515 10.073 13.828 1.000 12.254 267 ARG B N 1
ATOM 7256 C CA . ARG B 1 264 ? -7.529 10.654 14.746 1.000 12.901 267 ARG B CA 1
ATOM 7257 C C . ARG B 1 264 ? -6.836 11.249 15.978 1.000 13.018 267 ARG B C 1
ATOM 7258 O O . ARG B 1 264 ? -7.213 12.376 16.397 1.000 13.820 267 ARG B O 1
ATOM 7266 N N . LEU B 1 265 ? -5.840 10.562 16.522 1.000 13.111 268 LEU B N 1
ATOM 7267 C CA . LEU B 1 265 ? -5.100 11.065 17.699 1.000 13.455 268 LEU B CA 1
ATOM 7268 C C . LEU B 1 265 ? -4.341 12.346 17.393 1.000 13.408 268 LEU B C 1
ATOM 7269 O O . LEU B 1 265 ? -4.346 13.292 18.216 1.000 13.796 268 LEU B O 1
ATOM 7274 N N . THR B 1 266 ? -3.725 12.405 16.224 1.000 12.819 269 THR B N 1
ATOM 7275 C CA . THR B 1 266 ? -2.938 13.617 15.904 1.000 12.963 269 THR B CA 1
ATOM 7276 C C . THR B 1 266 ? -3.879 14.794 15.665 1.000 13.459 269 THR B C 1
ATOM 7277 O O . THR B 1 266 ? -3.564 15.920 16.043 1.000 14.303 269 THR B O 1
ATOM 7281 N N . ILE B 1 267 ? -5.009 14.554 15.011 1.000 13.433 270 ILE B N 1
ATOM 7282 C CA . ILE B 1 267 ? -6.045 15.600 14.828 1.000 14.033 270 ILE B CA 1
ATOM 7283 C C . ILE B 1 267 ? -6.535 16.073 16.202 1.000 14.043 270 ILE B C 1
ATOM 7284 O O . ILE B 1 267 ? -6.634 17.296 16.446 1.000 14.956 270 ILE B O 1
ATOM 7289 N N . TYR B 1 268 ? -6.857 15.140 17.077 1.000 14.038 271 TYR B N 1
ATOM 7290 C CA . TYR B 1 268 ? -7.293 15.440 18.458 1.000 14.174 271 TYR B CA 1
ATOM 7291 C C . TYR B 1 268 ? -6.239 16.312 19.139 1.000 14.485 271 TYR B C 1
ATOM 7292 O O . TYR B 1 268 ? -6.594 17.375 19.683 1.000 15.185 271 TYR B O 1
ATOM 7301 N N . ALA B 1 269 ? -4.985 15.878 19.152 1.000 14.441 272 ALA B N 1
ATOM 7302 C CA . ALA B 1 269 ? -3.918 16.619 19.851 1.000 15.219 272 ALA B CA 1
ATOM 7303 C C . ALA B 1 269 ? -3.798 18.022 19.232 1.000 15.921 272 ALA B C 1
ATOM 7304 O O . ALA B 1 269 ? -3.621 19.003 19.944 1.000 16.684 272 ALA B O 1
ATOM 7306 N N . ALA B 1 270 ? -3.822 18.133 17.907 1.000 16.167 273 ALA B N 1
ATOM 7307 C CA . ALA B 1 270 ? -3.678 19.443 17.238 1.000 16.787 273 ALA B CA 1
ATOM 7308 C C . ALA B 1 270 ? -4.773 20.401 17.700 1.000 17.746 273 ALA B C 1
ATOM 7309 O O . ALA B 1 270 ? -4.486 21.603 17.864 1.000 19.068 273 ALA B O 1
ATOM 7311 N N . LEU B 1 271 ? -5.980 19.895 17.882 1.000 17.467 274 LEU B N 1
ATOM 7312 C CA . LEU B 1 271 ? -7.134 20.756 18.247 1.000 18.080 274 LEU B CA 1
ATOM 7313 C C . LEU B 1 271 ? -7.220 20.926 19.763 1.000 18.470 274 LEU B C 1
ATOM 7314 O O . LEU B 1 271 ? -7.877 21.896 20.206 1.000 19.649 274 LEU B O 1
ATOM 7319 N N . GLU B 1 272 ? -6.573 20.085 20.554 1.000 18.134 275 GLU B N 1
ATOM 7320 C CA . GLU B 1 272 ? -6.377 20.371 22.000 1.000 18.968 275 GLU B CA 1
ATOM 7321 C C . GLU B 1 272 ? -5.391 21.533 22.128 1.000 19.646 275 GLU B C 1
ATOM 7322 O O . GLU B 1 272 ? -5.632 22.451 22.945 1.000 20.139 275 GLU B O 1
ATOM 7328 N N . GLY B 1 273 ? -4.352 21.524 21.305 1.000 19.365 276 GLY B N 1
ATOM 7329 C CA . GLY B 1 273 ? -3.332 22.577 21.252 1.000 20.196 276 GLY B CA 1
ATOM 7330 C C . GLY B 1 273 ? -2.191 22.372 22.241 1.000 20.990 276 GLY B C 1
ATOM 7331 O O . GLY B 1 273 ? -2.359 21.690 23.266 1.000 20.049 276 GLY B O 1
ATOM 7332 N N . LYS B 1 274 ? -1.070 23.032 21.968 1.000 22.458 277 LYS B N 1
ATOM 7333 C CA . LYS B 1 274 ? 0.207 22.878 22.710 1.000 23.673 277 LYS B CA 1
ATOM 7334 C C . LYS B 1 274 ? 0.019 23.159 24.211 1.000 23.804 277 LYS B C 1
ATOM 7335 O O . LYS B 1 274 ? 0.558 22.411 25.053 1.000 23.261 277 LYS B O 1
ATOM 7341 N N A SER B 1 275 ? -0.675 24.249 24.543 0.500 24.526 278 SER B N 1
ATOM 7342 N N B SER B 1 275 ? -0.669 24.247 24.563 0.500 24.317 278 SER B N 1
ATOM 7343 C CA A SER B 1 275 ? -0.826 24.724 25.937 0.500 25.397 278 SER B CA 1
ATOM 7344 C CA B SER B 1 275 ? -0.796 24.684 25.974 0.500 25.028 278 SER B CA 1
ATOM 7345 C C A SER B 1 275 ? -1.557 23.661 26.762 0.500 24.343 278 SER B C 1
ATOM 7346 C C B SER B 1 275 ? -1.546 23.621 26.771 0.500 24.111 278 SER B C 1
ATOM 7347 O O A SER B 1 275 ? -1.056 23.294 27.840 0.500 24.254 278 SER B O 1
ATOM 7348 O O B SER B 1 275 ? -1.058 23.228 27.846 0.500 23.953 278 SER B O 1
ATOM 7353 N N . ARG B 1 276 ? -2.688 23.175 26.255 1.000 23.798 279 ARG B N 1
ATOM 7354 C CA . ARG B 1 276 ? -3.513 22.156 26.934 1.000 23.335 279 ARG B CA 1
ATOM 7355 C C . ARG B 1 276 ? -2.725 20.838 27.057 1.000 22.133 279 ARG B C 1
ATOM 7356 O O . ARG B 1 276 ? -2.745 20.232 28.127 1.000 21.460 279 ARG B O 1
ATOM 7364 N N . LEU B 1 277 ? -2.045 20.410 25.999 1.000 21.195 280 LEU B N 1
ATOM 7365 C CA . LEU B 1 277 ? -1.215 19.178 26.030 1.000 20.518 280 LEU B CA 1
ATOM 7366 C C . LEU B 1 277 ? -0.140 19.282 27.108 1.000 21.059 280 LEU B C 1
ATOM 7367 O O . LEU B 1 277 ? -0.006 18.357 27.922 1.000 20.801 280 LEU B O 1
ATOM 7372 N N . LEU B 1 278 ? 0.605 20.383 27.137 1.000 21.867 281 LEU B N 1
ATOM 7373 C CA . LEU B 1 278 ? 1.734 20.514 28.095 1.000 23.519 281 LEU B CA 1
ATOM 7374 C C . LEU B 1 278 ? 1.189 20.650 29.515 1.000 23.464 281 LEU B C 1
ATOM 7375 O O . LEU B 1 278 ? 1.810 20.105 30.421 1.000 23.381 281 LEU B O 1
ATOM 7380 N N . ASN B 1 279 ? 0.050 21.309 29.693 1.000 23.515 282 ASN B N 1
ATOM 7381 C CA . ASN B 1 279 ? -0.534 21.473 31.049 1.000 25.383 282 ASN B CA 1
ATOM 7382 C C . ASN B 1 279 ? -0.891 20.088 31.600 1.000 24.611 282 ASN B C 1
ATOM 7383 O O . ASN B 1 279 ? -0.548 19.792 32.745 1.000 24.639 282 ASN B O 1
ATOM 7388 N N . ARG B 1 280 ? -1.537 19.247 30.793 1.000 23.907 283 ARG B N 1
ATOM 7389 C CA . ARG B 1 280 ? -1.953 17.886 31.212 1.000 23.838 283 ARG B CA 1
ATOM 7390 C C . ARG B 1 280 ? -0.702 17.062 31.525 1.000 22.516 283 ARG B C 1
ATOM 7391 O O . ARG B 1 280 ? -0.685 16.343 32.541 1.000 23.002 283 ARG B O 1
ATOM 7399 N N . HIS B 1 281 ? 0.303 17.163 30.668 1.000 21.369 284 HIS B N 1
ATOM 7400 C CA . HIS B 1 281 ? 1.612 16.488 30.853 1.000 20.828 284 HIS B CA 1
ATOM 7401 C C . HIS B 1 281 ? 2.236 16.872 32.194 1.000 22.517 284 HIS B C 1
ATOM 7402 O O . HIS B 1 281 ? 2.680 15.991 32.953 1.000 22.148 284 HIS B O 1
ATOM 7409 N N . MET B 1 282 ? 2.312 18.170 32.443 1.000 25.801 285 MET B N 1
ATOM 7410 C CA . MET B 1 282 ? 2.931 18.691 33.679 1.000 28.268 285 MET B CA 1
ATOM 7411 C C . MET B 1 282 ? 2.156 18.210 34.901 1.000 27.754 285 MET B C 1
ATOM 7412 O O . MET B 1 282 ? 2.820 17.827 35.871 1.000 27.197 285 MET B O 1
ATOM 7417 N N . GLN B 1 283 ? 0.822 18.233 34.855 1.000 27.221 286 GLN B N 1
ATOM 7418 C CA . GLN B 1 283 ? -0.025 17.802 36.002 1.000 28.384 286 GLN B CA 1
ATOM 7419 C C . GLN B 1 283 ? 0.288 16.332 36.335 1.000 26.634 286 GLN B C 1
ATOM 7420 O O . GLN B 1 283 ? 0.398 15.984 37.512 1.000 26.052 286 GLN B O 1
ATOM 7426 N N . GLU B 1 284 ? 0.468 15.458 35.350 1.000 24.784 287 GLU B N 1
ATOM 7427 C CA . GLU B 1 284 ? 0.699 14.030 35.657 1.000 24.462 287 GLU B CA 1
ATOM 7428 C C . GLU B 1 284 ? 2.116 13.849 36.207 1.000 23.232 287 GLU B C 1
ATOM 7429 O O . GLU B 1 284 ? 2.303 13.014 37.073 1.000 22.048 287 GLU B O 1
ATOM 7435 N N . TRP B 1 285 ? 3.105 14.559 35.675 1.000 22.644 288 TRP B N 1
ATOM 7436 C CA . TRP B 1 285 ? 4.493 14.477 36.197 1.000 22.924 288 TRP B CA 1
ATOM 7437 C C . TRP B 1 285 ? 4.547 15.039 37.621 1.000 24.255 288 TRP B C 1
ATOM 7438 O O . TRP B 1 285 ? 5.209 14.424 38.455 1.000 24.142 288 TRP B O 1
ATOM 7449 N N . ASN B 1 286 ? 3.834 16.118 37.883 1.000 25.316 289 ASN B N 1
ATOM 7450 C CA . ASN B 1 286 ? 3.765 16.682 39.257 1.000 27.074 289 ASN B CA 1
ATOM 7451 C C . ASN B 1 286 ? 3.231 15.604 40.207 1.000 26.394 289 ASN B C 1
ATOM 7452 O O . ASN B 1 286 ? 3.767 15.473 41.326 1.000 26.533 289 ASN B O 1
ATOM 7457 N N . SER B 1 287 ? 2.172 14.898 39.825 1.000 25.410 290 SER B N 1
ATOM 7458 C CA . SER B 1 287 ? 1.578 13.808 40.637 1.000 25.571 290 SER B CA 1
ATOM 7459 C C . SER B 1 287 ? 2.621 12.709 40.902 1.000 24.313 290 SER B C 1
ATOM 7460 O O . SER B 1 287 ? 2.755 12.264 42.061 1.000 24.816 290 SER B O 1
ATOM 7463 N N . LEU B 1 288 ? 3.381 12.313 39.892 1.000 22.406 291 LEU B N 1
ATOM 7464 C CA . LEU B 1 288 ? 4.420 11.275 40.073 1.000 22.171 291 LEU B CA 1
ATOM 7465 C C . LEU B 1 288 ? 5.434 11.754 41.114 1.000 23.082 291 LEU B C 1
ATOM 7466 O O . LEU B 1 288 ? 5.829 10.944 41.979 1.000 23.660 291 LEU B O 1
ATOM 7471 N N . TRP B 1 289 ? 5.810 13.025 41.076 1.000 23.674 292 TRP B N 1
ATOM 7472 C CA . TRP B 1 289 ? 6.888 13.519 41.971 1.000 24.837 292 TRP B CA 1
ATOM 7473 C C . TRP B 1 289 ? 6.367 13.860 43.377 1.000 26.062 292 TRP B C 1
ATOM 7474 O O . TRP B 1 289 ? 7.186 14.251 44.218 1.000 27.032 292 TRP B O 1
ATOM 7485 N N . GLN B 1 290 ? 5.084 13.640 43.663 1.000 26.012 293 GLN B N 1
ATOM 7486 C CA . GLN B 1 290 ? 4.596 13.731 45.065 1.000 27.809 293 GLN B CA 1
ATOM 7487 C C . GLN B 1 290 ? 5.213 12.593 45.883 1.000 27.109 293 GLN B C 1
ATOM 7488 O O . GLN B 1 290 ? 5.188 12.694 47.127 1.000 27.661 293 GLN B O 1
ATOM 7494 N N . SER B 1 291 ? 5.709 11.534 45.243 1.000 25.575 294 SER B N 1
ATOM 7495 C CA . SER B 1 291 ? 6.544 10.499 45.897 1.000 25.827 294 SER B CA 1
ATOM 7496 C C . SER B 1 291 ? 7.990 10.692 45.465 1.000 26.200 294 SER B C 1
ATOM 7497 O O . SER B 1 291 ? 8.278 10.576 44.267 1.000 24.588 294 SER B O 1
ATOM 7500 N N . ASP B 1 292 ? 8.862 11.054 46.400 1.000 27.164 295 ASP B N 1
ATOM 7501 C CA . ASP B 1 292 ? 10.198 11.619 46.084 1.000 27.933 295 ASP B CA 1
ATOM 7502 C C . ASP B 1 292 ? 11.175 11.187 47.171 1.000 28.875 295 ASP B C 1
ATOM 7503 O O . ASP B 1 292 ? 10.715 10.800 48.245 1.000 28.589 295 ASP B O 1
ATOM 7508 N N . ILE B 1 293 ? 12.467 11.233 46.861 1.000 29.521 296 ILE B N 1
ATOM 7509 C CA . ILE B 1 293 ? 13.567 10.973 47.824 1.000 30.779 296 ILE B CA 1
ATOM 7510 C C . ILE B 1 293 ? 14.476 12.197 47.806 1.000 32.452 296 ILE B C 1
ATOM 7511 O O . ILE B 1 293 ? 15.012 12.526 46.742 1.000 32.049 296 ILE B O 1
ATOM 7516 N N . GLN B 1 294 ? 14.653 12.830 48.964 1.000 34.161 297 GLN B N 1
ATOM 7517 C CA . GLN B 1 294 ? 15.487 14.051 49.106 1.000 36.597 297 GLN B CA 1
ATOM 7518 C C . GLN B 1 294 ? 16.672 13.728 50.022 1.000 37.696 297 GLN B C 1
ATOM 7519 O O . GLN B 1 294 ? 16.428 13.256 51.136 1.000 37.952 297 GLN B O 1
ATOM 7525 N N . VAL B 1 295 ? 17.898 13.947 49.540 1.000 38.474 298 VAL B N 1
ATOM 7526 C CA . VAL B 1 295 ? 19.158 13.718 50.303 1.000 40.260 298 VAL B CA 1
ATOM 7527 C C . VAL B 1 295 ? 19.840 15.079 50.502 1.000 42.060 298 VAL B C 1
ATOM 7528 O O . VAL B 1 295 ? 20.052 15.787 49.506 1.000 41.766 298 VAL B O 1
ATOM 7532 N N . GLU B 1 296 ? 20.136 15.437 51.755 1.000 44.134 299 GLU B N 1
ATOM 7533 C CA . GLU B 1 296 ? 20.962 16.624 52.096 1.000 46.704 299 GLU B CA 1
ATOM 7534 C C . GLU B 1 296 ? 22.390 16.140 52.387 1.000 47.249 299 GLU B C 1
ATOM 7535 O O . GLU B 1 296 ? 22.551 15.095 53.092 1.000 47.965 299 GLU B O 1
ATOM 7541 N N . GLY B 1 297 ? 23.370 16.849 51.787 1.000 47.964 300 GLY B N 1
ATOM 7542 C CA . GLY B 1 297 ? 24.806 16.664 52.063 1.000 49.091 300 GLY B CA 1
ATOM 7543 C C . GLY B 1 297 ? 25.510 15.885 50.967 1.000 48.001 300 GLY B C 1
ATOM 7544 O O . GLY B 1 297 ? 26.709 15.611 51.118 1.000 48.756 300 GLY B O 1
ATOM 7545 N N . ASP B 1 298 ? 24.805 15.529 49.886 1.000 46.027 301 ASP B N 1
ATOM 7546 C CA . ASP B 1 298 ? 25.384 14.693 48.808 1.000 45.214 301 ASP B CA 1
ATOM 7547 C C . ASP B 1 298 ? 24.656 15.010 47.508 1.000 43.280 301 ASP B C 1
ATOM 7548 O O . ASP B 1 298 ? 23.782 14.259 47.085 1.000 40.604 301 ASP B O 1
ATOM 7553 N N . PRO B 1 299 ? 24.923 16.176 46.888 1.000 43.552 302 PRO B N 1
ATOM 7554 C CA . PRO B 1 299 ? 24.242 16.574 45.659 1.000 42.583 302 PRO B CA 1
ATOM 7555 C C . PRO B 1 299 ? 24.335 15.529 44.547 1.000 40.873 302 PRO B C 1
ATOM 7556 O O . PRO B 1 299 ? 23.369 15.418 43.800 1.000 38.164 302 PRO B O 1
ATOM 7560 N N . GLN B 1 300 ? 25.435 14.777 44.465 1.000 41.024 303 GLN B N 1
ATOM 7561 C CA . GLN B 1 300 ? 25.587 13.775 43.382 1.000 40.050 303 GLN B CA 1
ATOM 7562 C C . GLN B 1 300 ? 24.641 12.601 43.671 1.000 37.986 303 GLN B C 1
ATOM 7563 O O . GLN B 1 300 ? 23.923 12.196 42.742 1.000 36.503 303 GLN B O 1
ATOM 7569 N N . ALA B 1 301 ? 24.597 12.094 44.909 1.000 38.209 304 ALA B N 1
ATOM 7570 C CA . ALA B 1 301 ? 23.622 11.055 45.313 1.000 36.619 304 ALA B CA 1
ATOM 7571 C C . ALA B 1 301 ? 22.197 11.553 45.033 1.000 34.997 304 ALA B C 1
ATOM 7572 O O . ALA B 1 301 ? 21.386 10.753 44.546 1.000 33.506 304 ALA B O 1
ATOM 7574 N N . GLN B 1 302 ? 21.893 12.816 45.351 1.000 35.355 305 GLN B N 1
ATOM 7575 C CA . GLN B 1 302 ? 20.539 13.399 45.171 1.000 34.569 305 GLN B CA 1
ATOM 7576 C C . GLN B 1 302 ? 20.192 13.272 43.687 1.000 33.117 305 GLN B C 1
ATOM 7577 O O . GLN B 1 302 ? 19.092 12.773 43.346 1.000 31.614 305 GLN B O 1
ATOM 7583 N N . GLN B 1 303 ? 21.090 13.702 42.814 1.000 33.336 306 GLN B N 1
ATOM 7584 C CA . GLN B 1 303 ? 20.823 13.685 41.360 1.000 32.996 306 GLN B CA 1
ATOM 7585 C C . GLN B 1 303 ? 20.679 12.237 40.870 1.000 31.881 306 GLN B C 1
ATOM 7586 O O . GLN B 1 303 ? 19.750 11.971 40.060 1.000 30.457 306 GLN B O 1
ATOM 7592 N N . ASP B 1 304 ? 21.560 11.336 41.305 1.000 32.440 307 ASP B N 1
ATOM 7593 C CA . ASP B 1 304 ? 21.575 9.914 40.869 1.000 31.844 307 ASP B CA 1
ATOM 7594 C C . ASP B 1 304 ? 20.254 9.248 41.270 1.000 30.017 307 ASP B C 1
ATOM 7595 O O . ASP B 1 304 ? 19.683 8.474 40.461 1.000 29.094 307 ASP B O 1
ATOM 7600 N N . ILE B 1 305 ? 19.781 9.505 42.486 1.000 30.184 308 ILE B N 1
ATOM 7601 C CA . ILE B 1 305 ? 18.549 8.860 43.009 1.000 29.552 308 ILE B CA 1
ATOM 7602 C C . ILE B 1 305 ? 17.349 9.434 42.246 1.000 28.450 308 ILE B C 1
ATOM 7603 O O . ILE B 1 305 ? 16.443 8.664 41.910 1.000 27.145 308 ILE B O 1
ATOM 7608 N N . ARG B 1 306 ? 17.356 10.735 41.941 1.000 29.032 309 ARG B N 1
ATOM 7609 C CA . ARG B 1 306 ? 16.276 11.337 41.111 1.000 28.243 309 ARG B CA 1
ATOM 7610 C C . ARG B 1 306 ? 16.287 10.679 39.736 1.000 27.091 309 ARG B C 1
ATOM 7611 O O . ARG B 1 306 ? 15.201 10.363 39.240 1.000 25.665 309 ARG B O 1
ATOM 7619 N N . SER B 1 307 ? 17.454 10.418 39.154 1.000 27.095 310 SER B N 1
ATOM 7620 C CA . SER B 1 307 ? 17.507 9.759 37.827 1.000 25.858 310 SER B CA 1
ATOM 7621 C C . SER B 1 307 ? 16.883 8.362 37.941 1.000 24.912 310 SER B C 1
ATOM 7622 O O . SER B 1 307 ? 16.107 7.977 37.062 1.000 23.545 310 SER B O 1
ATOM 7625 N N . MET B 1 308 ? 17.191 7.624 39.005 1.000 25.009 311 MET B N 1
ATOM 7626 C CA . MET B 1 308 ? 16.635 6.252 39.187 1.000 24.412 311 MET B CA 1
ATOM 7627 C C . MET B 1 308 ? 15.097 6.315 39.266 1.000 23.433 311 MET B C 1
ATOM 7628 O O . MET B 1 308 ? 14.415 5.542 38.589 1.000 22.383 311 MET B O 1
ATOM 7633 N N . LEU B 1 309 ? 14.557 7.215 40.088 1.000 24.088 312 LEU B N 1
ATOM 7634 C CA . LEU B 1 309 ? 13.084 7.400 40.204 1.000 23.375 312 LEU B CA 1
ATOM 7635 C C . LEU B 1 309 ? 12.509 7.812 38.846 1.000 22.448 312 LEU B C 1
ATOM 7636 O O . LEU B 1 309 ? 11.477 7.258 38.429 1.000 20.714 312 LEU B O 1
ATOM 7641 N N . TYR B 1 310 ? 13.157 8.769 38.175 1.000 22.292 313 TYR B N 1
ATOM 7642 C CA . TYR B 1 310 ? 12.714 9.308 36.871 1.000 21.788 313 TYR B CA 1
ATOM 7643 C C . TYR B 1 310 ? 12.578 8.165 35.871 1.000 21.027 313 TYR B C 1
ATOM 7644 O O . TYR B 1 310 ? 11.574 8.110 35.124 1.000 19.951 313 TYR B O 1
ATOM 7653 N N . HIS B 1 311 ? 13.548 7.252 35.830 1.000 21.198 314 HIS B N 1
ATOM 7654 C CA . HIS B 1 311 ? 13.523 6.151 34.834 1.000 20.190 314 HIS B CA 1
ATOM 7655 C C . HIS B 1 311 ? 12.418 5.164 35.201 1.000 19.508 314 HIS B C 1
ATOM 7656 O O . HIS B 1 311 ? 11.645 4.809 34.311 1.000 18.521 314 HIS B O 1
ATOM 7663 N N . LEU B 1 312 ? 12.272 4.818 36.489 1.000 19.819 315 LEU B N 1
ATOM 7664 C CA . LEU B 1 312 ? 11.186 3.871 36.852 1.000 19.782 315 LEU B CA 1
ATOM 7665 C C . LEU B 1 312 ? 9.839 4.530 36.531 1.000 18.821 315 LEU B C 1
ATOM 7666 O O . LEU B 1 312 ? 8.955 3.820 36.017 1.000 18.364 315 LEU B O 1
ATOM 7671 N N . TYR B 1 313 ? 9.664 5.821 36.852 1.000 18.857 316 TYR B N 1
ATOM 7672 C CA . TYR B 1 313 ? 8.378 6.512 36.560 1.000 18.660 316 TYR B CA 1
ATOM 7673 C C . TYR B 1 313 ? 8.128 6.576 35.047 1.000 18.177 316 TYR B C 1
ATOM 7674 O O . TYR B 1 313 ? 6.970 6.473 34.599 1.000 17.560 316 TYR B O 1
ATOM 7683 N N . SER B 1 314 ? 9.178 6.774 34.255 1.000 18.280 317 SER B N 1
ATOM 7684 C CA . SER B 1 314 ? 9.074 6.887 32.783 1.000 17.586 317 SER B CA 1
ATOM 7685 C C . SER B 1 314 ? 8.754 5.533 32.141 1.000 17.118 317 SER B C 1
ATOM 7686 O O . SER B 1 314 ? 8.215 5.502 31.026 1.000 16.404 317 SER B O 1
ATOM 7689 N N . PHE B 1 315 ? 9.160 4.435 32.781 1.000 17.285 318 PHE B N 1
ATOM 7690 C CA . PHE B 1 315 ? 9.129 3.078 32.189 1.000 16.870 318 PHE B CA 1
ATOM 7691 C C . PHE B 1 315 ? 7.992 2.252 32.779 1.000 16.709 318 PHE B C 1
ATOM 7692 O O . PHE B 1 315 ? 7.934 1.047 32.564 1.000 16.293 318 PHE B O 1
ATOM 7700 N N . THR B 1 316 ? 7.056 2.918 33.438 1.000 16.640 319 THR B N 1
ATOM 7701 C CA . THR B 1 316 ? 5.863 2.258 33.995 1.000 16.022 319 THR B CA 1
ATOM 7702 C C . THR B 1 316 ? 4.645 3.155 33.765 1.000 16.068 319 THR B C 1
ATOM 7703 O O . THR B 1 316 ? 4.815 4.331 33.406 1.000 16.383 319 THR B O 1
ATOM 7707 N N . ARG B 1 317 ? 3.455 2.619 34.012 1.000 16.017 320 ARG B N 1
ATOM 7708 C CA . ARG B 1 317 ? 2.212 3.399 33.809 1.000 16.126 320 ARG B CA 1
ATOM 7709 C C . ARG B 1 317 ? 1.108 2.837 34.692 1.000 15.776 320 ARG B C 1
ATOM 7710 O O . ARG B 1 317 ? 0.757 1.652 34.575 1.000 15.518 320 ARG B O 1
ATOM 7718 N N . LYS B 1 318 ? 0.581 3.677 35.558 1.000 17.004 321 LYS B N 1
ATOM 7719 C CA . LYS B 1 318 ? -0.577 3.334 36.399 1.000 18.064 321 LYS B CA 1
ATOM 7720 C C . LYS B 1 318 ? -1.780 3.003 35.516 1.000 17.696 321 LYS B C 1
ATOM 7721 O O . LYS B 1 318 ? -1.877 3.470 34.344 1.000 16.834 321 LYS B O 1
ATOM 7727 N N . SER B 1 319 ? -2.675 2.200 36.058 1.000 17.682 322 SER B N 1
ATOM 7728 C CA . SER B 1 319 ? -3.989 1.910 35.437 1.000 18.325 322 SER B CA 1
ATOM 7729 C C . SER B 1 319 ? -3.800 1.194 34.114 1.000 17.386 322 SER B C 1
ATOM 7730 O O . SER B 1 319 ? -4.575 1.436 33.179 1.000 17.667 322 SER B O 1
ATOM 7733 N N . THR B 1 320 ? -2.851 0.260 34.060 1.000 16.142 323 THR B N 1
ATOM 7734 C CA . THR B 1 320 ? -2.607 -0.552 32.853 1.000 15.296 323 THR B CA 1
ATOM 7735 C C . THR B 1 320 ? -2.331 -1.997 33.262 1.000 14.855 323 THR B C 1
ATOM 7736 O O . THR B 1 320 ? -2.355 -2.307 34.471 1.000 15.197 323 THR B O 1
ATOM 7740 N N . SER B 1 321 ? -2.018 -2.821 32.288 1.000 14.442 324 SER B N 1
ATOM 7741 C CA . SER B 1 321 ? -1.429 -4.160 32.527 1.000 14.951 324 SER B CA 1
ATOM 7742 C C . SER B 1 321 ? -0.030 -4.228 31.931 1.000 14.705 324 SER B C 1
ATOM 7743 O O . SER B 1 321 ? 0.393 -5.311 31.509 1.000 15.018 324 SER B O 1
ATOM 7746 N N . LEU B 1 322 ? 0.677 -3.098 31.925 1.000 14.701 325 LEU B N 1
ATOM 7747 C CA . LEU B 1 322 ? 2.063 -3.016 31.398 1.000 14.881 325 LEU B CA 1
ATOM 7748 C C . LEU B 1 322 ? 3.073 -3.369 32.481 1.000 14.199 325 LEU B C 1
ATOM 7749 O O . LEU B 1 322 ? 2.872 -3.004 33.648 1.000 14.987 325 LEU B O 1
ATOM 7754 N N . SER B 1 323 ? 4.143 -4.037 32.073 1.000 14.041 326 SER B N 1
ATOM 7755 C CA . SER B 1 323 ? 5.279 -4.366 32.952 1.000 14.297 326 SER B CA 1
ATOM 7756 C C . SER B 1 323 ? 6.567 -4.057 32.212 1.000 14.463 326 SER B C 1
ATOM 7757 O O . SER B 1 323 ? 6.667 -4.310 31.004 1.000 14.592 326 SER B O 1
ATOM 7760 N N . PRO B 1 324 ? 7.591 -3.506 32.906 1.000 14.778 327 PRO B N 1
ATOM 7761 C CA . PRO B 1 324 ? 8.826 -3.119 32.239 1.000 15.325 327 PRO B CA 1
ATOM 7762 C C . PRO B 1 324 ? 9.723 -4.325 31.965 1.000 15.596 327 PRO B C 1
ATOM 7763 O O . PRO B 1 324 ? 9.797 -5.266 32.765 1.000 16.776 327 PRO B O 1
ATOM 7767 N N . SER B 1 325 ? 10.436 -4.236 30.852 1.000 15.159 328 SER B N 1
ATOM 7768 C CA . SER B 1 325 ? 11.613 -5.081 30.613 1.000 16.045 328 SER B CA 1
ATOM 7769 C C . SER B 1 325 ? 12.778 -4.604 31.475 1.000 16.743 328 SER B C 1
ATOM 7770 O O . SER B 1 325 ? 12.727 -3.527 32.099 1.000 18.060 328 SER B O 1
ATOM 7773 N N . PRO B 1 326 ? 13.894 -5.370 31.555 1.000 17.267 329 PRO B N 1
ATOM 7774 C CA . PRO B 1 326 ? 15.041 -4.934 32.357 1.000 18.101 329 PRO B CA 1
ATOM 7775 C C . PRO B 1 326 ? 15.584 -3.576 31.912 1.000 18.670 329 PRO B C 1
ATOM 7776 O O . PRO B 1 326 ? 16.267 -2.910 32.720 1.000 19.703 329 PRO B O 1
ATOM 7780 N N . MET B 1 327 ? 15.353 -3.229 30.644 1.000 18.471 330 MET B N 1
ATOM 7781 C CA . MET B 1 327 ? 15.816 -1.947 30.064 1.000 18.688 330 MET B CA 1
ATOM 7782 C C . MET B 1 327 ? 14.653 -0.968 29.850 1.000 17.996 330 MET B C 1
ATOM 7783 O O . MET B 1 327 ? 14.850 0.088 29.220 1.000 17.427 330 MET B O 1
ATOM 7788 N N . GLY B 1 328 ? 13.482 -1.257 30.391 1.000 17.403 331 GLY B N 1
ATOM 7789 C CA . GLY B 1 328 ? 12.338 -0.346 30.214 1.000 16.434 331 GLY B CA 1
ATOM 7790 C C . GLY B 1 328 ? 12.101 -0.020 28.742 1.000 16.826 331 GLY B C 1
ATOM 7791 O O . GLY B 1 328 ? 12.019 -0.940 27.898 1.000 16.596 331 GLY B O 1
ATOM 7792 N N . LEU B 1 329 ? 11.940 1.264 28.422 1.000 16.621 332 LEU B N 1
ATOM 7793 C CA . LEU B 1 329 ? 11.754 1.695 27.023 1.000 16.462 332 LEU B CA 1
ATOM 7794 C C . LEU B 1 329 ? 12.985 2.454 26.543 1.000 16.734 332 LEU B C 1
ATOM 7795 O O . LEU B 1 329 ? 12.866 3.309 25.658 1.000 17.212 332 LEU B O 1
ATOM 7800 N N . SER B 1 330 ? 14.164 2.053 27.026 1.000 17.289 333 SER B N 1
ATOM 7801 C CA . SER B 1 330 ? 15.447 2.686 26.644 1.000 17.972 333 SER B CA 1
ATOM 7802 C C . SER B 1 330 ? 16.068 1.997 25.421 1.000 17.826 333 SER B C 1
ATOM 7803 O O . SER B 1 330 ? 17.115 2.463 24.961 1.000 19.157 333 SER B O 1
ATOM 7806 N N . GLY B 1 331 ? 15.432 0.955 24.890 1.000 17.198 334 GLY B N 1
ATOM 7807 C CA . GLY B 1 331 ? 15.946 0.242 23.715 1.000 17.330 334 GLY B CA 1
ATOM 7808 C C . GLY B 1 331 ? 15.493 -1.195 23.740 1.000 17.096 334 GLY B C 1
ATOM 7809 O O . GLY B 1 331 ? 14.477 -1.486 24.399 1.000 17.964 334 GLY B O 1
ATOM 7810 N N . LEU B 1 332 ? 16.218 -2.069 23.060 1.000 17.601 335 LEU B N 1
ATOM 7811 C CA . LEU B 1 332 ? 15.801 -3.480 22.836 1.000 17.530 335 LEU B CA 1
ATOM 7812 C C . LEU B 1 332 ? 16.461 -4.416 23.846 1.000 17.955 335 LEU B C 1
ATOM 7813 O O . LEU B 1 332 ? 16.416 -5.634 23.590 1.000 17.998 335 LEU B O 1
ATOM 7818 N N . GLY B 1 333 ? 16.993 -3.913 24.963 1.000 17.931 336 GLY B N 1
ATOM 7819 C CA . GLY B 1 333 ? 17.627 -4.801 25.949 1.000 18.329 336 GLY B CA 1
ATOM 7820 C C . GLY B 1 333 ? 16.727 -5.979 26.305 1.000 17.747 336 GLY B C 1
ATOM 7821 O O . GLY B 1 333 ? 15.532 -5.792 26.599 1.000 17.789 336 GLY B O 1
ATOM 7822 N N . TYR B 1 334 ? 17.270 -7.187 26.263 1.000 17.720 337 TYR B N 1
ATOM 7823 C CA . TYR B 1 334 ? 16.563 -8.453 26.592 1.000 16.934 337 TYR B CA 1
ATOM 7824 C C . TYR B 1 334 ? 15.257 -8.538 25.802 1.000 15.699 337 TYR B C 1
ATOM 7825 O O . TYR B 1 334 ? 14.310 -9.163 26.281 1.000 15.973 337 TYR B O 1
ATOM 7834 N N . ASN B 1 335 ? 15.243 -8.000 24.586 1.000 15.464 338 ASN B N 1
ATOM 7835 C CA . ASN B 1 335 ? 14.127 -8.174 23.635 1.000 15.177 338 ASN B CA 1
ATOM 7836 C C . ASN B 1 335 ? 12.846 -7.533 24.173 1.000 14.595 338 ASN B C 1
ATOM 7837 O O . ASN B 1 335 ? 11.752 -7.813 23.610 1.000 14.278 338 ASN B O 1
ATOM 7842 N N . GLY B 1 336 ? 12.930 -6.699 25.208 1.000 15.355 339 GLY B N 1
ATOM 7843 C CA . GLY B 1 336 ? 11.719 -6.104 25.803 1.000 14.500 339 GLY B CA 1
ATOM 7844 C C . GLY B 1 336 ? 10.937 -7.096 26.646 1.000 14.892 339 GLY B C 1
ATOM 7845 O O . GLY B 1 336 ? 9.811 -6.786 27.040 1.000 14.883 339 GLY B O 1
ATOM 7846 N N . HIS B 1 337 ? 11.482 -8.270 26.925 1.000 14.586 340 HIS B N 1
ATOM 7847 C CA . HIS B 1 337 ? 10.739 -9.284 27.698 1.000 14.399 340 HIS B CA 1
ATOM 7848 C C . HIS B 1 337 ? 10.666 -8.879 29.177 1.000 14.651 340 HIS B C 1
ATOM 7849 O O . HIS B 1 337 ? 11.535 -8.126 29.681 1.000 15.373 340 HIS B O 1
ATOM 7856 N N . VAL B 1 338 ? 9.660 -9.423 29.843 1.000 14.654 341 VAL B N 1
ATOM 7857 C CA . VAL B 1 338 ? 9.407 -9.235 31.292 1.000 14.904 341 VAL B CA 1
ATOM 7858 C C . VAL B 1 338 ? 9.960 -10.450 32.029 1.000 15.236 341 VAL B C 1
ATOM 7859 O O . VAL B 1 338 ? 9.704 -11.600 31.612 1.000 15.406 341 VAL B O 1
ATOM 7863 N N . PHE B 1 339 ? 10.756 -10.150 33.054 1.000 15.639 342 PHE B N 1
ATOM 7864 C CA . PHE B 1 339 ? 11.463 -11.108 33.922 1.000 15.863 342 PHE B CA 1
ATOM 7865 C C . PHE B 1 339 ? 11.063 -10.850 35.377 1.000 15.823 342 PHE B C 1
ATOM 7866 O O . PHE B 1 339 ? 10.436 -9.840 35.669 1.000 16.091 342 PHE B O 1
ATOM 7874 N N . TRP B 1 340 ? 11.590 -11.673 36.279 1.000 16.283 343 TRP B N 1
ATOM 7875 C CA . TRP B 1 340 ? 11.501 -11.422 37.729 1.000 17.042 343 TRP B CA 1
ATOM 7876 C C . TRP B 1 340 ? 12.146 -10.080 38.081 1.000 17.477 343 TRP B C 1
ATOM 7877 O O . TRP B 1 340 ? 11.922 -9.648 39.187 1.000 18.189 343 TRP B O 1
ATOM 7888 N N . ASP B 1 341 ? 12.924 -9.473 37.188 1.000 17.726 344 ASP B N 1
ATOM 7889 C CA . ASP B 1 341 ? 13.412 -8.077 37.314 1.000 18.220 344 ASP B CA 1
ATOM 7890 C C . ASP B 1 341 ? 12.250 -7.159 37.700 1.000 18.140 344 ASP B C 1
ATOM 7891 O O . ASP B 1 341 ? 12.455 -6.209 38.462 1.000 19.783 344 ASP B O 1
ATOM 7896 N N . THR B 1 342 ? 11.058 -7.421 37.196 1.000 17.454 345 THR B N 1
ATOM 7897 C CA . THR B 1 342 ? 9.915 -6.619 37.654 1.000 17.087 345 THR B CA 1
ATOM 7898 C C . THR B 1 342 ? 9.619 -6.992 39.102 1.000 17.644 345 THR B C 1
ATOM 7899 O O . THR B 1 342 ? 9.761 -6.132 39.996 1.000 18.555 345 THR B O 1
ATOM 7903 N N . GLU B 1 343 ? 9.166 -8.216 39.349 1.000 17.537 346 GLU B N 1
ATOM 7904 C CA . GLU B 1 343 ? 8.587 -8.604 40.664 1.000 18.046 346 GLU B CA 1
ATOM 7905 C C . GLU B 1 343 ? 9.549 -8.263 41.803 1.000 19.147 346 GLU B C 1
ATOM 7906 O O . GLU B 1 343 ? 9.074 -7.780 42.837 1.000 19.265 346 GLU B O 1
ATOM 7912 N N . ILE B 1 344 ? 10.816 -8.627 41.687 1.000 19.484 347 ILE B N 1
ATOM 7913 C CA . ILE B 1 344 ? 11.758 -8.558 42.843 1.000 20.486 347 ILE B CA 1
ATOM 7914 C C . ILE B 1 344 ? 12.575 -7.265 42.814 1.000 20.983 347 ILE B C 1
ATOM 7915 O O . ILE B 1 344 ? 13.052 -6.866 43.872 1.000 22.914 347 ILE B O 1
ATOM 7920 N N . TRP B 1 345 ? 12.740 -6.604 41.683 1.000 20.352 348 TRP B N 1
ATOM 7921 C CA . TRP B 1 345 ? 13.732 -5.509 41.540 1.000 20.876 348 TRP B CA 1
ATOM 7922 C C . TRP B 1 345 ? 13.049 -4.149 41.333 1.000 20.852 348 TRP B C 1
ATOM 7923 O O . TRP B 1 345 ? 13.333 -3.214 42.110 1.000 21.979 348 TRP B O 1
ATOM 7934 N N . MET B 1 346 ? 12.133 -4.014 40.369 1.000 20.014 349 MET B N 1
ATOM 7935 C CA . MET B 1 346 ? 11.500 -2.692 40.092 1.000 19.838 349 MET B CA 1
ATOM 7936 C C . MET B 1 346 ? 10.172 -2.530 40.854 1.000 19.470 349 MET B C 1
ATOM 7937 O O . MET B 1 346 ? 9.786 -1.382 41.173 1.000 19.903 349 MET B O 1
ATOM 7942 N N . PHE B 1 347 ? 9.468 -3.628 41.137 1.000 19.273 350 PHE B N 1
ATOM 7943 C CA . PHE B 1 347 ? 8.138 -3.609 41.801 1.000 18.575 350 PHE B CA 1
ATOM 7944 C C . PHE B 1 347 ? 8.222 -3.071 43.229 1.000 19.411 350 PHE B C 1
ATOM 7945 O O . PHE B 1 347 ? 7.409 -2.225 43.583 1.000 19.479 350 PHE B O 1
ATOM 7953 N N . PRO B 1 348 ? 9.125 -3.552 44.109 1.000 19.981 351 PRO B N 1
ATOM 7954 C CA . PRO B 1 348 ? 9.033 -3.132 45.513 1.000 20.669 351 PRO B CA 1
ATOM 7955 C C . PRO B 1 348 ? 9.139 -1.626 45.744 1.000 21.140 351 PRO B C 1
ATOM 7956 O O . PRO B 1 348 ? 8.350 -1.069 46.520 1.000 21.443 351 PRO B O 1
ATOM 7960 N N . PRO B 1 349 ? 10.090 -0.891 45.124 1.000 21.256 352 PRO B N 1
ATOM 7961 C CA . PRO B 1 349 ? 10.134 0.545 45.365 1.000 22.334 352 PRO B CA 1
ATOM 7962 C C . PRO B 1 349 ? 8.892 1.240 44.799 1.000 21.925 352 PRO B C 1
ATOM 7963 O O . PRO B 1 349 ? 8.404 2.205 45.413 1.000 22.706 352 PRO B O 1
ATOM 7967 N N . MET B 1 350 ? 8.335 0.709 43.707 1.000 21.112 353 MET B N 1
ATOM 7968 C CA . MET B 1 350 ? 7.114 1.321 43.142 1.000 20.842 353 MET B CA 1
ATOM 7969 C C . MET B 1 350 ? 5.928 1.015 44.061 1.000 20.591 353 MET B C 1
ATOM 7970 O O . MET B 1 350 ? 5.056 1.885 44.226 1.000 21.454 353 MET B O 1
ATOM 7975 N N . LEU B 1 351 ? 5.862 -0.185 44.641 1.000 20.346 354 LEU B N 1
ATOM 7976 C CA . LEU B 1 351 ? 4.749 -0.525 45.556 1.000 20.122 354 LEU B CA 1
ATOM 7977 C C . LEU B 1 351 ? 4.725 0.448 46.738 1.000 20.851 354 LEU B C 1
ATOM 7978 O O . LEU B 1 351 ? 3.646 0.917 47.118 1.000 20.965 354 LEU B O 1
ATOM 7983 N N . LEU B 1 352 ? 5.883 0.802 47.266 1.000 21.462 355 LEU B N 1
ATOM 7984 C CA . LEU B 1 352 ? 5.905 1.732 48.414 1.000 22.369 355 LEU B CA 1
ATOM 7985 C C . LEU B 1 352 ? 5.603 3.173 47.973 1.000 22.474 355 LEU B C 1
ATOM 7986 O O . LEU B 1 352 ? 4.960 3.888 48.763 1.000 23.082 355 LEU B O 1
ATOM 7991 N N . LEU B 1 353 ? 6.076 3.609 46.802 1.000 22.419 356 LEU B N 1
ATOM 7992 C CA . LEU B 1 353 ? 5.953 5.036 46.392 1.000 23.169 356 LEU B CA 1
ATOM 7993 C C . LEU B 1 353 ? 4.636 5.284 45.644 1.000 22.476 356 LEU B C 1
ATOM 7994 O O . LEU B 1 353 ? 4.054 6.366 45.784 1.000 22.239 356 LEU B O 1
ATOM 7999 N N . HIS B 1 354 ? 4.178 4.321 44.850 1.000 21.747 357 HIS B N 1
ATOM 8000 C CA . HIS B 1 354 ? 2.992 4.486 43.971 1.000 21.334 357 HIS B CA 1
ATOM 8001 C C . HIS B 1 354 ? 2.357 3.119 43.783 1.000 20.536 357 HIS B C 1
ATOM 8002 O O . HIS B 1 354 ? 2.605 2.444 42.799 1.000 19.431 357 HIS B O 1
ATOM 8009 N N . PRO B 1 355 ? 1.563 2.659 44.759 1.000 20.792 358 PRO B N 1
ATOM 8010 C CA . PRO B 1 355 ? 0.945 1.336 44.691 1.000 20.581 358 PRO B CA 1
ATOM 8011 C C . PRO B 1 355 ? 0.230 1.098 43.355 1.000 19.745 358 PRO B C 1
ATOM 8012 O O . PRO B 1 355 ? 0.200 -0.032 42.927 1.000 18.336 358 PRO B O 1
ATOM 8016 N N . GLU B 1 356 ? -0.318 2.141 42.729 1.000 19.888 359 GLU B N 1
ATOM 8017 C CA . GLU B 1 356 ? -1.030 1.972 41.431 1.000 20.361 359 GLU B CA 1
ATOM 8018 C C . GLU B 1 356 ? -0.062 1.566 40.312 1.000 19.126 359 GLU B C 1
ATOM 8019 O O . GLU B 1 356 ? -0.512 0.874 39.393 1.000 18.162 359 GLU B O 1
ATOM 8025 N N . ILE B 1 357 ? 1.225 1.880 40.413 1.000 18.680 360 ILE B N 1
ATOM 8026 C CA . ILE B 1 357 ? 2.232 1.378 39.419 1.000 18.671 360 ILE B CA 1
ATOM 8027 C C . ILE B 1 357 ? 2.455 -0.110 39.669 1.000 18.348 360 ILE B C 1
ATOM 8028 O O . ILE B 1 357 ? 2.475 -0.907 38.710 1.000 17.146 360 ILE B O 1
ATOM 8033 N N . ALA B 1 358 ? 2.616 -0.486 40.931 1.000 18.306 361 ALA B N 1
ATOM 8034 C CA . ALA B 1 358 ? 2.786 -1.891 41.312 1.000 17.956 361 ALA B CA 1
ATOM 8035 C C . ALA B 1 358 ? 1.547 -2.665 40.840 1.000 16.922 361 ALA B C 1
ATOM 8036 O O . ALA B 1 358 ? 1.660 -3.808 40.387 1.000 16.799 361 ALA B O 1
ATOM 8038 N N . LYS B 1 359 ? 0.374 -2.066 40.949 1.000 16.423 362 LYS B N 1
ATOM 8039 C CA . LYS B 1 359 ? -0.868 -2.759 40.543 1.000 15.998 362 LYS B CA 1
ATOM 8040 C C . LYS B 1 359 ? -0.789 -3.126 39.050 1.000 15.264 362 LYS B C 1
ATOM 8041 O O . LYS B 1 359 ? -1.226 -4.243 38.694 1.000 15.170 362 LYS B O 1
ATOM 8047 N N . SER B 1 360 ? -0.330 -2.226 38.201 1.000 15.267 363 SER B N 1
ATOM 8048 C CA . SER B 1 360 ? -0.160 -2.522 36.755 1.000 14.688 363 SER B CA 1
ATOM 8049 C C . SER B 1 360 ? 0.821 -3.680 36.568 1.000 14.888 363 SER B C 1
ATOM 8050 O O . SER B 1 360 ? 0.563 -4.565 35.723 1.000 14.559 363 SER B O 1
ATOM 8053 N N . MET B 1 361 ? 1.918 -3.671 37.311 1.000 15.449 364 MET B N 1
ATOM 8054 C CA . MET B 1 361 ? 2.936 -4.730 37.150 1.000 15.954 364 MET B CA 1
ATOM 8055 C C . MET B 1 361 ? 2.339 -6.086 37.489 1.000 16.306 364 MET B C 1
ATOM 8056 O O . MET B 1 361 ? 2.646 -7.065 36.802 1.000 16.240 364 MET B O 1
ATOM 8061 N N . ILE B 1 362 ? 1.560 -6.205 38.558 1.000 16.747 365 ILE B N 1
ATOM 8062 C CA . ILE B 1 362 ? 1.003 -7.537 38.886 1.000 17.090 365 ILE B CA 1
ATOM 8063 C C . ILE B 1 362 ? -0.191 -7.816 37.973 1.000 16.175 365 ILE B C 1
ATOM 8064 O O . ILE B 1 362 ? -0.454 -9.000 37.667 1.000 15.606 365 ILE B O 1
ATOM 8069 N N . GLU B 1 363 ? -0.883 -6.782 37.492 1.000 15.029 366 GLU B N 1
ATOM 8070 C CA . GLU B 1 363 ? -1.986 -6.993 36.512 1.000 15.065 366 GLU B CA 1
ATOM 8071 C C . GLU B 1 363 ? -1.423 -7.700 35.279 1.000 14.261 366 GLU B C 1
ATOM 8072 O O . GLU B 1 363 ? -2.101 -8.566 34.685 1.000 13.819 366 GLU B O 1
ATOM 8078 N N . TYR B 1 364 ? -0.234 -7.313 34.834 1.000 14.284 367 TYR B N 1
ATOM 8079 C CA . TYR B 1 364 ? 0.468 -7.961 33.695 1.000 13.747 367 TYR B CA 1
ATOM 8080 C C . TYR B 1 364 ? 0.458 -9.488 33.897 1.000 14.189 367 TYR B C 1
ATOM 8081 O O . TYR B 1 364 ? 0.146 -10.243 32.968 1.000 14.596 367 TYR B O 1
ATOM 8090 N N . ARG B 1 365 ? 0.822 -9.938 35.089 1.000 14.482 368 ARG B N 1
ATOM 8091 C CA . ARG B 1 365 ? 0.896 -11.380 35.410 1.000 14.610 368 ARG B CA 1
ATOM 8092 C C . ARG B 1 365 ? -0.494 -11.974 35.551 1.000 14.662 368 ARG B C 1
ATOM 8093 O O . ARG B 1 365 ? -0.749 -13.070 35.051 1.000 14.941 368 ARG B O 1
ATOM 8101 N N . TYR B 1 366 ? -1.413 -11.269 36.208 1.000 14.717 369 TYR B N 1
ATOM 8102 C CA . TYR B 1 366 ? -2.791 -11.782 36.359 1.000 15.551 369 TYR B CA 1
ATOM 8103 C C . TYR B 1 366 ? -3.394 -12.104 34.978 1.000 15.159 369 TYR B C 1
ATOM 8104 O O . TYR B 1 366 ? -3.997 -13.179 34.770 1.000 15.336 369 TYR B O 1
ATOM 8113 N N A GLN B 1 367 ? -3.215 -11.202 34.011 0.500 15.313 370 GLN B N 1
ATOM 8114 N N B GLN B 1 367 ? -3.238 -11.172 34.031 0.500 14.973 370 GLN B N 1
ATOM 8115 C CA A GLN B 1 367 ? -3.828 -11.344 32.670 0.500 15.830 370 GLN B CA 1
ATOM 8116 C CA B GLN B 1 367 ? -3.793 -11.289 32.662 0.500 15.239 370 GLN B CA 1
ATOM 8117 C C A GLN B 1 367 ? -3.104 -12.421 31.856 0.500 15.269 370 GLN B C 1
ATOM 8118 C C B GLN B 1 367 ? -3.183 -12.508 31.956 0.500 14.919 370 GLN B C 1
ATOM 8119 O O A GLN B 1 367 ? -3.600 -12.763 30.758 0.500 15.731 370 GLN B O 1
ATOM 8120 O O B GLN B 1 367 ? -3.855 -13.070 31.066 0.500 15.315 370 GLN B O 1
ATOM 8131 N N . ARG B 1 368 ? -1.983 -12.915 32.374 1.000 14.780 371 ARG B N 1
ATOM 8132 C CA . ARG B 1 368 ? -1.176 -13.987 31.729 1.000 14.804 371 ARG B CA 1
ATOM 8133 C C . ARG B 1 368 ? -1.245 -15.260 32.559 1.000 14.821 371 ARG B C 1
ATOM 8134 O O . ARG B 1 368 ? -0.457 -16.176 32.299 1.000 15.006 371 ARG B O 1
ATOM 8142 N N . LEU B 1 369 ? -2.196 -15.372 33.479 1.000 15.730 372 LEU B N 1
ATOM 8143 C CA . LEU B 1 369 ? -2.282 -16.606 34.306 1.000 17.112 372 LEU B CA 1
ATOM 8144 C C . LEU B 1 369 ? -2.619 -17.808 33.431 1.000 17.609 372 LEU B C 1
ATOM 8145 O O . LEU B 1 369 ? -2.064 -18.867 33.664 1.000 17.518 372 LEU B O 1
ATOM 8150 N N . ASP B 1 370 ? -3.508 -17.680 32.461 1.000 18.435 373 ASP B N 1
ATOM 8151 C CA . ASP B 1 370 ? -3.881 -18.844 31.624 1.000 20.456 373 ASP B CA 1
ATOM 8152 C C . ASP B 1 370 ? -2.637 -19.349 30.886 1.000 18.269 373 ASP B C 1
ATOM 8153 O O . ASP B 1 370 ? -2.463 -20.573 30.791 1.000 18.275 373 ASP B O 1
ATOM 8158 N N . ALA B 1 371 ? -1.770 -18.479 30.377 1.000 17.370 374 ALA B N 1
ATOM 8159 C CA . ALA B 1 371 ? -0.571 -18.925 29.647 1.000 17.214 374 ALA B CA 1
ATOM 8160 C C . ALA B 1 371 ? 0.386 -19.623 30.612 1.000 16.689 374 ALA B C 1
ATOM 8161 O O . ALA B 1 371 ? 1.025 -20.600 30.239 1.000 16.814 374 ALA B O 1
ATOM 8163 N N . ALA B 1 372 ? 0.423 -19.206 31.875 1.000 16.206 375 ALA B N 1
ATOM 8164 C CA . ALA B 1 372 ? 1.265 -19.878 32.884 1.000 16.238 375 ALA B CA 1
ATOM 8165 C C . ALA B 1 372 ? 0.672 -21.268 33.182 1.000 16.684 375 ALA B C 1
ATOM 8166 O O . ALA B 1 372 ? 1.433 -22.228 33.383 1.000 16.506 375 ALA B O 1
ATOM 8168 N N . ARG B 1 373 ? -0.659 -21.394 33.215 1.000 16.737 376 ARG B N 1
ATOM 8169 C CA . ARG B 1 373 ? -1.294 -22.718 33.390 1.000 17.796 376 ARG B CA 1
ATOM 8170 C C . ARG B 1 373 ? -0.931 -23.595 32.191 1.000 17.528 376 ARG B C 1
ATOM 8171 O O . ARG B 1 373 ? -0.682 -24.797 32.367 1.000 17.956 376 ARG B O 1
ATOM 8179 N N . LYS B 1 374 ? -0.914 -23.041 30.985 1.000 17.272 377 LYS B N 1
ATOM 8180 C CA . LYS B 1 374 ? -0.571 -23.847 29.788 1.000 18.880 377 LYS B CA 1
ATOM 8181 C C . LYS B 1 374 ? 0.889 -24.274 29.860 1.000 18.273 377 LYS B C 1
ATOM 8182 O O . LYS B 1 374 ? 1.190 -25.417 29.464 1.000 18.834 377 LYS B O 1
ATOM 8188 N N . LYS B 1 375 ? 1.788 -23.411 30.320 1.000 17.732 378 LYS B N 1
ATOM 8189 C CA . LYS B 1 375 ? 3.220 -23.797 30.402 1.000 18.246 378 LYS B CA 1
ATOM 8190 C C . LYS B 1 375 ? 3.358 -24.940 31.414 1.000 18.381 378 LYS B C 1
ATOM 8191 O O . LYS B 1 375 ? 4.005 -25.976 31.106 1.000 18.774 378 LYS B O 1
ATOM 8197 N N . ALA B 1 376 ? 2.733 -24.833 32.588 1.000 18.383 379 ALA B N 1
ATOM 8198 C CA . ALA B 1 376 ? 2.806 -25.920 33.582 1.000 19.201 379 ALA B CA 1
ATOM 8199 C C . ALA B 1 376 ? 2.408 -27.252 32.946 1.000 19.654 379 ALA B C 1
ATOM 8200 O O . ALA B 1 376 ? 3.121 -28.239 33.130 1.000 20.683 379 ALA B O 1
ATOM 8202 N N . ALA B 1 377 ? 1.280 -27.288 32.242 1.000 19.503 380 ALA B N 1
ATOM 8203 C CA . ALA B 1 377 ? 0.759 -28.545 31.657 1.000 20.214 380 ALA B CA 1
ATOM 8204 C C . ALA B 1 377 ? 1.777 -29.080 30.631 1.000 20.721 380 ALA B C 1
ATOM 8205 O O . ALA B 1 377 ? 2.010 -30.298 30.595 1.000 21.530 380 ALA B O 1
ATOM 8207 N N . ILE B 1 378 ? 2.372 -28.206 29.816 1.000 20.617 381 ILE B N 1
ATOM 8208 C CA . ILE B 1 378 ? 3.304 -28.667 28.743 1.000 21.678 381 ILE B CA 1
ATOM 8209 C C . ILE B 1 378 ? 4.551 -29.286 29.393 1.000 22.219 381 ILE B C 1
ATOM 8210 O O . ILE B 1 378 ? 5.075 -30.309 28.865 1.000 23.161 381 ILE B O 1
ATOM 8215 N N . TYR B 1 379 ? 4.973 -28.798 30.569 1.000 21.951 382 TYR B N 1
ATOM 8216 C CA . TYR B 1 379 ? 6.189 -29.274 31.280 1.000 22.696 382 TYR B CA 1
ATOM 8217 C C . TYR B 1 379 ? 5.843 -30.280 32.393 1.000 23.381 382 TYR B C 1
ATOM 8218 O O . TYR B 1 379 ? 6.776 -30.708 33.106 1.000 25.335 382 TYR B O 1
ATOM 8227 N N . GLY B 1 380 ? 4.596 -30.766 32.463 1.000 23.150 383 GLY B N 1
ATOM 8228 C CA . GLY B 1 380 ? 4.198 -31.915 33.313 1.000 23.797 383 GLY B CA 1
ATOM 8229 C C . GLY B 1 380 ? 3.924 -31.552 34.765 1.000 23.659 383 GLY B C 1
ATOM 8230 O O . GLY B 1 380 ? 4.023 -32.415 35.637 1.000 25.578 383 GLY B O 1
ATOM 8231 N N . TYR B 1 381 ? 3.520 -30.304 35.020 1.000 22.433 384 TYR B N 1
ATOM 8232 C CA . TYR B 1 381 ? 3.235 -29.816 36.391 1.000 22.682 384 TYR B CA 1
ATOM 8233 C C . TYR B 1 381 ? 1.784 -29.364 36.467 1.000 22.331 384 TYR B C 1
ATOM 8234 O O . TYR B 1 381 ? 1.052 -29.353 35.461 1.000 21.711 384 TYR B O 1
ATOM 8243 N N . ASP B 1 382 ? 1.395 -29.050 37.696 1.000 22.628 385 ASP B N 1
ATOM 8244 C CA . ASP B 1 382 ? 0.061 -28.523 38.048 1.000 22.662 385 ASP B CA 1
ATOM 8245 C C . ASP B 1 382 ? 0.103 -26.999 38.137 1.000 21.446 385 ASP B C 1
ATOM 8246 O O . ASP B 1 382 ? 1.191 -26.377 38.164 1.000 21.206 385 ASP B O 1
ATOM 8251 N N . GLY B 1 383 ? -1.073 -26.389 38.167 1.000 20.377 386 GLY B N 1
ATOM 8252 C CA . GLY B 1 383 ? -1.201 -24.974 38.524 1.000 19.717 386 GLY B CA 1
ATOM 8253 C C . GLY B 1 383 ? -0.646 -24.062 37.449 1.000 19.102 386 GLY B C 1
ATOM 8254 O O . GLY B 1 383 ? -0.798 -24.355 36.247 1.000 19.182 386 GLY B O 1
ATOM 8255 N N . ALA B 1 384 ? 0.026 -22.996 37.859 1.000 18.770 387 ALA B N 1
ATOM 8256 C CA . ALA B 1 384 ? 0.542 -21.943 36.965 1.000 17.716 387 ALA B CA 1
ATOM 8257 C C . ALA B 1 384 ? 2.058 -21.927 37.095 1.000 18.015 387 ALA B C 1
ATOM 8258 O O . ALA B 1 384 ? 2.580 -21.747 38.203 1.000 18.963 387 ALA B O 1
ATOM 8260 N N . MET B 1 385 ? 2.740 -22.120 35.970 1.000 17.830 388 MET B N 1
ATOM 8261 C CA . MET B 1 385 ? 4.215 -22.028 35.910 1.000 18.035 388 MET B CA 1
ATOM 8262 C C . MET B 1 385 ? 4.541 -20.792 35.081 1.000 17.145 388 MET B C 1
ATOM 8263 O O . MET B 1 385 ? 4.389 -20.821 33.828 1.000 16.711 388 MET B O 1
ATOM 8268 N N . PHE B 1 386 ? 4.869 -19.676 35.725 1.000 16.830 389 PHE B N 1
ATOM 8269 C CA . PHE B 1 386 ? 5.177 -18.437 34.969 1.000 16.612 389 PHE B CA 1
ATOM 8270 C C . PHE B 1 386 ? 6.461 -18.637 34.191 1.000 16.694 389 PHE B C 1
ATOM 8271 O O . PHE B 1 386 ? 7.368 -19.357 34.633 1.000 17.509 389 PHE B O 1
ATOM 8279 N N . PRO B 1 387 ? 6.538 -18.042 32.982 1.000 16.078 390 PRO B N 1
ATOM 8280 C CA . PRO B 1 387 ? 7.721 -18.209 32.148 1.000 16.348 390 PRO B CA 1
ATOM 8281 C C . PRO B 1 387 ? 8.914 -17.419 32.689 1.000 16.106 390 PRO B C 1
ATOM 8282 O O . PRO B 1 387 ? 8.721 -16.396 33.351 1.000 16.024 390 PRO B O 1
ATOM 8286 N N . TRP B 1 388 ? 10.118 -17.875 32.361 1.000 16.648 391 TRP B N 1
ATOM 8287 C CA . TRP B 1 388 ? 11.338 -17.114 32.686 1.000 16.808 391 TRP B CA 1
ATOM 8288 C C . TRP B 1 388 ? 11.262 -15.754 31.976 1.000 16.459 391 TRP B C 1
ATOM 8289 O O . TRP B 1 388 ? 11.572 -14.722 32.591 1.000 16.668 391 TRP B O 1
ATOM 8300 N N . GLU B 1 389 ? 10.854 -15.743 30.720 1.000 15.972 392 GLU B N 1
ATOM 8301 C CA . GLU B 1 389 ? 10.708 -14.496 29.952 1.000 15.432 392 GLU B CA 1
ATOM 8302 C C . GLU B 1 389 ? 9.312 -14.438 29.366 1.000 15.140 392 GLU B C 1
ATOM 8303 O O . GLU B 1 389 ? 8.876 -15.393 28.710 1.000 15.467 392 GLU B O 1
ATOM 8309 N N . SER B 1 390 ? 8.646 -13.311 29.557 1.000 14.159 393 SER B N 1
ATOM 8310 C CA . SER B 1 390 ? 7.253 -13.105 29.104 1.000 14.088 393 SER B CA 1
ATOM 8311 C C . SER B 1 390 ? 7.189 -11.927 28.123 1.000 14.083 393 SER B C 1
ATOM 8312 O O . SER B 1 390 ? 7.988 -10.989 28.208 1.000 14.329 393 SER B O 1
ATOM 8315 N N . ALA B 1 391 ? 6.225 -11.949 27.218 1.000 14.412 394 ALA B N 1
ATOM 8316 C CA . ALA B 1 391 ? 5.987 -10.837 26.274 1.000 14.755 394 ALA B CA 1
ATOM 8317 C C . ALA B 1 391 ? 4.480 -10.658 26.092 1.000 15.625 394 ALA B C 1
ATOM 8318 O O . ALA B 1 391 ? 3.794 -10.391 27.098 1.000 17.298 394 ALA B O 1
ATOM 8320 N N . ASP B 1 392 ? 3.963 -10.782 24.885 1.000 16.261 395 ASP B N 1
ATOM 8321 C CA . ASP B 1 392 ? 2.530 -10.481 24.664 1.000 16.983 395 ASP B CA 1
ATOM 8322 C C . ASP B 1 392 ? 1.626 -11.550 25.302 1.000 16.311 395 ASP B C 1
ATOM 8323 O O . ASP B 1 392 ? 0.744 -11.213 26.099 1.000 16.660 395 ASP B O 1
ATOM 8328 N N . SER B 1 393 ? 1.826 -12.818 24.976 1.000 16.204 396 SER B N 1
ATOM 8329 C CA . SER B 1 393 ? 0.882 -13.905 25.310 1.000 16.861 396 SER B CA 1
ATOM 8330 C C . SER B 1 393 ? 1.001 -14.318 26.778 1.000 16.139 396 SER B C 1
ATOM 8331 O O . SER B 1 393 ? -0.020 -14.772 27.375 1.000 16.961 396 SER B O 1
ATOM 8334 N N . GLY B 1 394 ? 2.197 -14.218 27.365 1.000 15.166 397 GLY B N 1
ATOM 8335 C CA . GLY B 1 394 ? 2.515 -14.830 28.664 1.000 15.027 397 GLY B CA 1
ATOM 8336 C C . GLY B 1 394 ? 3.067 -16.242 28.558 1.000 14.807 397 GLY B C 1
ATOM 8337 O O . GLY B 1 394 ? 3.399 -16.827 29.574 1.000 15.305 397 GLY B O 1
ATOM 8338 N N . ALA B 1 395 ? 3.230 -16.760 27.350 1.000 14.530 398 ALA B N 1
ATOM 8339 C CA . ALA B 1 395 ? 3.976 -18.010 27.103 1.000 15.267 398 ALA B CA 1
ATOM 8340 C C . ALA B 1 395 ? 5.469 -17.753 27.312 1.000 15.802 398 ALA B C 1
ATOM 8341 O O . ALA B 1 395 ? 5.930 -16.605 27.334 1.000 16.369 398 ALA B O 1
ATOM 8343 N N . GLU B 1 396 ? 6.226 -18.833 27.339 1.000 15.926 399 GLU B N 1
ATOM 8344 C CA . GLU B 1 396 ? 7.687 -18.719 27.482 1.000 16.252 399 GLU B CA 1
ATOM 8345 C C . GLU B 1 396 ? 8.276 -18.095 26.221 1.000 16.566 399 GLU B C 1
ATOM 8346 O O . GLU B 1 396 ? 7.952 -18.543 25.096 1.000 17.598 399 GLU B O 1
ATOM 8352 N N . GLU B 1 397 ? 9.160 -17.126 26.395 1.000 16.565 400 GLU B N 1
ATOM 8353 C CA . GLU B 1 397 ? 9.794 -16.400 25.275 1.000 16.626 400 GLU B CA 1
ATOM 8354 C C . GLU B 1 397 ? 11.311 -16.474 25.353 1.000 16.136 400 GLU B C 1
ATOM 8355 O O . GLU B 1 397 ? 11.950 -15.826 24.544 1.000 15.964 400 GLU B O 1
ATOM 8361 N N . THR B 1 398 ? 11.890 -17.219 26.275 1.000 16.331 401 THR B N 1
ATOM 8362 C CA . THR B 1 398 ? 13.345 -17.267 26.419 1.000 16.851 401 THR B CA 1
ATOM 8363 C C . THR B 1 398 ? 13.948 -17.912 25.184 1.000 16.818 401 THR B C 1
ATOM 8364 O O . THR B 1 398 ? 13.513 -18.977 24.757 1.000 16.748 401 THR B O 1
ATOM 8368 N N . PRO B 1 399 ? 15.026 -17.342 24.604 1.000 16.859 402 PRO B N 1
ATOM 8369 C CA . PRO B 1 399 ? 15.767 -18.037 23.556 1.000 17.374 402 PRO B CA 1
ATOM 8370 C C . PRO B 1 399 ? 16.073 -19.485 23.936 1.000 18.564 402 PRO B C 1
ATOM 8371 O O . PRO B 1 399 ? 16.447 -19.763 25.073 1.000 18.858 402 PRO B O 1
ATOM 8375 N N . VAL B 1 400 ? 15.956 -20.398 22.984 1.000 18.745 403 VAL B N 1
ATOM 8376 C CA . VAL B 1 400 ? 16.024 -21.850 23.332 1.000 19.853 403 VAL B CA 1
ATOM 8377 C C . VAL B 1 400 ? 17.456 -22.253 23.734 1.000 21.417 403 VAL B C 1
ATOM 8378 O O . VAL B 1 400 ? 17.584 -23.262 24.435 1.000 22.998 403 VAL B O 1
ATOM 8382 N N . ASN B 1 401 ? 18.463 -21.502 23.294 1.000 21.828 404 ASN B N 1
ATOM 8383 C CA . ASN B 1 401 ? 19.880 -21.797 23.634 1.000 23.598 404 ASN B CA 1
ATOM 8384 C C . ASN B 1 401 ? 20.172 -21.362 25.078 1.000 23.335 404 ASN B C 1
ATOM 8385 O O . ASN B 1 401 ? 21.270 -21.715 25.573 1.000 25.135 404 ASN B O 1
ATOM 8390 N N . ALA B 1 402 ? 19.276 -20.637 25.744 1.000 21.893 405 ALA B N 1
ATOM 8391 C CA . ALA B 1 402 ? 19.418 -20.270 27.173 1.000 22.289 405 ALA B CA 1
ATOM 8392 C C . ALA B 1 402 ? 18.641 -21.295 28.004 1.000 22.816 405 ALA B C 1
ATOM 8393 O O . ALA B 1 402 ? 17.409 -21.370 27.856 1.000 22.995 405 ALA B O 1
ATOM 8395 N N . LEU B 1 403 ? 19.312 -22.057 28.863 1.000 23.752 406 LEU B N 1
ATOM 8396 C CA . LEU B 1 403 ? 18.656 -23.114 29.675 1.000 24.053 406 LEU B CA 1
ATOM 8397 C C . LEU B 1 403 ? 17.755 -22.523 30.757 1.000 23.098 406 LEU B C 1
ATOM 8398 O O . LEU B 1 403 ? 16.978 -23.282 31.334 1.000 23.447 406 LEU B O 1
ATOM 8403 N N . THR B 1 404 ? 17.837 -21.218 30.995 1.000 22.406 407 THR B N 1
ATOM 8404 C CA . THR B 1 404 ? 16.980 -20.486 31.950 1.000 21.849 407 THR B CA 1
ATOM 8405 C C . THR B 1 404 ? 15.503 -20.697 31.583 1.000 21.304 407 THR B C 1
ATOM 8406 O O . THR B 1 404 ? 14.680 -20.802 32.493 1.000 21.515 407 THR B O 1
ATOM 8410 N N . GLY B 1 405 ? 15.194 -20.736 30.284 1.000 21.346 408 GLY B N 1
ATOM 8411 C CA . GLY B 1 405 ? 13.788 -20.825 29.838 1.000 20.793 408 GLY B CA 1
ATOM 8412 C C . GLY B 1 405 ? 13.156 -22.124 30.293 1.000 21.847 408 GLY B C 1
ATOM 8413 O O . GLY B 1 405 ? 12.013 -22.121 30.761 1.000 23.867 408 GLY B O 1
ATOM 8414 N N . ALA B 1 406 ? 13.877 -23.239 30.166 1.000 22.398 409 ALA B N 1
ATOM 8415 C CA . ALA B 1 406 ? 13.363 -24.571 30.548 1.000 22.927 409 ALA B CA 1
ATOM 8416 C C . ALA B 1 406 ? 13.518 -24.798 32.059 1.000 23.269 409 ALA B C 1
ATOM 8417 O O . ALA B 1 406 ? 12.678 -25.517 32.600 1.000 23.564 409 ALA B O 1
ATOM 8419 N N . PHE B 1 407 ? 14.551 -24.253 32.710 1.000 23.126 410 PHE B N 1
ATOM 8420 C CA . PHE B 1 407 ? 14.977 -24.745 34.042 1.000 23.613 410 PHE B CA 1
ATOM 8421 C C . PHE B 1 407 ? 15.088 -23.690 35.152 1.000 23.457 410 PHE B C 1
ATOM 8422 O O . PHE B 1 407 ? 15.224 -24.117 36.310 1.000 23.734 410 PHE B O 1
ATOM 8430 N N . GLU B 1 408 ? 14.977 -22.383 34.887 1.000 22.133 411 GLU B N 1
ATOM 8431 C CA . GLU B 1 408 ? 15.066 -21.389 35.996 1.000 22.654 411 GLU B CA 1
ATOM 8432 C C . GLU B 1 408 ? 13.646 -21.123 36.503 1.000 22.049 411 GLU B C 1
ATOM 8433 O O . GLU B 1 408 ? 12.918 -20.300 35.904 1.000 23.085 411 GLU B O 1
ATOM 8439 N N . HIS B 1 409 ? 13.224 -21.822 37.542 1.000 22.081 412 HIS B N 1
ATOM 8440 C CA . HIS B 1 409 ? 11.791 -21.940 37.909 1.000 21.076 412 HIS B CA 1
ATOM 8441 C C . HIS B 1 409 ? 11.385 -20.964 39.008 1.000 21.028 412 HIS B C 1
ATOM 8442 O O . HIS B 1 409 ? 10.176 -20.836 39.249 1.000 20.458 412 HIS B O 1
ATOM 8449 N N . HIS B 1 410 ? 12.317 -20.268 39.660 1.000 20.820 413 HIS B N 1
ATOM 8450 C CA . HIS B 1 410 ? 11.938 -19.388 40.798 1.000 20.845 413 HIS B CA 1
ATOM 8451 C C . HIS B 1 410 ? 10.978 -18.268 40.385 1.000 20.214 413 HIS B C 1
ATOM 8452 O O . HIS B 1 410 ? 10.329 -17.729 41.266 1.000 20.320 413 HIS B O 1
ATOM 8459 N N . VAL B 1 411 ? 10.953 -17.893 39.118 1.000 19.374 414 VAL B N 1
ATOM 8460 C CA . VAL B 1 411 ? 10.066 -16.812 38.626 1.000 18.539 414 VAL B CA 1
ATOM 8461 C C . VAL B 1 411 ? 8.633 -17.046 39.126 1.000 18.473 414 VAL B C 1
ATOM 8462 O O . VAL B 1 411 ? 7.955 -16.056 39.426 1.000 17.337 414 VAL B O 1
ATOM 8466 N N . THR B 1 412 ? 8.145 -18.284 39.192 1.000 18.533 415 THR B N 1
ATOM 8467 C CA . THR B 1 412 ? 6.757 -18.560 39.634 1.000 18.211 415 THR B CA 1
ATOM 8468 C C . THR B 1 412 ? 6.594 -18.099 41.090 1.000 18.294 415 THR B C 1
ATOM 8469 O O . THR B 1 412 ? 5.622 -17.419 41.403 1.000 17.925 415 THR B O 1
ATOM 8473 N N . GLY B 1 413 ? 7.574 -18.410 41.947 1.000 18.626 416 GLY B N 1
ATOM 8474 C CA . GLY B 1 413 ? 7.513 -17.912 43.329 1.000 19.081 416 GLY B CA 1
ATOM 8475 C C . GLY B 1 413 ? 7.666 -16.406 43.403 1.000 18.862 416 GLY B C 1
ATOM 8476 O O . GLY B 1 413 ? 7.012 -15.787 44.236 1.000 19.439 416 GLY B O 1
ATOM 8477 N N . ASP B 1 414 ? 8.484 -15.807 42.543 1.000 18.600 417 ASP B N 1
ATOM 8478 C CA . ASP B 1 414 ? 8.671 -14.333 42.506 1.000 18.776 417 ASP B CA 1
ATOM 8479 C C . ASP B 1 414 ? 7.342 -13.639 42.213 1.000 18.225 417 ASP B C 1
ATOM 8480 O O . ASP B 1 414 ? 7.047 -12.593 42.837 1.000 18.199 417 ASP B O 1
ATOM 8485 N N . VAL B 1 415 ? 6.553 -14.170 41.276 1.000 17.543 418 VAL B N 1
ATOM 8486 C CA . VAL B 1 415 ? 5.220 -13.594 40.949 1.000 16.835 418 VAL B CA 1
ATOM 8487 C C . VAL B 1 415 ? 4.308 -13.708 42.174 1.000 16.663 418 VAL B C 1
ATOM 8488 O O . VAL B 1 415 ? 3.621 -12.744 42.505 1.000 16.908 418 VAL B O 1
ATOM 8492 N N . ALA B 1 416 ? 4.251 -14.862 42.819 1.000 17.290 419 ALA B N 1
ATOM 8493 C CA . ALA B 1 416 ? 3.463 -15.077 44.055 1.000 17.855 419 ALA B CA 1
ATOM 8494 C C . ALA B 1 416 ? 3.864 -14.069 45.134 1.000 18.748 419 ALA B C 1
ATOM 8495 O O . ALA B 1 416 ? 2.986 -13.492 45.807 1.000 19.266 419 ALA B O 1
ATOM 8497 N N . ILE B 1 417 ? 5.159 -13.865 45.345 1.000 18.994 420 ILE B N 1
ATOM 8498 C CA . ILE B 1 417 ? 5.649 -12.965 46.425 1.000 19.735 420 ILE B CA 1
ATOM 8499 C C . ILE B 1 417 ? 5.138 -11.542 46.127 1.000 19.027 420 ILE B C 1
ATOM 8500 O O . ILE B 1 417 ? 4.615 -10.883 47.029 1.000 19.689 420 ILE B O 1
ATOM 8505 N N . ALA B 1 418 ? 5.288 -11.056 44.889 1.000 18.593 421 ALA B N 1
ATOM 8506 C CA . ALA B 1 418 ? 4.841 -9.690 44.533 1.000 18.101 421 ALA B CA 1
ATOM 8507 C C . ALA B 1 418 ? 3.326 -9.596 44.757 1.000 17.967 421 ALA B C 1
ATOM 8508 O O . ALA B 1 418 ? 2.858 -8.574 45.283 1.000 17.948 421 ALA B O 1
ATOM 8510 N N . ALA B 1 419 ? 2.568 -10.626 44.377 1.000 17.732 422 ALA B N 1
ATOM 8511 C CA . ALA B 1 419 ? 1.096 -10.609 44.525 1.000 17.402 422 ALA B CA 1
ATOM 8512 C C . ALA B 1 419 ? 0.734 -10.452 46.005 1.000 17.842 422 ALA B C 1
ATOM 8513 O O . ALA B 1 419 ? -0.125 -9.636 46.341 1.000 17.899 422 ALA B O 1
ATOM 8515 N N . TRP B 1 420 ? 1.399 -11.210 46.871 1.000 18.051 423 TRP B N 1
ATOM 8516 C CA . TRP B 1 420 ? 1.070 -11.154 48.308 1.000 18.661 423 TRP B CA 1
ATOM 8517 C C . TRP B 1 420 ? 1.493 -9.793 48.852 1.000 19.271 423 TRP B C 1
ATOM 8518 O O . TRP B 1 420 ? 0.731 -9.212 49.624 1.000 18.710 423 TRP B O 1
ATOM 8529 N N . GLN B 1 421 ? 2.679 -9.311 48.475 1.000 19.124 424 GLN B N 1
ATOM 8530 C CA . GLN B 1 421 ? 3.142 -7.976 48.925 1.000 20.083 424 GLN B CA 1
ATOM 8531 C C . GLN B 1 421 ? 2.149 -6.886 48.523 1.000 19.615 424 GLN B C 1
ATOM 8532 O O . GLN B 1 421 ? 1.933 -5.953 49.317 1.000 19.393 424 GLN B O 1
ATOM 8538 N N . TYR B 1 422 ? 1.603 -6.941 47.318 1.000 18.612 425 TYR B N 1
ATOM 8539 C CA . TYR B 1 422 ? 0.607 -5.939 46.884 1.000 18.593 425 TYR B CA 1
ATOM 8540 C C . TYR B 1 422 ? -0.519 -5.883 47.916 1.000 19.015 425 TYR B C 1
ATOM 8541 O O . TYR B 1 422 ? -0.941 -4.788 48.315 1.000 19.369 425 TYR B O 1
ATOM 8550 N N . TYR B 1 423 ? -1.047 -7.045 48.305 1.000 18.980 426 TYR B N 1
ATOM 8551 C CA . TYR B 1 423 ? -2.106 -7.137 49.329 1.000 19.695 426 TYR B CA 1
ATOM 8552 C C . TYR B 1 423 ? -1.579 -6.626 50.678 1.000 20.560 426 TYR B C 1
ATOM 8553 O O . TYR B 1 423 ? -2.295 -5.834 51.332 1.000 21.224 426 TYR B O 1
ATOM 8562 N N . LEU B 1 424 ? -0.362 -7.010 51.101 1.000 20.431 427 LEU B N 1
ATOM 8563 C CA . LEU B 1 424 ? 0.126 -6.551 52.426 1.000 21.465 427 LEU B CA 1
ATOM 8564 C C . LEU B 1 424 ? 0.111 -5.015 52.441 1.000 22.009 427 LEU B C 1
ATOM 8565 O O . LEU B 1 424 ? -0.271 -4.441 53.448 1.000 23.082 427 LEU B O 1
ATOM 8570 N N . VAL B 1 425 ? 0.526 -4.347 51.370 1.000 21.646 428 VAL B N 1
ATOM 8571 C CA . VAL B 1 425 ? 0.750 -2.872 51.399 1.000 22.433 428 VAL B CA 1
ATOM 8572 C C . VAL B 1 425 ? -0.602 -2.165 51.263 1.000 22.744 428 VAL B C 1
ATOM 8573 O O . VAL B 1 425 ? -0.813 -1.142 51.960 1.000 24.415 428 VAL B O 1
ATOM 8577 N N . THR B 1 426 ? -1.502 -2.662 50.411 1.000 22.467 429 THR B N 1
ATOM 8578 C CA . THR B 1 426 ? -2.775 -1.968 50.081 1.000 22.259 429 THR B CA 1
ATOM 8579 C C . THR B 1 426 ? -3.902 -2.402 51.015 1.000 22.925 429 THR B C 1
ATOM 8580 O O . THR B 1 426 ? -4.830 -1.602 51.209 1.000 24.049 429 THR B O 1
ATOM 8584 N N . GLY B 1 427 ? -3.855 -3.617 51.551 1.000 22.519 430 GLY B N 1
ATOM 8585 C CA . GLY B 1 427 ? -4.974 -4.203 52.310 1.000 22.764 430 GLY B CA 1
ATOM 8586 C C . GLY B 1 427 ? -6.236 -4.379 51.469 1.000 22.603 430 GLY B C 1
ATOM 8587 O O . GLY B 1 427 ? -7.300 -4.538 52.041 1.000 23.562 430 GLY B O 1
ATOM 8588 N N . ASP B 1 428 ? -6.126 -4.417 50.139 1.000 21.725 431 ASP B N 1
ATOM 8589 C CA . ASP B 1 428 ? -7.322 -4.514 49.263 1.000 21.513 431 ASP B CA 1
ATOM 8590 C C . ASP B 1 428 ? -7.778 -5.974 49.188 1.000 21.429 431 ASP B C 1
ATOM 8591 O O . ASP B 1 428 ? -7.230 -6.737 48.372 1.000 20.206 431 ASP B O 1
ATOM 8596 N N . LYS B 1 429 ? -8.741 -6.364 50.020 1.000 22.529 432 LYS B N 1
ATOM 8597 C CA . LYS B 1 429 ? -9.233 -7.763 50.069 1.000 23.390 432 LYS B CA 1
ATOM 8598 C C . LYS B 1 429 ? -10.052 -8.075 48.819 1.000 22.575 432 LYS B C 1
ATOM 8599 O O . LYS B 1 429 ? -10.161 -9.253 48.483 1.000 21.866 432 LYS B O 1
ATOM 8605 N N . GLU B 1 430 ? -10.656 -7.072 48.178 1.000 22.739 433 GLU B N 1
ATOM 8606 C CA . GLU B 1 430 ? -11.416 -7.298 46.915 1.000 23.658 433 GLU B CA 1
ATOM 8607 C C . GLU B 1 430 ? -10.432 -7.704 45.807 1.000 21.559 433 GLU B C 1
ATOM 8608 O O . GLU B 1 430 ? -10.652 -8.719 45.118 1.000 20.268 433 GLU B O 1
ATOM 8614 N N . TRP B 1 431 ? -9.304 -7.009 45.716 1.000 20.395 434 TRP B N 1
ATOM 8615 C CA . TRP B 1 431 ? -8.223 -7.384 44.773 1.000 18.989 434 TRP B CA 1
ATOM 8616 C C . TRP B 1 431 ? -7.687 -8.766 45.156 1.000 19.135 434 TRP B C 1
ATOM 8617 O O . TRP B 1 431 ? -7.407 -9.597 44.269 1.000 17.778 434 TRP B O 1
ATOM 8628 N N . LEU B 1 432 ? -7.521 -9.018 46.455 1.000 19.577 435 LEU B N 1
ATOM 8629 C CA . LEU B 1 432 ? -6.987 -10.332 46.871 1.000 19.573 435 LEU B CA 1
ATOM 8630 C C . LEU B 1 432 ? -7.926 -11.448 46.376 1.000 20.123 435 LEU B C 1
ATOM 8631 O O . LEU B 1 432 ? -7.445 -12.462 45.865 1.000 19.380 435 LEU B O 1
ATOM 8636 N N . LYS B 1 433 ? -9.238 -11.286 46.510 1.000 20.534 436 LYS B N 1
ATOM 8637 C CA . LYS B 1 433 ? -10.183 -12.337 46.084 1.000 22.081 436 LYS B CA 1
ATOM 8638 C C . LYS B 1 433 ? -10.157 -12.492 44.556 1.000 21.197 436 LYS B C 1
ATOM 8639 O O . LYS B 1 433 ? -10.120 -13.618 44.076 1.000 21.599 436 LYS B O 1
ATOM 8645 N N . GLU B 1 434 ? -10.173 -11.385 43.824 1.000 21.484 437 GLU B N 1
ATOM 8646 C CA . GLU B 1 434 ? -10.362 -11.400 42.354 1.000 21.919 437 GLU B CA 1
ATOM 8647 C C . GLU B 1 434 ? -9.067 -11.768 41.617 1.000 20.693 437 GLU B C 1
ATOM 8648 O O . GLU B 1 434 ? -9.166 -12.454 40.580 1.000 20.779 437 GLU B O 1
ATOM 8654 N N . LYS B 1 435 ? -7.899 -11.348 42.123 1.000 19.806 438 LYS B N 1
ATOM 8655 C CA . LYS B 1 435 ? -6.630 -11.409 41.358 1.000 18.873 438 LYS B CA 1
ATOM 8656 C C . LYS B 1 435 ? -5.503 -12.065 42.152 1.000 18.257 438 LYS B C 1
ATOM 8657 O O . LYS B 1 435 ? -4.852 -12.959 41.612 1.000 18.811 438 LYS B O 1
ATOM 8663 N N . GLY B 1 436 ? -5.261 -11.644 43.391 1.000 18.443 439 GLY B N 1
ATOM 8664 C CA . GLY B 1 436 ? -4.111 -12.192 44.130 1.000 18.148 439 GLY B CA 1
ATOM 8665 C C . GLY B 1 436 ? -4.284 -13.666 44.426 1.000 18.535 439 GLY B C 1
ATOM 8666 O O . GLY B 1 436 ? -3.325 -14.438 44.275 1.000 17.975 439 GLY B O 1
ATOM 8667 N N . TRP B 1 437 ? -5.481 -14.078 44.840 1.000 18.681 440 TRP B N 1
ATOM 8668 C CA . TRP B 1 437 ? -5.730 -15.496 45.201 1.000 18.824 440 TRP B CA 1
ATOM 8669 C C . TRP B 1 437 ? -5.660 -16.376 43.954 1.000 18.377 440 TRP B C 1
ATOM 8670 O O . TRP B 1 437 ? -5.021 -17.427 44.000 1.000 18.426 440 TRP B O 1
ATOM 8681 N N . PRO B 1 438 ? -6.253 -16.033 42.783 1.000 18.021 441 PRO B N 1
ATOM 8682 C CA . PRO B 1 438 ? -6.004 -16.861 41.600 1.000 18.105 441 PRO B CA 1
ATOM 8683 C C . PRO B 1 438 ? -4.515 -17.122 41.331 1.000 17.609 441 PRO B C 1
ATOM 8684 O O . PRO B 1 438 ? -4.126 -18.244 41.051 1.000 17.828 441 PRO B O 1
ATOM 8688 N N . ILE B 1 439 ? -3.701 -16.079 41.438 1.000 17.209 442 ILE B N 1
ATOM 8689 C CA . ILE B 1 439 ? -2.231 -16.217 41.283 1.000 17.335 442 ILE B CA 1
ATOM 8690 C C . ILE B 1 439 ? -1.652 -17.109 42.378 1.000 17.629 442 ILE B C 1
ATOM 8691 O O . ILE B 1 439 ? -0.911 -18.069 42.064 1.000 17.397 442 ILE B O 1
ATOM 8696 N N . LEU B 1 440 ? -1.955 -16.808 43.636 1.000 17.750 443 LEU B N 1
ATOM 8697 C CA . LEU B 1 440 ? -1.309 -17.520 44.767 1.000 18.242 443 LEU B CA 1
ATOM 8698 C C . LEU B 1 440 ? -1.729 -18.995 44.782 1.000 18.460 443 LEU B C 1
ATOM 8699 O O . LEU B 1 440 ? -0.876 -19.871 45.010 1.000 18.808 443 LEU B O 1
ATOM 8704 N N . LYS B 1 441 ? -3.000 -19.277 44.530 1.000 18.811 444 LYS B N 1
ATOM 8705 C CA . LYS B 1 441 ? -3.497 -20.671 44.509 1.000 19.757 444 LYS B CA 1
ATOM 8706 C C . LYS B 1 441 ? -2.807 -21.459 43.388 1.000 19.425 444 LYS B C 1
ATOM 8707 O O . LYS B 1 441 ? -2.272 -22.546 43.640 1.000 19.911 444 LYS B O 1
ATOM 8713 N N . ALA B 1 442 ? -2.790 -20.910 42.176 1.000 18.499 445 ALA B N 1
ATOM 8714 C CA . ALA B 1 442 ? -2.236 -21.658 41.029 1.000 18.438 445 ALA B CA 1
ATOM 8715 C C . ALA B 1 442 ? -0.724 -21.834 41.200 1.000 18.490 445 ALA B C 1
ATOM 8716 O O . ALA B 1 442 ? -0.196 -22.902 40.838 1.000 18.764 445 ALA B O 1
ATOM 8718 N N . THR B 1 443 ? -0.011 -20.803 41.642 1.000 18.039 446 THR B N 1
ATOM 8719 C CA . THR B 1 443 ? 1.462 -20.927 41.821 1.000 18.447 446 THR B CA 1
ATOM 8720 C C . THR B 1 443 ? 1.781 -21.885 42.961 1.000 19.541 446 THR B C 1
ATOM 8721 O O . THR B 1 443 ? 2.730 -22.652 42.841 1.000 20.322 446 THR B O 1
ATOM 8725 N N . ALA B 1 444 ? 0.989 -21.899 44.022 1.000 19.428 447 ALA B N 1
ATOM 8726 C CA . ALA B 1 444 ? 1.179 -22.893 45.103 1.000 20.594 447 ALA B CA 1
ATOM 8727 C C . ALA B 1 444 ? 0.938 -24.307 44.570 1.000 21.111 447 ALA B C 1
ATOM 8728 O O . ALA B 1 444 ? 1.712 -25.206 44.895 1.000 22.311 447 ALA B O 1
ATOM 8730 N N . GLU B 1 445 ? -0.083 -24.497 43.728 1.000 21.030 448 GLU B N 1
ATOM 8731 C CA . GLU B 1 445 ? -0.340 -25.817 43.088 1.000 21.455 448 GLU B CA 1
ATOM 8732 C C . GLU B 1 445 ? 0.874 -26.234 42.259 1.000 21.353 448 GLU B C 1
ATOM 8733 O O . GLU B 1 445 ? 1.231 -27.409 42.273 1.000 22.310 448 GLU B O 1
ATOM 8739 N N . PHE B 1 446 ? 1.498 -25.297 41.555 1.000 20.709 449 PHE B N 1
ATOM 8740 C CA . PHE B 1 446 ? 2.729 -25.594 40.789 1.000 21.038 449 PHE B CA 1
ATOM 8741 C C . PHE B 1 446 ? 3.792 -26.141 41.750 1.000 21.753 449 PHE B C 1
ATOM 8742 O O . PHE B 1 446 ? 4.275 -27.288 41.550 1.000 22.240 449 PHE B O 1
ATOM 8750 N N . TRP B 1 447 ? 4.130 -25.407 42.812 1.000 22.100 450 TRP B N 1
ATOM 8751 C CA . TRP B 1 447 ? 5.218 -25.856 43.733 1.000 22.956 450 TRP B CA 1
ATOM 8752 C C . TRP B 1 447 ? 4.873 -27.203 44.385 1.000 23.684 450 TRP B C 1
ATOM 8753 O O . TRP B 1 447 ? 5.783 -28.032 44.528 1.000 24.942 450 TRP B O 1
ATOM 8764 N N . ALA B 1 448 ? 3.618 -27.433 44.784 1.000 23.514 451 ALA B N 1
ATOM 8765 C CA . ALA B 1 448 ? 3.200 -28.728 45.378 1.000 25.227 451 ALA B CA 1
ATOM 8766 C C . ALA B 1 448 ? 3.469 -29.882 44.399 1.000 25.658 451 ALA B C 1
ATOM 8767 O O . ALA B 1 448 ? 3.769 -30.992 44.850 1.000 26.809 451 ALA B O 1
ATOM 8769 N N . SER B 1 449 ? 3.386 -29.647 43.086 1.000 24.919 452 SER B N 1
ATOM 8770 C CA . SER B 1 449 ? 3.647 -30.645 42.010 1.000 25.694 452 SER B CA 1
ATOM 8771 C C . SER B 1 449 ? 5.128 -30.691 41.625 1.000 26.236 452 SER B C 1
ATOM 8772 O O . SER B 1 449 ? 5.525 -31.672 40.980 1.000 26.826 452 SER B O 1
ATOM 8775 N N . ARG B 1 450 ? 5.904 -29.670 41.987 1.000 25.963 453 ARG B N 1
ATOM 8776 C CA . ARG B 1 450 ? 7.295 -29.464 41.514 1.000 26.244 453 ARG B CA 1
ATOM 8777 C C . ARG B 1 450 ? 8.265 -30.117 42.496 1.000 27.656 453 ARG B C 1
ATOM 8778 O O . ARG B 1 450 ? 9.312 -30.619 42.057 1.000 28.119 453 ARG B O 1
ATOM 8786 N N . VAL B 1 451 ? 7.927 -30.155 43.785 1.000 28.263 454 VAL B N 1
ATOM 8787 C CA . VAL B 1 451 ? 8.809 -30.746 44.823 1.000 29.969 454 VAL B CA 1
ATOM 8788 C C . VAL B 1 451 ? 8.804 -32.271 44.680 1.000 31.799 454 VAL B C 1
ATOM 8789 O O . VAL B 1 451 ? 7.853 -32.823 44.094 1.000 31.938 454 VAL B O 1
ATOM 8793 N N . GLU B 1 452 ? 9.839 -32.913 45.212 1.000 34.034 455 GLU B N 1
ATOM 8794 C CA . GLU B 1 452 ? 9.934 -34.387 45.367 1.000 36.733 455 GLU B CA 1
ATOM 8795 C C . GLU B 1 452 ? 10.263 -34.705 46.828 1.000 38.340 455 GLU B C 1
ATOM 8796 O O . GLU B 1 452 ? 11.252 -34.156 47.353 1.000 38.335 455 GLU B O 1
ATOM 8802 N N . LYS B 1 453 ? 9.449 -35.538 47.474 1.000 40.065 456 LYS B N 1
ATOM 8803 C CA . LYS B 1 453 ? 9.686 -35.957 48.875 1.000 42.090 456 LYS B CA 1
ATOM 8804 C C . LYS B 1 453 ? 10.759 -37.050 48.870 1.000 43.307 456 LYS B C 1
ATOM 8805 O O . LYS B 1 453 ? 10.668 -37.971 48.047 1.000 43.623 456 LYS B O 1
ATOM 8811 N N . ASN B 1 454 ? 11.775 -36.913 49.712 1.000 43.742 457 ASN B N 1
ATOM 8812 C CA . ASN B 1 454 ? 12.855 -37.930 49.821 1.000 45.789 457 ASN B CA 1
ATOM 8813 C C . ASN B 1 454 ? 12.553 -38.877 50.995 1.000 48.367 457 ASN B C 1
ATOM 8814 O O . ASN B 1 454 ? 11.533 -38.675 51.700 1.000 47.786 457 ASN B O 1
ATOM 8819 N N . ASP B 1 455 ? 13.422 -39.876 51.190 1.000 52.727 458 ASP B N 1
ATOM 8820 C CA . ASP B 1 455 ? 13.326 -40.942 52.226 1.000 55.715 458 ASP B CA 1
ATOM 8821 C C . ASP B 1 455 ? 13.209 -40.363 53.635 1.000 56.070 458 ASP B C 1
ATOM 8822 O O . ASP B 1 455 ? 12.642 -41.057 54.509 1.000 57.219 458 ASP B O 1
ATOM 8827 N N . LYS B 1 456 ? 13.799 -39.189 53.865 1.000 55.136 459 LYS B N 1
ATOM 8828 C CA . LYS B 1 456 ? 13.867 -38.539 55.199 1.000 54.946 459 LYS B CA 1
ATOM 8829 C C . LYS B 1 456 ? 12.629 -37.669 55.433 1.000 52.064 459 LYS B C 1
ATOM 8830 O O . LYS B 1 456 ? 12.551 -37.071 56.514 1.000 51.788 459 LYS B O 1
ATOM 8836 N N . GLY B 1 457 ? 11.710 -37.590 54.464 1.000 49.730 460 GLY B N 1
ATOM 8837 C CA . GLY B 1 457 ? 10.499 -36.750 54.540 1.000 47.449 460 GLY B CA 1
ATOM 8838 C C . GLY B 1 457 ? 10.790 -35.285 54.234 1.000 45.279 460 GLY B C 1
ATOM 8839 O O . GLY B 1 457 ? 9.929 -34.449 54.520 1.000 44.398 460 GLY B O 1
ATOM 8840 N N . GLU B 1 458 ? 11.971 -34.970 53.700 1.000 44.764 461 GLU B N 1
ATOM 8841 C CA . GLU B 1 458 ? 12.331 -33.588 53.292 1.000 43.196 461 GLU B CA 1
ATOM 8842 C C . GLU B 1 458 ? 11.785 -33.373 51.882 1.000 40.747 461 GLU B C 1
ATOM 8843 O O . GLU B 1 458 ? 11.645 -34.368 51.139 1.000 40.792 461 GLU B O 1
ATOM 8849 N N . TYR B 1 459 ? 11.492 -32.129 51.514 1.000 38.677 462 TYR B N 1
ATOM 8850 C CA . TYR B 1 459 ? 11.093 -31.805 50.126 1.000 36.920 462 TYR B CA 1
ATOM 8851 C C . TYR B 1 459 ? 12.242 -31.144 49.371 1.000 35.906 462 TYR B C 1
ATOM 8852 O O . TYR B 1 459 ? 12.881 -30.202 49.873 1.000 36.470 462 TYR B O 1
ATOM 8861 N N . GLU B 1 460 ? 12.500 -31.685 48.187 1.000 34.995 463 GLU B N 1
ATOM 8862 C CA . GLU B 1 460 ? 13.578 -31.228 47.289 1.000 34.934 463 GLU B CA 1
ATOM 8863 C C . GLU B 1 460 ? 12.971 -30.579 46.051 1.000 33.065 463 GLU B C 1
ATOM 8864 O O . GLU B 1 460 ? 11.863 -30.972 45.620 1.000 31.756 463 GLU B O 1
ATOM 8870 N N . ILE B 1 461 ? 13.692 -29.617 45.495 1.000 32.401 464 ILE B N 1
ATOM 8871 C CA . ILE B 1 461 ? 13.413 -29.084 44.133 1.000 30.793 464 ILE B CA 1
ATOM 8872 C C . ILE B 1 461 ? 14.675 -29.357 43.311 1.000 31.335 464 ILE B C 1
ATOM 8873 O O . ILE B 1 461 ? 15.667 -28.647 43.490 1.000 31.786 464 ILE B O 1
ATOM 8878 N N . LYS B 1 462 ? 14.593 -30.378 42.459 1.000 32.070 465 LYS B N 1
ATOM 8879 C CA . LYS B 1 462 ? 15.752 -30.928 41.720 1.000 33.309 465 LYS B CA 1
ATOM 8880 C C . LYS B 1 462 ? 15.801 -30.381 40.297 1.000 31.822 465 LYS B C 1
ATOM 8881 O O . LYS B 1 462 ? 14.740 -30.146 39.675 1.000 29.735 465 LYS B O 1
ATOM 8887 N N . ASN B 1 463 ? 17.022 -30.197 39.804 1.000 32.042 466 ASN B N 1
ATOM 8888 C CA . ASN B 1 463 ? 17.362 -29.926 38.387 1.000 31.462 466 ASN B CA 1
ATOM 8889 C C . ASN B 1 463 ? 16.748 -28.582 37.971 1.000 29.996 466 ASN B C 1
ATOM 8890 O O . ASN B 1 463 ? 15.756 -28.578 37.198 1.000 29.206 466 ASN B O 1
ATOM 8895 N N . VAL B 1 464 ? 17.325 -27.503 38.498 1.000 29.245 467 VAL B N 1
ATOM 8896 C CA . VAL B 1 464 ? 16.982 -26.097 38.163 1.000 28.291 467 VAL B CA 1
ATOM 8897 C C . VAL B 1 464 ? 18.252 -25.373 37.728 1.000 28.365 467 VAL B C 1
ATOM 8898 O O . VAL B 1 464 ? 19.356 -25.872 37.962 1.000 29.826 467 VAL B O 1
ATOM 8902 N N . VAL B 1 465 ? 18.069 -24.216 37.116 1.000 27.560 468 VAL B N 1
ATOM 8903 C CA . VAL B 1 465 ? 19.091 -23.145 37.038 1.000 27.600 468 VAL B CA 1
ATOM 8904 C C . VAL B 1 465 ? 18.859 -22.242 38.247 1.000 27.446 468 VAL B C 1
ATOM 8905 O O . VAL B 1 465 ? 17.705 -21.851 38.496 1.000 27.110 468 VAL B O 1
ATOM 8909 N N . ALA B 1 466 ? 19.933 -21.910 38.957 1.000 28.184 469 ALA B N 1
ATOM 8910 C CA . ALA B 1 466 ? 19.878 -21.111 40.193 1.000 28.446 469 ALA B CA 1
ATOM 8911 C C . ALA B 1 466 ? 19.697 -19.632 39.860 1.000 27.197 469 ALA B C 1
ATOM 8912 O O . ALA B 1 466 ? 19.982 -19.242 38.705 1.000 26.816 469 ALA B O 1
ATOM 8914 N N . ALA B 1 467 ? 19.265 -18.820 40.828 1.000 26.560 470 ALA B N 1
ATOM 8915 C CA . ALA B 1 467 ? 19.278 -17.351 40.681 1.000 26.117 470 ALA B CA 1
ATOM 8916 C C . ALA B 1 467 ? 20.710 -16.937 40.315 1.000 26.517 470 ALA B C 1
ATOM 8917 O O . ALA B 1 467 ? 20.892 -16.061 39.461 1.000 26.688 470 ALA B O 1
ATOM 8919 N N . ASP B 1 468 ? 21.706 -17.545 40.971 1.000 27.444 471 ASP B N 1
ATOM 8920 C CA . ASP B 1 468 ? 23.082 -17.551 40.427 1.000 28.685 471 ASP B CA 1
ATOM 8921 C C . ASP B 1 468 ? 23.097 -18.391 39.153 1.000 28.552 471 ASP B C 1
ATOM 8922 O O . ASP B 1 468 ? 23.315 -19.609 39.229 1.000 29.105 471 ASP B O 1
ATOM 8927 N N . GLU B 1 469 ? 22.867 -17.767 38.001 1.000 27.993 472 GLU B N 1
ATOM 8928 C CA . GLU B 1 469 ? 22.597 -18.535 36.762 1.000 27.763 472 GLU B CA 1
ATOM 8929 C C . GLU B 1 469 ? 23.837 -19.303 36.296 1.000 29.100 472 GLU B C 1
ATOM 8930 O O . GLU B 1 469 ? 23.687 -20.166 35.431 1.000 29.515 472 GLU B O 1
ATOM 8936 N N . TRP B 1 470 ? 25.018 -19.013 36.844 1.000 30.757 473 TRP B N 1
ATOM 8937 C CA . TRP B 1 470 ? 26.240 -19.778 36.514 1.000 32.152 473 TRP B CA 1
ATOM 8938 C C . TRP B 1 470 ? 26.100 -21.229 36.992 1.000 33.548 473 TRP B C 1
ATOM 8939 O O . TRP B 1 470 ? 26.853 -22.074 36.485 1.000 36.387 473 TRP B O 1
ATOM 8950 N N . ALA B 1 471 ? 25.197 -21.501 37.940 1.000 32.903 474 ALA B N 1
ATOM 8951 C CA . ALA B 1 471 ? 24.892 -22.857 38.443 1.000 33.915 474 ALA B CA 1
ATOM 8952 C C . ALA B 1 471 ? 23.681 -23.427 37.702 1.000 32.929 474 ALA B C 1
ATOM 8953 O O . ALA B 1 471 ? 22.561 -22.994 37.999 1.000 31.821 474 ALA B O 1
ATOM 8955 N N . GLU B 1 472 ? 23.908 -24.321 36.736 1.000 33.272 475 GLU B N 1
ATOM 8956 C CA . GLU B 1 472 ? 22.850 -24.860 35.850 1.000 32.932 475 GLU B CA 1
ATOM 8957 C C . GLU B 1 472 ? 22.617 -26.342 36.138 1.000 33.162 475 GLU B C 1
ATOM 8958 O O . GLU B 1 472 ? 23.615 -27.076 36.323 1.000 34.574 475 GLU B O 1
ATOM 8964 N N . ASN B 1 473 ? 21.353 -26.770 36.167 1.000 31.809 476 ASN B N 1
ATOM 8965 C CA . ASN B 1 473 ? 20.966 -28.206 36.273 1.000 32.793 476 ASN B CA 1
ATOM 8966 C C . ASN B 1 473 ? 21.539 -28.779 37.574 1.000 33.720 476 ASN B C 1
ATOM 8967 O O . ASN B 1 473 ? 22.082 -29.918 37.567 1.000 35.167 476 ASN B O 1
ATOM 8972 N N . ILE B 1 474 ? 21.337 -28.021 38.656 1.000 33.406 477 ILE B N 1
ATOM 8973 C CA . ILE B 1 474 ? 21.731 -28.361 40.048 1.000 34.853 477 ILE B CA 1
ATOM 8974 C C . ILE B 1 474 ? 20.467 -28.543 40.892 1.000 33.831 477 ILE B C 1
ATOM 8975 O O . ILE B 1 474 ? 19.329 -28.308 40.394 1.000 32.205 477 ILE B O 1
ATOM 8980 N N . ASP B 1 475 ? 20.639 -28.935 42.146 1.000 34.754 478 ASP B N 1
ATOM 8981 C CA . ASP B 1 475 ? 19.516 -29.358 43.012 1.000 34.417 478 ASP B CA 1
ATOM 8982 C C . ASP B 1 475 ? 19.439 -28.420 44.224 1.000 34.444 478 ASP B C 1
ATOM 8983 O O . ASP B 1 475 ? 20.509 -27.980 44.749 1.000 35.227 478 ASP B O 1
ATOM 8988 N N . ASN B 1 476 ? 18.211 -28.098 44.651 1.000 33.149 479 ASN B N 1
ATOM 8989 C CA . ASN B 1 476 ? 17.944 -27.430 45.952 1.000 32.894 479 ASN B CA 1
ATOM 8990 C C . ASN B 1 476 ? 18.702 -26.099 46.008 1.000 32.699 479 ASN B C 1
ATOM 8991 O O . ASN B 1 476 ? 19.369 -25.808 47.019 1.000 33.607 479 ASN B O 1
ATOM 8996 N N . ASN B 1 477 ? 18.560 -25.280 44.976 1.000 31.310 480 ASN B N 1
ATOM 8997 C CA . ASN B 1 477 ? 19.026 -23.874 44.983 1.000 31.185 480 ASN B CA 1
ATOM 8998 C C . ASN B 1 477 ? 18.398 -23.144 46.174 1.000 31.220 480 ASN B C 1
ATOM 8999 O O . ASN B 1 477 ? 17.148 -23.183 46.302 1.000 30.543 480 ASN B O 1
ATOM 9004 N N . ALA B 1 478 ? 19.213 -22.437 46.954 1.000 31.715 481 ALA B N 1
ATOM 9005 C CA . ALA B 1 478 ? 18.766 -21.651 48.126 1.000 31.846 481 ALA B CA 1
ATOM 9006 C C . ALA B 1 478 ? 17.610 -20.723 47.712 1.000 30.605 481 ALA B C 1
ATOM 9007 O O . ALA B 1 478 ? 16.531 -20.810 48.299 1.000 30.804 481 ALA B O 1
ATOM 9009 N N . TYR B 1 479 ? 17.822 -19.851 46.731 1.000 29.488 482 TYR B N 1
ATOM 9010 C CA . TYR B 1 479 ? 16.811 -18.812 46.427 1.000 28.184 482 TYR B CA 1
ATOM 9011 C C . TYR B 1 479 ? 15.545 -19.496 45.909 1.000 27.380 482 TYR B C 1
ATOM 9012 O O . TYR B 1 479 ? 14.440 -19.177 46.372 1.000 26.945 482 TYR B O 1
ATOM 9021 N N . THR B 1 480 ? 15.699 -20.432 44.981 1.000 27.293 483 THR B N 1
ATOM 9022 C CA . THR B 1 480 ? 14.541 -21.127 44.381 1.000 26.251 483 THR B CA 1
ATOM 9023 C C . THR B 1 480 ? 13.728 -21.786 45.501 1.000 26.732 483 THR B C 1
ATOM 9024 O O . THR B 1 480 ? 12.532 -21.595 45.561 1.000 25.374 483 THR B O 1
ATOM 9028 N N . ASN B 1 481 ? 14.373 -22.582 46.335 1.000 27.201 484 ASN B N 1
ATOM 9029 C CA . ASN B 1 481 ? 13.678 -23.255 47.460 1.000 27.692 484 ASN B CA 1
ATOM 9030 C C . ASN B 1 481 ? 13.004 -22.217 48.366 1.000 27.376 484 ASN B C 1
ATOM 9031 O O . ASN B 1 481 ? 11.864 -22.486 48.822 1.000 26.710 484 ASN B O 1
ATOM 9036 N N . GLY B 1 482 ? 13.671 -21.090 48.634 1.000 27.474 485 GLY B N 1
ATOM 9037 C CA . GLY B 1 482 ? 13.114 -19.995 49.454 1.000 26.985 485 GLY B CA 1
ATOM 9038 C C . GLY B 1 482 ? 11.853 -19.427 48.815 1.000 25.705 485 GLY B C 1
ATOM 9039 O O . GLY B 1 482 ? 10.874 -19.145 49.531 1.000 25.212 485 GLY B O 1
ATOM 9040 N N . THR B 1 483 ? 11.853 -19.228 47.499 1.000 24.507 486 THR B N 1
ATOM 9041 C CA . THR B 1 483 ? 10.639 -18.678 46.844 1.000 23.535 486 THR B CA 1
ATOM 9042 C C . THR B 1 483 ? 9.491 -19.683 46.931 1.000 23.417 486 THR B C 1
ATOM 9043 O O . THR B 1 483 ? 8.326 -19.226 47.059 1.000 22.801 486 THR B O 1
ATOM 9047 N N . ALA B 1 484 ? 9.781 -20.980 46.852 1.000 24.066 487 ALA B N 1
ATOM 9048 C CA . ALA B 1 484 ? 8.733 -22.021 46.913 1.000 23.833 487 ALA B CA 1
ATOM 9049 C C . ALA B 1 484 ? 8.138 -22.019 48.320 1.000 24.099 487 ALA B C 1
ATOM 9050 O O . ALA B 1 484 ? 6.908 -22.069 48.460 1.000 23.844 487 ALA B O 1
ATOM 9052 N N . ILE B 1 485 ? 8.983 -21.894 49.342 1.000 24.851 488 ILE B N 1
ATOM 9053 C CA . ILE B 1 485 ? 8.508 -21.814 50.753 1.000 25.425 488 ILE B CA 1
ATOM 9054 C C . ILE B 1 485 ? 7.588 -20.599 50.882 1.000 24.739 488 ILE B C 1
ATOM 9055 O O . ILE B 1 485 ? 6.460 -20.764 51.381 1.000 24.398 488 ILE B O 1
ATOM 9060 N N . ARG B 1 486 ? 8.025 -19.424 50.427 1.000 24.088 489 ARG B N 1
ATOM 9061 C CA . ARG B 1 486 ? 7.203 -18.208 50.622 1.000 23.995 489 ARG B CA 1
ATOM 9062 C C . ARG B 1 486 ? 5.915 -18.350 49.811 1.000 23.009 489 ARG B C 1
ATOM 9063 O O . ARG B 1 486 ? 4.873 -17.928 50.258 1.000 22.761 489 ARG B O 1
ATOM 9071 N N . ASN B 1 487 ? 6.017 -18.833 48.580 1.000 22.109 490 ASN B N 1
ATOM 9072 C CA . ASN B 1 487 ? 4.811 -18.973 47.728 1.000 21.110 490 ASN B CA 1
ATOM 9073 C C . ASN B 1 487 ? 3.782 -19.846 48.458 1.000 21.928 490 ASN B C 1
ATOM 9074 O O . ASN B 1 487 ? 2.594 -19.471 48.507 1.000 21.260 490 ASN B O 1
ATOM 9079 N N . LEU B 1 488 ? 4.205 -20.988 48.989 1.000 22.656 491 LEU B N 1
ATOM 9080 C CA . LEU B 1 488 ? 3.264 -21.902 49.684 1.000 23.155 491 LEU B CA 1
ATOM 9081 C C . LEU B 1 488 ? 2.724 -21.250 50.958 1.000 23.831 491 LEU B C 1
ATOM 9082 O O . LEU B 1 488 ? 1.524 -21.385 51.227 1.000 24.164 491 LEU B O 1
ATOM 9087 N N . GLN B 1 489 ? 3.572 -20.576 51.730 1.000 24.406 492 GLN B N 1
ATOM 9088 C CA . GLN B 1 489 ? 3.141 -19.916 52.985 1.000 24.726 492 GLN B CA 1
ATOM 9089 C C . GLN B 1 489 ? 2.125 -18.814 52.666 1.000 23.956 492 GLN B C 1
ATOM 9090 O O . GLN B 1 489 ? 1.102 -18.719 53.351 1.000 24.287 492 GLN B O 1
ATOM 9096 N N . TYR B 1 490 ? 2.430 -17.972 51.679 1.000 23.147 493 TYR B N 1
ATOM 9097 C CA . TYR B 1 490 ? 1.585 -16.793 51.381 1.000 22.447 493 TYR B CA 1
ATOM 9098 C C . TYR B 1 490 ? 0.252 -17.266 50.802 1.000 21.658 493 TYR B C 1
ATOM 9099 O O . TYR B 1 490 ? -0.768 -16.646 51.059 1.000 20.959 493 TYR B O 1
ATOM 9108 N N . ALA B 1 491 ? 0.250 -18.317 49.982 1.000 21.274 494 ALA B N 1
ATOM 9109 C CA . ALA B 1 491 ? -1.017 -18.893 49.466 1.000 21.329 494 ALA B CA 1
ATOM 9110 C C . ALA B 1 491 ? -1.878 -19.359 50.655 1.000 22.234 494 ALA B C 1
ATOM 9111 O O . ALA B 1 491 ? -3.110 -19.155 50.643 1.000 21.634 494 ALA B O 1
ATOM 9113 N N . SER B 1 492 ? -1.264 -20.009 51.637 1.000 23.474 495 SER B N 1
ATOM 9114 C CA . SER B 1 492 ? -2.002 -20.493 52.829 1.000 24.539 495 SER B CA 1
ATOM 9115 C C . SER B 1 492 ? -2.530 -19.291 53.621 1.000 24.419 495 SER B C 1
ATOM 9116 O O . SER B 1 492 ? -3.697 -19.339 54.042 1.000 24.362 495 SER B O 1
ATOM 9119 N N . LYS B 1 493 ? -1.741 -18.220 53.764 1.000 23.769 496 LYS B N 1
ATOM 9120 C CA . LYS B 1 493 ? -2.198 -17.003 54.484 1.000 24.216 496 LYS B CA 1
ATOM 9121 C C . LYS B 1 493 ? -3.365 -16.366 53.726 1.000 23.027 496 LYS B C 1
ATOM 9122 O O . LYS B 1 493 ? -4.298 -15.847 54.357 1.000 22.867 496 LYS B O 1
ATOM 9128 N N . CYS B 1 494 ? -3.270 -16.335 52.399 1.000 21.407 497 CYS B N 1
ATOM 9129 C CA . CYS B 1 494 ? -4.311 -15.736 51.544 1.000 20.925 497 CYS B CA 1
ATOM 9130 C C . CYS B 1 494 ? -5.632 -16.476 51.762 1.000 21.137 497 CYS B C 1
ATOM 9131 O O . CYS B 1 494 ? -6.688 -15.822 51.970 1.000 21.080 497 CYS B O 1
ATOM 9134 N N . ALA B 1 495 ? -5.593 -17.807 51.720 1.000 21.733 498 ALA B N 1
ATOM 9135 C CA . ALA B 1 495 ? -6.791 -18.653 51.943 1.000 22.253 498 ALA B CA 1
ATOM 9136 C C . ALA B 1 495 ? -7.431 -18.302 53.293 1.000 23.005 498 ALA B C 1
ATOM 9137 O O . ALA B 1 495 ? -8.670 -18.137 53.363 1.000 23.185 498 ALA B O 1
ATOM 9139 N N . THR B 1 496 ? -6.621 -18.115 54.333 1.000 23.470 499 THR B N 1
ATOM 9140 C CA . THR B 1 496 ? -7.112 -17.703 55.675 1.000 23.930 499 THR B CA 1
ATOM 9141 C C . THR B 1 496 ? -7.797 -16.330 55.599 1.000 23.795 499 THR B C 1
ATOM 9142 O O . THR B 1 496 ? -8.881 -16.161 56.185 1.000 24.287 499 THR B O 1
ATOM 9146 N N . VAL B 1 497 ? -7.207 -15.336 54.934 1.000 22.933 500 VAL B N 1
ATOM 9147 C CA . VAL B 1 497 ? -7.857 -13.997 54.810 1.000 23.032 500 VAL B CA 1
ATOM 9148 C C . VAL B 1 497 ? -9.235 -14.162 54.170 1.000 22.975 500 VAL B C 1
ATOM 9149 O O . VAL B 1 497 ? -10.177 -13.491 54.597 1.000 23.645 500 VAL B O 1
ATOM 9153 N N . LEU B 1 498 ? -9.338 -14.971 53.129 1.000 22.275 501 LEU B N 1
ATOM 9154 C CA . LEU B 1 498 ? -10.576 -15.081 52.318 1.000 22.621 501 LEU B CA 1
ATOM 9155 C C . LEU B 1 498 ? -11.557 -16.100 52.896 1.000 23.947 501 LEU B C 1
ATOM 9156 O O . LEU B 1 498 ? -12.647 -16.237 52.307 1.000 24.591 501 LEU B O 1
ATOM 9161 N N . GLY B 1 499 ? -11.185 -16.808 53.962 1.000 24.636 502 GLY B N 1
ATOM 9162 C CA . GLY B 1 499 ? -12.058 -17.833 54.576 1.000 26.059 502 GLY B CA 1
ATOM 9163 C C . GLY B 1 499 ? -12.252 -19.032 53.663 1.000 26.999 502 GLY B C 1
ATOM 9164 O O . GLY B 1 499 ? -13.372 -19.598 53.654 1.000 27.921 502 GLY B O 1
ATOM 9165 N N . VAL B 1 500 ? -11.214 -19.412 52.918 1.000 28.074 503 VAL B N 1
ATOM 9166 C CA . VAL B 1 500 ? -11.224 -20.568 51.974 1.000 29.526 503 VAL B CA 1
ATOM 9167 C C . VAL B 1 500 ? -10.288 -21.632 52.536 1.000 30.264 503 VAL B C 1
ATOM 9168 O O . VAL B 1 500 ? -9.313 -21.251 53.181 1.000 30.274 503 VAL B O 1
ATOM 9172 N N . ILE B 1 501 ? -10.560 -22.914 52.284 1.000 31.202 504 ILE B N 1
ATOM 9173 C CA . ILE B 1 501 ? -9.696 -24.025 52.772 1.000 33.045 504 ILE B CA 1
ATOM 9174 C C . ILE B 1 501 ? -8.520 -24.177 51.811 1.000 31.764 504 ILE B C 1
ATOM 9175 O O . ILE B 1 501 ? -8.772 -24.315 50.587 1.000 33.574 504 ILE B O 1
ATOM 9180 N N . ALA B 1 502 ? -7.299 -24.081 52.337 1.000 30.724 505 ALA B N 1
ATOM 9181 C CA . ALA B 1 502 ? -6.041 -24.361 51.601 1.000 30.051 505 ALA B CA 1
ATOM 9182 C C . ALA B 1 502 ? -5.729 -25.841 51.766 1.000 30.132 505 ALA B C 1
ATOM 9183 O O . ALA B 1 502 ? -5.982 -26.412 52.823 1.000 30.838 505 ALA B O 1
ATOM 9185 N N . PRO B 1 503 ? -5.173 -26.519 50.742 1.000 29.945 506 PRO B N 1
ATOM 9186 C CA . PRO B 1 503 ? -4.634 -27.859 50.946 1.000 30.842 506 PRO B CA 1
ATOM 9187 C C . PRO B 1 503 ? -3.630 -27.852 52.110 1.000 31.763 506 PRO B C 1
ATOM 9188 O O . PRO B 1 503 ? -2.769 -27.011 52.162 1.000 30.476 506 PRO B O 1
ATOM 9192 N N . LYS B 1 504 ? -3.759 -28.785 53.051 1.000 33.666 507 LYS B N 1
ATOM 9193 C CA . LYS B 1 504 ? -2.832 -28.835 54.213 1.000 35.564 507 LYS B CA 1
ATOM 9194 C C . LYS B 1 504 ? -1.410 -29.155 53.736 1.000 34.125 507 LYS B C 1
ATOM 9195 O O . LYS B 1 504 ? -0.465 -28.741 54.418 1.000 33.474 507 LYS B O 1
ATOM 9201 N N . GLU B 1 505 ? -1.273 -29.812 52.582 1.000 33.918 508 GLU B N 1
ATOM 9202 C CA . GLU B 1 505 ? 0.028 -30.187 51.963 1.000 34.351 508 GLU B CA 1
ATOM 9203 C C . GLU B 1 505 ? 0.888 -28.929 51.764 1.000 32.371 508 GLU B C 1
ATOM 9204 O O . GLU B 1 505 ? 2.118 -29.036 51.850 1.000 33.262 508 GLU B O 1
ATOM 9210 N N . TRP B 1 506 ? 0.296 -27.761 51.494 1.000 30.438 509 TRP B N 1
ATOM 9211 C CA . TRP B 1 506 ? 1.106 -26.549 51.208 1.000 29.114 509 TRP B CA 1
ATOM 9212 C C . TRP B 1 506 ? 1.974 -26.181 52.419 1.000 29.178 509 TRP B C 1
ATOM 9213 O O . TRP B 1 506 ? 3.173 -25.963 52.241 1.000 28.693 509 TRP B O 1
ATOM 9224 N N . THR B 1 507 ? 1.415 -26.178 53.627 1.000 29.847 510 THR B N 1
ATOM 9225 C CA . THR B 1 507 ? 2.175 -25.881 54.864 1.000 31.165 510 THR B CA 1
ATOM 9226 C C . THR B 1 507 ? 3.150 -27.031 55.157 1.000 32.016 510 THR B C 1
ATOM 9227 O O . THR B 1 507 ? 4.300 -26.740 55.537 1.000 32.989 510 THR B O 1
ATOM 9231 N N . LEU B 1 508 ? 2.741 -28.287 54.979 1.000 32.666 511 LEU B N 1
ATOM 9232 C CA . LEU B 1 508 ? 3.605 -29.468 55.266 1.000 34.334 511 LEU B CA 1
ATOM 9233 C C . LEU B 1 508 ? 4.841 -29.419 54.362 1.000 33.855 511 LEU B C 1
ATOM 9234 O O . LEU B 1 508 ? 5.973 -29.657 54.830 1.000 34.469 511 LEU B O 1
ATOM 9239 N N . ILE B 1 509 ? 4.648 -29.068 53.098 1.000 31.891 512 ILE B N 1
ATOM 9240 C CA . ILE B 1 509 ? 5.771 -28.958 52.135 1.000 31.486 512 ILE B CA 1
ATOM 9241 C C . ILE B 1 509 ? 6.633 -27.749 52.524 1.000 31.049 512 ILE B C 1
ATOM 9242 O O . ILE B 1 509 ? 7.856 -27.897 52.606 1.000 31.560 512 ILE B O 1
ATOM 9247 N N . ALA B 1 510 ? 6.030 -26.582 52.746 1.000 30.359 513 ALA B N 1
ATOM 9248 C CA . ALA B 1 510 ? 6.769 -25.334 53.045 1.000 30.983 513 ALA B CA 1
ATOM 9249 C C . ALA B 1 510 ? 7.708 -25.552 54.231 1.000 32.688 513 ALA B C 1
ATOM 9250 O O . ALA B 1 510 ? 8.861 -25.082 54.179 1.000 33.058 513 ALA B O 1
ATOM 9252 N N . ASP B 1 511 ? 7.251 -26.304 55.233 1.000 34.244 514 ASP B N 1
ATOM 9253 C CA . ASP B 1 511 ? 7.993 -26.469 56.505 1.000 36.205 514 ASP B CA 1
ATOM 9254 C C . ASP B 1 511 ? 9.156 -27.444 56.319 1.000 37.212 514 ASP B C 1
ATOM 9255 O O . ASP B 1 511 ? 9.985 -27.497 57.238 1.000 37.863 514 ASP B O 1
ATOM 9260 N N . LYS B 1 512 ? 9.230 -28.178 55.199 1.000 36.585 515 LYS B N 1
ATOM 9261 C CA . LYS B 1 512 ? 10.200 -29.304 55.015 1.000 38.266 515 LYS B CA 1
ATOM 9262 C C . LYS B 1 512 ? 11.027 -29.124 53.732 1.000 36.564 515 LYS B C 1
ATOM 9263 O O . LYS B 1 512 ? 11.848 -30.018 53.417 1.000 37.116 515 LYS B O 1
ATOM 9269 N N . ILE B 1 513 ? 10.868 -28.013 53.003 1.000 34.870 516 ILE B N 1
ATOM 9270 C CA . ILE B 1 513 ? 11.731 -27.747 51.821 1.000 34.474 516 ILE B CA 1
ATOM 9271 C C . ILE B 1 513 ? 13.157 -27.504 52.327 1.000 36.123 516 ILE B C 1
ATOM 9272 O O . ILE B 1 513 ? 13.333 -26.749 53.301 1.000 36.022 516 ILE B O 1
ATOM 9277 N N . LEU B 1 514 ? 14.137 -28.139 51.688 1.000 37.358 517 LEU B N 1
ATOM 9278 C CA . LEU B 1 514 ? 15.550 -28.157 52.158 1.000 40.143 517 LEU B CA 1
ATOM 9279 C C . LEU B 1 514 ? 16.188 -26.780 51.959 1.000 39.514 517 LEU B C 1
ATOM 9280 O O . LEU B 1 514 ? 16.225 -26.304 50.804 1.000 38.129 517 LEU B O 1
ATOM 9285 N N . ILE B 1 515 ? 16.679 -26.183 53.043 1.000 40.330 518 ILE B N 1
ATOM 9286 C CA . ILE B 1 515 ? 17.680 -25.078 53.034 1.000 40.916 518 ILE B CA 1
ATOM 9287 C C . ILE B 1 515 ? 18.847 -25.565 53.890 1.000 42.648 518 ILE B C 1
ATOM 9288 O O . ILE B 1 515 ? 18.604 -25.891 55.057 1.000 42.811 518 ILE B O 1
ATOM 9293 N N . SER B 1 516 ? 20.036 -25.668 53.304 1.000 42.849 519 SER B N 1
ATOM 9294 C CA . SER B 1 516 ? 21.193 -26.376 53.913 1.000 45.942 519 SER B CA 1
ATOM 9295 C C . SER B 1 516 ? 22.305 -25.374 54.206 1.000 46.676 519 SER B C 1
ATOM 9296 O O . SER B 1 516 ? 22.398 -24.336 53.512 1.000 45.367 519 SER B O 1
ATOM 9299 N N . LYS B 1 517 ? 23.130 -25.697 55.196 1.000 48.390 520 LYS B N 1
ATOM 9300 C CA . LYS B 1 517 ? 24.324 -24.907 55.571 1.000 50.144 520 LYS B CA 1
ATOM 9301 C C . LYS B 1 517 ? 25.561 -25.768 55.316 1.000 51.053 520 LYS B C 1
ATOM 9302 O O . LYS B 1 517 ? 25.488 -26.993 55.527 1.000 52.255 520 LYS B O 1
ATOM 9308 N N . MET B 1 518 ? 26.647 -25.139 54.886 1.000 50.484 521 MET B N 1
ATOM 9309 C CA . MET B 1 518 ? 27.959 -25.811 54.702 1.000 52.059 521 MET B CA 1
ATOM 9310 C C . MET B 1 518 ? 28.648 -25.882 56.069 1.000 53.938 521 MET B C 1
ATOM 9311 O O . MET B 1 518 ? 28.062 -25.408 57.069 1.000 53.652 521 MET B O 1
ATOM 9316 N N . SER B 1 519 ? 29.839 -26.469 56.138 1.000 55.134 522 SER B N 1
ATOM 9317 C CA . SER B 1 519 ? 30.497 -26.747 57.443 1.000 56.934 522 SER B CA 1
ATOM 9318 C C . SER B 1 519 ? 30.931 -25.437 58.113 1.000 57.066 522 SER B C 1
ATOM 9319 O O . SER B 1 519 ? 31.136 -25.462 59.332 1.000 58.367 522 SER B O 1
ATOM 9322 N N . ASN B 1 520 ? 31.073 -24.343 57.353 1.000 55.207 523 ASN B N 1
ATOM 9323 C CA . ASN B 1 520 ? 31.467 -23.001 57.880 1.000 55.786 523 ASN B CA 1
ATOM 9324 C C . ASN B 1 520 ? 30.211 -22.125 58.270 1.000 54.157 523 ASN B C 1
ATOM 9325 O O . ASN B 1 520 ? 30.336 -20.772 58.462 1.000 55.331 523 ASN B O 1
ATOM 9330 N N . GLY B 1 521 ? 29.033 -22.900 58.407 1.000 52.518 524 GLY B N 1
ATOM 9331 C CA . GLY B 1 521 ? 27.760 -22.316 58.881 1.000 50.984 524 GLY B CA 1
ATOM 9332 C C . GLY B 1 521 ? 27.120 -21.365 57.875 1.000 48.933 524 GLY B C 1
ATOM 9333 O O . GLY B 1 521 ? 26.178 -20.649 58.249 1.000 47.862 524 GLY B O 1
ATOM 9334 N N . VAL B 1 522 ? 27.602 -21.339 56.632 1.000 47.943 525 VAL B N 1
ATOM 9335 C CA . VAL B 1 522 ? 27.063 -20.445 55.566 1.000 45.791 525 VAL B CA 1
ATOM 9336 C C . VAL B 1 522 ? 25.970 -21.198 54.803 1.000 44.307 525 VAL B C 1
ATOM 9337 O O . VAL B 1 522 ? 26.161 -22.389 54.466 1.000 44.764 525 VAL B O 1
ATOM 9341 N N . THR B 1 523 ? 24.857 -20.511 54.501 1.000 42.503 526 THR B N 1
ATOM 9342 C CA . THR B 1 523 ? 23.787 -21.099 53.668 1.000 41.335 526 THR B CA 1
ATOM 9343 C C . THR B 1 523 ? 24.421 -21.578 52.351 1.000 40.870 526 THR B C 1
ATOM 9344 O O . THR B 1 523 ? 25.134 -20.765 51.691 1.000 41.278 526 THR B O 1
ATOM 9348 N N . ARG B 1 524 ? 24.226 -22.866 52.036 1.000 41.335 527 ARG B N 1
ATOM 9349 C CA . ARG B 1 524 ? 24.750 -23.499 50.804 1.000 41.514 527 ARG B CA 1
ATOM 9350 C C . ARG B 1 524 ? 23.884 -23.062 49.609 1.000 38.881 527 ARG B C 1
ATOM 9351 O O . ARG B 1 524 ? 22.633 -23.213 49.648 1.000 37.136 527 ARG B O 1
ATOM 9359 N N . GLU B 1 525 ? 24.503 -22.527 48.556 1.000 37.998 528 GLU B N 1
ATOM 9360 C CA . GLU B 1 525 ? 23.729 -21.954 47.425 1.000 35.910 528 GLU B CA 1
ATOM 9361 C C . GLU B 1 525 ? 22.947 -23.061 46.710 1.000 35.139 528 GLU B C 1
ATOM 9362 O O . GLU B 1 525 ? 21.848 -22.766 46.185 1.000 32.894 528 GLU B O 1
ATOM 9368 N N . HIS B 1 526 ? 23.481 -24.268 46.632 1.000 36.311 529 HIS B N 1
ATOM 9369 C CA . HIS B 1 526 ? 22.854 -25.440 45.971 1.000 36.456 529 HIS B CA 1
ATOM 9370 C C . HIS B 1 526 ? 23.649 -26.689 46.335 1.000 38.525 529 HIS B C 1
ATOM 9371 O O . HIS B 1 526 ? 24.742 -26.529 46.927 1.000 39.717 529 HIS B O 1
ATOM 9378 N N . ASP B 1 527 ? 23.139 -27.876 45.994 1.000 39.324 530 ASP B N 1
ATOM 9379 C CA . ASP B 1 527 ? 23.697 -29.160 46.515 1.000 41.484 530 ASP B CA 1
ATOM 9380 C C . ASP B 1 527 ? 25.113 -29.431 45.997 1.000 43.321 530 ASP B C 1
ATOM 9381 O O . ASP B 1 527 ? 25.803 -30.225 46.668 1.000 44.402 530 ASP B O 1
ATOM 9386 N N . SER B 1 528 ? 25.523 -28.844 44.871 1.000 42.924 531 SER B N 1
ATOM 9387 C CA . SER B 1 528 ? 26.891 -29.001 44.293 1.000 44.673 531 SER B CA 1
ATOM 9388 C C . SER B 1 528 ? 27.798 -27.804 44.647 1.000 44.526 531 SER B C 1
ATOM 9389 O O . SER B 1 528 ? 28.899 -27.705 44.031 1.000 46.949 531 SER B O 1
ATOM 9392 N N . TYR B 1 529 ? 27.390 -26.918 45.569 1.000 43.357 532 TYR B N 1
ATOM 9393 C CA . TYR B 1 529 ? 28.105 -25.646 45.858 1.000 43.023 532 TYR B CA 1
ATOM 9394 C C . TYR B 1 529 ? 29.118 -25.898 46.978 1.000 45.490 532 TYR B C 1
ATOM 9395 O O . TYR B 1 529 ? 28.729 -26.501 47.974 1.000 45.357 532 TYR B O 1
ATOM 9404 N N . THR B 1 530 ? 30.366 -25.455 46.777 1.000 46.664 533 THR B N 1
ATOM 9405 C CA . THR B 1 530 ? 31.439 -25.473 47.808 1.000 49.418 533 THR B CA 1
ATOM 9406 C C . THR B 1 530 ? 31.975 -24.044 47.973 1.000 49.022 533 THR B C 1
ATOM 9407 O O . THR B 1 530 ? 31.747 -23.419 49.079 1.000 50.420 533 THR B O 1
ATOM 9411 N N . ASP B 1 531 ? 32.616 -23.516 46.882 1.000 48.012 534 ASP B N 1
ATOM 9412 C CA . ASP B 1 531 ? 33.331 -22.220 46.981 1.000 48.302 534 ASP B CA 1
ATOM 9413 C C . ASP B 1 531 ? 33.336 -21.485 45.639 1.000 46.943 534 ASP B C 1
ATOM 9414 O O . ASP B 1 531 ? 34.103 -20.507 45.522 1.000 47.247 534 ASP B O 1
ATOM 9419 N N . GLN B 1 532 ? 32.426 -21.840 44.715 1.000 45.485 535 GLN B N 1
ATOM 9420 C CA . GLN B 1 532 ? 32.455 -21.324 43.322 1.000 44.516 535 GLN B CA 1
ATOM 9421 C C . GLN B 1 532 ? 32.155 -19.820 43.359 1.000 43.112 535 GLN B C 1
ATOM 9422 O O . GLN B 1 532 ? 31.348 -19.359 44.267 1.000 42.504 535 GLN B O 1
ATOM 9428 N N . ASN B 1 533 ? 32.759 -19.066 42.406 1.000 42.587 536 ASN B N 1
ATOM 9429 C CA . ASN B 1 533 ? 32.312 -17.679 42.128 1.000 41.284 536 ASN B CA 1
ATOM 9430 C C . ASN B 1 533 ? 30.855 -17.761 41.659 1.000 38.702 536 ASN B C 1
ATOM 9431 O O . ASN B 1 533 ? 30.487 -18.794 41.065 1.000 38.080 536 ASN B O 1
ATOM 9436 N N . ILE B 1 534 ? 30.080 -16.723 41.957 1.000 36.790 537 ILE B N 1
ATOM 9437 C CA . ILE B 1 534 ? 28.620 -16.664 41.649 1.000 34.653 537 ILE B CA 1
ATOM 9438 C C . ILE B 1 534 ? 28.342 -15.403 40.830 1.000 33.664 537 ILE B C 1
ATOM 9439 O O . ILE B 1 534 ? 29.071 -14.406 40.928 1.000 34.327 537 ILE B O 1
ATOM 9444 N N . LYS B 1 535 ? 27.315 -15.464 39.994 1.000 32.187 538 LYS B N 1
ATOM 9445 C CA . LYS B 1 535 ? 26.994 -14.370 39.047 1.000 31.026 538 LYS B CA 1
ATOM 9446 C C . LYS B 1 535 ? 26.385 -13.181 39.801 1.000 30.320 538 LYS B C 1
ATOM 9447 O O . LYS B 1 535 ? 26.561 -12.023 39.376 1.000 30.409 538 LYS B O 1
ATOM 9453 N N . GLN B 1 536 ? 25.608 -13.472 40.839 1.000 30.168 539 GLN B N 1
ATOM 9454 C CA . GLN B 1 536 ? 24.758 -12.449 41.471 1.000 29.919 539 GLN B CA 1
ATOM 9455 C C . GLN B 1 536 ? 24.221 -12.994 42.794 1.000 30.207 539 GLN B C 1
ATOM 9456 O O . GLN B 1 536 ? 24.353 -14.210 43.048 1.000 31.426 539 GLN B O 1
ATOM 9462 N N . ALA B 1 537 ? 23.556 -12.141 43.570 1.000 30.614 540 ALA B N 1
ATOM 9463 C CA . ALA B 1 537 ? 22.966 -12.513 44.874 1.000 30.828 540 ALA B CA 1
ATOM 9464 C C . ALA B 1 537 ? 21.982 -13.682 44.689 1.000 30.224 540 ALA B C 1
ATOM 9465 O O . ALA B 1 537 ? 21.183 -13.662 43.724 1.000 29.174 540 ALA B O 1
ATOM 9467 N N . ASP B 1 538 ? 22.036 -14.664 45.597 1.000 30.857 541 ASP B N 1
ATOM 9468 C CA . ASP B 1 538 ? 21.184 -15.879 45.591 1.000 30.134 541 ASP B CA 1
ATOM 9469 C C . ASP B 1 538 ? 20.874 -16.224 47.050 1.000 30.852 541 ASP B C 1
ATOM 9470 O O . ASP B 1 538 ? 19.811 -15.856 47.538 1.000 30.491 541 ASP B O 1
ATOM 9475 N N . ALA B 1 539 ? 21.820 -16.815 47.782 1.000 31.842 542 ALA B N 1
ATOM 9476 C CA . ALA B 1 539 ? 21.588 -17.166 49.197 1.000 32.970 542 ALA B CA 1
ATOM 9477 C C . ALA B 1 539 ? 21.301 -15.901 50.024 1.000 32.913 542 ALA B C 1
ATOM 9478 O O . ALA B 1 539 ? 20.534 -15.992 50.994 1.000 33.042 542 ALA B O 1
ATOM 9480 N N . ASN B 1 540 ? 21.929 -14.771 49.681 1.000 33.220 543 ASN B N 1
ATOM 9481 C CA . ASN B 1 540 ? 21.745 -13.495 50.432 1.000 33.337 543 ASN B CA 1
ATOM 9482 C C . ASN B 1 540 ? 20.301 -13.005 50.275 1.000 31.907 543 ASN B C 1
ATOM 9483 O O . ASN B 1 540 ? 19.836 -12.262 51.162 1.000 32.210 543 ASN B O 1
ATOM 9488 N N . LEU B 1 541 ? 19.632 -13.405 49.193 1.000 30.606 544 LEU B N 1
ATOM 9489 C CA . LEU B 1 541 ? 18.224 -13.012 48.940 1.000 28.938 544 LEU B CA 1
ATOM 9490 C C . LEU B 1 541 ? 17.294 -13.668 49.977 1.000 29.470 544 LEU B C 1
ATOM 9491 O O . LEU B 1 541 ? 16.154 -13.169 50.136 1.000 28.587 544 LEU B O 1
ATOM 9496 N N . LEU B 1 542 ? 17.721 -14.748 50.649 1.000 30.527 545 LEU B N 1
ATOM 9497 C CA . LEU B 1 542 ? 16.923 -15.383 51.740 1.000 31.809 545 LEU B CA 1
ATOM 9498 C C . LEU B 1 542 ? 16.811 -14.417 52.924 1.000 32.525 545 LEU B C 1
ATOM 9499 O O . LEU B 1 542 ? 15.836 -14.543 53.709 1.000 31.915 545 LEU B O 1
ATOM 9504 N N . ALA B 1 543 ? 17.809 -13.546 53.116 1.000 32.857 546 ALA B N 1
ATOM 9505 C CA . ALA B 1 543 ? 17.774 -12.483 54.144 1.000 33.194 546 ALA B CA 1
ATOM 9506 C C . ALA B 1 543 ? 16.891 -11.323 53.669 1.000 32.076 546 ALA B C 1
ATOM 9507 O O . ALA B 1 543 ? 15.940 -10.972 54.375 1.000 32.463 546 ALA B O 1
ATOM 9509 N N . TYR B 1 544 ? 17.195 -10.729 52.517 1.000 30.804 547 TYR B N 1
ATOM 9510 C CA . TYR B 1 544 ? 16.321 -9.700 51.903 1.000 29.658 547 TYR B CA 1
ATOM 9511 C C . TYR B 1 544 ? 16.306 -9.970 50.411 1.000 28.209 547 TYR B C 1
ATOM 9512 O O . TYR B 1 544 ? 17.364 -10.100 49.808 1.000 28.648 547 TYR B O 1
ATOM 9521 N N . PRO B 1 545 ? 15.141 -10.049 49.723 1.000 27.190 548 PRO B N 1
ATOM 9522 C CA . PRO B 1 545 ? 13.829 -9.731 50.288 1.000 26.922 548 PRO B CA 1
ATOM 9523 C C . PRO B 1 545 ? 13.021 -10.797 51.047 1.000 27.499 548 PRO B C 1
ATOM 9524 O O . PRO B 1 545 ? 12.029 -10.431 51.641 1.000 28.110 548 PRO B O 1
ATOM 9528 N N . LEU B 1 546 ? 13.417 -12.068 51.039 1.000 28.073 549 LEU B N 1
ATOM 9529 C CA . LEU B 1 546 ? 12.490 -13.140 51.490 1.000 28.074 549 LEU B CA 1
ATOM 9530 C C . LEU B 1 546 ? 12.268 -13.064 52.992 1.000 29.753 549 LEU B C 1
ATOM 9531 O O . LEU B 1 546 ? 11.162 -13.455 53.410 1.000 30.171 549 LEU B O 1
ATOM 9536 N N . LYS B 1 547 ? 13.298 -12.649 53.739 1.000 30.424 550 LYS B N 1
ATOM 9537 C CA . LYS B 1 547 ? 13.281 -12.555 55.229 1.000 32.272 550 LYS B CA 1
ATOM 9538 C C . LYS B 1 547 ? 13.017 -13.946 55.810 1.000 32.326 550 LYS B C 1
ATOM 9539 O O . LYS B 1 547 ? 12.456 -14.031 56.924 1.000 32.902 550 LYS B O 1
ATOM 9545 N N . LEU B 1 548 ? 13.466 -15.004 55.133 1.000 32.384 551 LEU B N 1
ATOM 9546 C CA . LEU B 1 548 ? 13.485 -16.375 55.707 1.000 32.888 551 LEU B CA 1
ATOM 9547 C C . LEU B 1 548 ? 14.632 -16.479 56.719 1.000 34.541 551 LEU B C 1
ATOM 9548 O O . LEU B 1 548 ? 14.480 -17.226 57.700 1.000 35.919 551 LEU B O 1
ATOM 9553 N N . ILE B 1 549 ? 15.725 -15.744 56.494 1.000 34.688 552 ILE B N 1
ATOM 9554 C CA . ILE B 1 549 ? 16.858 -15.631 57.464 1.000 36.535 552 ILE B CA 1
ATOM 9555 C C . ILE B 1 549 ? 16.776 -14.263 58.156 1.000 36.941 552 ILE B C 1
ATOM 9556 O O . ILE B 1 549 ? 16.980 -13.242 57.480 1.000 36.835 552 ILE B O 1
ATOM 9561 N N . THR B 1 550 ? 16.492 -14.252 59.463 1.000 38.336 553 THR B N 1
ATOM 9562 C CA . THR B 1 550 ? 16.312 -13.021 60.282 1.000 39.032 553 THR B CA 1
ATOM 9563 C C . THR B 1 550 ? 17.391 -12.949 61.370 1.000 41.203 553 THR B C 1
ATOM 9564 O O . THR B 1 550 ? 17.619 -11.846 61.889 1.000 41.724 553 THR B O 1
ATOM 9568 N N . ASP B 1 551 ? 18.038 -14.073 61.681 1.000 42.542 554 ASP B N 1
ATOM 9569 C CA . ASP B 1 551 ? 19.146 -14.140 62.669 1.000 44.605 554 ASP B CA 1
ATOM 9570 C C . ASP B 1 551 ? 20.316 -13.310 62.131 1.000 45.208 554 ASP B C 1
ATOM 9571 O O . ASP B 1 551 ? 20.889 -13.700 61.083 1.000 44.005 554 ASP B O 1
ATOM 9576 N N . LYS B 1 552 ? 20.638 -12.200 62.797 1.000 46.621 555 LYS B N 1
ATOM 9577 C CA . LYS B 1 552 ? 21.619 -11.191 62.314 1.000 47.717 555 LYS B CA 1
ATOM 9578 C C . LYS B 1 552 ? 23.021 -11.797 62.171 1.000 48.467 555 LYS B C 1
ATOM 9579 O O . LYS B 1 552 ? 23.747 -11.344 61.270 1.000 47.584 555 LYS B O 1
ATOM 9585 N N . GLU B 1 553 ? 23.392 -12.771 63.010 1.000 49.774 556 GLU B N 1
ATOM 9586 C CA . GLU B 1 553 ? 24.688 -13.493 62.888 1.000 51.574 556 GLU B CA 1
ATOM 9587 C C . GLU B 1 553 ? 24.719 -14.316 61.593 1.000 49.682 556 GLU B C 1
ATOM 9588 O O . GLU B 1 553 ? 25.791 -14.323 60.914 1.000 49.768 556 GLU B O 1
ATOM 9594 N N . GLN B 1 554 ? 23.597 -14.969 61.242 1.000 47.773 557 GLN B N 1
ATOM 9595 C CA . GLN B 1 554 ? 23.502 -15.816 60.022 1.000 46.456 557 GLN B CA 1
ATOM 9596 C C . GLN B 1 554 ? 23.505 -14.903 58.794 1.000 44.936 557 GLN B C 1
ATOM 9597 O O . GLN B 1 554 ? 24.205 -15.253 57.801 1.000 44.558 557 GLN B O 1
ATOM 9603 N N . ILE B 1 555 ? 22.779 -13.777 58.868 1.000 44.080 558 ILE B N 1
ATOM 9604 C CA . ILE B 1 555 ? 22.741 -12.756 57.777 1.000 42.594 558 ILE B CA 1
ATOM 9605 C C . ILE B 1 555 ? 24.191 -12.352 57.497 1.000 43.931 558 ILE B C 1
ATOM 9606 O O . ILE B 1 555 ? 24.632 -12.422 56.340 1.000 42.563 558 ILE B O 1
ATOM 9611 N N . GLU B 1 556 ? 24.933 -12.034 58.563 1.000 46.038 559 GLU B N 1
ATOM 9612 C CA . GLU B 1 556 ? 26.330 -11.542 58.471 1.000 48.547 559 GLU B CA 1
ATOM 9613 C C . GLU B 1 556 ? 27.259 -12.662 57.960 1.000 48.368 559 GLU B C 1
ATOM 9614 O O . GLU B 1 556 ? 28.158 -12.345 57.102 1.000 48.373 559 GLU B O 1
ATOM 9620 N N . ARG B 1 557 ? 27.054 -13.915 58.442 1.000 48.253 560 ARG B N 1
ATOM 9621 C CA . ARG B 1 557 ? 27.874 -15.066 57.966 1.000 49.863 560 ARG B CA 1
ATOM 9622 C C . ARG B 1 557 ? 27.734 -15.159 56.444 1.000 47.334 560 ARG B C 1
ATOM 9623 O O . ARG B 1 557 ? 28.771 -15.220 55.729 1.000 47.137 560 ARG B O 1
ATOM 9631 N N . ASP B 1 558 ? 26.487 -15.122 55.962 1.000 44.526 561 ASP B N 1
ATOM 9632 C CA . ASP B 1 558 ? 26.189 -15.313 54.521 1.000 42.979 561 ASP B CA 1
ATOM 9633 C C . ASP B 1 558 ? 26.757 -14.136 53.701 1.000 42.264 561 ASP B C 1
ATOM 9634 O O . ASP B 1 558 ? 27.314 -14.417 52.538 1.000 42.195 561 ASP B O 1
ATOM 9639 N N . LEU B 1 559 ? 26.613 -12.882 54.226 1.000 41.909 562 LEU B N 1
ATOM 9640 C CA . LEU B 1 559 ? 27.149 -11.667 53.545 1.000 42.303 562 LEU B CA 1
ATOM 9641 C C . LEU B 1 559 ? 28.663 -11.792 53.389 1.000 44.354 562 LEU B C 1
ATOM 9642 O O . LEU B 1 559 ? 29.192 -11.555 52.293 1.000 43.722 562 LEU B O 1
ATOM 9647 N N . LYS B 1 560 ? 29.341 -12.094 54.491 1.000 46.621 563 LYS B N 1
ATOM 9648 C CA . LYS B 1 560 ? 30.820 -12.161 54.490 1.000 48.778 563 LYS B CA 1
ATOM 9649 C C . LYS B 1 560 ? 31.278 -13.171 53.406 1.000 47.840 563 LYS B C 1
ATOM 9650 O O . LYS B 1 560 ? 32.286 -12.812 52.657 1.000 49.071 563 LYS B O 1
ATOM 9656 N N . TYR B 1 561 ? 30.623 -14.383 53.434 1.000 46.288 564 TYR B N 1
ATOM 9657 C CA . TYR B 1 561 ? 31.062 -15.486 52.546 1.000 46.373 564 TYR B CA 1
ATOM 9658 C C . TYR B 1 561 ? 30.849 -15.036 51.100 1.000 44.543 564 TYR B C 1
ATOM 9659 O O . TYR B 1 561 ? 31.797 -14.943 50.317 1.000 44.444 564 TYR B O 1
ATOM 9668 N N . TYR B 1 562 ? 29.605 -14.707 50.736 1.000 42.619 565 TYR B N 1
ATOM 9669 C CA . TYR B 1 562 ? 29.263 -14.560 49.306 1.000 41.482 565 TYR B CA 1
ATOM 9670 C C . TYR B 1 562 ? 29.729 -13.177 48.750 1.000 41.812 565 TYR B C 1
ATOM 9671 O O . TYR B 1 562 ? 29.944 -13.093 47.492 1.000 40.408 565 TYR B O 1
ATOM 9680 N N . GLN B 1 563 ? 29.994 -12.166 49.614 1.000 43.586 566 GLN B N 1
ATOM 9681 C CA . GLN B 1 563 ? 30.332 -10.796 49.120 1.000 44.842 566 GLN B CA 1
ATOM 9682 C C . GLN B 1 563 ? 31.717 -10.743 48.454 1.000 47.095 566 GLN B C 1
ATOM 9683 O O . GLN B 1 563 ? 32.005 -9.693 47.829 1.000 48.961 566 GLN B O 1
ATOM 9689 N N . THR B 1 564 ? 32.531 -11.800 48.540 1.000 47.966 567 THR B N 1
ATOM 9690 C CA . THR B 1 564 ? 33.804 -11.889 47.774 1.000 48.473 567 THR B CA 1
ATOM 9691 C C . THR B 1 564 ? 33.654 -12.806 46.551 1.000 48.027 567 THR B C 1
ATOM 9692 O O . THR B 1 564 ? 34.657 -12.975 45.825 1.000 47.874 567 THR B O 1
ATOM 9696 N N . LYS B 1 565 ? 32.458 -13.350 46.297 1.000 45.994 568 LYS B N 1
ATOM 9697 C CA . LYS B 1 565 ? 32.261 -14.426 45.288 1.000 45.867 568 LYS B CA 1
ATOM 9698 C C . LYS B 1 565 ? 31.739 -13.865 43.948 1.000 43.363 568 LYS B C 1
ATOM 9699 O O . LYS B 1 565 ? 31.673 -14.677 43.008 1.000 42.325 568 LYS B O 1
ATOM 9705 N N . ILE B 1 566 ? 31.440 -12.556 43.862 1.000 42.403 569 ILE B N 1
ATOM 9706 C CA . ILE B 1 566 ? 30.902 -11.893 42.631 1.000 41.646 569 ILE B CA 1
ATOM 9707 C C . ILE B 1 566 ? 32.068 -11.227 41.908 1.000 41.794 569 ILE B C 1
ATOM 9708 O O . ILE B 1 566 ? 32.613 -10.227 42.381 1.000 42.716 569 ILE B O 1
ATOM 9713 N N . PRO B 1 567 ? 32.520 -11.777 40.758 1.000 40.564 570 PRO B N 1
ATOM 9714 C CA . PRO B 1 567 ? 33.574 -11.129 39.977 1.000 41.177 570 PRO B CA 1
ATOM 9715 C C . PRO B 1 567 ? 33.233 -9.700 39.533 1.000 40.536 570 PRO B C 1
ATOM 9716 O O . PRO B 1 567 ? 32.057 -9.367 39.461 1.000 38.952 570 PRO B O 1
ATOM 9720 N N . GLN B 1 568 ? 34.253 -8.910 39.187 1.000 41.758 571 GLN B N 1
ATOM 9721 C CA . GLN B 1 568 ? 34.104 -7.492 38.774 1.000 41.903 571 GLN B CA 1
ATOM 9722 C C . GLN B 1 568 ? 33.449 -7.427 37.387 1.000 40.658 571 GLN B C 1
ATOM 9723 O O . GLN B 1 568 ? 32.681 -6.462 37.160 1.000 40.431 571 GLN B O 1
ATOM 9729 N N . SER B 1 569 ? 33.720 -8.400 36.504 1.000 40.838 572 SER B N 1
ATOM 9730 C CA . SER B 1 569 ? 33.288 -8.390 35.077 1.000 39.807 572 SER B CA 1
ATOM 9731 C C . SER B 1 569 ? 32.098 -9.321 34.843 1.000 37.991 572 SER B C 1
ATOM 9732 O O . SER B 1 569 ? 32.062 -10.433 35.393 1.000 37.672 572 SER B O 1
ATOM 9735 N N . ASP B 1 570 ? 31.175 -8.858 34.011 1.000 36.551 573 ASP B N 1
ATOM 9736 C CA . ASP B 1 570 ? 30.093 -9.680 33.408 1.000 35.825 573 ASP B CA 1
ATOM 9737 C C . ASP B 1 570 ? 29.127 -10.127 34.512 1.000 34.229 573 ASP B C 1
ATOM 9738 O O . ASP B 1 570 ? 28.496 -11.198 34.356 1.000 34.747 573 ASP B O 1
ATOM 9743 N N . THR B 1 571 ? 28.980 -9.303 35.559 1.000 32.834 574 THR B N 1
ATOM 9744 C CA . THR B 1 571 ? 28.075 -9.543 36.708 1.000 32.066 574 THR B CA 1
ATOM 9745 C C . THR B 1 571 ? 27.065 -8.402 36.767 1.000 30.545 574 THR B C 1
ATOM 9746 O O . THR B 1 571 ? 27.425 -7.226 36.841 1.000 30.689 574 THR B O 1
ATOM 9750 N N . PRO B 1 572 ? 25.756 -8.719 36.667 1.000 28.852 575 PRO B N 1
ATOM 9751 C CA . PRO B 1 572 ? 24.737 -7.686 36.540 1.000 27.633 575 PRO B CA 1
ATOM 9752 C C . PRO B 1 572 ? 24.449 -6.965 37.861 1.000 27.835 575 PRO B C 1
ATOM 9753 O O . PRO B 1 572 ? 24.797 -7.492 38.916 1.000 28.187 575 PRO B O 1
ATOM 9757 N N . ALA B 1 573 ? 23.805 -5.802 37.783 1.000 26.613 576 ALA B N 1
ATOM 9758 C CA . ALA B 1 573 ? 23.519 -4.937 38.947 1.000 27.207 576 ALA B CA 1
ATOM 9759 C C . ALA B 1 573 ? 22.290 -5.476 39.705 1.000 26.540 576 ALA B C 1
ATOM 9760 O O . ALA B 1 573 ? 21.240 -4.805 39.737 1.000 25.714 576 ALA B O 1
ATOM 9762 N N . MET B 1 574 ? 22.458 -6.650 40.319 1.000 26.981 577 MET B N 1
ATOM 9763 C CA . MET B 1 574 ? 21.405 -7.436 41.003 1.000 26.866 577 MET B CA 1
ATOM 9764 C C . MET B 1 574 ? 22.024 -8.089 42.237 1.000 28.107 577 MET B C 1
ATOM 9765 O O . MET B 1 574 ? 21.727 -9.245 42.529 1.000 27.906 577 MET B O 1
ATOM 9770 N N . THR B 1 575 ? 22.892 -7.358 42.928 1.000 30.044 578 THR B N 1
ATOM 9771 C CA . THR B 1 575 ? 23.739 -7.941 43.992 1.000 31.224 578 THR B CA 1
ATOM 9772 C C . THR B 1 575 ? 24.084 -6.905 45.064 1.000 31.612 578 THR B C 1
ATOM 9773 O O . THR B 1 575 ? 23.605 -7.051 46.197 1.000 31.638 578 THR B O 1
ATOM 9777 N N . GLN B 1 576 ? 24.863 -5.892 44.706 1.000 32.388 579 GLN B N 1
ATOM 9778 C CA . GLN B 1 576 ? 25.499 -4.981 45.690 1.000 34.109 579 GLN B CA 1
ATOM 9779 C C . GLN B 1 576 ? 24.430 -4.128 46.383 1.000 33.329 579 GLN B C 1
ATOM 9780 O O . GLN B 1 576 ? 24.657 -3.726 47.532 1.000 34.590 579 GLN B O 1
ATOM 9786 N N . ALA B 1 577 ? 23.291 -3.864 45.741 1.000 31.603 580 ALA B N 1
ATOM 9787 C CA . ALA B 1 577 ? 22.181 -3.114 46.374 1.000 31.165 580 ALA B CA 1
ATOM 9788 C C . ALA B 1 577 ? 21.640 -3.919 47.562 1.000 31.185 580 ALA B C 1
ATOM 9789 O O . ALA B 1 577 ? 21.211 -3.306 48.576 1.000 31.903 580 ALA B O 1
ATOM 9791 N N . ILE B 1 578 ? 21.609 -5.245 47.416 1.000 31.091 581 ILE B N 1
ATOM 9792 C CA . ILE B 1 578 ? 21.159 -6.188 48.478 1.000 31.493 581 ILE B CA 1
ATOM 9793 C C . ILE B 1 578 ? 22.218 -6.151 49.582 1.000 32.865 581 ILE B C 1
ATOM 9794 O O . ILE B 1 578 ? 21.818 -6.039 50.752 1.000 32.380 581 ILE B O 1
ATOM 9799 N N . PHE B 1 579 ? 23.506 -6.243 49.240 1.000 33.633 582 PHE B N 1
ATOM 9800 C CA . PHE B 1 579 ? 24.592 -6.161 50.245 1.000 35.278 582 PHE B CA 1
ATOM 9801 C C . PHE B 1 579 ? 24.409 -4.861 51.032 1.000 35.427 582 PHE B C 1
ATOM 9802 O O . PHE B 1 579 ? 24.475 -4.919 52.256 1.000 35.927 582 PHE B O 1
ATOM 9810 N N . SER B 1 580 ? 24.177 -3.735 50.356 1.000 34.355 583 SER B N 1
ATOM 9811 C CA . SER B 1 580 ? 24.035 -2.396 50.987 1.000 35.241 583 SER B CA 1
ATOM 9812 C C . SER B 1 580 ? 22.862 -2.415 51.961 1.000 35.114 583 SER B C 1
ATOM 9813 O O . SER B 1 580 ? 23.005 -1.989 53.113 1.000 36.336 583 SER B O 1
ATOM 9816 N N . LEU B 1 581 ? 21.716 -2.891 51.488 1.000 33.903 584 LEU B N 1
ATOM 9817 C CA . LEU B 1 581 ? 20.475 -2.921 52.293 1.000 33.861 584 LEU B CA 1
ATOM 9818 C C . LEU B 1 581 ? 20.702 -3.777 53.539 1.000 35.229 584 LEU B C 1
ATOM 9819 O O . LEU B 1 581 ? 20.321 -3.325 54.631 1.000 35.950 584 LEU B O 1
ATOM 9824 N N . LEU B 1 582 ? 21.318 -4.952 53.398 1.000 35.807 585 LEU B N 1
ATOM 9825 C CA . LEU B 1 582 ? 21.543 -5.861 54.551 1.000 36.909 585 LEU B CA 1
ATOM 9826 C C . LEU B 1 582 ? 22.512 -5.200 55.533 1.000 38.519 585 LEU B C 1
ATOM 9827 O O . LEU B 1 582 ? 22.275 -5.317 56.747 1.000 39.088 585 LEU B O 1
ATOM 9832 N N . TYR B 1 583 ? 23.532 -4.485 55.054 1.000 38.878 586 TYR B N 1
ATOM 9833 C CA . TYR B 1 583 ? 24.468 -3.778 55.971 1.000 40.827 586 TYR B CA 1
ATOM 9834 C C . TYR B 1 583 ? 23.742 -2.615 56.669 1.000 41.171 586 TYR B C 1
ATOM 9835 O O . TYR B 1 583 ? 23.983 -2.434 57.865 1.000 42.332 586 TYR B O 1
ATOM 9844 N N . SER B 1 584 ? 22.837 -1.889 55.994 1.000 40.426 587 SER B N 1
ATOM 9845 C CA . SER B 1 584 ? 21.993 -0.842 56.640 1.000 41.076 587 SER B CA 1
ATOM 9846 C C . SER B 1 584 ? 21.147 -1.470 57.758 1.000 41.251 587 SER B C 1
ATOM 9847 O O . SER B 1 584 ? 21.041 -0.849 58.839 1.000 42.954 587 SER B O 1
ATOM 9850 N N . ARG B 1 585 ? 20.584 -2.662 57.525 1.000 40.415 588 ARG B N 1
ATOM 9851 C CA . ARG B 1 585 ? 19.725 -3.387 58.500 1.000 40.739 588 ARG B CA 1
ATOM 9852 C C . ARG B 1 585 ? 20.586 -3.815 59.696 1.000 41.823 588 ARG B C 1
ATOM 9853 O O . ARG B 1 585 ? 20.052 -3.841 60.817 1.000 42.169 588 ARG B O 1
ATOM 9861 N N . LEU B 1 586 ? 21.862 -4.134 59.449 1.000 42.546 589 LEU B N 1
ATOM 9862 C CA . LEU B 1 586 ? 22.860 -4.505 60.496 1.000 44.729 589 LEU B CA 1
ATOM 9863 C C . LEU B 1 586 ? 23.503 -3.250 61.107 1.000 46.466 589 LEU B C 1
ATOM 9864 O O . LEU B 1 586 ? 24.389 -3.426 61.950 1.000 47.738 589 LEU B O 1
ATOM 9869 N N . GLU B 1 587 ? 23.075 -2.044 60.718 1.000 46.121 590 GLU B N 1
ATOM 9870 C CA . GLU B 1 587 ? 23.517 -0.723 61.249 1.000 48.051 590 GLU B CA 1
ATOM 9871 C C . GLU B 1 587 ? 25.023 -0.538 61.038 1.000 49.618 590 GLU B C 1
ATOM 9872 O O . GLU B 1 587 ? 25.694 -0.049 61.945 1.000 51.341 590 GLU B O 1
ATOM 9878 N N . ASP B 1 588 ? 25.510 -0.879 59.847 1.000 49.182 591 ASP B N 1
ATOM 9879 C CA . ASP B 1 588 ? 26.922 -0.693 59.439 1.000 50.785 591 ASP B CA 1
ATOM 9880 C C . ASP B 1 588 ? 26.943 0.334 58.302 1.000 50.167 591 ASP B C 1
ATOM 9881 O O . ASP B 1 588 ? 26.833 -0.069 57.126 1.000 47.197 591 ASP B O 1
ATOM 9886 N N . SER B 1 589 ? 27.002 1.616 58.663 1.000 51.100 592 SER B N 1
ATOM 9887 C CA . SER B 1 589 ? 26.938 2.789 57.752 1.000 51.359 592 SER B CA 1
ATOM 9888 C C . SER B 1 589 ? 28.033 2.702 56.678 1.000 51.343 592 SER B C 1
ATOM 9889 O O . SER B 1 589 ? 27.740 2.945 55.493 1.000 49.433 592 SER B O 1
ATOM 9892 N N . ASP B 1 590 ? 29.264 2.374 57.076 1.000 52.826 593 ASP B N 1
ATOM 9893 C CA . ASP B 1 590 ? 30.430 2.409 56.152 1.000 53.473 593 ASP B CA 1
ATOM 9894 C C . ASP B 1 590 ? 30.271 1.339 55.059 1.000 50.887 593 ASP B C 1
ATOM 9895 O O . ASP B 1 590 ? 30.511 1.687 53.867 1.000 48.736 593 ASP B O 1
ATOM 9900 N N . GLN B 1 591 ? 29.937 0.084 55.482 1.000 50.008 594 GLN B N 1
ATOM 9901 C CA . GLN B 1 591 ? 29.788 -1.074 54.553 1.000 48.061 594 GLN B CA 1
ATOM 9902 C C . GLN B 1 591 ? 28.553 -0.838 53.681 1.000 44.854 594 GLN B C 1
ATOM 9903 O O . GLN B 1 591 ? 28.630 -1.087 52.471 1.000 43.633 594 GLN B O 1
ATOM 9909 N N . ALA B 1 592 ? 27.468 -0.338 54.271 1.000 43.579 595 ALA B N 1
ATOM 9910 C CA . ALA B 1 592 ? 26.213 -0.083 53.527 1.000 41.496 595 ALA B CA 1
ATOM 9911 C C . ALA B 1 592 ? 26.499 0.933 52.420 1.000 41.335 595 ALA B C 1
ATOM 9912 O O . ALA B 1 592 ? 26.056 0.714 51.277 1.000 39.651 595 ALA B O 1
ATOM 9914 N N . TYR B 1 593 ? 27.201 2.018 52.734 1.000 43.026 596 TYR B N 1
ATOM 9915 C CA . TYR B 1 593 ? 27.487 3.111 51.772 1.000 43.226 596 TYR B CA 1
ATOM 9916 C C . TYR B 1 593 ? 28.464 2.611 50.699 1.000 43.140 596 TYR B C 1
ATOM 9917 O O . TYR B 1 593 ? 28.255 2.972 49.492 1.000 41.407 596 TYR B O 1
ATOM 9926 N N . HIS B 1 594 ? 29.480 1.819 51.077 1.000 44.349 597 HIS B N 1
ATOM 9927 C CA . HIS B 1 594 ? 30.447 1.209 50.124 1.000 44.630 597 HIS B CA 1
ATOM 9928 C C . HIS B 1 594 ? 29.659 0.463 49.042 1.000 42.427 597 HIS B C 1
ATOM 9929 O O . HIS B 1 594 ? 29.894 0.725 47.853 1.000 42.207 597 HIS B O 1
ATOM 9936 N N . TRP B 1 595 ? 28.782 -0.446 49.456 1.000 40.999 598 TRP B N 1
ATOM 9937 C CA . TRP B 1 595 ? 28.010 -1.318 48.530 1.000 38.801 598 TRP B CA 1
ATOM 9938 C C . TRP B 1 595 ? 26.963 -0.503 47.754 1.000 37.182 598 TRP B C 1
ATOM 9939 O O . TRP B 1 595 ? 26.739 -0.851 46.574 1.000 35.625 598 TRP B O 1
ATOM 9950 N N . PHE B 1 596 ? 26.395 0.559 48.340 1.000 37.303 599 PHE B N 1
ATOM 9951 C CA . PHE B 1 596 ? 25.458 1.482 47.638 1.000 36.416 599 PHE B CA 1
ATOM 9952 C C . PHE B 1 596 ? 26.170 2.068 46.407 1.000 36.516 599 PHE B C 1
ATOM 9953 O O . PHE B 1 596 ? 25.620 1.991 45.293 1.000 35.377 599 PHE B O 1
ATOM 9961 N N . LYS B 1 597 ? 27.392 2.589 46.578 1.000 38.068 600 LYS B N 1
ATOM 9962 C CA . LYS B 1 597 ? 28.145 3.201 45.458 1.000 38.332 600 LYS B CA 1
ATOM 9963 C C . LYS B 1 597 ? 28.524 2.119 44.443 1.000 37.239 600 LYS B C 1
ATOM 9964 O O . LYS B 1 597 ? 28.392 2.380 43.216 1.000 36.224 600 LYS B O 1
ATOM 9970 N N . ASP B 1 598 ? 29.006 0.965 44.924 1.000 37.024 601 ASP B N 1
ATOM 9971 C CA . ASP B 1 598 ? 29.516 -0.124 44.054 1.000 36.895 601 ASP B CA 1
ATOM 9972 C C . ASP B 1 598 ? 28.372 -0.663 43.182 1.000 34.646 601 ASP B C 1
ATOM 9973 O O . ASP B 1 598 ? 28.650 -1.220 42.098 1.000 33.871 601 ASP B O 1
ATOM 9978 N N . ALA B 1 599 ? 27.143 -0.530 43.666 1.000 34.133 602 ALA B N 1
ATOM 9979 C CA . ALA B 1 599 ? 25.948 -1.095 42.999 1.000 32.743 602 ALA B CA 1
ATOM 9980 C C . ALA B 1 599 ? 25.706 -0.445 41.630 1.000 32.173 602 ALA B C 1
ATOM 9981 O O . ALA B 1 599 ? 25.096 -1.120 40.774 1.000 31.344 602 ALA B O 1
ATOM 9983 N N . TYR B 1 600 ? 26.100 0.816 41.416 1.000 32.505 603 TYR B N 1
ATOM 9984 C CA . TYR B 1 600 ? 25.727 1.541 40.174 1.000 32.168 603 TYR B CA 1
ATOM 9985 C C . TYR B 1 600 ? 26.823 2.486 39.666 1.000 32.451 603 TYR B C 1
ATOM 9986 O O . TYR B 1 600 ? 26.911 2.618 38.438 1.000 32.333 603 TYR B O 1
ATOM 9995 N N . GLN B 1 601 ? 27.684 3.072 40.504 1.000 34.447 604 GLN B N 1
ATOM 9996 C CA . GLN B 1 601 ? 28.666 4.086 40.018 1.000 35.998 604 GLN B CA 1
ATOM 9997 C C . GLN B 1 601 ? 29.651 3.466 39.023 1.000 36.117 604 GLN B C 1
ATOM 9998 O O . GLN B 1 601 ? 29.968 4.116 38.027 1.000 37.024 604 GLN B O 1
ATOM 10004 N N . PRO B 1 602 ? 30.131 2.206 39.187 1.000 36.119 605 PRO B N 1
ATOM 10005 C CA . PRO B 1 602 ? 30.972 1.567 38.173 1.000 36.293 605 PRO B CA 1
ATOM 10006 C C . PRO B 1 602 ? 30.260 1.178 36.867 1.000 34.681 605 PRO B C 1
ATOM 10007 O O . PRO B 1 602 ? 30.937 0.744 35.950 1.000 35.340 605 PRO B O 1
ATOM 10011 N N . ASN B 1 603 ? 28.936 1.352 36.808 1.000 33.258 606 ASN B N 1
ATOM 10012 C CA . ASN B 1 603 ? 28.096 0.948 35.647 1.000 31.723 606 ASN B CA 1
ATOM 10013 C C . ASN B 1 603 ? 27.643 2.167 34.830 1.000 31.650 606 ASN B C 1
ATOM 10014 O O . ASN B 1 603 ? 26.846 1.965 33.894 1.000 30.505 606 ASN B O 1
ATOM 10019 N N . LEU B 1 604 ? 28.063 3.390 35.161 1.000 32.405 607 LEU B N 1
ATOM 10020 C CA . LEU B 1 604 ? 27.534 4.630 34.527 1.000 32.631 607 LEU B CA 1
ATOM 10021 C C . LEU B 1 604 ? 28.132 4.853 33.131 1.000 32.378 607 LEU B C 1
ATOM 10022 O O . LEU B 1 604 ? 29.308 4.496 32.903 1.000 34.234 607 LEU B O 1
ATOM 10027 N N . ASN B 1 605 ? 27.343 5.469 32.245 1.000 30.521 608 ASN B N 1
ATOM 10028 C CA . ASN B 1 605 ? 27.729 5.866 30.869 1.000 30.281 608 ASN B CA 1
ATOM 10029 C C . ASN B 1 605 ? 27.499 7.362 30.695 1.000 30.689 608 ASN B C 1
ATOM 10030 O O . ASN B 1 605 ? 26.453 7.883 31.097 1.000 29.853 608 ASN B O 1
ATOM 10035 N N . PRO B 1 606 ? 28.427 8.087 30.020 1.000 30.939 609 PRO B N 1
ATOM 10036 C CA . PRO B 1 606 ? 28.274 9.524 29.801 1.000 31.017 609 PRO B CA 1
ATOM 10037 C C . PRO B 1 606 ? 27.362 9.821 28.612 1.000 29.998 609 PRO B C 1
ATOM 10038 O O . PRO B 1 606 ? 27.143 8.938 27.789 1.000 29.217 609 PRO B O 1
ATOM 10042 N N . PRO B 1 607 ? 26.856 11.063 28.441 1.000 29.788 610 PRO B N 1
ATOM 10043 C CA . PRO B 1 607 ? 27.126 12.177 29.355 1.000 31.119 610 PRO B CA 1
ATOM 10044 C C . PRO B 1 607 ? 26.067 12.395 30.448 1.000 30.797 610 PRO B C 1
ATOM 10045 O O . PRO B 1 607 ? 26.173 13.376 31.184 1.000 33.228 610 PRO B O 1
ATOM 10049 N N . PHE B 1 608 ? 25.053 11.518 30.521 1.000 29.685 611 PHE B N 1
ATOM 10050 C CA . PHE B 1 608 ? 23.905 11.678 31.448 1.000 29.646 611 PHE B CA 1
ATOM 10051 C C . PHE B 1 608 ? 23.931 10.686 32.624 1.000 30.089 611 PHE B C 1
ATOM 10052 O O . PHE B 1 608 ? 22.931 10.663 33.367 1.000 30.009 611 PHE B O 1
ATOM 10060 N N . ARG B 1 609 ? 25.013 9.929 32.845 1.000 30.292 612 ARG B N 1
ATOM 10061 C CA . ARG B 1 609 ? 25.132 8.964 33.975 1.000 30.347 612 ARG B CA 1
ATOM 10062 C C . ARG B 1 609 ? 23.968 7.963 33.904 1.000 28.604 612 ARG B C 1
ATOM 10063 O O . ARG B 1 609 ? 23.368 7.621 34.941 1.000 28.808 612 ARG B O 1
ATOM 10071 N N . VAL B 1 610 ? 23.634 7.495 32.710 1.000 27.718 613 VAL B N 1
ATOM 10072 C CA . VAL B 1 610 ? 22.721 6.330 32.573 1.000 26.375 613 VAL B CA 1
ATOM 10073 C C . VAL B 1 610 ? 23.424 5.065 33.082 1.000 26.794 613 VAL B C 1
ATOM 10074 O O . VAL B 1 610 ? 24.659 5.050 33.168 1.000 28.036 613 VAL B O 1
ATOM 10078 N N . ILE B 1 611 ? 22.659 4.050 33.471 1.000 25.602 614 ILE B N 1
ATOM 10079 C CA . ILE B 1 611 ? 23.165 2.828 34.154 1.000 26.307 614 ILE B CA 1
ATOM 10080 C C . ILE B 1 611 ? 23.214 1.667 33.160 1.000 25.271 614 ILE B C 1
ATOM 10081 O O . ILE B 1 611 ? 22.139 1.292 32.624 1.000 23.486 614 ILE B O 1
ATOM 10086 N N . SER B 1 612 ? 24.379 1.053 32.980 1.000 25.643 615 SER B N 1
ATOM 10087 C CA . SER B 1 612 ? 24.547 -0.202 32.211 1.000 25.747 615 SER B CA 1
ATOM 10088 C C . SER B 1 612 ? 24.318 -1.392 33.149 1.000 25.745 615 SER B C 1
ATOM 10089 O O . SER B 1 612 ? 24.328 -1.212 34.397 1.000 26.406 615 SER B O 1
ATOM 10092 N N . GLU B 1 613 ? 24.097 -2.567 32.565 1.000 25.282 616 GLU B N 1
ATOM 10093 C CA . GLU B 1 613 ? 23.788 -3.828 33.285 1.000 25.339 616 GLU B CA 1
ATOM 10094 C C . GLU B 1 613 ? 24.957 -4.253 34.179 1.000 26.525 616 GLU B C 1
ATOM 10095 O O . GLU B 1 613 ? 24.682 -4.705 35.296 1.000 26.300 616 GLU B O 1
ATOM 10101 N N . CYS B 1 614 ? 26.181 -4.172 33.659 1.000 27.258 617 CYS B N 1
ATOM 10102 C CA . CYS B 1 614 ? 27.394 -4.661 34.357 1.000 28.935 617 CYS B CA 1
ATOM 10103 C C . CYS B 1 614 ? 28.397 -3.526 34.515 1.000 30.134 617 CYS B C 1
ATOM 10104 O O . CYS B 1 614 ? 28.305 -2.481 33.827 1.000 29.878 617 CYS B O 1
ATOM 10107 N N . LYS B 1 615 ? 29.369 -3.759 35.386 1.000 31.388 618 LYS B N 1
ATOM 10108 C CA . LYS B 1 615 ? 30.478 -2.801 35.594 1.000 33.170 618 LYS B CA 1
ATOM 10109 C C . LYS B 1 615 ? 31.209 -2.615 34.256 1.000 32.908 618 LYS B C 1
ATOM 10110 O O . LYS B 1 615 ? 31.574 -3.651 33.591 1.000 33.554 618 LYS B O 1
ATOM 10116 N N . GLY B 1 616 ? 31.392 -1.342 33.886 1.000 33.211 619 GLY B N 1
ATOM 10117 C CA . GLY B 1 616 ? 32.054 -0.921 32.638 1.000 33.677 619 GLY B CA 1
ATOM 10118 C C . GLY B 1 616 ? 31.248 -1.283 31.413 1.000 32.522 619 GLY B C 1
ATOM 10119 O O . GLY B 1 616 ? 31.790 -1.227 30.309 1.000 32.503 619 GLY B O 1
ATOM 10120 N N . GLY B 1 617 ? 29.972 -1.626 31.584 1.000 31.688 620 GLY B N 1
ATOM 10121 C CA . GLY B 1 617 ? 29.115 -2.047 30.464 1.000 30.431 620 GLY B CA 1
ATOM 10122 C C . GLY B 1 617 ? 28.715 -0.865 29.601 1.000 30.085 620 GLY B C 1
ATOM 10123 O O . GLY B 1 617 ? 28.997 0.279 29.988 1.000 30.717 620 GLY B O 1
ATOM 10124 N N . THR B 1 618 ? 28.114 -1.130 28.444 1.000 28.899 621 THR B N 1
ATOM 10125 C CA . THR B 1 618 ? 27.716 -0.093 27.454 1.000 28.246 621 THR B CA 1
ATOM 10126 C C . THR B 1 618 ? 26.332 -0.430 26.896 1.000 26.491 621 THR B C 1
ATOM 10127 O O . THR B 1 618 ? 26.128 -0.289 25.686 1.000 27.134 621 THR B O 1
ATOM 10131 N N . ASN B 1 619 ? 25.428 -0.886 27.754 1.000 25.334 622 ASN B N 1
ATOM 10132 C CA . ASN B 1 619 ? 24.063 -1.278 27.299 1.000 23.682 622 ASN B CA 1
ATOM 10133 C C . ASN B 1 619 ? 22.989 -0.660 28.199 1.000 23.199 622 ASN B C 1
ATOM 10134 O O . ASN B 1 619 ? 22.098 -1.365 28.682 1.000 22.862 622 ASN B O 1
ATOM 10139 N N . PRO B 1 620 ? 23.005 0.671 28.426 1.000 22.865 623 PRO B N 1
ATOM 10140 C CA . PRO B 1 620 ? 21.990 1.306 29.266 1.000 22.432 623 PRO B CA 1
ATOM 10141 C C . PRO B 1 620 ? 20.627 1.260 28.561 1.000 21.606 623 PRO B C 1
ATOM 10142 O O . PRO B 1 620 ? 20.543 1.041 27.350 1.000 21.499 623 PRO B O 1
ATOM 10146 N N . TYR B 1 621 ? 19.530 1.483 29.291 1.000 20.761 624 TYR B N 1
ATOM 10147 C CA . TYR B 1 621 ? 19.427 1.808 30.699 1.000 21.272 624 TYR B CA 1
ATOM 10148 C C . TYR B 1 621 ? 18.879 0.598 31.454 1.000 20.903 624 TYR B C 1
ATOM 10149 O O . TYR B 1 621 ? 17.766 0.148 31.148 1.000 19.995 624 TYR B O 1
ATOM 10158 N N . PHE B 1 622 ? 19.624 0.081 32.417 1.000 21.446 625 PHE B N 1
ATOM 10159 C CA . PHE B 1 622 ? 19.290 -1.147 33.175 1.000 21.279 625 PHE B CA 1
ATOM 10160 C C . PHE B 1 622 ? 18.413 -0.734 34.362 1.000 21.615 625 PHE B C 1
ATOM 10161 O O . PHE B 1 622 ? 18.899 -0.472 35.458 1.000 22.162 625 PHE B O 1
ATOM 10169 N N A SER B 1 623 ? 17.106 -0.607 34.126 0.500 20.641 626 SER B N 1
ATOM 10170 N N B SER B 1 623 ? 17.121 -0.613 34.063 0.500 20.747 626 SER B N 1
ATOM 10171 C CA A SER B 1 623 ? 16.146 -0.140 35.157 0.500 20.667 626 SER B CA 1
ATOM 10172 C CA B SER B 1 623 ? 16.042 -0.231 35.000 0.500 20.724 626 SER B CA 1
ATOM 10173 C C A SER B 1 623 ? 16.021 -1.174 36.282 0.500 20.778 626 SER B C 1
ATOM 10174 C C B SER B 1 623 ? 16.046 -1.157 36.223 0.500 20.892 626 SER B C 1
ATOM 10175 O O A SER B 1 623 ? 15.661 -0.786 37.413 0.500 21.014 626 SER B O 1
ATOM 10176 O O B SER B 1 623 ? 15.797 -0.675 37.341 0.500 21.250 626 SER B O 1
ATOM 10181 N N . THR B 1 624 ? 16.324 -2.442 36.011 1.000 20.697 627 THR B N 1
ATOM 10182 C CA . THR B 1 624 ? 16.448 -3.437 37.105 1.000 21.079 627 THR B CA 1
ATOM 10183 C C . THR B 1 624 ? 17.460 -2.956 38.154 1.000 22.351 627 THR B C 1
ATOM 10184 O O . THR B 1 624 ? 17.156 -3.014 39.370 1.000 22.592 627 THR B O 1
ATOM 10188 N N . GLY B 1 625 ? 18.600 -2.459 37.693 1.000 23.027 628 GLY B N 1
ATOM 10189 C CA . GLY B 1 625 ? 19.677 -1.965 38.573 1.000 24.144 628 GLY B CA 1
ATOM 10190 C C . GLY B 1 625 ? 19.192 -0.799 39.416 1.000 24.080 628 GLY B C 1
ATOM 10191 O O . GLY B 1 625 ? 19.382 -0.818 40.653 1.000 25.091 628 GLY B O 1
ATOM 10192 N N . ALA B 1 626 ? 18.521 0.160 38.780 1.000 23.354 629 ALA B N 1
ATOM 10193 C CA . ALA B 1 626 ? 17.895 1.315 39.463 1.000 23.549 629 ALA B CA 1
ATOM 10194 C C . ALA B 1 626 ? 16.898 0.839 40.523 1.000 22.940 629 ALA B C 1
ATOM 10195 O O . ALA B 1 626 ? 16.876 1.432 41.628 1.000 23.818 629 ALA B O 1
ATOM 10197 N N . GLY B 1 627 ? 16.056 -0.150 40.211 1.000 22.317 630 GLY B N 1
ATOM 10198 C CA . GLY B 1 627 ? 15.079 -0.671 41.179 1.000 22.046 630 GLY B CA 1
ATOM 10199 C C . GLY B 1 627 ? 15.767 -1.200 42.417 1.000 23.092 630 GLY B C 1
ATOM 10200 O O . GLY B 1 627 ? 15.304 -0.895 43.548 1.000 22.934 630 GLY B O 1
ATOM 10201 N N . GLY B 1 628 ? 16.813 -1.996 42.223 1.000 23.585 631 GLY B N 1
ATOM 10202 C CA . GLY B 1 628 ? 17.604 -2.549 43.340 1.000 24.931 631 GLY B CA 1
ATOM 10203 C C . GLY B 1 628 ? 18.204 -1.441 44.189 1.000 26.277 631 GLY B C 1
ATOM 10204 O O . GLY B 1 628 ? 18.063 -1.485 45.423 1.000 26.759 631 GLY B O 1
ATOM 10205 N N . VAL B 1 629 ? 18.823 -0.438 43.570 1.000 26.796 632 VAL B N 1
ATOM 10206 C CA . VAL B 1 629 ? 19.442 0.678 44.335 1.000 27.912 632 VAL B CA 1
ATOM 10207 C C . VAL B 1 629 ? 18.346 1.462 45.068 1.000 27.372 632 VAL B C 1
ATOM 10208 O O . VAL B 1 629 ? 18.589 1.836 46.222 1.000 28.564 632 VAL B O 1
ATOM 10212 N N . LEU B 1 630 ? 17.165 1.667 44.472 1.000 25.899 633 LEU B N 1
ATOM 10213 C CA . LEU B 1 630 ? 16.078 2.387 45.182 1.000 25.882 633 LEU B CA 1
ATOM 10214 C C . LEU B 1 630 ? 15.670 1.590 46.428 1.000 25.994 633 LEU B C 1
ATOM 10215 O O . LEU B 1 630 ? 15.332 2.228 47.445 1.000 26.305 633 LEU B O 1
ATOM 10220 N N . GLN B 1 631 ? 15.695 0.251 46.373 1.000 25.341 634 GLN B N 1
ATOM 10221 C CA . GLN B 1 631 ? 15.435 -0.574 47.576 1.000 25.571 634 GLN B CA 1
ATOM 10222 C C . GLN B 1 631 ? 16.543 -0.326 48.617 1.000 27.034 634 GLN B C 1
ATOM 10223 O O . GLN B 1 631 ? 16.196 -0.143 49.797 1.000 27.600 634 GLN B O 1
ATOM 10229 N N . ALA B 1 632 ? 17.819 -0.292 48.229 1.000 27.942 635 ALA B N 1
ATOM 10230 C CA . ALA B 1 632 ? 18.917 0.007 49.180 1.000 29.463 635 ALA B CA 1
ATOM 10231 C C . ALA B 1 632 ? 18.630 1.349 49.866 1.000 30.252 635 ALA B C 1
ATOM 10232 O O . ALA B 1 632 ? 18.954 1.484 51.061 1.000 31.068 635 ALA B O 1
ATOM 10234 N N . VAL B 1 633 ? 18.085 2.331 49.146 1.000 29.549 636 VAL B N 1
ATOM 10235 C CA . VAL B 1 633 ? 17.828 3.695 49.706 1.000 30.576 636 VAL B CA 1
ATOM 10236 C C . VAL B 1 633 ? 16.574 3.663 50.599 1.000 30.253 636 VAL B C 1
ATOM 10237 O O . VAL B 1 633 ? 16.628 4.180 51.744 1.000 30.971 636 VAL B O 1
ATOM 10241 N N . ILE B 1 634 ? 15.466 3.111 50.102 1.000 29.377 637 ILE B N 1
ATOM 10242 C CA . ILE B 1 634 ? 14.145 3.217 50.784 1.000 29.456 637 ILE B CA 1
ATOM 10243 C C . ILE B 1 634 ? 14.074 2.187 51.915 1.000 29.602 637 ILE B C 1
ATOM 10244 O O . ILE B 1 634 ? 13.680 2.573 53.025 1.000 30.183 637 ILE B O 1
ATOM 10249 N N . MET B 1 635 ? 14.374 0.919 51.621 1.000 29.091 638 MET B N 1
ATOM 10250 C CA . MET B 1 635 ? 14.271 -0.206 52.589 1.000 30.015 638 MET B CA 1
ATOM 10251 C C . MET B 1 635 ? 15.558 -0.294 53.423 1.000 31.278 638 MET B C 1
ATOM 10252 O O . MET B 1 635 ? 15.471 -0.745 54.580 1.000 33.453 638 MET B O 1
ATOM 10257 N N . GLY B 1 636 ? 16.707 0.117 52.882 1.000 31.637 639 GLY B N 1
ATOM 10258 C CA . GLY B 1 636 ? 17.990 0.077 53.613 1.000 33.103 639 GLY B CA 1
ATOM 10259 C C . GLY B 1 636 ? 18.193 1.328 54.434 1.000 33.882 639 GLY B C 1
ATOM 10260 O O . GLY B 1 636 ? 17.929 1.275 55.644 1.000 34.753 639 GLY B O 1
ATOM 10261 N N . PHE B 1 637 ? 18.603 2.426 53.802 1.000 33.932 640 PHE B N 1
ATOM 10262 C CA . PHE B 1 637 ? 18.941 3.685 54.522 1.000 35.377 640 PHE B CA 1
ATOM 10263 C C . PHE B 1 637 ? 17.677 4.221 55.196 1.000 34.864 640 PHE B C 1
ATOM 10264 O O . PHE B 1 637 ? 17.764 4.707 56.309 1.000 35.747 640 PHE B O 1
ATOM 10272 N N . GLY B 1 638 ? 16.507 4.076 54.561 1.000 32.988 641 GLY B N 1
ATOM 10273 C CA . GLY B 1 638 ? 15.240 4.575 55.129 1.000 33.006 641 GLY B CA 1
ATOM 10274 C C . GLY B 1 638 ? 14.626 3.617 56.141 1.000 33.000 641 GLY B C 1
ATOM 10275 O O . GLY B 1 638 ? 13.721 4.048 56.882 1.000 33.598 641 GLY B O 1
ATOM 10276 N N . GLY B 1 639 ? 15.057 2.354 56.136 1.000 33.245 642 GLY B N 1
ATOM 10277 C CA . GLY B 1 639 ? 14.610 1.312 57.082 1.000 33.908 642 GLY B CA 1
ATOM 10278 C C . GLY B 1 639 ? 13.189 0.843 56.820 1.000 33.093 642 GLY B C 1
ATOM 10279 O O . GLY B 1 639 ? 12.639 0.133 57.680 1.000 33.476 642 GLY B O 1
ATOM 10280 N N . LEU B 1 640 ? 12.596 1.222 55.689 1.000 32.208 643 LEU B N 1
ATOM 10281 C CA . LEU B 1 640 ? 11.163 0.923 55.414 1.000 31.812 643 LEU B CA 1
ATOM 10282 C C . LEU B 1 640 ? 11.021 -0.545 54.994 1.000 31.578 643 LEU B C 1
ATOM 10283 O O . LEU B 1 640 ? 11.919 -1.103 54.331 1.000 31.619 643 LEU B O 1
ATOM 10288 N N . ASP B 1 641 ? 9.930 -1.179 55.400 1.000 31.340 644 ASP B N 1
ATOM 10289 C CA . ASP B 1 641 ? 9.789 -2.648 55.303 1.000 31.895 644 ASP B CA 1
ATOM 10290 C C . ASP B 1 641 ? 8.314 -2.968 55.079 1.000 30.761 644 ASP B C 1
ATOM 10291 O O . ASP B 1 641 ? 7.466 -2.309 55.702 1.000 30.168 644 ASP B O 1
ATOM 102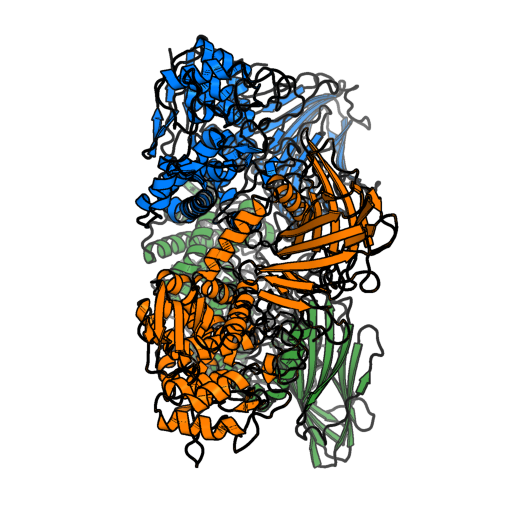96 N N . ILE B 1 642 ? 8.031 -3.964 54.244 1.000 30.019 645 ILE B N 1
ATOM 10297 C CA . ILE B 1 642 ? 6.662 -4.535 54.108 1.000 29.911 645 ILE B CA 1
ATOM 10298 C C . ILE B 1 642 ? 6.464 -5.490 55.288 1.000 31.381 645 ILE B C 1
ATOM 10299 O O . ILE B 1 642 ? 7.112 -6.548 55.327 1.000 32.270 645 ILE B O 1
ATOM 10304 N N . ASP B 1 643 ? 5.613 -5.082 56.221 1.000 32.248 646 ASP B N 1
ATOM 10305 C CA . ASP B 1 643 ? 5.248 -5.820 57.457 1.000 33.375 646 ASP B CA 1
ATOM 10306 C C . ASP B 1 643 ? 4.481 -7.081 57.059 1.000 31.811 646 ASP B C 1
ATOM 10307 O O . ASP B 1 643 ? 3.463 -6.940 56.343 1.000 30.815 646 ASP B O 1
ATOM 10312 N N . ALA B 1 644 ? 4.955 -8.251 57.507 1.000 31.638 647 ALA B N 1
ATOM 10313 C CA . ALA B 1 644 ? 4.322 -9.580 57.322 1.000 31.025 647 ALA B CA 1
ATOM 10314 C C . ALA B 1 644 ? 2.852 -9.515 57.742 1.000 30.855 647 ALA B C 1
ATOM 10315 O O . ALA B 1 644 ? 2.049 -10.250 57.161 1.000 29.653 647 ALA B O 1
ATOM 10317 N N . ALA B 1 645 ? 2.501 -8.670 58.714 1.000 31.919 648 ALA B N 1
ATOM 10318 C CA . ALA B 1 645 ? 1.116 -8.547 59.207 1.000 32.434 648 ALA B CA 1
ATOM 10319 C C . ALA B 1 645 ? 0.315 -7.514 58.407 1.000 32.380 648 ALA B C 1
ATOM 10320 O O . ALA B 1 645 ? -0.866 -7.358 58.725 1.000 34.458 648 ALA B O 1
ATOM 10322 N N . GLY B 1 646 ? 0.914 -6.800 57.450 1.000 31.160 649 GLY B N 1
ATOM 10323 C CA . GLY B 1 646 ? 0.226 -5.706 56.736 1.000 30.325 649 GLY B CA 1
ATOM 10324 C C . GLY B 1 646 ? 0.829 -4.324 56.962 1.000 30.846 649 GLY B C 1
ATOM 10325 O O . GLY B 1 646 ? 1.294 -4.022 58.082 1.000 31.494 649 GLY B O 1
ATOM 10326 N N . GLY B 1 647 ? 0.858 -3.526 55.890 1.000 30.160 650 GLY B N 1
ATOM 10327 C CA . GLY B 1 647 ? 1.278 -2.115 55.893 1.000 31.079 650 GLY B CA 1
ATOM 10328 C C . GLY B 1 647 ? 2.783 -1.981 55.831 1.000 31.618 650 GLY B C 1
ATOM 10329 O O . GLY B 1 647 ? 3.496 -3.009 55.645 1.000 32.874 650 GLY B O 1
ATOM 10330 N N . ILE B 1 648 ? 3.252 -0.746 55.948 1.000 31.970 651 ILE B N 1
ATOM 10331 C CA . ILE B 1 648 ? 4.694 -0.390 55.937 1.000 32.663 651 ILE B CA 1
ATOM 10332 C C . ILE B 1 648 ? 5.129 -0.098 57.373 1.000 33.657 651 ILE B C 1
ATOM 10333 O O . ILE B 1 648 ? 4.456 0.684 58.063 1.000 34.954 651 ILE B O 1
ATOM 10338 N N . LYS B 1 649 ? 6.227 -0.711 57.795 1.000 34.624 652 LYS B N 1
ATOM 10339 C CA . LYS B 1 649 ? 6.840 -0.424 59.116 1.000 36.722 652 LYS B CA 1
ATOM 10340 C C . LYS B 1 649 ? 8.257 0.081 58.871 1.000 36.521 652 LYS B C 1
ATOM 10341 O O . LYS B 1 649 ? 8.750 -0.000 57.735 1.000 35.267 652 LYS B O 1
ATOM 10347 N N . GLN B 1 650 ? 8.899 0.596 59.906 1.000 36.904 653 GLN B N 1
ATOM 10348 C CA . GLN B 1 650 ? 10.284 1.103 59.806 1.000 37.601 653 GLN B CA 1
ATOM 10349 C C . GLN B 1 650 ? 11.119 0.347 60.836 1.000 38.572 653 GLN B C 1
ATOM 10350 O O . GLN B 1 650 ? 10.718 0.312 62.000 1.000 39.624 653 GLN B O 1
ATOM 10356 N N . VAL B 1 651 ? 12.206 -0.275 60.393 1.000 38.745 654 VAL B N 1
ATOM 10357 C CA . VAL B 1 651 ? 13.170 -1.007 61.259 1.000 40.453 654 VAL B CA 1
ATOM 10358 C C . VAL B 1 651 ? 14.400 -0.116 61.424 1.000 41.881 654 VAL B C 1
ATOM 10359 O O . VAL B 1 651 ? 14.498 0.925 60.739 1.000 40.875 654 VAL B O 1
ATOM 10363 N N . LYS B 1 652 ? 15.297 -0.513 62.319 1.000 43.155 655 LYS B N 1
ATOM 10364 C CA . LYS B 1 652 ? 16.573 0.201 62.562 1.000 45.906 655 LYS B CA 1
ATOM 10365 C C . LYS B 1 652 ? 17.352 0.291 61.247 1.000 44.477 655 LYS B C 1
ATOM 10366 O O . LYS B 1 652 ? 17.373 -0.702 60.477 1.000 43.927 655 LYS B O 1
ATOM 10372 N N . SER B 1 653 ? 17.949 1.454 60.995 1.000 44.545 656 SER B N 1
ATOM 10373 C CA . SER B 1 653 ? 18.833 1.713 59.835 1.000 44.365 656 SER B CA 1
ATOM 10374 C C . SER B 1 653 ? 19.903 2.742 60.192 1.000 45.707 656 SER B C 1
ATOM 10375 O O . SER B 1 653 ? 19.810 3.369 61.264 1.000 46.443 656 SER B O 1
ATOM 10378 N N . VAL B 1 654 ? 20.857 2.927 59.284 1.000 45.699 657 VAL B N 1
ATOM 10379 C CA . VAL B 1 654 ? 21.884 4.004 59.359 1.000 47.317 657 VAL B CA 1
ATOM 10380 C C . VAL B 1 654 ? 21.900 4.746 58.023 1.000 45.952 657 VAL B C 1
ATOM 10381 O O . VAL B 1 654 ? 21.412 4.174 57.004 1.000 44.251 657 VAL B O 1
ATOM 10385 N N . LEU B 1 655 ? 22.360 5.995 58.053 1.000 46.761 658 LEU B N 1
ATOM 10386 C CA . LEU B 1 655 ? 22.655 6.806 56.849 1.000 46.357 658 LEU B CA 1
ATOM 10387 C C . LEU B 1 655 ? 24.147 6.750 56.568 1.000 47.410 658 LEU B C 1
ATOM 10388 O O . LEU B 1 655 ? 24.953 6.588 57.491 1.000 47.953 658 LEU B O 1
ATOM 10393 N N . PRO B 1 656 ? 24.557 6.923 55.293 1.000 46.272 659 PRO B N 1
ATOM 10394 C CA . PRO B 1 656 ? 25.947 7.256 54.991 1.000 48.103 659 PRO B CA 1
ATOM 10395 C C . PRO B 1 656 ? 26.413 8.433 55.865 1.000 50.693 659 PRO B C 1
ATOM 10396 O O . PRO B 1 656 ? 25.627 9.348 56.099 1.000 49.544 659 PRO B O 1
ATOM 10400 N N . LYS B 1 657 ? 27.664 8.374 56.329 1.000 53.975 660 LYS B N 1
ATOM 10401 C CA . LYS B 1 657 ? 28.328 9.433 57.138 1.000 57.261 660 LYS B CA 1
ATOM 10402 C C . LYS B 1 657 ? 27.981 10.835 56.611 1.000 56.447 660 LYS B C 1
ATOM 10403 O O . LYS B 1 657 ? 27.635 11.746 57.435 1.000 56.884 660 LYS B O 1
ATOM 10409 N N . ASN B 1 658 ? 28.104 11.003 55.290 1.000 55.142 661 ASN B N 1
ATOM 10410 C CA . ASN B 1 658 ? 28.080 12.304 54.570 1.000 55.508 661 ASN B CA 1
ATOM 10411 C C . ASN B 1 658 ? 26.636 12.738 54.253 1.000 53.701 661 ASN B C 1
ATOM 10412 O O . ASN B 1 658 ? 26.457 13.862 53.697 1.000 54.397 661 ASN B O 1
ATOM 10417 N N . TRP B 1 659 ? 25.639 11.887 54.535 1.000 50.830 662 TRP B N 1
ATOM 10418 C CA . TRP B 1 659 ? 24.209 12.254 54.366 1.000 49.040 662 TRP B CA 1
ATOM 10419 C C . TRP B 1 659 ? 23.684 12.916 55.640 1.000 49.866 662 TRP B C 1
ATOM 10420 O O . TRP B 1 659 ? 23.545 12.207 56.649 1.000 50.717 662 TRP B O 1
ATOM 10431 N N . LYS B 1 660 ? 23.344 14.204 55.568 1.000 50.007 663 LYS B N 1
ATOM 10432 C CA . LYS B 1 660 ? 22.820 14.987 56.718 1.000 51.075 663 LYS B CA 1
ATOM 10433 C C . LYS B 1 660 ? 21.340 14.668 56.952 1.000 48.746 663 LYS B C 1
ATOM 10434 O O . LYS B 1 660 ? 20.909 14.668 58.118 1.000 48.595 663 LYS B O 1
ATOM 10440 N N . LYS B 1 661 ? 20.578 14.391 55.891 1.000 46.501 664 LYS B N 1
ATOM 10441 C CA . LYS B 1 661 ? 19.133 14.103 56.029 1.000 44.983 664 LYS B CA 1
ATOM 10442 C C . LYS B 1 661 ? 18.665 13.291 54.826 1.000 42.387 664 LYS B C 1
ATOM 10443 O O . LYS B 1 661 ? 19.092 13.600 53.713 1.000 42.010 664 LYS B O 1
ATOM 10449 N N . LEU B 1 662 ? 17.837 12.286 55.090 1.000 40.850 665 LEU B N 1
ATOM 10450 C CA . LEU B 1 662 ? 17.129 11.505 54.046 1.000 38.796 665 LEU B CA 1
ATOM 10451 C C . LEU B 1 662 ? 15.629 11.680 54.283 1.000 37.879 665 LEU B C 1
ATOM 10452 O O . LEU B 1 662 ? 15.168 11.332 55.384 1.000 37.926 665 LEU B O 1
ATOM 10457 N N . THR B 1 663 ? 14.904 12.183 53.274 1.000 36.890 666 THR B N 1
ATOM 10458 C CA . THR B 1 663 ? 13.446 12.457 53.343 1.000 35.669 666 THR B CA 1
ATOM 10459 C C . THR B 1 663 ? 12.754 11.689 52.221 1.000 33.633 666 THR B C 1
ATOM 10460 O O . THR B 1 663 ? 13.070 11.958 51.050 1.000 33.579 666 THR B O 1
ATOM 10464 N N . ILE B 1 664 ? 11.882 10.754 52.585 1.000 32.917 667 ILE B N 1
ATOM 10465 C CA . ILE B 1 664 ? 11.126 9.909 51.619 1.000 31.218 667 ILE B CA 1
ATOM 10466 C C . ILE B 1 664 ? 9.643 10.261 51.758 1.000 30.613 667 ILE B C 1
ATOM 10467 O O . ILE B 1 664 ? 9.119 10.114 52.874 1.000 30.737 667 ILE B O 1
ATOM 10472 N N . THR B 1 665 ? 8.993 10.703 50.677 1.000 29.925 668 THR B N 1
ATOM 10473 C CA . THR B 1 665 ? 7.590 11.182 50.695 1.000 29.879 668 THR B CA 1
ATOM 10474 C C . THR B 1 665 ? 6.689 10.210 49.923 1.000 28.261 668 THR B C 1
ATOM 10475 O O . THR B 1 665 ? 7.200 9.461 49.035 1.000 27.283 668 THR B O 1
ATOM 10479 N N . GLY B 1 666 ? 5.399 10.224 50.262 1.000 28.276 669 GLY B N 1
ATOM 10480 C CA . GLY B 1 666 ? 4.338 9.518 49.524 1.000 27.198 669 GLY B CA 1
ATOM 10481 C C . GLY B 1 666 ? 4.377 8.012 49.747 1.000 27.118 669 GLY B C 1
ATOM 10482 O O . GLY B 1 666 ? 3.960 7.267 48.829 1.000 26.855 669 GLY B O 1
ATOM 10483 N N . ILE B 1 667 ? 4.792 7.551 50.930 1.000 27.900 670 ILE B N 1
ATOM 10484 C CA . ILE B 1 667 ? 4.970 6.097 51.215 1.000 27.940 670 ILE B CA 1
ATOM 10485 C C . ILE B 1 667 ? 3.658 5.468 51.695 1.000 28.237 670 ILE B C 1
ATOM 10486 O O . ILE B 1 667 ? 3.052 5.971 52.655 1.000 29.078 670 ILE B O 1
ATOM 10491 N N . GLY B 1 668 ? 3.272 4.355 51.075 1.000 27.900 671 GLY B N 1
ATOM 10492 C CA . GLY B 1 668 ? 2.113 3.548 51.493 1.000 29.274 671 GLY B CA 1
ATOM 10493 C C . GLY B 1 668 ? 0.803 4.205 51.099 1.000 30.265 671 GLY B C 1
ATOM 10494 O O . GLY B 1 668 ? 0.822 5.297 50.527 1.000 30.655 671 GLY B O 1
ATOM 10495 N N . ILE B 1 669 ? -0.322 3.567 51.412 1.000 31.407 672 ILE B N 1
ATOM 10496 C CA . ILE B 1 669 ? -1.661 4.103 51.031 1.000 31.952 672 ILE B CA 1
ATOM 10497 C C . ILE B 1 669 ? -1.969 5.353 51.863 1.000 33.558 672 ILE B C 1
ATOM 10498 O O . ILE B 1 669 ? -2.783 6.144 51.396 1.000 33.814 672 ILE B O 1
ATOM 10503 N N . GLU B 1 670 ? -1.304 5.557 53.004 1.000 35.278 673 GLU B N 1
ATOM 10504 C CA . GLU B 1 670 ? -1.457 6.788 53.834 1.000 37.453 673 GLU B CA 1
ATOM 10505 C C . GLU B 1 670 ? -0.521 7.913 53.373 1.000 35.834 673 GLU B C 1
ATOM 10506 O O . GLU B 1 670 ? -0.637 9.017 53.919 1.000 35.084 673 GLU B O 1
ATOM 10512 N N . LYS B 1 671 ? 0.367 7.655 52.411 1.000 33.905 674 LYS B N 1
ATOM 10513 C CA . LYS B 1 671 ? 1.238 8.700 51.805 1.000 33.786 674 LYS B CA 1
ATOM 10514 C C . LYS B 1 671 ? 2.051 9.372 52.914 1.000 33.709 674 LYS B C 1
ATOM 10515 O O . LYS B 1 671 ? 2.025 10.610 53.017 1.000 34.097 674 LYS B O 1
ATOM 10521 N N . LYS B 1 672 ? 2.754 8.559 53.697 1.000 33.929 675 LYS B N 1
ATOM 10522 C CA . LYS B 1 672 ? 3.559 9.016 54.865 1.000 36.079 675 LYS B CA 1
ATOM 10523 C C . LYS B 1 672 ? 4.886 9.598 54.382 1.000 34.482 675 LYS B C 1
ATOM 10524 O O . LYS B 1 672 ? 5.469 9.097 53.402 1.000 33.198 675 LYS B O 1
ATOM 10530 N N . THR B 1 673 ? 5.372 10.620 55.080 1.000 34.331 676 THR B N 1
ATOM 10531 C CA . THR B 1 673 ? 6.748 11.132 54.933 1.000 34.854 676 THR B CA 1
ATOM 10532 C C . THR B 1 673 ? 7.598 10.569 56.068 1.000 35.122 676 THR B C 1
ATOM 10533 O O . THR B 1 673 ? 7.120 10.604 57.232 1.000 35.364 676 THR B O 1
ATOM 10537 N N . PHE B 1 674 ? 8.797 10.084 55.743 1.000 34.865 677 PHE B N 1
ATOM 10538 C CA . PHE B 1 674 ? 9.827 9.604 56.697 1.000 35.829 677 PHE B CA 1
ATOM 10539 C C . PHE B 1 674 ? 11.062 10.490 56.553 1.000 36.948 677 PHE B C 1
ATOM 10540 O O . PHE B 1 674 ? 11.551 10.670 55.420 1.000 36.181 677 PHE B O 1
ATOM 10548 N N . VAL B 1 675 ? 11.529 11.043 57.673 1.000 38.961 678 VAL B N 1
ATOM 10549 C CA . VAL B 1 675 ? 12.783 11.843 57.753 1.000 40.762 678 VAL B CA 1
ATOM 10550 C C . VAL B 1 675 ? 13.757 11.082 58.647 1.000 41.820 678 VAL B C 1
ATOM 10551 O O . VAL B 1 675 ? 13.368 10.748 59.787 1.000 42.351 678 VAL B O 1
ATOM 10555 N N . LEU B 1 676 ? 14.947 10.798 58.128 1.000 42.124 679 LEU B N 1
ATOM 10556 C CA . LEU B 1 676 ? 16.055 10.150 58.864 1.000 44.198 679 LEU B CA 1
ATOM 10557 C C . LEU B 1 676 ? 17.228 11.127 58.936 1.000 45.207 679 LEU B C 1
ATOM 10558 O O . LEU B 1 676 ? 17.485 11.849 57.954 1.000 44.209 679 LEU B O 1
ATOM 10563 N N . THR B 1 677 ? 17.901 11.161 60.086 1.000 46.897 680 THR B N 1
ATOM 10564 C CA . THR B 1 677 ? 19.138 11.943 60.327 1.000 49.202 680 THR B CA 1
ATOM 10565 C C . THR B 1 677 ? 20.101 11.064 61.124 1.000 50.524 680 THR B C 1
ATOM 10566 O O . THR B 1 677 ? 19.663 10.000 61.613 1.000 49.856 680 THR B O 1
ATOM 10570 N N . HIS B 1 678 ? 21.344 11.518 61.296 1.000 53.013 681 HIS B N 1
ATOM 10571 C CA . HIS B 1 678 ? 22.285 10.931 62.284 1.000 55.123 681 HIS B CA 1
ATOM 10572 C C . HIS B 1 678 ? 21.826 11.287 63.704 1.000 57.154 681 HIS B C 1
ATOM 10573 O O . HIS B 1 678 ? 20.795 11.924 63.954 1.000 57.196 681 HIS B O 1
ATOM 10581 N N . HIS C 1 20 ? -0.763 -66.333 24.028 1.000 51.703 23 HIS C N 1
ATOM 10582 C CA . HIS C 1 20 ? -1.206 -64.960 23.641 1.000 50.361 23 HIS C CA 1
ATOM 10583 C C . HIS C 1 20 ? -2.320 -64.458 24.579 1.000 48.431 23 HIS C C 1
ATOM 10584 O O . HIS C 1 20 ? -3.098 -63.583 24.143 1.000 46.999 23 HIS C O 1
ATOM 10591 N N . GLN C 1 21 ? -2.379 -64.970 25.819 1.000 48.029 24 GLN C N 1
ATOM 10592 C CA . GLN C 1 21 ? -3.393 -64.609 26.852 1.000 46.440 24 GLN C CA 1
ATOM 10593 C C . GLN C 1 21 ? -2.697 -64.005 28.082 1.000 43.678 24 GLN C C 1
ATOM 10594 O O . GLN C 1 21 ? -3.222 -64.145 29.209 1.000 43.000 24 GLN C O 1
ATOM 10600 N N . ASP C 1 22 ? -1.567 -63.317 27.877 1.000 40.647 25 ASP C N 1
ATOM 10601 C CA . ASP C 1 22 ? -0.935 -62.479 28.929 1.000 39.445 25 ASP C CA 1
ATOM 10602 C C . ASP C 1 22 ? -1.960 -61.417 29.332 1.000 37.480 25 ASP C C 1
ATOM 10603 O O . ASP C 1 22 ? -2.493 -60.703 28.479 1.000 35.571 25 ASP C O 1
ATOM 10608 N N . PRO C 1 23 ? -2.263 -61.240 30.634 1.000 36.638 26 PRO C N 1
ATOM 10609 C CA . PRO C 1 23 ? -3.273 -60.269 31.052 1.000 35.933 26 PRO C CA 1
ATOM 10610 C C . PRO C 1 23 ? -2.828 -58.806 30.918 1.000 34.528 26 PRO C C 1
ATOM 10611 O O . PRO C 1 23 ? -3.676 -57.928 31.041 1.000 33.251 26 PRO C O 1
ATOM 10615 N N . TRP C 1 24 ? -1.538 -58.567 30.660 1.000 34.539 27 TRP C N 1
ATOM 10616 C CA . TRP C 1 24 ? -0.972 -57.194 30.588 1.000 33.750 27 TRP C CA 1
ATOM 10617 C C . TRP C 1 24 ? -0.338 -56.889 29.226 1.000 33.158 27 TRP C C 1
ATOM 10618 O O . TRP C 1 24 ? -0.043 -55.704 28.996 1.000 32.361 27 TRP C O 1
ATOM 10629 N N . LYS C 1 25 ? -0.132 -57.880 28.366 1.000 34.117 28 LYS C N 1
ATOM 10630 C CA . LYS C 1 25 ? 0.686 -57.714 27.139 1.000 34.230 28 LYS C CA 1
ATOM 10631 C C . LYS C 1 25 ? -0.043 -58.302 25.936 1.000 34.165 28 LYS C C 1
ATOM 10632 O O . LYS C 1 25 ? -0.576 -59.416 26.030 1.000 34.824 28 LYS C O 1
ATOM 10638 N N . LEU C 1 26 ? 0.015 -57.584 24.818 1.000 33.143 29 LEU C N 1
ATOM 10639 C CA . LEU C 1 26 ? -0.480 -58.044 23.501 1.000 33.935 29 LEU C CA 1
ATOM 10640 C C . LEU C 1 26 ? 0.747 -58.272 22.626 1.000 34.675 29 LEU C C 1
ATOM 10641 O O . LEU C 1 26 ? 1.525 -57.326 22.439 1.000 33.670 29 LEU C O 1
ATOM 10646 N N . SER C 1 27 ? 0.924 -59.485 22.114 1.000 36.859 30 SER C N 1
ATOM 10647 C CA . SER C 1 27 ? 2.140 -59.886 21.368 1.000 38.183 30 SER C CA 1
ATOM 10648 C C . SER C 1 27 ? 1.772 -60.302 19.949 1.000 38.508 30 SER C C 1
ATOM 10649 O O . SER C 1 27 ? 0.723 -60.944 19.759 1.000 39.555 30 SER C O 1
ATOM 10652 N N . ALA C 1 28 ? 2.664 -60.001 19.010 1.000 37.429 31 ALA C N 1
ATOM 10653 C CA . ALA C 1 28 ? 2.580 -60.413 17.597 1.000 37.783 31 ALA C CA 1
ATOM 10654 C C . ALA C 1 28 ? 3.927 -61.009 17.191 1.000 38.440 31 ALA C C 1
ATOM 10655 O O . ALA C 1 28 ? 4.957 -60.324 17.293 1.000 37.086 31 ALA C O 1
ATOM 10657 N N . ASP C 1 29 ? 3.919 -62.262 16.752 1.000 40.921 32 ASP C N 1
ATOM 10658 C CA . ASP C 1 29 ? 5.109 -62.915 16.148 1.000 43.255 32 ASP C CA 1
ATOM 10659 C C . ASP C 1 29 ? 5.049 -62.686 14.640 1.000 42.986 32 ASP C C 1
ATOM 10660 O O . ASP C 1 29 ? 3.971 -62.921 14.054 1.000 43.482 32 ASP C O 1
ATOM 10665 N N . LYS C 1 30 ? 6.159 -62.214 14.067 1.000 43.521 33 LYS C N 1
ATOM 10666 C CA . LYS C 1 30 ? 6.335 -62.049 12.604 1.000 44.728 33 LYS C CA 1
ATOM 10667 C C . LYS C 1 30 ? 5.166 -61.260 12.037 1.000 43.429 33 LYS C C 1
ATOM 10668 O O . LYS C 1 30 ? 4.362 -61.790 11.276 1.000 43.190 33 LYS C O 1
ATOM 10674 N N . PRO C 1 31 ? 5.043 -59.966 12.397 1.000 41.502 34 PRO C N 1
ATOM 10675 C CA . PRO C 1 31 ? 4.019 -59.109 11.819 1.000 41.697 34 PRO C CA 1
ATOM 10676 C C . PRO C 1 31 ? 3.866 -59.337 10.309 1.000 42.232 34 PRO C C 1
ATOM 10677 O O . PRO C 1 31 ? 4.865 -59.316 9.589 1.000 43.301 34 PRO C O 1
ATOM 10681 N N . ASP C 1 32 ? 2.633 -59.581 9.870 1.000 42.564 35 ASP C N 1
ATOM 10682 C CA . ASP C 1 32 ? 2.282 -59.842 8.449 1.000 42.731 35 ASP C CA 1
ATOM 10683 C C . ASP C 1 32 ? 1.663 -58.564 7.868 1.000 41.389 35 ASP C C 1
ATOM 10684 O O . ASP C 1 32 ? 0.490 -58.304 8.166 1.000 39.383 35 ASP C O 1
ATOM 10689 N N . SER C 1 33 ? 2.411 -57.816 7.052 1.000 40.624 36 SER C N 1
ATOM 10690 C CA . SER C 1 33 ? 1.978 -56.507 6.489 1.000 40.435 36 SER C CA 1
ATOM 10691 C C . SER C 1 33 ? 0.730 -56.665 5.600 1.000 40.933 36 SER C C 1
ATOM 10692 O O . SER C 1 33 ? 0.007 -55.672 5.446 1.000 41.156 36 SER C O 1
ATOM 10695 N N . ASN C 1 34 ? 0.429 -57.869 5.103 1.000 42.701 37 ASN C N 1
ATOM 10696 C CA . ASN C 1 34 ? -0.780 -58.137 4.276 1.000 44.209 37 ASN C CA 1
ATOM 10697 C C . ASN C 1 34 ? -2.045 -58.253 5.144 1.000 43.534 37 ASN C C 1
ATOM 10698 O O . ASN C 1 34 ? -3.148 -58.197 4.565 1.000 44.716 37 ASN C O 1
ATOM 10703 N N . ASN C 1 35 ? -1.917 -58.369 6.471 1.000 41.392 38 ASN C N 1
ATOM 10704 C CA . ASN C 1 35 ? -3.073 -58.546 7.386 1.000 40.030 38 ASN C CA 1
ATOM 10705 C C . ASN C 1 35 ? -2.730 -58.016 8.783 1.000 37.421 38 ASN C C 1
ATOM 10706 O O . ASN C 1 35 ? -2.718 -58.791 9.748 1.000 37.955 38 ASN C O 1
ATOM 10711 N N . TYR C 1 36 ? -2.458 -56.726 8.889 1.000 33.936 39 TYR C N 1
ATOM 10712 C CA . TYR C 1 36 ? -1.889 -56.120 10.115 1.000 32.342 39 TYR C CA 1
ATOM 10713 C C . TYR C 1 36 ? -2.603 -54.810 10.416 1.000 30.708 39 TYR C C 1
ATOM 10714 O O . TYR C 1 36 ? -2.646 -53.921 9.556 1.000 30.360 39 TYR C O 1
ATOM 10723 N N . TYR C 1 37 ? -3.139 -54.703 11.626 1.000 29.318 40 TYR C N 1
ATOM 10724 C CA . TYR C 1 37 ? -3.758 -53.462 12.164 1.000 28.634 40 TYR C CA 1
ATOM 10725 C C . TYR C 1 37 ? -2.951 -53.055 13.382 1.000 27.802 40 TYR C C 1
ATOM 10726 O O . TYR C 1 37 ? -2.953 -53.789 14.389 1.000 29.233 40 TYR C O 1
ATOM 10735 N N . GLY C 1 38 ? -2.233 -51.943 13.251 1.000 26.940 41 GLY C N 1
ATOM 10736 C CA . GLY C 1 38 ? -1.308 -51.449 14.276 1.000 26.098 41 GLY C CA 1
ATOM 10737 C C . GLY C 1 38 ? -2.021 -51.086 15.555 1.000 25.494 41 GLY C C 1
ATOM 10738 O O . GLY C 1 38 ? -3.213 -50.714 15.525 1.000 25.173 41 GLY C O 1
ATOM 10739 N N . GLU C 1 39 ? -1.265 -51.147 16.633 1.000 25.629 42 GLU C N 1
ATOM 10740 C CA . GLU C 1 39 ? -1.691 -50.708 17.973 1.000 25.414 42 GLU C CA 1
ATOM 10741 C C . GLU C 1 39 ? -1.180 -49.304 18.249 1.000 24.469 42 GLU C C 1
ATOM 10742 O O . GLU C 1 39 ? -0.252 -48.814 17.587 1.000 23.883 42 GLU C O 1
ATOM 10748 N N . THR C 1 40 ? -1.831 -48.655 19.191 1.000 23.993 43 THR C N 1
ATOM 10749 C CA . THR C 1 40 ? -1.565 -47.245 19.502 1.000 22.911 43 THR C CA 1
ATOM 10750 C C . THR C 1 40 ? -0.926 -47.149 20.886 1.000 23.044 43 THR C C 1
ATOM 10751 O O . THR C 1 40 ? -1.425 -47.802 21.822 1.000 23.413 43 THR C O 1
ATOM 10755 N N . VAL C 1 41 ? 0.063 -46.268 21.022 1.000 22.794 44 VAL C N 1
ATOM 10756 C CA . VAL C 1 41 ? 0.470 -45.692 22.324 1.000 22.698 44 VAL C CA 1
ATOM 10757 C C . VAL C 1 41 ? 0.101 -44.221 22.283 1.000 21.783 44 VAL C C 1
ATOM 10758 O O . VAL C 1 41 ? 0.278 -43.583 21.238 1.000 20.981 44 VAL C O 1
ATOM 10762 N N . ALA C 1 42 ? -0.424 -43.737 23.379 1.000 21.414 45 ALA C N 1
ATOM 10763 C CA . ALA C 1 42 ? -0.899 -42.352 23.445 1.000 20.544 45 ALA C CA 1
ATOM 10764 C C . ALA C 1 42 ? -0.920 -41.885 24.889 1.000 20.557 45 ALA C C 1
ATOM 10765 O O . ALA C 1 42 ? -1.059 -42.692 25.819 1.000 21.735 45 ALA C O 1
ATOM 10767 N N . ASN C 1 43 ? -0.889 -40.565 25.035 1.000 19.826 46 ASN C N 1
ATOM 10768 C CA . ASN C 1 43 ? -0.920 -39.885 26.347 1.000 19.885 46 ASN C CA 1
ATOM 10769 C C . ASN C 1 43 ? -2.098 -38.907 26.389 1.000 19.660 46 ASN C C 1
ATOM 10770 O O . ASN C 1 43 ? -2.052 -37.966 27.211 1.000 19.413 46 ASN C O 1
ATOM 10775 N N . GLY C 1 44 ? -3.101 -39.070 25.525 1.000 19.344 47 GLY C N 1
ATOM 10776 C CA . GLY C 1 44 ? -4.247 -38.154 25.412 1.000 19.025 47 GLY C CA 1
ATOM 10777 C C . GLY C 1 44 ? -3.939 -36.935 24.564 1.000 18.610 47 GLY C C 1
ATOM 10778 O O . GLY C 1 44 ? -4.871 -36.175 24.259 1.000 18.603 47 GLY C O 1
ATOM 10779 N N . MET C 1 45 ? -2.689 -36.742 24.157 1.000 18.810 48 MET C N 1
ATOM 10780 C CA . MET C 1 45 ? -2.290 -35.603 23.293 1.000 18.552 48 MET C CA 1
ATOM 10781 C C . MET C 1 45 ? -1.704 -36.108 21.975 1.000 18.512 48 MET C C 1
ATOM 10782 O O . MET C 1 45 ? -2.095 -35.605 20.920 1.000 18.979 48 MET C O 1
ATOM 10787 N N . ILE C 1 46 ? -0.737 -37.007 22.046 1.000 18.518 49 ILE C N 1
ATOM 10788 C CA . ILE C 1 46 ? -0.157 -37.637 20.828 1.000 18.868 49 ILE C CA 1
ATOM 10789 C C . ILE C 1 46 ? -0.525 -39.107 20.818 1.000 19.296 49 ILE C C 1
ATOM 10790 O O . ILE C 1 46 ? -0.361 -39.770 21.853 1.000 19.661 49 ILE C O 1
ATOM 10795 N N . GLY C 1 47 ? -0.966 -39.592 19.664 1.000 19.128 50 GLY C N 1
ATOM 10796 C CA . GLY C 1 47 ? -1.103 -41.034 19.415 1.000 19.829 50 GLY C CA 1
ATOM 10797 C C . GLY C 1 47 ? -0.113 -41.468 18.364 1.000 19.894 50 GLY C C 1
ATOM 10798 O O . GLY C 1 47 ? 0.038 -40.777 17.347 1.000 20.022 50 GLY C O 1
ATOM 10799 N N . ILE C 1 48 ? 0.533 -42.599 18.596 1.000 20.445 51 ILE C N 1
ATOM 10800 C CA . ILE C 1 48 ? 1.496 -43.220 17.658 1.000 21.303 51 ILE C CA 1
ATOM 10801 C C . ILE C 1 48 ? 0.962 -44.608 17.328 1.000 21.423 51 ILE C C 1
ATOM 10802 O O . ILE C 1 48 ? 0.882 -45.437 18.244 1.000 22.173 51 ILE C O 1
ATOM 10807 N N . ILE C 1 49 ? 0.675 -44.863 16.056 1.000 21.327 52 ILE C N 1
ATOM 10808 C CA . ILE C 1 49 ? 0.100 -46.155 15.593 1.000 21.949 52 ILE C CA 1
ATOM 10809 C C . ILE C 1 49 ? 1.221 -46.973 14.954 1.000 22.215 52 ILE C C 1
ATOM 10810 O O . ILE C 1 49 ? 1.970 -46.440 14.099 1.000 22.048 52 ILE C O 1
ATOM 10815 N N . SER C 1 50 ? 1.338 -48.243 15.325 1.000 22.700 53 SER C N 1
ATOM 10816 C CA . SER C 1 50 ? 2.498 -49.077 14.963 1.000 23.368 53 SER C CA 1
ATOM 10817 C C . SER C 1 50 ? 2.452 -49.465 13.483 1.000 23.852 53 SER C C 1
ATOM 10818 O O . SER C 1 50 ? 1.381 -49.521 12.854 1.000 23.630 53 SER C O 1
ATOM 10821 N N . SER C 1 51 ? 3.642 -49.727 12.967 1.000 24.551 54 SER C N 1
ATOM 10822 C CA . SER C 1 51 ? 3.886 -50.251 11.607 1.000 25.099 54 SER C CA 1
ATOM 10823 C C . SER C 1 51 ? 4.325 -51.692 11.748 1.000 26.559 54 SER C C 1
ATOM 10824 O O . SER C 1 51 ? 5.009 -52.002 12.712 1.000 26.652 54 SER C O 1
ATOM 10827 N N . PRO C 1 52 ? 4.036 -52.566 10.763 1.000 27.486 55 PRO C N 1
ATOM 10828 C CA . PRO C 1 52 ? 4.621 -53.898 10.782 1.000 28.641 55 PRO C CA 1
ATOM 10829 C C . PRO C 1 52 ? 6.128 -53.818 10.499 1.000 29.302 55 PRO C C 1
ATOM 10830 O O . PRO C 1 52 ? 6.821 -54.785 10.765 1.000 30.262 55 PRO C O 1
ATOM 10834 N N . GLU C 1 53 ? 6.622 -52.716 9.938 1.000 29.302 56 GLU C N 1
ATOM 10835 C CA . GLU C 1 53 ? 8.059 -52.570 9.606 1.000 30.884 56 GLU C CA 1
ATOM 10836 C C . GLU C 1 53 ? 8.855 -52.236 10.858 1.000 29.865 56 GLU C C 1
ATOM 10837 O O . GLU C 1 53 ? 8.427 -51.450 11.695 1.000 28.852 56 GLU C O 1
ATOM 10843 N N . PRO C 1 54 ? 10.070 -52.810 11.003 1.000 29.617 57 PRO C N 1
ATOM 10844 C CA . PRO C 1 54 ? 10.900 -52.534 12.170 1.000 29.554 57 PRO C CA 1
ATOM 10845 C C . PRO C 1 54 ? 11.326 -51.058 12.202 1.000 28.519 57 PRO C C 1
ATOM 10846 O O . PRO C 1 54 ? 11.675 -50.507 11.145 1.000 28.538 57 PRO C O 1
ATOM 10850 N N . LEU C 1 55 ? 11.296 -50.470 13.394 1.000 28.633 58 LEU C N 1
ATOM 10851 C CA . LEU C 1 55 ? 11.847 -49.126 13.708 1.000 28.300 58 LEU C CA 1
ATOM 10852 C C . LEU C 1 55 ? 11.116 -48.042 12.899 1.000 27.846 58 LEU C C 1
ATOM 10853 O O . LEU C 1 55 ? 11.723 -46.976 12.654 1.000 27.872 58 LEU C O 1
ATOM 10858 N N . LYS C 1 56 ? 9.859 -48.296 12.530 1.000 27.022 59 LYS C N 1
ATOM 10859 C CA . LYS C 1 56 ? 8.983 -47.278 11.895 1.000 26.491 59 LYS C CA 1
ATOM 10860 C C . LYS C 1 56 ? 7.6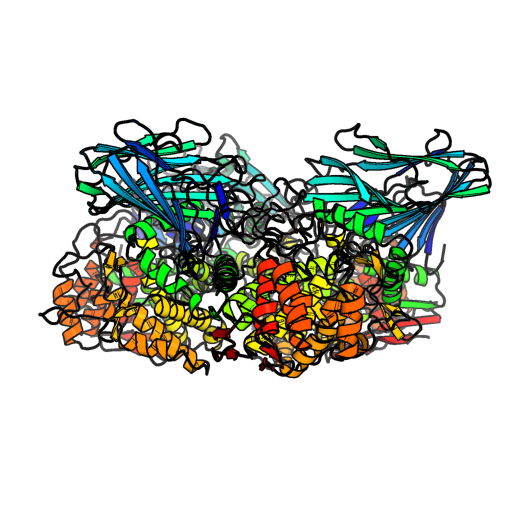46 -47.226 12.619 1.000 25.702 59 LYS C C 1
ATOM 10861 O O . LYS C 1 56 ? 7.280 -48.173 13.335 1.000 24.831 59 LYS C O 1
ATOM 10867 N N . VAL C 1 57 ? 6.926 -46.131 12.391 1.000 24.434 60 VAL C N 1
ATOM 10868 C CA . VAL C 1 57 ? 5.532 -45.984 12.879 1.000 24.561 60 VAL C CA 1
ATOM 10869 C C . VAL C 1 57 ? 4.664 -45.664 11.671 1.000 24.588 60 VAL C C 1
ATOM 10870 O O . VAL C 1 57 ? 5.189 -45.080 10.715 1.000 24.853 60 VAL C O 1
ATOM 10874 N N . LYS C 1 58 ? 3.411 -46.106 11.683 1.000 24.653 61 LYS C N 1
ATOM 10875 C CA . LYS C 1 58 ? 2.505 -45.953 10.526 1.000 25.346 61 LYS C CA 1
ATOM 10876 C C . LYS C 1 58 ? 1.934 -44.531 10.490 1.000 23.807 61 LYS C C 1
ATOM 10877 O O . LYS C 1 58 ? 1.839 -43.927 9.404 1.000 22.995 61 LYS C O 1
ATOM 10883 N N . GLU C 1 59 ? 1.478 -44.021 11.621 1.000 22.546 62 GLU C N 1
ATOM 10884 C CA . GLU C 1 59 ? 0.730 -42.748 11.669 1.000 21.504 62 GLU C CA 1
ATOM 10885 C C . GLU C 1 59 ? 0.928 -42.130 13.044 1.000 20.705 62 GLU C C 1
ATOM 10886 O O . GLU C 1 59 ? 1.090 -42.862 14.025 1.000 21.441 62 GLU C O 1
ATOM 10892 N N . VAL C 1 60 ? 0.929 -40.802 13.075 1.000 19.296 63 VAL C N 1
ATOM 10893 C CA . VAL C 1 60 ? 1.019 -40.011 14.326 1.000 19.121 63 VAL C CA 1
ATOM 10894 C C . VAL C 1 60 ? -0.085 -38.963 14.256 1.000 19.106 63 VAL C C 1
ATOM 10895 O O . VAL C 1 60 ? -0.245 -38.316 13.208 1.000 19.047 63 VAL C O 1
ATOM 10899 N N . VAL C 1 61 ? -0.831 -38.849 15.343 1.000 19.437 64 VAL C N 1
ATOM 10900 C CA . VAL C 1 61 ? -1.997 -37.920 15.420 1.000 19.699 64 VAL C CA 1
ATOM 10901 C C . VAL C 1 61 ? -1.801 -37.033 16.645 1.000 18.963 64 VAL C C 1
ATOM 10902 O O . VAL C 1 61 ? -1.558 -37.553 17.754 1.000 18.844 64 VAL C O 1
ATOM 10906 N N . LEU C 1 62 ? -1.984 -35.736 16.443 1.000 18.237 65 LEU C N 1
ATOM 10907 C CA . LEU C 1 62 ? -1.936 -34.718 17.516 1.000 17.735 65 LEU C CA 1
ATOM 10908 C C . LEU C 1 62 ? -3.360 -34.254 17.811 1.000 17.504 65 LEU C C 1
ATOM 10909 O O . LEU C 1 62 ? -4.033 -33.733 16.921 1.000 17.471 65 LEU C O 1
ATOM 10914 N N . ALA C 1 63 ? -3.801 -34.405 19.062 1.000 17.319 66 ALA C N 1
ATOM 10915 C CA . ALA C 1 63 ? -5.116 -33.901 19.512 1.000 17.325 66 ALA C CA 1
ATOM 10916 C C . ALA C 1 63 ? -5.178 -32.386 19.349 1.000 16.960 66 ALA C C 1
ATOM 10917 O O . ALA C 1 63 ? -4.163 -31.699 19.487 1.000 17.149 66 ALA C O 1
ATOM 10919 N N . GLY C 1 64 ? -6.378 -31.875 19.136 1.000 16.678 67 GLY C N 1
ATOM 10920 C CA . GLY C 1 64 ? -6.634 -30.436 19.162 1.000 16.591 67 GLY C CA 1
ATOM 10921 C C . GLY C 1 64 ? -6.167 -29.697 17.937 1.000 16.896 67 GLY C C 1
ATOM 10922 O O . GLY C 1 64 ? -6.327 -28.456 17.909 1.000 17.631 67 GLY C O 1
ATOM 10923 N N . THR C 1 65 ? -5.661 -30.390 16.938 1.000 17.040 68 THR C N 1
ATOM 10924 C CA . THR C 1 65 ? -5.178 -29.763 15.679 1.000 17.043 68 THR C CA 1
ATOM 10925 C C . THR C 1 65 ? -6.096 -30.215 14.554 1.000 16.504 68 THR C C 1
ATOM 10926 O O . THR C 1 65 ? -6.138 -31.393 14.212 1.000 17.741 68 THR C O 1
ATOM 10930 N N . TYR C 1 66 ? -6.892 -29.314 14.045 1.000 15.891 69 TYR C N 1
ATOM 10931 C CA . TYR C 1 66 ? -7.885 -29.606 12.997 1.000 16.030 69 TYR C CA 1
ATOM 10932 C C . TYR C 1 66 ? -7.702 -28.636 11.841 1.000 15.554 69 TYR C C 1
ATOM 10933 O O . TYR C 1 66 ? -7.425 -27.417 12.033 1.000 16.193 69 TYR C O 1
ATOM 10942 N N . ASP C 1 67 ? -7.864 -29.141 10.633 1.000 14.972 70 ASP C N 1
ATOM 10943 C CA . ASP C 1 67 ? -7.942 -28.304 9.438 1.000 15.159 70 ASP C CA 1
ATOM 10944 C C . ASP C 1 67 ? -8.773 -29.033 8.382 1.000 15.081 70 ASP C C 1
ATOM 10945 O O . ASP C 1 67 ? -9.012 -30.230 8.504 1.000 15.423 70 ASP C O 1
ATOM 10950 N N . ILE C 1 68 ? -9.183 -28.309 7.350 1.000 15.287 71 ILE C N 1
ATOM 10951 C CA . ILE C 1 68 ? -9.898 -28.928 6.198 1.000 16.154 71 ILE C CA 1
ATOM 10952 C C . ILE C 1 68 ? -8.929 -29.894 5.508 1.000 16.752 71 ILE C C 1
ATOM 10953 O O . ILE C 1 68 ? -7.814 -29.467 5.132 1.000 17.404 71 ILE C O 1
ATOM 10958 N N . TYR C 1 69 ? -9.349 -31.141 5.339 1.000 17.337 72 TYR C N 1
ATOM 10959 C CA . TYR C 1 69 ? -8.490 -32.239 4.853 1.000 18.148 72 TYR C CA 1
ATOM 10960 C C . TYR C 1 69 ? -9.381 -33.450 4.553 1.000 19.109 72 TYR C C 1
ATOM 10961 O O . TYR C 1 69 ? -10.133 -33.870 5.425 1.000 19.955 72 TYR C O 1
ATOM 10970 N N . LYS C 1 70 ? -9.318 -33.907 3.331 1.000 19.694 73 LYS C N 1
ATOM 10971 C CA . LYS C 1 70 ? -9.966 -35.141 2.827 1.000 19.811 73 LYS C CA 1
ATOM 10972 C C . LYS C 1 70 ? -11.410 -35.210 3.300 1.000 18.737 73 LYS C C 1
ATOM 10973 O O . LYS C 1 70 ? -12.223 -34.356 2.925 1.000 17.817 73 LYS C O 1
ATOM 10979 N N . ARG C 1 71 ? -11.743 -36.232 4.083 1.000 18.984 74 ARG C N 1
ATOM 10980 C CA . ARG C 1 71 ? -13.144 -36.643 4.273 1.000 19.019 74 ARG C CA 1
ATOM 10981 C C . ARG C 1 71 ? -14.050 -35.500 4.730 1.000 18.463 74 ARG C C 1
ATOM 10982 O O . ARG C 1 71 ? -13.745 -34.810 5.740 1.000 17.935 74 ARG C O 1
ATOM 10990 N N . GLY C 1 72 ? -15.197 -35.340 4.079 1.000 18.154 75 GLY C N 1
ATOM 10991 C CA . GLY C 1 72 ? -16.312 -34.589 4.676 1.000 18.304 75 GLY C CA 1
ATOM 10992 C C . GLY C 1 72 ? -16.305 -33.126 4.362 1.000 18.147 75 GLY C C 1
ATOM 10993 O O . GLY C 1 72 ? -17.348 -32.506 4.562 1.000 19.161 75 GLY C O 1
ATOM 10994 N N . ARG C 1 73 ? -15.177 -32.573 3.876 1.000 17.806 76 ARG C N 1
ATOM 10995 C CA . ARG C 1 73 ? -15.064 -31.138 3.512 1.000 17.645 76 ARG C CA 1
ATOM 10996 C C . ARG C 1 73 ? -15.172 -30.277 4.769 1.000 17.233 76 ARG C C 1
ATOM 10997 O O . ARG C 1 73 ? -15.367 -29.075 4.635 1.000 17.877 76 ARG C O 1
ATOM 11005 N N . VAL C 1 74 ? -14.924 -30.863 5.930 1.000 17.013 77 VAL C N 1
ATOM 11006 C CA . VAL C 1 74 ? -14.978 -30.198 7.251 1.000 16.314 77 VAL C CA 1
ATOM 11007 C C . VAL C 1 74 ? -13.633 -30.394 7.963 1.000 16.396 77 VAL C C 1
ATOM 11008 O O . VAL C 1 74 ? -12.781 -31.161 7.481 1.000 16.454 77 VAL C O 1
ATOM 11012 N N . SER C 1 75 ? -13.476 -29.755 9.113 1.000 16.533 78 SER C N 1
ATOM 11013 C CA . SER C 1 75 ? -12.251 -29.870 9.948 1.000 16.973 78 SER C CA 1
ATOM 11014 C C . SER C 1 75 ? -11.910 -31.346 10.172 1.000 16.407 78 SER C C 1
ATOM 11015 O O . SER C 1 75 ? -12.830 -32.222 10.275 1.000 16.511 78 SER C O 1
ATOM 11018 N N . SER C 1 76 ? -10.629 -31.672 10.288 1.000 15.576 79 SER C N 1
ATOM 11019 C CA . SER C 1 76 ? -10.172 -33.047 10.539 1.000 15.996 79 SER C CA 1
ATOM 11020 C C . SER C 1 76 ? -8.855 -33.027 11.291 1.000 15.858 79 SER C C 1
ATOM 11021 O O . SER C 1 76 ? -8.018 -32.142 11.032 1.000 15.800 79 SER C O 1
ATOM 11024 N N . PHE C 1 77 ? -8.610 -34.048 12.084 1.000 15.972 80 PHE C N 1
ATOM 11025 C CA . PHE C 1 77 ? -7.246 -34.459 12.431 1.000 16.547 80 PHE C CA 1
ATOM 11026 C C . PHE C 1 77 ? -6.461 -34.622 11.135 1.000 17.279 80 PHE C C 1
ATOM 11027 O O . PHE C 1 77 ? -7.023 -34.958 10.045 1.000 16.771 80 PHE C O 1
ATOM 11035 N N . ILE C 1 78 ? -5.159 -34.417 11.287 1.000 18.240 81 ILE C N 1
ATOM 11036 C CA . ILE C 1 78 ? -4.168 -34.370 10.189 1.000 19.421 81 ILE C CA 1
ATOM 11037 C C . ILE C 1 78 ? -3.120 -35.443 10.454 1.000 19.656 81 ILE C C 1
ATOM 11038 O O . ILE C 1 78 ? -2.560 -35.480 11.525 1.000 19.417 81 ILE C O 1
ATOM 11043 N N . PRO C 1 79 ? -2.778 -36.335 9.518 1.000 19.395 82 PRO C N 1
ATOM 11044 C CA . PRO C 1 79 ? -1.616 -37.197 9.758 1.000 19.440 82 PRO C CA 1
ATOM 11045 C C . PRO C 1 79 ? -0.378 -36.320 9.973 1.000 18.801 82 PRO C C 1
ATOM 11046 O O . PRO C 1 79 ? -0.158 -35.353 9.213 1.000 18.107 82 PRO C O 1
ATOM 11050 N N . ASN C 1 80 ? 0.406 -36.636 10.993 1.000 17.843 83 ASN C N 1
ATOM 11051 C CA . ASN C 1 80 ? 1.509 -35.767 11.441 1.000 17.458 83 ASN C CA 1
ATOM 11052 C C . ASN C 1 80 ? 2.853 -36.441 11.152 1.000 18.039 83 ASN C C 1
ATOM 11053 O O . ASN C 1 80 ? 2.882 -37.516 10.511 1.000 18.227 83 ASN C O 1
ATOM 11058 N N . TYR C 1 81 ? 3.938 -35.797 11.547 1.000 17.567 84 TYR C N 1
ATOM 11059 C CA . TYR C 1 81 ? 5.298 -36.360 11.380 1.000 17.786 84 TYR C CA 1
ATOM 11060 C C . TYR C 1 81 ? 5.376 -37.750 12.029 1.000 18.299 84 TYR C C 1
ATOM 11061 O O . TYR C 1 81 ? 5.095 -37.894 13.230 1.000 18.582 84 TYR C O 1
ATOM 11070 N N . ASN C 1 82 ? 5.821 -38.737 11.255 1.000 18.883 85 ASN C N 1
ATOM 11071 C CA . ASN C 1 82 ? 6.190 -40.076 11.779 1.000 19.813 85 ASN C CA 1
ATOM 11072 C C . ASN C 1 82 ? 7.576 -39.923 12.405 1.000 20.015 85 ASN C C 1
ATOM 11073 O O . ASN C 1 82 ? 8.570 -40.391 11.853 1.000 20.947 85 ASN C O 1
ATOM 11078 N N . LEU C 1 83 ? 7.639 -39.282 13.560 1.000 19.507 86 LEU C N 1
ATOM 11079 C CA . LEU C 1 83 ? 8.882 -38.652 14.054 1.000 20.091 86 LEU C CA 1
ATOM 11080 C C . LEU C 1 83 ? 9.877 -39.689 14.562 1.000 20.736 86 LEU C C 1
ATOM 11081 O O . LEU C 1 83 ? 11.042 -39.334 14.691 1.000 21.053 86 LEU C O 1
ATOM 11086 N N . LEU C 1 84 ? 9.428 -40.911 14.836 1.000 21.339 87 LEU C N 1
ATOM 11087 C CA . LEU C 1 84 ? 10.299 -42.004 15.349 1.000 22.246 87 LEU C CA 1
ATOM 11088 C C . LEU C 1 84 ? 10.955 -42.796 14.224 1.000 22.563 87 LEU C C 1
ATOM 11089 O O . LEU C 1 84 ? 11.760 -43.669 14.541 1.000 23.151 87 LEU C O 1
ATOM 11094 N N . ASN C 1 85 ? 10.638 -42.544 12.961 1.000 22.329 88 ASN C N 1
ATOM 11095 C CA . ASN C 1 85 ? 11.154 -43.390 11.853 1.000 23.342 88 ASN C CA 1
ATOM 11096 C C . ASN C 1 85 ? 12.680 -43.377 11.857 1.000 24.079 88 ASN C C 1
ATOM 11097 O O . ASN C 1 85 ? 13.338 -42.321 11.850 1.000 23.591 88 ASN C O 1
ATOM 11102 N N . MET C 1 86 ? 13.253 -44.573 11.835 1.000 25.330 89 MET C N 1
ATOM 11103 C CA . MET C 1 86 ? 14.715 -44.745 11.907 1.000 27.456 89 MET C CA 1
ATOM 11104 C C . MET C 1 86 ? 15.103 -45.792 10.857 1.000 28.430 89 MET C C 1
ATOM 11105 O O . MET C 1 86 ? 14.288 -46.703 10.571 1.000 29.576 89 MET C O 1
ATOM 11110 N N . LYS C 1 87 ? 16.278 -45.623 10.290 1.000 27.958 90 LYS C N 1
ATOM 11111 C CA . LYS C 1 87 ? 16.921 -46.656 9.445 1.000 29.796 90 LYS C CA 1
ATOM 11112 C C . LYS C 1 87 ? 18.149 -47.135 10.215 1.000 29.461 90 LYS C C 1
ATOM 11113 O O . LYS C 1 87 ? 18.924 -46.296 10.695 1.000 28.343 90 LYS C O 1
ATOM 11119 N N . LEU C 1 88 ? 18.289 -48.452 10.361 1.000 29.953 91 LEU C N 1
ATOM 11120 C CA . LEU C 1 88 ? 19.453 -49.066 11.044 1.000 30.976 91 LEU C CA 1
ATOM 11121 C C . LEU C 1 88 ? 20.200 -49.916 10.009 1.000 31.423 91 LEU C C 1
ATOM 11122 O O . LEU C 1 88 ? 19.538 -50.612 9.210 1.000 32.089 91 LEU C O 1
ATOM 11127 N N . ALA C 1 89 ? 21.520 -49.760 9.915 1.000 31.499 92 ALA C N 1
ATOM 11128 C CA . ALA C 1 89 ? 22.349 -50.599 9.031 1.000 32.643 92 ALA C CA 1
ATOM 11129 C C . ALA C 1 89 ? 23.466 -51.207 9.867 1.000 33.685 92 ALA C C 1
ATOM 11130 O O . ALA C 1 89 ? 23.992 -50.546 10.766 1.000 32.286 92 ALA C O 1
ATOM 11132 N N . PHE C 1 90 ? 23.768 -52.469 9.574 1.000 35.344 93 PHE C N 1
ATOM 11133 C CA . PHE C 1 90 ? 24.870 -53.228 10.200 1.000 37.984 93 PHE C CA 1
ATOM 11134 C C . PHE C 1 90 ? 25.929 -53.526 9.144 1.000 40.623 93 PHE C C 1
ATOM 11135 O O . PHE C 1 90 ? 25.584 -54.223 8.172 1.000 40.747 93 PHE C O 1
ATOM 11143 N N . ASN C 1 91 ? 27.129 -52.972 9.334 1.000 44.117 94 ASN C N 1
ATOM 11144 C CA . ASN C 1 91 ? 28.260 -53.012 8.365 1.000 48.132 94 ASN C CA 1
ATOM 11145 C C . ASN C 1 91 ? 27.725 -52.640 6.975 1.000 48.948 94 ASN C C 1
ATOM 11146 O O . ASN C 1 91 ? 27.939 -53.431 6.047 1.000 53.119 94 ASN C O 1
ATOM 11151 N N . GLY C 1 92 ? 27.011 -51.523 6.862 1.000 49.530 95 GLY C N 1
ATOM 11152 C CA . GLY C 1 92 ? 26.501 -50.972 5.593 1.000 48.879 95 GLY C CA 1
ATOM 11153 C C . GLY C 1 92 ? 25.255 -51.682 5.086 1.000 48.475 95 GLY C C 1
ATOM 11154 O O . GLY C 1 92 ? 24.699 -51.217 4.084 1.000 50.427 95 GLY C O 1
ATOM 11155 N N . GLU C 1 93 ? 24.807 -52.755 5.744 1.000 46.716 96 GLU C N 1
ATOM 11156 C CA . GLU C 1 93 ? 23.623 -53.529 5.297 1.000 45.169 96 GLU C CA 1
ATOM 11157 C C . GLU C 1 93 ? 22.367 -53.047 6.026 1.000 43.057 96 GLU C C 1
ATOM 11158 O O . GLU C 1 93 ? 22.284 -53.148 7.255 1.000 39.655 96 GLU C O 1
ATOM 11164 N N . SER C 1 94 ? 21.396 -52.586 5.247 1.000 42.494 97 SER C N 1
ATOM 11165 C CA . SER C 1 94 ? 20.130 -51.987 5.719 1.000 41.451 97 SER C CA 1
ATOM 11166 C C . SER C 1 94 ? 19.239 -53.050 6.381 1.000 40.744 97 SER C C 1
ATOM 11167 O O . SER C 1 94 ? 19.024 -54.095 5.752 1.000 41.163 97 SER C O 1
ATOM 11170 N N . VAL C 1 95 ? 18.781 -52.820 7.614 1.000 39.758 98 VAL C N 1
ATOM 11171 C CA . VAL C 1 95 ? 17.797 -53.694 8.322 1.000 40.355 98 VAL C CA 1
ATOM 11172 C C . VAL C 1 95 ? 16.431 -53.557 7.654 1.000 40.834 98 VAL C C 1
ATOM 11173 O O . VAL C 1 95 ? 15.947 -52.427 7.575 1.000 38.609 98 VAL C O 1
ATOM 11177 N N . GLN C 1 96 ? 15.841 -54.667 7.214 1.000 42.005 99 GLN C N 1
ATOM 11178 C CA . GLN C 1 96 ? 14.522 -54.728 6.532 1.000 44.191 99 GLN C CA 1
ATOM 11179 C C . GLN C 1 96 ? 13.731 -55.890 7.130 1.000 44.657 99 GLN C C 1
ATOM 11180 O O . GLN C 1 96 ? 14.367 -56.811 7.711 1.000 44.369 99 GLN C O 1
ATOM 11186 N N . THR C 1 97 ? 12.412 -55.899 6.935 1.000 44.319 100 THR C N 1
ATOM 11187 C CA . THR C 1 97 ? 11.536 -57.058 7.254 1.000 45.025 100 THR C CA 1
ATOM 11188 C C . THR C 1 97 ? 12.172 -58.341 6.712 1.000 45.987 100 THR C C 1
ATOM 11189 O O . THR C 1 97 ? 12.144 -59.356 7.423 1.000 47.355 100 THR C O 1
ATOM 11193 N N . TYR C 1 98 ? 12.732 -58.288 5.505 1.000 46.128 101 TYR C N 1
ATOM 11194 C CA . TYR C 1 98 ? 13.090 -59.504 4.734 1.000 47.267 101 TYR C CA 1
ATOM 11195 C C . TYR C 1 98 ? 14.394 -60.137 5.246 1.000 46.346 101 TYR C C 1
ATOM 11196 O O . TYR C 1 98 ? 14.581 -61.313 4.908 1.000 45.567 101 TYR C O 1
ATOM 11205 N N . ASN C 1 99 ? 15.257 -59.427 5.991 1.000 39.664 102 ASN C N 1
ATOM 11206 C CA . ASN C 1 99 ? 16.614 -59.935 6.363 1.000 39.233 102 ASN C CA 1
ATOM 11207 C C . ASN C 1 99 ? 16.773 -60.019 7.888 1.000 38.277 102 ASN C C 1
ATOM 11208 O O . ASN C 1 99 ? 17.905 -60.250 8.356 1.000 38.156 102 ASN C O 1
ATOM 11213 N N . ILE C 1 100 ? 15.681 -59.913 8.639 1.000 36.955 103 ILE C N 1
ATOM 11214 C CA . ILE C 1 100 ? 15.693 -60.136 10.115 1.000 36.877 103 ILE C CA 1
ATOM 11215 C C . ILE C 1 100 ? 14.979 -61.454 10.415 1.000 37.583 103 ILE C C 1
ATOM 11216 O O . ILE C 1 100 ? 14.270 -61.964 9.536 1.000 38.720 103 ILE C O 1
ATOM 11221 N N . ASN C 1 101 ? 15.194 -62.013 11.602 1.000 37.618 104 ASN C N 1
ATOM 11222 C CA . ASN C 1 101 ? 14.444 -63.209 12.043 1.000 38.308 104 ASN C CA 1
ATOM 11223 C C . ASN C 1 101 ? 14.094 -63.064 13.521 1.000 37.590 104 ASN C C 1
ATOM 11224 O O . ASN C 1 101 ? 14.616 -62.119 14.195 1.000 36.126 104 ASN C O 1
ATOM 11229 N N . ASN C 1 102 ? 13.150 -63.891 13.963 1.000 37.520 105 ASN C N 1
ATOM 11230 C CA . ASN C 1 102 ? 12.652 -63.909 15.354 1.000 38.258 105 ASN C CA 1
ATOM 11231 C C . ASN C 1 102 ? 12.061 -62.530 15.659 1.000 35.721 105 ASN C C 1
ATOM 11232 O O . ASN C 1 102 ? 12.235 -62.046 16.776 1.000 34.927 105 ASN C O 1
ATOM 11237 N N . TYR C 1 103 ? 11.426 -61.915 14.665 1.000 33.964 106 TYR C N 1
ATOM 11238 C CA . TYR C 1 103 ? 10.856 -60.551 14.806 1.000 33.070 106 TYR C CA 1
ATOM 11239 C C . TYR C 1 103 ? 9.535 -60.660 15.552 1.000 33.537 106 TYR C C 1
ATOM 11240 O O . TYR C 1 103 ? 8.662 -61.449 15.152 1.000 34.084 106 TYR C O 1
ATOM 11249 N N . LYS C 1 104 ? 9.413 -59.878 16.629 1.000 33.362 107 LYS C N 1
ATOM 11250 C CA . LYS C 1 104 ? 8.234 -59.853 17.523 1.000 34.059 107 LYS C CA 1
ATOM 11251 C C . LYS C 1 104 ? 7.889 -58.404 17.845 1.000 32.200 107 LYS C C 1
ATOM 11252 O O . LYS C 1 104 ? 8.805 -57.574 17.910 1.000 31.752 107 LYS C O 1
ATOM 11258 N N . GLN C 1 105 ? 6.603 -58.131 18.005 1.000 30.692 108 GLN C N 1
ATOM 11259 C CA . GLN C 1 105 ? 6.133 -56.841 18.559 1.000 29.637 108 GLN C CA 1
ATOM 11260 C C . GLN C 1 105 ? 5.263 -57.129 19.780 1.000 30.185 108 GLN C C 1
ATOM 11261 O O . GLN C 1 105 ? 4.560 -58.158 19.808 1.000 30.373 108 GLN C O 1
ATOM 11267 N N . GLU C 1 106 ? 5.287 -56.222 20.748 1.000 30.029 109 GLU C N 1
ATOM 11268 C CA . GLU C 1 106 ? 4.551 -56.385 22.018 1.000 30.949 109 GLU C CA 1
ATOM 11269 C C . GLU C 1 106 ? 4.103 -55.031 22.531 1.000 29.947 109 GLU C C 1
ATOM 11270 O O . GLU C 1 106 ? 4.943 -54.121 22.552 1.000 29.691 109 GLU C O 1
ATOM 11276 N N . LEU C 1 107 ? 2.824 -54.922 22.883 1.000 29.608 110 LEU C N 1
ATOM 11277 C CA . LEU C 1 107 ? 2.310 -53.753 23.622 1.000 29.184 110 LEU C CA 1
ATOM 11278 C C . LEU C 1 107 ? 2.200 -54.146 25.091 1.000 29.682 110 LEU C C 1
ATOM 11279 O O . LEU C 1 107 ? 1.475 -55.121 25.390 1.000 29.799 110 LEU C O 1
ATOM 11284 N N . ASP C 1 108 ? 2.934 -53.454 25.955 1.000 29.775 111 ASP C N 1
ATOM 11285 C CA . ASP C 1 108 ? 2.792 -53.588 27.419 1.000 30.085 111 ASP C CA 1
ATOM 11286 C C . ASP C 1 108 ? 1.721 -52.588 27.854 1.000 29.610 111 ASP C C 1
ATOM 11287 O O . ASP C 1 108 ? 1.990 -51.380 27.844 1.000 28.845 111 ASP C O 1
ATOM 11292 N N . MET C 1 109 ? 0.547 -53.090 28.216 1.000 29.138 112 MET C N 1
ATOM 11293 C CA . MET C 1 109 ? -0.587 -52.218 28.582 1.000 28.937 112 MET C CA 1
ATOM 11294 C C . MET C 1 109 ? -0.335 -51.603 29.962 1.000 29.583 112 MET C C 1
ATOM 11295 O O . MET C 1 109 ? -0.965 -50.596 30.253 1.000 28.091 112 MET C O 1
ATOM 11300 N N . ARG C 1 110 ? 0.593 -52.134 30.765 1.000 31.161 113 ARG C N 1
ATOM 11301 C CA . ARG C 1 110 ? 0.915 -51.545 32.096 1.000 32.939 113 ARG C CA 1
AT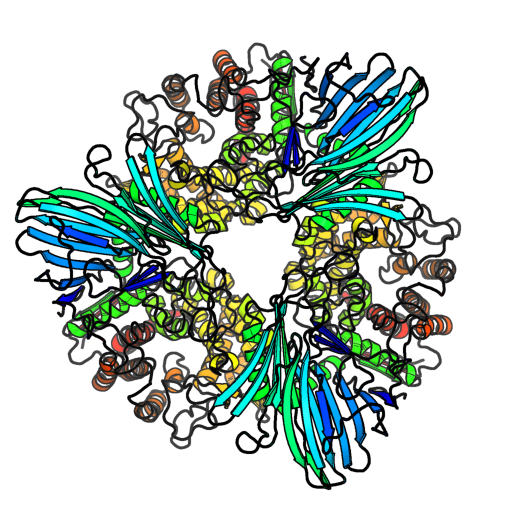OM 11302 C C . ARG C 1 110 ? 1.495 -50.139 31.957 1.000 33.340 113 ARG C C 1
ATOM 11303 O O . ARG C 1 110 ? 1.267 -49.335 32.849 1.000 32.692 113 ARG C O 1
ATOM 11311 N N . ASN C 1 111 ? 2.234 -49.847 30.888 1.000 33.001 114 ASN C N 1
ATOM 11312 C CA . ASN C 1 111 ? 2.942 -48.544 30.777 1.000 33.165 114 ASN C CA 1
ATOM 11313 C C . ASN C 1 111 ? 2.928 -48.037 29.337 1.000 31.322 114 ASN C C 1
ATOM 11314 O O . ASN C 1 111 ? 3.643 -47.043 29.029 1.000 30.960 114 ASN C O 1
ATOM 11319 N N . GLY C 1 112 ? 2.041 -48.572 28.508 1.000 30.090 115 GLY C N 1
ATOM 11320 C CA . GLY C 1 112 ? 1.909 -48.100 27.118 1.000 28.306 115 GLY C CA 1
ATOM 11321 C C . GLY C 1 112 ? 3.231 -48.136 26.375 1.000 27.868 115 GLY C C 1
ATOM 11322 O O . GLY C 1 112 ? 3.490 -47.247 25.540 1.000 28.000 115 GLY C O 1
ATOM 11323 N N . ALA C 1 113 ? 4.069 -49.137 26.619 1.000 27.441 116 ALA C N 1
ATOM 11324 C CA . ALA C 1 113 ? 5.313 -49.310 25.854 1.000 27.405 116 ALA C CA 1
ATOM 11325 C C . ALA C 1 113 ? 5.027 -50.234 24.679 1.000 27.369 116 ALA C C 1
ATOM 11326 O O . ALA C 1 113 ? 4.588 -51.379 24.887 1.000 28.835 116 ALA C O 1
ATOM 11328 N N . PHE C 1 114 ? 5.354 -49.780 23.479 1.000 26.044 117 PHE C N 1
ATOM 11329 C CA . PHE C 1 114 ? 5.357 -50.639 22.279 1.000 26.243 117 PHE C CA 1
ATOM 11330 C C . PHE C 1 114 ? 6.803 -51.073 22.021 1.000 26.281 117 PHE C C 1
ATOM 11331 O O . PHE C 1 114 ? 7.675 -50.214 21.817 1.000 25.949 117 PHE C O 1
ATOM 11339 N N . THR C 1 115 ? 7.051 -52.388 21.974 1.000 26.731 118 THR C N 1
ATOM 11340 C CA . THR C 1 115 ? 8.420 -52.934 21.850 1.000 27.809 118 THR C CA 1
ATOM 11341 C C . THR C 1 115 ? 8.509 -53.828 20.620 1.000 28.252 118 THR C C 1
ATOM 11342 O O . THR C 1 115 ? 7.694 -54.755 20.502 1.000 30.764 118 THR C O 1
ATOM 11346 N N . GLY C 1 116 ? 9.530 -53.605 19.804 1.000 28.205 119 GLY C N 1
ATOM 11347 C CA . GLY C 1 116 ? 9.934 -54.532 18.736 1.000 28.956 119 GLY C CA 1
ATOM 11348 C C . GLY C 1 116 ? 11.242 -55.170 19.116 1.000 29.939 119 GLY C C 1
ATOM 11349 O O . GLY C 1 116 ? 12.057 -54.545 19.781 1.000 30.101 119 GLY C O 1
ATOM 11350 N N . SER C 1 117 ? 11.447 -56.407 18.684 1.000 30.666 120 SER C N 1
ATOM 11351 C CA . SER C 1 117 ? 12.701 -57.146 18.941 1.000 31.847 120 SER C CA 1
ATOM 11352 C C . SER C 1 117 ? 12.965 -58.070 17.758 1.000 31.481 120 SER C C 1
ATOM 11353 O O . SER C 1 117 ? 12.004 -58.579 17.164 1.000 31.398 120 SER C O 1
ATOM 11356 N N . PHE C 1 118 ? 14.217 -58.170 17.359 1.000 31.042 121 PHE C N 1
ATOM 11357 C CA . PHE C 1 118 ? 14.591 -59.080 16.254 1.000 31.365 121 PHE C CA 1
ATOM 11358 C C . PHE C 1 118 ? 16.070 -59.400 16.337 1.000 31.679 121 PHE C C 1
ATOM 11359 O O . PHE C 1 118 ? 16.861 -58.735 17.010 1.000 30.682 121 PHE C O 1
ATOM 11367 N N . GLN C 1 119 ? 16.405 -60.448 15.595 1.000 32.573 122 GLN C N 1
ATOM 11368 C CA . GLN C 1 119 ? 17.792 -60.857 15.361 1.000 33.255 122 GLN C CA 1
ATOM 11369 C C . GLN C 1 119 ? 18.186 -60.439 13.930 1.000 32.651 122 GLN C C 1
ATOM 11370 O O . GLN C 1 119 ? 17.377 -60.665 12.990 1.000 34.243 122 GLN C O 1
ATOM 11376 N N . PHE C 1 120 ? 19.366 -59.830 13.813 1.000 32.278 123 PHE C N 1
ATOM 11377 C CA . PHE C 1 120 ? 19.993 -59.515 12.506 1.000 32.378 123 PHE C CA 1
ATOM 11378 C C . PHE C 1 120 ? 21.131 -60.513 12.248 1.000 33.367 123 PHE C C 1
ATOM 11379 O O . PHE C 1 120 ? 22.256 -60.335 12.778 1.000 33.422 123 PHE C O 1
ATOM 11387 N N . LYS C 1 121 ? 20.825 -61.506 11.412 1.000 33.939 124 LYS C N 1
ATOM 11388 C CA . LYS C 1 121 ? 21.804 -62.510 10.912 1.000 34.604 124 LYS C CA 1
ATOM 11389 C C . LYS C 1 121 ? 22.594 -63.050 12.114 1.000 34.922 124 LYS C C 1
ATOM 11390 O O . LYS C 1 121 ? 21.952 -63.503 13.104 1.000 35.031 124 LYS C O 1
ATOM 11396 N N . ASP C 1 122 ? 23.930 -63.004 12.016 1.000 34.460 125 ASP C N 1
ATOM 11397 C CA . ASP C 1 122 ? 24.862 -63.479 13.068 1.000 34.808 125 ASP C CA 1
ATOM 11398 C C . ASP C 1 122 ? 25.451 -62.299 13.854 1.000 34.024 125 ASP C C 1
ATOM 11399 O O . ASP C 1 122 ? 26.469 -62.476 14.515 1.000 34.646 125 ASP C O 1
ATOM 11404 N N . LEU C 1 123 ? 24.889 -61.088 13.742 1.000 32.890 126 LEU C N 1
ATOM 11405 C CA . LEU C 1 123 ? 25.620 -59.891 14.228 1.000 32.902 126 LEU C CA 1
ATOM 11406 C C . LEU C 1 123 ? 25.080 -59.411 15.594 1.000 32.768 126 LEU C C 1
ATOM 11407 O O . LEU C 1 123 ? 25.915 -59.060 16.523 1.000 33.433 126 LEU C O 1
ATOM 11412 N N . ALA C 1 124 ? 23.722 -59.237 15.674 1.000 32.673 127 ALA C N 1
ATOM 11413 C CA . ALA C 1 124 ? 23.153 -58.528 16.844 1.000 32.685 127 ALA C CA 1
ATOM 11414 C C . ALA C 1 124 ? 21.663 -58.828 17.019 1.000 32.710 127 ALA C C 1
ATOM 11415 O O . ALA C 1 124 ? 20.940 -59.130 16.028 1.000 33.491 127 ALA C O 1
ATOM 11417 N N . THR C 1 125 ? 21.244 -58.685 18.277 1.000 32.772 128 THR C N 1
ATOM 11418 C CA . THR C 1 125 ? 19.833 -58.653 18.687 1.000 33.130 128 THR C CA 1
ATOM 11419 C C . THR C 1 125 ? 19.471 -57.190 18.930 1.000 32.203 128 THR C C 1
ATOM 11420 O O . THR C 1 125 ? 20.271 -56.470 19.547 1.000 32.200 128 THR C O 1
ATOM 11424 N N . VAL C 1 126 ? 18.344 -56.757 18.384 1.000 31.379 129 VAL C N 1
ATOM 11425 C CA . VAL C 1 126 ? 17.874 -55.360 18.538 1.000 30.983 129 VAL C CA 1
ATOM 11426 C C . VAL C 1 126 ? 16.556 -55.390 19.299 1.000 31.012 129 VAL C C 1
ATOM 11427 O O . VAL C 1 126 ? 15.690 -56.211 18.960 1.000 30.659 129 VAL C O 1
ATOM 11431 N N . THR C 1 127 ? 16.406 -54.465 20.270 1.000 32.028 130 THR C N 1
ATOM 11432 C CA . THR C 1 127 ? 15.119 -54.185 20.941 1.000 32.852 130 THR C CA 1
ATOM 11433 C C . THR C 1 127 ? 14.916 -52.679 20.880 1.000 31.223 130 THR C C 1
ATOM 11434 O O . THR C 1 127 ? 15.894 -51.895 20.991 1.000 31.508 130 THR C O 1
ATOM 11438 N N . TYR C 1 128 ? 13.691 -52.296 20.573 1.000 29.402 131 TYR C N 1
ATOM 11439 C CA . TYR C 1 128 ? 13.289 -50.879 20.611 1.000 28.240 131 TYR C CA 1
ATOM 11440 C C . TYR C 1 128 ? 11.938 -50.794 21.321 1.000 27.824 131 TYR C C 1
ATOM 11441 O O . TYR C 1 128 ? 11.059 -51.613 21.061 1.000 28.844 131 TYR C O 1
ATOM 11450 N N . SER C 1 129 ? 11.810 -49.818 22.221 1.000 26.394 132 SER C N 1
ATOM 11451 C CA . SER C 1 129 ? 10.592 -49.544 23.015 1.000 25.428 132 SER C CA 1
ATOM 11452 C C . SER C 1 129 ? 10.275 -48.063 22.825 1.000 24.161 132 SER C C 1
ATOM 11453 O O . SER C 1 129 ? 11.186 -47.249 23.010 1.000 23.584 132 SER C O 1
ATOM 11456 N N . TYR C 1 130 ? 9.041 -47.723 22.476 1.000 23.573 133 TYR C N 1
ATOM 11457 C CA . TYR C 1 130 ? 8.643 -46.302 22.403 1.000 22.717 133 TYR C CA 1
ATOM 11458 C C . TYR C 1 130 ? 7.403 -46.059 23.240 1.000 22.761 133 TYR C C 1
ATOM 11459 O O . TYR C 1 130 ? 6.586 -46.960 23.525 1.000 22.928 133 TYR C O 1
ATOM 11468 N N . TYR C 1 131 ? 7.278 -44.774 23.587 1.000 22.402 134 TYR C N 1
ATOM 11469 C CA . TYR C 1 131 ? 6.367 -44.259 24.626 1.000 22.846 134 TYR C CA 1
ATOM 11470 C C . TYR C 1 131 ? 5.853 -42.892 24.195 1.000 21.833 134 TYR C C 1
ATOM 11471 O O . TYR C 1 131 ? 6.645 -42.069 23.674 1.000 21.939 134 TYR C O 1
ATOM 11480 N N . ALA C 1 132 ? 4.558 -42.657 24.401 1.000 21.298 135 ALA C N 1
ATOM 11481 C CA . ALA C 1 132 ? 3.981 -41.293 24.397 1.000 20.325 135 ALA C CA 1
ATOM 11482 C C . ALA C 1 132 ? 4.016 -40.868 25.854 1.000 20.301 135 ALA C C 1
ATOM 11483 O O . ALA C 1 132 ? 3.240 -41.399 26.647 1.000 20.826 135 ALA C O 1
ATOM 11485 N N . LEU C 1 133 ? 4.990 -40.054 26.232 1.000 20.349 136 LEU C N 1
ATOM 11486 C CA . LEU C 1 133 ? 5.309 -39.853 27.669 1.000 20.851 136 LEU C CA 1
ATOM 11487 C C . LEU C 1 133 ? 4.064 -39.362 28.410 1.000 20.859 136 LEU C C 1
ATOM 11488 O O . LEU C 1 133 ? 3.385 -38.380 28.002 1.000 20.220 136 LEU C O 1
ATOM 11493 N N . ARG C 1 134 ? 3.734 -40.017 29.516 1.000 21.939 137 ARG C N 1
ATOM 11494 C CA . ARG C 1 134 ? 2.396 -39.847 30.122 1.000 22.806 137 ARG C CA 1
ATOM 11495 C C . ARG C 1 134 ? 2.325 -38.476 30.795 1.000 22.266 137 ARG C C 1
ATOM 11496 O O . ARG C 1 134 ? 1.255 -37.840 30.770 1.000 23.091 137 ARG C O 1
ATOM 11504 N N . HIS C 1 135 ? 3.444 -37.980 31.300 1.000 22.096 138 HIS C N 1
ATOM 11505 C CA . HIS C 1 135 ? 3.482 -36.715 32.078 1.000 22.321 138 HIS C CA 1
ATOM 11506 C C . HIS C 1 135 ? 3.780 -35.505 31.183 1.000 21.398 138 HIS C C 1
ATOM 11507 O O . HIS C 1 135 ? 3.469 -34.384 31.606 1.000 21.680 138 HIS C O 1
ATOM 11514 N N . LEU C 1 136 ? 4.322 -35.696 29.972 1.000 20.822 139 LEU C N 1
ATOM 11515 C CA . LEU C 1 136 ? 4.717 -34.599 29.042 1.000 20.867 139 LEU C CA 1
ATOM 11516 C C . LEU C 1 136 ? 3.894 -34.755 27.775 1.000 20.083 139 LEU C C 1
ATOM 11517 O O . LEU C 1 136 ? 4.196 -35.578 26.910 1.000 19.779 139 LEU C O 1
ATOM 11522 N N . PRO C 1 137 ? 2.774 -34.011 27.661 1.000 19.825 140 PRO C N 1
ATOM 11523 C CA . PRO C 1 137 ? 1.807 -34.291 26.607 1.000 19.537 140 PRO C CA 1
ATOM 11524 C C . PRO C 1 137 ? 2.430 -34.270 25.199 1.000 18.452 140 PRO C C 1
ATOM 11525 O O . PRO C 1 137 ? 1.962 -34.986 24.346 1.000 18.137 140 PRO C O 1
ATOM 11529 N N . HIS C 1 138 ? 3.425 -33.408 24.994 1.000 17.938 141 HIS C N 1
ATOM 11530 C CA . HIS C 1 138 ? 4.012 -33.175 23.659 1.000 17.362 141 HIS C CA 1
ATOM 11531 C C . HIS C 1 138 ? 5.325 -33.924 23.427 1.000 17.896 141 HIS C C 1
ATOM 11532 O O . HIS C 1 138 ? 5.934 -33.707 22.350 1.000 18.222 141 HIS C O 1
ATOM 11539 N N . CYS C 1 139 ? 5.702 -34.865 24.290 1.000 18.673 142 CYS C N 1
ATOM 11540 C CA . CYS C 1 139 ? 7.027 -35.531 24.200 1.000 18.939 142 CYS C CA 1
ATOM 11541 C C . CYS C 1 139 ? 6.881 -37.047 24.017 1.000 19.357 142 CYS C C 1
ATOM 11542 O O . CYS C 1 139 ? 6.064 -37.703 24.703 1.000 19.816 142 CYS C O 1
ATOM 11545 N N . ILE C 1 140 ? 7.716 -37.580 23.137 1.000 19.710 143 ILE C N 1
ATOM 11546 C CA . ILE C 1 140 ? 7.784 -39.015 22.772 1.000 20.950 143 ILE C CA 1
ATOM 11547 C C . ILE C 1 140 ? 9.216 -39.470 23.037 1.000 21.388 143 ILE C C 1
ATOM 11548 O O . ILE C 1 140 ? 10.161 -38.690 22.873 1.000 20.757 143 ILE C O 1
ATOM 11553 N N . MET C 1 141 ? 9.402 -40.748 23.339 1.000 21.806 144 MET C N 1
ATOM 11554 C CA . MET C 1 141 ? 10.777 -41.288 23.464 1.000 22.875 144 MET C CA 1
ATOM 11555 C C . MET C 1 141 ? 10.786 -42.714 22.928 1.000 22.736 144 MET C C 1
ATOM 11556 O O . MET C 1 141 ? 9.842 -43.469 23.146 1.000 22.298 144 MET C O 1
ATOM 11561 N N . MET C 1 142 ? 11.845 -43.030 22.212 1.000 22.609 145 MET C N 1
ATOM 11562 C CA . MET C 1 142 ? 12.165 -44.428 21.838 1.000 23.651 145 MET C CA 1
ATOM 11563 C C . MET C 1 142 ? 13.560 -44.767 22.375 1.000 24.353 145 MET C C 1
ATOM 11564 O O . MET C 1 142 ? 14.497 -43.984 22.195 1.000 24.606 145 MET C O 1
ATOM 11569 N N . VAL C 1 143 ? 13.701 -45.949 22.962 1.000 24.694 146 VAL C N 1
ATOM 11570 C CA . VAL C 1 143 ? 14.995 -46.453 23.503 1.000 25.491 146 VAL C CA 1
ATOM 11571 C C . VAL C 1 143 ? 15.369 -47.666 22.646 1.000 25.894 146 VAL C C 1
ATOM 11572 O O . VAL C 1 143 ? 14.491 -48.517 22.447 1.000 26.045 146 VAL C O 1
ATOM 11576 N N . VAL C 1 144 ? 16.573 -47.655 22.081 1.000 26.109 147 VAL C N 1
ATOM 11577 C CA . VAL C 1 144 ? 17.080 -48.734 21.192 1.000 27.045 147 VAL C CA 1
ATOM 11578 C C . VAL C 1 144 ? 18.237 -49.427 21.911 1.000 28.040 147 VAL C C 1
ATOM 11579 O O . VAL C 1 144 ? 19.126 -48.723 22.402 1.000 27.264 147 VAL C O 1
ATOM 11583 N N . ASN C 1 145 ? 18.201 -50.764 21.971 1.000 29.459 148 ASN C N 1
ATOM 11584 C CA . ASN C 1 145 ? 19.265 -51.596 22.594 1.000 31.593 148 ASN C CA 1
ATOM 11585 C C . ASN C 1 145 ? 19.808 -52.552 21.528 1.000 31.492 148 ASN C C 1
ATOM 11586 O O . ASN C 1 145 ? 19.014 -53.178 20.807 1.000 30.957 148 ASN C O 1
ATOM 11591 N N . ILE C 1 146 ? 21.118 -52.560 21.376 1.000 31.134 149 ILE C N 1
ATOM 11592 C CA . ILE C 1 146 ? 21.779 -53.461 20.398 1.000 31.726 149 ILE C CA 1
ATOM 11593 C C . ILE C 1 146 ? 22.751 -54.341 21.168 1.000 32.286 149 ILE C C 1
ATOM 11594 O O . ILE C 1 146 ? 23.665 -53.802 21.795 1.000 32.235 149 ILE C O 1
ATOM 11599 N N . ASN C 1 147 ? 22.531 -55.655 21.110 1.000 33.357 150 ASN C N 1
ATOM 11600 C CA . ASN C 1 147 ? 23.345 -56.658 21.825 1.000 34.622 150 ASN C CA 1
ATOM 11601 C C . ASN C 1 147 ? 24.024 -57.519 20.760 1.000 33.687 150 ASN C C 1
ATOM 11602 O O . ASN C 1 147 ? 23.303 -58.217 20.001 1.000 34.154 150 ASN C O 1
ATOM 11607 N N . THR C 1 148 ? 25.338 -57.364 20.668 1.000 33.042 151 THR C N 1
ATOM 11608 C CA . THR C 1 148 ? 26.136 -57.965 19.563 1.000 32.597 151 THR C CA 1
ATOM 11609 C C . THR C 1 148 ? 26.601 -59.385 19.885 1.000 33.675 151 THR C C 1
ATOM 11610 O O . THR C 1 148 ? 26.965 -59.696 21.026 1.000 34.308 151 THR C O 1
ATOM 11614 N N . GLN C 1 149 ? 26.564 -60.193 18.844 1.000 33.847 152 GLN C N 1
ATOM 11615 C CA . GLN C 1 149 ? 27.170 -61.542 18.855 1.000 35.030 152 GLN C CA 1
ATOM 11616 C C . GLN C 1 149 ? 28.492 -61.521 18.082 1.000 34.883 152 GLN C C 1
ATOM 11617 O O . GLN C 1 149 ? 29.258 -62.464 18.243 1.000 34.991 152 GLN C O 1
ATOM 11623 N N . LYS C 1 150 ? 28.738 -60.520 17.248 1.000 33.633 153 LYS C N 1
ATOM 11624 C CA . LYS C 1 150 ? 30.027 -60.291 16.559 1.000 33.945 153 LYS C CA 1
ATOM 11625 C C . LYS C 1 150 ? 30.343 -58.797 16.514 1.000 33.426 153 LYS C C 1
ATOM 11626 O O . LYS C 1 150 ? 29.394 -57.973 16.658 1.000 32.082 153 LYS C O 1
ATOM 11632 N N . ASP C 1 151 ? 31.605 -58.444 16.282 1.000 34.365 154 ASP C N 1
ATOM 11633 C CA . ASP C 1 151 ? 32.016 -57.050 15.976 1.000 34.849 154 ASP C CA 1
ATOM 11634 C C . ASP C 1 151 ? 31.110 -56.524 14.871 1.000 34.683 154 ASP C C 1
ATOM 11635 O O . ASP C 1 151 ? 30.859 -57.210 13.872 1.000 35.264 154 ASP C O 1
ATOM 11640 N N . THR C 1 152 ? 30.626 -55.308 15.023 1.000 34.461 155 THR C N 1
ATOM 11641 C CA . THR C 1 152 ? 29.827 -54.700 13.938 1.000 35.285 155 THR C CA 1
ATOM 11642 C C . THR C 1 152 ? 29.934 -53.184 14.027 1.000 35.362 155 THR C C 1
ATOM 11643 O O . THR C 1 152 ? 30.295 -52.637 15.080 1.000 37.065 155 THR C O 1
ATOM 11647 N N . GLU C 1 153 ? 29.662 -52.543 12.904 1.000 34.433 156 GLU C N 1
ATOM 11648 C CA . GLU C 1 153 ? 29.467 -51.081 12.883 1.000 33.817 156 GLU C CA 1
ATOM 11649 C C . GLU C 1 153 ? 28.003 -50.814 12.526 1.000 32.515 156 GLU C C 1
ATOM 11650 O O . GLU C 1 153 ? 27.522 -51.351 11.520 1.000 32.162 156 GLU C O 1
ATOM 11656 N N . ILE C 1 154 ? 27.316 -50.038 13.355 1.000 30.864 157 ILE C N 1
ATOM 11657 C CA . ILE C 1 154 ? 25.915 -49.611 13.073 1.000 29.765 157 ILE C CA 1
ATOM 11658 C C . ILE C 1 154 ? 25.941 -48.218 12.439 1.000 28.974 157 ILE C C 1
ATOM 11659 O O . ILE C 1 154 ? 26.816 -47.392 12.771 1.000 28.551 157 ILE C O 1
ATOM 11664 N N . ASN C 1 155 ? 25.059 -48.035 11.471 1.000 28.342 158 ASN C N 1
ATOM 11665 C CA . ASN C 1 155 ? 24.672 -46.679 11.011 1.000 28.162 158 ASN C CA 1
ATOM 11666 C C . ASN C 1 155 ? 23.220 -46.489 11.422 1.000 27.071 158 ASN C C 1
ATOM 11667 O O . ASN C 1 155 ? 22.374 -47.349 11.127 1.000 26.362 158 ASN C O 1
ATOM 11672 N N . VAL C 1 156 ? 22.962 -45.375 12.098 1.000 26.080 159 VAL C N 1
ATOM 11673 C CA . VAL C 1 156 ? 21.625 -45.018 12.626 1.000 25.482 159 VAL C CA 1
ATOM 11674 C C . VAL C 1 156 ? 21.201 -43.708 11.971 1.000 24.545 159 VAL C C 1
ATOM 11675 O O . VAL C 1 156 ? 21.970 -42.731 12.016 1.000 24.481 159 VAL C O 1
ATOM 11679 N N . GLU C 1 157 ? 20.021 -43.722 11.376 1.000 24.091 160 GLU C N 1
ATOM 11680 C CA . GLU C 1 157 ? 19.428 -42.494 10.786 1.000 23.970 160 GLU C CA 1
ATOM 11681 C C . GLU C 1 157 ? 18.035 -42.295 11.367 1.000 23.307 160 GLU C C 1
ATOM 11682 O O . GLU C 1 157 ? 17.229 -43.234 11.331 1.000 23.368 160 GLU C O 1
ATOM 11688 N N . ASN C 1 158 ? 17.747 -41.082 11.844 1.000 22.276 161 ASN C N 1
ATOM 11689 C CA . ASN C 1 158 ? 16.367 -40.657 12.181 1.000 21.751 161 ASN C CA 1
ATOM 11690 C C . ASN C 1 158 ? 15.901 -39.707 11.078 1.000 21.192 161 ASN C C 1
ATOM 11691 O O . ASN C 1 158 ? 16.625 -38.728 10.795 1.000 20.814 161 ASN C O 1
ATOM 11696 N N . LEU C 1 159 ? 14.770 -40.041 10.471 1.000 21.995 162 LEU C N 1
ATOM 11697 C CA . LEU C 1 159 ? 14.194 -39.304 9.318 1.000 22.034 162 LEU C CA 1
ATOM 11698 C C . LEU C 1 159 ? 13.030 -38.454 9.796 1.000 21.598 162 LEU C C 1
ATOM 11699 O O . LEU C 1 159 ? 12.159 -38.945 10.514 1.000 21.065 162 LEU C O 1
ATOM 11704 N N . LEU C 1 160 ? 13.019 -37.179 9.411 1.000 20.241 163 LEU C N 1
ATOM 11705 C CA . LEU C 1 160 ? 11.811 -36.329 9.544 1.000 19.749 163 LEU C CA 1
ATOM 11706 C C . LEU C 1 160 ? 11.261 -36.062 8.148 1.000 19.161 163 LEU C C 1
ATOM 11707 O O . LEU C 1 160 ? 11.744 -35.144 7.448 1.000 18.659 163 LEU C O 1
ATOM 11712 N N . GLU C 1 161 ? 10.321 -36.895 7.727 1.000 19.801 164 GLU C N 1
ATOM 11713 C CA . GLU C 1 161 ? 9.604 -36.785 6.447 1.000 20.450 164 GLU C CA 1
ATOM 11714 C C . GLU C 1 161 ? 8.346 -35.959 6.686 1.000 19.490 164 GLU C C 1
ATOM 11715 O O . GLU C 1 161 ? 7.568 -36.285 7.583 1.000 19.604 164 GLU C O 1
ATOM 11721 N N . THR C 1 162 ? 8.203 -34.848 5.973 1.000 18.107 165 THR C N 1
ATOM 11722 C CA . THR C 1 162 ? 6.960 -34.068 6.043 1.000 17.236 165 THR C CA 1
ATOM 11723 C C . THR C 1 162 ? 5.888 -34.889 5.346 1.000 17.652 165 THR C C 1
ATOM 11724 O O . THR C 1 162 ? 6.012 -35.199 4.162 1.000 18.899 165 THR C O 1
ATOM 11728 N N . PRO C 1 163 ? 4.795 -35.241 6.055 1.000 17.730 166 PRO C N 1
ATOM 11729 C CA . PRO C 1 163 ? 3.712 -35.986 5.423 1.000 18.638 166 PRO C CA 1
ATOM 11730 C C . PRO C 1 163 ? 3.029 -35.099 4.373 1.000 18.842 166 PRO C C 1
ATOM 11731 O O . PRO C 1 163 ? 3.092 -33.863 4.461 1.000 18.321 166 PRO C O 1
ATOM 11735 N N . SER C 1 164 ? 2.382 -35.731 3.397 1.000 20.327 167 SER C N 1
ATOM 11736 C CA . SER C 1 164 ? 1.694 -35.075 2.255 1.000 21.201 167 SER C CA 1
ATOM 11737 C C . SER C 1 164 ? 0.525 -34.228 2.758 1.000 20.277 167 SER C C 1
ATOM 11738 O O . SER C 1 164 ? 0.029 -33.397 1.993 1.000 20.794 167 SER C O 1
ATOM 11741 N N . SER C 1 165 ? 0.111 -34.426 4.015 1.000 18.651 168 SER C N 1
ATOM 11742 C CA . SER C 1 165 ? -0.957 -33.634 4.668 1.000 18.361 168 SER C CA 1
ATOM 11743 C C . SER C 1 165 ? -0.499 -32.225 5.020 1.000 17.634 168 SER C C 1
ATOM 11744 O O . SER C 1 165 ? -1.351 -31.373 5.237 1.000 17.666 168 SER C O 1
ATOM 11747 N N . LEU C 1 166 ? 0.811 -31.984 5.066 1.000 16.720 169 LEU C N 1
ATOM 11748 C CA . LEU C 1 166 ? 1.385 -30.688 5.456 1.000 16.729 169 LEU C CA 1
ATOM 11749 C C . LEU C 1 166 ? 2.120 -30.051 4.294 1.000 16.463 169 LEU C C 1
ATOM 11750 O O . LEU C 1 166 ? 2.444 -30.727 3.310 1.000 16.925 169 LEU C O 1
ATOM 11755 N N . ASN C 1 167 ? 2.335 -28.743 4.412 1.000 15.551 170 ASN C N 1
ATOM 11756 C CA . ASN C 1 167 ? 2.906 -27.947 3.307 1.000 15.416 170 ASN C CA 1
ATOM 11757 C C . ASN C 1 167 ? 3.869 -26.894 3.854 1.000 14.884 170 ASN C C 1
ATOM 11758 O O . ASN C 1 167 ? 3.864 -26.571 5.071 1.000 14.935 170 ASN C O 1
ATOM 11763 N N . ASN C 1 168 ? 4.655 -26.338 2.943 1.000 15.375 171 ASN C N 1
ATOM 11764 C CA . ASN C 1 168 ? 5.522 -25.177 3.216 1.000 15.411 171 ASN C CA 1
ATOM 11765 C C . ASN C 1 168 ? 6.466 -25.494 4.365 1.000 15.120 171 ASN C C 1
ATOM 11766 O O . ASN C 1 168 ? 6.789 -24.618 5.178 1.000 15.062 171 ASN C O 1
ATOM 11771 N N . GLN C 1 169 ? 6.972 -26.709 4.379 1.000 14.773 172 GLN C N 1
ATOM 11772 C CA . GLN C 1 169 ? 7.900 -27.174 5.416 1.000 14.835 172 GLN C CA 1
ATOM 11773 C C . GLN C 1 169 ? 9.246 -26.460 5.341 1.000 14.524 172 GLN C C 1
ATOM 11774 O O . GLN C 1 169 ? 9.710 -26.079 4.242 1.000 15.047 172 GLN C O 1
ATOM 11780 N N . GLN C 1 170 ? 9.888 -26.388 6.497 1.000 14.556 173 GLN C N 1
ATOM 11781 C CA . GLN C 1 170 ? 11.291 -25.980 6.633 1.000 14.899 173 GLN C CA 1
ATOM 11782 C C . GLN C 1 170 ? 11.982 -27.032 7.476 1.000 14.829 173 GLN C C 1
ATOM 11783 O O . GLN C 1 170 ? 11.401 -27.474 8.486 1.000 15.031 173 GLN C O 1
ATOM 11789 N N . ASN C 1 171 ? 13.200 -27.373 7.100 1.000 15.131 174 ASN C N 1
ATOM 11790 C CA . ASN C 1 171 ? 13.998 -28.461 7.707 1.000 15.419 174 ASN C CA 1
ATOM 11791 C C . ASN C 1 171 ? 15.270 -27.847 8.292 1.000 15.316 174 ASN C C 1
ATOM 11792 O O . ASN C 1 171 ? 16.096 -27.360 7.499 1.000 15.903 174 ASN C O 1
ATOM 11797 N N . TYR C 1 172 ? 15.403 -27.885 9.624 1.000 15.237 175 TYR C N 1
ATOM 11798 C CA . TYR C 1 172 ? 16.512 -27.249 10.362 1.000 15.429 175 TYR C CA 1
ATOM 11799 C C . TYR C 1 172 ? 17.315 -28.281 11.134 1.000 16.128 175 TYR C C 1
ATOM 11800 O O . TYR C 1 172 ? 16.817 -29.357 11.482 1.000 16.302 175 TYR C O 1
ATOM 11809 N N . PHE C 1 173 ? 18.533 -27.901 11.458 1.000 16.700 176 PHE C N 1
ATOM 11810 C CA . PHE C 1 173 ? 19.406 -28.728 12.313 1.000 17.280 176 PHE C CA 1
ATOM 11811 C C . PHE C 1 173 ? 20.377 -27.817 13.038 1.000 17.868 176 PHE C C 1
ATOM 11812 O O . PHE C 1 173 ? 20.954 -26.924 12.402 1.000 18.661 176 PHE C O 1
ATOM 11820 N N . GLN C 1 174 ? 20.573 -28.024 14.340 1.000 18.524 177 GLN C N 1
ATOM 11821 C CA . GLN C 1 174 ? 21.596 -27.220 15.041 1.000 19.382 177 GLN C CA 1
ATOM 11822 C C . GLN C 1 174 ? 22.106 -27.976 16.261 1.000 20.108 177 GLN C C 1
ATOM 11823 O O . GLN C 1 174 ? 21.476 -28.961 16.676 1.000 21.332 177 GLN C O 1
ATOM 11829 N N . ASN C 1 175 ? 23.224 -27.507 16.773 1.000 20.416 178 ASN C N 1
ATOM 11830 C CA . ASN C 1 175 ? 23.821 -28.042 18.014 1.000 21.742 178 ASN C CA 1
ATOM 11831 C C . ASN C 1 175 ? 23.566 -27.056 19.136 1.000 21.901 178 ASN C C 1
ATOM 11832 O O . ASN C 1 175 ? 23.926 -25.873 18.994 1.000 22.548 178 ASN C O 1
ATOM 11837 N N . ILE C 1 176 ? 22.895 -27.524 20.184 1.000 22.832 179 ILE C N 1
ATOM 11838 C CA . ILE C 1 176 ? 22.779 -26.797 21.477 1.000 24.185 179 ILE C CA 1
ATOM 11839 C C . ILE C 1 176 ? 23.916 -27.290 22.375 1.000 25.780 179 ILE C C 1
ATOM 11840 O O . ILE C 1 176 ? 23.932 -28.484 22.702 1.000 25.291 179 ILE C O 1
ATOM 11845 N N . THR C 1 177 ? 24.861 -26.425 22.726 1.000 28.054 180 THR C N 1
ATOM 11846 C CA . THR C 1 177 ? 26.086 -26.855 23.450 1.000 30.632 180 THR C CA 1
ATOM 11847 C C . THR C 1 177 ? 26.286 -26.040 24.723 1.000 32.770 180 THR C C 1
ATOM 11848 O O . THR C 1 177 ? 25.815 -24.900 24.807 1.000 34.384 180 THR C O 1
ATOM 11852 N N . ASN C 1 178 ? 26.952 -26.671 25.684 1.000 34.424 181 ASN C N 1
ATOM 11853 C CA . ASN C 1 178 ? 27.585 -26.003 26.847 1.000 35.039 181 ASN C CA 1
ATOM 11854 C C . ASN C 1 178 ? 28.793 -26.867 27.193 1.000 35.990 181 ASN C C 1
ATOM 11855 O O . ASN C 1 178 ? 29.131 -27.777 26.399 1.000 33.978 181 ASN C O 1
ATOM 11860 N N . THR C 1 179 ? 29.413 -26.647 28.343 1.000 37.705 182 THR C N 1
ATOM 11861 C CA . THR C 1 179 ? 30.652 -27.381 28.685 1.000 39.023 182 THR C CA 1
ATOM 11862 C C . THR C 1 179 ? 30.321 -28.875 28.855 1.000 38.597 182 THR C C 1
ATOM 11863 O O . THR C 1 179 ? 31.236 -29.693 28.677 1.000 39.925 182 THR C O 1
ATOM 11867 N N . HIS C 1 180 ? 29.063 -29.232 29.145 1.000 37.104 183 HIS C N 1
ATOM 11868 C CA . HIS C 1 180 ? 28.650 -30.615 29.511 1.000 37.378 183 HIS C CA 1
ATOM 11869 C C . HIS C 1 180 ? 27.946 -31.338 28.353 1.000 35.244 183 HIS C C 1
ATOM 11870 O O . HIS C 1 180 ? 27.988 -32.579 28.336 1.000 34.172 183 HIS C O 1
ATOM 11877 N N . VAL C 1 181 ? 27.254 -30.631 27.449 1.000 32.419 184 VAL C N 1
ATOM 11878 C CA . VAL C 1 181 ? 26.391 -31.323 26.442 1.000 31.296 184 VAL C CA 1
ATOM 11879 C C . VAL C 1 181 ? 26.619 -30.778 25.025 1.000 29.492 184 VAL C C 1
ATOM 11880 O O . VAL C 1 181 ? 27.075 -29.631 24.839 1.000 28.946 184 VAL C O 1
ATOM 11884 N N . ASN C 1 182 ? 26.342 -31.653 24.068 1.000 28.868 185 ASN C N 1
ATOM 11885 C CA . ASN C 1 182 ? 26.032 -31.311 22.659 1.000 28.254 185 ASN C CA 1
ATOM 11886 C C . ASN C 1 182 ? 24.715 -32.016 22.345 1.000 26.850 185 ASN C C 1
ATOM 11887 O O . ASN C 1 182 ? 24.709 -33.252 22.189 1.000 27.758 185 ASN C O 1
ATOM 11892 N N . ILE C 1 183 ? 23.638 -31.233 22.309 1.000 24.418 186 ILE C N 1
ATOM 11893 C CA . ILE C 1 183 ? 22.261 -31.687 21.979 1.000 23.658 186 ILE C CA 1
ATOM 11894 C C . ILE C 1 183 ? 22.040 -31.335 20.521 1.000 22.457 186 ILE C C 1
ATOM 11895 O O . ILE C 1 183 ? 21.776 -30.172 20.196 1.000 22.225 186 ILE C O 1
ATOM 11900 N N . PRO C 1 184 ? 22.113 -32.297 19.594 1.000 22.792 187 PRO C N 1
ATOM 11901 C CA . PRO C 1 184 ? 21.844 -32.008 18.190 1.000 22.374 187 PRO C CA 1
ATOM 11902 C C . PRO C 1 184 ? 20.339 -32.090 17.984 1.000 22.082 187 PRO C C 1
ATOM 11903 O O . PRO C 1 184 ? 19.762 -33.093 18.302 1.000 24.599 187 PRO C O 1
ATOM 11907 N N . LEU C 1 185 ? 19.750 -31.027 17.469 1.000 19.913 188 LEU C N 1
ATOM 11908 C CA . LEU C 1 185 ? 18.286 -30.925 17.254 1.000 19.034 188 LEU C CA 1
ATOM 11909 C C . LEU C 1 185 ? 18.004 -31.020 15.765 1.000 18.162 188 LEU C C 1
ATOM 11910 O O . LEU C 1 185 ? 18.509 -30.188 15.003 1.000 18.478 188 LEU C O 1
ATOM 11915 N N . LEU C 1 186 ? 17.148 -31.964 15.408 1.000 17.862 189 LEU C N 1
ATOM 11916 C CA . LEU C 1 186 ? 16.589 -32.135 14.057 1.000 17.506 189 LEU C CA 1
ATOM 11917 C C . LEU C 1 186 ? 15.169 -31.590 14.115 1.000 16.789 189 LEU C C 1
ATOM 11918 O O . LEU C 1 186 ? 14.348 -32.181 14.834 1.000 17.396 189 LEU C O 1
ATOM 11923 N N . THR C 1 187 ? 14.888 -30.472 13.446 1.000 16.021 190 THR C N 1
ATOM 11924 C CA . THR C 1 187 ? 13.611 -29.775 13.614 1.000 15.852 190 THR C CA 1
ATOM 11925 C C . THR C 1 187 ? 12.959 -29.605 12.253 1.000 15.256 190 THR C C 1
ATOM 11926 O O . THR C 1 187 ? 13.619 -29.300 11.260 1.000 15.313 190 THR C O 1
ATOM 11930 N N . SER C 1 188 ? 11.657 -29.794 12.198 1.000 15.541 191 SER C N 1
ATOM 11931 C CA . SER C 1 188 ? 10.834 -29.401 11.036 1.000 15.385 191 SER C CA 1
ATOM 11932 C C . SER C 1 188 ? 9.658 -28.560 11.495 1.000 14.818 191 SER C C 1
ATOM 11933 O O . SER C 1 188 ? 9.138 -28.773 12.600 1.000 14.820 191 SER C O 1
ATOM 11936 N N . VAL C 1 189 ? 9.294 -27.578 10.680 1.000 14.846 192 VAL C N 1
ATOM 11937 C CA . VAL C 1 189 ? 8.103 -26.724 10.884 1.000 14.851 192 VAL C CA 1
ATOM 11938 C C . VAL C 1 189 ? 7.296 -26.780 9.605 1.000 14.750 192 VAL C C 1
ATOM 11939 O O . VAL C 1 189 ? 7.895 -26.621 8.524 1.000 14.650 192 VAL C O 1
ATOM 11943 N N . ALA C 1 190 ? 5.990 -26.966 9.674 1.000 14.767 193 ALA C N 1
ATOM 11944 C CA . ALA C 1 190 ? 5.158 -27.057 8.474 1.000 14.831 193 ALA C CA 1
ATOM 11945 C C . ALA C 1 190 ? 3.757 -26.600 8.821 1.000 15.077 193 ALA C C 1
ATOM 11946 O O . ALA C 1 190 ? 3.471 -26.339 10.018 1.000 15.470 193 ALA C O 1
ATOM 11948 N N . PHE C 1 191 ? 2.901 -26.564 7.831 1.000 14.861 194 PHE C N 1
ATOM 11949 C CA . PHE C 1 191 ? 1.534 -26.023 7.965 1.000 15.119 194 PHE C CA 1
ATOM 11950 C C . PHE C 1 191 ? 0.502 -27.052 7.538 1.000 15.170 194 PHE C C 1
ATOM 11951 O O . PHE C 1 191 ? 0.747 -27.833 6.643 1.000 15.217 194 PHE C O 1
ATOM 11959 N N . THR C 1 192 ? -0.651 -27.028 8.199 1.000 14.984 195 THR C N 1
ATOM 11960 C CA . THR C 1 192 ? -1.819 -27.825 7.789 1.000 15.355 195 THR C CA 1
ATOM 11961 C C . THR C 1 192 ? -2.357 -27.262 6.466 1.000 15.147 195 THR C C 1
ATOM 11962 O O . THR C 1 192 ? -1.992 -26.161 6.024 1.000 14.853 195 THR C O 1
ATOM 11966 N N . PRO C 1 193 ? -3.229 -28.007 5.754 1.000 15.642 196 PRO C N 1
ATOM 11967 C CA . PRO C 1 193 ? -3.577 -27.658 4.375 1.000 15.997 196 PRO C CA 1
ATOM 11968 C C . PRO C 1 193 ? -3.966 -26.202 4.099 1.000 15.813 196 PRO C C 1
ATOM 11969 O O . PRO C 1 193 ? -3.544 -25.666 3.079 1.000 17.283 196 PRO C O 1
ATOM 11973 N N . THR C 1 194 ? -4.770 -25.565 4.943 1.000 15.859 197 THR C N 1
ATOM 11974 C CA . THR C 1 194 ? -5.237 -24.197 4.646 1.000 15.878 197 THR C CA 1
ATOM 11975 C C . THR C 1 194 ? -4.334 -23.173 5.324 1.000 15.735 197 THR C C 1
ATOM 11976 O O . THR C 1 194 ? -4.627 -21.961 5.226 1.000 17.329 197 THR C O 1
ATOM 11980 N N . GLY C 1 195 ? -3.311 -23.619 6.025 1.000 16.017 198 GLY C N 1
ATOM 11981 C CA . GLY C 1 195 ? -2.443 -22.707 6.778 1.000 16.575 198 GLY C CA 1
ATOM 11982 C C . GLY C 1 195 ? -2.959 -22.436 8.177 1.000 17.565 198 GLY C C 1
ATOM 11983 O O . GLY C 1 195 ? -2.290 -21.658 8.870 1.000 19.631 198 GLY C O 1
ATOM 11984 N N . ARG C 1 196 ? -4.047 -23.081 8.601 1.000 18.706 199 ARG C N 1
ATOM 11985 C CA . ARG C 1 196 ? -4.765 -22.852 9.896 1.000 20.138 199 ARG C CA 1
ATOM 11986 C C . ARG C 1 196 ? -3.811 -23.068 11.081 1.000 18.371 199 ARG C C 1
ATOM 11987 O O . ARG C 1 196 ? -3.912 -22.348 12.101 1.000 19.343 199 ARG C O 1
ATOM 11995 N N A SER C 1 197 ? -2.891 -24.017 10.972 0.500 17.565 200 SER C N 1
ATOM 11996 N N B SER C 1 197 ? -2.983 -24.110 11.029 0.500 17.878 200 SER C N 1
ATOM 11997 C CA A SER C 1 197 ? -2.078 -24.480 12.118 0.500 16.909 200 SER C CA 1
ATOM 11998 C CA B SER C 1 197 ? -2.072 -24.476 12.138 0.500 17.335 200 SER C CA 1
ATOM 11999 C C A SER C 1 197 ? -0.634 -24.708 11.676 0.500 16.003 200 SER C C 1
ATOM 12000 C C B SER C 1 197 ? -0.639 -24.602 11.623 0.500 16.253 200 SER C C 1
ATOM 12001 O O A SER C 1 197 ? -0.401 -25.357 10.632 0.500 15.863 200 SER C O 1
ATOM 12002 O O B SER C 1 197 ? -0.420 -25.016 10.471 0.500 16.116 200 SER C O 1
ATOM 12007 N N . LYS C 1 198 ? 0.296 -24.158 12.446 1.000 15.607 201 LYS C N 1
ATOM 12008 C CA . LYS C 1 198 ? 1.734 -24.374 12.268 1.000 15.873 201 LYS C CA 1
ATOM 12009 C C . LYS C 1 198 ? 2.115 -25.507 13.205 1.000 14.762 201 LYS C C 1
ATOM 12010 O O . LYS C 1 198 ? 1.835 -25.418 14.425 1.000 14.533 201 LYS C O 1
ATOM 12016 N N . ILE C 1 199 ? 2.776 -26.531 12.674 1.000 14.688 202 ILE C N 1
ATOM 12017 C CA . ILE C 1 199 ? 3.257 -27.711 13.432 1.000 15.777 202 ILE C CA 1
ATOM 12018 C C . ILE C 1 199 ? 4.772 -27.618 13.517 1.000 15.175 202 ILE C C 1
ATOM 12019 O O . ILE C 1 199 ? 5.442 -27.318 12.503 1.000 15.411 202 ILE C O 1
ATOM 12024 N N . ALA C 1 200 ? 5.323 -27.893 14.672 1.000 14.946 203 ALA C N 1
ATOM 12025 C CA . ALA C 1 200 ? 6.771 -28.030 14.870 1.000 14.966 203 ALA C CA 1
ATOM 12026 C C . ALA C 1 200 ? 7.057 -29.378 15.523 1.000 15.337 203 ALA C C 1
ATOM 12027 O O . ALA C 1 200 ? 6.322 -29.824 16.419 1.000 15.300 203 ALA C O 1
ATOM 12029 N N . VAL C 1 201 ? 8.136 -29.996 15.073 1.000 15.394 204 VAL C N 1
ATOM 12030 C CA . VAL C 1 201 ? 8.663 -31.261 15.621 1.000 16.109 204 VAL C CA 1
ATOM 12031 C C . VAL C 1 201 ? 10.151 -31.057 15.827 1.000 16.189 204 VAL C C 1
ATOM 12032 O O . VAL C 1 201 ? 10.819 -30.554 14.913 1.000 15.874 204 VAL C O 1
ATOM 12036 N N . SER C 1 202 ? 10.694 -31.516 16.943 1.000 16.668 205 SER C N 1
ATOM 12037 C CA . SER C 1 202 ? 12.138 -31.401 17.213 1.000 16.846 205 SER C CA 1
ATOM 12038 C C . SER C 1 202 ? 12.613 -32.656 17.923 1.000 17.225 205 SER C C 1
ATOM 12039 O O . SER C 1 202 ? 12.046 -33.028 18.964 1.000 17.689 205 SER C O 1
ATOM 12042 N N . ASN C 1 203 ? 13.598 -33.313 17.334 1.000 17.641 206 ASN C N 1
ATOM 12043 C CA . ASN C 1 203 ? 14.131 -34.610 17.801 1.000 18.254 206 ASN C CA 1
ATOM 12044 C C . ASN C 1 203 ? 15.603 -34.470 18.196 1.000 18.708 206 ASN C C 1
ATOM 12045 O O . ASN C 1 203 ? 16.364 -33.686 17.590 1.000 18.246 206 ASN C O 1
ATOM 12050 N N . THR C 1 204 ? 16.041 -35.314 19.122 1.000 18.796 207 THR C N 1
ATOM 12051 C CA . THR C 1 204 ? 17.470 -35.404 19.479 1.000 19.745 207 THR C CA 1
ATOM 12052 C C . THR C 1 204 ? 17.785 -36.857 19.804 1.000 20.880 207 THR C C 1
ATOM 12053 O O . THR C 1 204 ? 16.895 -37.623 20.257 1.000 21.660 207 THR C O 1
ATOM 12057 N N . PHE C 1 205 ? 19.053 -37.207 19.643 1.000 21.434 208 PHE C N 1
ATOM 12058 C CA . PHE C 1 205 ? 19.587 -38.480 20.173 1.000 22.283 208 PHE C CA 1
ATOM 12059 C C . PHE C 1 205 ? 20.176 -38.248 21.564 1.000 23.142 208 PHE C C 1
ATOM 12060 O O . PHE C 1 205 ? 20.955 -37.287 21.748 1.000 22.781 208 PHE C O 1
ATOM 12068 N N . LEU C 1 206 ? 19.856 -39.142 22.497 1.000 24.651 209 LEU C N 1
ATOM 12069 C CA . LEU C 1 206 ? 20.436 -39.113 23.855 1.000 26.480 209 LEU C CA 1
ATOM 12070 C C . LEU C 1 206 ? 21.356 -40.324 24.026 1.000 26.742 209 LEU C C 1
ATOM 12071 O O . LEU C 1 206 ? 20.901 -41.477 23.866 1.000 27.282 209 LEU C O 1
ATOM 12076 N N . PHE C 1 207 ? 22.605 -40.035 24.361 1.000 27.231 210 PHE C N 1
ATOM 12077 C CA . PHE C 1 207 ? 23.683 -41.042 24.530 1.000 28.543 210 PHE C CA 1
ATOM 12078 C C . PHE C 1 207 ? 24.078 -41.171 26.001 1.000 30.798 210 PHE C C 1
ATOM 12079 O O . PHE C 1 207 ? 24.100 -40.166 26.731 1.000 30.386 210 PHE C O 1
ATOM 12087 N N . ASP C 1 208 ? 24.400 -42.398 26.388 1.000 33.140 211 ASP C N 1
ATOM 12088 C CA . ASP C 1 208 ? 24.920 -42.753 27.735 1.000 36.146 211 ASP C CA 1
ATOM 12089 C C . ASP C 1 208 ? 26.324 -42.156 27.923 1.000 36.134 211 ASP C C 1
ATOM 12090 O O . ASP C 1 208 ? 26.602 -41.657 29.030 1.000 37.469 211 ASP C O 1
ATOM 12095 N N . GLU C 1 209 ? 27.173 -42.203 26.889 1.000 35.443 212 GLU C N 1
ATOM 12096 C CA . GLU C 1 209 ? 28.649 -42.069 27.028 1.000 37.307 212 GLU C CA 1
ATOM 12097 C C . GLU C 1 209 ? 29.115 -40.614 27.209 1.000 38.866 212 GLU C C 1
ATOM 12098 O O . GLU C 1 209 ? 30.300 -40.450 27.555 1.000 44.247 212 GLU C O 1
ATOM 12104 N N . GLY C 1 210 ? 28.283 -39.606 27.001 1.000 39.888 213 GLY C N 1
ATOM 12105 C CA . GLY C 1 210 ? 28.663 -38.202 27.291 1.000 39.212 213 GLY C CA 1
ATOM 12106 C C . GLY C 1 210 ? 29.334 -37.495 26.118 1.000 38.450 213 GLY C C 1
ATOM 12107 O O . GLY C 1 210 ? 29.679 -38.156 25.129 1.000 38.168 213 GLY C O 1
ATOM 12108 N N . LYS C 1 211 ? 29.503 -36.176 26.237 1.000 38.237 214 LYS C N 1
ATOM 12109 C CA . LYS C 1 211 ? 29.754 -35.233 25.117 1.000 38.376 214 LYS C CA 1
ATOM 12110 C C . LYS C 1 211 ? 31.005 -35.630 24.320 1.000 39.144 214 LYS C C 1
ATOM 12111 O O . LYS C 1 211 ? 30.944 -35.617 23.078 1.000 37.995 214 LYS C O 1
ATOM 12117 N N . LYS C 1 212 ? 32.113 -35.924 25.003 1.000 40.903 215 LYS C N 1
ATOM 12118 C CA . LYS C 1 212 ? 33.432 -36.163 24.347 1.000 42.753 215 LYS C CA 1
ATOM 12119 C C . LYS C 1 212 ? 33.406 -37.459 23.529 1.000 40.762 215 LYS C C 1
ATOM 12120 O O . LYS C 1 212 ? 34.021 -37.474 22.446 1.000 42.192 215 LYS C O 1
ATOM 12126 N N . LEU C 1 213 ? 32.706 -38.489 24.004 1.000 37.710 216 LEU C N 1
ATOM 12127 C CA . LEU C 1 213 ? 32.728 -39.847 23.406 1.000 36.953 216 LEU C CA 1
ATOM 12128 C C . LEU C 1 213 ? 31.509 -40.096 22.508 1.000 33.749 216 LEU C C 1
ATOM 12129 O O . LEU C 1 213 ? 31.540 -41.068 21.754 1.000 33.353 216 LEU C O 1
ATOM 12134 N N . GLN C 1 214 ? 30.462 -39.276 22.582 1.000 32.042 217 GLN C N 1
ATOM 12135 C CA . GLN C 1 214 ? 29.232 -39.548 21.795 1.000 30.633 217 GLN C CA 1
ATOM 12136 C C . GLN C 1 214 ? 29.560 -39.460 20.303 1.000 29.156 217 GLN C C 1
ATOM 12137 O O . GLN C 1 214 ? 30.481 -38.754 19.878 1.000 29.705 217 GLN C O 1
ATOM 12143 N N . PRO C 1 215 ? 28.824 -40.212 19.465 1.000 27.739 218 PRO C N 1
ATOM 12144 C CA . PRO C 1 215 ? 29.039 -40.177 18.023 1.000 27.507 218 PRO C CA 1
ATOM 12145 C C . PRO C 1 215 ? 28.778 -38.772 17.454 1.000 27.015 218 PRO C C 1
ATOM 12146 O O . PRO C 1 215 ? 27.850 -38.079 17.896 1.000 27.361 218 PRO C O 1
ATOM 12150 N N . GLU C 1 216 ? 29.571 -38.396 16.451 1.000 27.677 219 GLU C N 1
ATOM 12151 C CA . GLU C 1 216 ? 29.302 -37.184 15.637 1.000 27.846 219 GLU C CA 1
ATOM 12152 C C . GLU C 1 216 ? 27.979 -37.375 14.883 1.000 26.486 219 GLU C C 1
ATOM 12153 O O . GLU C 1 216 ? 27.748 -38.431 14.273 1.000 26.252 219 GLU C O 1
ATOM 12159 N N . ILE C 1 217 ? 27.150 -36.336 14.877 1.000 25.308 220 ILE C N 1
ATOM 12160 C CA . ILE C 1 217 ? 25.833 -36.394 14.196 1.000 24.493 220 ILE C CA 1
ATOM 12161 C C . ILE C 1 217 ? 25.941 -35.598 12.897 1.000 23.771 220 ILE C C 1
ATOM 12162 O O . ILE C 1 217 ? 26.256 -34.377 12.976 1.000 24.618 220 ILE C O 1
ATOM 12167 N N . LEU C 1 218 ? 25.674 -36.275 11.788 1.000 22.963 221 LEU C N 1
ATOM 12168 C CA . LEU C 1 218 ? 25.578 -35.648 10.447 1.000 22.822 221 LEU C CA 1
ATOM 12169 C C . LEU C 1 218 ? 24.131 -35.291 10.160 1.000 21.148 221 LEU C C 1
ATOM 12170 O O . LEU C 1 218 ? 23.217 -35.955 10.649 1.000 21.053 221 LEU C O 1
ATOM 12175 N N . HIS C 1 219 ? 23.972 -34.275 9.316 1.000 19.513 222 HIS C N 1
ATOM 12176 C CA . HIS C 1 219 ? 22.632 -33.827 8.875 1.000 18.851 222 HIS C CA 1
ATOM 12177 C C . HIS C 1 219 ? 22.597 -33.857 7.355 1.000 18.920 222 HIS C C 1
ATOM 12178 O O . HIS C 1 219 ? 23.493 -33.268 6.745 1.000 19.712 222 HIS C O 1
ATOM 12185 N N . ARG C 1 220 ? 21.565 -34.464 6.788 1.000 19.573 223 ARG C N 1
ATOM 12186 C CA . ARG C 1 220 ? 21.374 -34.498 5.318 1.000 20.917 223 ARG C CA 1
ATOM 12187 C C . ARG C 1 220 ? 20.009 -33.884 5.000 1.000 19.891 223 ARG C C 1
ATOM 12188 O O . ARG C 1 220 ? 19.049 -34.127 5.738 1.000 19.338 223 ARG C O 1
ATOM 12196 N N . MET C 1 221 ? 19.953 -33.098 3.932 1.000 19.503 224 MET C N 1
ATOM 12197 C CA . MET C 1 221 ? 18.729 -32.420 3.436 1.000 19.236 224 MET C CA 1
ATOM 12198 C C . MET C 1 221 ? 18.546 -32.767 1.965 1.000 20.071 224 MET C C 1
ATOM 12199 O O . MET C 1 221 ? 18.638 -31.890 1.111 1.000 20.736 224 MET C O 1
ATOM 12204 N N . ASN C 1 222 ? 18.382 -34.032 1.638 1.000 20.051 225 ASN C N 1
ATOM 12205 C CA . ASN C 1 222 ? 18.556 -34.379 0.206 1.000 20.805 225 ASN C CA 1
ATOM 12206 C C . ASN C 1 222 ? 17.234 -34.272 -0.545 1.000 20.561 225 ASN C C 1
ATOM 12207 O O . ASN C 1 222 ? 17.283 -34.227 -1.775 1.000 22.088 225 ASN C O 1
ATOM 12212 N N . ASP C 1 223 ? 16.108 -34.205 0.164 1.000 19.076 226 ASP C N 1
ATOM 12213 C CA . ASP C 1 223 ? 14.778 -34.207 -0.491 1.000 18.829 226 ASP C CA 1
ATOM 12214 C C . ASP C 1 223 ? 14.011 -32.946 -0.073 1.000 18.397 226 ASP C C 1
ATOM 12215 O O . ASP C 1 223 ? 14.300 -32.382 0.993 1.000 18.754 226 ASP C O 1
ATOM 12220 N N . ALA C 1 224 ? 12.967 -32.582 -0.813 1.000 17.913 227 ALA C N 1
ATOM 12221 C CA . ALA C 1 224 ? 12.132 -31.411 -0.466 1.000 17.762 227 ALA C CA 1
ATOM 12222 C C . ALA C 1 224 ? 11.376 -31.689 0.826 1.000 17.882 227 ALA C C 1
ATOM 12223 O O . ALA C 1 224 ? 11.094 -30.731 1.541 1.000 18.671 227 ALA C O 1
ATOM 12225 N N . ASP C 1 225 ? 10.993 -32.931 1.044 1.000 17.793 228 ASP C N 1
ATOM 12226 C CA . ASP C 1 225 ? 10.070 -33.333 2.126 1.000 18.473 228 ASP C CA 1
ATOM 12227 C C . ASP C 1 225 ? 10.768 -34.257 3.115 1.000 18.493 228 ASP C C 1
ATOM 12228 O O . ASP C 1 225 ? 10.060 -34.921 3.878 1.000 18.352 228 ASP C O 1
ATOM 12233 N N . MET C 1 226 ? 12.091 -34.302 3.156 1.000 18.449 229 MET C N 1
ATOM 12234 C CA . MET C 1 226 ? 12.744 -35.180 4.158 1.000 18.535 229 MET C CA 1
ATOM 12235 C C . MET C 1 226 ? 14.153 -34.678 4.428 1.000 17.734 229 MET C C 1
ATOM 12236 O O . MET C 1 226 ? 14.907 -34.384 3.477 1.000 17.964 229 MET C O 1
ATOM 12241 N N . HIS C 1 227 ? 14.503 -34.634 5.699 1.000 17.601 230 HIS C N 1
ATOM 12242 C CA . HIS C 1 227 ? 15.894 -34.482 6.174 1.000 17.522 230 HIS C CA 1
ATOM 12243 C C . HIS C 1 227 ? 16.106 -35.500 7.281 1.000 17.649 230 HIS C C 1
ATOM 12244 O O . HIS C 1 227 ? 15.127 -36.072 7.797 1.000 17.701 230 HIS C O 1
ATOM 12251 N N . ALA C 1 228 ? 17.356 -35.692 7.638 1.000 18.278 231 ALA C N 1
ATOM 12252 C CA . ALA C 1 228 ? 17.679 -36.789 8.553 1.000 18.707 231 ALA C CA 1
ATOM 12253 C C . ALA C 1 228 ? 18.934 -36.446 9.321 1.000 18.887 231 ALA C C 1
ATOM 12254 O O . ALA C 1 228 ? 19.797 -35.745 8.788 1.000 19.481 231 ALA C O 1
ATOM 12256 N N . MET C 1 229 ? 19.057 -37.032 10.506 1.000 19.100 232 MET C N 1
ATOM 12257 C CA . MET C 1 229 ? 20.326 -36.965 11.237 1.000 19.754 232 MET C CA 1
ATOM 12258 C C . MET C 1 229 ? 20.813 -38.392 11.427 1.000 20.265 232 MET C C 1
ATOM 12259 O O . MET C 1 229 ? 19.966 -39.340 11.547 1.000 20.174 232 MET C O 1
ATOM 12264 N N . SER C 1 230 ? 22.123 -38.559 11.434 1.000 21.028 233 SER C N 1
ATOM 12265 C CA . SER C 1 230 ? 22.684 -39.924 11.428 1.000 21.654 233 SER C CA 1
ATOM 12266 C C . SER C 1 230 ? 24.010 -39.960 12.157 1.000 22.220 233 SER C C 1
ATOM 12267 O O . SER C 1 230 ? 24.679 -38.953 12.323 1.000 22.323 233 SER C O 1
ATOM 12270 N N . PHE C 1 231 ? 24.387 -41.171 12.541 1.000 23.028 234 PHE C N 1
ATOM 12271 C CA . PHE C 1 231 ? 25.711 -41.431 13.143 1.000 23.891 234 PHE C CA 1
ATOM 12272 C C . PHE C 1 231 ? 26.127 -42.877 12.872 1.000 24.932 234 PHE C C 1
ATOM 12273 O O . PHE C 1 231 ? 25.278 -43.726 12.596 1.000 24.676 234 PHE C O 1
ATOM 12281 N N . ASP C 1 232 ? 27.422 -43.098 13.008 1.000 26.399 235 ASP C N 1
ATOM 12282 C CA . ASP C 1 232 ? 28.040 -44.443 12.985 1.000 28.161 235 ASP C CA 1
ATOM 12283 C C . ASP C 1 232 ? 28.491 -44.782 14.391 1.000 28.612 235 ASP C C 1
ATOM 12284 O O . ASP C 1 232 ? 28.938 -43.894 15.104 1.000 27.610 235 ASP C O 1
ATOM 12289 N N . LYS C 1 233 ? 28.496 -46.080 14.732 1.000 29.211 236 LYS C N 1
ATOM 12290 C CA . LYS C 1 233 ? 29.048 -46.537 16.027 1.000 30.569 236 LYS C CA 1
ATOM 12291 C C . LYS C 1 233 ? 29.620 -47.949 15.847 1.000 30.910 236 LYS C C 1
ATOM 12292 O O . LYS C 1 233 ? 28.861 -48.840 15.443 1.000 29.765 236 LYS C O 1
ATOM 12298 N N . LYS C 1 234 ? 30.905 -48.116 16.157 1.000 31.625 237 LYS C N 1
ATOM 12299 C CA . LYS C 1 234 ? 31.557 -49.450 16.234 1.000 33.452 237 LYS C CA 1
ATOM 12300 C C . LYS C 1 234 ? 31.188 -50.093 17.568 1.000 33.072 237 LYS C C 1
ATOM 12301 O O . LYS C 1 234 ? 31.357 -49.446 18.606 1.000 32.966 237 LYS C O 1
ATOM 12307 N N . ILE C 1 235 ? 30.735 -51.350 17.538 1.000 32.618 238 ILE C N 1
ATOM 12308 C CA . ILE C 1 235 ? 30.377 -52.119 18.761 1.000 32.446 238 ILE C CA 1
ATOM 12309 C C . ILE C 1 235 ? 31.123 -53.451 18.700 1.000 33.455 238 ILE C C 1
ATOM 12310 O O . ILE C 1 235 ? 30.938 -54.199 17.718 1.000 33.588 238 ILE C O 1
ATOM 12315 N N . LYS C 1 236 ? 31.978 -53.694 19.680 1.000 34.191 239 LYS C N 1
ATOM 12316 C CA . LYS C 1 236 ? 32.715 -54.979 19.745 1.000 35.396 239 LYS C CA 1
ATOM 12317 C C . LYS C 1 236 ? 31.717 -56.097 20.070 1.000 35.094 239 LYS C C 1
ATOM 12318 O O . LYS C 1 236 ? 30.648 -55.839 20.632 1.000 34.618 239 LYS C O 1
ATOM 12324 N N . ALA C 1 237 ? 32.045 -57.324 19.655 1.000 34.579 240 ALA C N 1
ATOM 12325 C CA . ALA C 1 237 ? 31.226 -58.515 19.957 1.000 35.010 240 ALA C CA 1
ATOM 12326 C C . ALA C 1 237 ? 30.966 -58.553 21.476 1.000 35.091 240 ALA C C 1
ATOM 12327 O O . ALA C 1 237 ? 31.907 -58.246 22.288 1.000 36.614 240 ALA C O 1
ATOM 12329 N N . GLY C 1 238 ? 29.749 -59.094 21.825 1.000 35.521 241 GLY C N 1
ATOM 12330 C CA . GLY C 1 238 ? 29.385 -59.373 23.226 1.000 37.172 241 GLY C CA 1
ATOM 12331 C C . GLY C 1 238 ? 29.203 -58.109 24.049 1.000 37.870 241 GLY C C 1
ATOM 12332 O O . GLY C 1 238 ? 29.395 -58.173 25.273 1.000 40.682 241 GLY C O 1
ATOM 12333 N N . LYS C 1 239 ? 28.869 -56.990 23.416 1.000 37.340 242 LYS C N 1
ATOM 12334 C CA . LYS C 1 239 ? 28.594 -55.699 24.102 1.000 37.397 242 LYS C CA 1
ATOM 12335 C C . LYS C 1 239 ? 27.137 -55.309 23.863 1.000 36.643 242 LYS C C 1
ATOM 12336 O O . LYS C 1 239 ? 26.526 -55.752 22.877 1.000 36.357 242 LYS C O 1
ATOM 12342 N N . THR C 1 240 ? 26.613 -54.506 24.782 1.000 35.419 243 THR C N 1
ATOM 12343 C CA . THR C 1 240 ? 25.320 -53.790 24.654 1.000 35.155 243 THR C CA 1
ATOM 12344 C C . THR C 1 240 ? 25.604 -52.316 24.356 1.000 34.371 243 THR C C 1
ATOM 12345 O O . THR C 1 240 ? 26.428 -51.702 25.047 1.000 35.320 243 THR C O 1
ATOM 12349 N N . TYR C 1 241 ? 24.974 -51.781 23.323 1.000 32.487 244 TYR C N 1
ATOM 12350 C CA . TYR C 1 241 ? 24.980 -50.325 23.054 1.000 31.210 244 TYR C CA 1
ATOM 12351 C C . TYR C 1 241 ? 23.524 -49.891 23.028 1.000 30.256 244 TYR C C 1
ATOM 12352 O O . TYR C 1 241 ? 22.719 -50.473 22.291 1.000 30.111 244 TYR C O 1
ATOM 12361 N N A SER C 1 242 ? 23.209 -48.886 23.842 0.500 29.775 245 SER C N 1
ATOM 12362 N N B SER C 1 242 ? 23.180 -48.895 23.849 0.500 29.745 245 SER C N 1
ATOM 12363 C CA A SER C 1 242 ? 21.852 -48.309 23.941 0.500 28.916 245 SER C CA 1
ATOM 12364 C CA B SER C 1 242 ? 21.802 -48.356 23.964 0.500 28.889 245 SER C CA 1
ATOM 12365 C C A SER C 1 242 ? 21.923 -46.814 23.635 0.500 28.007 245 SER C C 1
ATOM 12366 C C B SER C 1 242 ? 21.832 -46.837 23.782 0.500 28.050 245 SER C C 1
ATOM 12367 O O A SER C 1 242 ? 22.951 -46.177 23.887 0.500 28.071 245 SER C O 1
ATOM 12368 O O B SER C 1 242 ? 22.728 -46.199 24.355 0.500 28.248 245 SER C O 1
ATOM 12373 N N . PHE C 1 243 ? 20.866 -46.295 23.037 1.000 27.176 246 PHE C N 1
ATOM 12374 C CA . PHE C 1 243 ? 20.674 -44.840 22.875 1.000 26.279 246 PHE C CA 1
ATOM 12375 C C . PHE C 1 243 ? 19.175 -44.601 22.815 1.000 25.459 246 PHE C C 1
ATOM 12376 O O . PHE C 1 243 ? 18.364 -45.509 22.650 1.000 25.102 246 PHE C O 1
ATOM 12384 N N . ALA C 1 244 ? 18.801 -43.343 22.937 1.000 24.312 247 ALA C N 1
ATOM 12385 C CA . ALA C 1 244 ? 17.377 -42.939 22.891 1.000 24.083 247 ALA C CA 1
ATOM 12386 C C . ALA C 1 244 ? 17.163 -41.855 21.839 1.000 23.435 247 ALA C C 1
ATOM 12387 O O . ALA C 1 244 ? 18.090 -41.100 21.524 1.000 23.121 247 ALA C O 1
ATOM 12389 N N . LEU C 1 245 ? 15.961 -41.860 21.280 1.000 22.789 248 LEU C N 1
ATOM 12390 C CA . LEU C 1 245 ? 15.471 -40.779 20.412 1.000 22.635 248 LEU C CA 1
ATOM 12391 C C . LEU C 1 245 ? 14.359 -40.103 21.202 1.000 22.660 248 LEU C C 1
ATOM 12392 O O . LEU C 1 245 ? 13.435 -40.807 21.609 1.000 23.494 248 LEU C O 1
ATOM 12397 N N . ILE C 1 246 ? 14.483 -38.797 21.440 1.000 22.433 249 ILE C N 1
ATOM 12398 C CA . ILE C 1 246 ? 13.433 -37.965 22.103 1.000 22.359 249 ILE C CA 1
ATOM 12399 C C . ILE C 1 246 ? 12.890 -36.974 21.088 1.000 21.132 249 ILE C C 1
ATOM 12400 O O . ILE C 1 246 ? 13.691 -36.380 20.369 1.000 21.029 249 ILE C O 1
ATOM 12405 N N . GLY C 1 247 ? 11.569 -36.889 20.996 1.000 20.260 250 GLY C N 1
ATOM 12406 C CA . GLY C 1 247 ? 10.942 -35.930 20.079 1.000 19.530 250 GLY C CA 1
ATOM 12407 C C . GLY C 1 247 ? 9.856 -35.171 20.778 1.000 19.039 250 GLY C C 1
ATOM 12408 O O . GLY C 1 247 ? 9.188 -35.701 21.660 1.000 19.411 250 GLY C O 1
ATOM 12409 N N . SER C 1 248 ? 9.681 -33.920 20.374 1.000 18.099 251 SER C N 1
ATOM 12410 C CA . SER C 1 248 ? 8.554 -33.079 20.812 1.000 18.200 251 SER C CA 1
ATOM 12411 C C . SER C 1 248 ? 7.758 -32.663 19.589 1.000 17.457 251 SER C C 1
ATOM 12412 O O . SER C 1 248 ? 8.345 -32.325 18.563 1.000 17.608 251 SER C O 1
ATOM 12415 N N . LEU C 1 249 ? 6.447 -32.685 19.706 1.000 17.292 252 LEU C N 1
ATOM 12416 C CA . LEU C 1 249 ? 5.521 -32.400 18.597 1.000 16.597 252 LEU C CA 1
ATOM 12417 C C . LEU C 1 249 ? 4.397 -31.523 19.110 1.000 16.191 252 LEU C C 1
ATOM 12418 O O . LEU C 1 249 ? 3.681 -31.936 20.028 1.000 16.191 252 LEU C O 1
ATOM 12423 N N . ILE C 1 250 ? 4.242 -30.332 18.543 1.000 15.537 253 ILE C N 1
ATOM 12424 C CA . ILE C 1 250 ? 3.335 -29.313 19.115 1.000 16.035 253 ILE C CA 1
ATOM 12425 C C . ILE C 1 250 ? 2.913 -28.388 17.991 1.000 15.394 253 ILE C C 1
ATOM 12426 O O . ILE C 1 250 ? 3.582 -28.313 16.950 1.000 15.582 253 ILE C O 1
ATOM 12431 N N . SER C 1 251 ? 1.777 -27.731 18.145 1.000 15.011 254 SER C N 1
ATOM 12432 C CA . SER C 1 251 ? 1.216 -26.853 17.098 1.000 15.213 254 SER C CA 1
ATOM 12433 C C . SER C 1 251 ? 0.829 -25.493 17.659 1.000 14.976 254 SER C C 1
ATOM 12434 O O . SER C 1 251 ? 0.707 -25.336 18.882 1.000 14.781 254 SER C O 1
ATOM 12437 N N . SER C 1 252 ? 0.500 -24.585 16.759 1.000 14.877 255 SER C N 1
ATOM 12438 C CA . SER C 1 252 ? -0.073 -23.265 17.109 1.000 15.214 255 SER C CA 1
ATOM 12439 C C . SER C 1 252 ? -1.454 -23.403 17.755 1.000 15.572 255 SER C C 1
ATOM 12440 O O . SER C 1 252 ? -1.903 -22.415 18.346 1.000 16.295 255 SER C O 1
ATOM 12443 N N . ASP C 1 253 ? -2.084 -24.565 17.711 1.000 16.069 256 ASP C N 1
ATOM 12444 C CA . ASP C 1 253 ? -3.346 -24.795 18.474 1.000 16.856 256 ASP C CA 1
ATOM 12445 C C . ASP C 1 253 ? -3.033 -24.970 19.958 1.000 17.440 256 ASP C C 1
ATOM 12446 O O . ASP C 1 253 ? -3.977 -24.896 20.789 1.000 19.846 256 ASP C O 1
ATOM 12451 N N . HIS C 1 254 ? -1.779 -25.236 20.305 1.000 16.300 257 HIS C N 1
ATOM 12452 C CA . HIS C 1 254 ? -1.364 -25.567 21.694 1.000 16.554 257 HIS C CA 1
ATOM 12453 C C . HIS C 1 254 ? -0.531 -24.450 22.305 1.000 16.434 257 HIS C C 1
ATOM 12454 O O . HIS C 1 254 ? -0.493 -24.353 23.540 1.000 18.190 257 HIS C O 1
ATOM 12461 N N . ILE C 1 255 ? 0.137 -23.662 21.476 1.000 16.303 258 ILE C N 1
ATOM 12462 C CA . ILE C 1 255 ? 1.140 -22.667 21.937 1.000 16.713 258 ILE C CA 1
ATOM 12463 C C . ILE C 1 255 ? 1.329 -21.664 20.816 1.000 16.598 258 ILE C C 1
ATOM 12464 O O . ILE C 1 255 ? 1.268 -22.070 19.672 1.000 16.683 258 ILE C O 1
ATOM 12469 N N . ASN C 1 256 ? 1.555 -20.383 21.119 1.000 17.567 259 ASN C N 1
ATOM 12470 C CA . ASN C 1 256 ? 1.643 -19.391 20.029 1.000 18.603 259 ASN C CA 1
ATOM 12471 C C . ASN C 1 256 ? 2.923 -19.555 19.208 1.000 16.883 259 ASN C C 1
ATOM 12472 O O . ASN C 1 256 ? 2.891 -19.266 18.007 1.000 17.523 259 ASN C O 1
ATOM 12477 N N . ASP C 1 257 ? 3.993 -20.078 19.796 1.000 16.104 260 ASP C N 1
ATOM 12478 C CA . ASP C 1 257 ? 5.324 -20.205 19.131 1.000 15.518 260 ASP C CA 1
ATOM 12479 C C . ASP C 1 257 ? 5.765 -21.662 19.172 1.000 15.175 260 ASP C C 1
ATOM 12480 O O . ASP C 1 257 ? 6.647 -22.045 19.961 1.000 15.953 260 ASP C O 1
ATOM 12485 N N . PRO C 1 258 ? 5.160 -22.525 18.323 1.000 14.580 261 PRO C N 1
ATOM 12486 C CA . PRO C 1 258 ? 5.478 -23.943 18.379 1.000 14.672 261 PRO C CA 1
ATOM 12487 C C . PRO C 1 258 ? 6.923 -24.251 18.000 1.000 14.902 261 PRO C C 1
ATOM 12488 O O . PRO C 1 258 ? 7.443 -25.237 18.497 1.000 15.297 261 PRO C O 1
ATOM 12492 N N . TYR C 1 259 ? 7.526 -23.485 17.083 1.000 14.513 262 TYR C N 1
ATOM 12493 C CA . TYR C 1 259 ? 8.914 -23.754 16.654 1.000 14.883 262 TYR C CA 1
ATOM 12494 C C . TYR C 1 259 ? 9.852 -23.704 17.856 1.000 14.757 262 TYR C C 1
ATOM 12495 O O . TYR C 1 259 ? 10.558 -24.682 18.165 1.000 15.390 262 TYR C O 1
ATOM 12504 N N . ASN C 1 260 ? 9.831 -22.600 18.582 1.000 14.886 263 ASN C N 1
ATOM 12505 C CA . ASN C 1 260 ? 10.736 -22.463 19.761 1.000 15.500 263 ASN C CA 1
ATOM 12506 C C . ASN C 1 260 ? 10.273 -23.385 20.888 1.000 15.904 263 ASN C C 1
ATOM 12507 O O . ASN C 1 260 ? 11.152 -23.970 21.532 1.000 15.976 263 ASN C O 1
ATOM 12512 N N . GLU C 1 261 ? 8.967 -23.599 21.052 1.000 15.789 264 GLU C N 1
ATOM 12513 C CA . GLU C 1 261 ? 8.522 -24.453 22.177 1.000 16.210 264 GLU C CA 1
ATOM 12514 C C . GLU C 1 261 ? 8.961 -25.898 21.909 1.000 16.063 264 GLU C C 1
ATOM 12515 O O . GLU C 1 261 ? 9.334 -26.615 22.858 1.000 17.022 264 GLU C O 1
ATOM 12521 N N . ALA C 1 262 ? 8.930 -26.365 20.663 1.000 15.504 265 ALA C N 1
ATOM 12522 C CA . ALA C 1 262 ? 9.320 -27.762 20.357 1.000 15.869 265 ALA C CA 1
ATOM 12523 C C . ALA C 1 262 ? 10.800 -27.951 20.692 1.000 16.388 265 ALA C C 1
ATOM 12524 O O . ALA C 1 262 ? 11.165 -28.974 21.283 1.000 16.780 265 ALA C O 1
ATOM 12526 N N . GLU C 1 263 ? 11.662 -27.048 20.249 1.000 16.078 266 GLU C N 1
ATOM 12527 C CA . GLU C 1 263 ? 13.116 -27.145 20.570 1.000 16.775 266 GLU C CA 1
ATOM 12528 C C . GLU C 1 263 ? 13.327 -27.044 22.087 1.000 17.374 266 GLU C C 1
ATOM 12529 O O . GLU C 1 263 ? 14.159 -27.763 22.643 1.000 17.642 266 GLU C O 1
ATOM 12535 N N . ARG C 1 264 ? 12.651 -26.114 22.744 1.000 16.785 267 ARG C N 1
ATOM 12536 C CA . ARG C 1 264 ? 12.785 -25.932 24.216 1.000 17.492 267 ARG C CA 1
ATOM 12537 C C . ARG C 1 264 ? 12.411 -27.230 24.933 1.000 18.180 267 ARG C C 1
ATOM 12538 O O . ARG C 1 264 ? 13.157 -27.638 25.852 1.000 18.290 267 ARG C O 1
ATOM 12546 N N . LEU C 1 265 ? 11.324 -27.862 24.515 1.000 18.068 268 LEU C N 1
ATOM 12547 C CA . LEU C 1 265 ? 10.841 -29.122 25.122 1.000 18.630 268 LEU C CA 1
ATOM 12548 C C . LEU C 1 265 ? 11.857 -30.232 24.918 1.000 18.799 268 LEU C C 1
ATOM 12549 O O . LEU C 1 265 ? 12.116 -31.014 25.862 1.000 19.436 268 LEU C O 1
ATOM 12554 N N . THR C 1 266 ? 12.394 -30.355 23.721 1.000 18.209 269 THR C N 1
ATOM 12555 C CA . THR C 1 266 ? 13.343 -31.462 23.464 1.000 18.361 269 THR C CA 1
ATOM 12556 C C . THR C 1 266 ? 14.628 -31.239 24.263 1.000 19.037 269 THR C C 1
ATOM 12557 O O . THR C 1 266 ? 15.181 -32.229 24.781 1.000 19.481 269 THR C O 1
ATOM 12561 N N . ILE C 1 267 ? 15.097 -30.011 24.355 1.000 18.835 270 ILE C N 1
ATOM 12562 C CA . ILE C 1 267 ? 16.272 -29.665 25.200 1.000 19.812 270 ILE C CA 1
ATOM 12563 C C . ILE C 1 267 ? 15.932 -30.018 26.654 1.000 19.930 270 ILE C C 1
ATOM 12564 O O . ILE C 1 267 ? 16.781 -30.624 27.343 1.000 20.731 270 ILE C O 1
ATOM 12569 N N . TYR C 1 268 ? 14.766 -29.611 27.125 1.000 20.379 271 TYR C N 1
ATOM 12570 C CA . TYR C 1 268 ? 14.297 -29.907 28.500 1.000 20.642 271 TYR C CA 1
ATOM 12571 C C . TYR C 1 268 ? 14.380 -31.417 28.710 1.000 20.965 271 TYR C C 1
ATOM 12572 O O . TYR C 1 268 ? 14.990 -31.867 29.715 1.000 21.880 271 TYR C O 1
ATOM 12581 N N . ALA C 1 269 ? 13.727 -32.186 27.838 1.000 20.630 272 ALA C N 1
ATOM 12582 C CA . ALA C 1 269 ? 13.625 -33.659 28.000 1.000 21.135 272 ALA C CA 1
ATOM 12583 C C . ALA C 1 269 ? 15.037 -34.275 27.970 1.000 22.088 272 ALA C C 1
ATOM 12584 O O . ALA C 1 269 ? 15.300 -35.188 28.759 1.000 23.459 272 ALA C O 1
ATOM 12586 N N . ALA C 1 270 ? 15.925 -33.811 27.093 1.000 22.103 273 ALA C N 1
ATOM 12587 C CA . ALA C 1 270 ? 17.303 -34.342 26.973 1.000 23.300 273 ALA C CA 1
ATOM 12588 C C . ALA C 1 270 ? 18.049 -34.150 28.300 1.000 24.351 273 ALA C C 1
ATOM 12589 O O . ALA C 1 270 ? 18.764 -35.083 28.702 1.000 25.432 273 ALA C O 1
ATOM 12591 N N . LEU C 1 271 ? 17.874 -33.007 28.966 1.000 24.390 274 LEU C N 1
ATOM 12592 C CA . LEU C 1 271 ? 18.586 -32.663 30.229 1.000 25.728 274 LEU C CA 1
ATOM 12593 C C . LEU C 1 271 ? 17.843 -33.214 31.454 1.000 26.620 274 LEU C C 1
ATOM 12594 O O . LEU C 1 271 ? 18.501 -33.359 32.510 1.000 28.510 274 LEU C O 1
ATOM 12599 N N . GLU C 1 272 ? 16.558 -33.553 31.340 1.000 26.319 275 GLU C N 1
ATOM 12600 C CA . GLU C 1 272 ? 15.875 -34.404 32.361 1.000 27.488 275 GLU C CA 1
ATOM 12601 C C . GLU C 1 272 ? 16.488 -35.801 32.314 1.000 27.283 275 GLU C C 1
ATOM 12602 O O . GLU C 1 272 ? 16.761 -36.392 33.408 1.000 28.165 275 GLU C O 1
ATOM 12608 N N . GLY C 1 273 ? 16.663 -36.344 31.114 1.000 27.213 276 GLY C N 1
ATOM 12609 C CA . GLY C 1 273 ? 17.290 -37.655 30.893 1.000 27.442 276 GLY C CA 1
ATOM 12610 C C . GLY C 1 273 ? 16.299 -38.810 30.930 1.000 27.977 276 GLY C C 1
ATOM 12611 O O . GLY C 1 273 ? 15.227 -38.682 31.518 1.000 27.461 276 GLY C O 1
ATOM 12612 N N . LYS C 1 274 ? 16.663 -39.905 30.287 1.000 28.610 277 LYS C N 1
ATOM 12613 C CA . LYS C 1 274 ? 15.819 -41.101 30.048 1.000 30.596 277 LYS C CA 1
ATOM 12614 C C . LYS C 1 274 ? 15.239 -41.648 31.363 1.000 30.936 277 LYS C C 1
ATOM 12615 O O . LYS C 1 274 ? 14.048 -42.009 31.391 1.000 30.094 277 LYS C O 1
ATOM 12621 N N . SER C 1 275 ? 16.048 -41.782 32.418 1.000 31.599 278 SER C N 1
ATOM 12622 C CA . SER C 1 275 ? 15.608 -42.394 33.698 1.000 32.362 278 SER C CA 1
ATOM 12623 C C . SER C 1 275 ? 14.488 -41.581 34.340 1.000 31.258 278 SER C C 1
ATOM 12624 O O . SER C 1 275 ? 13.455 -42.164 34.690 1.000 31.094 278 SER C O 1
ATOM 12627 N N . ARG C 1 276 ? 14.689 -40.275 34.472 1.000 30.420 279 ARG C N 1
ATOM 12628 C CA . ARG C 1 276 ? 13.699 -39.362 35.088 1.000 30.404 279 ARG C CA 1
ATOM 12629 C C . ARG C 1 276 ? 12.438 -39.351 34.211 1.000 28.848 279 ARG C C 1
ATOM 12630 O O . ARG C 1 276 ? 11.347 -39.434 34.757 1.000 28.234 279 ARG C O 1
ATOM 12638 N N . LEU C 1 277 ? 12.585 -39.282 32.883 1.000 26.963 280 LEU C N 1
ATOM 12639 C CA . LEU C 1 277 ? 11.415 -39.331 31.964 1.000 26.502 280 LEU C CA 1
ATOM 12640 C C . LEU C 1 277 ? 10.632 -40.633 32.153 1.000 27.057 280 LEU C C 1
ATOM 12641 O O . LEU C 1 277 ? 9.427 -40.573 32.367 1.000 26.432 280 LEU C O 1
ATOM 12646 N N . LEU C 1 278 ? 11.307 -41.786 32.119 1.000 28.111 281 LEU C N 1
ATOM 12647 C CA . LEU C 1 278 ? 10.607 -43.093 32.222 1.000 30.337 281 LEU C CA 1
ATOM 12648 C C . LEU C 1 278 ? 10.023 -43.276 33.627 1.000 30.294 281 LEU C C 1
ATOM 12649 O O . LEU C 1 278 ? 8.935 -43.832 33.722 1.000 30.216 281 LEU C O 1
ATOM 12654 N N . ASN C 1 279 ? 10.672 -42.747 34.661 1.000 30.781 282 ASN C N 1
ATOM 12655 C CA . ASN C 1 279 ? 10.191 -42.900 36.057 1.000 32.364 282 ASN C CA 1
ATOM 12656 C C . ASN C 1 279 ? 8.856 -42.154 36.183 1.000 30.952 282 ASN C C 1
ATOM 12657 O O . ASN C 1 279 ? 7.908 -42.711 36.736 1.000 31.030 282 ASN C O 1
ATOM 12662 N N . ARG C 1 280 ? 8.789 -40.914 35.692 1.000 29.650 283 ARG C N 1
ATOM 12663 C CA . ARG C 1 280 ? 7.547 -40.099 35.739 1.000 29.672 283 ARG C CA 1
ATOM 12664 C C . ARG C 1 280 ? 6.464 -40.782 34.893 1.000 28.377 283 ARG C C 1
ATOM 12665 O O . ARG C 1 280 ? 5.303 -40.873 35.352 1.000 28.703 283 ARG C O 1
ATOM 12673 N N . HIS C 1 281 ? 6.823 -41.265 33.705 1.000 27.037 284 HIS C N 1
ATOM 12674 C CA . HIS C 1 281 ? 5.915 -42.032 32.816 1.000 26.438 284 HIS C CA 1
ATOM 12675 C C . HIS C 1 281 ? 5.296 -43.197 33.594 1.000 27.745 284 HIS C C 1
ATOM 12676 O O . HIS C 1 281 ? 4.059 -43.341 33.594 1.000 27.270 284 HIS C O 1
ATOM 12683 N N . MET C 1 282 ? 6.152 -43.988 34.229 1.000 30.161 285 MET C N 1
ATOM 12684 C CA . MET C 1 282 ? 5.733 -45.197 34.978 1.000 32.168 285 MET C CA 1
ATOM 12685 C C . MET C 1 282 ? 4.801 -44.820 36.129 1.000 31.862 285 MET C C 1
ATOM 12686 O O . MET C 1 282 ? 3.795 -45.521 36.299 1.000 31.273 285 MET C O 1
ATOM 12691 N N . GLN C 1 283 ? 5.150 -43.788 36.895 1.000 32.484 286 GLN C N 1
ATOM 12692 C CA . GLN C 1 283 ? 4.346 -43.322 38.060 1.000 33.291 286 GLN C CA 1
ATOM 12693 C C . GLN C 1 283 ? 2.927 -42.971 37.595 1.000 31.548 286 GLN C C 1
ATOM 12694 O O . GLN C 1 283 ? 1.960 -43.331 38.281 1.000 31.353 286 GLN C O 1
ATOM 12700 N N . GLU C 1 284 ? 2.779 -42.252 36.479 1.000 29.221 287 GLU C N 1
ATOM 12701 C CA . GLU C 1 284 ? 1.430 -41.838 36.022 1.000 29.260 287 GLU C CA 1
ATOM 12702 C C . GLU C 1 284 ? 0.654 -43.064 35.534 1.000 27.512 287 GLU C C 1
ATOM 12703 O O . GLU C 1 284 ? -0.547 -43.116 35.749 1.000 26.574 287 GLU C O 1
ATOM 12709 N N . TRP C 1 285 ? 1.295 -44.002 34.838 1.000 26.332 288 TRP C N 1
ATOM 12710 C CA . TRP C 1 285 ? 0.586 -45.224 34.379 1.000 26.196 288 TRP C CA 1
ATOM 12711 C C . TRP C 1 285 ? 0.195 -46.078 35.585 1.000 26.954 288 TRP C C 1
ATOM 12712 O O . TRP C 1 285 ? -0.927 -46.604 35.586 1.000 26.420 288 TRP C O 1
ATOM 12723 N N . ASN C 1 286 ? 1.062 -46.158 36.583 1.000 28.449 289 ASN C N 1
ATOM 12724 C CA . ASN C 1 286 ? 0.746 -46.914 37.823 1.000 30.084 289 ASN C CA 1
ATOM 12725 C C . ASN C 1 286 ? -0.533 -46.333 38.441 1.000 29.381 289 ASN C C 1
ATOM 12726 O O . ASN C 1 286 ? -1.404 -47.111 38.893 1.000 29.024 289 ASN C O 1
ATOM 12731 N N . SER C 1 287 ? -0.656 -45.008 38.493 1.000 28.891 290 SER C N 1
ATOM 12732 C CA . SER C 1 287 ? -1.830 -44.318 39.073 1.000 29.177 290 SER C CA 1
ATOM 12733 C C . SER C 1 287 ? -3.081 -44.653 38.266 1.000 27.918 290 SER C C 1
ATOM 12734 O O . SER C 1 287 ? -4.120 -44.965 38.868 1.000 27.851 290 SER C O 1
ATOM 12737 N N . LEU C 1 288 ? -2.985 -44.636 36.940 1.000 26.120 291 LEU C N 1
ATOM 12738 C CA . LEU C 1 288 ? -4.163 -44.970 36.109 1.000 26.201 291 LEU C CA 1
ATOM 12739 C C . LEU C 1 288 ? -4.637 -46.386 36.435 1.000 26.566 291 LEU C C 1
ATOM 12740 O O . LEU C 1 288 ? -5.856 -46.595 36.553 1.000 26.774 291 LEU C O 1
ATOM 12745 N N . TRP C 1 289 ? -3.714 -47.324 36.617 1.000 27.183 292 TRP C N 1
ATOM 12746 C CA . TRP C 1 289 ? -4.088 -48.750 36.814 1.000 27.993 292 TRP C CA 1
ATOM 12747 C C . TRP C 1 289 ? -4.501 -49.058 38.259 1.000 29.196 292 TRP C C 1
ATOM 12748 O O . TRP C 1 289 ? -4.904 -50.215 38.490 1.000 29.941 292 TRP C O 1
ATOM 12759 N N . GLN C 1 290 ? -4.519 -48.062 39.156 1.000 29.341 293 GLN C N 1
ATOM 12760 C CA . GLN C 1 290 ? -5.127 -48.236 40.506 1.000 30.738 293 GLN C CA 1
ATOM 12761 C C . GLN C 1 290 ? -6.640 -48.460 40.343 1.000 29.879 293 GLN C C 1
ATOM 12762 O O . GLN C 1 290 ? -7.254 -48.992 41.284 1.000 30.814 293 GLN C O 1
ATOM 12768 N N . SER C 1 291 ? -7.233 -48.064 39.218 1.000 28.079 294 SER C N 1
ATOM 12769 C CA . SER C 1 291 ? -8.614 -48.436 38.820 1.000 27.799 294 SER C CA 1
ATOM 12770 C C . SER C 1 291 ? -8.531 -49.496 37.727 1.000 28.032 294 SER C C 1
ATOM 12771 O O . SER C 1 291 ? -7.957 -49.215 36.651 1.000 27.566 294 SER C O 1
ATOM 12774 N N . ASP C 1 292 ? -9.028 -50.697 38.015 1.000 28.942 295 ASP C N 1
ATOM 12775 C CA . ASP C 1 292 ? -8.743 -51.894 37.198 1.000 29.690 295 ASP C CA 1
ATOM 12776 C C . ASP C 1 292 ? -9.925 -52.864 37.299 1.000 30.411 295 ASP C C 1
ATOM 12777 O O . ASP C 1 292 ? -10.763 -52.704 38.212 1.000 30.030 295 ASP C O 1
ATOM 12782 N N . ILE C 1 293 ? -9.998 -53.792 36.351 1.000 30.845 296 ILE C N 1
ATOM 12783 C CA . ILE C 1 293 ? -11.012 -54.881 36.312 1.000 31.899 296 ILE C CA 1
ATOM 12784 C C . ILE C 1 293 ? -10.233 -56.187 36.197 1.000 33.026 296 ILE C C 1
ATOM 12785 O O . ILE C 1 293 ? -9.476 -56.324 35.241 1.000 32.642 296 ILE C O 1
ATOM 12790 N N . GLN C 1 294 ? -10.404 -57.079 37.174 1.000 34.299 297 GLN C N 1
ATOM 12791 C CA . GLN C 1 294 ? -9.745 -58.407 37.249 1.000 36.553 297 GLN C CA 1
ATOM 12792 C C . GLN C 1 294 ? -10.830 -59.472 37.093 1.000 37.139 297 GLN C C 1
ATOM 12793 O O . GLN C 1 294 ? -11.809 -59.438 37.868 1.000 37.919 297 GLN C O 1
ATOM 12799 N N . VAL C 1 295 ? -10.666 -60.360 36.108 1.000 37.801 298 VAL C N 1
ATOM 12800 C CA . VAL C 1 295 ? -11.559 -61.529 35.864 1.000 38.438 298 VAL C CA 1
ATOM 12801 C C . VAL C 1 295 ? -10.738 -62.796 36.097 1.000 39.753 298 VAL C C 1
ATOM 12802 O O . VAL C 1 295 ? -9.673 -62.925 35.490 1.000 39.061 298 VAL C O 1
ATOM 12806 N N . GLU C 1 296 ? -11.233 -63.664 36.982 1.000 40.753 299 GLU C N 1
ATOM 12807 C CA . GLU C 1 296 ? -10.700 -65.039 37.196 1.000 42.985 299 GLU C CA 1
ATOM 12808 C C . GLU C 1 296 ? -11.573 -66.008 36.381 1.000 43.144 299 GLU C C 1
ATOM 12809 O O . GLU C 1 296 ? -12.854 -65.863 36.399 1.000 43.352 299 GLU C O 1
ATOM 12815 N N . GLY C 1 297 ? -10.901 -66.950 35.679 1.000 43.678 300 GLY C N 1
ATOM 12816 C CA . GLY C 1 297 ? -11.555 -68.065 34.965 1.000 44.814 300 GLY C CA 1
ATOM 12817 C C . GLY C 1 297 ? -11.738 -67.808 33.481 1.000 44.126 300 GLY C C 1
ATOM 12818 O O . GLY C 1 297 ? -12.369 -68.646 32.808 1.000 44.959 300 GLY C O 1
ATOM 12819 N N . ASP C 1 298 ? -11.202 -66.700 32.952 1.000 42.387 301 ASP C N 1
ATOM 12820 C CA . ASP C 1 298 ? -11.372 -66.346 31.522 1.000 41.994 301 ASP C CA 1
ATOM 12821 C C . ASP C 1 298 ? -10.221 -65.438 31.103 1.000 40.810 301 ASP C C 1
ATOM 12822 O O . ASP C 1 298 ? -10.383 -64.217 31.014 1.000 39.175 301 ASP C O 1
ATOM 12827 N N . PRO C 1 299 ? -9.011 -66.006 30.912 1.000 41.398 302 PRO C N 1
ATOM 12828 C CA . PRO C 1 299 ? -7.821 -65.240 30.561 1.000 40.737 302 PRO C CA 1
ATOM 12829 C C . PRO C 1 299 ? -8.017 -64.367 29.321 1.000 39.457 302 PRO C C 1
ATOM 12830 O O . PRO C 1 299 ? -7.445 -63.278 29.294 1.000 38.069 302 PRO C O 1
ATOM 12834 N N . GLN C 1 300 ? -8.797 -64.830 28.335 1.000 39.212 303 GLN C N 1
ATOM 12835 C CA . GLN C 1 300 ? -9.014 -64.011 27.114 1.000 38.216 303 GLN C CA 1
ATOM 12836 C C . GLN C 1 300 ? -9.846 -62.772 27.475 1.000 36.666 303 GLN C C 1
ATOM 12837 O O . GLN C 1 300 ? -9.455 -61.648 27.057 1.000 35.290 303 GLN C O 1
ATOM 12843 N N . ALA C 1 301 ? -10.945 -62.927 28.215 1.000 36.295 304 ALA C N 1
ATOM 12844 C CA . ALA C 1 301 ? -11.787 -61.789 28.659 1.000 35.467 304 ALA C CA 1
ATOM 12845 C C . ALA C 1 301 ? -10.948 -60.811 29.488 1.000 34.466 304 ALA C C 1
ATOM 12846 O O . ALA C 1 301 ? -11.112 -59.588 29.276 1.000 32.680 304 ALA C O 1
ATOM 12848 N N . GLN C 1 302 ? -10.062 -61.310 30.353 1.000 34.589 305 GLN C N 1
ATOM 12849 C CA . GLN C 1 302 ? -9.198 -60.470 31.224 1.000 33.937 305 GLN C CA 1
ATOM 12850 C C . GLN C 1 302 ? -8.304 -59.612 30.324 1.000 32.529 305 GLN C C 1
ATOM 12851 O O . GLN C 1 302 ? -8.161 -58.375 30.562 1.000 31.315 305 GLN C O 1
ATOM 12857 N N . GLN C 1 303 ? -7.706 -60.209 29.296 1.000 32.552 306 GLN C N 1
ATOM 12858 C CA . GLN C 1 303 ? -6.822 -59.438 28.394 1.000 32.255 306 GLN C CA 1
ATOM 12859 C C . GLN C 1 303 ? -7.665 -58.440 27.592 1.000 31.440 306 GLN C C 1
ATOM 12860 O O . GLN C 1 303 ? -7.200 -57.295 27.391 1.000 30.509 306 GLN C O 1
ATOM 12866 N N . ASP C 1 304 ? -8.822 -58.873 27.087 1.000 32.058 307 ASP C N 1
ATOM 12867 C CA . ASP C 1 304 ? -9.691 -58.007 26.237 1.000 31.342 307 ASP C CA 1
ATOM 12868 C C . ASP C 1 304 ? -10.137 -56.780 27.035 1.000 30.341 307 ASP C C 1
ATOM 12869 O O . ASP C 1 304 ? -10.115 -55.643 26.481 1.000 29.487 307 ASP C O 1
ATOM 12874 N N . ILE C 1 305 ? -10.521 -56.967 28.291 1.000 30.148 308 ILE C N 1
ATOM 12875 C CA . ILE C 1 305 ? -11.072 -55.871 29.134 1.000 29.768 308 ILE C CA 1
ATOM 12876 C C . ILE C 1 305 ? -9.916 -54.928 29.493 1.000 29.047 308 ILE C C 1
ATOM 12877 O O . ILE C 1 305 ? -10.107 -53.706 29.458 1.000 27.589 308 ILE C O 1
ATOM 12882 N N . ARG C 1 306 ? -8.729 -55.469 29.753 1.000 29.516 309 ARG C N 1
ATOM 12883 C CA . ARG C 1 306 ? -7.505 -54.656 29.978 1.000 29.038 309 ARG C CA 1
ATOM 12884 C C . ARG C 1 306 ? -7.223 -53.809 28.735 1.000 27.905 309 ARG C C 1
ATOM 12885 O O . ARG C 1 306 ? -6.892 -52.631 28.893 1.000 27.612 309 ARG C O 1
ATOM 12893 N N . SER C 1 307 ? -7.355 -54.383 27.541 1.000 27.772 310 SER C N 1
ATOM 12894 C CA . SER C 1 307 ? -7.132 -53.604 26.302 1.000 26.577 310 SER C CA 1
ATOM 12895 C C . SER C 1 307 ? -8.158 -52.473 26.241 1.000 25.793 310 SER C C 1
ATOM 12896 O O . SER C 1 307 ? -7.784 -51.331 25.889 1.000 24.843 310 SER C O 1
ATOM 12899 N N . MET C 1 308 ? -9.408 -52.731 26.576 1.000 25.718 311 MET C N 1
ATOM 12900 C CA . MET C 1 308 ? -10.436 -51.652 26.550 1.000 25.396 311 MET C CA 1
ATOM 12901 C C . MET C 1 308 ? -10.055 -50.526 27.514 1.000 24.885 311 MET C C 1
ATOM 12902 O O . MET C 1 308 ? -10.106 -49.343 27.108 1.000 24.124 311 MET C O 1
ATOM 12907 N N . LEU C 1 309 ? -9.709 -50.854 28.750 1.000 25.233 312 LEU C N 1
ATOM 12908 C CA . LEU C 1 309 ? -9.275 -49.854 29.758 1.000 24.922 312 LEU C CA 1
ATOM 12909 C C . LEU C 1 309 ? -8.033 -49.124 29.248 1.000 24.264 312 LEU C C 1
ATOM 12910 O O . LEU C 1 309 ? -7.988 -47.866 29.321 1.000 23.053 312 LEU C O 1
ATOM 12915 N N . TYR C 1 310 ? -7.065 -49.856 28.707 1.000 24.165 313 TYR C N 1
ATOM 12916 C CA . TYR C 1 310 ? -5.789 -49.277 28.215 1.000 23.734 313 TYR C CA 1
ATOM 12917 C C . TYR C 1 310 ? -6.076 -48.213 27.156 1.000 22.993 313 TYR C C 1
ATOM 12918 O O . TYR C 1 310 ? -5.449 -47.117 27.167 1.000 22.060 313 TYR C O 1
ATOM 12927 N N . HIS C 1 311 ? -6.976 -48.507 26.220 1.000 23.011 314 HIS C N 1
ATOM 12928 C CA . HIS C 1 311 ? -7.282 -47.551 25.124 1.000 22.318 314 HIS C CA 1
ATOM 12929 C C . HIS C 1 311 ? -8.004 -46.326 25.683 1.000 21.648 314 HIS C C 1
ATOM 12930 O O . HIS C 1 311 ? -7.636 -45.182 25.316 1.000 21.247 314 HIS C O 1
ATOM 12937 N N . LEU C 1 312 ? -8.955 -46.510 26.590 1.000 21.815 315 LEU C N 1
ATOM 12938 C CA . LEU C 1 312 ? -9.662 -45.312 27.133 1.000 22.137 315 LEU C CA 1
ATOM 12939 C C . LEU C 1 312 ? -8.664 -44.459 27.910 1.000 21.557 315 LEU C C 1
ATOM 12940 O O . LEU C 1 312 ? -8.709 -43.209 27.763 1.000 20.920 315 LEU C O 1
ATOM 12945 N N . TYR C 1 313 ? -7.778 -45.079 28.691 1.000 21.955 316 TYR C N 1
ATOM 12946 C CA . TYR C 1 313 ? -6.744 -44.363 29.477 1.000 21.874 316 TYR C CA 1
ATOM 12947 C C . TYR C 1 313 ? -5.777 -43.635 28.546 1.000 21.408 316 TYR C C 1
ATOM 12948 O O . TYR C 1 313 ? -5.324 -42.516 28.861 1.000 21.530 316 TYR C O 1
ATOM 12957 N N . SER C 1 314 ? -5.421 -44.259 27.428 1.000 21.317 317 SER C N 1
ATOM 12958 C CA . SER C 1 314 ? -4.456 -43.684 26.456 1.000 20.950 317 SER C CA 1
ATOM 12959 C C . SER C 1 314 ? -5.084 -42.511 25.691 1.000 20.218 317 SER C C 1
ATOM 12960 O O . SER C 1 314 ? -4.330 -41.654 25.191 1.000 20.177 317 SER C O 1
ATOM 12963 N N . PHE C 1 315 ? -6.401 -42.531 25.516 1.000 20.143 318 PHE C N 1
ATOM 12964 C CA . PHE C 1 315 ? -7.139 -41.598 24.616 1.000 19.728 318 PHE C CA 1
ATOM 12965 C C . PHE C 1 315 ? -7.824 -40.490 25.412 1.000 19.743 318 PHE C C 1
ATOM 12966 O O . PHE C 1 315 ? -8.658 -39.783 24.830 1.000 19.290 318 PHE C O 1
ATOM 12974 N N . THR C 1 316 ? -7.462 -40.334 26.681 1.000 19.569 319 THR C N 1
ATOM 12975 C CA . THR C 1 316 ? -8.030 -39.286 27.563 1.000 19.331 319 THR C CA 1
ATOM 12976 C C . THR C 1 316 ? -6.917 -38.681 28.401 1.000 19.736 319 THR C C 1
ATOM 12977 O O . THR C 1 316 ? -5.821 -39.253 28.459 1.000 19.886 319 THR C O 1
ATOM 12981 N N . ARG C 1 317 ? -7.206 -37.584 29.095 1.000 19.607 320 ARG C N 1
ATOM 12982 C CA . ARG C 1 317 ? -6.177 -36.931 29.931 1.000 20.071 320 ARG C CA 1
ATOM 12983 C C . ARG C 1 317 ? -6.852 -36.122 31.026 1.000 20.184 320 ARG C C 1
ATOM 12984 O O . ARG C 1 317 ? -7.633 -35.192 30.727 1.000 19.774 320 ARG C O 1
ATOM 12992 N N . LYS C 1 318 ? -6.591 -36.498 32.261 1.000 21.617 321 LYS C N 1
ATOM 12993 C CA . LYS C 1 318 ? -7.071 -35.720 33.421 1.000 22.322 321 LYS C CA 1
ATOM 12994 C C . LYS C 1 318 ? -6.541 -34.289 33.337 1.000 21.779 321 LYS C C 1
ATOM 12995 O O . LYS C 1 318 ? -5.470 -34.041 32.715 1.000 20.694 321 LYS C O 1
ATOM 13001 N N . SER C 1 319 ? -7.272 -33.367 33.962 1.000 21.335 322 SER C N 1
ATOM 13002 C CA . SER C 1 319 ? -6.833 -31.964 34.178 1.000 21.975 322 SER C CA 1
ATOM 13003 C C . SER C 1 319 ? -6.698 -31.244 32.843 1.000 20.773 322 SER C C 1
ATOM 13004 O O . SER C 1 319 ? -5.810 -30.399 32.699 1.000 21.015 322 SER C O 1
ATOM 13007 N N . THR C 1 320 ? -7.577 -31.543 31.895 1.000 19.918 323 THR C N 1
ATOM 13008 C CA . THR C 1 320 ? -7.606 -30.851 30.587 1.000 18.745 323 THR C CA 1
ATOM 13009 C C . THR C 1 320 ? -9.049 -30.520 30.209 1.000 18.357 323 THR C C 1
ATOM 13010 O O . THR C 1 320 ? -9.958 -30.780 30.991 1.000 18.648 323 THR C O 1
ATOM 13014 N N . SER C 1 321 ? -9.217 -29.977 29.020 1.000 17.613 324 SER C N 1
ATOM 13015 C CA . SER C 1 321 ? -10.536 -29.840 28.367 1.000 17.158 324 SER C CA 1
ATOM 13016 C C . SER C 1 321 ? -10.579 -30.663 27.083 1.000 17.300 324 SER C C 1
ATOM 13017 O O . SER C 1 321 ? -11.244 -30.277 26.149 1.000 17.925 324 SER C O 1
ATOM 13020 N N . LEU C 1 322 ? -9.837 -31.765 27.067 1.000 17.319 325 LEU C N 1
ATOM 13021 C CA . LEU C 1 322 ? -9.783 -32.731 25.942 1.000 17.564 325 LEU C CA 1
ATOM 13022 C C . LEU C 1 322 ? -10.931 -33.730 26.050 1.000 17.147 325 LEU C C 1
ATOM 13023 O O . LEU C 1 322 ? -11.282 -34.192 27.141 1.000 17.578 325 LEU C O 1
ATOM 13028 N N . SER C 1 323 ? -11.453 -34.079 24.899 1.000 16.709 326 SER C N 1
ATOM 13029 C CA . SER C 1 323 ? -12.482 -35.126 24.765 1.000 16.994 326 SER C CA 1
ATOM 13030 C C . SER C 1 323 ? -12.115 -36.012 23.582 1.000 17.109 326 SER C C 1
ATOM 13031 O O . SER C 1 323 ? -11.679 -35.523 22.535 1.000 17.000 326 SER C O 1
ATOM 13034 N N . PRO C 1 324 ? -12.308 -37.343 23.705 1.000 17.110 327 PRO C N 1
ATOM 13035 C CA . PRO C 1 324 ? -11.913 -38.238 22.623 1.000 17.599 327 PRO C CA 1
ATOM 13036 C C . PRO C 1 324 ? -12.916 -38.266 21.467 1.000 18.069 327 PRO C C 1
ATOM 13037 O O . PRO C 1 324 ? -14.117 -38.128 21.662 1.000 17.971 327 PRO C O 1
ATOM 13041 N N . SER C 1 325 ? -12.396 -38.481 20.263 1.000 17.267 328 SER C N 1
ATOM 13042 C CA . SER C 1 325 ? -13.200 -38.867 19.088 1.000 17.938 328 SER C CA 1
ATOM 13043 C C . SER C 1 325 ? -13.621 -40.325 19.250 1.000 18.506 328 SER C C 1
ATOM 13044 O O . SER C 1 325 ? -13.089 -41.060 20.106 1.000 19.385 328 SER C O 1
ATOM 13047 N N . PRO C 1 326 ? -14.501 -40.837 18.362 1.000 18.630 329 PRO C N 1
ATOM 13048 C CA . PRO C 1 326 ? -14.897 -42.251 18.434 1.000 18.932 329 PRO C CA 1
ATOM 13049 C C . PRO C 1 326 ? -13.708 -43.197 18.264 1.000 19.515 329 PRO C C 1
ATOM 13050 O O . PRO C 1 326 ? -13.821 -44.352 18.670 1.000 19.686 329 PRO C O 1
ATOM 13054 N N . MET C 1 327 ? -12.641 -42.735 17.639 1.000 19.140 330 MET C N 1
ATOM 13055 C CA . MET C 1 327 ? -11.417 -43.545 17.416 1.000 19.520 330 MET C CA 1
ATOM 13056 C C . MET C 1 327 ? -10.249 -43.030 18.271 1.000 19.459 330 MET C C 1
ATOM 13057 O O . MET C 1 327 ? -9.130 -43.492 18.082 1.000 19.734 330 MET C O 1
ATOM 13062 N N . GLY C 1 328 ? -10.496 -42.162 19.251 1.000 19.258 331 GLY C N 1
ATOM 13063 C CA . GLY C 1 328 ? -9.413 -41.648 20.102 1.000 19.234 331 GLY C CA 1
ATOM 13064 C C . GLY C 1 328 ? -8.277 -41.082 19.273 1.000 19.176 331 GLY C C 1
ATOM 13065 O O . GLY C 1 328 ? -8.521 -40.257 18.368 1.000 19.199 331 GLY C O 1
ATOM 13066 N N . LEU C 1 329 ? -7.050 -41.472 19.598 1.000 19.275 332 LEU C N 1
ATOM 13067 C CA . LEU C 1 329 ? -5.848 -41.033 18.855 1.000 19.127 332 LEU C CA 1
ATOM 13068 C C . LEU C 1 329 ? -5.286 -42.211 18.054 1.000 19.592 332 LEU C C 1
ATOM 13069 O O . LEU C 1 329 ? -4.084 -42.225 17.796 1.000 19.914 332 LEU C O 1
ATOM 13074 N N . SER C 1 330 ? -6.153 -43.124 17.604 1.000 20.009 333 SER C N 1
ATOM 13075 C CA . SER C 1 330 ? -5.718 -44.303 16.810 1.000 20.266 333 SER C CA 1
ATOM 13076 C C . SER C 1 330 ? -5.677 -43.995 15.310 1.000 20.528 333 SER C C 1
ATOM 13077 O O . SER C 1 330 ? -5.304 -44.871 14.531 1.000 21.309 333 SER C O 1
ATOM 13080 N N . GLY C 1 331 ? -6.000 -42.770 14.916 1.000 19.746 334 GLY C N 1
ATOM 13081 C CA . GLY C 1 331 ? -6.086 -42.409 13.501 1.000 19.335 334 GLY C CA 1
ATOM 13082 C C . GLY C 1 331 ? -7.080 -41.290 13.268 1.000 18.945 334 GLY C C 1
ATOM 13083 O O . GLY C 1 331 ? -7.471 -40.618 14.239 1.000 19.148 334 GLY C O 1
ATOM 13084 N N A LEU C 1 332 ? -7.531 -41.155 12.028 0.500 18.976 335 LEU C N 1
ATOM 13085 N N B LEU C 1 332 ? -7.535 -41.175 12.024 0.500 19.124 335 LEU C N 1
ATOM 13086 C CA A LEU C 1 332 ? -8.417 -40.049 11.598 0.500 18.714 335 LEU C CA 1
ATOM 13087 C CA B LEU C 1 332 ? -8.407 -40.077 11.545 0.500 18.952 335 LEU C CA 1
ATOM 13088 C C A LEU C 1 332 ? -9.888 -40.479 11.581 0.500 19.053 335 LEU C C 1
ATOM 13089 C C B LEU C 1 332 ? -9.890 -40.462 11.606 0.500 19.191 335 LEU C C 1
ATOM 13090 O O A LEU C 1 332 ? -10.677 -39.766 10.940 0.500 19.010 335 LEU C O 1
ATOM 13091 O O B LEU C 1 332 ? -10.689 -39.704 11.039 0.500 19.153 335 LEU C O 1
ATOM 13100 N N . GLY C 1 333 ? -10.271 -41.559 12.275 1.000 19.275 336 GLY C N 1
ATOM 13101 C CA . GLY C 1 333 ? -11.680 -41.974 12.294 1.000 19.405 336 GLY C CA 1
ATOM 13102 C C . GLY C 1 333 ? -12.612 -40.818 12.674 1.000 18.872 336 GLY C C 1
ATOM 13103 O O . GLY C 1 333 ? -12.352 -40.111 13.661 1.000 18.755 336 GLY C O 1
ATOM 13104 N N . TYR C 1 334 ? -13.672 -40.632 11.893 1.000 19.197 337 TYR C N 1
ATOM 13105 C CA . TYR C 1 334 ? -14.685 -39.562 12.075 1.000 18.160 337 TYR C CA 1
ATOM 13106 C C . TYR C 1 334 ? -13.983 -38.214 12.243 1.000 17.490 337 TYR C C 1
ATOM 13107 O O . TYR C 1 334 ? -14.545 -37.334 12.935 1.000 17.477 337 TYR C O 1
ATOM 13116 N N . ASN C 1 335 ? -12.847 -38.018 11.569 1.000 17.295 338 ASN C N 1
ATOM 13117 C CA . ASN C 1 335 ? -12.165 -36.710 11.445 1.000 16.853 338 ASN C CA 1
ATOM 13118 C C . ASN C 1 335 ? -11.719 -36.204 12.825 1.000 16.397 338 ASN C C 1
ATOM 13119 O O . ASN C 1 335 ? -11.367 -34.999 12.957 1.000 16.175 338 ASN C O 1
ATOM 13124 N N . GLY C 1 336 ? -11.658 -37.059 13.841 1.000 16.118 339 GLY C N 1
ATOM 13125 C CA . GLY C 1 336 ? -11.249 -36.636 15.198 1.000 16.152 339 GLY C CA 1
ATOM 13126 C C . GLY C 1 336 ? -12.325 -35.824 15.886 1.000 16.063 339 GLY C C 1
ATOM 13127 O O . GLY C 1 336 ? -12.045 -35.238 16.951 1.000 16.378 339 GLY C O 1
ATOM 13128 N N . HIS C 1 337 ? -13.535 -35.793 15.347 1.000 16.116 340 HIS C N 1
ATOM 13129 C CA . HIS C 1 337 ? -14.635 -35.005 15.950 1.000 15.875 340 HIS C CA 1
ATOM 13130 C C . HIS C 1 337 ? -15.115 -35.673 17.228 1.000 16.356 340 HIS C C 1
ATOM 13131 O O . HIS C 1 337 ? -15.010 -36.907 17.366 1.000 16.295 340 HIS C O 1
ATOM 13138 N N . VAL C 1 338 ? -15.687 -34.878 18.102 1.000 16.034 341 VAL C N 1
ATOM 13139 C CA . VAL C 1 338 ? -16.315 -35.315 19.371 1.000 16.217 341 VAL C CA 1
ATOM 13140 C C . VAL C 1 338 ? -17.819 -35.403 19.124 1.000 16.121 341 VAL C C 1
ATOM 13141 O O . VAL C 1 338 ? -18.430 -34.459 18.591 1.000 15.918 341 VAL C O 1
ATOM 13145 N N . PHE C 1 339 ? -18.375 -36.524 19.568 1.000 16.334 342 PHE C N 1
ATOM 13146 C CA . PHE C 1 339 ? -19.799 -36.914 19.432 1.000 16.368 342 PHE C CA 1
ATOM 13147 C C . PHE C 1 339 ? -20.320 -37.308 20.809 1.000 16.750 342 PHE C C 1
ATOM 13148 O O . PHE C 1 339 ? -19.539 -37.397 21.763 1.000 16.833 342 PHE C O 1
ATOM 13156 N N . TRP C 1 340 ? -21.609 -37.616 20.867 1.000 17.032 343 TRP C N 1
ATOM 13157 C CA . TRP C 1 340 ? -22.250 -38.234 22.047 1.000 17.887 343 TRP C CA 1
ATOM 13158 C C . TRP C 1 340 ? -21.551 -39.556 22.401 1.000 18.255 343 TRP C C 1
ATOM 13159 O O . TRP C 1 340 ? -21.738 -40.015 23.534 1.000 18.946 343 TRP C O 1
ATOM 13170 N N . ASP C 1 341 ? -20.741 -40.110 21.509 1.000 18.507 344 ASP C N 1
ATOM 13171 C CA . ASP C 1 341 ? -19.798 -41.213 21.820 1.000 19.040 344 ASP C CA 1
ATOM 13172 C C . ASP C 1 341 ? -19.037 -40.931 23.104 1.000 19.220 344 ASP C C 1
ATOM 13173 O O . ASP C 1 341 ? -18.773 -41.862 23.887 1.000 20.322 344 ASP C O 1
ATOM 13178 N N . THR C 1 342 ? -18.686 -39.680 23.362 1.000 18.463 345 THR C N 1
ATOM 13179 C CA . THR C 1 342 ? -18.056 -39.386 24.662 1.000 18.612 345 THR C CA 1
ATOM 13180 C C . THR C 1 342 ? -19.111 -39.475 25.766 1.000 19.082 345 THR C C 1
ATOM 13181 O O . THR C 1 342 ? -18.999 -40.352 26.635 1.000 19.574 345 THR C O 1
ATOM 13185 N N . GLU C 1 343 ? -20.114 -38.604 25.746 1.000 18.748 346 GLU C N 1
ATOM 13186 C CA . GLU C 1 343 ? -21.047 -38.443 26.893 1.000 19.190 346 GLU C CA 1
ATOM 13187 C C . GLU C 1 343 ? -21.683 -39.778 27.300 1.000 19.816 346 GLU C C 1
ATOM 13188 O O . GLU C 1 343 ? -21.760 -40.055 28.517 1.000 19.833 346 GLU C O 1
ATOM 13194 N N . ILE C 1 344 ? -22.159 -40.565 26.346 1.000 20.203 347 ILE C N 1
ATOM 13195 C CA . ILE C 1 344 ? -22.993 -41.757 26.667 1.000 20.728 347 ILE C CA 1
ATOM 13196 C C . ILE C 1 344 ? -22.140 -43.034 26.656 1.000 21.289 347 ILE C C 1
ATOM 13197 O O . ILE C 1 344 ? -22.528 -44.011 27.354 1.000 22.039 347 ILE C O 1
ATOM 13202 N N . TRP C 1 345 ? -21.025 -43.073 25.937 1.000 20.479 348 TRP C N 1
ATOM 13203 C CA . TRP C 1 345 ? -20.315 -44.358 25.705 1.000 21.196 348 TRP C CA 1
ATOM 13204 C C . TRP C 1 345 ? -18.981 -44.426 26.459 1.000 21.268 348 TRP C C 1
ATOM 13205 O O . TRP C 1 345 ? -18.737 -45.414 27.158 1.000 22.534 348 TRP C O 1
ATOM 13216 N N . MET C 1 346 ? -18.103 -43.431 26.311 1.000 21.033 349 MET C N 1
ATOM 13217 C CA . MET C 1 346 ? -16.764 -43.474 26.946 1.000 21.088 349 MET C CA 1
ATOM 13218 C C . MET C 1 346 ? -16.792 -42.807 28.317 1.000 21.169 349 MET C C 1
ATOM 13219 O O . MET C 1 346 ? -16.002 -43.199 29.174 1.000 21.944 349 MET C O 1
ATOM 13224 N N . PHE C 1 347 ? -17.677 -41.834 28.523 1.000 20.721 350 PHE C N 1
ATOM 13225 C CA . PHE C 1 347 ? -17.722 -41.035 29.776 1.000 20.762 350 PHE C CA 1
ATOM 13226 C C . PHE C 1 347 ? -18.123 -41.902 30.973 1.000 21.258 350 PHE C C 1
ATOM 13227 O O . PHE C 1 347 ? -17.467 -41.850 32.008 1.000 21.317 350 PHE C O 1
ATOM 13235 N N . PRO C 1 348 ? -19.230 -42.693 30.940 1.000 21.778 351 PRO C N 1
ATOM 13236 C CA . PRO C 1 348 ? -19.682 -43.369 32.163 1.000 22.787 351 PRO C CA 1
ATOM 13237 C C . PRO C 1 348 ? -18.652 -44.290 32.816 1.000 23.050 351 PRO C C 1
ATOM 13238 O O . PRO C 1 348 ? -18.477 -44.227 34.031 1.000 23.572 351 PRO C O 1
ATOM 13242 N N . PRO C 1 349 ? -17.940 -45.179 32.092 1.000 23.609 352 PRO C N 1
ATOM 13243 C CA . PRO C 1 349 ? -16.950 -46.031 32.756 1.000 24.552 352 PRO C CA 1
ATOM 13244 C C . PRO C 1 349 ? -15.795 -45.200 33.338 1.000 24.183 352 PRO C C 1
ATOM 13245 O O . PRO C 1 349 ? -15.292 -45.505 34.409 1.000 24.680 352 PRO C O 1
ATOM 13249 N N . MET C 1 350 ? -15.413 -44.125 32.646 1.000 23.206 353 MET C N 1
ATOM 13250 C CA . MET C 1 350 ? -14.333 -43.234 33.153 1.000 23.397 353 MET C CA 1
ATOM 13251 C C . MET C 1 350 ? -14.815 -42.494 34.404 1.000 22.730 353 MET C C 1
ATOM 13252 O O . MET C 1 350 ? -14.013 -42.335 35.352 1.000 22.677 353 MET C O 1
ATOM 13257 N N . LEU C 1 351 ? -16.074 -42.039 34.443 1.000 22.512 354 LEU C N 1
ATOM 13258 C CA . LEU C 1 351 ? -16.625 -41.342 35.635 1.000 22.406 354 LEU C CA 1
ATOM 13259 C C . LEU C 1 351 ? -16.508 -42.239 36.874 1.000 23.168 354 LEU C C 1
ATOM 13260 O O . LEU C 1 351 ? -16.125 -41.757 37.947 1.000 23.148 354 LEU C O 1
ATOM 13265 N N . LEU C 1 352 ? -16.786 -43.521 36.713 1.000 23.732 355 LEU C N 1
ATOM 13266 C CA . LEU C 1 352 ? -16.756 -44.455 37.860 1.000 24.622 355 LEU C CA 1
ATOM 13267 C C . LEU C 1 352 ? -15.314 -44.776 38.274 1.000 25.015 355 LEU C C 1
ATOM 13268 O O . LEU C 1 352 ? -15.078 -44.931 39.482 1.000 26.028 355 LEU C O 1
ATOM 13273 N N . LEU C 1 353 ? -14.394 -44.905 37.319 1.000 24.885 356 LEU C N 1
ATOM 13274 C CA . LEU C 1 353 ? -13.014 -45.390 37.595 1.000 25.384 356 LEU C CA 1
ATOM 13275 C C . LEU C 1 353 ? -12.094 -44.203 37.904 1.000 24.875 356 LEU C C 1
ATOM 13276 O O . LEU C 1 353 ? -11.172 -44.319 38.730 1.000 24.997 356 LEU C O 1
ATOM 13281 N N . HIS C 1 354 ? -12.309 -43.084 37.220 1.000 24.257 357 HIS C N 1
ATOM 13282 C CA . HIS C 1 354 ? -11.384 -41.924 37.249 1.000 24.184 357 HIS C CA 1
ATOM 13283 C C . HIS C 1 354 ? -12.191 -40.665 36.996 1.000 23.525 357 HIS C C 1
ATOM 13284 O O . HIS C 1 354 ? -12.219 -40.166 35.883 1.000 23.255 357 HIS C O 1
ATOM 13291 N N . PRO C 1 355 ? -12.895 -40.157 38.023 1.000 23.479 358 PRO C N 1
ATOM 13292 C CA . PRO C 1 355 ? -13.754 -38.999 37.820 1.000 23.062 358 PRO C CA 1
ATOM 13293 C C . PRO C 1 355 ? -12.999 -37.809 37.198 1.000 22.527 358 PRO C C 1
ATOM 13294 O O . PRO C 1 355 ? -13.643 -37.039 36.510 1.000 21.341 358 PRO C O 1
ATOM 13298 N N . GLU C 1 356 ? -11.695 -37.685 37.423 1.000 22.912 359 GLU C N 1
ATOM 13299 C CA . GLU C 1 356 ? -10.908 -36.559 36.834 1.000 23.230 359 GLU C CA 1
ATOM 13300 C C . GLU C 1 356 ? -10.834 -36.700 35.308 1.000 22.120 359 GLU C C 1
ATOM 13301 O O . GLU C 1 356 ? -10.727 -35.667 34.635 1.000 21.322 359 GLU C O 1
ATOM 13307 N N . ILE C 1 357 ? -10.881 -37.909 34.757 1.000 22.090 360 ILE C N 1
ATOM 13308 C CA . ILE C 1 357 ? -10.980 -38.085 33.278 1.000 21.311 360 ILE C CA 1
ATOM 13309 C C . ILE C 1 357 ? -12.346 -37.590 32.804 1.000 20.811 360 ILE C C 1
ATOM 13310 O O . ILE C 1 357 ? -12.427 -36.841 31.819 1.000 20.355 360 ILE C O 1
ATOM 13315 N N . ALA C 1 358 ? -13.413 -37.992 33.483 1.000 20.708 361 ALA C N 1
ATOM 13316 C CA . ALA C 1 358 ? -14.777 -37.563 33.113 1.000 20.227 361 ALA C CA 1
ATOM 13317 C C . ALA C 1 358 ? -14.842 -36.029 33.216 1.000 19.713 361 ALA C C 1
ATOM 13318 O O . ALA C 1 358 ? -15.568 -35.372 32.417 1.000 19.806 361 ALA C O 1
ATOM 13320 N N . LYS C 1 359 ? -14.149 -35.456 34.209 1.000 19.741 362 LYS C N 1
ATOM 13321 C CA . LYS C 1 359 ? -14.154 -33.981 34.388 1.000 19.366 362 LYS C CA 1
ATOM 13322 C C . LYS C 1 359 ? -13.601 -33.302 33.130 1.000 18.610 362 LYS C C 1
ATOM 13323 O O . LYS C 1 359 ? -14.152 -32.269 32.716 1.000 17.894 362 LYS C O 1
ATOM 13329 N N . SER C 1 360 ? -12.531 -33.822 32.560 1.000 18.433 363 SER C N 1
ATOM 13330 C CA . SER C 1 360 ? -11.929 -33.265 31.323 1.000 17.893 363 SER C CA 1
ATOM 13331 C C . SER C 1 360 ? -12.938 -33.369 30.174 1.000 17.780 363 SER C C 1
ATOM 13332 O O . SER C 1 360 ? -13.117 -32.400 29.438 1.000 17.396 363 SER C O 1
ATOM 13335 N N . MET C 1 361 ? -13.625 -34.504 30.070 1.000 18.182 364 MET C N 1
ATOM 13336 C CA . MET C 1 361 ? -14.616 -34.729 29.008 1.000 18.428 364 MET C CA 1
ATOM 13337 C C . MET C 1 361 ? -15.747 -33.715 29.107 1.000 18.124 364 MET C C 1
ATOM 13338 O O . MET C 1 361 ? -16.157 -33.180 28.079 1.000 18.410 364 MET C O 1
ATOM 13343 N N . ILE C 1 362 ? -16.273 -33.454 30.293 1.000 18.567 365 ILE C N 1
ATOM 13344 C CA . ILE C 1 362 ? -17.379 -32.452 30.374 1.000 18.836 365 ILE C CA 1
ATOM 13345 C C . ILE C 1 362 ? -16.783 -31.033 30.317 1.000 18.323 365 ILE C C 1
ATOM 13346 O O . ILE C 1 362 ? -17.465 -30.117 29.835 1.000 17.730 365 ILE C O 1
ATOM 13351 N N . GLU C 1 363 ? -15.534 -30.830 30.729 1.000 17.910 366 GLU C N 1
ATOM 13352 C CA . GLU C 1 363 ? -14.867 -29.501 30.576 1.000 17.369 366 GLU C CA 1
ATOM 13353 C C . GLU C 1 363 ? -14.841 -29.120 29.091 1.000 16.811 366 GLU C C 1
ATOM 13354 O O . GLU C 1 363 ? -15.026 -27.948 28.754 1.000 16.243 366 GLU C O 1
ATOM 13360 N N . TYR C 1 364 ? -14.571 -30.078 28.223 1.000 16.464 367 TYR C N 1
ATOM 13361 C CA . TYR C 1 364 ? -14.609 -29.870 26.758 1.000 16.159 367 TYR C CA 1
ATOM 13362 C C . TYR C 1 364 ? -15.919 -29.164 26.364 1.000 16.371 367 TYR C C 1
ATOM 13363 O O . TYR C 1 364 ? -15.912 -28.201 25.575 1.000 15.709 367 TYR C O 1
ATOM 13372 N N . ARG C 1 365 ? -17.046 -29.662 26.869 1.000 16.148 368 ARG C N 1
ATOM 13373 C CA . ARG C 1 365 ? -18.365 -29.084 26.520 1.000 16.080 368 ARG C CA 1
ATOM 13374 C C . ARG C 1 365 ? -18.554 -27.737 27.212 1.000 16.335 368 ARG C C 1
ATOM 13375 O O . ARG C 1 365 ? -19.148 -26.836 26.610 1.000 16.101 368 ARG C O 1
ATOM 13383 N N . TYR C 1 366 ? -18.201 -27.637 28.496 1.000 16.387 369 TYR C N 1
ATOM 13384 C CA . TYR C 1 366 ? -18.357 -26.353 29.226 1.000 16.945 369 TYR C CA 1
ATOM 13385 C C . TYR C 1 366 ? -17.660 -25.228 28.443 1.000 16.713 369 TYR C C 1
ATOM 13386 O O . TYR C 1 366 ? -18.247 -24.122 28.254 1.000 16.444 369 TYR C O 1
ATOM 13395 N N A GLN C 1 367 ? -16.436 -25.497 27.973 0.500 16.878 370 GLN C N 1
ATOM 13396 N N B GLN C 1 367 ? -16.451 -25.480 27.937 0.500 16.761 370 GLN C N 1
ATOM 13397 C CA A GLN C 1 367 ? -15.583 -24.501 27.271 0.500 17.194 370 GLN C CA 1
ATOM 13398 C CA B GLN C 1 367 ? -15.635 -24.421 27.285 0.500 17.030 370 GLN C CA 1
ATOM 13399 C C A GLN C 1 367 ? -16.277 -24.085 25.971 0.500 16.546 370 GLN C C 1
ATOM 13400 C C B GLN C 1 367 ? -16.175 -24.153 25.882 0.500 16.446 370 GLN C C 1
ATOM 13401 O O A GLN C 1 367 ? -16.058 -22.937 25.539 0.500 16.689 370 GLN C O 1
ATOM 13402 O O B GLN C 1 367 ? -15.714 -23.197 25.256 0.500 16.489 370 GLN C O 1
ATOM 13413 N N . ARG C 1 368 ? -17.120 -24.963 25.412 1.000 15.964 371 ARG C N 1
ATOM 13414 C CA . ARG C 1 368 ? -17.790 -24.772 24.108 1.000 15.562 371 ARG C CA 1
ATOM 13415 C C . ARG C 1 368 ? -19.259 -24.410 24.290 1.000 15.580 371 ARG C C 1
ATOM 13416 O O . ARG C 1 368 ? -20.022 -24.463 23.310 1.000 15.477 371 ARG C O 1
ATOM 13424 N N . LEU C 1 369 ? -19.655 -23.962 25.475 1.000 16.223 372 LEU C N 1
ATOM 13425 C CA . LEU C 1 369 ? -21.068 -23.587 25.693 1.000 17.153 372 LEU C CA 1
ATOM 13426 C C . LEU C 1 369 ? -21.457 -22.396 24.818 1.000 17.215 372 LEU C C 1
ATOM 13427 O O . LEU C 1 369 ? -22.546 -22.408 24.280 1.000 17.226 372 LEU C O 1
ATOM 13432 N N . ASP C 1 370 ? -20.591 -21.408 24.668 1.000 17.978 373 ASP C N 1
ATOM 13433 C CA . ASP C 1 370 ? -20.927 -20.237 23.845 1.000 19.220 373 ASP C CA 1
ATOM 13434 C C . ASP C 1 370 ? -21.146 -20.662 22.393 1.000 17.104 373 ASP C C 1
ATOM 13435 O O . ASP C 1 370 ? -22.094 -20.177 21.773 1.000 16.975 373 ASP C O 1
ATOM 13440 N N . ALA C 1 371 ? -20.361 -21.572 21.842 1.000 16.158 374 ALA C N 1
ATOM 13441 C CA . ALA C 1 371 ? -20.582 -22.046 20.459 1.000 15.767 374 ALA C CA 1
ATOM 13442 C C . ALA C 1 371 ? -21.931 -22.773 20.348 1.000 14.995 374 ALA C C 1
ATOM 13443 O O . ALA C 1 371 ? -22.619 -22.656 19.342 1.000 14.880 374 ALA C O 1
ATOM 13445 N N . ALA C 1 372 ? -22.326 -23.493 21.399 1.000 14.711 375 ALA C N 1
ATOM 13446 C CA . ALA C 1 372 ? -23.639 -24.166 21.416 1.000 14.927 375 ALA C CA 1
ATOM 13447 C C . ALA C 1 372 ? -24.761 -23.112 21.461 1.000 15.013 375 ALA C C 1
ATOM 13448 O O . ALA C 1 372 ? -25.818 -23.304 20.818 1.000 15.240 375 ALA C O 1
ATOM 13450 N N . ARG C 1 373 ? -24.563 -22.033 22.205 1.000 15.388 376 ARG C N 1
ATOM 13451 C CA . ARG C 1 373 ? -25.559 -20.942 22.201 1.000 15.978 376 ARG C CA 1
ATOM 13452 C C . ARG C 1 373 ? -25.655 -20.344 20.785 1.000 15.837 376 ARG C C 1
ATOM 13453 O O . ARG C 1 373 ? -26.750 -19.983 20.347 1.000 15.516 376 ARG C O 1
ATOM 13461 N N . LYS C 1 374 ? -24.517 -20.171 20.117 1.000 16.458 377 LYS C N 1
ATOM 13462 C CA . LYS C 1 374 ? -24.529 -19.603 18.761 1.000 17.039 377 LYS C CA 1
ATOM 13463 C C . LYS C 1 374 ? -25.243 -20.550 17.807 1.000 16.151 377 LYS C C 1
ATOM 13464 O O . LYS C 1 374 ? -26.012 -20.071 16.965 1.000 16.318 377 LYS C O 1
ATOM 13470 N N . LYS C 1 375 ? -25.049 -21.865 17.941 1.000 15.698 378 LYS C N 1
ATOM 13471 C CA . LYS C 1 375 ? -25.724 -22.809 17.039 1.000 16.037 378 LYS C CA 1
ATOM 13472 C C . LYS C 1 375 ? -27.238 -22.697 17.259 1.000 15.432 378 LYS C C 1
ATOM 13473 O O . LYS C 1 375 ? -28.018 -22.642 16.311 1.000 16.392 378 LYS C O 1
ATOM 13479 N N . ALA C 1 376 ? -27.674 -22.680 18.521 1.000 15.403 379 ALA C N 1
ATOM 13480 C CA . ALA C 1 376 ? -29.104 -22.573 18.850 1.000 15.616 379 ALA C CA 1
ATOM 13481 C C . ALA C 1 376 ? -29.701 -21.361 18.139 1.000 15.734 379 ALA C C 1
ATOM 13482 O O . ALA C 1 376 ? -30.755 -21.494 17.492 1.000 16.332 379 ALA C O 1
ATOM 13484 N N . ALA C 1 377 ? -29.052 -20.207 18.249 1.000 15.694 380 ALA C N 1
ATOM 13485 C CA . ALA C 1 377 ? -29.603 -18.971 17.656 1.000 15.744 380 ALA C CA 1
ATOM 13486 C C . ALA C 1 377 ? -29.665 -19.099 16.125 1.000 15.859 380 ALA C C 1
ATOM 13487 O O . ALA C 1 377 ? -30.690 -18.685 15.527 1.000 16.386 380 ALA C O 1
ATOM 13489 N N . ILE C 1 378 ? -28.646 -19.675 15.491 1.000 16.138 381 ILE C N 1
ATOM 13490 C CA . ILE C 1 378 ? -28.623 -19.819 14.009 1.000 16.729 381 ILE C CA 1
ATOM 13491 C C . ILE C 1 378 ? -29.778 -20.721 13.567 1.000 17.140 381 ILE C C 1
ATOM 13492 O O . ILE C 1 378 ? -30.349 -20.497 12.487 1.000 17.694 381 ILE C O 1
ATOM 13497 N N . TYR C 1 379 ? -30.120 -21.748 14.358 1.000 17.114 382 TYR C N 1
ATOM 13498 C CA . TYR C 1 379 ? -31.186 -22.707 13.991 1.000 17.733 382 TYR C CA 1
ATOM 13499 C C . TYR C 1 379 ? -32.529 -22.353 14.644 1.000 18.083 382 TYR C C 1
ATOM 13500 O O . TYR C 1 379 ? -33.465 -23.141 14.456 1.000 18.871 382 TYR C O 1
ATOM 13509 N N . GLY C 1 380 ? -32.657 -21.168 15.232 1.000 17.641 383 GLY C N 1
ATOM 13510 C CA . GLY C 1 380 ? -33.971 -20.633 15.645 1.000 18.530 383 GLY C CA 1
ATOM 13511 C C . GLY C 1 380 ? -34.454 -21.130 16.999 1.000 18.241 383 GLY C C 1
ATOM 13512 O O . GLY C 1 380 ? -35.680 -21.112 17.206 1.000 20.063 383 GLY C O 1
ATOM 13513 N N . TYR C 1 381 ? -33.538 -21.528 17.876 1.000 17.648 384 TYR C N 1
ATOM 13514 C CA . TYR C 1 381 ? -33.860 -22.037 19.227 1.000 17.680 384 TYR C CA 1
ATOM 13515 C C . TYR C 1 381 ? -33.221 -21.167 20.293 1.000 17.726 384 TYR C C 1
ATOM 13516 O O . TYR C 1 381 ? -32.467 -20.216 20.020 1.000 17.481 384 TYR C O 1
ATOM 13525 N N . ASP C 1 382 ? -33.593 -21.467 21.523 1.000 18.112 385 ASP C N 1
ATOM 13526 C CA . ASP C 1 382 ? -33.093 -20.781 22.737 1.000 18.443 385 ASP C CA 1
ATOM 13527 C C . ASP C 1 382 ? -31.955 -21.607 23.332 1.000 17.764 385 ASP C C 1
ATOM 13528 O O . ASP C 1 382 ? -31.755 -22.773 22.950 1.000 17.326 385 ASP C O 1
ATOM 13533 N N . GLY C 1 383 ? -31.237 -21.030 24.281 1.000 17.070 386 GLY C N 1
ATOM 13534 C CA . GLY C 1 383 ? -30.277 -21.791 25.092 1.000 16.888 386 GLY C CA 1
ATOM 13535 C C . GLY C 1 383 ? -29.098 -22.291 24.292 1.000 16.748 386 GLY C C 1
ATOM 13536 O O . GLY C 1 383 ? -28.572 -21.549 23.438 1.000 17.154 386 GLY C O 1
ATOM 13537 N N . ALA C 1 384 ? -28.610 -23.471 24.639 1.000 16.545 387 ALA C N 1
ATOM 13538 C CA . ALA C 1 384 ? -27.413 -24.099 24.050 1.000 16.122 387 ALA C CA 1
ATOM 13539 C C . ALA C 1 384 ? -27.853 -25.336 23.283 1.000 16.335 387 ALA C C 1
ATOM 13540 O O . ALA C 1 384 ? -28.470 -26.237 23.851 1.000 17.026 387 ALA C O 1
ATOM 13542 N N . MET C 1 385 ? -27.485 -25.372 22.013 1.000 15.857 388 MET C N 1
ATOM 13543 C CA . MET C 1 385 ? -27.734 -26.514 21.125 1.000 16.083 388 MET C CA 1
ATOM 13544 C C . MET C 1 385 ? -26.356 -27.066 20.783 1.000 15.648 388 MET C C 1
ATOM 13545 O O . MET C 1 385 ? -25.662 -26.482 19.932 1.000 14.912 388 MET C O 1
ATOM 13550 N N . PHE C 1 386 ? -25.928 -28.115 21.460 1.000 15.557 389 PHE C N 1
ATOM 13551 C CA . PHE C 1 386 ? -24.606 -28.702 21.175 1.000 15.406 389 PHE C CA 1
ATOM 13552 C C . PHE C 1 386 ? -24.651 -29.280 19.780 1.000 15.097 389 PHE C C 1
ATOM 13553 O O . PHE C 1 386 ? -25.685 -29.815 19.340 1.000 15.541 389 PHE C O 1
ATOM 13561 N N . PRO C 1 387 ? -23.510 -29.237 19.065 1.000 14.800 390 PRO C N 1
ATOM 13562 C CA . PRO C 1 387 ? -23.436 -29.786 17.724 1.000 14.920 390 PRO C CA 1
ATOM 13563 C C . PRO C 1 387 ? -23.386 -31.322 17.735 1.000 15.378 390 PRO C C 1
ATOM 13564 O O . PRO C 1 387 ? -22.916 -31.934 18.697 1.000 15.603 390 PRO C O 1
ATOM 13568 N N . TRP C 1 388 ? -23.864 -31.903 16.654 1.000 15.658 391 TRP C N 1
ATOM 13569 C CA . TRP C 1 388 ? -23.749 -33.361 16.434 1.000 15.894 391 TRP C CA 1
ATOM 13570 C C . TRP C 1 388 ? -22.268 -33.726 16.439 1.000 15.974 391 TRP C C 1
ATOM 13571 O O . TRP C 1 388 ? -21.865 -34.725 17.048 1.000 16.739 391 TRP C O 1
ATOM 13582 N N . GLU C 1 389 ? -21.451 -32.946 15.742 1.000 15.464 392 GLU C N 1
ATOM 13583 C CA . GLU C 1 389 ? -19.988 -33.178 15.738 1.000 15.515 392 GLU C CA 1
ATOM 13584 C C . GLU C 1 389 ? -19.253 -31.905 16.121 1.000 15.441 392 GLU C C 1
ATOM 13585 O O . GLU C 1 389 ? -19.531 -30.835 15.549 1.000 15.452 392 GLU C O 1
ATOM 13591 N N . SER C 1 390 ? -18.336 -32.035 17.066 1.000 15.357 393 SER C N 1
ATOM 13592 C CA . SER C 1 390 ? -17.571 -30.897 17.634 1.000 15.101 393 SER C CA 1
ATOM 13593 C C . SER C 1 390 ? -16.072 -31.059 17.371 1.000 15.343 393 SER C C 1
ATOM 13594 O O . SER C 1 390 ? -15.579 -32.201 17.330 1.000 15.639 393 SER C O 1
ATOM 13597 N N . ALA C 1 391 ? -15.351 -29.947 17.247 1.000 15.461 394 ALA C N 1
ATOM 13598 C CA . ALA C 1 391 ? -13.891 -29.988 17.112 1.000 15.993 394 ALA C CA 1
ATOM 13599 C C . ALA C 1 391 ? -13.294 -28.837 17.908 1.000 16.919 394 ALA C C 1
ATOM 13600 O O . ALA C 1 391 ? -13.530 -28.796 19.127 1.000 18.599 394 ALA C O 1
ATOM 13602 N N . ASP C 1 392 ? -12.564 -27.921 17.284 1.000 17.515 395 ASP C N 1
ATOM 13603 C CA . ASP C 1 392 ? -11.866 -26.861 18.045 1.000 19.025 395 ASP C CA 1
ATOM 13604 C C . ASP C 1 392 ? -12.867 -25.854 18.635 1.000 16.860 395 ASP C C 1
ATOM 13605 O O . ASP C 1 392 ? -12.833 -25.608 19.863 1.000 17.913 395 ASP C O 1
ATOM 13610 N N . SER C 1 393 ? -13.730 -25.258 17.828 1.000 17.281 396 SER C N 1
ATOM 13611 C CA . SER C 1 393 ? -14.536 -24.083 18.245 1.000 17.870 396 SER C CA 1
ATOM 13612 C C . SER C 1 393 ? -15.740 -24.494 19.094 1.000 16.927 396 SER C C 1
ATOM 13613 O O . SER C 1 393 ? -16.211 -23.692 19.929 1.000 17.135 396 SER C O 1
ATOM 13616 N N . GLY C 1 394 ? -16.267 -25.695 18.883 1.000 15.792 397 GLY C N 1
ATOM 13617 C CA . GLY C 1 394 ? -17.560 -26.121 19.449 1.000 15.855 397 GLY C CA 1
ATOM 13618 C C . GLY C 1 394 ? -18.720 -25.827 18.519 1.000 15.223 397 GLY C C 1
ATOM 13619 O O . GLY C 1 394 ? -19.839 -26.168 18.871 1.000 15.388 397 GLY C O 1
ATOM 13620 N N . ALA C 1 395 ? -18.477 -25.265 17.336 1.000 14.749 398 ALA C N 1
ATOM 13621 C CA . ALA C 1 395 ? -19.515 -25.111 16.300 1.000 14.779 398 ALA C CA 1
ATOM 13622 C C . ALA C 1 395 ? -19.773 -26.469 15.648 1.000 14.472 398 ALA C C 1
ATOM 13623 O O . ALA C 1 395 ? -19.011 -27.420 15.863 1.000 15.244 398 ALA C O 1
ATOM 13625 N N . GLU C 1 396 ? -20.837 -26.543 14.872 1.000 14.482 399 GLU C N 1
ATOM 13626 C CA . GLU C 1 396 ? -21.171 -27.780 14.135 1.000 14.820 399 GLU C CA 1
ATOM 13627 C C . GLU C 1 396 ? -20.092 -28.081 13.092 1.000 15.523 399 GLU C C 1
ATOM 13628 O O . GLU C 1 396 ? -19.720 -27.197 12.300 1.000 15.761 399 GLU C O 1
ATOM 13634 N N . GLU C 1 397 ? -19.625 -29.319 13.082 1.000 15.738 400 GLU C N 1
ATOM 13635 C CA . GLU C 1 397 ? -18.543 -29.781 12.185 1.000 16.171 400 GLU C CA 1
ATOM 13636 C C . GLU C 1 397 ? -19.006 -30.966 11.333 1.000 15.798 400 GLU C C 1
ATOM 13637 O O . GLU C 1 397 ? -18.188 -31.497 10.571 1.000 15.587 400 GLU C O 1
ATOM 13643 N N . THR C 1 398 ? -20.268 -31.350 11.386 1.000 15.548 401 THR C N 1
ATOM 13644 C CA . THR C 1 398 ? -20.725 -32.530 10.635 1.000 15.903 401 THR C CA 1
ATOM 13645 C C . THR C 1 398 ? -20.663 -32.246 9.143 1.000 15.721 401 THR C C 1
ATOM 13646 O O . THR C 1 398 ? -21.171 -31.224 8.682 1.000 15.722 401 THR C O 1
ATOM 13650 N N . PRO C 1 399 ? -20.144 -33.177 8.321 1.000 15.919 402 PRO C N 1
ATOM 13651 C CA . PRO C 1 399 ? -20.251 -33.021 6.877 1.000 15.953 402 PRO C CA 1
ATOM 13652 C C . PRO C 1 399 ? -21.688 -32.675 6.446 1.000 16.704 402 PRO C C 1
ATOM 13653 O O . PRO C 1 399 ? -22.620 -33.297 6.956 1.000 17.057 402 PRO C O 1
ATOM 13657 N N . VAL C 1 400 ? -21.867 -31.779 5.487 1.000 16.944 403 VAL C N 1
ATOM 13658 C CA . VAL C 1 400 ? -23.231 -31.243 5.199 1.000 17.566 403 VAL C CA 1
ATOM 13659 C C . VAL C 1 400 ? -24.065 -32.324 4.526 1.000 18.640 403 VAL C C 1
ATOM 13660 O O . VAL C 1 400 ? -25.284 -32.216 4.599 1.000 19.503 403 VAL C O 1
ATOM 13664 N N . ASN C 1 401 ? -23.441 -33.317 3.891 1.000 19.170 404 ASN C N 1
ATOM 13665 C CA . ASN C 1 401 ? -24.238 -34.396 3.234 1.000 20.456 404 ASN C CA 1
ATOM 13666 C C . ASN C 1 401 ? -24.780 -35.392 4.257 1.000 20.261 404 ASN C C 1
ATOM 13667 O O . ASN C 1 401 ? -25.598 -36.240 3.843 1.000 21.148 404 ASN C O 1
ATOM 13672 N N . ALA C 1 402 ? -24.402 -35.276 5.521 1.000 19.082 405 ALA C N 1
ATOM 13673 C CA . ALA C 1 402 ? -24.933 -36.133 6.606 1.000 19.167 405 ALA C CA 1
ATOM 13674 C C . ALA C 1 402 ? -26.046 -35.345 7.307 1.000 19.058 405 ALA C C 1
ATOM 13675 O O . ALA C 1 402 ? -25.763 -34.296 7.927 1.000 18.651 405 ALA C O 1
ATOM 13677 N N . LEU C 1 403 ? -27.298 -35.791 7.232 1.000 19.596 406 LEU C N 1
ATOM 13678 C CA . LEU C 1 403 ? -28.446 -35.031 7.786 1.000 19.399 406 LEU C CA 1
ATOM 13679 C C . LEU C 1 403 ? -28.385 -34.993 9.311 1.000 19.058 406 LEU C C 1
ATOM 13680 O O . LEU C 1 403 ? -29.124 -34.231 9.914 1.000 18.769 406 LEU C O 1
ATOM 13685 N N . THR C 1 404 ? -27.548 -35.820 9.927 1.000 18.788 407 THR C N 1
ATOM 13686 C CA . THR C 1 404 ? -27.325 -35.832 11.390 1.000 18.666 407 THR C CA 1
ATOM 13687 C C . THR C 1 404 ? -26.911 -34.430 11.853 1.000 18.222 407 THR C C 1
ATOM 13688 O O . THR C 1 404 ? -27.338 -34.035 12.922 1.000 18.195 407 THR C O 1
ATOM 13692 N N . GLY C 1 405 ? -26.057 -33.737 11.105 1.000 18.206 408 GLY C N 1
ATOM 13693 C CA . GLY C 1 405 ? -25.568 -32.429 11.563 1.000 17.741 408 GLY C CA 1
ATOM 13694 C C . GLY C 1 405 ? -26.713 -31.471 11.767 1.000 18.541 408 GLY C C 1
ATOM 13695 O O . GLY C 1 405 ? -26.698 -30.700 12.750 1.000 20.728 408 GLY C O 1
ATOM 13696 N N . ALA C 1 406 ? -27.685 -31.467 10.867 1.000 18.239 409 ALA C N 1
ATOM 13697 C CA . ALA C 1 406 ? -28.827 -30.534 10.927 1.000 18.085 409 ALA C CA 1
ATOM 13698 C C . ALA C 1 406 ? -29.918 -31.050 11.881 1.000 18.171 409 ALA C C 1
ATOM 13699 O O . ALA C 1 406 ? -30.599 -30.242 12.481 1.000 17.986 409 ALA C O 1
ATOM 13701 N N . PHE C 1 407 ? -30.109 -32.366 12.000 1.000 18.661 410 PHE C N 1
ATOM 13702 C CA . PHE C 1 407 ? -31.359 -32.931 12.570 1.000 18.905 410 PHE C CA 1
ATOM 13703 C C . PHE C 1 407 ? -31.176 -33.925 13.718 1.000 19.077 410 PHE C C 1
ATOM 13704 O O . PHE C 1 407 ? -32.217 -34.262 14.329 1.000 19.246 410 PHE C O 1
ATOM 13712 N N . GLU C 1 408 ? -29.959 -34.379 14.047 1.000 18.249 411 GLU C N 1
ATOM 13713 C CA . GLU C 1 408 ? -29.832 -35.353 15.155 1.000 18.523 411 GLU C CA 1
ATOM 13714 C C . GLU C 1 408 ? -29.585 -34.584 16.451 1.000 18.276 411 GLU C C 1
ATOM 13715 O O . GLU C 1 408 ? -28.429 -34.195 16.728 1.000 20.338 411 GLU C O 1
ATOM 13721 N N . HIS C 1 409 ? -30.642 -34.221 17.138 1.000 18.414 412 HIS C N 1
ATOM 13722 C CA . HIS C 1 409 ? -30.618 -33.216 18.208 1.000 17.785 412 HIS C CA 1
ATOM 13723 C C . HIS C 1 409 ? -30.365 -33.822 19.579 1.000 18.112 412 HIS C C 1
ATOM 13724 O O . HIS C 1 409 ? -30.160 -33.042 20.514 1.000 17.905 412 HIS C O 1
ATOM 13731 N N . HIS C 1 410 ? -30.431 -35.141 19.747 1.000 18.246 413 HIS C N 1
ATOM 13732 C CA . HIS C 1 410 ? -30.348 -35.690 21.122 1.000 18.028 413 HIS C CA 1
ATOM 13733 C C . HIS C 1 410 ? -29.005 -35.365 21.786 1.000 17.757 413 HIS C C 1
ATOM 13734 O O . HIS C 1 410 ? -28.946 -35.421 23.030 1.000 18.034 413 HIS C O 1
ATOM 13741 N N . VAL C 1 411 ? -27.965 -35.044 21.008 1.000 17.332 414 VAL C N 1
ATOM 13742 C CA . VAL C 1 411 ? -26.624 -34.715 21.578 1.000 17.072 414 VAL C CA 1
ATOM 13743 C C . VAL C 1 411 ? -26.755 -33.662 22.688 1.000 17.149 414 VAL C C 1
ATOM 13744 O O . VAL C 1 411 ? -26.036 -33.741 23.683 1.000 17.414 414 VAL C O 1
ATOM 13748 N N . THR C 1 412 ? -27.669 -32.700 22.561 1.000 17.051 415 THR C N 1
ATOM 13749 C CA . THR C 1 412 ? -27.812 -31.649 23.587 1.000 16.601 415 THR C CA 1
ATOM 13750 C C . THR C 1 412 ? -28.224 -32.283 24.919 1.000 16.678 415 THR C C 1
ATOM 13751 O O . THR C 1 412 ? -27.638 -31.961 25.952 1.000 16.756 415 THR C O 1
ATOM 13755 N N . GLY C 1 413 ? -29.187 -33.207 24.877 1.000 17.227 416 GLY C N 1
ATOM 13756 C CA . GLY C 1 413 ? -29.604 -33.898 26.100 1.000 17.559 416 GLY C CA 1
ATOM 13757 C C . GLY C 1 413 ? -28.503 -34.819 26.598 1.000 17.673 416 GLY C C 1
ATOM 13758 O O . GLY C 1 413 ? -28.340 -34.936 27.805 1.000 18.395 416 GLY C O 1
ATOM 13759 N N . ASP C 1 414 ? -27.732 -35.430 25.706 1.000 17.505 417 ASP C N 1
ATOM 13760 C CA . ASP C 1 414 ? -26.611 -36.317 26.123 1.000 18.212 417 ASP C CA 1
ATOM 13761 C C . ASP C 1 414 ? -25.574 -35.520 26.934 1.000 18.058 417 ASP C C 1
ATOM 13762 O O . ASP C 1 414 ? -25.075 -35.997 27.935 1.000 18.245 417 ASP C O 1
ATOM 13767 N N . VAL C 1 415 ? -25.257 -34.307 26.509 1.000 17.572 418 VAL C N 1
ATOM 13768 C CA . VAL C 1 415 ? -24.318 -33.443 27.263 1.000 17.486 418 VAL C CA 1
ATOM 13769 C C . VAL C 1 415 ? -24.889 -33.124 28.655 1.000 17.713 418 VAL C C 1
ATOM 13770 O O . VAL C 1 415 ? -24.142 -33.196 29.647 1.000 18.016 418 VAL C O 1
ATOM 13774 N N . ALA C 1 416 ? -26.157 -32.752 28.728 1.000 17.928 419 ALA C N 1
ATOM 13775 C CA . ALA C 1 416 ? -26.862 -32.488 30.005 1.000 18.263 419 ALA C CA 1
ATOM 13776 C C . ALA C 1 416 ? -26.788 -33.699 30.934 1.000 18.862 419 ALA C C 1
ATOM 13777 O O . ALA C 1 416 ? -26.540 -33.520 32.135 1.000 19.430 419 ALA C O 1
ATOM 13779 N N . ILE C 1 417 ? -27.044 -34.892 30.418 1.000 19.173 420 ILE C N 1
ATOM 13780 C CA . ILE C 1 417 ? -27.072 -36.125 31.246 1.000 19.893 420 ILE C CA 1
ATOM 13781 C C . ILE C 1 417 ? -25.672 -36.349 31.824 1.000 19.969 420 ILE C C 1
ATOM 13782 O O . ILE C 1 417 ? -25.539 -36.565 33.054 1.000 20.282 420 ILE C O 1
ATOM 13787 N N . ALA C 1 418 ? -24.631 -36.261 31.003 1.000 19.178 421 ALA C N 1
ATOM 13788 C CA . ALA C 1 418 ? -23.244 -36.416 31.500 1.000 19.109 421 ALA C CA 1
ATOM 13789 C C . ALA C 1 418 ? -22.945 -35.336 32.565 1.000 19.134 421 ALA C C 1
ATOM 13790 O O . ALA C 1 418 ? -22.339 -35.662 33.589 1.000 19.014 421 ALA C O 1
ATOM 13792 N N . ALA C 1 419 ? -23.339 -34.078 32.361 1.000 19.264 422 ALA C N 1
ATOM 13793 C CA . ALA C 1 419 ? -23.063 -33.014 33.349 1.000 19.202 422 ALA C CA 1
ATOM 13794 C C . ALA C 1 419 ? -23.687 -33.370 34.704 1.000 19.956 422 ALA C C 1
ATOM 13795 O O . ALA C 1 419 ? -23.022 -33.260 35.744 1.000 20.141 422 ALA C O 1
ATOM 13797 N N . TRP C 1 420 ? -24.947 -33.788 34.678 1.000 20.039 423 TRP C N 1
ATOM 13798 C CA . TRP C 1 420 ? -25.659 -34.132 35.932 1.000 20.266 423 TRP C CA 1
ATOM 13799 C C . TRP C 1 420 ? -25.007 -35.374 36.565 1.000 20.704 423 TRP C C 1
ATOM 13800 O O . TRP C 1 420 ? -24.794 -35.385 37.793 1.000 21.415 423 TRP C O 1
ATOM 13811 N N . GLN C 1 421 ? -24.673 -36.379 35.771 1.000 20.725 424 GLN C N 1
ATOM 13812 C CA . GLN C 1 421 ? -24.014 -37.590 36.312 1.000 21.480 424 GLN C CA 1
ATOM 13813 C C . GLN C 1 421 ? -22.692 -37.211 36.985 1.000 21.628 424 GLN C C 1
ATOM 13814 O O . GLN C 1 421 ? -22.385 -37.787 38.020 1.000 22.546 424 GLN C O 1
ATOM 13820 N N . TYR C 1 422 ? -21.929 -36.279 36.417 1.000 21.009 425 TYR C N 1
ATOM 13821 C CA . TYR C 1 422 ? -20.645 -35.850 37.016 1.000 21.187 425 TYR C CA 1
ATOM 13822 C C . TYR C 1 422 ? -20.897 -35.354 38.443 1.000 21.662 425 TYR C C 1
ATOM 13823 O O . TYR C 1 422 ? -20.170 -35.725 39.360 1.000 22.175 425 TYR C O 1
ATOM 13832 N N . TYR C 1 423 ? -21.930 -34.543 38.632 1.000 21.577 426 TYR C N 1
ATOM 13833 C CA . TYR C 1 423 ? -22.331 -34.040 39.961 1.000 21.756 426 TYR C CA 1
ATOM 13834 C C . TYR C 1 423 ? -22.827 -35.201 40.827 1.000 22.425 426 TYR C C 1
ATOM 13835 O O . TYR C 1 423 ? -22.451 -35.268 41.996 1.000 23.527 426 TYR C O 1
ATOM 13844 N N . LEU C 1 424 ? -23.686 -36.077 40.315 1.000 22.282 427 LEU C N 1
ATOM 13845 C CA . LEU C 1 424 ? -24.171 -37.210 41.155 1.000 23.112 427 LEU C CA 1
ATOM 13846 C C . LEU C 1 424 ? -22.984 -38.016 41.705 1.000 23.864 427 LEU C C 1
ATOM 13847 O O . LEU C 1 424 ? -23.030 -38.438 42.859 1.000 24.718 427 LEU C O 1
ATOM 13852 N N . VAL C 1 425 ? -21.957 -38.296 40.916 1.000 24.027 428 VAL C N 1
ATOM 13853 C CA . VAL C 1 425 ? -20.852 -39.185 41.360 1.000 24.825 428 VAL C CA 1
ATOM 13854 C C . VAL C 1 425 ? -19.901 -38.440 42.304 1.000 25.423 428 VAL C C 1
ATOM 13855 O O . VAL C 1 425 ? -19.461 -39.053 43.302 1.000 27.323 428 VAL C O 1
ATOM 13859 N N . THR C 1 426 ? -19.579 -37.175 42.016 1.000 24.737 429 THR C N 1
ATOM 13860 C CA . THR C 1 426 ? -18.547 -36.421 42.767 1.000 24.694 429 THR C CA 1
ATOM 13861 C C . THR C 1 426 ? -19.154 -35.665 43.954 1.000 25.132 429 THR C C 1
ATOM 13862 O O . THR C 1 426 ? -18.405 -35.373 44.891 1.000 25.969 429 THR C O 1
ATOM 13866 N N . GLY C 1 427 ? -20.419 -35.248 43.863 1.000 25.234 430 GLY C N 1
ATOM 13867 C CA . GLY C 1 427 ? -21.060 -34.351 44.842 1.000 25.345 430 GLY C CA 1
ATOM 13868 C C . GLY C 1 427 ? -20.409 -32.975 44.877 1.000 25.398 430 GLY C C 1
ATOM 13869 O O . GLY C 1 427 ? -20.587 -32.271 45.869 1.000 25.790 430 GLY C O 1
ATOM 13870 N N . ASP C 1 428 ? -19.715 -32.563 43.809 1.000 25.008 431 ASP C N 1
ATOM 13871 C CA . ASP C 1 428 ? -18.977 -31.271 43.787 1.000 24.807 431 ASP C CA 1
ATOM 13872 C C . ASP C 1 428 ? -19.953 -30.124 43.496 1.000 24.884 431 ASP C C 1
ATOM 13873 O O . ASP C 1 428 ? -20.220 -29.839 42.324 1.000 23.341 431 ASP C O 1
ATOM 13878 N N . LYS C 1 429 ? -20.457 -29.476 44.539 1.000 25.848 432 LYS C N 1
ATOM 13879 C CA . LYS C 1 429 ? -21.479 -28.418 44.397 1.000 26.155 432 LYS C CA 1
ATOM 13880 C C . LYS C 1 429 ? -20.846 -27.145 43.828 1.000 25.282 432 LYS C C 1
ATOM 13881 O O . LYS C 1 429 ? -21.574 -26.369 43.176 1.000 23.755 432 LYS C O 1
ATOM 13887 N N . GLU C 1 430 ? -19.556 -26.927 44.060 1.000 25.986 433 GLU C N 1
ATOM 13888 C CA . GLU C 1 430 ? -18.812 -25.774 43.499 1.000 26.847 433 GLU C CA 1
ATOM 13889 C C . GLU C 1 430 ? -18.759 -25.935 41.972 1.000 24.737 433 GLU C C 1
ATOM 13890 O O . GLU C 1 430 ? -19.084 -24.971 41.242 1.000 23.750 433 GLU C O 1
ATOM 13896 N N . TRP C 1 431 ? -18.428 -27.138 41.506 1.000 23.863 434 TRP C N 1
ATOM 13897 C CA . TRP C 1 431 ? -18.435 -27.459 40.063 1.000 22.214 434 TRP C CA 1
ATOM 13898 C C . TRP C 1 431 ? -19.861 -27.304 39.521 1.000 21.305 434 TRP C C 1
ATOM 13899 O O . TRP C 1 431 ? -20.059 -26.768 38.418 1.000 20.609 434 TRP C O 1
ATOM 13910 N N . LEU C 1 432 ? -20.857 -27.752 40.272 1.000 21.258 435 LEU C N 1
ATOM 13911 C CA . LEU C 1 432 ? -22.247 -27.655 39.784 1.000 21.313 435 LEU C CA 1
ATOM 13912 C C . LEU C 1 432 ? -22.590 -26.183 39.571 1.000 21.692 435 LEU C C 1
ATOM 13913 O O . LEU C 1 432 ? -23.210 -25.848 38.576 1.000 20.889 435 LEU C O 1
ATOM 13918 N N . LYS C 1 433 ? -22.267 -25.318 40.526 1.000 22.446 436 LYS C N 1
ATOM 13919 C CA . LYS C 1 433 ? -22.584 -23.880 40.393 1.000 24.027 436 LYS C CA 1
ATOM 13920 C C . LYS C 1 433 ? -21.852 -23.250 39.202 1.000 23.739 436 LYS C C 1
ATOM 13921 O O . LYS C 1 433 ? -22.488 -22.503 38.461 1.000 23.327 436 LYS C O 1
ATOM 13927 N N . GLU C 1 434 ? -20.560 -23.521 39.052 1.000 23.814 437 GLU C N 1
ATOM 13928 C CA . GLU C 1 434 ? -19.695 -22.821 38.070 1.000 23.991 437 GLU C CA 1
ATOM 13929 C C . GLU C 1 434 ? -19.892 -23.387 36.656 1.000 23.078 437 GLU C C 1
ATOM 13930 O O . GLU C 1 434 ? -19.788 -22.594 35.701 1.000 22.234 437 GLU C O 1
ATOM 13936 N N . LYS C 1 435 ? -20.139 -24.696 36.505 1.000 21.770 438 LYS C N 1
ATOM 13937 C CA . LYS C 1 435 ? -20.040 -25.370 35.182 1.000 20.835 438 LYS C CA 1
ATOM 13938 C C . LYS C 1 435 ? -21.274 -26.219 34.889 1.000 20.658 438 LYS C C 1
ATOM 13939 O O . LYS C 1 435 ? -21.816 -26.104 33.795 1.000 20.472 438 LYS C O 1
ATOM 13945 N N . GLY C 1 436 ? -21.697 -27.060 35.836 1.000 20.215 439 GLY C N 1
ATOM 13946 C CA . GLY C 1 436 ? -22.839 -27.950 35.595 1.000 19.863 439 GLY C CA 1
ATOM 13947 C C . GLY C 1 436 ? -24.098 -27.170 35.311 1.000 19.260 439 GLY C C 1
ATOM 13948 O O . GLY C 1 436 ? -24.823 -27.490 34.355 1.000 19.093 439 GLY C O 1
ATOM 13949 N N . TRP C 1 437 ? -24.424 -26.224 36.176 1.000 19.577 440 TRP C N 1
ATOM 13950 C CA . TRP C 1 437 ? -25.674 -25.452 36.019 1.000 19.507 440 TRP C CA 1
ATOM 13951 C C . TRP C 1 437 ? -25.661 -24.623 34.732 1.000 19.051 440 TRP C C 1
ATOM 13952 O O . TRP C 1 437 ? -26.670 -24.607 34.025 1.000 18.870 440 TRP C O 1
ATOM 13963 N N . PRO C 1 438 ? -24.586 -23.881 34.372 1.000 18.984 441 PRO C N 1
ATOM 13964 C CA . PRO C 1 438 ? -24.560 -23.224 33.063 1.000 18.664 441 PRO C CA 1
ATOM 13965 C C . PRO C 1 438 ? -24.969 -24.168 31.926 1.000 18.000 441 PRO C C 1
ATOM 13966 O O . PRO C 1 438 ? -25.792 -23.832 31.122 1.000 17.807 441 PRO C O 1
ATOM 13970 N N . ILE C 1 439 ? -24.421 -25.377 31.915 1.000 17.536 442 ILE C N 1
ATOM 13971 C CA . ILE C 1 439 ? -24.776 -26.396 30.889 1.000 17.442 442 ILE C CA 1
ATOM 13972 C C . ILE C 1 439 ? -26.241 -26.809 31.021 1.000 17.350 442 ILE C C 1
ATOM 13973 O O . ILE C 1 439 ? -26.950 -26.799 30.032 1.000 16.934 442 ILE C O 1
ATOM 13978 N N . LEU C 1 440 ? -26.662 -27.175 32.229 1.000 17.661 443 LEU C N 1
ATOM 13979 C CA . LEU C 1 440 ? -28.014 -27.748 32.423 1.000 18.070 443 LEU C CA 1
ATOM 13980 C C . LEU C 1 440 ? -29.091 -26.695 32.148 1.000 17.940 443 LEU C C 1
ATOM 13981 O O . LEU C 1 440 ? -30.085 -27.004 31.485 1.000 18.255 443 LEU C O 1
ATOM 13986 N N . LYS C 1 441 ? -28.872 -25.458 32.578 1.000 18.534 444 LYS C N 1
ATOM 13987 C CA . LYS C 1 441 ? -29.839 -24.362 32.358 1.000 18.973 444 LYS C CA 1
ATOM 13988 C C . LYS C 1 441 ? -29.954 -24.093 30.852 1.000 18.005 444 LYS C C 1
ATOM 13989 O O . LYS C 1 441 ? -31.072 -24.029 30.344 1.000 17.928 444 LYS C O 1
ATOM 13995 N N . ALA C 1 442 ? -28.827 -23.944 30.156 1.000 17.477 445 ALA C N 1
ATOM 13996 C CA . ALA C 1 442 ? -28.864 -23.568 28.725 1.000 17.123 445 ALA C CA 1
ATOM 13997 C C . ALA C 1 442 ? -29.454 -24.712 27.896 1.000 17.029 445 ALA C C 1
ATOM 13998 O O . ALA C 1 442 ? -30.205 -24.435 26.953 1.000 16.951 445 ALA C O 1
ATOM 14000 N N . THR C 1 443 ? -29.114 -25.960 28.207 1.000 16.600 446 THR C N 1
ATOM 14001 C CA . THR C 1 443 ? -29.632 -27.102 27.419 1.000 16.733 446 THR C CA 1
ATOM 14002 C C . THR C 1 443 ? -31.126 -27.303 27.714 1.000 16.956 446 THR C C 1
ATOM 14003 O O . THR C 1 443 ? -31.871 -27.618 26.815 1.000 17.357 446 THR C O 1
ATOM 14007 N N . ALA C 1 444 ? -31.572 -27.042 28.934 1.000 17.250 447 ALA C N 1
ATOM 14008 C CA . ALA C 1 444 ? -33.017 -27.100 29.235 1.000 17.680 447 ALA C CA 1
ATOM 14009 C C . ALA C 1 444 ? -33.766 -26.016 28.464 1.000 17.989 447 ALA C C 1
ATOM 14010 O O . ALA C 1 444 ? -34.857 -26.255 27.953 1.000 18.949 447 ALA C O 1
ATOM 14012 N N . GLU C 1 445 ? -33.201 -24.809 28.400 1.000 17.785 448 GLU C N 1
ATOM 14013 C CA . GLU C 1 445 ? -33.822 -23.698 27.629 1.000 18.046 448 GLU C CA 1
ATOM 14014 C C . GLU C 1 445 ? -33.954 -24.108 26.158 1.000 17.690 448 GLU C C 1
ATOM 14015 O O . GLU C 1 445 ? -34.991 -23.794 25.539 1.000 18.752 448 GLU C O 1
ATOM 14021 N N . PHE C 1 446 ? -32.962 -24.814 25.634 1.000 17.562 449 PHE C N 1
ATOM 14022 C CA . PHE C 1 446 ? -33.023 -25.332 24.257 1.000 17.332 449 PHE C CA 1
ATOM 14023 C C . PHE C 1 446 ? -34.244 -26.252 24.121 1.000 17.513 449 PHE C C 1
ATOM 14024 O O . PHE C 1 446 ? -35.114 -26.012 23.273 1.000 17.729 449 PHE C O 1
ATOM 14032 N N . TRP C 1 447 ? -34.361 -27.256 24.990 1.000 18.155 450 TRP C N 1
ATOM 14033 C CA . TRP C 1 447 ? -35.472 -28.222 24.840 1.000 18.645 450 TRP C CA 1
ATOM 14034 C C . TRP C 1 447 ? -36.814 -27.519 25.018 1.000 19.044 450 TRP C C 1
ATOM 14035 O O . TRP C 1 447 ? -37.778 -27.877 24.316 1.000 19.407 450 TRP C O 1
ATOM 14046 N N . ALA C 1 448 ? -36.927 -26.600 25.972 1.000 18.956 451 ALA C N 1
ATOM 14047 C CA . ALA C 1 448 ? -38.194 -25.870 26.169 1.000 19.559 451 ALA C CA 1
ATOM 14048 C C . ALA C 1 448 ? -38.604 -25.133 24.888 1.000 19.493 451 ALA C C 1
ATOM 14049 O O . ALA C 1 448 ? -39.805 -24.985 24.642 1.000 20.466 451 ALA C O 1
ATOM 14051 N N . SER C 1 449 ? -37.640 -24.679 24.082 1.000 19.214 452 SER C N 1
ATOM 14052 C CA . SER C 1 449 ? -37.875 -23.973 22.797 1.000 19.022 452 SER C CA 1
ATOM 14053 C C . SER C 1 449 ? -38.054 -24.963 21.644 1.000 19.448 452 SER C C 1
ATOM 14054 O O . SER C 1 449 ? -38.592 -24.560 20.584 1.000 20.451 452 SER C O 1
ATOM 14057 N N . ARG C 1 450 ? -37.612 -26.203 21.830 1.000 19.506 453 ARG C N 1
ATOM 14058 C CA . ARG C 1 450 ? -37.571 -27.228 20.749 1.000 19.311 453 ARG C CA 1
ATOM 14059 C C . ARG C 1 450 ? -38.883 -28.015 20.653 1.000 20.194 453 ARG C C 1
ATOM 14060 O O . ARG C 1 450 ? -39.222 -28.454 19.577 1.000 20.837 453 ARG C O 1
ATOM 14068 N N . VAL C 1 451 ? -39.571 -28.184 21.776 1.000 20.289 454 VAL C N 1
ATOM 14069 C CA . VAL C 1 451 ? -40.818 -28.980 21.818 1.000 21.180 454 VAL C CA 1
ATOM 14070 C C . VAL C 1 451 ? -41.928 -28.162 21.155 1.000 23.004 454 VAL C C 1
ATOM 14071 O O . VAL C 1 451 ? -41.789 -26.924 21.056 1.000 23.063 454 VAL C O 1
ATOM 14075 N N . GLU C 1 452 ? -42.979 -28.840 20.720 1.000 24.434 455 GLU C N 1
ATOM 14076 C CA . GLU C 1 452 ? -44.243 -28.243 20.230 1.000 26.538 455 GLU C CA 1
ATOM 14077 C C . GLU C 1 452 ? -45.395 -28.902 20.991 1.000 28.031 455 GLU C C 1
ATOM 14078 O O . GLU C 1 452 ? -45.495 -30.148 20.942 1.000 28.166 455 GLU C O 1
ATOM 14084 N N . LYS C 1 453 ? -46.233 -28.099 21.634 1.000 29.246 456 LYS C N 1
ATOM 14085 C CA . LYS C 1 453 ? -47.441 -28.583 22.347 1.000 31.986 456 LYS C CA 1
ATOM 14086 C C . LYS C 1 453 ? -48.517 -28.875 21.302 1.000 33.081 456 LYS C C 1
ATOM 14087 O O . LYS C 1 453 ? -48.735 -28.035 20.425 1.000 33.840 456 LYS C O 1
ATOM 14093 N N . ASN C 1 454 ? -49.146 -30.040 21.378 1.000 33.783 457 ASN C N 1
ATOM 14094 C CA . ASN C 1 454 ? -50.253 -30.409 20.460 1.000 35.349 457 ASN C CA 1
ATOM 14095 C C . ASN C 1 454 ? -51.592 -30.109 21.154 1.000 37.470 457 ASN C C 1
ATOM 14096 O O . ASN C 1 454 ? -51.579 -29.649 22.314 1.000 37.078 457 ASN C O 1
ATOM 14101 N N . ASP C 1 455 ? -52.694 -30.352 20.444 1.000 40.867 458 ASP C N 1
ATOM 14102 C CA . ASP C 1 455 ? -54.097 -30.099 20.879 1.000 44.130 458 ASP C CA 1
ATOM 14103 C C . ASP C 1 455 ? -54.443 -30.883 22.146 1.000 43.723 458 ASP C C 1
ATOM 14104 O O . ASP C 1 455 ? -55.315 -30.424 22.883 1.000 45.084 458 ASP C O 1
ATOM 14109 N N . LYS C 1 456 ? -53.832 -32.045 22.360 1.000 42.537 459 LYS C N 1
ATOM 14110 C CA . LYS C 1 456 ? -54.085 -32.899 23.549 1.000 42.259 459 LYS C CA 1
ATOM 14111 C C . LYS C 1 456 ? -53.261 -32.426 24.755 1.000 39.891 459 LYS C C 1
ATOM 14112 O O . LYS C 1 456 ? -53.358 -33.080 25.810 1.000 39.827 459 LYS C O 1
ATOM 14118 N N . GLY C 1 457 ? -52.453 -31.367 24.604 1.000 36.916 460 GLY C N 1
ATOM 14119 C CA . GLY C 1 457 ? -51.580 -30.838 25.667 1.000 35.627 460 GLY C CA 1
ATOM 14120 C C . GLY C 1 457 ? -50.320 -31.670 25.836 1.000 33.948 460 GLY C C 1
ATOM 14121 O O . GLY C 1 457 ? -49.634 -31.504 26.851 1.000 34.047 460 GLY C O 1
ATOM 14122 N N . GLU C 1 458 ? -50.002 -32.537 24.876 1.000 32.644 461 GLU C N 1
ATOM 14123 C CA . GLU C 1 458 ? -48.751 -33.331 24.903 1.000 31.636 461 GLU C CA 1
ATOM 14124 C C . GLU C 1 458 ? -47.658 -32.496 24.234 1.000 29.708 461 GLU C C 1
ATOM 14125 O O . GLU C 1 458 ? -47.996 -31.584 23.449 1.000 29.765 461 GLU C O 1
ATOM 14131 N N . TYR C 1 459 ? -46.403 -32.803 24.532 1.000 28.532 462 TYR C N 1
ATOM 14132 C CA . TYR C 1 459 ? -45.244 -32.137 23.899 1.000 27.087 462 TYR C CA 1
ATOM 14133 C C . TYR C 1 459 ? -44.581 -33.111 22.932 1.000 26.424 462 TYR C C 1
ATOM 14134 O O . TYR C 1 459 ? -44.259 -34.253 23.298 1.000 25.806 462 TYR C O 1
ATOM 14143 N N . GLU C 1 460 ? -44.372 -32.621 21.716 1.000 25.092 463 GLU C N 1
ATOM 14144 C CA . GLU C 1 460 ? -43.743 -33.385 20.623 1.000 25.084 463 GLU C CA 1
ATOM 14145 C C . GLU C 1 460 ? -42.359 -32.809 20.327 1.000 23.664 463 GLU C C 1
ATOM 14146 O O . GLU C 1 460 ? -42.124 -31.597 20.504 1.000 23.094 463 GLU C O 1
ATOM 14152 N N . ILE C 1 461 ? -41.477 -33.651 19.811 1.000 22.984 464 ILE C N 1
ATOM 14153 C CA . ILE C 1 461 ? -40.200 -33.198 19.204 1.000 22.055 464 ILE C CA 1
ATOM 14154 C C . ILE C 1 461 ? -40.198 -33.734 17.778 1.000 22.443 464 ILE C C 1
ATOM 14155 O O . ILE C 1 461 ? -39.979 -34.963 17.567 1.000 22.530 464 ILE C O 1
ATOM 14160 N N . LYS C 1 462 ? -40.532 -32.855 16.837 1.000 22.421 465 LYS C N 1
ATOM 14161 C CA . LYS C 1 462 ? -40.817 -33.234 15.443 1.000 23.018 465 LYS C CA 1
ATOM 14162 C C . LYS C 1 462 ? -39.575 -33.045 14.566 1.000 22.129 465 LYS C C 1
ATOM 14163 O O . LYS C 1 462 ? -38.770 -32.123 14.815 1.000 21.083 465 LYS C O 1
ATOM 14169 N N . ASN C 1 463 ? -39.436 -33.921 13.582 1.000 21.987 466 ASN C N 1
ATOM 14170 C CA . ASN C 1 463 ? -38.489 -33.804 12.451 1.000 21.931 466 ASN C CA 1
ATOM 14171 C C . ASN C 1 463 ? -37.061 -33.837 12.997 1.000 21.080 466 ASN C C 1
ATOM 14172 O O . ASN C 1 463 ? -36.356 -32.778 13.014 1.000 20.889 466 ASN C O 1
ATOM 14177 N N . VAL C 1 464 ? -36.639 -35.024 13.419 1.000 21.170 467 VAL C N 1
ATOM 14178 C CA . VAL C 1 464 ? -35.266 -35.343 13.879 1.000 20.604 467 VAL C CA 1
ATOM 14179 C C . VAL C 1 464 ? -34.738 -36.539 13.095 1.000 20.927 467 VAL C C 1
ATOM 14180 O O . VAL C 1 464 ? -35.525 -37.288 12.470 1.000 21.213 467 VAL C O 1
ATOM 14184 N N . VAL C 1 465 ? -33.440 -36.739 13.212 1.000 20.316 468 VAL C N 1
ATOM 14185 C CA . VAL C 1 465 ? -32.788 -38.032 12.926 1.000 20.805 468 VAL C CA 1
ATOM 14186 C C . VAL C 1 465 ? -32.709 -38.767 14.259 1.000 20.693 468 VAL C C 1
ATOM 14187 O O . VAL C 1 465 ? -32.286 -38.153 15.235 1.000 20.872 468 VAL C O 1
ATOM 14191 N N . ALA C 1 466 ? -33.145 -40.021 14.291 1.000 21.116 469 ALA C N 1
ATOM 14192 C CA . ALA C 1 466 ? -33.173 -40.832 15.519 1.000 20.995 469 ALA C CA 1
ATOM 14193 C C . ALA C 1 466 ? -31.761 -41.281 15.919 1.000 20.636 469 ALA C C 1
ATOM 14194 O O . ALA C 1 466 ? -30.868 -41.310 15.053 1.000 21.001 469 ALA C O 1
ATOM 14196 N N . ALA C 1 467 ? -31.589 -41.690 17.188 1.000 20.524 470 ALA C N 1
ATOM 14197 C CA . ALA C 1 467 ? -30.360 -42.417 17.581 1.000 20.815 470 ALA C CA 1
ATOM 14198 C C . ALA C 1 467 ? -30.190 -43.616 16.634 1.000 21.510 470 ALA C C 1
ATOM 14199 O O . ALA C 1 467 ? -29.060 -43.894 16.210 1.000 21.614 470 ALA C O 1
ATOM 14201 N N . ASP C 1 468 ? -31.285 -44.304 16.307 1.000 22.572 471 ASP C N 1
ATOM 14202 C CA . ASP C 1 468 ? -31.294 -45.188 15.125 1.000 22.809 471 ASP C CA 1
ATOM 14203 C C . ASP C 1 468 ? -31.204 -44.310 13.885 1.000 22.288 471 ASP C C 1
ATOM 14204 O O . ASP C 1 468 ? -32.260 -43.898 13.382 1.000 22.426 471 ASP C O 1
ATOM 14209 N N . GLU C 1 469 ? -29.987 -44.036 13.408 1.000 22.092 472 GLU C N 1
ATOM 14210 C CA . GLU C 1 469 ? -29.821 -42.982 12.378 1.000 22.006 472 GLU C CA 1
ATOM 14211 C C . GLU C 1 469 ? -30.447 -43.386 11.046 1.000 22.621 472 GLU C C 1
ATOM 14212 O O . GLU C 1 469 ? -30.585 -42.549 10.170 1.000 22.672 472 GLU C O 1
ATOM 14218 N N . TRP C 1 470 ? -30.853 -44.642 10.868 1.000 23.250 473 TRP C N 1
ATOM 14219 C CA . TRP C 1 470 ? -31.539 -45.039 9.617 1.000 24.258 473 TRP C CA 1
ATOM 14220 C C . TRP C 1 470 ? -32.941 -44.445 9.528 1.000 24.782 473 TRP C C 1
ATOM 14221 O O . TRP C 1 470 ? -33.480 -44.395 8.401 1.000 26.982 473 TRP C O 1
ATOM 14232 N N . ALA C 1 471 ? -33.462 -43.948 10.646 1.000 24.501 474 ALA C N 1
ATOM 14233 C CA . ALA C 1 471 ? -34.752 -43.245 10.689 1.000 25.034 474 ALA C CA 1
ATOM 14234 C C . ALA C 1 471 ? -34.453 -41.746 10.646 1.000 23.981 474 ALA C C 1
ATOM 14235 O O . ALA C 1 471 ? -34.029 -41.190 11.659 1.000 23.854 474 ALA C O 1
ATOM 14237 N N . GLU C 1 472 ? -34.684 -41.150 9.491 1.000 24.059 475 GLU C N 1
ATOM 14238 C CA . GLU C 1 472 ? -34.356 -39.730 9.213 1.000 23.885 475 GLU C CA 1
ATOM 14239 C C . GLU C 1 472 ? -35.623 -38.904 9.031 1.000 23.682 475 GLU C C 1
ATOM 14240 O O . GLU C 1 472 ? -36.545 -39.344 8.322 1.000 24.438 475 GLU C O 1
ATOM 14246 N N . ASN C 1 473 ? -35.669 -37.726 9.645 1.000 22.531 476 ASN C N 1
ATOM 14247 C CA . ASN C 1 473 ? -36.747 -36.725 9.452 1.000 22.685 476 ASN C CA 1
ATOM 14248 C C . ASN C 1 473 ? -38.077 -37.358 9.886 1.000 23.328 476 ASN C C 1
ATOM 14249 O O . ASN C 1 473 ? -39.076 -37.248 9.164 1.000 24.538 476 ASN C O 1
ATOM 14254 N N . ILE C 1 474 ? -38.055 -37.951 11.070 1.000 23.193 477 ILE C N 1
ATOM 14255 C CA . ILE C 1 474 ? -39.245 -38.578 11.704 1.000 23.878 477 ILE C CA 1
ATOM 14256 C C . ILE C 1 474 ? -39.570 -37.830 12.999 1.000 23.368 477 ILE C C 1
ATOM 14257 O O . ILE C 1 474 ? -38.866 -36.861 13.362 1.000 22.543 477 ILE C O 1
ATOM 14262 N N . ASP C 1 475 ? -40.636 -38.229 13.684 1.000 23.828 478 ASP C N 1
ATOM 14263 C CA . ASP C 1 475 ? -41.181 -37.459 14.820 1.000 23.663 478 ASP C CA 1
ATOM 14264 C C . ASP C 1 475 ? -41.120 -38.301 16.084 1.000 23.806 478 ASP C C 1
ATOM 14265 O O . ASP C 1 475 ? -41.405 -39.514 16.009 1.000 24.250 478 ASP C O 1
ATOM 14270 N N . ASN C 1 476 ? -40.858 -37.670 17.218 1.000 23.026 479 ASN C N 1
ATOM 14271 C CA . ASN C 1 476 ? -41.000 -38.284 18.564 1.000 23.424 479 ASN C CA 1
ATOM 14272 C C . ASN C 1 476 ? -40.179 -39.572 18.639 1.000 23.370 479 ASN C C 1
ATOM 14273 O O . ASN C 1 476 ? -40.695 -40.618 19.078 1.000 23.704 479 ASN C O 1
ATOM 14278 N N . ASN C 1 477 ? -38.932 -39.506 18.219 1.000 22.779 480 ASN C N 1
ATOM 14279 C CA . ASN C 1 477 ? -37.912 -40.537 18.486 1.000 22.715 480 ASN C CA 1
ATOM 14280 C C . ASN C 1 477 ? -37.883 -40.831 19.987 1.000 22.676 480 ASN C C 1
ATOM 14281 O O . ASN C 1 477 ? -37.723 -39.880 20.773 1.000 22.232 480 ASN C O 1
ATOM 14286 N N . ALA C 1 478 ? -37.994 -42.097 20.367 1.000 23.277 481 ALA C N 1
ATOM 14287 C CA . ALA C 1 478 ? -37.943 -42.557 21.765 1.000 23.369 481 ALA C CA 1
ATOM 14288 C C . ALA C 1 478 ? -36.683 -42.011 22.448 1.000 22.821 481 ALA C C 1
ATOM 14289 O O . ALA C 1 478 ? -36.811 -41.353 23.480 1.000 22.385 481 ALA C O 1
ATOM 14291 N N . TYR C 1 479 ? -35.498 -42.269 21.909 1.000 22.731 482 TYR C N 1
ATOM 14292 C CA . TYR C 1 479 ? -34.271 -41.883 22.642 1.000 21.985 482 TYR C CA 1
ATOM 14293 C C . TYR C 1 479 ? -34.208 -40.355 22.746 1.000 21.292 482 TYR C C 1
ATOM 14294 O O . TYR C 1 479 ? -33.972 -39.844 23.832 1.000 21.235 482 TYR C O 1
ATOM 14303 N N . THR C 1 480 ? -34.424 -39.653 21.643 1.000 20.650 483 THR C N 1
ATOM 14304 C CA . THR C 1 480 ? -34.371 -38.168 21.633 1.000 19.998 483 THR C CA 1
ATOM 14305 C C . THR C 1 480 ? -35.342 -37.633 22.687 1.000 20.506 483 THR C C 1
ATOM 14306 O O . THR C 1 480 ? -34.950 -36.791 23.507 1.000 19.941 483 THR C O 1
ATOM 14310 N N . ASN C 1 481 ? -36.600 -38.056 22.625 1.000 20.889 484 ASN C N 1
ATOM 14311 C CA . ASN C 1 481 ? -37.604 -37.553 23.590 1.000 21.186 484 ASN C CA 1
ATOM 14312 C C . ASN C 1 481 ? -37.174 -37.887 25.025 1.000 21.588 484 ASN C C 1
ATOM 14313 O O . ASN C 1 481 ? -37.368 -37.048 25.934 1.000 21.154 484 ASN C O 1
ATOM 14318 N N . GLY C 1 482 ? -36.612 -39.080 25.238 1.000 21.571 485 GLY C N 1
ATOM 14319 C CA . GLY C 1 482 ? -36.132 -39.456 26.581 1.000 21.561 485 GLY C CA 1
ATOM 14320 C C . GLY C 1 482 ? -35.015 -38.515 27.035 1.000 20.760 485 GLY C C 1
ATOM 14321 O O . GLY C 1 482 ? -34.976 -38.173 28.212 1.000 21.012 485 GLY C O 1
ATOM 14322 N N . THR C 1 483 ? -34.095 -38.150 26.152 1.000 20.227 486 THR C N 1
ATOM 14323 C CA . THR C 1 483 ? -32.964 -37.274 26.571 1.000 20.136 486 THR C CA 1
ATOM 14324 C C . THR C 1 483 ? -33.512 -35.900 26.932 1.000 20.164 486 THR C C 1
ATOM 14325 O O . THR C 1 483 ? -32.955 -35.265 27.851 1.000 20.546 486 THR C O 1
ATOM 14329 N N . ALA C 1 484 ? -34.547 -35.437 26.240 1.000 20.209 487 ALA C N 1
ATOM 14330 C CA . ALA C 1 484 ? -35.149 -34.111 26.512 1.000 19.873 487 ALA C CA 1
ATOM 14331 C C . ALA C 1 484 ? -35.809 -34.158 27.899 1.000 20.495 487 ALA C C 1
ATOM 14332 O O . ALA C 1 484 ? -35.621 -33.248 28.729 1.000 20.206 487 ALA C O 1
ATOM 14334 N N . ILE C 1 485 ? -36.545 -35.241 28.179 1.000 20.855 488 ILE C N 1
ATOM 14335 C CA . ILE C 1 485 ? -37.172 -35.468 29.515 1.000 21.254 488 ILE C CA 1
ATOM 14336 C C . ILE C 1 485 ? -36.072 -35.386 30.580 1.000 21.081 488 ILE C C 1
ATOM 14337 O O . ILE C 1 485 ? -36.232 -34.619 31.560 1.000 21.062 488 ILE C O 1
ATOM 14342 N N . ARG C 1 486 ? -35.016 -36.191 30.438 1.000 20.670 489 ARG C N 1
ATOM 14343 C CA . ARG C 1 486 ? -33.936 -36.213 31.455 1.000 20.906 489 ARG C CA 1
ATOM 14344 C C . ARG C 1 486 ? -33.278 -34.837 31.556 1.000 20.300 489 ARG C C 1
ATOM 14345 O O . ARG C 1 486 ? -33.000 -34.397 32.661 1.000 20.346 489 ARG C O 1
ATOM 14353 N N . ASN C 1 487 ? -33.040 -34.172 30.438 1.000 19.524 490 ASN C N 1
ATOM 14354 C CA . ASN C 1 487 ? -32.346 -32.868 30.485 1.000 19.337 490 ASN C CA 1
ATOM 14355 C C . ASN C 1 487 ? -33.190 -31.904 31.311 1.000 19.397 490 ASN C C 1
ATOM 14356 O O . ASN C 1 487 ? -32.658 -31.200 32.172 1.000 19.109 490 ASN C O 1
ATOM 14361 N N . LEU C 1 488 ? -34.491 -31.863 31.058 1.000 19.906 491 LEU C N 1
ATOM 14362 C CA . LEU C 1 488 ? -35.394 -30.925 31.769 1.000 20.243 491 LEU C CA 1
ATOM 14363 C C . LEU C 1 488 ? -35.493 -31.306 33.254 1.000 21.085 491 LEU C C 1
ATOM 14364 O O . LEU C 1 488 ? -35.485 -30.414 34.102 1.000 21.107 491 LEU C O 1
ATOM 14369 N N . GLN C 1 489 ? -35.592 -32.594 33.554 1.000 21.279 492 GLN C N 1
ATOM 14370 C CA . GLN C 1 489 ? -35.676 -33.067 34.961 1.000 21.938 492 GLN C CA 1
ATOM 14371 C C . GLN C 1 489 ? -34.389 -32.735 35.721 1.000 21.667 492 GLN C C 1
ATOM 14372 O O . GLN C 1 489 ? -34.465 -32.241 36.839 1.000 21.716 492 GLN C O 1
ATOM 14378 N N . TYR C 1 490 ? -33.239 -33.038 35.132 1.000 21.294 493 TYR C N 1
ATOM 14379 C CA . TYR C 1 490 ? -31.932 -32.886 35.799 1.000 21.318 493 TYR C CA 1
ATOM 14380 C C . TYR C 1 490 ? -31.645 -31.390 35.990 1.000 21.117 493 TYR C C 1
ATOM 14381 O O . TYR C 1 490 ? -31.097 -31.021 37.037 1.000 21.487 493 TYR C O 1
ATOM 14390 N N . ALA C 1 491 ? -31.971 -30.548 34.996 1.000 20.608 494 ALA C N 1
ATOM 14391 C CA . ALA C 1 491 ? -31.818 -29.078 35.136 1.000 20.554 494 ALA C CA 1
ATOM 14392 C C . ALA C 1 491 ? -32.665 -28.583 36.322 1.000 21.169 494 ALA C C 1
ATOM 14393 O O . ALA C 1 491 ? -32.202 -27.743 37.132 1.000 20.498 494 ALA C O 1
ATOM 14395 N N . SER C 1 492 ? -33.884 -29.094 36.454 1.000 21.666 495 SER C N 1
ATOM 14396 C CA . SER C 1 492 ? -34.793 -28.686 37.557 1.000 22.834 495 SER C CA 1
ATOM 14397 C C . SER C 1 492 ? -34.184 -29.134 38.893 1.000 23.543 495 SER C C 1
ATOM 14398 O O . SER C 1 492 ? -34.185 -28.349 39.857 1.000 23.862 495 SER C O 1
ATOM 14401 N N . LYS C 1 493 ? -33.661 -30.356 38.972 1.000 23.698 496 LYS C N 1
ATOM 14402 C CA . LYS C 1 493 ? -33.018 -30.865 40.212 1.000 24.623 496 LYS C CA 1
ATOM 14403 C C . LYS C 1 493 ? -31.780 -30.025 40.541 1.000 23.798 496 LYS C C 1
ATOM 14404 O O . LYS C 1 493 ? -31.527 -29.742 41.710 1.000 24.146 496 LYS C O 1
ATOM 14410 N N . CYS C 1 494 ? -31.008 -29.652 39.529 1.000 22.545 497 CYS C N 1
ATOM 14411 C CA . CYS C 1 494 ? -29.769 -28.873 39.707 1.000 22.517 497 CYS C CA 1
ATOM 14412 C C . CYS C 1 494 ? -30.130 -27.519 40.326 1.000 22.456 497 CYS C C 1
ATOM 14413 O O . CYS C 1 494 ? -29.471 -27.101 41.306 1.000 22.343 497 CYS C O 1
ATOM 14416 N N . ALA C 1 495 ? -31.149 -26.846 39.789 1.000 22.448 498 ALA C N 1
ATOM 14417 C CA . ALA C 1 495 ? -31.613 -25.543 40.321 1.000 22.814 498 ALA C CA 1
ATOM 14418 C C . ALA C 1 495 ? -31.879 -25.682 41.828 1.000 23.678 498 ALA C C 1
ATOM 14419 O O . ALA C 1 495 ? -31.421 -24.837 42.640 1.000 24.144 498 ALA C O 1
ATOM 14421 N N . THR C 1 496 ? -32.596 -26.733 42.215 1.000 24.072 499 THR C N 1
ATOM 14422 C CA . THR C 1 496 ? -32.926 -26.996 43.636 1.000 24.860 499 THR C CA 1
ATOM 14423 C C . THR C 1 496 ? -31.653 -27.126 44.472 1.000 24.994 499 THR C C 1
ATOM 14424 O O . THR C 1 496 ? -31.611 -26.557 45.585 1.000 25.495 499 THR C O 1
ATOM 14428 N N . VAL C 1 497 ? -30.659 -27.884 44.024 1.000 24.752 500 VAL C N 1
ATOM 14429 C CA . VAL C 1 497 ? -29.381 -28.001 44.783 1.000 25.150 500 VAL C CA 1
ATOM 14430 C C . VAL C 1 497 ? -28.819 -26.599 45.051 1.000 25.225 500 VAL C C 1
ATOM 14431 O O . VAL C 1 497 ? -28.292 -26.346 46.156 1.000 25.669 500 VAL C O 1
ATOM 14435 N N . LEU C 1 498 ? -28.926 -25.696 44.073 1.000 24.530 501 LEU C N 1
ATOM 14436 C CA . LEU C 1 498 ? -28.308 -24.346 44.161 1.000 24.705 501 LEU C CA 1
ATOM 14437 C C . LEU C 1 498 ? -29.295 -23.327 44.739 1.000 25.279 501 LEU C C 1
ATOM 14438 O O . LEU C 1 498 ? -28.940 -22.166 44.790 1.000 25.632 501 LEU C O 1
ATOM 14443 N N . GLY C 1 499 ? -30.476 -23.743 45.191 1.000 25.528 502 GLY C N 1
ATOM 14444 C CA . GLY C 1 499 ? -31.437 -22.828 45.845 1.000 26.514 502 GLY C CA 1
ATOM 14445 C C . GLY C 1 499 ? -32.117 -21.901 44.853 1.000 26.722 502 GLY C C 1
ATOM 14446 O O . GLY C 1 499 ? -32.566 -20.836 45.244 1.000 26.871 502 GLY C O 1
ATOM 14447 N N . VAL C 1 500 ? -32.234 -22.325 43.597 1.000 26.947 503 VAL C N 1
ATOM 14448 C CA . VAL C 1 500 ? -32.841 -21.530 42.499 1.000 28.126 503 VAL C CA 1
ATOM 14449 C C . VAL C 1 500 ? -34.171 -22.194 42.160 1.000 29.030 503 VAL C C 1
ATOM 14450 O O . VAL C 1 500 ? -34.213 -23.434 42.206 1.000 29.532 503 VAL C O 1
ATOM 14454 N N . ILE C 1 501 ? -35.188 -21.399 41.815 1.000 30.627 504 ILE C N 1
ATOM 14455 C CA . ILE C 1 501 ? -36.506 -21.854 41.291 1.000 32.404 504 ILE C CA 1
ATOM 14456 C C . ILE C 1 501 ? -36.373 -22.082 39.791 1.000 30.173 504 ILE C C 1
ATOM 14457 O O . ILE C 1 501 ? -36.253 -21.095 39.085 1.000 32.541 504 ILE C O 1
ATOM 14462 N N . ALA C 1 502 ? -36.334 -23.326 39.322 1.000 29.229 505 ALA C N 1
ATOM 14463 C CA . ALA C 1 502 ? -36.315 -23.605 37.867 1.000 27.886 505 ALA C CA 1
ATOM 14464 C C . ALA C 1 502 ? -37.635 -23.139 37.265 1.000 27.169 505 ALA C C 1
ATOM 14465 O O . ALA C 1 502 ? -38.663 -23.238 37.928 1.000 27.501 505 ALA C O 1
ATOM 14467 N N . PRO C 1 503 ? -37.674 -22.659 36.000 1.000 26.096 506 PRO C N 1
ATOM 14468 C CA . PRO C 1 503 ? -38.951 -22.407 35.334 1.000 25.942 506 PRO C CA 1
ATOM 14469 C C . PRO C 1 503 ? -39.883 -23.618 35.484 1.000 26.027 506 PRO C C 1
ATOM 14470 O O . PRO C 1 503 ? -39.502 -24.728 35.157 1.000 25.033 506 PRO C O 1
ATOM 14474 N N . LYS C 1 504 ? -41.092 -23.404 35.988 1.000 26.803 507 LYS C N 1
ATOM 14475 C CA . LYS C 1 504 ? -42.051 -24.514 36.215 1.000 27.878 507 LYS C CA 1
ATOM 14476 C C . LYS C 1 504 ? -42.359 -25.213 34.884 1.000 27.396 507 LYS C C 1
ATOM 14477 O O . LYS C 1 504 ? -42.702 -26.381 34.936 1.000 27.430 507 LYS C O 1
ATOM 14483 N N . GLU C 1 505 ? -42.209 -24.521 33.755 1.000 26.986 508 GLU C N 1
ATOM 14484 C CA . GLU C 1 505 ? -42.486 -25.069 32.405 1.000 27.105 508 GLU C CA 1
ATOM 14485 C C . GLU C 1 505 ? -41.585 -26.283 32.155 1.000 25.222 508 GLU C C 1
ATOM 14486 O O . GLU C 1 505 ? -42.019 -27.196 31.435 1.000 24.944 508 GLU C O 1
ATOM 14492 N N . TRP C 1 506 ? -40.381 -26.328 32.715 1.000 23.697 509 TRP C N 1
ATOM 14493 C CA . TRP C 1 506 ? -39.449 -27.447 32.428 1.000 22.956 509 TRP C CA 1
ATOM 14494 C C . TRP C 1 506 ? -40.069 -28.761 32.906 1.000 23.323 509 TRP C C 1
ATOM 14495 O O . TRP C 1 506 ? -40.040 -29.740 32.161 1.000 23.679 509 TRP C O 1
ATOM 14506 N N . THR C 1 507 ? -40.633 -28.775 34.110 1.000 24.015 510 THR C N 1
ATOM 14507 C CA . THR C 1 507 ? -41.280 -29.984 34.663 1.000 24.866 510 THR C CA 1
ATOM 14508 C C . THR C 1 507 ? -42.572 -30.273 33.894 1.000 24.877 510 THR C C 1
ATOM 14509 O O . THR C 1 507 ? -42.835 -31.474 33.627 1.000 24.994 510 THR C O 1
ATOM 14513 N N . LEU C 1 508 ? -43.388 -29.261 33.604 1.000 25.294 511 LEU C N 1
ATOM 14514 C CA . LEU C 1 508 ? -44.658 -29.446 32.844 1.000 26.156 511 LEU C CA 1
ATOM 14515 C C . LEU C 1 508 ? -44.359 -30.092 31.489 1.000 25.766 511 LEU C C 1
ATOM 14516 O O . LEU C 1 508 ? -45.047 -31.052 31.076 1.000 26.036 511 LEU C O 1
ATOM 14521 N N . ILE C 1 509 ? -43.315 -29.621 30.818 1.000 24.411 512 ILE C N 1
ATOM 14522 C CA . ILE C 1 509 ? -42.916 -30.199 29.511 1.000 23.992 512 ILE C CA 1
ATOM 14523 C C . ILE C 1 509 ? -42.377 -31.617 29.729 1.000 24.443 512 ILE C C 1
ATOM 14524 O O . ILE C 1 509 ? -42.835 -32.534 29.005 1.000 24.530 512 ILE C O 1
ATOM 14529 N N . ALA C 1 510 ? -41.458 -31.820 30.678 1.000 23.916 513 ALA C N 1
ATOM 14530 C CA . ALA C 1 510 ? -40.823 -33.142 30.896 1.000 24.467 513 ALA C CA 1
ATOM 14531 C C . ALA C 1 510 ? -41.906 -34.199 31.140 1.000 25.633 513 ALA C C 1
ATOM 14532 O O . ALA C 1 510 ? -41.776 -35.321 30.624 1.000 26.320 513 ALA C O 1
ATOM 14534 N N . ASP C 1 511 ? -42.947 -33.837 31.879 1.000 26.541 514 ASP C N 1
ATOM 14535 C CA . ASP C 1 511 ? -43.993 -34.797 32.304 1.000 27.485 514 ASP C CA 1
ATOM 14536 C C . ASP C 1 511 ? -44.927 -35.149 31.141 1.000 28.255 514 ASP C C 1
ATOM 14537 O O . ASP C 1 511 ? -45.718 -36.076 31.320 1.000 28.353 514 ASP C O 1
ATOM 14542 N N . LYS C 1 512 ? -44.888 -34.434 30.016 1.000 27.372 515 LYS C N 1
ATOM 14543 C CA . LYS C 1 512 ? -45.889 -34.602 28.937 1.000 28.691 515 LYS C CA 1
ATOM 14544 C C . LYS C 1 512 ? -45.200 -34.817 27.579 1.000 27.332 515 LYS C C 1
ATOM 14545 O O . LYS C 1 512 ? -45.917 -34.889 26.579 1.000 27.288 515 LYS C O 1
ATOM 14551 N N . ILE C 1 513 ? -43.872 -34.939 27.526 1.000 26.056 516 ILE C N 1
ATOM 14552 C CA . ILE C 1 513 ? -43.174 -35.328 26.270 1.000 25.321 516 ILE C CA 1
ATOM 14553 C C . ILE C 1 513 ? -43.613 -36.748 25.915 1.000 26.487 516 ILE C C 1
ATOM 14554 O O . ILE C 1 513 ? -43.615 -37.614 26.810 1.000 26.391 516 ILE C O 1
ATOM 14559 N N . LEU C 1 514 ? -43.945 -36.948 24.646 1.000 27.445 517 LEU C N 1
ATOM 14560 C CA . LEU C 1 514 ? -44.545 -38.220 24.168 1.000 29.162 517 LEU C CA 1
ATOM 14561 C C . LEU C 1 514 ? -43.510 -39.344 24.184 1.000 28.794 517 LEU C C 1
ATOM 14562 O O . LEU C 1 514 ? -42.482 -39.232 23.509 1.000 27.904 517 LEU C O 1
ATOM 14567 N N . ILE C 1 515 ? -43.841 -40.455 24.837 1.000 29.718 518 ILE C N 1
ATOM 14568 C CA . ILE C 1 515 ? -43.151 -41.756 24.614 1.000 30.689 518 ILE C CA 1
ATOM 14569 C C . ILE C 1 515 ? -44.278 -42.762 24.406 1.000 31.050 518 ILE C C 1
ATOM 14570 O O . ILE C 1 515 ? -45.030 -42.983 25.361 1.000 31.749 518 ILE C O 1
ATOM 14575 N N . SER C 1 516 ? -44.401 -43.291 23.198 1.000 31.407 519 SER C N 1
ATOM 14576 C CA . SER C 1 516 ? -45.582 -44.068 22.751 1.000 32.748 519 SER C CA 1
ATOM 14577 C C . SER C 1 516 ? -45.256 -45.564 22.721 1.000 33.044 519 SER C C 1
ATOM 14578 O O . SER C 1 516 ? -44.079 -45.945 22.583 1.000 31.254 519 SER C O 1
ATOM 14581 N N . LYS C 1 517 ? -46.286 -46.388 22.857 1.000 34.449 520 LYS C N 1
ATOM 14582 C CA . LYS C 1 517 ? -46.160 -47.864 22.752 1.000 35.799 520 LYS C CA 1
ATOM 14583 C C . LYS C 1 517 ? -46.934 -48.327 21.519 1.000 36.168 520 LYS C C 1
ATOM 14584 O O . LYS C 1 517 ? -47.981 -47.739 21.210 1.000 37.232 520 LYS C O 1
ATOM 14590 N N . MET C 1 518 ? -46.469 -49.400 20.886 1.000 35.853 521 MET C N 1
ATOM 14591 C CA . MET C 1 518 ? -47.245 -50.095 19.826 1.000 36.235 521 MET C CA 1
ATOM 14592 C C . MET C 1 518 ? -48.260 -51.035 20.481 1.000 37.242 521 MET C C 1
ATOM 14593 O O . MET C 1 518 ? -48.286 -51.152 21.728 1.000 36.894 521 MET C O 1
ATOM 14598 N N . SER C 1 519 ? -49.109 -51.650 19.670 1.000 38.555 522 SER C N 1
ATOM 14599 C CA . SER C 1 519 ? -50.258 -52.453 20.173 1.000 39.756 522 SER C CA 1
ATOM 14600 C C . SER C 1 519 ? -49.772 -53.624 21.050 1.000 39.440 522 SER C C 1
ATOM 14601 O O . SER C 1 519 ? -50.497 -54.016 21.970 1.000 40.300 522 SER C O 1
ATOM 14604 N N . ASN C 1 520 ? -48.575 -54.149 20.799 1.000 38.250 523 ASN C N 1
ATOM 14605 C CA . ASN C 1 520 ? -47.961 -55.258 21.576 1.000 38.746 523 ASN C CA 1
ATOM 14606 C C . ASN C 1 520 ? -47.323 -54.772 22.888 1.000 38.004 523 ASN C C 1
ATOM 14607 O O . ASN C 1 520 ? -46.665 -55.601 23.560 1.000 38.992 523 ASN C O 1
ATOM 14612 N N . GLY C 1 521 ? -47.446 -53.467 23.201 1.000 36.679 524 GLY C N 1
ATOM 14613 C CA . GLY C 1 521 ? -46.956 -52.885 24.466 1.000 36.023 524 GLY C CA 1
ATOM 14614 C C . GLY C 1 521 ? -45.481 -52.523 24.392 1.000 34.917 524 GLY C C 1
ATOM 14615 O O . GLY C 1 521 ? -44.916 -52.134 25.422 1.000 35.651 524 GLY C O 1
ATOM 14616 N N . VAL C 1 522 ? -44.874 -52.627 23.209 1.000 33.891 525 VAL C N 1
ATOM 14617 C CA . VAL C 1 522 ? -43.426 -52.338 22.994 1.000 32.459 525 VAL C CA 1
ATOM 14618 C C . VAL C 1 522 ? -43.261 -50.836 22.735 1.000 31.200 525 VAL C C 1
ATOM 14619 O O . VAL C 1 522 ? -44.051 -50.253 21.973 1.000 31.012 525 VAL C O 1
ATOM 14623 N N . THR C 1 523 ? -42.249 -50.235 23.362 1.000 30.709 526 THR C N 1
ATOM 14624 C CA . THR C 1 523 ? -41.878 -48.824 23.154 1.000 29.388 526 THR C CA 1
ATOM 14625 C C . THR C 1 523 ? -41.650 -48.598 21.658 1.000 28.996 526 THR C C 1
ATOM 14626 O O . THR C 1 523 ? -40.847 -49.371 21.063 1.000 29.716 526 THR C O 1
ATOM 14630 N N . ARG C 1 524 ? -42.391 -47.657 21.068 1.000 28.539 527 ARG C N 1
ATOM 14631 C CA . ARG C 1 524 ? -42.312 -47.348 19.623 1.000 28.472 527 ARG C CA 1
ATOM 14632 C C . ARG C 1 524 ? -41.097 -46.450 19.360 1.000 27.413 527 ARG C C 1
ATOM 14633 O O . ARG C 1 524 ? -40.960 -45.392 19.994 1.000 27.593 527 ARG C O 1
ATOM 14641 N N . GLU C 1 525 ? -40.231 -46.820 18.418 1.000 26.985 528 GLU C N 1
ATOM 14642 C CA . GLU C 1 525 ? -38.965 -46.064 18.229 1.000 26.131 528 GLU C CA 1
ATOM 14643 C C . GLU C 1 525 ? -39.243 -44.637 17.755 1.000 25.446 528 GLU C C 1
ATOM 14644 O O . GLU C 1 525 ? -38.439 -43.739 18.106 1.000 23.978 528 GLU C O 1
ATOM 14650 N N . HIS C 1 526 ? -40.235 -44.425 16.892 1.000 25.999 529 HIS C N 1
ATOM 14651 C CA . HIS C 1 526 ? -40.666 -43.094 16.391 1.000 25.842 529 HIS C CA 1
ATOM 14652 C C . HIS C 1 526 ? -42.051 -43.223 15.767 1.000 26.619 529 HIS C C 1
ATOM 14653 O O . HIS C 1 526 ? -42.524 -44.394 15.603 1.000 26.730 529 HIS C O 1
ATOM 14660 N N . ASP C 1 527 ? -42.708 -42.123 15.423 1.000 26.416 530 ASP C N 1
ATOM 14661 C CA . ASP C 1 527 ? -44.134 -42.122 14.998 1.000 28.090 530 ASP C CA 1
ATOM 14662 C C . ASP C 1 527 ? -44.362 -42.907 13.699 1.000 29.153 530 ASP C C 1
ATOM 14663 O O . ASP C 1 527 ? -45.518 -43.330 13.500 1.000 30.661 530 ASP C O 1
ATOM 14668 N N . SER C 1 528 ? -43.341 -43.105 12.871 1.000 29.308 531 SER C N 1
ATOM 14669 C CA . SER C 1 528 ? -43.467 -43.857 11.590 1.000 30.486 531 SER C CA 1
ATOM 14670 C C . SER C 1 528 ? -42.934 -45.285 11.735 1.000 29.993 531 SER C C 1
ATOM 14671 O O . SER C 1 528 ? -42.753 -45.946 10.689 1.000 30.800 531 SER C O 1
ATOM 14674 N N . TYR C 1 529 ? -42.626 -45.732 12.946 1.000 29.002 532 TYR C N 1
ATOM 14675 C CA . TYR C 1 529 ? -41.970 -47.040 13.185 1.000 29.155 532 TYR C CA 1
ATOM 14676 C C . TYR C 1 529 ? -43.031 -48.144 13.315 1.000 30.255 532 TYR C C 1
ATOM 14677 O O . TYR C 1 529 ? -43.986 -47.959 14.045 1.000 30.050 532 TYR C O 1
ATOM 14686 N N . THR C 1 530 ? -42.831 -49.247 12.598 1.000 30.802 533 THR C N 1
ATOM 14687 C CA . THR C 1 530 ? -43.602 -50.508 12.756 1.000 32.025 533 THR C CA 1
ATOM 14688 C C . THR C 1 530 ? -42.623 -51.646 13.045 1.000 31.616 533 THR C C 1
ATOM 14689 O O . THR C 1 530 ? -42.626 -52.183 14.197 1.000 31.942 533 THR C O 1
ATOM 14693 N N . ASP C 1 531 ? -41.845 -52.046 12.044 1.000 31.344 534 ASP C N 1
ATOM 14694 C CA . ASP C 1 531 ? -40.936 -53.207 12.196 1.000 31.738 534 ASP C CA 1
ATOM 14695 C C . ASP C 1 531 ? -39.673 -53.063 11.370 1.000 31.143 534 ASP C C 1
ATOM 14696 O O . ASP C 1 531 ? -39.025 -54.097 11.110 1.000 32.035 534 ASP C O 1
ATOM 14701 N N . GLN C 1 532 ? -39.252 -51.814 11.093 1.000 30.103 535 GLN C N 1
ATOM 14702 C CA . GLN C 1 532 ? -38.039 -51.596 10.281 1.000 29.375 535 GLN C CA 1
ATOM 14703 C C . GLN C 1 532 ? -36.817 -52.162 11.036 1.000 28.932 535 GLN C C 1
ATOM 14704 O O . GLN C 1 532 ? -36.754 -52.093 12.283 1.000 29.426 535 GLN C O 1
ATOM 14710 N N . ASN C 1 533 ? -35.833 -52.643 10.273 1.000 29.036 536 ASN C N 1
ATOM 14711 C CA . ASN C 1 533 ? -34.472 -52.840 10.835 1.000 28.665 536 ASN C CA 1
ATOM 14712 C C . ASN C 1 533 ? -33.953 -51.494 11.341 1.000 27.719 536 ASN C C 1
ATOM 14713 O O . ASN C 1 533 ? -34.297 -50.432 10.746 1.000 28.140 536 ASN C O 1
ATOM 14718 N N . ILE C 1 534 ? -33.155 -51.556 12.401 1.000 26.854 537 ILE C N 1
ATOM 14719 C CA . ILE C 1 534 ? -32.592 -50.335 13.050 1.000 25.659 537 ILE C CA 1
ATOM 14720 C C . ILE C 1 534 ? -31.076 -50.461 13.104 1.000 25.494 537 ILE C C 1
ATOM 14721 O O . ILE C 1 534 ? -30.525 -51.556 13.145 1.000 26.626 537 ILE C O 1
ATOM 14726 N N . LYS C 1 535 ? -30.410 -49.314 13.086 1.000 24.371 538 LYS C N 1
ATOM 14727 C CA . LYS C 1 535 ? -28.939 -49.287 12.960 1.000 24.399 538 LYS C CA 1
ATOM 14728 C C . LYS C 1 535 ? -28.287 -49.719 14.279 1.000 24.018 538 LYS C C 1
ATOM 14729 O O . LYS C 1 535 ? -27.168 -50.260 14.265 1.000 24.779 538 LYS C O 1
ATOM 14735 N N . GLN C 1 536 ? -28.952 -49.380 15.378 1.000 24.181 539 GLN C N 1
ATOM 14736 C CA . GLN C 1 536 ? -28.364 -49.460 16.720 1.000 24.065 539 GLN C CA 1
ATOM 14737 C C . GLN C 1 536 ? -29.464 -49.201 17.757 1.000 24.192 539 GLN C C 1
ATOM 14738 O O . GLN C 1 536 ? -30.585 -48.788 17.388 1.000 25.385 539 GLN C O 1
ATOM 14744 N N . ALA C 1 537 ? -29.101 -49.479 19.015 1.000 25.003 540 ALA C N 1
ATOM 14745 C CA . ALA C 1 537 ? -29.977 -49.300 20.189 1.000 25.091 540 ALA C CA 1
ATOM 14746 C C . ALA C 1 537 ? -30.553 -47.881 20.181 1.000 24.457 540 ALA C C 1
ATOM 14747 O O . ALA C 1 537 ? -29.817 -46.896 19.979 1.000 24.300 540 ALA C O 1
ATOM 14749 N N . ASP C 1 538 ? -31.837 -47.779 20.488 1.000 25.120 541 ASP C N 1
ATOM 14750 C CA . ASP C 1 538 ? -32.597 -46.515 20.518 1.000 24.198 541 ASP C CA 1
ATOM 14751 C C . ASP C 1 538 ? -33.644 -46.644 21.621 1.000 24.704 541 ASP C C 1
ATOM 14752 O O . ASP C 1 538 ? -33.396 -46.188 22.740 1.000 24.722 541 ASP C O 1
ATOM 14757 N N . ALA C 1 539 ? -34.749 -47.346 21.370 1.000 25.189 542 ALA C N 1
ATOM 14758 C CA . ALA C 1 539 ? -35.792 -47.512 22.403 1.000 25.376 542 ALA C CA 1
ATOM 14759 C C . ALA C 1 539 ? -35.200 -48.228 23.624 1.000 25.779 542 ALA C C 1
ATOM 14760 O O . ALA C 1 539 ? -35.631 -47.938 24.740 1.000 25.863 542 ALA C O 1
ATOM 14762 N N . ASN C 1 540 ? -34.267 -49.167 23.434 1.000 26.000 543 ASN C N 1
ATOM 14763 C CA . ASN C 1 540 ? -33.680 -49.925 24.571 1.000 26.893 543 ASN C CA 1
ATOM 14764 C C . ASN C 1 540 ? -32.845 -48.974 25.442 1.000 26.034 543 ASN C C 1
ATOM 14765 O O . ASN C 1 540 ? -32.704 -49.245 26.621 1.000 26.602 543 ASN C O 1
ATOM 14770 N N . LEU C 1 541 ? -32.362 -47.853 24.909 1.000 25.221 544 LEU C N 1
ATOM 14771 C CA . LEU C 1 541 ? -31.559 -46.885 25.708 1.000 24.913 544 LEU C CA 1
ATOM 14772 C C . LEU C 1 541 ? -32.437 -46.202 26.765 1.000 24.991 544 LEU C C 1
ATOM 14773 O O . LEU C 1 541 ? -31.849 -45.667 27.704 1.000 24.788 544 LEU C O 1
ATOM 14778 N N . LEU C 1 542 ? -33.772 -46.230 26.633 1.000 25.594 545 LEU C N 1
ATOM 14779 C CA . LEU C 1 542 ? -34.706 -45.720 27.675 1.000 26.186 545 LEU C CA 1
ATOM 14780 C C . LEU C 1 542 ? -34.598 -46.565 28.940 1.000 26.496 545 LEU C C 1
ATOM 14781 O O . LEU C 1 542 ? -34.861 -46.016 30.019 1.000 26.210 545 LEU C O 1
ATOM 14786 N N . ALA C 1 543 ? -34.237 -47.845 28.815 1.000 26.973 546 ALA C N 1
ATOM 14787 C CA . ALA C 1 543 ? -33.993 -48.712 29.990 1.000 27.426 546 ALA C CA 1
ATOM 14788 C C . ALA C 1 543 ? -32.596 -48.393 30.542 1.000 26.926 546 ALA C C 1
ATOM 14789 O O . ALA C 1 543 ? -32.482 -48.082 31.725 1.000 28.223 546 ALA C O 1
ATOM 14791 N N . TYR C 1 544 ? -31.555 -48.452 29.707 1.000 26.361 547 TYR C N 1
ATOM 14792 C CA . TYR C 1 544 ? -30.193 -48.072 30.140 1.000 25.772 547 TYR C CA 1
ATOM 14793 C C . TYR C 1 544 ? -29.554 -47.381 28.954 1.000 25.079 547 TYR C C 1
ATOM 14794 O O . TYR C 1 544 ? -29.527 -47.958 27.876 1.000 25.295 547 TYR C O 1
ATOM 14803 N N . PRO C 1 545 ? -28.953 -46.173 29.087 1.000 24.588 548 PRO C N 1
ATOM 14804 C CA . PRO C 1 545 ? -28.694 -45.503 30.366 1.000 24.848 548 PRO C CA 1
ATOM 14805 C C . PRO C 1 545 ? -29.776 -44.627 31.010 1.000 24.773 548 PRO C C 1
ATOM 14806 O O . PRO C 1 545 ? -29.594 -44.237 32.161 1.000 25.508 548 PRO C O 1
ATOM 14810 N N . LEU C 1 546 ? -30.859 -44.289 30.313 1.000 24.756 549 LEU C N 1
ATOM 14811 C CA . LEU C 1 546 ? -31.741 -43.201 30.812 1.000 24.519 549 LEU C CA 1
ATOM 14812 C C . LEU C 1 546 ? -32.471 -43.654 32.079 1.000 25.440 549 LEU C C 1
ATOM 14813 O O . LEU C 1 546 ? -32.735 -42.797 32.926 1.000 25.389 549 LEU C O 1
ATOM 14818 N N . LYS C 1 547 ? -32.794 -44.945 32.194 1.000 26.551 550 LYS C N 1
ATOM 14819 C CA . LYS C 1 547 ? -33.579 -45.513 33.323 1.000 27.830 550 LYS C CA 1
ATOM 14820 C C . LYS C 1 547 ? -34.952 -44.832 33.415 1.000 27.489 550 LYS C C 1
ATOM 14821 O O . LYS C 1 547 ? -35.507 -44.800 34.518 1.000 27.397 550 LYS C O 1
ATOM 14827 N N . LEU C 1 548 ? -35.507 -44.349 32.302 1.000 26.930 551 LEU C N 1
ATOM 14828 C CA . LEU C 1 548 ? -36.936 -43.944 32.203 1.000 27.245 551 LEU C CA 1
ATOM 14829 C C . LEU C 1 548 ? -37.823 -45.185 32.240 1.000 28.494 551 LEU C C 1
ATOM 14830 O O . LEU C 1 548 ? -38.938 -45.063 32.717 1.000 29.739 551 LEU C O 1
ATOM 14835 N N . ILE C 1 549 ? -37.320 -46.316 31.753 1.000 28.406 552 ILE C N 1
ATOM 14836 C CA . ILE C 1 549 ? -38.055 -47.607 31.797 1.000 29.672 552 ILE C CA 1
ATOM 14837 C C . ILE C 1 549 ? -37.364 -48.498 32.838 1.000 30.533 552 ILE C C 1
ATOM 14838 O O . ILE C 1 549 ? -36.213 -48.890 32.634 1.000 30.849 552 ILE C O 1
ATOM 14843 N N . THR C 1 550 ? -38.069 -48.773 33.936 1.000 31.823 553 THR C N 1
ATOM 14844 C CA . THR C 1 550 ? -37.565 -49.528 35.111 1.000 32.935 553 THR C CA 1
ATOM 14845 C C . THR C 1 550 ? -38.354 -50.833 35.251 1.000 34.217 553 THR C C 1
ATOM 14846 O O . THR C 1 550 ? -37.798 -51.776 35.854 1.000 35.493 553 THR C O 1
ATOM 14850 N N . ASP C 1 551 ? -39.589 -50.886 34.742 1.000 34.770 554 ASP C N 1
ATOM 14851 C CA . ASP C 1 551 ? -40.457 -52.091 34.856 1.000 36.340 554 ASP C CA 1
ATOM 14852 C C . ASP C 1 551 ? -39.778 -53.237 34.096 1.000 36.576 554 ASP C C 1
ATOM 14853 O O . ASP C 1 551 ? -39.607 -53.111 32.866 1.000 34.946 554 ASP C O 1
ATOM 14858 N N . LYS C 1 552 ? -39.387 -54.303 34.797 1.000 37.554 555 LYS C N 1
ATOM 14859 C CA . LYS C 1 552 ? -38.568 -55.412 34.234 1.000 38.478 555 LYS C CA 1
ATOM 14860 C C . LYS C 1 552 ? -39.308 -56.115 33.082 1.000 38.809 555 LYS C C 1
ATOM 14861 O O . LYS C 1 552 ? -38.618 -56.538 32.103 1.000 37.356 555 LYS C O 1
ATOM 14867 N N . GLU C 1 553 ? -40.645 -56.188 33.125 1.000 39.253 556 GLU C N 1
ATOM 14868 C CA . GLU C 1 553 ? -41.429 -56.803 32.015 1.000 40.258 556 GLU C CA 1
ATOM 14869 C C . GLU C 1 553 ? -41.364 -55.901 30.774 1.000 37.893 556 GLU C C 1
ATOM 14870 O O . GLU C 1 553 ? -41.253 -56.446 29.656 1.000 37.265 556 GLU C O 1
ATOM 14876 N N . GLN C 1 554 ? -41.419 -54.574 30.963 1.000 35.702 557 GLN C N 1
ATOM 14877 C CA . GLN C 1 554 ? -41.330 -53.614 29.830 1.000 34.688 557 GLN C CA 1
ATOM 14878 C C . GLN C 1 554 ? -39.923 -53.674 29.232 1.000 33.745 557 GLN C C 1
ATOM 14879 O O . GLN C 1 554 ? -39.806 -53.689 27.987 1.000 33.284 557 GLN C O 1
ATOM 14885 N N . ILE C 1 555 ? -38.895 -53.714 30.081 1.000 33.365 558 ILE C N 1
ATOM 14886 C CA . ILE C 1 555 ? -37.486 -53.835 29.612 1.000 33.026 558 ILE C CA 1
ATOM 14887 C C . ILE C 1 555 ? -37.384 -55.063 28.704 1.000 33.820 558 ILE C C 1
ATOM 14888 O O . ILE C 1 555 ? -36.822 -54.983 27.613 1.000 32.995 558 ILE C O 1
ATOM 14893 N N . GLU C 1 556 ? -37.947 -56.185 29.153 1.000 35.248 559 GLU C N 1
ATOM 14894 C CA . GLU C 1 556 ? -37.802 -57.494 28.465 1.000 37.721 559 GLU C CA 1
ATOM 14895 C C . GLU C 1 556 ? -38.585 -57.479 27.125 1.000 36.933 559 GLU C C 1
ATOM 14896 O O . GLU C 1 556 ? -38.048 -57.992 26.115 1.000 37.055 559 GLU C O 1
ATOM 14902 N N . ARG C 1 557 ? -39.816 -56.913 27.146 1.000 37.048 560 ARG C N 1
ATOM 14903 C CA . ARG C 1 557 ? -40.691 -56.799 25.944 1.000 38.268 560 ARG C CA 1
ATOM 14904 C C . ARG C 1 557 ? -39.924 -55.995 24.887 1.000 35.983 560 ARG C C 1
ATOM 14905 O O . ARG C 1 557 ? -39.944 -56.339 23.675 1.000 35.646 560 ARG C O 1
ATOM 14913 N N . ASP C 1 558 ? -39.230 -54.947 25.330 1.000 34.296 561 ASP C N 1
ATOM 14914 C CA . ASP C 1 558 ? -38.511 -54.069 24.390 1.000 32.893 561 ASP C CA 1
ATOM 14915 C C . ASP C 1 558 ? -37.280 -54.793 23.841 1.000 32.646 561 ASP C C 1
ATOM 14916 O O . ASP C 1 558 ? -37.005 -54.629 22.619 1.000 31.964 561 ASP C O 1
ATOM 14921 N N . LEU C 1 559 ? -36.539 -55.519 24.686 1.000 32.617 562 LEU C N 1
ATOM 14922 C CA . LEU C 1 559 ? -35.387 -56.353 24.246 1.000 33.577 562 LEU C CA 1
ATOM 14923 C C . LEU C 1 559 ? -35.871 -57.413 23.248 1.000 35.225 562 LEU C C 1
ATOM 14924 O O . LEU C 1 559 ? -35.228 -57.608 22.194 1.000 34.518 562 LEU C O 1
ATOM 14929 N N . LYS C 1 560 ? -36.974 -58.087 23.559 1.000 37.268 563 LYS C N 1
ATOM 14930 C CA . LYS C 1 560 ? -37.484 -59.176 22.697 1.000 40.109 563 LYS C CA 1
ATOM 14931 C C . LYS C 1 560 ? -37.778 -58.620 21.304 1.000 38.487 563 LYS C C 1
ATOM 14932 O O . LYS C 1 560 ? -37.383 -59.287 20.336 1.000 40.392 563 LYS C O 1
ATOM 14938 N N . TYR C 1 561 ? -38.405 -57.438 21.192 1.000 35.653 564 TYR C N 1
ATOM 14939 C CA . TYR C 1 561 ? -38.882 -56.915 19.887 1.000 34.748 564 TYR C CA 1
ATOM 14940 C C . TYR C 1 561 ? -37.702 -56.368 19.072 1.000 33.335 564 TYR C C 1
ATOM 14941 O O . TYR C 1 561 ? -37.662 -56.560 17.836 1.000 33.287 564 TYR C O 1
ATOM 14950 N N . TYR C 1 562 ? -36.784 -55.663 19.732 1.000 32.292 565 TYR C N 1
ATOM 14951 C CA . TYR C 1 562 ? -35.734 -54.909 19.018 1.000 31.091 565 TYR C CA 1
ATOM 14952 C C . TYR C 1 562 ? -34.439 -55.724 18.851 1.000 31.508 565 TYR C C 1
ATOM 14953 O O . TYR C 1 562 ? -33.702 -55.376 17.920 1.000 30.710 565 TYR C O 1
ATOM 14962 N N . GLN C 1 563 ? -34.153 -56.760 19.649 1.000 32.379 566 GLN C N 1
ATOM 14963 C CA . GLN C 1 563 ? -32.790 -57.363 19.640 1.000 32.711 566 GLN C CA 1
ATOM 14964 C C . GLN C 1 563 ? -32.478 -57.985 18.269 1.000 33.286 566 GLN C C 1
ATOM 14965 O O . GLN C 1 563 ? -31.313 -57.858 17.839 1.000 35.170 566 GLN C O 1
ATOM 14971 N N . THR C 1 564 ? -33.477 -58.444 17.512 1.000 33.109 567 THR C N 1
ATOM 14972 C CA . THR C 1 564 ? -33.257 -58.992 16.152 1.000 33.469 567 THR C CA 1
ATOM 14973 C C . THR C 1 564 ? -33.428 -57.946 15.050 1.000 32.883 567 THR C C 1
ATOM 14974 O O . THR C 1 564 ? -33.325 -58.315 13.873 1.000 33.656 567 THR C O 1
ATOM 14978 N N . LYS C 1 565 ? -33.601 -56.663 15.402 1.000 31.524 568 LYS C N 1
ATOM 14979 C CA . LYS C 1 565 ? -33.813 -55.583 14.402 1.000 30.949 568 LYS C CA 1
ATOM 14980 C C . LYS C 1 565 ? -32.479 -54.992 13.916 1.000 30.413 568 LYS C C 1
ATOM 14981 O O . LYS C 1 565 ? -32.523 -54.266 12.915 1.000 29.980 568 LYS C O 1
ATOM 14987 N N . ILE C 1 566 ? -31.358 -55.303 14.570 1.000 30.543 569 ILE C N 1
ATOM 14988 C CA . ILE C 1 566 ? -30.008 -54.767 14.206 1.000 30.315 569 ILE C CA 1
ATOM 14989 C C . ILE C 1 566 ? -29.357 -55.791 13.279 1.000 30.845 569 ILE C C 1
ATOM 14990 O O . ILE C 1 566 ? -29.010 -56.897 13.694 1.000 32.179 569 ILE C O 1
ATOM 14995 N N . PRO C 1 567 ? -29.217 -55.472 11.978 1.000 30.294 570 PRO C N 1
ATOM 14996 C CA . PRO C 1 567 ? -28.522 -56.374 11.060 1.000 30.525 570 PRO C CA 1
ATOM 14997 C C . PRO C 1 567 ? -27.076 -56.706 11.463 1.000 30.775 570 PRO C C 1
ATOM 14998 O O . PRO C 1 567 ? -26.440 -55.937 12.187 1.000 29.826 570 PRO C O 1
ATOM 15002 N N . GLN C 1 568 ? -26.530 -57.788 10.911 1.000 32.076 571 GLN C N 1
ATOM 15003 C CA . GLN C 1 568 ? -25.130 -58.210 11.162 1.000 32.744 571 GLN C CA 1
ATOM 15004 C C . GLN C 1 568 ? -24.160 -57.215 10.509 1.000 31.977 571 GLN C C 1
ATOM 15005 O O . GLN C 1 568 ? -23.111 -56.963 11.106 1.000 32.461 571 GLN C O 1
ATOM 15011 N N . SER C 1 569 ? -24.470 -56.709 9.314 1.000 32.237 572 SER C N 1
ATOM 15012 C CA . SER C 1 569 ? -23.547 -55.857 8.518 1.000 32.263 572 SER C CA 1
ATOM 15013 C C . SER C 1 569 ? -23.808 -54.363 8.728 1.000 31.083 572 SER C C 1
ATOM 15014 O O . SER C 1 569 ? -24.974 -53.936 8.743 1.000 30.612 572 SER C O 1
ATOM 15017 N N . ASP C 1 570 ? -22.721 -53.602 8.803 1.000 30.360 573 ASP C N 1
ATOM 15018 C CA . ASP C 1 570 ? -22.729 -52.115 8.700 1.000 29.381 573 ASP C CA 1
ATOM 15019 C C . ASP C 1 570 ? -23.503 -51.516 9.876 1.000 28.172 573 ASP C C 1
ATOM 15020 O O . ASP C 1 570 ? -24.116 -50.424 9.744 1.000 28.372 573 ASP C O 1
ATOM 15025 N N . THR C 1 571 ? -23.419 -52.156 11.035 1.000 27.180 574 THR C N 1
ATOM 15026 C CA . THR C 1 571 ? -24.059 -51.674 12.276 1.000 26.625 574 THR C CA 1
ATOM 15027 C C . THR C 1 571 ? -22.986 -51.503 13.336 1.000 26.070 574 THR C C 1
ATOM 15028 O O . THR C 1 571 ? -22.190 -52.401 13.577 1.000 26.631 574 THR C O 1
ATOM 15032 N N . PRO C 1 572 ? -22.868 -50.295 13.928 1.000 24.872 575 PRO C N 1
ATOM 15033 C CA . PRO C 1 572 ? -21.739 -50.011 14.806 1.000 23.962 575 PRO C CA 1
ATOM 15034 C C . PRO C 1 572 ? -21.878 -50.646 16.196 1.000 24.542 575 PRO C C 1
ATOM 15035 O O . PRO C 1 572 ? -22.981 -51.046 16.566 1.000 24.987 575 PRO C O 1
ATOM 15039 N N . ALA C 1 573 ? -20.775 -50.688 16.940 1.000 24.016 576 ALA C N 1
ATOM 15040 C CA . ALA C 1 573 ? -20.683 -51.318 18.271 1.000 24.505 576 ALA C CA 1
ATOM 15041 C C . ALA C 1 573 ? -21.270 -50.379 19.327 1.000 23.757 576 ALA C C 1
ATOM 15042 O O . ALA C 1 573 ? -20.527 -49.935 20.208 1.000 23.610 576 ALA C O 1
ATOM 15044 N N . MET C 1 574 ? -22.583 -50.156 19.248 1.000 24.020 577 MET C N 1
ATOM 15045 C CA . MET C 1 574 ? -23.352 -49.204 20.092 1.000 23.966 577 MET C CA 1
ATOM 15046 C C . MET C 1 574 ? -24.728 -49.812 20.394 1.000 24.660 577 MET C C 1
ATOM 15047 O O . MET C 1 574 ? -25.733 -49.083 20.383 1.000 24.466 577 MET C O 1
ATOM 15052 N N . THR C 1 575 ? -24.770 -51.128 20.627 1.000 25.889 578 THR C N 1
ATOM 15053 C CA . THR C 1 575 ? -26.035 -51.876 20.765 1.000 26.460 578 THR C CA 1
ATOM 15054 C C . THR C 1 575 ? -25.839 -53.027 21.748 1.000 26.648 578 THR C C 1
ATOM 15055 O O . THR C 1 575 ? -26.480 -53.036 22.814 1.000 26.570 578 THR C O 1
ATOM 15059 N N . GLN C 1 576 ? -24.997 -53.992 21.391 1.000 27.035 579 GLN C N 1
ATOM 15060 C CA . GLN C 1 576 ? -25.005 -55.311 22.060 1.000 28.381 579 GLN C CA 1
ATOM 15061 C C . GLN C 1 576 ? -24.508 -55.178 23.503 1.000 28.035 579 GLN C C 1
ATOM 15062 O O . GLN C 1 576 ? -24.915 -55.966 24.327 1.000 28.860 579 GLN C O 1
ATOM 15068 N N . ALA C 1 577 ? -23.656 -54.201 23.806 1.000 26.857 580 ALA C N 1
ATOM 15069 C CA . ALA C 1 577 ? -23.169 -53.967 25.177 1.000 26.868 580 ALA C CA 1
ATOM 15070 C C . ALA C 1 577 ? -24.352 -53.549 26.056 1.000 26.805 580 ALA C C 1
ATOM 15071 O O . ALA C 1 577 ? -24.395 -53.919 27.250 1.000 27.072 580 ALA C O 1
ATOM 15073 N N . ILE C 1 578 ? -25.288 -52.784 25.491 1.000 26.807 581 ILE C N 1
ATOM 15074 C CA . ILE C 1 578 ? -26.521 -52.344 26.209 1.000 27.054 581 ILE C CA 1
ATOM 15075 C C . ILE C 1 578 ? -27.398 -53.573 26.456 1.000 27.760 581 ILE C C 1
ATOM 15076 O O . ILE C 1 578 ? -27.858 -53.768 27.605 1.000 27.501 581 ILE C O 1
ATOM 15081 N N . PHE C 1 579 ? -27.597 -54.393 25.426 1.000 27.737 582 PHE C N 1
ATOM 15082 C CA . PHE C 1 579 ? -28.352 -55.661 25.566 1.000 28.945 582 PHE C CA 1
ATOM 15083 C C . PHE C 1 579 ? -27.724 -56.480 26.697 1.000 29.734 582 PHE C C 1
ATOM 15084 O O . PHE C 1 579 ? -28.485 -57.022 27.522 1.000 30.180 582 PHE C O 1
ATOM 15092 N N . SER C 1 580 ? -26.394 -56.603 26.734 1.000 29.472 583 SER C N 1
ATOM 15093 C CA . SER C 1 580 ? -25.660 -57.419 27.742 1.000 30.546 583 SER C CA 1
ATOM 15094 C C . SER C 1 580 ? -25.962 -56.890 29.147 1.000 30.665 583 SER C C 1
ATOM 15095 O O . SER C 1 580 ? -26.346 -57.664 30.061 1.000 31.319 583 SER C O 1
ATOM 15098 N N . LEU C 1 581 ? -25.784 -55.589 29.317 1.000 30.003 584 LEU C N 1
ATOM 15099 C CA . LEU C 1 581 ? -26.021 -54.897 30.606 1.000 30.194 584 LEU C CA 1
ATOM 15100 C C . LEU C 1 581 ? -27.470 -55.131 31.049 1.000 30.583 584 LEU C C 1
ATOM 15101 O O . LEU C 1 581 ? -27.682 -55.488 32.226 1.000 31.487 584 LEU C O 1
ATOM 15106 N N . LEU C 1 582 ? -28.439 -54.956 30.148 1.000 30.338 585 LEU C N 1
ATOM 15107 C CA . LEU C 1 582 ? -29.878 -55.079 30.507 1.000 30.840 585 LEU C CA 1
ATOM 15108 C C . LEU C 1 582 ? -30.173 -56.527 30.897 1.000 32.157 585 LEU C C 1
ATOM 15109 O O . LEU C 1 582 ? -30.866 -56.723 31.904 1.000 32.309 585 LEU C O 1
ATOM 15114 N N . TYR C 1 583 ? -29.605 -57.501 30.195 1.000 32.343 586 TYR C N 1
ATOM 15115 C CA . TYR C 1 583 ? -29.817 -58.926 30.564 1.000 33.994 586 TYR C CA 1
ATOM 15116 C C . TYR C 1 583 ? -29.119 -59.241 31.892 1.000 34.966 586 TYR C C 1
ATOM 15117 O O . TYR C 1 583 ? -29.716 -59.981 32.677 1.000 35.512 586 TYR C O 1
ATOM 15126 N N . SER C 1 584 ? -27.939 -58.685 32.185 1.000 35.278 587 SER C N 1
ATOM 15127 C CA . SER C 1 584 ? -27.291 -58.815 33.521 1.000 36.158 587 SER C CA 1
ATOM 15128 C C . SER C 1 584 ? -28.235 -58.279 34.601 1.000 36.564 587 SER C C 1
ATOM 15129 O O . SER C 1 584 ? -28.363 -58.929 35.654 1.000 37.305 587 SER C O 1
ATOM 15132 N N . ARG C 1 585 ? -28.902 -57.156 34.350 1.000 35.643 588 ARG C N 1
ATOM 15133 C CA . ARG C 1 585 ? -29.787 -56.490 35.339 1.000 36.398 588 ARG C CA 1
ATOM 15134 C C . ARG C 1 585 ? -31.043 -57.347 35.522 1.000 37.157 588 ARG C C 1
ATOM 15135 O O . ARG C 1 585 ? -31.595 -57.342 36.646 1.000 37.734 588 ARG C O 1
ATOM 15143 N N . LEU C 1 586 ? -31.458 -58.070 34.471 1.000 37.373 589 LEU C N 1
ATOM 15144 C CA . LEU C 1 586 ? -32.571 -59.067 34.520 1.000 38.739 589 LEU C CA 1
ATOM 15145 C C . LEU C 1 586 ? -32.091 -60.411 35.084 1.000 40.082 589 LEU C C 1
ATOM 15146 O O . LEU C 1 586 ? -32.927 -61.336 35.165 1.000 41.008 589 LEU C O 1
ATOM 15151 N N . GLU C 1 587 ? -30.820 -60.515 35.479 1.000 40.001 590 GLU C N 1
ATOM 15152 C CA . GLU C 1 587 ? -30.208 -61.729 36.079 1.000 41.543 590 GLU C CA 1
ATOM 15153 C C . GLU C 1 587 ? -30.332 -62.906 35.112 1.000 42.434 590 GLU C C 1
ATOM 15154 O O . GLU C 1 587 ? -30.604 -64.017 35.581 1.000 43.630 590 GLU C O 1
ATOM 15160 N N . ASP C 1 588 ? -30.098 -62.668 33.821 1.000 41.368 591 ASP C N 1
ATOM 15161 C CA . ASP C 1 588 ? -30.067 -63.696 32.745 1.000 42.380 591 ASP C CA 1
ATOM 15162 C C . ASP C 1 588 ? -28.626 -63.816 32.245 1.000 41.719 591 ASP C C 1
ATOM 15163 O O . ASP C 1 588 ? -28.245 -63.054 31.303 1.000 39.604 591 ASP C O 1
ATOM 15168 N N . SER C 1 589 ? -27.848 -64.689 32.887 1.000 42.553 592 SER C N 1
ATOM 15169 C CA . SER C 1 589 ? -26.389 -64.880 32.702 1.000 43.013 592 SER C CA 1
ATOM 15170 C C . SER C 1 589 ? -26.079 -65.303 31.259 1.000 43.153 592 SER C C 1
ATOM 15171 O O . SER C 1 589 ? -25.119 -64.759 30.674 1.000 41.395 592 SER C O 1
ATOM 15174 N N . ASP C 1 590 ? -26.846 -66.241 30.692 1.000 44.128 593 ASP C N 1
ATOM 15175 C CA . ASP C 1 590 ? -26.569 -66.788 29.333 1.000 44.985 593 ASP C CA 1
ATOM 15176 C C . ASP C 1 590 ? -26.750 -65.690 28.275 1.000 42.781 593 ASP C C 1
ATOM 15177 O O . ASP C 1 590 ? -25.857 -65.537 27.420 1.000 41.784 593 ASP C O 1
ATOM 15182 N N . GLN C 1 591 ? -27.876 -64.973 28.314 1.000 42.188 594 GLN C N 1
ATOM 15183 C CA . GLN C 1 591 ? -28.165 -63.863 27.362 1.000 40.599 594 GLN C CA 1
ATOM 15184 C C . GLN C 1 591 ? -27.175 -62.712 27.599 1.000 38.445 594 GLN C C 1
ATOM 15185 O O . GLN C 1 591 ? -26.671 -62.164 26.592 1.000 36.869 594 GLN C O 1
ATOM 15191 N N . ALA C 1 592 ? -26.871 -62.370 28.857 1.000 37.378 595 ALA C N 1
ATOM 15192 C CA . ALA C 1 592 ? -25.912 -61.273 29.140 1.000 36.074 595 ALA C CA 1
ATOM 15193 C C . ALA C 1 592 ? -24.555 -61.609 28.498 1.000 35.717 595 ALA C C 1
ATOM 15194 O O . ALA C 1 592 ? -23.973 -60.753 27.822 1.000 34.558 595 ALA C O 1
ATOM 15196 N N . TYR C 1 593 ? -24.068 -62.833 28.646 1.000 37.048 596 TYR C N 1
ATOM 15197 C CA . TYR C 1 593 ? -22.733 -63.245 28.153 1.000 37.513 596 TYR C CA 1
ATOM 15198 C C . TYR C 1 593 ? -22.757 -63.347 26.627 1.000 36.998 596 TYR C C 1
ATOM 15199 O O . TYR C 1 593 ? -21.765 -62.941 25.995 1.000 36.273 596 TYR C O 1
ATOM 15208 N N . HIS C 1 594 ? -23.842 -63.865 26.040 1.000 37.432 597 HIS C N 1
ATOM 15209 C CA . HIS C 1 594 ? -24.019 -63.935 24.564 1.000 37.630 597 HIS C CA 1
ATOM 15210 C C . HIS C 1 594 ? -23.779 -62.540 23.974 1.000 35.692 597 HIS C C 1
ATOM 15211 O O . HIS C 1 594 ? -22.965 -62.386 23.039 1.000 35.348 597 HIS C O 1
ATOM 15218 N N . TRP C 1 595 ? -24.471 -61.555 24.521 1.000 34.474 598 TRP C N 1
ATOM 15219 C CA . TRP C 1 595 ? -24.451 -60.187 23.958 1.000 33.197 598 TRP C CA 1
ATOM 15220 C C . TRP C 1 595 ? -23.114 -59.495 24.265 1.000 32.871 598 TRP C C 1
ATOM 15221 O O . TRP C 1 595 ? -22.680 -58.697 23.411 1.000 31.283 598 TRP C O 1
ATOM 15232 N N . PHE C 1 596 ? -22.484 -59.763 25.414 1.000 33.007 599 PHE C N 1
ATOM 15233 C CA . PHE C 1 596 ? -21.122 -59.275 25.770 1.000 32.714 599 PHE C CA 1
ATOM 15234 C C . PHE C 1 596 ? -20.118 -59.687 24.686 1.000 33.073 599 PHE C C 1
ATOM 15235 O O . PHE C 1 596 ? -19.426 -58.819 24.157 1.000 32.523 599 PHE C O 1
ATOM 15243 N N . LYS C 1 597 ? -20.040 -60.987 24.374 1.000 34.012 600 LYS C N 1
ATOM 15244 C CA . LYS C 1 597 ? -19.140 -61.486 23.308 1.000 34.658 600 LYS C CA 1
ATOM 15245 C C . LYS C 1 597 ? -19.516 -60.847 21.974 1.000 33.876 600 LYS C C 1
ATOM 15246 O O . LYS C 1 597 ? -18.582 -60.387 21.261 1.000 33.643 600 LYS C O 1
ATOM 15252 N N . ASP C 1 598 ? -20.809 -60.790 21.642 1.000 33.331 601 ASP C N 1
ATOM 15253 C CA . ASP C 1 598 ? -21.250 -60.306 20.303 1.000 32.775 601 ASP C CA 1
ATOM 15254 C C . ASP C 1 598 ? -20.890 -58.827 20.136 1.000 31.070 601 ASP C C 1
ATOM 15255 O O . ASP C 1 598 ? -20.737 -58.382 18.995 1.000 30.633 601 ASP C O 1
ATOM 15260 N N . ALA C 1 599 ? -20.773 -58.113 21.247 1.000 30.088 602 ALA C N 1
ATOM 15261 C CA . ALA C 1 599 ? -20.562 -56.644 21.248 1.000 28.956 602 ALA C CA 1
ATOM 15262 C C . ALA C 1 599 ? -19.212 -56.297 20.639 1.000 29.168 602 ALA C C 1
ATOM 15263 O O . ALA C 1 599 ? -19.124 -55.186 20.110 1.000 28.275 602 ALA C O 1
ATOM 15265 N N . TYR C 1 600 ? -18.192 -57.163 20.719 1.000 29.517 603 TYR C N 1
ATOM 15266 C CA . TYR C 1 600 ? -16.834 -56.765 20.252 1.000 29.911 603 TYR C CA 1
ATOM 15267 C C . TYR C 1 600 ? -16.042 -57.901 19.591 1.000 30.262 603 TYR C C 1
ATOM 15268 O O . TYR C 1 600 ? -15.203 -57.572 18.751 1.000 30.201 603 TYR C O 1
ATOM 15277 N N . GLN C 1 601 ? -16.290 -59.183 19.892 1.000 31.804 604 GLN C N 1
ATOM 15278 C CA . GLN C 1 601 ? -15.432 -60.265 19.346 1.000 33.452 604 GLN C CA 1
ATOM 15279 C C . GLN C 1 601 ? -15.564 -60.356 17.824 1.000 33.069 604 GLN C C 1
ATOM 15280 O O . GLN C 1 601 ? -14.562 -60.613 17.139 1.000 34.563 604 GLN C O 1
ATOM 15286 N N . PRO C 1 602 ? -16.753 -60.129 17.218 1.000 32.563 605 PRO C N 1
ATOM 15287 C CA . PRO C 1 602 ? -16.856 -60.121 15.758 1.000 32.474 605 PRO C CA 1
ATOM 15288 C C . PRO C 1 602 ? -16.248 -58.886 15.090 1.000 31.140 605 PRO C C 1
ATOM 15289 O O . PRO C 1 602 ? -16.215 -58.864 13.888 1.000 31.613 605 PRO C O 1
ATOM 15293 N N . ASN C 1 603 ? -15.731 -57.946 15.884 1.000 30.138 606 ASN C N 1
ATOM 15294 C CA . ASN C 1 603 ? -15.223 -56.639 15.386 1.000 28.963 606 ASN C CA 1
ATOM 15295 C C . ASN C 1 603 ? -13.700 -56.591 15.494 1.000 29.014 606 ASN C C 1
ATOM 15296 O O . ASN C 1 603 ? -13.124 -55.564 15.206 1.000 28.184 606 ASN C O 1
ATOM 15301 N N . LEU C 1 604 ? -13.039 -57.673 15.883 1.000 29.788 607 LEU C N 1
ATOM 15302 C CA . LEU C 1 604 ? -11.593 -57.633 16.206 1.000 30.094 607 LEU C CA 1
ATOM 15303 C C . LEU C 1 604 ? -10.739 -57.688 14.929 1.000 30.390 607 LEU C C 1
ATOM 15304 O O . LEU C 1 604 ? -11.159 -58.291 13.913 1.000 31.676 607 LEU C O 1
ATOM 15309 N N . ASN C 1 605 ? -9.568 -57.052 14.972 1.000 29.462 608 ASN C N 1
ATOM 15310 C CA . ASN C 1 605 ? -8.559 -57.066 13.883 1.000 29.976 608 ASN C CA 1
ATOM 15311 C C . ASN C 1 605 ? -7.228 -57.565 14.427 1.000 30.441 608 ASN C C 1
ATOM 15312 O O . ASN C 1 605 ? -6.823 -57.190 15.527 1.000 30.570 608 ASN C O 1
ATOM 15317 N N . PRO C 1 606 ? -6.493 -58.400 13.655 1.000 30.718 609 PRO C N 1
ATOM 15318 C CA . PRO C 1 606 ? -5.199 -58.912 14.095 1.000 30.842 609 PRO C CA 1
ATOM 15319 C C . PRO C 1 606 ? -4.071 -57.909 13.849 1.000 30.020 609 PRO C C 1
ATOM 15320 O O . PRO C 1 606 ? -4.213 -56.965 13.059 1.000 29.305 609 PRO C O 1
ATOM 15324 N N . PRO C 1 607 ? -2.894 -58.090 14.492 1.000 29.937 610 PRO C N 1
ATOM 15325 C CA . PRO C 1 607 ? -2.651 -59.201 15.422 1.000 31.037 610 PRO C CA 1
ATOM 15326 C C . PRO C 1 607 ? -2.873 -58.906 16.918 1.000 30.861 610 PRO C C 1
ATOM 15327 O O . PRO C 1 607 ? -2.584 -59.773 17.725 1.000 32.036 610 PRO C O 1
ATOM 15331 N N . PHE C 1 608 ? -3.363 -57.705 17.271 1.000 29.827 611 PHE C N 1
ATOM 15332 C CA . PHE C 1 608 ? -3.454 -57.204 18.670 1.000 29.635 611 PHE C CA 1
ATOM 15333 C C . PHE C 1 608 ? -4.907 -57.163 19.169 1.000 29.812 611 PHE C C 1
ATOM 15334 O O . PHE C 1 608 ? -5.100 -56.669 20.287 1.000 29.604 611 PHE C O 1
ATOM 15342 N N . ARG C 1 609 ? -5.880 -57.705 18.425 1.000 29.853 612 ARG C N 1
ATOM 15343 C CA . ARG C 1 609 ? -7.313 -57.724 18.836 1.000 29.611 612 ARG C CA 1
ATOM 15344 C C . ARG C 1 609 ? -7.780 -56.279 19.084 1.000 28.199 612 ARG C C 1
ATOM 15345 O O . ARG C 1 609 ? -8.510 -56.015 20.047 1.000 28.222 612 ARG C O 1
ATOM 15353 N N . VAL C 1 610 ? -7.375 -55.361 18.217 1.000 27.444 613 VAL C N 1
ATOM 15354 C CA . VAL C 1 610 ? -8.006 -54.018 18.201 1.000 26.282 613 VAL C CA 1
ATOM 15355 C C . VAL C 1 610 ? -9.450 -54.134 17.704 1.000 26.492 613 VAL C C 1
ATOM 15356 O O . VAL C 1 610 ? -9.793 -55.100 17.027 1.000 27.317 613 VAL C O 1
ATOM 15360 N N . ILE C 1 611 ? -10.284 -53.157 18.042 1.000 25.431 614 ILE C N 1
ATOM 15361 C CA . ILE C 1 611 ? -11.753 -53.182 17.807 1.000 25.885 614 ILE C CA 1
ATOM 15362 C C . ILE C 1 611 ? -12.093 -52.257 16.646 1.000 25.062 614 ILE C C 1
ATOM 15363 O O . ILE C 1 611 ? -11.818 -51.016 16.745 1.000 23.865 614 ILE C O 1
ATOM 15368 N N . SER C 1 612 ? -12.712 -52.794 15.602 1.000 25.155 615 SER C N 1
ATOM 15369 C CA . SER C 1 612 ? -13.338 -52.016 14.505 1.000 25.002 615 SER C CA 1
ATOM 15370 C C . SER C 1 612 ? -14.768 -51.586 14.872 1.000 24.633 615 SER C C 1
ATOM 15371 O O . SER C 1 612 ? -15.381 -52.109 15.812 1.000 25.008 615 SER C O 1
ATOM 15374 N N . GLU C 1 613 ? -15.279 -50.603 14.141 1.000 24.243 616 GLU C N 1
ATOM 15375 C CA . GLU C 1 613 ? -16.605 -50.000 14.373 1.000 24.083 616 GLU C CA 1
ATOM 15376 C C . GLU C 1 613 ? -17.727 -51.029 14.218 1.000 24.752 616 GLU C C 1
ATOM 15377 O O . GLU C 1 613 ? -18.627 -51.030 15.069 1.000 24.159 616 GLU C O 1
ATOM 15383 N N . CYS C 1 614 ? -17.674 -51.818 13.151 1.000 26.058 617 CYS C N 1
ATOM 15384 C CA . CYS C 1 614 ? -18.732 -52.789 12.779 1.000 26.387 617 CYS C CA 1
ATOM 15385 C C . CYS C 1 614 ? -18.157 -54.205 12.728 1.000 27.549 617 CYS C C 1
ATOM 15386 O O . CYS C 1 614 ? -16.930 -54.388 12.712 1.000 27.205 617 CYS C O 1
ATOM 15389 N N . LYS C 1 615 ? -19.060 -55.165 12.744 1.000 28.041 618 LYS C N 1
ATOM 15390 C CA . LYS C 1 615 ? -18.706 -56.593 12.608 1.000 29.137 618 LYS C CA 1
ATOM 15391 C C . LYS C 1 615 ? -17.924 -56.793 11.306 1.000 29.328 618 LYS C C 1
ATOM 15392 O O . LYS C 1 615 ? -18.386 -56.340 10.243 1.000 29.718 618 LYS C O 1
ATOM 15398 N N . GLY C 1 616 ? -16.744 -57.398 11.395 1.000 29.752 619 GLY C N 1
ATOM 15399 C CA . GLY C 1 616 ? -15.902 -57.651 10.212 1.000 30.358 619 GLY C CA 1
ATOM 15400 C C . GLY C 1 616 ? -15.281 -56.389 9.649 1.000 29.673 619 GLY C C 1
ATOM 15401 O O . GLY C 1 616 ? -14.732 -56.446 8.541 1.000 30.916 619 GLY C O 1
ATOM 15402 N N . GLY C 1 617 ? -15.352 -55.276 10.379 1.000 28.769 620 GLY C N 1
ATOM 15403 C CA . GLY C 1 617 ? -14.816 -53.980 9.928 1.000 28.321 620 GLY C CA 1
ATOM 15404 C C . GLY C 1 617 ? -13.305 -53.971 9.951 1.000 28.546 620 GLY C C 1
ATOM 15405 O O . GLY C 1 617 ? -12.688 -54.885 10.505 1.000 28.919 620 GLY C O 1
ATOM 15406 N N . THR C 1 618 ? -12.716 -52.928 9.383 1.000 27.575 621 THR C N 1
ATOM 15407 C CA . THR C 1 618 ? -11.253 -52.764 9.236 1.000 27.691 621 THR C CA 1
ATOM 15408 C C . THR C 1 618 ? -10.882 -51.299 9.487 1.000 26.202 621 THR C C 1
ATOM 15409 O O . THR C 1 618 ? -10.038 -50.782 8.778 1.000 26.398 621 THR C O 1
ATOM 15413 N N . ASN C 1 619 ? -11.481 -50.668 10.493 1.000 25.001 622 ASN C N 1
ATOM 15414 C CA . ASN C 1 619 ? -11.222 -49.241 10.825 1.000 23.697 622 ASN C CA 1
ATOM 15415 C C . ASN C 1 619 ? -11.007 -49.063 12.323 1.000 23.079 622 ASN C C 1
ATOM 15416 O O . ASN C 1 619 ? -11.632 -48.210 12.957 1.000 23.283 622 ASN C O 1
ATOM 15421 N N . PRO C 1 620 ? -10.100 -49.837 12.960 1.000 22.963 623 PRO C N 1
ATOM 15422 C CA . PRO C 1 620 ? -9.866 -49.673 14.395 1.000 22.587 623 PRO C CA 1
ATOM 15423 C C . PRO C 1 620 ? -9.184 -48.326 14.658 1.000 22.057 623 PRO C C 1
ATOM 15424 O O . PRO C 1 620 ? -8.653 -47.727 13.731 1.000 22.429 623 PRO C O 1
ATOM 15428 N N . TYR C 1 621 ? -9.135 -47.874 15.911 1.000 21.790 624 TYR C N 1
ATOM 15429 C CA . TYR C 1 621 ? -9.684 -48.497 17.102 1.000 22.187 624 TYR C CA 1
ATOM 15430 C C . TYR C 1 621 ? -10.939 -47.742 17.543 1.000 22.078 624 TYR C C 1
ATOM 15431 O O . TYR C 1 621 ? -10.864 -46.514 17.776 1.000 21.876 624 TYR C O 1
ATOM 15440 N N . PHE C 1 622 ? -12.075 -48.417 17.624 1.000 22.402 625 PHE C N 1
ATOM 15441 C CA . PHE C 1 622 ? -13.389 -47.804 17.932 1.000 21.962 625 PHE C CA 1
ATOM 15442 C C . PHE C 1 622 ? -13.533 -47.761 19.454 1.000 22.185 625 PHE C C 1
ATOM 15443 O O . PHE C 1 622 ? -14.104 -48.681 20.060 1.000 22.618 625 PHE C O 1
ATOM 15451 N N A SER C 1 623 ? -12.975 -46.707 20.044 0.500 21.413 626 SER C N 1
ATOM 15452 N N B SER C 1 623 ? -12.992 -46.719 20.093 0.500 21.457 626 SER C N 1
ATOM 15453 C CA A SER C 1 623 ? -12.960 -46.428 21.498 0.500 21.598 626 SER C CA 1
ATOM 15454 C CA B SER C 1 623 ? -12.987 -46.585 21.573 0.500 21.776 626 SER C CA 1
ATOM 15455 C C A SER C 1 623 ? -14.387 -46.392 22.063 0.500 21.579 626 SER C C 1
ATOM 15456 C C B SER C 1 623 ? -14.416 -46.393 22.102 0.500 21.618 626 SER C C 1
ATOM 15457 O O A SER C 1 623 ? -14.580 -46.783 23.234 0.500 21.919 626 SER C O 1
ATOM 15458 O O B SER C 1 623 ? -14.650 -46.713 23.289 0.500 21.859 626 SER C O 1
ATOM 15463 N N . THR C 1 624 ? -15.351 -45.909 21.275 1.000 21.419 627 THR C N 1
ATOM 15464 C CA . THR C 1 624 ? -16.793 -45.890 21.636 1.000 21.242 627 THR C CA 1
ATOM 15465 C C . THR C 1 624 ? -17.251 -47.317 21.993 1.000 21.880 627 THR C C 1
ATOM 15466 O O . THR C 1 624 ? -17.942 -47.523 22.997 1.000 21.844 627 THR C O 1
ATOM 15470 N N . GLY C 1 625 ? -16.849 -48.266 21.166 1.000 22.515 628 GLY C N 1
ATOM 15471 C CA . GLY C 1 625 ? -17.214 -49.678 21.359 1.000 23.393 628 GLY C CA 1
ATOM 15472 C C . GLY C 1 625 ? -16.687 -50.181 22.688 1.000 23.750 628 GLY C C 1
ATOM 15473 O O . GLY C 1 625 ? -17.465 -50.818 23.452 1.000 24.290 628 GLY C O 1
ATOM 15474 N N . ALA C 1 626 ? -15.400 -49.948 22.957 1.000 23.272 629 ALA C N 1
ATOM 15475 C CA . ALA C 1 626 ? -14.741 -50.278 24.247 1.000 24.018 629 ALA C CA 1
ATOM 15476 C C . ALA C 1 626 ? -15.527 -49.645 25.398 1.000 23.778 629 ALA C C 1
ATOM 15477 O O . ALA C 1 626 ? -15.786 -50.309 26.418 1.000 24.747 629 ALA C O 1
ATOM 15479 N N . GLY C 1 627 ? -15.914 -48.377 25.267 1.000 23.092 630 GLY C N 1
ATOM 15480 C CA . GLY C 1 627 ? -16.659 -47.719 26.344 1.000 22.958 630 GLY C CA 1
ATOM 15481 C C . GLY C 1 627 ? -17.956 -48.436 26.643 1.000 23.311 630 GLY C C 1
ATOM 15482 O O . GLY C 1 627 ? -18.284 -48.639 27.843 1.000 23.413 630 GLY C O 1
ATOM 15483 N N . GLY C 1 628 ? -18.711 -48.802 25.616 1.000 23.662 631 GLY C N 1
ATOM 15484 C CA . GLY C 1 628 ? -19.973 -49.542 25.832 1.000 23.943 631 GLY C CA 1
ATOM 15485 C C . GLY C 1 628 ? -19.722 -50.883 26.505 1.000 24.952 631 GLY C C 1
ATOM 15486 O O . GLY C 1 628 ? -20.393 -51.214 27.493 1.000 25.308 631 GLY C O 1
ATOM 15487 N N . VAL C 1 629 ? -18.730 -51.624 26.030 1.000 25.092 632 VAL C N 1
ATOM 15488 C CA . VAL C 1 629 ? -18.432 -52.953 26.629 1.000 26.080 632 VAL C CA 1
ATOM 15489 C C . VAL C 1 629 ? -18.027 -52.779 28.096 1.000 26.345 632 VAL C C 1
ATOM 15490 O O . VAL C 1 629 ? -18.477 -53.579 28.920 1.000 26.948 632 VAL C O 1
ATOM 15494 N N . LEU C 1 630 ? -17.223 -51.760 28.419 1.000 25.411 633 LEU C N 1
ATOM 15495 C CA . LEU C 1 630 ? -16.783 -51.534 29.812 1.000 25.674 633 LEU C CA 1
ATOM 15496 C C . LEU C 1 630 ? -18.008 -51.243 30.671 1.000 25.370 633 LEU C C 1
ATOM 15497 O O . LEU C 1 630 ? -18.016 -51.669 31.833 1.000 25.539 633 LEU C O 1
ATOM 15502 N N . GLN C 1 631 ? -19.028 -50.564 30.133 1.000 24.731 634 GLN C N 1
ATOM 15503 C CA . GLN C 1 631 ? -20.303 -50.415 30.874 1.000 25.203 634 GLN C CA 1
ATOM 15504 C C . GLN C 1 631 ? -20.967 -51.784 31.072 1.000 26.144 634 GLN C C 1
ATOM 15505 O O . GLN C 1 631 ? -21.431 -52.051 32.189 1.000 26.797 634 GLN C O 1
ATOM 15511 N N . ALA C 1 632 ? -21.017 -52.627 30.050 1.000 26.616 635 ALA C N 1
ATOM 15512 C CA . ALA C 1 632 ? -21.593 -53.986 30.212 1.000 27.587 635 ALA C CA 1
ATOM 15513 C C . ALA C 1 632 ? -20.874 -54.697 31.364 1.000 28.504 635 ALA C C 1
ATOM 15514 O O . ALA C 1 632 ? -21.551 -55.487 32.068 1.000 29.089 635 ALA C O 1
ATOM 15516 N N . VAL C 1 633 ? -19.559 -54.516 31.526 1.000 28.249 636 VAL C N 1
ATOM 15517 C CA . VAL C 1 633 ? -18.756 -55.209 32.585 1.000 29.305 636 VAL C CA 1
ATOM 15518 C C . VAL C 1 633 ? -18.989 -54.541 33.943 1.000 29.361 636 VAL C C 1
ATOM 15519 O O . VAL C 1 633 ? -19.211 -55.255 34.938 1.000 30.163 636 VAL C O 1
ATOM 15523 N N . ILE C 1 634 ? -18.916 -53.215 34.020 1.000 28.792 637 ILE C N 1
ATOM 15524 C CA . ILE C 1 634 ? -18.914 -52.507 35.327 1.000 29.199 637 ILE C CA 1
ATOM 15525 C C . ILE C 1 634 ? -20.354 -52.352 35.827 1.000 29.431 637 ILE C C 1
ATOM 15526 O O . ILE C 1 634 ? -20.605 -52.659 37.004 1.000 30.029 637 ILE C O 1
ATOM 15531 N N . MET C 1 635 ? -21.248 -51.834 34.984 1.000 29.118 638 MET C N 1
ATOM 15532 C CA . MET C 1 635 ? -22.664 -51.547 35.340 1.000 29.784 638 MET C CA 1
ATOM 15533 C C . MET C 1 635 ? -23.537 -52.786 35.152 1.000 30.545 638 MET C C 1
ATOM 15534 O O . MET C 1 635 ? -24.544 -52.886 35.855 1.000 32.477 638 MET C O 1
ATOM 15539 N N . GLY C 1 636 ? -23.146 -53.713 34.273 1.000 30.291 639 GLY C N 1
ATOM 15540 C CA . GLY C 1 636 ? -23.905 -54.955 34.027 1.000 31.025 639 GLY C CA 1
ATOM 15541 C C . GLY C 1 636 ? -23.444 -56.066 34.946 1.000 31.650 639 GLY C C 1
ATOM 15542 O O . GLY C 1 636 ? -24.120 -56.318 35.974 1.000 32.164 639 GLY C O 1
ATOM 15543 N N . PHE C 1 637 ? -22.311 -56.697 34.640 1.000 31.484 640 PHE C N 1
ATOM 15544 C CA . PHE C 1 637 ? -21.805 -57.842 35.435 1.000 32.782 640 PHE C CA 1
ATOM 15545 C C . PHE C 1 637 ? -21.526 -57.369 36.867 1.000 32.912 640 PHE C C 1
ATOM 15546 O O . PHE C 1 637 ? -21.865 -58.115 37.794 1.000 34.446 640 PHE C O 1
ATOM 15554 N N . GLY C 1 638 ? -20.992 -56.151 37.045 1.000 32.268 641 GLY C N 1
ATOM 15555 C CA . GLY C 1 638 ? -20.625 -55.627 38.374 1.000 32.316 641 GLY C CA 1
ATOM 15556 C C . GLY C 1 638 ? -21.807 -55.016 39.098 1.000 32.424 641 GLY C C 1
ATOM 15557 O O . GLY C 1 638 ? -21.697 -54.826 40.307 1.000 33.264 641 GLY C O 1
ATOM 15558 N N . GLY C 1 639 ? -22.908 -54.759 38.393 1.000 32.421 642 GLY C N 1
ATOM 15559 C CA . GLY C 1 639 ? -24.157 -54.186 38.930 1.000 32.915 642 GLY C CA 1
ATOM 15560 C C . GLY C 1 639 ? -24.017 -52.745 39.411 1.000 32.423 642 GLY C C 1
ATOM 15561 O O . GLY C 1 639 ? -24.894 -52.281 40.162 1.000 32.810 642 GLY C O 1
ATOM 15562 N N . LEU C 1 640 ? -22.950 -52.049 39.034 1.000 31.773 643 LEU C N 1
ATOM 15563 C CA . LEU C 1 640 ? -22.670 -50.701 39.584 1.000 31.453 643 LEU C CA 1
ATOM 15564 C C . LEU C 1 640 ? -23.536 -49.695 38.839 1.000 30.952 643 LEU C C 1
ATOM 15565 O O . LEU C 1 640 ? -23.789 -49.870 37.629 1.000 30.903 643 LEU C O 1
ATOM 15570 N N . ASP C 1 641 ? -24.032 -48.698 39.561 1.000 31.052 644 ASP C N 1
ATOM 15571 C CA . ASP C 1 641 ? -25.081 -47.809 39.024 1.000 31.170 644 ASP C CA 1
ATOM 15572 C C . ASP C 1 641 ? -24.891 -46.419 39.626 1.000 30.212 644 ASP C C 1
ATOM 15573 O O . ASP C 1 641 ? -24.532 -46.315 40.817 1.000 29.819 644 ASP C O 1
ATOM 15578 N N . ILE C 1 642 ? -25.152 -45.398 38.821 1.000 29.129 645 ILE C N 1
ATOM 15579 C CA . ILE C 1 642 ? -25.190 -43.991 39.300 1.000 29.376 645 ILE C CA 1
ATOM 15580 C C . ILE C 1 642 ? -26.552 -43.758 39.951 1.000 29.705 645 ILE C C 1
ATOM 15581 O O . ILE C 1 642 ? -27.557 -43.705 39.230 1.000 29.868 645 ILE C O 1
ATOM 15586 N N . ASP C 1 643 ? -26.545 -43.609 41.269 1.000 30.645 646 ASP C N 1
ATOM 15587 C CA . ASP C 1 643 ? -27.742 -43.434 42.126 1.000 31.543 646 ASP C CA 1
ATOM 15588 C C . ASP C 1 643 ? -28.334 -42.062 41.826 1.000 30.517 646 ASP C C 1
ATOM 15589 O O . ASP C 1 643 ? -27.562 -41.098 41.917 1.000 29.438 646 ASP C O 1
ATOM 15594 N N . ALA C 1 644 ? -29.628 -41.990 41.486 1.000 30.692 647 ALA C N 1
ATOM 15595 C CA . ALA C 1 644 ? -30.367 -40.729 41.221 1.000 29.917 647 ALA C CA 1
ATOM 15596 C C . ALA C 1 644 ? -30.203 -39.750 42.385 1.000 29.844 647 ALA C C 1
ATOM 15597 O O . ALA C 1 644 ? -30.283 -38.536 42.140 1.000 29.431 647 ALA C O 1
ATOM 15599 N N . ALA C 1 645 ? -30.001 -40.241 43.612 1.000 30.917 648 ALA C N 1
ATOM 15600 C CA . ALA C 1 645 ? -29.838 -39.414 44.822 1.000 31.239 648 ALA C CA 1
ATOM 15601 C C . ALA C 1 645 ? -28.377 -39.029 45.071 1.000 31.371 648 ALA C C 1
ATOM 15602 O O . ALA C 1 645 ? -28.145 -38.288 46.057 1.000 32.911 648 ALA C O 1
ATOM 15604 N N . GLY C 1 646 ? -27.428 -39.520 44.278 1.000 30.761 649 GLY C N 1
ATOM 15605 C CA . GLY C 1 646 ? -25.995 -39.283 44.529 1.000 30.377 649 GLY C CA 1
ATOM 15606 C C . GLY C 1 646 ? -25.217 -40.549 44.826 1.000 30.637 649 GLY C C 1
ATOM 15607 O O . GLY C 1 646 ? -25.725 -41.412 45.558 1.000 31.509 649 GLY C O 1
ATOM 15608 N N . GLY C 1 647 ? -24.006 -40.640 44.273 1.000 30.605 650 GLY C N 1
ATOM 15609 C CA . GLY C 1 647 ? -23.032 -41.701 44.581 1.000 31.300 650 GLY C CA 1
ATOM 15610 C C . GLY C 1 647 ? -23.246 -42.920 43.718 1.000 31.936 650 GLY C C 1
ATOM 15611 O O . GLY C 1 647 ? -24.106 -42.892 42.816 1.000 32.692 650 GLY C O 1
ATOM 15612 N N . ILE C 1 648 ? -22.436 -43.945 43.964 1.000 32.838 651 ILE C N 1
ATOM 15613 C CA . ILE C 1 648 ? -22.464 -45.238 43.236 1.000 32.885 651 ILE C CA 1
ATOM 15614 C C . ILE C 1 648 ? -23.166 -46.247 44.136 1.000 33.801 651 ILE C C 1
ATOM 15615 O O . ILE C 1 648 ? -22.827 -46.295 45.320 1.000 35.257 651 ILE C O 1
ATOM 15620 N N . LYS C 1 649 ? -24.143 -46.963 43.591 1.000 33.978 652 LYS C N 1
ATOM 15621 C CA . LYS C 1 649 ? -24.835 -48.066 44.306 1.000 36.006 652 LYS C CA 1
ATOM 15622 C C . LYS C 1 649 ? -24.653 -49.346 43.497 1.000 35.765 652 LYS C C 1
ATOM 15623 O O . LYS C 1 649 ? -24.189 -49.289 42.351 1.000 34.188 652 LYS C O 1
ATOM 15629 N N . GLN C 1 650 ? -24.984 -50.480 44.092 1.000 36.464 653 GLN C N 1
ATOM 15630 C CA . GLN C 1 650 ? -24.879 -51.785 43.405 1.000 37.467 653 GLN C CA 1
ATOM 15631 C C . GLN C 1 650 ? -26.279 -52.392 43.340 1.000 37.539 653 GLN C C 1
ATOM 15632 O O . GLN C 1 650 ? -26.916 -52.476 44.391 1.000 38.588 653 GLN C O 1
ATOM 15638 N N . VAL C 1 651 ? -26.735 -52.774 42.146 1.000 37.153 654 VAL C N 1
ATOM 15639 C CA . VAL C 1 651 ? -28.031 -53.482 41.929 1.000 38.216 654 VAL C CA 1
ATOM 15640 C C . VAL C 1 651 ? -27.739 -54.961 41.646 1.000 39.210 654 VAL C C 1
ATOM 15641 O O . VAL C 1 651 ? -26.556 -55.331 41.401 1.000 38.485 654 VAL C O 1
ATOM 15645 N N . LYS C 1 652 ? -28.782 -55.786 41.645 1.000 40.335 655 LYS C N 1
ATOM 15646 C CA . LYS C 1 652 ? -28.652 -57.235 41.363 1.000 42.384 655 LYS C CA 1
ATOM 15647 C C . LYS C 1 652 ? -28.018 -57.420 39.983 1.000 40.989 655 LYS C C 1
ATOM 15648 O O . LYS C 1 652 ? -28.324 -56.621 39.060 1.000 40.432 655 LYS C O 1
ATOM 15654 N N . SER C 1 653 ? -27.100 -58.376 39.872 1.000 40.845 656 SER C N 1
ATOM 15655 C CA . SER C 1 653 ? -26.424 -58.746 38.607 1.000 40.301 656 SER C CA 1
ATOM 15656 C C . SER C 1 653 ? -26.044 -60.225 38.603 1.000 40.941 656 SER C C 1
ATOM 15657 O O . SER C 1 653 ? -26.096 -60.874 39.661 1.000 41.131 656 SER C O 1
ATOM 15660 N N . VAL C 1 654 ? -25.624 -60.717 37.444 1.000 40.547 657 VAL C N 1
ATOM 15661 C CA . VAL C 1 654 ? -25.063 -62.088 37.311 1.000 41.617 657 VAL C CA 1
ATOM 15662 C C . VAL C 1 654 ? -23.723 -61.976 36.585 1.000 40.623 657 VAL C C 1
ATOM 15663 O O . VAL C 1 654 ? -23.491 -60.961 35.919 1.000 39.045 657 VAL C O 1
ATOM 15667 N N . LEU C 1 655 ? -22.861 -62.972 36.763 1.000 41.722 658 LEU C N 1
ATOM 15668 C CA . LEU C 1 655 ? -21.600 -63.152 36.008 1.000 41.409 658 LEU C CA 1
ATOM 15669 C C . LEU C 1 655 ? -21.826 -64.189 34.916 1.000 42.066 658 LEU C C 1
ATOM 15670 O O . LEU C 1 655 ? -22.688 -65.058 35.033 1.000 43.274 658 LEU C O 1
ATOM 15675 N N . PRO C 1 656 ? -21.024 -64.164 33.839 1.000 41.463 659 PRO C N 1
ATOM 15676 C CA . PRO C 1 656 ? -20.975 -65.288 32.912 1.000 42.386 659 PRO C CA 1
ATOM 15677 C C . PRO C 1 656 ? -20.656 -66.553 33.715 1.000 44.461 659 PRO C C 1
ATOM 15678 O O . PRO C 1 656 ? -19.954 -66.441 34.703 1.000 43.274 659 PRO C O 1
ATOM 15682 N N . LYS C 1 657 ? -21.211 -67.689 33.280 1.000 46.835 660 LYS C N 1
ATOM 15683 C CA . LYS C 1 657 ? -21.031 -69.037 33.884 1.000 49.929 660 LYS C CA 1
ATOM 15684 C C . LYS C 1 657 ? -19.558 -69.284 34.235 1.000 49.568 660 LYS C C 1
ATOM 15685 O O . LYS C 1 657 ? -19.273 -69.781 35.338 1.000 50.002 660 LYS C O 1
ATOM 15691 N N . ASN C 1 658 ? -18.667 -68.948 33.304 1.000 48.428 661 ASN C N 1
ATOM 15692 C CA . ASN C 1 658 ? -17.233 -69.332 33.286 1.000 48.905 661 ASN C CA 1
ATOM 15693 C C . ASN C 1 658 ? -16.377 -68.300 34.038 1.000 47.742 661 ASN C C 1
ATOM 15694 O O . ASN C 1 658 ? -15.153 -68.526 34.161 1.000 48.418 661 ASN C O 1
ATOM 15699 N N . TRP C 1 659 ? -16.959 -67.186 34.492 1.000 44.891 662 TRP C N 1
ATOM 15700 C CA . TRP C 1 659 ? -16.224 -66.208 35.330 1.000 43.968 662 TRP C CA 1
ATOM 15701 C C . TRP C 1 659 ? -16.334 -66.619 36.796 1.000 44.702 662 TRP C C 1
ATOM 15702 O O . TRP C 1 659 ? -17.453 -66.571 37.333 1.000 45.334 662 TRP C O 1
ATOM 15713 N N . LYS C 1 660 ? -15.215 -66.970 37.424 1.000 44.998 663 LYS C N 1
ATOM 15714 C CA . LYS C 1 660 ? -15.189 -67.381 38.852 1.000 46.455 663 LYS C CA 1
ATOM 15715 C C . LYS C 1 660 ? -15.218 -66.151 39.761 1.000 44.597 663 LYS C C 1
ATOM 15716 O O . LYS C 1 660 ? -15.808 -66.234 40.843 1.000 44.837 663 LYS C O 1
ATOM 15722 N N . LYS C 1 661 ? -14.651 -65.023 39.325 1.000 42.968 664 LYS C N 1
ATOM 15723 C CA . LYS C 1 661 ? -14.615 -63.805 40.167 1.000 42.128 664 LYS C CA 1
ATOM 15724 C C . LYS C 1 661 ? -14.438 -62.586 39.272 1.000 39.907 664 LYS C C 1
ATOM 15725 O O . LYS C 1 661 ? -13.674 -62.672 38.306 1.000 40.035 664 LYS C O 1
ATOM 15731 N N . LEU C 1 662 ? -15.154 -61.510 39.590 1.000 38.478 665 LEU C N 1
ATOM 15732 C CA . LEU C 1 662 ? -15.001 -60.190 38.939 1.000 36.675 665 LEU C CA 1
ATOM 15733 C C . LEU C 1 662 ? -14.629 -59.196 40.040 1.000 35.854 665 LEU C C 1
ATOM 15734 O O . LEU C 1 662 ? -15.412 -59.074 40.989 1.000 35.865 665 LEU C O 1
ATOM 15739 N N . THR C 1 663 ? -13.461 -58.556 39.940 1.000 35.252 666 THR C N 1
ATOM 15740 C CA . THR C 1 663 ? -12.990 -57.546 40.927 1.000 34.622 666 THR C CA 1
ATOM 15741 C C . THR C 1 663 ? -12.827 -56.213 40.201 1.000 33.115 666 THR C C 1
ATOM 15742 O O . THR C 1 663 ? -12.084 -56.146 39.207 1.000 32.536 666 THR C O 1
ATOM 15746 N N . ILE C 1 664 ? -13.543 -55.201 40.667 1.000 32.655 667 ILE C N 1
ATOM 15747 C CA . ILE C 1 664 ? -13.475 -53.831 40.091 1.000 31.709 667 ILE C CA 1
ATOM 15748 C C . ILE C 1 664 ? -12.927 -52.904 41.175 1.000 31.464 667 ILE C C 1
ATOM 15749 O O . ILE C 1 664 ? -13.535 -52.849 42.237 1.000 31.791 667 ILE C O 1
ATOM 15754 N N . THR C 1 665 ? -11.823 -52.205 40.916 1.000 31.208 668 THR C N 1
ATOM 15755 C CA . THR C 1 665 ? -11.137 -51.359 41.924 1.000 31.319 668 THR C CA 1
ATOM 15756 C C . THR C 1 665 ? -11.209 -49.883 41.539 1.000 30.361 668 THR C C 1
ATOM 15757 O O . THR C 1 665 ? -11.342 -49.560 40.320 1.000 29.936 668 THR C O 1
ATOM 15761 N N . GLY C 1 666 ? -11.092 -49.030 42.553 1.000 30.556 669 GLY C N 1
ATOM 15762 C CA . GLY C 1 666 ? -11.001 -47.566 42.389 1.000 29.831 669 GLY C CA 1
ATOM 15763 C C . GLY C 1 666 ? -12.328 -46.932 41.994 1.000 29.838 669 GLY C C 1
ATOM 15764 O O . GLY C 1 666 ? -12.288 -45.916 41.263 1.000 29.036 669 GLY C O 1
ATOM 15765 N N . ILE C 1 667 ? -13.468 -47.425 42.493 1.000 30.530 670 ILE C N 1
ATOM 15766 C CA . ILE C 1 667 ? -14.822 -46.957 42.054 1.000 30.506 670 ILE C CA 1
ATOM 15767 C C . ILE C 1 667 ? -15.305 -45.799 42.928 1.000 31.507 670 ILE C C 1
ATOM 15768 O O . ILE C 1 667 ? -15.327 -45.929 44.161 1.000 32.256 670 ILE C O 1
ATOM 15773 N N . GLY C 1 668 ? -15.760 -44.713 42.299 1.000 31.860 671 GLY C N 1
ATOM 15774 C CA . GLY C 1 668 ? -16.361 -43.584 43.031 1.000 32.654 671 GLY C CA 1
ATOM 15775 C C . GLY C 1 668 ? -15.301 -42.766 43.748 1.000 34.155 671 GLY C C 1
ATOM 15776 O O . GLY C 1 668 ? -14.107 -43.113 43.690 1.000 34.007 671 GLY C O 1
ATOM 15777 N N . ILE C 1 669 ? -15.708 -41.684 44.407 1.000 35.935 672 ILE C N 1
ATOM 15778 C CA . ILE C 1 669 ? -14.740 -40.759 45.075 1.000 36.396 672 ILE C CA 1
ATOM 15779 C C . ILE C 1 669 ? -14.129 -41.451 46.303 1.000 37.344 672 ILE C C 1
ATOM 15780 O O . ILE C 1 669 ? -13.027 -41.026 46.683 1.000 37.611 672 ILE C O 1
ATOM 15785 N N . GLU C 1 670 ? -14.771 -42.501 46.841 1.000 37.355 673 GLU C N 1
ATOM 15786 C CA . GLU C 1 670 ? -14.257 -43.328 47.976 1.000 38.945 673 GLU C CA 1
ATOM 15787 C C . GLU C 1 670 ? -13.331 -44.455 47.479 1.000 37.098 673 GLU C C 1
ATOM 15788 O O . GLU C 1 670 ? -12.768 -45.175 48.321 1.000 37.396 673 GLU C O 1
ATOM 15794 N N . LYS C 1 671 ? -13.164 -44.622 46.166 1.000 34.722 674 LYS C N 1
ATOM 15795 C CA . LYS C 1 671 ? -12.189 -45.584 45.589 1.000 34.547 674 LYS C CA 1
ATOM 15796 C C . LYS C 1 671 ? -12.484 -46.969 46.164 1.000 34.697 674 LYS C C 1
ATOM 15797 O O . LYS C 1 671 ? -11.567 -47.591 46.735 1.000 35.133 674 LYS C O 1
ATOM 15803 N N . LYS C 1 672 ? -13.724 -47.419 45.992 1.000 34.611 675 LYS C N 1
ATOM 15804 C CA . LYS C 1 672 ? -14.223 -48.703 46.560 1.000 36.701 675 LYS C CA 1
ATOM 15805 C C . LYS C 1 672 ? -13.821 -49.841 45.628 1.000 35.293 675 LYS C C 1
ATOM 15806 O O . LYS C 1 672 ? -13.824 -49.657 44.392 1.000 33.887 675 LYS C O 1
ATOM 15812 N N . THR C 1 673 ? -13.528 -51.004 46.207 1.000 35.014 676 THR C N 1
ATOM 15813 C CA . THR C 1 673 ? -13.368 -52.271 45.467 1.000 35.516 676 THR C CA 1
ATOM 15814 C C . THR C 1 673 ? -14.664 -53.074 45.588 1.000 35.591 676 THR C C 1
ATOM 15815 O O . THR C 1 673 ? -15.172 -53.218 46.724 1.000 35.863 676 THR C O 1
ATOM 15819 N N . PHE C 1 674 ? -15.170 -53.597 44.473 1.000 35.190 677 PHE C N 1
ATOM 15820 C CA . PHE C 1 674 ? -16.331 -54.519 44.431 1.000 35.746 677 PHE C CA 1
ATOM 15821 C C . PHE C 1 674 ? -15.854 -55.888 43.955 1.000 36.200 677 PHE C C 1
ATOM 15822 O O . PHE C 1 674 ? -15.164 -55.956 42.917 1.000 35.593 677 PHE C O 1
ATOM 15830 N N . VAL C 1 675 ? -16.192 -56.941 44.700 1.000 37.531 678 VAL C N 1
ATOM 15831 C CA . VAL C 1 675 ? -15.896 -58.345 44.301 1.000 39.086 678 VAL C CA 1
ATOM 15832 C C . VAL C 1 675 ? -17.237 -59.048 44.094 1.000 39.702 678 VAL C C 1
ATOM 15833 O O . VAL C 1 675 ? -18.086 -58.982 45.002 1.000 40.622 678 VAL C O 1
ATOM 15837 N N . LEU C 1 676 ? -17.402 -59.701 42.951 1.000 40.309 679 LEU C N 1
ATOM 15838 C CA . LEU C 1 676 ? -18.597 -60.506 42.605 1.000 41.894 679 LEU C CA 1
ATOM 15839 C C . LEU C 1 676 ? -18.158 -61.937 42.314 1.000 42.724 679 LEU C C 1
ATOM 15840 O O . LEU C 1 676 ? -17.113 -62.128 41.695 1.000 41.762 679 LEU C O 1
ATOM 15845 N N . THR C 1 677 ? -18.940 -62.901 42.797 1.000 44.563 680 THR C N 1
ATOM 15846 C CA . THR C 1 677 ? -18.770 -64.353 42.545 1.000 46.506 680 THR C CA 1
ATOM 15847 C C . THR C 1 677 ? -20.148 -64.943 42.232 1.000 47.252 680 THR C C 1
ATOM 15848 O O . THR C 1 677 ? -21.156 -64.205 42.364 1.000 47.105 680 THR C O 1
ATOM 15852 N N . HIS C 1 678 ? -20.193 -66.221 41.850 1.000 48.600 681 HIS C N 1
ATOM 15853 C CA . HIS C 1 678 ? -21.455 -67.000 41.729 1.000 49.756 681 HIS C CA 1
ATOM 15854 C C . HIS C 1 678 ? -21.975 -67.381 43.119 1.000 51.126 681 HIS C C 1
ATOM 15855 O O . HIS C 1 678 ? -21.526 -66.900 44.154 1.000 51.430 681 HIS C O 1
#

Sequence (1977 aa):
HQDPWKLSSADKPDSNNYYGETVANGMIGIISSPEPLKVKEVVLAGTYDIYKRGRVSSFIPNYNLLNMKLAFNGESVQTYNINNYKQELDMRNGAFTGSFQFKDLATVTYSYYALRHLPHCIMMVVNINTQKDTEINVENLLETPSSLNNQQNYFQNITNTHVNIPLLTSVAFTPTGRSSKIAVSNTFLFDEGKKLQPEILHRMNDADMHAMSFDKKIKAGKTYSSFALIGSLISSDHINDPYNEAERLTIYAALEGKSSRLLNRHMQEWNSSLWQSDIQVEGDPQAQQDIRSMLYHLYSFTRKSTSLSPSPMGLSGLLGYNGHVFWDTEIWMFPPMLLLHPEIAKSMIEYRYQQRLDAARKKAAIYGYDGAMFPWESADSGAEETPVNALTGAFEHHVTGDVAIAAWQYYLVTGDKEWLKEKGWPILKATAEFWASRVEKNDKGEYEIKNVVAADEWAENIDNNAYTNGTAIRNLQYASKCATVLGVIAPKEWTLIADKILISKMSNGVTREHDSYTDQNIKQADANLLAYPLKLITDKEQIERDLKYYQTKIPQSDTPAMTQAIFSLLYSRLEDSDQAYHWFKDAYQPNLNPPFRVISECKGGTNPYFSSTGAGGVLQAVIMGFGGLDIDAAGGIKQVKSVLPKNWKKLTITGIGIEKKTFVLTHHQDPWKLSADKPDSNNYYGETVANGMIGIISSPEPLKVKEVVLAGTYDIYKRGRVSSFIPNYNLLNMKLAFNGESVQTYNINNYKQELDMRNGAFTGSFQFKDLATVTYSYYALRHLPHCIMMVVNINTQKDTEINVENLLETPSSLNNQQNYFQNITNTHVNIPLLTSVAFTPTGRSSKIAVSNTFLFDEGKKLQPEILHRMNDADMHAMSFDKKIKAGKTYSSFALIGSLISSDHINDPYNEAERLTIYAALEGKSSRLLNRHMQEWNSLWQSDIQVEGDPQAQQDIRSMLYHLYSFTRKSTSLSPSPMGLSGLGYNGHVFWDTEIWMFPPMLLLHPEIAKSMIEYRYQQRLDAARKKAAIYGYDGAMFPWESADSGAEETPVNALTGAFEHHVTGDVAIAAWQYYLVTGDKEWLKEKGWPILKATAEFWASRVEKNDKGEYEIKNVVAADEWAENIDNNAYTNGTAIRNLQYASKCATVLGVIAPKEWTLIADKILISKMSNGVTREHDSYTDQNIKQADANLLAYPLKLITDKEQIERDLKYYQTKIPQSDTPAMTQAIFSLLYSRLEDSDQAYHWFKDAYQPNLNPPFRVISECKGGTNPYFSSTGAGGVLQAVIMGFGGLDIDAAGGIKQVKSVLPKNWKKLTITGIGIEKKTFVLTHHQDPWKLSADKPDSNNYYGETVANGMIGIISSPEPLKVKEVVLAGTYDIYKRGRVSSFIPNYNLLNMKLAFNGESVQTYNINNYKQELDMRNGAFTGSFQFKDLATVTYSYYALRHLPHCIMMVVNINTQKDTEINVENLLETPSSLNNQQNYFQNITNTHVNIPLLTSVAFTPTGRSSKIAVSNTFLFDEGKKLQPEILHRMNDADMHAMSFDKKIKAGKTYSSFALIGSLISSDHINDPYNEAERLTIYAALEGKSRLLNRHMQEWNSLWQSDIQVEGDPQAQQDIRSMLYHLYSFTRKSTSLSPSPMGLSGLLGYNGHVFWDTEIWMFPPMLLLHPEIAKSMIEYRYQQRLDAARKKAAIYGYDGAMFPWESADSGAEETPVNALTGAFEHHVTGDVAIAAWQYYLVTGDKEWLKEKGWPILKATAEFWASRVEKNDKGEYEIKNVVAADEWAENIDNNAYTNGTAIRNLQYASKCATVLGVIAPKEWTLIADKILISKMSNGVTREHDSYTDQNIKQADANLLAYPLKLITDKEQIERDLKYYQTKIPQSDTPAMTQAIFSLLYSRLEDSDQAYHWFKDAYQPNLNPPFRVISECKGGTNPYFSSTGAGGVLQAVIMGFGGLDIDAAGGIKQVKSVLPKNWKKLTITGIGIEKKTFVLTH

InterPro domains:
  IPR005195 Glycoside hydrolase, family 65, central catalytic [PF03632] (311-535)
  IPR005196 Glycoside hydrolase, family 65, N-terminal [PF03636] (43-255)
  IPR008928 Six-hairpin glycosidase superfamily [SSF48208] (258-670)
  IPR011013 Galactose mutarotase-like domain superfamily [SSF74650] (20-246)
  IPR012341 Six-hairpin glycosidase-like superfamily [G3DSA:1.50.10.10] (304-637)
  IPR037018 Glycoside hydrolase family 65, N-terminal domain [G3DSA:2.70.98.40] (17-257)

Secondary structure (DSSP, 8-state):
---SSEEEEES--GGG----EEE-SSEEEEE-SSTT-EEEEEETT--EE-SGGGSEE------TT-EEEEETTEE--TTSEEEEEEEEETTTTEEEEEEEETTTEEEEEEEEE-SS-TTEEEEEEEEEESS-EEEEEEEEEEPPTT-EEEEEEEEEEE-SS-EEEEEEEEEE-TTS--EEEEEEEEEESS-TTTSPPPEEEEEETTEEEEEEEEEE-TT-EEEEEEEEEEEETTT-S-HHHHHHHHHHHHHHH-HHHHHHHHHHHHHHHTTS-EEEES-HHHHHHHHHHHHHHHHT--TTS-----TTTTSS-GGGG-B-HIIIIIIHHHHHHH-HHHHHHHHHHHHTTHHHHHHHHHHTT-SS----SSB-SSSS--S-TTSTHHHH--THHHHHHHHHHHHHHHH--HHHIIIIIHHHHHHHHHHHHHH-EE-TTS-EE--SB--SSTTS-SBS--HHHHHHHHHHHHHHHHHHHHHT-PPPTHHHHHHTTB---B-TTSPBPSSTT-SS---SS-SGGGGTTTS-S---HHHHHHHHHHHGGGS-SSS-BSSSHHHHHHHHHHTT-HHHHHHHHHHHHGGGEETTTTEE-SBTT------HHHHHHHHHIIIIIIT-EEE-TTSSEEE------TT--EEEEEEETTTTEEEEEE-/---SSEEEEES--GGG----EEE-SSEEEEE-SSTT-EEEEEETT--EE-SGGGSEE------TT-EEEEETTEEP-GGGEEEEEEEEETTTTEEEEEEEETTTEEEEEEEEE-SS-TTEEEEEEEEEESS-EEEEEEEEEEPPTT-EEEEEEEEEEE-SS-EEEEEEEEEE-TTS--EEEEEEEEEESS-TTTSPPPEEEEEETTEEEEEEEEEE-TT-EEEEEEEEEEEETTT-S-HHHHHHHHHHHHHHH-HHHHHHHHHHHHHHHTTS-EEEES-HHHHHHHHHHHHHHHHT--TTS-----TTTTSS-GGGG-B-HIIIIIIHHHHHHH-HHHHHHHHHHHHTTHHHHHHHHHHTT-SS----SSB-SSSS--S-TTSTHHHH--THHHHHHHHHHHHHHHH--HHHIIIIIHHHHHHHHHHHHHH-EE-TTS-EE--SB--SSTTS-SBS--HHHHHHHHHHHHHHHHHHHHHT-PPPTHHHHHHTTB---B-TTSPBPSSTT-SS---SS-SGGGGTTTS-S---HHHHHHHHHHHTTSS-SSS-BSSSHHHHHHHHHHTT-HHHHHHHHHHTTGGGEETTTTEEPSBTT------HHHHHHHHHIIIIIIT-EEE-TTSSEEE------TT-SEEEEEEETTTTEEEEE--/---SSEEEEES--GGG----EEE-SSEEEEE-SSTT-EEEEEETT--EE-SGGGSEE------TT-EEEEETTEEP-GGGEEEEEEEEETTTTEEEEEEEETTTEEEEEEEEE-SS-TTEEEEEEEEEESS-EEEEEEEEEEPPTT-EEEEEEEEEEE-SS-EEEEEEEEEE-TTS--EEEEEEEEEESS-TTTSPP-EEEEEETTEEEEEEEEEE-TT-EEEEEEEEEEEETTT-S-HHHHHHHHHHHHHHH-HHHHHHHHHHHHHHHTTS-EEEES-HHHHHHHHHHHHHHHHT--TTS-----TTTTSS-GGGG-B-HIIIIIIHHHHHHH-HHHHHHHHHHHHHTHHHHHHHHHHTT-SS----SSB-SSSS--S-TTSTHHHH--THHHHHHHHHHHHHHHH--HHHIIIIIHHHHHHHHHHHHHH-EE-TTS-EE--SB--SSTTS-SBS--HHHHHHHHHHHHHHHHHHHHTT----HHHHHHHTTB---B-TTSPBPSSTT-SS---SS-SGGGGTTTS-S---HHHHHHHHHHHGGGS-SSS-BSSSHHHHHHHHHHTT-HHHHHHHHHHTTGGGEETTTTEE-SBTT------HHHHHHHHHIIIIIIT-EEE-TTSSEEE------TT-SEEEEEEETTTTEEEEE--

Radius of gyration: 38.5 Å; Cα contacts (8 Å, |Δi|>4): 5091; chains: 3; bounding box: 95×110×87 Å

Solvent-accessible surface area: 66648 Å² total; per-residue (Å²): 146,93,62,58,58,59,7,34,4,94,167,19,76,83,146,83,28,57,16,1,3,2,3,0,4,17,0,0,0,15,2,7,22,97,13,4,50,7,143,45,0,0,4,9,24,2,19,0,52,27,165,118,27,72,0,5,2,8,4,26,3,0,38,0,2,23,2,94,5,14,3,98,72,64,45,19,71,93,176,14,19,68,103,14,101,2,61,0,21,0,104,17,2,6,3,36,0,31,6,43,2,94,79,22,0,52,0,51,3,20,3,21,2,0,15,9,1,7,4,0,0,0,2,14,0,44,0,58,3,92,113,100,10,56,0,52,0,29,0,18,0,95,6,26,121,5,12,45,110,45,98,17,84,52,59,73,6,80,35,123,140,30,45,10,0,0,0,0,0,12,0,58,0,55,85,42,128,0,75,0,0,0,0,0,1,6,41,21,106,47,36,82,206,130,32,14,142,18,85,52,109,118,116,73,90,58,39,0,2,0,4,5,76,42,154,10,142,46,69,115,81,24,18,3,1,0,0,0,0,0,0,0,41,55,29,16,114,36,3,44,1,3,0,2,6,0,0,2,4,0,8,34,17,18,60,91,52,1,39,76,43,1,63,88,48,2,88,57,18,25,134,1,6,0,65,11,93,40,20,72,42,4,14,5,9,0,11,8,1,0,0,0,1,0,0,7,6,30,97,94,38,32,41,19,7,2,1,4,2,6,11,8,44,22,66,2,1,0,1,13,6,8,0,2,5,1,1,1,4,0,0,0,0,0,9,12,61,2,0,78,3,1,2,20,10,1,62,109,38,13,82,15,0,99,102,6,0,48,9,0,16,20,73,13,0,2,3,1,8,7,1,2,84,40,1,9,4,17,0,7,9,104,36,12,14,2,2,0,3,5,0,1,1,0,0,0,0,4,0,0,6,21,11,36,16,5,19,49,49,118,148,11,0,147,109,34,0,33,34,0,0,90,0,0,0,42,0,0,33,45,6,17,63,138,40,159,163,16,40,32,24,0,65,17,0,0,0,0,3,35,113,10,65,44,20,47,9,0,2,0,0,0,0,0,0,11,36,0,0,50,27,0,20,85,0,2,112,55,31,69,61,176,22,61,148,76,5,66,94,10,4,103,114,12,38,61,33,120,31,134,79,20,5,1,65,0,7,57,69,5,90,95,79,88,1,42,7,0,0,2,2,0,0,8,13,13,5,58,48,19,101,86,113,122,15,16,72,81,4,0,119,55,1,28,112,27,13,39,123,76,110,5,7,10,11,0,12,5,2,0,0,0,5,5,0,35,35,82,52,12,93,52,0,44,94,30,1,74,28,4,2,70,52,4,40,7,56,44,3,76,2,4,0,23,24,37,66,19,92,61,29,3,2,0,0,3,0,0,0,1,0,1,0,0,0,2,0,0,0,0,0,4,16,39,66,98,30,28,39,86,83,43,145,27,35,7,0,141,62,0,143,72,0,19,0,26,6,2,4,98,126,103,116,81,29,84,23,80,146,148,92,58,59,57,60,7,33,3,89,159,16,78,83,142,83,27,57,17,2,2,1,4,0,4,16,0,0,0,15,3,6,22,86,10,5,47,6,143,43,0,0,4,10,25,2,18,0,52,28,164,115,26,71,0,4,2,7,3,24,4,0,39,0,2,20,2,100,2,15,1,93,73,69,44,17,73,78,178,20,18,80,88,11,91,2,60,0,22,0,102,18,4,7,3,38,0,26,2,34,0,104,72,21,0,45,0,42,2,20,3,21,2,0,14,9,1,7,4,0,0,0,2,14,0,42,0,57,8,91,105,88,8,59,0,52,0,30,0,17,0,93,7,28,123,5,11,45,112,44,98,18,82,52,59,74,5,82,38,120,140,32,45,9,0,0,0,0,0,11,0,57,0,53,84,42,131,0,76,0,0,0,0,0,1,6,43,19,104,52,35,78,205,134,32,16,143,18,84,51,110,117,117,75,91,60,40,0,2,0,4,4,83,61,147,10,136,44,64,119,87,22,16,4,2,0,0,0,0,0,0,0,42,59,28,16,115,37,2,43,1,3,0,2,5,0,0,2,4,0,8,34,18,18,59,93,50,0,39,76,44,0,60,90,49,2,87,63,18,26,138,1,7,0,64,10,91,38,20,72,41,4,13,5,9,0,12,6,1,0,0,0,1,0,0,7,8,30,94,92,37,34,41,19,8,2,2,5,2,8,12,7,46,21,66,2,1,0,1,14,6,7,0,1,5,0,1,1,4,0,0,0,0,0,9,12,63,3,0,81,3,1,1,20,10,0,64,108,36,12,84,15,0,97,102,5,0,50,10,0,16,21,75,11,0,2,3,1,10,8,1,2,85,36,0,10,4,16,0,8,9,108,38,13,14,3,2,0,3,5,0,1,0,0,0,0,0,4,0,0,6,21,11,23,14,5,20,44,50,124,148,11,0,141,109,33,0,28,34,0,0,90,1,0,0,40,0,0,34,43,5,16,64,138,41,159,161,17,42,33,23,0,67,18,0,0,0,0,3,36,115,11,69,47,20,47,8,0,2,0,0,0,0,0,0,11,36,0,0,50,26,0,20,88,0,1,111,54,41,73,66,163,25,62,151,79,5,66,97,9,4,103,110,12,39,65,33,128,31,132,78,22,5,1,66,0,9,60,70,5,92,93,78,88,1,43,7,0,0,1,2,0,0,8,13,12,5,58,55,24,100,85,112,127,11,16,75,92,3,0,102,44,1,31,105,34,16,42,123,73,110,4,7,9,11,1,10,4,3,0,0,0,3,4,0,32,34,81,53,12,90,54,0,44,94,32,0,75,27,4,2,67,55,3,41,6,58,44,3,77,1,4,0,24,23,36,66,19,87,61,30,3,2,0,0,2,0,0,0,1,0,2,0,0,0,2,0,0,0,0,0,5,17,37,64,99,32,28,37,84,84,44,145,26,35,6,0,139,62,0,143,73,0,19,0,26,6,3,6,99,128,99,106,78,29,85,24,80,145,150,94,59,56,59,59,6,33,4,85,160,16,78,84,144,82,26,55,16,1,2,1,3,0,5,16,0,0,0,15,2,6,20,87,10,5,48,7,142,44,0,0,3,9,25,2,18,0,54,26,164,117,26,72,0,5,2,8,4,24,3,0,39,0,2,19,2,100,4,16,1,87,76,67,49,17,74,79,178,20,19,83,92,10,91,2,61,0,23,0,102,17,3,6,2,37,0,29,2,35,0,103,74,20,0,46,0,42,3,20,3,20,2,0,14,9,1,7,3,0,0,0,2,14,0,41,0,59,8,93,104,99,9,61,0,51,0,30,0,13,0,93,8,27,121,5,11,44,112,44,99,16,82,51,58,72,9,81,41,121,144,33,45,9,0,0,0,0,0,12,0,58,0,54,85,42,128,0,75,0,0,0,0,0,1,6,42,20,104,50,34,79,204,132,31,13,141,19,84,51,108,118,117,72,90,58,39,0,2,0,4,4,80,48,154,10,150,45,62,109,88,21,14,2,1,0,0,0,0,0,0,0,43,54,29,15,113,36,2,44,1,3,0,2,5,0,0,2,5,0,8,37,19,18,57,91,50,1,40,75,47,1,64,86,46,1,89,63,18,25,140,1,6,0,65,10,92,38,20,74,41,4,14,5,8,0,11,8,1,0,0,0,1,0,0,7,7,31,96,96,36,43,42,18,8,2,2,4,2,6,12,8,44,22,66,2,1,0,1,12,6,8,0,2,5,1,2,1,3,0,0,0,0,0,8,14,60,2,0,79,2,1,2,22,10,1,57,101,38,13,82,14,0,96,102,7,1,47,9,1,16,22,76,12,0,1,3,1,8,7,1,2,84,42,0,10,4,16,0,9,8,103,37,9,14,1,2,0,3,5,0,1,0,0,0,0,0,5,0,0,6,20,10,36,16,5,21,48,50,116,144,10,0,144,104,32,0,32,33,0,0,88,2,0,0,37,0,0,34,44,6,17,62,138,40,160,163,15,41,30,24,0,67,17,0,0,0,0,3,36,114,11,61,43,21,46,9,0,1,0,0,0,0,0,0,11,35,0,0,49,29,0,18,88,0,0,105,50,32,71,65,161,18,62,147,78,6,65,98,10,4,101,114,12,37,56,32,120,33,132,74,21,5,0,67,0,7,59,71,5,90,95,79,87,0,41,8,0,0,2,2,0,0,8,14,12,5,58,49,22,102,86,111,121,14,16,80,96,3,0,126,55,0,26,112,28,12,41,124,75,110,4,7,9,10,0,12,5,3,0,0,0,4,4,0,33,30,84,52,12,95,48,0,44,97,30,1,75,28,4,3,68,53,4,40,7,55,44,3,76,1,4,0,24,24,35,68,19,89,61,28,4,2,0,0,1,0,0,1,1,0,1,0,0,0,2,0,0,0,0,0,4,18,39,65,99,31,28,34,88,87,47,147,27,37,4,0,143,62,0,144,71,0,19,0,25,6,2,2,94,129,102,115,75,27,85,22,81,148

Organism: Flavobacterium johnsoniae (strain ATCC 17061 / DSM 2064 / JCM 8514 / BCRC 14874 / CCUG 350202 / NBRC 14942 / NCIMB 11054 / UW101) (NCBI:txid376686)

Foldseek 3Di:
DLPLFKFKDWQDDQVFDFFDWFFQQAKIWTDDSWPQWTDFIWGAQDWDQDPPQSFIFIFTFWSQRRKWKAKQNHTDGSVQWHRWMWMQGLLQRWIKIWIHGHQFWIKIKIKHCQNVARFKIKIKIKIATQAWIKMKMKGKGFGDPQWDPKDWDWDWDDDPWDTWIKTKMWTAGDVRPKIKMKIKTKAAPPTHVPDFDWDKADPDPGMIMIMGMDIDHRRDMGMMMMMMGMDMCSHPVCNHVVRVVVNVVDSVCPDVNSSVSSSVVSNVLCLWAKDFPQCSNVSNVLSSLSSQLSRQFHFPALRFFDLFRNSDTVVSRWDALLGLAFSLPLCCFQPLRRNVSPLSVVQQQQVQQQVQQVVLPFFFGQQFRTHGNNRHHRGNPVQCCRVFARLRLLSSLVSLLLSCQQAVPLVCLVPGNLSSLQRSLRRLLRQWDQDPVRATKRFQHQAVLNVRGGFILFQQSLLSNLNSLVSSCVSCVVNVHHHPPVSNSHSVRHDFDADPLRATARTPPGDQAQTQADGNLCCVPPSVVDVPLVRNVVNCVRHVVSHDQPPRFLHHLLSQLQSCQLVVNQVSNVVSLCSSFVQQFGDDRRAGHGHRVDDDDHRSSSSSSSSCSQCCAQVQWHSDPNGHIDHHGGHYHPSTAKMWTFQTTPVGDIGIDGD/DLPLFKFKDWLDDQVFDFFDWFFQQAKIWTDDSKPQWTDFIWGAQDWDQDPPQSFIFIFTFWSQRRKWKAKQNHTDTSVQWHRWMWMQGLLQRWIKIWTHGDQFWIKIKIKHCQNVARFKIKIKIKIFTQAKIKMKMKGKGFGDPQWDPKDWDWDWDDDPWDTWIKTKMWTAGDVRPKIKMKIKTKAAPPTHVPDFDWDKADPDPGMIMIMGMDIDHHRDMGMMMMMMGMDMCSHPVCNHVVRVVVNVVDNVCPDVNSVVSSSVVSNVLCLWAKAFPQCSNVSNLLSVLSSQLSRLFHFPALRFFDLFRRSDTVVSRWDALLGLAFQLPLCCFQPLRRNVSPLSVVQQQQVLQQVQQVVLPFFFGQQFRTHGNNRHHRGNPVQCQRVFARLRLLSSLVSLLLSCQQAVPLVCLVPGNLSSLQRSLRRLLRQWDQDPVRATKRFQHQAVLNVRGGFIQFQQSLLSNLLSLVSNCVSCVVVVHDDPPSSNSRSVRHDFDADPLRATARTPPGDQAQTQADGNLVCVPPSVVDVPLVRNVSHLVRNVVRHDQPPRFLHHLLSSLQSCQLVANQVRNVVSLCSSFVQQAGDDRRAGHGHRVDDHDHRSSSSSSSSCSQCCRQVQWHSDPNHHIDGHGGHHHPSTQKIWTFQTTPVGDIGIDGD/DLDLFKFKDWLADQVFAWFDWAFQQAKIWTDHSKPQWTDFIWGAQDWDQDPPQSFTFIFTFWSQRRKWKAKQNHTDTSVQWHRWMWMQGLLQRWIKIWTHGDQFWIKIKIKHCQNVARFKIKIKMKIFTQAKIKMKMKGKGFGDPQWDPKDWDWDWDDDPWDTWIKTKMWTAGDVRPKIKMKIKTKAAPPTHVPDFDWDKADPDPGMIMIMGMDIDGHRDMGMMMMMMGMDMCSHPVCNHVVRVVVNVVDSVCPDVNSVVSSSVVSNVLCLWAKAFPQCSNVSNVLSVLSSQLSRLFHFPALRFFDLFRNSDTVVSRWDALLGLAFSLVLCCFQPLRRNVSPLSVVQQQQVLQQVQQVVLPFFFGQQFRTHGNNRHHRGNPVQCQRVFARLRLLSSLVSLLLSCQQAVPLVCLVPGNLSSLLRSLRRLLRQWDQDPVRATKRFQHQAVLNVRGGFILFQQSLLSNLNSLVSSCVSCVSVVHHRPPSSNSHSVRHDFDADPLRATARTPPGDQAQTQADGNLCCVPPSVVDVPLVRNVSNCVRHVVSHDQPPRFLHHLLSQLQSCQLVVNQVRNVVSLCSSFVQQAGDDRRAGHGHRVDDDDHRSSSSRSSSCSQCCAQVQWHSDPNHHIDHHGGHHHPSGQKIWTFLTTPVGDIGIDGD

Nearest PDB structures (foldseek):
  7fe3-assembly1_A  TM=1.001E+00  e=0.000E+00  Flavobacterium johnsoniae UW101
  4ktr-assembly1_A  TM=8.525E-01  e=9.409E-44  [Bacillus] selenitireducens MLS10
  4ktp-assembly1_B  TM=8.292E-01  e=8.490E-43  [Bacillus] selenitireducens MLS10
  1h54-assembly1_A  TM=8.351E-01  e=3.797E-43  Levilactobacillus brevis
  1h54-assembly1_B  TM=8.236E-01  e=8.083E-42  Levilactobacillus brevis

B-factor: mean 27.04, std 10.02, range [11.39, 68.36]